Protein 8CPL (pdb70)

Nearest PDB structures (foldseek):
  8cpl-assembly1_C  TM=1.000E+00  e=3.725E-90  Escherichia coli
  8r2p-assembly1_A  TM=9.887E-01  e=1.781E-82  Escherichia coli
  8r2p-assembly1_D  TM=9.740E-01  e=4.624E-82  Escherichia coli
  5h7d-assembly1_A  TM=9.840E-01  e=3.903E-81  Escherichia coli K-12
  6jc7-assembly2_C  TM=8.742E-01  e=2.793E-29  Actinoalloteichus sp. WH1-2216-6

B-factor: mean 22.98, std 14.33, range [5.02, 97.34]

Secondary structure (DSSP, 8-state):
-HHHHHHHHHHHHH-----HHHHHHHHHHHHHHIIIII-HHHHHH-HHHHTSTTT--BEEEE-STTEEEETT--EEEESSGGGTT-TT-TT-HHHHHHHHHHHTT-SS--SSSB-HHHHHHHHHHHHHS-TTEEEEEEESSHHHHHHHHHHHHHHHHTTTT--EEEEETT----SSHHHHHH---HHHHGGG-S--TTEEEE-TT-HHHHHHHHHHHHHHT--EEEEEE-SSBTTTTSBPPPTTHHHHHHHHHHHHT-EEEEE-TTTTTTTTSSSSGGGTTT---SEEEE-GGGGTTTS--EEEEEEHHHHGGGTS-TTSS--SSTT-HHHHHHHHHHHHHHHHTTHHHHHHHHHHHHHHHHHHHHHH-TTTEEEEEEETTEEEEEESSHHHHHHHHHHHHHTTEE---BTTB-SEEEE---TT--HHHHHHHHHHHHHHHHHHHHHHHHH-/-HHHHHHHHHHHHH-----HHHHHHHHHHHHHHIIIII-THHHHH-HHHHTSTTT--BEEEE-STTEEEETT--EEEESSGGGTT-TT-TT-HHHHHHHHHHHTT-SS--SSSB-HHHHHHHHHHHHHS-TTEEEEEEESSHHHHHHHHHHHHHHHHGGGT--EEEEETT----SSHHHHHH---HHHHGGG-S--TTEEEE-TT-HHHHHHHHHHHHHHT--EEEEEE-SSBTTTTSBPPPTTHHHHHHHHHHHHT-EEEEE-TTTTTTTTSSSSGGGTTT---SEEEE-GGGGTTTS--EEEEEEHHHHGGGTS-TTSS--SSTT-HHHHHHHHHHHHHHHHTTHHHHHHHHHHHHHHHHHHHHHH-TTTEEEEEEETTEEEEEESSHHHHHHHHHHHHHTTEE---BTTB-SEEEE---TT--HHHHHHHHHHHHHHHHHHHHHHHHHHHHH-/-HHHHHHHHHHHHH-----HHHHHHHHHHHHHHIIIII-THHHHH-HHHHTSTTT--BEEEE-STTEEEETT--EEEESSGGGTT-TT-TT-HHHHHHHHHHHTT-SS--SSSB-HHHHHHHHHHHHHS-TTEEEEEEESSHHHHHHHHHHHHHHHHGGGT--EEEEETT----SSHHHHHH---HHHHGGG-S--TTEEEE-TT-HHHHHHHHHHHHHHT--EEEEEE-SSBTTTTSBPPPTTHHHHHHHHHHHHTPEEEEE-TTTTTTTTSSSSGGGTTT---SEEEE-GGGGTTTS--EEEEEEHHHHGGGTS-TTSS--SSTT-HHHHHHHHHHHHHHHHTTHHHHHHHHHHHHHHHHHHHHHH-TTTEEEEEEETTEEEEEESSHHHHHHHHHHHHHTTEE---BTTB-SEEEE---TT--HHHHHHHHHHHHHHHHHHHHHHHHHHHHHHHTT-TT--HHHHHHHHHHHHH-GGGHHHHHHHHHHHHHHTS--/-HHHHHHHHHHHHH-----HHHHHHHHHHHHHHIIIII-THHHHH-HHHHTSTTT--BEEEE-STTEEEETT--EEEESSGGGTT-TT-TT-HHHHHHHHHHHTT-SS--SSSB-HHHHHHHHHHHHHS-TTEEEEEEESSHHHHHHHHHHHHHHHHGGGT--EEEEETT----SSHHHHHH---HHHHGGG-S--TTEEEE-TT-HHHHHHHHHHHHHHT--EEEEEE-SSBTTTTSBPPPTTHHHHHHHHHHHHT-EEEEE-TTTTTTTTSSSSGGGGTT---SEEEE-GGGGTTTS--EEEEEEHHHHGGGTS-TTSS--SSTT-HHHHHHHHHHHHHHHHTTHHHHHHHHHHHHHHHHHHHHHH-TTTEEEEEEETTEEEEEESSHHHHHHHHHHHHHTTEE---BTTB-SEEEE---TT--HHHHHHHHHHHHHHHHHHHHHHHHHHHHH-

InterPro domains:
  IPR003132 Protein A, Ig-binding domain [PF02216] (37-88)
  IPR003132 Protein A, Ig-binding domain [PF02216] (97-149)
  IPR003132 Protein A, Ig-binding domain [PF02216] (155-207)
  IPR003132 Protein A, Ig-binding domain [PF02216] (213-265)
  IPR003132 Protein A, Ig-binding domain [PF02216] (271-323)
  IPR005038 Octapeptide repeat [PF03373] (326-333)
  IPR005038 Octapeptide repeat [PF03373] (334-341)
  IPR005038 Octapeptide repeat [PF03373] (342-349)
  IPR005038 Octapeptide repeat [PF03373] (350-357)
  IPR005038 Octapeptide repeat [PF03373] (358-365)
  IPR005038 Octapeptide repeat [PF03373] (366-373)
  IPR005038 Octapeptide repeat [PF03373] (374-381)
  IPR005038 Octapeptide repeat [PF03373] (382-389)
  IPR005038 Octapeptide repeat [PF03373] (390-397)
  IPR005038 Octapeptide repeat [PF03373] (398-405)
  IPR005038 Octapeptide repeat [PF03373] (406-413)
  IPR005877 YSIRK Gram-positive signal peptide [PF04650] (2-26)
  IPR005877 YSIRK Gram-positive signal peptide [TIGR01168] (3-36)
  IPR009063 Immunoglobulin/albumin-binding domain superfamily [SSF46997] (38-92)
  IPR009063 Immunoglobulin/albumin-binding domain superfamily [SSF46997] (99-153)

Structure (mmCIF, N/CA/C/O backbone):
data_8CPL
#
_entry.id   8CPL
#
_cell.length_a   73.453
_cell.length_b   173.903
_cell.length_c   209.108
_cell.angle_alpha   90.00
_cell.angle_beta   90.00
_cell.angle_gamma   90.00
#
_symmetry.space_group_name_H-M   'P 21 21 21'
#
loop_
_entity.id
_entity.type
_entity.pdbx_description
1 polymer 'Putrescine aminotransferase,Immunoglobulin G-binding protein A'
2 non-polymer "PYRIDOXAL-5'-PHOSPHATE"
3 water water
#
loop_
_atom_site.group_PDB
_atom_site.id
_atom_site.type_symbol
_atom_site.label_atom_id
_atom_site.label_alt_id
_atom_site.label_comp_id
_atom_site.label_asym_id
_atom_site.label_entity_id
_atom_site.label_seq_id
_atom_site.pdbx_PDB_ins_code
_atom_site.Cartn_x
_atom_site.Cartn_y
_atom_site.Cartn_z
_atom_site.occupancy
_atom_site.B_iso_or_equiv
_atom_site.auth_seq_id
_atom_site.auth_comp_id
_atom_site.auth_asym_id
_atom_site.auth_atom_id
_atom_site.pdbx_PDB_model_num
ATOM 1 N N . SER A 1 3 ? -65.765 -23.496 17.799 1.00 27.83 9 SER A N 1
ATOM 2 C CA . SER A 1 3 ? -66.159 -22.161 17.352 1.00 27.15 9 SER A CA 1
ATOM 3 C C . SER A 1 3 ? -65.146 -21.096 17.781 1.00 25.73 9 SER A C 1
ATOM 4 O O . SER A 1 3 ? -64.478 -21.256 18.804 1.00 25.29 9 SER A O 1
ATOM 7 N N . ALA A 1 4 ? -65.066 -19.986 17.025 1.00 24.48 10 ALA A N 1
ATOM 8 C CA . ALA A 1 4 ? -64.174 -18.874 17.372 1.00 23.50 10 ALA A CA 1
ATOM 9 C C . ALA A 1 4 ? -64.534 -18.296 18.746 1.00 22.17 10 ALA A C 1
ATOM 10 O O . ALA A 1 4 ? -63.644 -17.932 19.498 1.00 21.63 10 ALA A O 1
ATOM 12 N N . LEU A 1 5 ? -65.818 -18.285 19.106 1.00 21.96 11 LEU A N 1
ATOM 13 C CA . LEU A 1 5 ? -66.248 -17.793 20.417 1.00 22.96 11 LEU A CA 1
ATOM 14 C C . LEU A 1 5 ? -65.689 -18.688 21.533 1.00 22.89 11 LEU A C 1
ATOM 15 O O . LEU A 1 5 ? -65.110 -18.185 22.490 1.00 23.57 11 LEU A O 1
ATOM 20 N N . ALA A 1 6 ? -65.777 -20.013 21.368 1.00 22.22 12 ALA A N 1
ATOM 21 C CA . ALA A 1 6 ? -65.260 -20.948 22.368 1.00 22.30 12 ALA A CA 1
ATOM 22 C C . ALA A 1 6 ? -63.728 -20.878 22.480 1.00 21.77 12 ALA A C 1
ATOM 23 O O . ALA A 1 6 ? -63.176 -20.951 23.585 1.00 21.18 12 ALA A O 1
ATOM 25 N N . CYS A 1 7 ? -63.039 -20.743 21.336 1.00 22.28 13 CYS A N 1
ATOM 26 C CA . CYS A 1 7 ? -61.581 -20.631 21.319 1.00 23.25 13 CYS A CA 1
ATOM 27 C C . CYS A 1 7 ? -61.154 -19.353 22.050 1.00 22.48 13 CYS A C 1
ATOM 28 O O . CYS A 1 7 ? -60.209 -19.392 22.836 1.00 22.66 13 CYS A O 1
ATOM 31 N N . SER A 1 8 ? -61.823 -18.208 21.765 1.00 21.02 14 SER A N 1
ATOM 32 C CA . SER A 1 8 ? -61.436 -16.951 22.407 1.00 20.70 14 SER A CA 1
ATOM 33 C C . SER A 1 8 ? -61.704 -16.974 23.909 1.00 20.55 14 SER A C 1
ATOM 34 O O . SER A 1 8 ? -60.892 -16.463 24.675 1.00 20.36 14 SER A O 1
ATOM 37 N N . ALA A 1 9 ? -62.799 -17.628 24.340 1.00 20.56 15 ALA A N 1
ATOM 38 C CA . ALA A 1 9 ? -63.130 -17.729 25.768 1.00 20.46 15 ALA A CA 1
ATOM 39 C C . ALA A 1 9 ? -62.079 -18.574 26.473 1.00 21.10 15 ALA A C 1
ATOM 40 O O . ALA A 1 9 ? -61.628 -18.196 27.548 1.00 21.93 15 ALA A O 1
ATOM 42 N N . HIS A 1 10 ? -61.641 -19.670 25.854 1.00 21.16 16 HIS A N 1
ATOM 43 C CA . HIS A 1 10 ? -60.617 -20.545 26.428 1.00 22.53 16 HIS A CA 1
ATOM 44 C C . HIS A 1 10 ? -59.301 -19.799 26.596 1.00 22.24 16 HIS A C 1
ATOM 45 O O . HIS A 1 10 ? -58.630 -19.964 27.616 1.00 22.60 16 HIS A O 1
ATOM 52 N N . ALA A 1 11 ? -58.940 -18.953 25.620 1.00 21.13 17 ALA A N 1
ATOM 53 C CA . ALA A 1 11 ? -57.708 -18.164 25.700 1.00 21.07 17 ALA A CA 1
ATOM 54 C C . ALA A 1 11 ? -57.817 -17.071 26.758 1.00 20.33 17 ALA A C 1
ATOM 55 O O . ALA A 1 11 ? -56.861 -16.838 27.481 1.00 20.81 17 ALA A O 1
ATOM 57 N N . LEU A 1 12 ? -58.997 -16.436 26.901 1.00 19.84 18 LEU A N 1
ATOM 58 C CA . LEU A 1 12 ? -59.181 -15.410 27.919 1.00 19.47 18 LEU A CA 1
ATOM 59 C C . LEU A 1 12 ? -59.044 -16.019 29.331 1.00 19.94 18 LEU A C 1
ATOM 60 O O . LEU A 1 12 ? -58.464 -15.384 30.211 1.00 19.28 18 LEU A O 1
ATOM 65 N N A ASN A 1 13 ? -59.522 -17.255 29.524 0.44 20.55 19 ASN A N 1
ATOM 66 N N B ASN A 1 13 ? -59.522 -17.253 29.516 0.56 20.58 19 ASN A N 1
ATOM 67 C CA A ASN A 1 13 ? -59.392 -17.957 30.807 0.44 21.81 19 ASN A CA 1
ATOM 68 C CA B ASN A 1 13 ? -59.398 -17.976 30.783 0.56 21.91 19 ASN A CA 1
ATOM 69 C C A ASN A 1 13 ? -57.908 -18.216 31.110 0.44 22.28 19 ASN A C 1
ATOM 70 C C B ASN A 1 13 ? -57.922 -18.226 31.104 0.56 22.30 19 ASN A C 1
ATOM 71 O O A ASN A 1 13 ? -57.482 -18.075 32.254 0.44 22.47 19 ASN A O 1
ATOM 72 O O B ASN A 1 13 ? -57.512 -18.087 32.252 0.56 22.49 19 ASN A O 1
ATOM 81 N N . LEU A 1 14 ? -57.118 -18.556 30.081 1.00 22.54 20 LEU A N 1
ATOM 82 C CA . LEU A 1 14 ? -55.694 -18.785 30.249 1.00 24.33 20 LEU A CA 1
ATOM 83 C C . LEU A 1 14 ? -54.986 -17.470 30.624 1.00 24.49 20 LEU A C 1
ATOM 84 O O . LEU A 1 14 ? -54.141 -17.452 31.537 1.00 24.80 20 LEU A O 1
ATOM 89 N N . ILE A 1 15 ? -55.375 -16.351 29.978 1.00 23.02 21 ILE A N 1
ATOM 90 C CA . ILE A 1 15 ? -54.785 -15.039 30.283 1.00 21.93 21 ILE A CA 1
ATOM 91 C C . ILE A 1 15 ? -55.049 -14.648 31.743 1.00 23.25 21 ILE A C 1
ATOM 92 O O . ILE A 1 15 ? -54.194 -14.056 32.396 1.00 23.84 21 ILE A O 1
ATOM 97 N N . GLU A 1 16 ? -56.222 -14.994 32.260 1.00 23.71 22 GLU A N 1
ATOM 98 C CA . GLU A 1 16 ? -56.580 -14.719 33.646 1.00 25.59 22 GLU A CA 1
ATOM 99 C C . GLU A 1 16 ? -55.855 -15.610 34.680 1.00 26.97 22 GLU A C 1
ATOM 100 O O . GLU A 1 16 ? -55.640 -15.160 35.803 1.00 28.44 22 GLU A O 1
ATOM 106 N N . LYS A 1 17 ? -55.451 -16.830 34.314 1.00 26.82 23 LYS A N 1
ATOM 107 C CA . LYS A 1 17 ? -54.760 -17.740 35.230 1.00 28.25 23 LYS A CA 1
ATOM 108 C C . LYS A 1 17 ? -53.353 -17.276 35.561 1.00 29.47 23 LYS A C 1
ATOM 109 O O . LYS A 1 17 ? -52.638 -16.841 34.664 1.00 29.29 23 LYS A O 1
ATOM 115 N N A ARG A 1 18 ? -52.942 -17.376 36.837 0.55 29.77 24 ARG A N 1
ATOM 116 N N B ARG A 1 18 ? -52.938 -17.388 36.831 0.45 29.65 24 ARG A N 1
ATOM 117 C CA A ARG A 1 18 ? -51.597 -16.961 37.241 0.55 30.83 24 ARG A CA 1
ATOM 118 C CA B ARG A 1 18 ? -51.587 -16.988 37.224 0.45 30.53 24 ARG A CA 1
ATOM 119 C C A ARG A 1 18 ? -50.659 -18.164 37.470 0.55 31.88 24 ARG A C 1
ATOM 120 C C B ARG A 1 18 ? -50.656 -18.184 37.446 0.45 31.70 24 ARG A C 1
ATOM 121 O O A ARG A 1 18 ? -49.454 -18.045 37.275 0.55 32.27 24 ARG A O 1
ATOM 122 O O B ARG A 1 18 ? -49.453 -18.081 37.223 0.45 32.02 24 ARG A O 1
ATOM 137 N N . THR A 1 19 ? -51.211 -19.317 37.885 1.00 32.09 25 THR A N 1
ATOM 138 C CA . THR A 1 19 ? -50.425 -20.529 38.155 1.00 32.62 25 THR A CA 1
ATOM 139 C C . THR A 1 19 ? -50.992 -21.744 37.386 1.00 31.93 25 THR A C 1
ATOM 140 O O . THR A 1 19 ? -52.183 -21.790 37.085 1.00 31.37 25 THR A O 1
ATOM 144 N N . LEU A 1 20 ? -50.150 -22.753 37.146 1.00 31.55 26 LEU A N 1
ATOM 145 C CA . LEU A 1 20 ? -50.572 -23.972 36.461 1.00 31.70 26 LEU A CA 1
ATOM 146 C C . LEU A 1 20 ? -50.048 -25.181 37.213 1.00 32.45 26 LEU A C 1
ATOM 147 O O . LEU A 1 20 ? -48.835 -25.258 37.443 1.00 32.64 26 LEU A O 1
ATOM 152 N N . ASP A 1 21 ? -50.913 -26.168 37.511 1.00 32.42 27 ASP A N 1
ATOM 153 C CA . ASP A 1 21 ? -50.410 -27.405 38.126 1.00 33.13 27 ASP A CA 1
ATOM 154 C C . ASP A 1 21 ? -49.824 -28.341 37.041 1.00 32.97 27 ASP A C 1
ATOM 155 O O . ASP A 1 21 ? -49.839 -27.985 35.855 1.00 32.76 27 ASP A O 1
ATOM 160 N N . HIS A 1 22 ? -49.280 -29.499 37.423 1.00 32.91 28 HIS A N 1
ATOM 161 C CA . HIS A 1 22 ? -48.669 -30.416 36.466 1.00 33.47 28 HIS A CA 1
ATOM 162 C C . HIS A 1 22 ? -49.610 -30.849 35.332 1.00 33.36 28 HIS A C 1
ATOM 163 O O . HIS A 1 22 ? -49.196 -30.871 34.173 1.00 33.26 28 HIS A O 1
ATOM 170 N N . GLU A 1 23 ? -50.874 -31.156 35.651 1.00 33.00 29 GLU A N 1
ATOM 171 C CA . GLU A 1 23 ? -51.833 -31.575 34.630 1.00 33.12 29 GLU A CA 1
ATOM 172 C C . GLU A 1 23 ? -52.267 -30.415 33.727 1.00 32.13 29 GLU A C 1
ATOM 173 O O . GLU A 1 23 ? -52.484 -30.619 32.533 1.00 32.63 29 GLU A O 1
ATOM 179 N N . GLU A 1 24 ? -52.393 -29.209 34.286 1.00 30.55 30 GLU A N 1
ATOM 180 C CA . GLU A 1 24 ? -52.759 -28.033 33.489 1.00 29.64 30 GLU A CA 1
ATOM 181 C C . GLU A 1 24 ? -51.614 -27.671 32.538 1.00 28.57 30 GLU A C 1
ATOM 182 O O . GLU A 1 24 ? -51.866 -27.309 31.391 1.00 28.60 30 GLU A O 1
ATOM 188 N N . MET A 1 25 ? -50.361 -27.799 33.001 1.00 27.20 31 MET A N 1
ATOM 189 C CA . MET A 1 25 ? -49.189 -27.553 32.178 1.00 27.23 31 MET A CA 1
ATOM 190 C C . MET A 1 25 ? -49.164 -28.548 31.005 1.00 28.02 31 MET A C 1
ATOM 191 O O . MET A 1 25 ? -48.973 -28.137 29.862 1.00 27.92 31 MET A O 1
ATOM 196 N N . LYS A 1 26 ? -49.364 -29.850 31.281 1.00 28.06 32 LYS A N 1
ATOM 197 C CA . LYS A 1 26 ? -49.335 -30.872 30.234 1.00 28.40 32 LYS A CA 1
ATOM 198 C C . LYS A 1 26 ? -50.363 -30.614 29.151 1.00 27.41 32 LYS A C 1
ATOM 199 O O . LYS A 1 26 ? -50.053 -30.747 27.964 1.00 28.05 32 LYS A O 1
ATOM 205 N N . ALA A 1 27 ? -51.577 -30.235 29.555 1.00 25.85 33 ALA A N 1
ATOM 206 C CA . ALA A 1 27 ? -52.651 -29.949 28.610 1.00 24.93 33 ALA A CA 1
ATOM 207 C C . ALA A 1 27 ? -52.347 -28.681 27.783 1.00 24.01 33 ALA A C 1
ATOM 208 O O . ALA A 1 27 ? -52.574 -28.676 26.569 1.00 23.43 33 ALA A O 1
ATOM 210 N N . LEU A 1 28 ? -51.824 -27.625 28.434 1.00 22.96 34 LEU A N 1
ATOM 211 C CA . LEU A 1 28 ? -51.486 -26.377 27.752 1.00 23.04 34 LEU A CA 1
ATOM 212 C C . LEU A 1 28 ? -50.349 -26.572 26.759 1.00 23.56 34 LEU A C 1
ATOM 213 O O . LEU A 1 28 ? -50.502 -26.202 25.594 1.00 23.45 34 LEU A O 1
ATOM 218 N N . ASN A 1 29 ? -49.235 -27.188 27.182 1.00 23.68 35 ASN A N 1
ATOM 219 C CA . ASN A 1 29 ? -48.090 -27.422 26.306 1.00 24.53 35 ASN A CA 1
ATOM 220 C C . ASN A 1 29 ? -48.476 -28.233 25.066 1.00 25.77 35 ASN A C 1
ATOM 221 O O . ASN A 1 29 ? -48.047 -27.908 23.956 1.00 26.10 35 ASN A O 1
ATOM 226 N N . ARG A 1 30 ? -49.328 -29.256 25.251 1.00 25.75 36 ARG A N 1
ATOM 227 C CA . ARG A 1 30 ? -49.755 -30.099 24.135 1.00 26.58 36 ARG A CA 1
ATOM 228 C C . ARG A 1 30 ? -50.609 -29.309 23.125 1.00 25.39 36 ARG A C 1
ATOM 229 O O . ARG A 1 30 ? -50.433 -29.421 21.909 1.00 25.18 36 ARG A O 1
ATOM 237 N N . GLU A 1 31 ? -51.507 -28.491 23.643 1.00 24.32 37 GLU A N 1
ATOM 238 C CA . GLU A 1 31 ? -52.383 -27.636 22.852 1.00 23.89 37 GLU A CA 1
ATOM 239 C C . GLU A 1 31 ? -51.548 -26.593 22.075 1.00 22.49 37 GLU A C 1
ATOM 240 O O . GLU A 1 31 ? -51.774 -26.379 20.880 1.00 22.13 37 GLU A O 1
ATOM 246 N N . VAL A 1 32 ? -50.556 -25.972 22.732 1.00 21.35 38 VAL A N 1
ATOM 247 C CA . VAL A 1 32 ? -49.713 -24.969 22.092 1.00 20.86 38 VAL A CA 1
ATOM 248 C C . VAL A 1 32 ? -48.910 -25.565 20.932 1.00 22.02 38 VAL A C 1
ATOM 249 O O . VAL A 1 32 ? -48.862 -24.983 19.833 1.00 22.04 38 VAL A O 1
ATOM 253 N N . ILE A 1 33 ? -48.309 -26.750 21.150 1.00 22.21 39 ILE A N 1
ATOM 254 C CA . ILE A 1 33 ? -47.530 -27.426 20.113 1.00 22.61 39 ILE A CA 1
ATOM 255 C C . ILE A 1 33 ? -48.438 -27.794 18.924 1.00 22.48 39 ILE A C 1
ATOM 256 O O . ILE A 1 33 ? -48.075 -27.562 17.766 1.00 23.34 39 ILE A O 1
ATOM 261 N N . GLU A 1 34 ? -49.640 -28.289 19.211 1.00 22.14 40 GLU A N 1
ATOM 262 C CA . GLU A 1 34 ? -50.593 -28.633 18.151 1.00 22.30 40 GLU A CA 1
ATOM 263 C C . GLU A 1 34 ? -51.028 -27.409 17.338 1.00 22.14 40 GLU A C 1
ATOM 264 O O . GLU A 1 34 ? -51.057 -27.477 16.104 1.00 22.68 40 GLU A O 1
ATOM 270 N N . TYR A 1 35 ? -51.331 -26.281 18.008 1.00 21.42 41 TYR A N 1
ATOM 271 C CA . TYR A 1 35 ? -51.730 -25.064 17.293 1.00 21.59 41 TYR A CA 1
ATOM 272 C C . TYR A 1 35 ? -50.564 -24.445 16.543 1.00 21.27 41 TYR A C 1
ATOM 273 O O . TYR A 1 35 ? -50.793 -23.845 15.503 1.00 21.27 41 TYR A O 1
ATOM 282 N N . PHE A 1 36 ? -49.310 -24.612 17.026 1.00 20.79 42 PHE A N 1
ATOM 283 C CA . PHE A 1 36 ? -48.155 -24.120 16.259 1.00 20.40 42 PHE A CA 1
ATOM 284 C C . PHE A 1 36 ? -48.047 -24.929 14.960 1.00 21.68 42 PHE A C 1
ATOM 285 O O . PHE A 1 36 ? -47.863 -24.358 13.884 1.00 21.82 42 PHE A O 1
ATOM 293 N N . LYS A 1 37 ? -48.255 -26.251 15.047 1.00 22.02 43 LYS A N 1
ATOM 294 C CA . LYS A 1 37 ? -48.184 -27.132 13.889 1.00 22.86 43 LYS A CA 1
ATOM 295 C C . LYS A 1 37 ? -49.293 -26.835 12.858 1.00 21.98 43 LYS A C 1
ATOM 296 O O . LYS A 1 37 ? -49.025 -26.762 11.662 1.00 22.27 43 LYS A O 1
ATOM 302 N N . GLU A 1 38 ? -50.532 -26.671 13.334 1.00 21.24 44 GLU A N 1
ATOM 303 C CA . GLU A 1 38 ? -51.701 -26.505 12.477 1.00 20.41 44 GLU A CA 1
ATOM 304 C C . GLU A 1 38 ? -52.041 -25.083 12.073 1.00 18.93 44 GLU A C 1
ATOM 305 O O . GLU A 1 38 ? -52.831 -24.920 11.131 1.00 18.71 44 GLU A O 1
ATOM 311 N N . HIS A 1 39 ? -51.514 -24.058 12.776 1.00 17.52 45 HIS A N 1
ATOM 312 C CA . HIS A 1 39 ? -51.960 -22.688 12.481 1.00 18.15 45 HIS A CA 1
ATOM 313 C C . HIS A 1 39 ? -50.881 -21.609 12.493 1.00 17.87 45 HIS A C 1
ATOM 314 O O . HIS A 1 39 ? -51.160 -20.495 12.061 1.00 17.28 45 HIS A O 1
ATOM 321 N N . VAL A 1 40 ? -49.675 -21.920 12.988 1.00 17.46 46 VAL A N 1
ATOM 322 C CA . VAL A 1 40 ? -48.602 -20.943 13.030 1.00 17.89 46 VAL A CA 1
ATOM 323 C C . VAL A 1 40 ? -47.513 -21.298 12.003 1.00 19.33 46 VAL A C 1
ATOM 324 O O . VAL A 1 40 ? -47.415 -20.630 10.980 1.00 19.49 46 VAL A O 1
ATOM 328 N N . ASN A 1 41 ? -46.721 -22.356 12.259 1.00 20.07 47 ASN A N 1
ATOM 329 C CA . ASN A 1 41 ? -45.657 -22.805 11.388 1.00 20.60 47 ASN A CA 1
ATOM 330 C C . ASN A 1 41 ? -45.027 -24.052 12.023 1.00 22.53 47 ASN A C 1
ATOM 331 O O . ASN A 1 41 ? -44.362 -23.958 13.059 1.00 21.70 47 ASN A O 1
ATOM 336 N N . PRO A 1 42 ? -45.204 -25.229 11.395 1.00 23.90 48 PRO A N 1
ATOM 337 C CA . PRO A 1 42 ? -44.583 -26.448 11.949 1.00 24.84 48 PRO A CA 1
ATOM 338 C C . PRO A 1 42 ? -43.049 -26.395 11.969 1.00 26.53 48 PRO A C 1
ATOM 339 O O . PRO A 1 42 ? -42.429 -27.114 12.747 1.00 27.08 48 PRO A O 1
ATOM 343 N N . GLY A 1 43 ? -42.451 -25.507 11.165 1.00 26.83 49 GLY A N 1
ATOM 344 C CA . GLY A 1 43 ? -41.009 -25.301 11.137 1.00 27.64 49 GLY A CA 1
ATOM 345 C C . GLY A 1 43 ? -40.458 -24.850 12.472 1.00 29.18 49 GLY A C 1
ATOM 346 O O . GLY A 1 43 ? -39.331 -25.217 12.813 1.00 30.30 49 GLY A O 1
ATOM 347 N N . PHE A 1 44 ? -41.232 -24.073 13.269 1.00 28.98 50 PHE A N 1
ATOM 348 C CA . PHE A 1 44 ? -40.743 -23.655 14.595 1.00 29.89 50 PHE A CA 1
ATOM 349 C C . PHE A 1 44 ? -40.482 -24.863 15.504 1.00 30.03 50 PHE A C 1
ATOM 350 O O . PHE A 1 44 ? -39.564 -24.841 16.327 1.00 30.73 50 PHE A O 1
ATOM 358 N N . LEU A 1 45 ? -41.292 -25.914 15.362 1.00 29.14 51 LEU A N 1
ATOM 359 C CA . LEU A 1 45 ? -41.144 -27.112 16.172 1.00 28.89 51 LEU A CA 1
ATOM 360 C C . LEU A 1 45 ? -39.888 -27.923 15.806 1.00 30.13 51 LEU A C 1
ATOM 361 O O . LEU A 1 45 ? -39.328 -28.594 16.674 1.00 30.74 51 LEU A O 1
ATOM 366 N N . GLU A 1 46 ? -39.407 -27.810 14.551 1.00 30.10 52 GLU A N 1
ATOM 367 C CA . GLU A 1 46 ? -38.231 -28.526 14.090 1.00 31.09 52 GLU A CA 1
ATOM 368 C C . GLU A 1 46 ? -36.923 -27.832 14.376 1.00 31.86 52 GLU A C 1
ATOM 369 O O . GLU A 1 46 ? -35.904 -28.510 14.521 1.00 32.41 52 GLU A O 1
ATOM 375 N N . TYR A 1 47 ? -36.902 -26.493 14.321 1.00 31.68 53 TYR A N 1
ATOM 376 C CA . TYR A 1 47 ? -35.640 -25.773 14.380 1.00 32.40 53 TYR A CA 1
ATOM 377 C C . TYR A 1 47 ? -35.382 -24.984 15.653 1.00 31.86 53 TYR A C 1
ATOM 378 O O . TYR A 1 47 ? -34.378 -24.271 15.710 1.00 31.98 53 TYR A O 1
ATOM 387 N N . ARG A 1 48 ? -36.277 -25.070 16.642 1.00 31.04 54 ARG A N 1
ATOM 388 C CA . ARG A 1 48 ? -36.105 -24.331 17.891 1.00 31.46 54 ARG A CA 1
ATOM 389 C C . ARG A 1 48 ? -35.621 -25.227 19.015 1.00 30.50 54 ARG A C 1
ATOM 390 O O . ARG A 1 48 ? -36.169 -26.318 19.200 1.00 30.23 54 ARG A O 1
ATOM 398 N N . LYS A 1 49 ? -34.644 -24.741 19.820 1.00 29.55 55 LYS A N 1
ATOM 399 C CA . LYS A 1 49 ? -34.151 -25.497 20.973 1.00 29.54 55 LYS A CA 1
ATOM 400 C C . LYS A 1 49 ? -35.178 -25.568 22.108 1.00 30.28 55 LYS A C 1
ATOM 401 O O . LYS A 1 49 ? -35.102 -26.499 22.910 1.00 30.26 55 LYS A O 1
ATOM 407 N N . SER A 1 50 ? -36.187 -24.653 22.148 1.00 30.31 56 SER A N 1
ATOM 408 C CA . SER A 1 50 ? -37.276 -24.794 23.125 1.00 30.98 56 SER A CA 1
ATOM 409 C C . SER A 1 50 ? -38.051 -26.139 22.884 1.00 32.05 56 SER A C 1
ATOM 410 O O . SER A 1 50 ? -38.738 -26.635 23.787 1.00 32.29 56 SER A O 1
ATOM 413 N N . VAL A 1 51 ? -37.926 -26.732 21.679 1.00 31.91 57 VAL A N 1
ATOM 414 C CA . VAL A 1 51 ? -38.510 -28.024 21.393 1.00 32.47 57 VAL A CA 1
ATOM 415 C C . VAL A 1 51 ? -37.414 -29.108 21.299 1.00 32.92 57 VAL A C 1
ATOM 416 O O . VAL A 1 51 ? -37.518 -30.111 22.000 1.00 33.10 57 VAL A O 1
ATOM 420 N N . THR A 1 52 ? -36.348 -28.907 20.489 1.00 33.16 58 THR A N 1
ATOM 421 C CA . THR A 1 52 ? -35.307 -29.935 20.330 1.00 34.01 58 THR A CA 1
ATOM 422 C C . THR A 1 52 ? -34.550 -30.228 21.638 1.00 35.05 58 THR A C 1
ATOM 423 O O . THR A 1 52 ? -34.115 -31.359 21.843 1.00 35.74 58 THR A O 1
ATOM 427 N N . ALA A 1 53 ? -34.402 -29.230 22.515 1.00 34.89 59 ALA A N 1
ATOM 428 C CA . ALA A 1 53 ? -33.787 -29.418 23.842 1.00 35.37 59 ALA A CA 1
ATOM 429 C C . ALA A 1 53 ? -34.791 -29.066 24.975 1.00 35.68 59 ALA A C 1
ATOM 430 O O . ALA A 1 53 ? -34.382 -28.716 26.076 1.00 35.23 59 ALA A O 1
ATOM 432 N N . GLY A 1 54 ? -36.092 -29.163 24.692 1.00 36.13 60 GLY A N 1
ATOM 433 C CA . GLY A 1 54 ? -37.136 -28.793 25.632 1.00 36.80 60 GLY A CA 1
ATOM 434 C C . GLY A 1 54 ? -37.704 -29.908 26.478 1.00 37.55 60 GLY A C 1
ATOM 435 O O . GLY A 1 54 ? -38.689 -29.695 27.195 1.00 37.55 60 GLY A O 1
ATOM 436 N N . GLY A 1 55 ? -37.090 -31.086 26.414 1.00 37.87 61 GLY A N 1
ATOM 437 C CA . GLY A 1 55 ? -37.532 -32.212 27.228 1.00 38.80 61 GLY A CA 1
ATOM 438 C C . GLY A 1 55 ? -38.845 -32.827 26.790 1.00 39.45 61 GLY A C 1
ATOM 439 O O . GLY A 1 55 ? -39.263 -32.637 25.646 1.00 39.36 61 GLY A O 1
ATOM 440 N N . ASP A 1 56 ? -39.508 -33.559 27.709 1.00 39.66 62 ASP A N 1
ATOM 441 C CA . ASP A 1 56 ? -40.749 -34.289 27.441 1.00 40.30 62 ASP A CA 1
ATOM 442 C C . ASP A 1 56 ? -41.936 -33.433 27.034 1.00 39.95 62 ASP A C 1
ATOM 443 O O . ASP A 1 56 ? -42.803 -33.916 26.305 1.00 40.24 62 ASP A O 1
ATOM 448 N N . TYR A 1 57 ? -42.023 -32.193 27.544 1.00 38.91 63 TYR A N 1
ATOM 449 C CA . TYR A 1 57 ? -43.207 -31.367 27.267 1.00 38.25 63 TYR A CA 1
ATOM 450 C C . TYR A 1 57 ? -42.961 -30.143 26.398 1.00 35.96 63 TYR A C 1
ATOM 451 O O . TYR A 1 57 ? -43.918 -29.449 26.063 1.00 35.93 63 TYR A O 1
ATOM 460 N N . GLY A 1 58 ? -41.701 -29.854 26.089 1.00 33.95 64 GLY A N 1
ATOM 461 C CA . GLY A 1 58 ? -41.342 -28.634 25.383 1.00 32.81 64 GLY A CA 1
ATOM 462 C C . GLY A 1 58 ? -41.270 -27.467 26.359 1.00 30.91 64 GLY A C 1
ATOM 463 O O . GLY A 1 58 ? -41.810 -27.551 27.477 1.00 31.25 64 GLY A O 1
ATOM 464 N N . ALA A 1 59 ? -40.588 -26.364 25.964 1.00 28.02 65 ALA A N 1
ATOM 465 C CA . ALA A 1 59 ? -40.523 -25.191 26.827 1.00 25.97 65 ALA A CA 1
ATOM 466 C C . ALA A 1 59 ? -41.466 -24.116 26.298 1.00 23.78 65 ALA A C 1
ATOM 467 O O . ALA A 1 59 ? -41.243 -23.552 25.216 1.00 23.19 65 ALA A O 1
ATOM 469 N N . VAL A 1 60 ? -42.550 -23.875 27.038 1.00 22.04 66 VAL A N 1
ATOM 470 C CA . VAL A 1 60 ? -43.557 -22.900 26.658 1.00 21.48 66 VAL A CA 1
ATOM 471 C C . VAL A 1 60 ? -43.511 -21.739 27.655 1.00 21.85 66 VAL A C 1
ATOM 472 O O . VAL A 1 60 ? -43.456 -21.954 28.867 1.00 20.13 66 VAL A O 1
ATOM 476 N N . GLU A 1 61 ? -43.523 -20.511 27.139 1.00 22.32 67 GLU A N 1
ATOM 477 C CA . GLU A 1 61 ? -43.499 -19.288 27.932 1.00 23.28 67 GLU A CA 1
ATOM 478 C C . GLU A 1 61 ? -44.654 -19.158 28.882 1.00 23.12 67 GLU A C 1
ATOM 479 O O . GLU A 1 61 ? -45.784 -19.542 28.534 1.00 23.45 67 GLU A O 1
ATOM 485 N N . TRP A 1 62 ? -44.412 -18.501 30.027 1.00 22.13 68 TRP A N 1
ATOM 486 C CA . TRP A 1 62 ? -45.509 -18.254 30.939 1.00 21.83 68 TRP A CA 1
ATOM 487 C C . TRP A 1 62 ? -45.470 -16.852 31.563 1.00 21.55 68 TRP A C 1
ATOM 488 O O . TRP A 1 62 ? -46.426 -16.073 31.420 1.00 21.23 68 TRP A O 1
ATOM 499 N N . GLN A 1 63 ? -44.371 -16.531 32.252 1.00 20.63 69 GLN A N 1
ATOM 500 C CA . GLN A 1 63 ? -44.240 -15.215 32.826 1.00 21.23 69 GLN A CA 1
ATOM 501 C C . GLN A 1 63 ? -42.795 -14.804 33.029 1.00 20.36 69 GLN A C 1
ATOM 502 O O . GLN A 1 63 ? -41.886 -15.632 33.009 1.00 20.14 69 GLN A O 1
ATOM 508 N N . ALA A 1 64 ? -42.588 -13.514 33.224 1.00 19.61 70 ALA A N 1
ATOM 509 C CA . ALA A 1 64 ? -41.280 -12.997 33.583 1.00 20.15 70 ALA A CA 1
ATOM 510 C C . ALA A 1 64 ? -41.042 -13.423 35.063 1.00 20.94 70 ALA A C 1
ATOM 511 O O . ALA A 1 64 ? -41.971 -13.382 35.861 1.00 20.75 70 ALA A O 1
ATOM 513 N N . GLY A 1 65 ? -39.835 -13.845 35.408 1.00 21.24 71 GLY A N 1
ATOM 514 C CA . GLY A 1 65 ? -39.504 -14.200 36.787 1.00 22.47 71 GLY A CA 1
ATOM 515 C C . GLY A 1 65 ? -39.102 -12.917 37.481 1.00 24.88 71 GLY A C 1
ATOM 516 O O . GLY A 1 65 ? -39.941 -12.197 38.008 1.00 28.41 71 GLY A O 1
ATOM 517 N N . SER A 1 66 ? -37.863 -12.544 37.359 1.00 23.81 72 SER A N 1
ATOM 518 C CA . SER A 1 66 ? -37.328 -11.302 37.904 1.00 22.54 72 SER A CA 1
ATOM 519 C C . SER A 1 66 ? -36.910 -10.404 36.714 1.00 20.50 72 SER A C 1
ATOM 520 O O . SER A 1 66 ? -37.199 -10.775 35.569 1.00 21.12 72 SER A O 1
ATOM 523 N N . LEU A 1 67 ? -36.176 -9.267 36.929 1.00 17.96 73 LEU A N 1
ATOM 524 C CA . LEU A 1 67 ? -35.769 -8.410 35.808 1.00 17.42 73 LEU A CA 1
ATOM 525 C C . LEU A 1 67 ? -35.032 -9.191 34.731 1.00 16.81 73 LEU A C 1
ATOM 526 O O . LEU A 1 67 ? -35.180 -8.905 33.545 1.00 18.03 73 LEU A O 1
ATOM 531 N N . ASN A 1 68 ? -34.213 -10.174 35.136 1.00 14.54 74 ASN A N 1
ATOM 532 C CA . ASN A 1 68 ? -33.379 -10.852 34.156 1.00 13.50 74 ASN A CA 1
ATOM 533 C C . ASN A 1 68 ? -33.720 -12.297 33.930 1.00 13.95 74 ASN A C 1
ATOM 534 O O . ASN A 1 68 ? -32.907 -12.997 33.326 1.00 15.29 74 ASN A O 1
ATOM 539 N N . THR A 1 69 ? -34.897 -12.756 34.355 1.00 13.57 75 THR A N 1
ATOM 540 C CA . THR A 1 69 ? -35.246 -14.164 34.182 1.00 15.11 75 THR A CA 1
ATOM 541 C C . THR A 1 69 ? -36.650 -14.386 33.621 1.00 16.23 75 THR A C 1
ATOM 542 O O . THR A 1 69 ? -37.537 -13.553 33.811 1.00 16.66 75 THR A O 1
ATOM 546 N N . LEU A 1 70 ? -36.858 -15.539 32.992 1.00 16.27 76 LEU A N 1
ATOM 547 C CA . LEU A 1 70 ? -38.144 -15.933 32.468 1.00 18.17 76 LEU A CA 1
ATOM 548 C C . LEU A 1 70 ? -38.534 -17.264 33.087 1.00 19.70 76 LEU A C 1
ATOM 549 O O . LEU A 1 70 ? -37.673 -18.123 33.300 1.00 20.40 76 LEU A O 1
ATOM 554 N N . VAL A 1 71 ? -39.825 -17.462 33.338 1.00 19.65 77 VAL A N 1
ATOM 555 C CA . VAL A 1 71 ? -40.311 -18.703 33.927 1.00 21.24 77 VAL A CA 1
ATOM 556 C C . VAL A 1 71 ? -41.258 -19.400 32.952 1.00 22.29 77 VAL A C 1
ATOM 557 O O . VAL A 1 71 ? -42.230 -18.781 32.486 1.00 23.01 77 VAL A O 1
ATOM 561 N N . ASP A 1 72 ? -40.956 -20.663 32.596 1.00 21.09 78 ASP A N 1
ATOM 562 C CA . ASP A 1 72 ? -41.825 -21.379 31.669 1.00 20.34 78 ASP A CA 1
ATOM 563 C C . ASP A 1 72 ? -43.082 -21.989 32.377 1.00 20.00 78 ASP A C 1
ATOM 564 O O . ASP A 1 72 ? -43.247 -21.825 33.594 1.00 20.19 78 ASP A O 1
ATOM 569 N N . THR A 1 73 ? -43.963 -22.688 31.623 1.00 19.92 79 THR A N 1
ATOM 570 C CA . THR A 1 73 ? -45.190 -23.290 32.183 1.00 20.24 79 THR A CA 1
ATOM 571 C C . THR A 1 73 ? -44.923 -24.394 33.219 1.00 20.89 79 THR A C 1
ATOM 572 O O . THR A 1 73 ? -45.835 -24.748 33.959 1.00 21.01 79 THR A O 1
ATOM 576 N N . GLN A 1 74 ? -43.703 -24.935 33.259 1.00 21.52 80 GLN A N 1
ATOM 577 C CA . GLN A 1 74 ? -43.309 -25.965 34.235 1.00 23.10 80 GLN A CA 1
ATOM 578 C C . GLN A 1 74 ? -42.635 -25.366 35.483 1.00 24.78 80 GLN A C 1
ATOM 579 O O . GLN A 1 74 ? -42.199 -26.124 36.348 1.00 26.13 80 GLN A O 1
ATOM 585 N N . GLY A 1 75 ? -42.508 -24.043 35.559 1.00 23.87 81 GLY A N 1
ATOM 586 C CA . GLY A 1 75 ? -41.856 -23.399 36.686 1.00 23.28 81 GLY A CA 1
ATOM 587 C C . GLY A 1 75 ? -40.348 -23.334 36.571 1.00 23.00 81 GLY A C 1
ATOM 588 O O . GLY A 1 75 ? -39.681 -22.988 37.551 1.00 23.48 81 GLY A O 1
ATOM 589 N N . GLN A 1 76 ? -39.778 -23.683 35.397 1.00 22.60 82 GLN A N 1
ATOM 590 C CA . GLN A 1 76 ? -38.321 -23.624 35.202 1.00 22.99 82 GLN A CA 1
ATOM 591 C C . GLN A 1 76 ? -37.917 -22.176 34.930 1.00 21.60 82 GLN A C 1
ATOM 592 O O . GLN A 1 76 ? -38.558 -21.485 34.137 1.00 21.32 82 GLN A O 1
ATOM 598 N N . GLU A 1 77 ? -36.900 -21.700 35.637 1.00 20.83 83 GLU A N 1
ATOM 599 C CA . GLU A 1 77 ? -36.471 -20.312 35.533 1.00 20.23 83 GLU A CA 1
ATOM 600 C C . GLU A 1 77 ? -35.182 -20.187 34.737 1.00 19.53 83 GLU A C 1
ATOM 601 O O . GLU A 1 77 ? -34.166 -20.799 35.091 1.00 19.41 83 GLU A O 1
ATOM 607 N N . PHE A 1 78 ? -35.196 -19.340 33.705 1.00 17.83 84 PHE A N 1
ATOM 608 C CA . PHE A 1 78 ? -34.046 -19.178 32.829 1.00 18.02 84 PHE A CA 1
ATOM 609 C C . PHE A 1 78 ? -33.449 -17.802 32.972 1.00 18.24 84 PHE A C 1
ATOM 610 O O . PHE A 1 78 ? -34.193 -16.813 32.949 1.00 17.98 84 PHE A O 1
ATOM 618 N N . ILE A 1 79 ? -32.105 -17.720 33.036 1.00 17.49 85 ILE A N 1
ATOM 619 C CA . ILE A 1 79 ? -31.442 -16.421 32.987 1.00 16.67 85 ILE A CA 1
ATOM 620 C C . ILE A 1 79 ? -31.487 -16.015 31.513 1.00 17.07 85 ILE A C 1
ATOM 621 O O . ILE A 1 79 ? -31.115 -16.811 30.639 1.00 17.75 85 ILE A O 1
ATOM 626 N N . ASP A 1 80 ? -31.946 -14.798 31.226 1.00 16.50 86 ASP A N 1
ATOM 627 C CA . ASP A 1 80 ? -32.111 -14.386 29.835 1.00 16.45 86 ASP A CA 1
ATOM 628 C C . ASP A 1 80 ? -30.892 -13.698 29.228 1.00 16.76 86 ASP A C 1
ATOM 629 O O . ASP A 1 80 ? -30.701 -12.512 29.448 1.00 18.01 86 ASP A O 1
ATOM 634 N N . CYS A 1 81 ? -30.058 -14.447 28.474 1.00 15.61 87 CYS A N 1
ATOM 635 C CA . CYS A 1 81 ? -28.949 -13.851 27.720 1.00 16.47 87 CYS A CA 1
ATOM 636 C C . CYS A 1 81 ? -29.274 -13.681 26.230 1.00 16.44 87 CYS A C 1
ATOM 637 O O . CYS A 1 81 ? -28.365 -13.461 25.442 1.00 16.93 87 CYS A O 1
ATOM 640 N N . LEU A 1 82 ? -30.521 -13.894 25.826 1.00 17.02 88 LEU A N 1
ATOM 641 C CA . LEU A 1 82 ? -30.937 -13.666 24.451 1.00 18.29 88 LEU A CA 1
ATOM 642 C C . LEU A 1 82 ? -31.484 -12.214 24.353 1.00 19.31 88 LEU A C 1
ATOM 643 O O . LEU A 1 82 ? -31.210 -11.506 23.389 1.00 19.15 88 LEU A O 1
ATOM 648 N N . GLY A 1 83 ? -32.208 -11.779 25.389 1.00 19.43 89 GLY A N 1
ATOM 649 C CA . GLY A 1 83 ? -32.736 -10.438 25.529 1.00 19.46 89 GLY A CA 1
ATOM 650 C C . GLY A 1 83 ? -33.600 -10.003 24.369 1.00 18.89 89 GLY A C 1
ATOM 651 O O . GLY A 1 83 ? -33.623 -8.818 24.038 1.00 18.32 89 GLY A O 1
ATOM 652 N N . GLY A 1 84 ? -34.306 -10.947 23.753 1.00 19.13 90 GLY A N 1
ATOM 653 C CA . GLY A 1 84 ? -35.114 -10.681 22.561 1.00 19.96 90 GLY A CA 1
ATOM 654 C C . GLY A 1 84 ? -34.281 -10.113 21.424 1.00 21.36 90 GLY A C 1
ATOM 655 O O . GLY A 1 84 ? -34.769 -9.308 20.623 1.00 22.74 90 GLY A O 1
ATOM 656 N N . PHE A 1 85 ? -32.993 -10.491 21.366 1.00 20.73 91 PHE A N 1
ATOM 657 C CA . PHE A 1 85 ? -32.031 -9.950 20.399 1.00 21.45 91 PHE A CA 1
ATOM 658 C C . PHE A 1 85 ? -31.891 -8.429 20.562 1.00 20.14 91 PHE A C 1
ATOM 659 O O . PHE A 1 85 ? -31.706 -7.726 19.567 1.00 20.70 91 PHE A O 1
ATOM 667 N N . GLY A 1 86 ? -31.921 -7.932 21.807 1.00 17.44 92 GLY A N 1
ATOM 668 C CA . GLY A 1 86 ? -31.729 -6.501 22.044 1.00 15.77 92 GLY A CA 1
ATOM 669 C C . GLY A 1 86 ? -32.965 -5.689 22.381 1.00 13.97 92 GLY A C 1
ATOM 670 O O . GLY A 1 86 ? -32.913 -4.466 22.373 1.00 14.44 92 GLY A O 1
ATOM 671 N N . ILE A 1 87 ? -34.055 -6.340 22.723 1.00 12.52 93 ILE A N 1
ATOM 672 C CA . ILE A 1 87 ? -35.275 -5.640 23.151 1.00 12.81 93 ILE A CA 1
ATOM 673 C C . ILE A 1 87 ? -35.218 -5.365 24.650 1.00 13.38 93 ILE A C 1
ATOM 674 O O . ILE A 1 87 ? -35.642 -4.296 25.097 1.00 14.32 93 ILE A O 1
ATOM 679 N N . PHE A 1 88 ? -34.793 -6.367 25.451 1.00 12.78 94 PHE A N 1
ATOM 680 C CA . PHE A 1 88 ? -34.953 -6.260 26.904 1.00 12.35 94 PHE A CA 1
ATOM 681 C C . PHE A 1 88 ? -33.810 -5.523 27.621 1.00 12.45 94 PHE A C 1
ATOM 682 O O . PHE A 1 88 ? -33.364 -5.983 28.656 1.00 12.65 94 PHE A O 1
ATOM 690 N N . ASN A 1 89 ? -33.465 -4.323 27.160 1.00 11.56 95 ASN A N 1
ATOM 691 C CA . ASN A 1 89 ? -32.360 -3.571 27.753 1.00 11.21 95 ASN A CA 1
ATOM 692 C C . ASN A 1 89 ? -32.581 -3.244 29.218 1.00 11.53 95 ASN A C 1
ATOM 693 O O . ASN A 1 89 ? -31.619 -3.251 29.980 1.00 10.10 95 ASN A O 1
ATOM 698 N N . VAL A 1 90 ? -33.828 -2.903 29.593 1.00 11.58 96 VAL A N 1
ATOM 699 C CA . VAL A 1 90 ? -34.104 -2.550 30.987 1.00 11.23 96 VAL A CA 1
ATOM 700 C C . VAL A 1 90 ? -34.749 -3.700 31.769 1.00 11.62 96 VAL A C 1
ATOM 701 O O . VAL A 1 90 ? -35.299 -3.472 32.837 1.00 12.23 96 VAL A O 1
ATOM 705 N N . GLY A 1 91 ? -34.593 -4.927 31.283 1.00 12.01 97 GLY A N 1
ATOM 706 C CA . GLY A 1 91 ? -35.117 -6.104 31.935 1.00 12.00 97 GLY A CA 1
ATOM 707 C C . GLY A 1 91 ? -36.547 -6.430 31.570 1.00 12.95 97 GLY A C 1
ATOM 708 O O . GLY A 1 91 ? -37.167 -5.742 30.762 1.00 13.90 97 GLY A O 1
ATOM 709 N N . HIS A 1 92 ? -37.052 -7.518 32.126 1.00 12.77 98 HIS A N 1
ATOM 710 C CA . HIS A 1 92 ? -38.414 -7.999 31.924 1.00 13.17 98 HIS A CA 1
ATOM 711 C C . HIS A 1 92 ? -39.323 -7.357 32.961 1.00 13.18 98 HIS A C 1
ATOM 712 O O . HIS A 1 92 ? -39.001 -7.328 34.162 1.00 13.22 98 HIS A O 1
ATOM 719 N N . ARG A 1 93 ? -40.450 -6.787 32.485 1.00 12.17 99 ARG A N 1
ATOM 720 C CA . ARG A 1 93 ? -41.408 -6.099 33.335 1.00 12.72 99 ARG A CA 1
ATOM 721 C C . ARG A 1 93 ? -40.743 -5.072 34.276 1.00 11.95 99 ARG A C 1
ATOM 722 O O . ARG A 1 93 ? -40.948 -5.102 35.498 1.00 12.24 99 ARG A O 1
ATOM 730 N N . ASN A 1 94 ? -39.918 -4.167 33.702 1.00 11.19 100 ASN A N 1
ATOM 731 C CA . ASN A 1 94 ? -39.269 -3.104 34.477 1.00 12.24 100 ASN A CA 1
ATOM 732 C C . ASN A 1 94 ? -40.373 -2.283 35.153 1.00 12.77 100 ASN A C 1
ATOM 733 O O . ASN A 1 94 ? -41.307 -1.853 34.475 1.00 11.98 100 ASN A O 1
ATOM 738 N N . PRO A 1 95 ? -40.366 -2.193 36.487 1.00 14.05 101 PRO A N 1
ATOM 739 C CA . PRO A 1 95 ? -41.513 -1.557 37.173 1.00 14.33 101 PRO A CA 1
ATOM 740 C C . PRO A 1 95 ? -41.831 -0.145 36.714 1.00 14.39 101 PRO A C 1
ATOM 741 O O . PRO A 1 95 ? -42.997 0.227 36.740 1.00 15.21 101 PRO A O 1
ATOM 745 N N . VAL A 1 96 ? -40.818 0.648 36.329 1.00 13.14 102 VAL A N 1
ATOM 746 C CA . VAL A 1 96 ? -41.074 2.018 35.890 1.00 13.24 102 VAL A CA 1
ATOM 747 C C . VAL A 1 96 ? -41.813 2.019 34.544 1.00 12.98 102 VAL A C 1
ATOM 748 O O . VAL A 1 96 ? -42.754 2.801 34.350 1.00 12.52 102 VAL A O 1
ATOM 752 N N . VAL A 1 97 ? -41.419 1.099 33.642 1.00 11.79 103 VAL A N 1
ATOM 753 C CA . VAL A 1 97 ? -42.034 1.009 32.322 1.00 11.21 103 VAL A CA 1
ATOM 754 C C . VAL A 1 97 ? -43.440 0.445 32.452 1.00 12.63 103 VAL A C 1
ATOM 755 O O . VAL A 1 97 ? -44.392 0.979 31.865 1.00 11.83 103 VAL A O 1
ATOM 759 N N . VAL A 1 98 ? -43.586 -0.643 33.236 1.00 12.37 104 VAL A N 1
ATOM 760 C CA . VAL A 1 98 ? -44.904 -1.242 33.473 1.00 12.45 104 VAL A CA 1
ATOM 761 C C . VAL A 1 98 ? -45.879 -0.213 34.078 1.00 12.88 104 VAL A C 1
ATOM 762 O O . VAL A 1 98 ? -47.006 -0.108 33.610 1.00 13.99 104 VAL A O 1
ATOM 766 N N A SER A 1 99 ? -45.428 0.559 35.081 0.59 12.64 105 SER A N 1
ATOM 767 N N B SER A 1 99 ? -45.432 0.567 35.070 0.41 12.86 105 SER A N 1
ATOM 768 C CA A SER A 1 99 ? -46.276 1.576 35.722 0.59 12.93 105 SER A CA 1
ATOM 769 C CA B SER A 1 99 ? -46.299 1.575 35.691 0.41 13.35 105 SER A CA 1
ATOM 770 C C A SER A 1 99 ? -46.734 2.632 34.709 0.59 12.75 105 SER A C 1
ATOM 771 C C B SER A 1 99 ? -46.738 2.644 34.708 0.41 12.89 105 SER A C 1
ATOM 772 O O A SER A 1 99 ? -47.899 3.009 34.714 0.59 12.87 105 SER A O 1
ATOM 773 O O B SER A 1 99 ? -47.895 3.046 34.731 0.41 12.98 105 SER A O 1
ATOM 778 N N . ALA A 1 100 ? -45.833 3.102 33.848 1.00 12.12 106 ALA A N 1
ATOM 779 C CA . ALA A 1 100 ? -46.175 4.123 32.848 1.00 11.33 106 ALA A CA 1
ATOM 780 C C . ALA A 1 100 ? -47.219 3.588 31.853 1.00 11.57 106 ALA A C 1
ATOM 781 O O . ALA A 1 100 ? -48.191 4.287 31.566 1.00 11.44 106 ALA A O 1
ATOM 783 N N . VAL A 1 101 ? -47.059 2.336 31.397 1.00 11.09 107 VAL A N 1
ATOM 784 C CA . VAL A 1 101 ? -47.999 1.732 30.461 1.00 11.41 107 VAL A CA 1
ATOM 785 C C . VAL A 1 101 ? -49.357 1.523 31.143 1.00 12.36 107 VAL A C 1
ATOM 786 O O . VAL A 1 101 ? -50.394 1.831 30.561 1.00 12.24 107 VAL A O 1
ATOM 790 N N A GLN A 1 102 ? -49.364 1.031 32.397 0.58 12.37 108 GLN A N 1
ATOM 791 N N B GLN A 1 102 ? -49.329 1.063 32.399 0.42 12.23 108 GLN A N 1
ATOM 792 C CA A GLN A 1 102 ? -50.617 0.862 33.147 0.58 12.49 108 GLN A CA 1
ATOM 793 C CA B GLN A 1 102 ? -50.506 0.871 33.235 0.42 12.29 108 GLN A CA 1
ATOM 794 C C A GLN A 1 102 ? -51.322 2.212 33.333 0.58 12.31 108 GLN A C 1
ATOM 795 C C B GLN A 1 102 ? -51.281 2.183 33.382 0.42 12.20 108 GLN A C 1
ATOM 796 O O A GLN A 1 102 ? -52.530 2.305 33.103 0.58 12.90 108 GLN A O 1
ATOM 797 O O B GLN A 1 102 ? -52.497 2.211 33.195 0.42 12.73 108 GLN A O 1
ATOM 808 N N . ASN A 1 103 ? -50.572 3.272 33.701 1.00 11.79 109 ASN A N 1
ATOM 809 C CA . ASN A 1 103 ? -51.178 4.586 33.900 1.00 12.36 109 ASN A CA 1
ATOM 810 C C . ASN A 1 103 ? -51.790 5.116 32.632 1.00 12.54 109 ASN A C 1
ATOM 811 O O . ASN A 1 103 ? -52.909 5.645 32.667 1.00 13.36 109 ASN A O 1
ATOM 816 N N . GLN A 1 104 ? -51.094 4.945 31.481 1.00 11.75 110 GLN A N 1
ATOM 817 C CA . GLN A 1 104 ? -51.640 5.421 30.222 1.00 10.16 110 GLN A CA 1
ATOM 818 C C . GLN A 1 104 ? -52.815 4.598 29.752 1.00 10.05 110 GLN A C 1
ATOM 819 O O . GLN A 1 104 ? -53.775 5.143 29.210 1.00 11.15 110 GLN A O 1
ATOM 825 N N . LEU A 1 105 ? -52.793 3.297 30.003 1.00 10.22 111 LEU A N 1
ATOM 826 C CA . LEU A 1 105 ? -53.925 2.423 29.640 1.00 11.78 111 LEU A CA 1
ATOM 827 C C . LEU A 1 105 ? -55.222 2.860 30.374 1.00 12.39 111 LEU A C 1
ATOM 828 O O . LEU A 1 105 ? -56.324 2.773 29.820 1.00 13.12 111 LEU A O 1
ATOM 833 N N . ALA A 1 106 ? -55.075 3.358 31.601 1.00 12.31 112 ALA A N 1
ATOM 834 C CA . ALA A 1 106 ? -56.226 3.850 32.379 1.00 12.14 112 ALA A CA 1
ATOM 835 C C . ALA A 1 106 ? -56.839 5.132 31.767 1.00 12.30 112 ALA A C 1
ATOM 836 O O . ALA A 1 106 ? -57.997 5.453 32.045 1.00 12.22 112 ALA A O 1
ATOM 838 N N . LYS A 1 107 ? -56.074 5.872 30.930 1.00 10.88 113 LYS A N 1
ATOM 839 C CA . LYS A 1 107 ? -56.544 7.118 30.326 1.00 11.01 113 LYS A CA 1
ATOM 840 C C . LYS A 1 107 ? -56.970 6.965 28.874 1.00 11.48 113 LYS A C 1
ATOM 841 O O . LYS A 1 107 ? -58.138 7.185 28.550 1.00 11.79 113 LYS A O 1
ATOM 847 N N . GLN A 1 108 ? -56.014 6.636 27.974 1.00 10.73 114 GLN A N 1
ATOM 848 C CA . GLN A 1 108 ? -56.288 6.494 26.541 1.00 11.46 114 GLN A CA 1
ATOM 849 C C . GLN A 1 108 ? -55.138 5.732 25.896 1.00 10.86 114 GLN A C 1
ATOM 850 O O . GLN A 1 108 ? -54.050 6.283 25.772 1.00 10.72 114 GLN A O 1
ATOM 856 N N . PRO A 1 109 ? -55.326 4.461 25.531 1.00 11.20 115 PRO A N 1
ATOM 857 C CA . PRO A 1 109 ? -54.201 3.690 24.974 1.00 11.44 115 PRO A CA 1
ATOM 858 C C . PRO A 1 109 ? -53.827 4.045 23.525 1.00 10.80 115 PRO A C 1
ATOM 859 O O . PRO A 1 109 ? -52.643 3.995 23.172 1.00 11.39 115 PRO A O 1
ATOM 863 N N . LEU A 1 110 ? -54.819 4.336 22.678 1.00 10.33 116 LEU A N 1
ATOM 864 C CA . LEU A 1 110 ? -54.597 4.668 21.277 1.00 11.08 116 LEU A CA 1
ATOM 865 C C . LEU A 1 110 ? -55.147 6.066 20.985 1.00 12.76 116 LEU A C 1
ATOM 866 O O . LEU A 1 110 ? -56.152 6.477 21.556 1.00 13.04 116 LEU A O 1
ATOM 871 N N . HIS A 1 111 ? -54.472 6.810 20.115 1.00 12.94 117 HIS A N 1
ATOM 872 C CA . HIS A 1 111 ? -54.853 8.181 19.799 1.00 12.89 117 HIS A CA 1
ATOM 873 C C . HIS A 1 111 ? -56.015 8.233 18.789 1.00 13.97 117 HIS A C 1
ATOM 874 O O . HIS A 1 111 ? -56.309 7.270 18.084 1.00 13.69 117 HIS A O 1
ATOM 881 N N . SER A 1 112 ? -56.663 9.376 18.751 1.00 14.73 118 SER A N 1
ATOM 882 C CA . SER A 1 112 ? -57.853 9.689 17.961 1.00 16.86 118 SER A CA 1
ATOM 883 C C . SER A 1 112 ? -57.593 9.934 16.509 1.00 18.73 118 SER A C 1
ATOM 884 O O . SER A 1 112 ? -58.546 9.907 15.712 1.00 19.52 118 SER A O 1
ATOM 887 N N . GLN A 1 113 ? -56.350 10.297 16.163 1.00 17.85 119 GLN A N 1
ATOM 888 C CA . GLN A 1 113 ? -55.972 10.676 14.816 1.00 19.57 119 GLN A CA 1
ATOM 889 C C . GLN A 1 113 ? -56.534 12.065 14.414 1.00 19.76 119 GLN A C 1
ATOM 890 O O . GLN A 1 113 ? -56.663 12.360 13.227 1.00 20.79 119 GLN A O 1
ATOM 896 N N . GLU A 1 114 ? -56.815 12.925 15.389 1.00 18.49 120 GLU A N 1
ATOM 897 C CA . GLU A 1 114 ? -57.274 14.272 15.107 1.00 18.02 120 GLU A CA 1
ATOM 898 C C . GLU A 1 114 ? -56.758 15.239 16.190 1.00 18.76 120 GLU A C 1
ATOM 899 O O . GLU A 1 114 ? -55.997 16.144 15.879 1.00 19.70 120 GLU A O 1
ATOM 905 N N . LEU A 1 115 ? -57.164 15.041 17.465 1.00 18.14 121 LEU A N 1
ATOM 906 C CA . LEU A 1 115 ? -56.716 15.931 18.529 1.00 17.30 121 LEU A CA 1
ATOM 907 C C . LEU A 1 115 ? -55.211 15.752 18.692 1.00 17.19 121 LEU A C 1
ATOM 908 O O . LEU A 1 115 ? -54.697 14.670 18.391 1.00 17.43 121 LEU A O 1
ATOM 913 N N . LEU A 1 116 ? -54.490 16.811 19.081 1.00 16.78 122 LEU A N 1
ATOM 914 C CA . LEU A 1 116 ? -53.034 16.682 19.257 1.00 16.20 122 LEU A CA 1
ATOM 915 C C . LEU A 1 116 ? -52.763 15.725 20.406 1.00 16.01 122 LEU A C 1
ATOM 916 O O . LEU A 1 116 ? -53.400 15.844 21.446 1.00 15.40 122 LEU A O 1
ATOM 921 N N . ASP A 1 117 ? -51.907 14.724 20.204 1.00 15.24 123 ASP A N 1
ATOM 922 C CA . ASP A 1 117 ? -51.621 13.752 21.250 1.00 14.39 123 ASP A CA 1
ATOM 923 C C . ASP A 1 117 ? -50.326 14.143 22.027 1.00 14.40 123 ASP A C 1
ATOM 924 O O . ASP A 1 117 ? -49.230 14.205 21.461 1.00 13.87 123 ASP A O 1
ATOM 929 N N . PRO A 1 118 ? -50.473 14.458 23.326 1.00 13.30 124 PRO A N 1
ATOM 930 C CA . PRO A 1 118 ? -49.321 14.972 24.101 1.00 13.19 124 PRO A CA 1
ATOM 931 C C . PRO A 1 118 ? -48.088 14.106 24.171 1.00 12.61 124 PRO A C 1
ATOM 932 O O . PRO A 1 118 ? -46.987 14.667 24.151 1.00 14.45 124 PRO A O 1
ATOM 936 N N . LEU A 1 119 ? -48.234 12.777 24.301 1.00 10.32 125 LEU A N 1
ATOM 937 C CA . LEU A 1 119 ? -47.045 11.929 24.466 1.00 10.66 125 LEU A CA 1
ATOM 938 C C . LEU A 1 119 ? -46.202 11.817 23.213 1.00 10.72 125 LEU A C 1
ATOM 939 O O . LEU A 1 119 ? -44.997 11.654 23.329 1.00 12.10 125 LEU A O 1
ATOM 944 N N . ARG A 1 120 ? -46.798 11.977 22.029 1.00 10.52 126 ARG A N 1
ATOM 945 C CA . ARG A 1 120 ? -46.026 11.991 20.781 1.00 9.78 126 ARG A CA 1
ATOM 946 C C . ARG A 1 120 ? -45.085 13.239 20.822 1.00 11.75 126 ARG A C 1
ATOM 947 O O . ARG A 1 120 ? -43.889 13.127 20.563 1.00 11.64 126 ARG A O 1
ATOM 955 N N . ALA A 1 121 ? -45.635 14.394 21.237 1.00 12.10 127 ALA A N 1
ATOM 956 C CA . ALA A 1 121 ? -44.879 15.635 21.351 1.00 13.02 127 ALA A CA 1
ATOM 957 C C . ALA A 1 121 ? -43.798 15.529 22.427 1.00 12.60 127 ALA A C 1
ATOM 958 O O . ALA A 1 121 ? -42.674 15.956 22.173 1.00 12.20 127 ALA A O 1
ATOM 960 N N . MET A 1 122 ? -44.106 14.906 23.599 1.00 11.76 128 MET A N 1
ATOM 961 C CA . MET A 1 122 ? -43.132 14.744 24.690 1.00 11.89 128 MET A CA 1
ATOM 962 C C . MET A 1 122 ? -42.002 13.809 24.295 1.00 11.84 128 MET A C 1
ATOM 963 O O . MET A 1 122 ? -40.836 14.082 24.634 1.00 12.31 128 MET A O 1
ATOM 968 N N . LEU A 1 123 ? -42.341 12.688 23.604 1.00 10.73 129 LEU A N 1
ATOM 969 C CA . LEU A 1 123 ? -41.303 11.740 23.221 1.00 10.60 129 LEU A CA 1
ATOM 970 C C . LEU A 1 123 ? -40.428 12.346 22.118 1.00 10.61 129 LEU A C 1
ATOM 971 O O . LEU A 1 123 ? -39.198 12.198 22.162 1.00 10.31 129 LEU A O 1
ATOM 976 N N . ALA A 1 124 ? -41.034 13.085 21.154 1.00 9.36 130 ALA A N 1
ATOM 977 C CA . ALA A 1 124 ? -40.241 13.721 20.100 1.00 10.22 130 ALA A CA 1
ATOM 978 C C . ALA A 1 124 ? -39.268 14.747 20.732 1.00 11.25 130 ALA A C 1
ATOM 979 O O . ALA A 1 124 ? -38.095 14.782 20.364 1.00 11.75 130 ALA A O 1
ATOM 981 N N . LYS A 1 125 ? -39.739 15.514 21.720 1.00 11.31 131 LYS A N 1
ATOM 982 C CA . LYS A 1 125 ? -38.890 16.483 22.420 1.00 12.47 131 LYS A CA 1
ATOM 983 C C . LYS A 1 125 ? -37.761 15.767 23.176 1.00 11.86 131 LYS A C 1
ATOM 984 O O . LYS A 1 125 ? -36.604 16.162 23.085 1.00 11.96 131 LYS A O 1
ATOM 990 N N . THR A 1 126 ? -38.093 14.702 23.917 1.00 11.41 132 THR A N 1
ATOM 991 C CA . THR A 1 126 ? -37.091 13.943 24.690 1.00 11.82 132 THR A CA 1
ATOM 992 C C . THR A 1 126 ? -36.026 13.325 23.759 1.00 11.91 132 THR A C 1
ATOM 993 O O . THR A 1 126 ? -34.819 13.375 24.061 1.00 11.55 132 THR A O 1
ATOM 997 N N . LEU A 1 127 ? -36.468 12.759 22.627 1.00 11.20 133 LEU A N 1
ATOM 998 C CA . LEU A 1 127 ? -35.540 12.178 21.663 1.00 11.74 133 LEU A CA 1
ATOM 999 C C . LEU A 1 127 ? -34.651 13.240 21.042 1.00 13.14 133 LEU A C 1
ATOM 1000 O O . LEU A 1 127 ? -33.466 12.975 20.845 1.00 14.14 133 LEU A O 1
ATOM 1005 N N . ALA A 1 128 ? -35.178 14.448 20.754 1.00 13.45 134 ALA A N 1
ATOM 1006 C CA . ALA A 1 128 ? -34.327 15.517 20.190 1.00 14.38 134 ALA A CA 1
ATOM 1007 C C . ALA A 1 128 ? -33.241 15.907 21.206 1.00 14.98 134 ALA A C 1
ATOM 1008 O O . ALA A 1 128 ? -32.094 16.091 20.834 1.00 14.96 134 ALA A O 1
ATOM 1010 N N . ALA A 1 129 ? -33.586 15.969 22.494 1.00 13.86 135 ALA A N 1
ATOM 1011 C CA . ALA A 1 129 ? -32.607 16.283 23.548 1.00 14.52 135 ALA A CA 1
ATOM 1012 C C . ALA A 1 129 ? -31.556 15.185 23.734 1.00 15.57 135 ALA A C 1
ATOM 1013 O O . ALA A 1 129 ? -30.406 15.470 24.084 1.00 16.67 135 ALA A O 1
ATOM 1015 N N . LEU A 1 130 ? -31.938 13.927 23.533 1.00 15.37 136 LEU A N 1
ATOM 1016 C CA . LEU A 1 130 ? -31.080 12.761 23.715 1.00 15.87 136 LEU A CA 1
ATOM 1017 C C . LEU A 1 130 ? -30.104 12.516 22.545 1.00 17.13 136 LEU A C 1
ATOM 1018 O O . LEU A 1 130 ? -29.011 11.988 22.739 1.00 17.35 136 LEU A O 1
ATOM 1023 N N . THR A 1 131 ? -30.528 12.839 21.318 1.00 16.69 137 THR A N 1
ATOM 1024 C CA . THR A 1 131 ? -29.731 12.560 20.119 1.00 17.41 137 THR A CA 1
ATOM 1025 C C . THR A 1 131 ? -28.698 13.622 19.819 1.00 19.85 137 THR A C 1
ATOM 1026 O O . THR A 1 131 ? -28.897 14.802 20.146 1.00 19.61 137 THR A O 1
ATOM 1030 N N . PRO A 1 132 ? -27.634 13.228 19.085 1.00 21.93 138 PRO A N 1
ATOM 1031 C CA . PRO A 1 132 ? -26.570 14.190 18.785 1.00 23.84 138 PRO A CA 1
ATOM 1032 C C . PRO A 1 132 ? -26.885 15.236 17.737 1.00 25.09 138 PRO A C 1
ATOM 1033 O O . PRO A 1 132 ? -27.738 15.054 16.859 1.00 24.90 138 PRO A O 1
ATOM 1037 N N . GLY A 1 133 ? -26.168 16.344 17.872 1.00 25.43 139 GLY A N 1
ATOM 1038 C CA . GLY A 1 133 ? -26.178 17.474 16.955 1.00 25.41 139 GLY A CA 1
ATOM 1039 C C . GLY A 1 133 ? -27.505 18.009 16.473 1.00 24.35 139 GLY A C 1
ATOM 1040 O O . GLY A 1 133 ? -28.303 18.524 17.251 1.00 25.18 139 GLY A O 1
ATOM 1041 N N . LYS A 1 134 ? -27.721 17.914 15.160 1.00 21.76 140 LYS A N 1
ATOM 1042 C CA . LYS A 1 134 ? -28.866 18.482 14.486 1.00 20.21 140 LYS A CA 1
ATOM 1043 C C . LYS A 1 134 ? -30.066 17.565 14.328 1.00 17.41 140 LYS A C 1
ATOM 1044 O O . LYS A 1 134 ? -31.019 17.968 13.654 1.00 18.06 140 LYS A O 1
ATOM 1050 N N . LEU A 1 135 ? -30.054 16.358 14.920 1.00 14.95 141 LEU A N 1
ATOM 1051 C CA . LEU A 1 135 ? -31.228 15.460 14.853 1.00 13.43 141 LEU A CA 1
ATOM 1052 C C . LEU A 1 135 ? -32.325 16.112 15.713 1.00 14.05 141 LEU A C 1
ATOM 1053 O O . LEU A 1 135 ? -32.109 16.334 16.915 1.00 15.41 141 LEU A O 1
ATOM 1058 N N . LYS A 1 136 ? -33.475 16.454 15.100 1.00 13.11 142 LYS A N 1
ATOM 1059 C CA . LYS A 1 136 ? -34.482 17.255 15.756 1.00 12.65 142 LYS A CA 1
ATOM 1060 C C . LYS A 1 136 ? -35.934 16.747 15.619 1.00 11.12 142 LYS A C 1
ATOM 1061 O O . LYS A 1 136 ? -36.732 16.991 16.505 1.00 10.91 142 LYS A O 1
ATOM 1067 N N . TYR A 1 137 ? -36.281 16.114 14.483 1.00 11.08 143 TYR A N 1
ATOM 1068 C CA . TYR A 1 137 ? -37.668 15.680 14.226 1.00 10.63 143 TYR A CA 1
ATOM 1069 C C . TYR A 1 137 ? -37.790 14.168 14.245 1.00 11.50 143 TYR A C 1
ATOM 1070 O O . TYR A 1 137 ? -36.907 13.472 13.736 1.00 11.73 143 TYR A O 1
ATOM 1079 N N . SER A 1 138 ? -38.914 13.649 14.795 1.00 11.21 144 SER A N 1
ATOM 1080 C CA . SER A 1 138 ? -39.089 12.221 14.908 1.00 11.40 144 SER A CA 1
ATOM 1081 C C . SER A 1 138 ? -40.376 11.792 14.235 1.00 12.33 144 SER A C 1
ATOM 1082 O O . SER A 1 138 ? -41.401 12.452 14.377 1.00 13.11 144 SER A O 1
ATOM 1085 N N . PHE A 1 139 ? -40.349 10.636 13.599 1.00 10.84 145 PHE A N 1
ATOM 1086 C CA . PHE A 1 139 ? -41.536 10.031 12.993 1.00 10.33 145 PHE A CA 1
ATOM 1087 C C . PHE A 1 139 ? -41.674 8.708 13.773 1.00 10.50 145 PHE A C 1
ATOM 1088 O O . PHE A 1 139 ? -40.707 7.935 13.822 1.00 11.73 145 PHE A O 1
ATOM 1096 N N . PHE A 1 140 ? -42.843 8.437 14.346 1.00 9.69 146 PHE A N 1
ATOM 1097 C CA . PHE A 1 140 ? -43.024 7.218 15.130 1.00 10.43 146 PHE A CA 1
ATOM 1098 C C . PHE A 1 140 ? -43.759 6.122 14.365 1.00 10.84 146 PHE A C 1
ATOM 1099 O O . PHE A 1 140 ? -44.712 6.389 13.638 1.00 12.29 146 PHE A O 1
ATOM 1107 N N . CYS A 1 141 ? -43.307 4.898 14.523 1.00 9.49 147 CYS A N 1
ATOM 1108 C CA . CYS A 1 141 ? -43.899 3.750 13.878 1.00 10.27 147 CYS A CA 1
ATOM 1109 C C . CYS A 1 141 ? -43.914 2.534 14.840 1.00 10.87 147 CYS A C 1
ATOM 1110 O O . CYS A 1 141 ? -43.775 2.733 16.050 1.00 11.88 147 CYS A O 1
ATOM 1113 N N . ASN A 1 142 ? -44.093 1.303 14.356 1.00 10.94 148 ASN A N 1
ATOM 1114 C CA . ASN A 1 142 ? -44.284 0.159 15.245 1.00 11.68 148 ASN A CA 1
ATOM 1115 C C . ASN A 1 142 ? -43.188 -0.837 15.289 1.00 13.45 148 ASN A C 1
ATOM 1116 O O . ASN A 1 142 ? -43.223 -1.696 16.169 1.00 15.79 148 ASN A O 1
ATOM 1121 N N . SER A 1 143 ? -42.194 -0.747 14.392 1.00 11.42 149 SER A N 1
ATOM 1122 C CA . SER A 1 143 ? -41.155 -1.755 14.351 1.00 11.34 149 SER A CA 1
ATOM 1123 C C . SER A 1 143 ? -39.849 -1.210 13.740 1.00 11.60 149 SER A C 1
ATOM 1124 O O . SER A 1 143 ? -39.842 -0.104 13.174 1.00 11.33 149 SER A O 1
ATOM 1127 N N . GLY A 1 144 ? -38.791 -2.028 13.791 1.00 10.40 150 GLY A N 1
ATOM 1128 C CA . GLY A 1 144 ? -37.509 -1.667 13.194 1.00 10.35 150 GLY A CA 1
ATOM 1129 C C . GLY A 1 144 ? -37.607 -1.559 11.684 1.00 10.45 150 GLY A C 1
ATOM 1130 O O . GLY A 1 144 ? -37.103 -0.602 11.080 1.00 10.94 150 GLY A O 1
ATOM 1131 N N . THR A 1 145 ? -38.297 -2.524 11.047 1.00 9.92 151 THR A N 1
ATOM 1132 C CA . THR A 1 145 ? -38.425 -2.506 9.597 1.00 9.69 151 THR A CA 1
ATOM 1133 C C . THR A 1 145 ? -39.222 -1.259 9.151 1.00 9.59 151 THR A C 1
ATOM 1134 O O . THR A 1 145 ? -38.870 -0.649 8.121 1.00 8.82 151 THR A O 1
ATOM 1138 N N . GLU A 1 146 ? -40.256 -0.841 9.952 1.00 9.45 152 GLU A N 1
ATOM 1139 C CA . GLU A 1 146 ? -41.004 0.365 9.596 1.00 9.17 152 GLU A CA 1
ATOM 1140 C C . GLU A 1 146 ? -40.121 1.626 9.756 1.00 8.74 152 GLU A C 1
ATOM 1141 O O . GLU A 1 146 ? -40.266 2.572 8.992 1.00 8.56 152 GLU A O 1
ATOM 1147 N N A SER A 1 147 ? -39.237 1.642 10.751 0.60 7.93 153 SER A N 1
ATOM 1148 N N B SER A 1 147 ? -39.226 1.643 10.759 0.40 7.86 153 SER A N 1
ATOM 1149 C CA A SER A 1 147 ? -38.332 2.775 10.957 0.60 8.10 153 SER A CA 1
ATOM 1150 C CA B SER A 1 147 ? -38.316 2.779 10.970 0.40 7.79 153 SER A CA 1
ATOM 1151 C C A SER A 1 147 ? -37.392 2.912 9.754 0.60 8.51 153 SER A C 1
ATOM 1152 C C B SER A 1 147 ? -37.335 2.912 9.801 0.40 8.27 153 SER A C 1
ATOM 1153 O O A SER A 1 147 ? -37.163 4.032 9.280 0.60 8.45 153 SER A O 1
ATOM 1154 O O B SER A 1 147 ? -37.002 4.034 9.402 0.40 8.30 153 SER A O 1
ATOM 1159 N N . VAL A 1 148 ? -36.909 1.774 9.227 1.00 7.85 154 VAL A N 1
ATOM 1160 C CA . VAL A 1 148 ? -36.019 1.764 8.063 1.00 8.56 154 VAL A CA 1
ATOM 1161 C C . VAL A 1 148 ? -36.803 2.204 6.819 1.00 8.61 154 VAL A C 1
ATOM 1162 O O . VAL A 1 148 ? -36.316 3.012 6.036 1.00 9.11 154 VAL A O 1
ATOM 1166 N N . GLU A 1 149 ? -38.077 1.769 6.690 1.00 7.82 155 GLU A N 1
ATOM 1167 C CA . GLU A 1 149 ? -38.911 2.205 5.548 1.00 8.39 155 GLU A CA 1
ATOM 1168 C C . GLU A 1 149 ? -39.053 3.739 5.579 1.00 8.95 155 GLU A C 1
ATOM 1169 O O . GLU A 1 149 ? -38.887 4.390 4.557 1.00 9.56 155 GLU A O 1
ATOM 1175 N N . ALA A 1 150 ? -39.301 4.304 6.759 1.00 8.64 156 ALA A N 1
ATOM 1176 C CA . ALA A 1 150 ? -39.462 5.753 6.905 1.00 9.62 156 ALA A CA 1
ATOM 1177 C C . ALA A 1 150 ? -38.144 6.484 6.585 1.00 10.08 156 ALA A C 1
ATOM 1178 O O . ALA A 1 150 ? -38.179 7.546 5.966 1.00 10.47 156 ALA A O 1
ATOM 1180 N N . ALA A 1 151 ? -37.001 5.886 6.938 1.00 9.50 157 ALA A N 1
ATOM 1181 C CA . ALA A 1 151 ? -35.696 6.502 6.643 1.00 10.20 157 ALA A CA 1
ATOM 1182 C C . ALA A 1 151 ? -35.450 6.494 5.126 1.00 9.96 157 ALA A C 1
ATOM 1183 O O . ALA A 1 151 ? -35.032 7.522 4.551 1.00 10.15 157 ALA A O 1
ATOM 1185 N N . LEU A 1 152 ? -35.717 5.353 4.461 1.00 8.93 158 LEU A N 1
ATOM 1186 C CA . LEU A 1 152 ? -35.545 5.271 3.007 1.00 9.55 158 LEU A CA 1
ATOM 1187 C C . LEU A 1 152 ? -36.493 6.264 2.304 1.00 9.37 158 LEU A C 1
ATOM 1188 O O . LEU A 1 152 ? -36.098 6.892 1.303 1.00 9.81 158 LEU A O 1
ATOM 1193 N N . LYS A 1 153 ? -37.716 6.430 2.829 1.00 8.63 159 LYS A N 1
ATOM 1194 C CA . LYS A 1 153 ? -38.656 7.369 2.234 1.00 9.03 159 LYS A CA 1
ATOM 1195 C C . LYS A 1 153 ? -38.243 8.819 2.439 1.00 8.85 159 LYS A C 1
ATOM 1196 O O . LYS A 1 153 ? -38.361 9.602 1.514 1.00 9.28 159 LYS A O 1
ATOM 1202 N N . LEU A 1 154 ? -37.694 9.176 3.610 1.00 9.57 160 LEU A N 1
ATOM 1203 C CA . LEU A 1 154 ? -37.212 10.544 3.850 1.00 9.33 160 LEU A CA 1
ATOM 1204 C C . LEU A 1 154 ? -36.076 10.849 2.873 1.00 9.37 160 LEU A C 1
ATOM 1205 O O . LEU A 1 154 ? -36.085 11.907 2.230 1.00 9.18 160 LEU A O 1
ATOM 1210 N N . ALA A 1 155 ? -35.142 9.874 2.699 1.00 9.15 161 ALA A N 1
ATOM 1211 C CA . ALA A 1 155 ? -34.012 10.014 1.788 1.00 9.16 161 ALA A CA 1
ATOM 1212 C C . ALA A 1 155 ? -34.497 10.158 0.330 1.00 9.21 161 ALA A C 1
ATOM 1213 O O . ALA A 1 155 ? -34.009 11.023 -0.394 1.00 8.91 161 ALA A O 1
ATOM 1215 N N . LYS A 1 156 ? -35.484 9.340 -0.090 1.00 8.71 162 LYS A N 1
ATOM 1216 C CA . LYS A 1 156 ? -36.089 9.439 -1.412 1.00 9.53 162 LYS A CA 1
ATOM 1217 C C . LYS A 1 156 ? -36.737 10.814 -1.645 1.00 10.57 162 LYS A C 1
ATOM 1218 O O . LYS A 1 156 ? -36.492 11.400 -2.682 1.00 11.47 162 LYS A O 1
ATOM 1224 N N . ALA A 1 157 ? -37.587 11.292 -0.755 1.00 10.91 163 ALA A N 1
ATOM 1225 C CA . ALA A 1 157 ? -38.288 12.570 -0.946 1.00 11.37 163 ALA A CA 1
ATOM 1226 C C . ALA A 1 157 ? -37.293 13.744 -0.964 1.00 12.02 163 ALA A C 1
ATOM 1227 O O . ALA A 1 157 ? -37.549 14.735 -1.656 1.00 13.32 163 ALA A O 1
ATOM 1229 N N . TYR A 1 158 ? -36.164 13.639 -0.234 1.00 10.87 164 TYR A N 1
ATOM 1230 C CA . TYR A 1 158 ? -35.138 14.691 -0.269 1.00 10.71 164 TYR A CA 1
ATOM 1231 C C . TYR A 1 158 ? -34.292 14.590 -1.557 1.00 11.76 164 TYR A C 1
ATOM 1232 O O . TYR A 1 158 ? -33.936 15.604 -2.173 1.00 13.06 164 TYR A O 1
ATOM 1241 N N . GLN A 1 159 ? -33.948 13.367 -1.955 1.00 10.46 165 GLN A N 1
ATOM 1242 C CA . GLN A 1 159 ? -32.981 13.149 -3.023 1.00 10.39 165 GLN A CA 1
ATOM 1243 C C . GLN A 1 159 ? -33.560 13.013 -4.437 1.00 11.43 165 GLN A C 1
ATOM 1244 O O . GLN A 1 159 ? -32.846 13.298 -5.415 1.00 11.44 165 GLN A O 1
ATOM 1250 N N A SER A 1 160 ? -34.821 12.585 -4.566 0.52 11.25 166 SER A N 1
ATOM 1251 N N B SER A 1 160 ? -34.823 12.601 -4.559 0.48 11.06 166 SER A N 1
ATOM 1252 C CA A SER A 1 160 ? -35.416 12.469 -5.905 0.52 12.08 166 SER A CA 1
ATOM 1253 C CA B SER A 1 160 ? -35.461 12.500 -5.879 0.48 11.69 166 SER A CA 1
ATOM 1254 C C A SER A 1 160 ? -35.481 13.839 -6.639 0.52 13.11 166 SER A C 1
ATOM 1255 C C B SER A 1 160 ? -35.464 13.849 -6.630 0.48 12.92 166 SER A C 1
ATOM 1256 O O A SER A 1 160 ? -35.062 13.872 -7.807 0.52 13.32 166 SER A O 1
ATOM 1257 O O B SER A 1 160 ? -35.054 13.868 -7.801 0.48 13.13 166 SER A O 1
ATOM 1262 N N . PRO A 1 161 ? -35.844 14.987 -6.001 1.00 13.88 167 PRO A N 1
ATOM 1263 C CA . PRO A 1 161 ? -35.790 16.277 -6.742 1.00 15.47 167 PRO A CA 1
ATOM 1264 C C . PRO A 1 161 ? -34.369 16.723 -7.049 1.00 16.88 167 PRO A C 1
ATOM 1265 O O . PRO A 1 161 ? -34.194 17.569 -7.920 1.00 19.01 167 PRO A O 1
ATOM 1269 N N . ARG A 1 162 ? -33.346 16.151 -6.358 1.00 15.48 168 ARG A N 1
ATOM 1270 C CA . ARG A 1 162 ? -31.927 16.402 -6.634 1.00 14.80 168 ARG A CA 1
ATOM 1271 C C . ARG A 1 162 ? -31.331 15.377 -7.654 1.00 14.08 168 ARG A C 1
ATOM 1272 O O . ARG A 1 162 ? -30.123 15.382 -7.910 1.00 14.17 168 ARG A O 1
ATOM 1280 N N . GLY A 1 163 ? -32.186 14.532 -8.247 1.00 13.81 169 GLY A N 1
ATOM 1281 C CA . GLY A 1 163 ? -31.806 13.553 -9.263 1.00 13.97 169 GLY A CA 1
ATOM 1282 C C . GLY A 1 163 ? -31.019 12.349 -8.783 1.00 14.34 169 GLY A C 1
ATOM 1283 O O . GLY A 1 163 ? -30.306 11.718 -9.576 1.00 15.72 169 GLY A O 1
ATOM 1284 N N . LYS A 1 164 ? -31.156 11.979 -7.497 1.00 12.35 170 LYS A N 1
ATOM 1285 C CA . LYS A 1 164 ? -30.377 10.855 -6.955 1.00 11.48 170 LYS A CA 1
ATOM 1286 C C . LYS A 1 164 ? -31.307 9.793 -6.467 1.00 11.67 170 LYS A C 1
ATOM 1287 O O . LYS A 1 164 ? -32.260 10.100 -5.734 1.00 11.11 170 LYS A O 1
ATOM 1293 N N . PHE A 1 165 ? -31.089 8.557 -6.930 1.00 11.29 171 PHE A N 1
ATOM 1294 C CA . PHE A 1 165 ? -32.006 7.470 -6.650 1.00 12.24 171 PHE A CA 1
ATOM 1295 C C . PHE A 1 165 ? -31.381 6.195 -6.122 1.00 13.36 171 PHE A C 1
ATOM 1296 O O . PHE A 1 165 ? -32.109 5.297 -5.666 1.00 14.81 171 PHE A O 1
ATOM 1304 N N . THR A 1 166 ? -30.057 6.073 -6.208 1.00 12.35 172 THR A N 1
ATOM 1305 C CA . THR A 1 166 ? -29.360 4.847 -5.814 1.00 11.85 172 THR A CA 1
ATOM 1306 C C . THR A 1 166 ? -29.126 4.746 -4.306 1.00 10.37 172 THR A C 1
ATOM 1307 O O . THR A 1 166 ? -28.890 5.770 -3.661 1.00 9.51 172 THR A O 1
ATOM 1311 N N . PHE A 1 167 ? -29.156 3.512 -3.754 1.00 9.20 173 PHE A N 1
ATOM 1312 C CA . PHE A 1 167 ? -28.904 3.317 -2.322 1.00 9.58 173 PHE A CA 1
ATOM 1313 C C . PHE A 1 167 ? -27.743 2.354 -2.130 1.00 10.96 173 PHE A C 1
ATOM 1314 O O . PHE A 1 167 ? -27.640 1.355 -2.840 1.00 12.07 173 PHE A O 1
ATOM 1322 N N A ILE A 1 168 ? -26.840 2.675 -1.193 0.52 10.28 174 ILE A N 1
ATOM 1323 N N B ILE A 1 168 ? -26.829 2.680 -1.204 0.48 10.06 174 ILE A N 1
ATOM 1324 C CA A ILE A 1 168 ? -25.724 1.792 -0.896 0.52 10.80 174 ILE A CA 1
ATOM 1325 C CA B ILE A 1 168 ? -25.724 1.783 -0.897 0.48 10.32 174 ILE A CA 1
ATOM 1326 C C A ILE A 1 168 ? -25.903 1.225 0.509 0.52 10.67 174 ILE A C 1
ATOM 1327 C C B ILE A 1 168 ? -25.946 1.218 0.504 0.48 10.38 174 ILE A C 1
ATOM 1328 O O A ILE A 1 168 ? -26.096 1.991 1.453 0.52 11.73 174 ILE A O 1
ATOM 1329 O O B ILE A 1 168 ? -26.188 1.982 1.439 0.48 11.33 174 ILE A O 1
ATOM 1338 N N . ALA A 1 169 ? -25.850 -0.109 0.652 1.00 9.50 175 ALA A N 1
ATOM 1339 C CA . ALA A 1 169 ? -25.924 -0.779 1.936 1.00 10.24 175 ALA A CA 1
ATOM 1340 C C . ALA A 1 169 ? -24.663 -1.713 1.998 1.00 10.72 175 ALA A C 1
ATOM 1341 O O . ALA A 1 169 ? -23.849 -1.691 1.049 1.00 11.53 175 ALA A O 1
ATOM 1343 N N . THR A 1 170 ? -24.428 -2.441 3.100 1.00 10.32 176 THR A N 1
ATOM 1344 C CA . THR A 1 170 ? -23.253 -3.294 3.203 1.00 10.46 176 THR A CA 1
ATOM 1345 C C . THR A 1 170 ? -23.636 -4.773 3.223 1.00 10.71 176 THR A C 1
ATOM 1346 O O . THR A 1 170 ? -24.703 -5.109 3.706 1.00 10.44 176 THR A O 1
ATOM 1350 N N . SER A 1 171 ? -22.759 -5.670 2.742 1.00 11.27 177 SER A N 1
ATOM 1351 C CA . SER A 1 171 ? -23.034 -7.112 2.872 1.00 12.58 177 SER A CA 1
ATOM 1352 C C . SER A 1 171 ? -22.997 -7.488 4.373 1.00 12.62 177 SER A C 1
ATOM 1353 O O . SER A 1 171 ? -22.379 -6.777 5.184 1.00 12.68 177 SER A O 1
ATOM 1356 N N . GLY A 1 172 ? -23.749 -8.509 4.745 1.00 11.99 178 GLY A N 1
ATOM 1357 C CA . GLY A 1 172 ? -23.897 -8.866 6.150 1.00 12.83 178 GLY A CA 1
ATOM 1358 C C . GLY A 1 172 ? -24.941 -8.014 6.878 1.00 13.18 178 GLY A C 1
ATOM 1359 O O . GLY A 1 172 ? -25.355 -8.357 7.990 1.00 13.10 178 GLY A O 1
ATOM 1360 N N . ALA A 1 173 ? -25.395 -6.891 6.262 1.00 12.18 179 ALA A N 1
ATOM 1361 C CA . ALA A 1 173 ? -26.364 -5.994 6.926 1.00 12.36 179 ALA A CA 1
ATOM 1362 C C . ALA A 1 173 ? -27.743 -6.595 7.100 1.00 11.93 179 ALA A C 1
ATOM 1363 O O . ALA A 1 173 ? -28.188 -7.371 6.266 1.00 12.05 179 ALA A O 1
ATOM 1365 N N . PHE A 1 174 ? -28.427 -6.195 8.173 1.00 12.12 180 PHE A N 1
ATOM 1366 C CA . PHE A 1 174 ? -29.807 -6.586 8.383 1.00 11.22 180 PHE A CA 1
ATOM 1367 C C . PHE A 1 174 ? -30.555 -5.328 8.752 1.00 11.37 180 PHE A C 1
ATOM 1368 O O . PHE A 1 174 ? -30.233 -4.693 9.747 1.00 11.77 180 PHE A O 1
ATOM 1376 N N . HIS A 1 175 ? -31.528 -4.940 7.918 1.00 10.30 181 HIS A N 1
ATOM 1377 C CA . HIS A 1 175 ? -32.308 -3.724 8.107 1.00 9.12 181 HIS A CA 1
ATOM 1378 C C . HIS A 1 175 ? -33.818 -3.971 8.190 1.00 9.68 181 HIS A C 1
ATOM 1379 O O . HIS A 1 175 ? -34.576 -3.008 8.252 1.00 10.20 181 HIS A O 1
ATOM 1386 N N . GLY A 1 176 ? -34.251 -5.229 8.181 1.00 9.64 182 GLY A N 1
ATOM 1387 C CA . GLY A 1 176 ? -35.676 -5.543 8.219 1.00 10.30 182 GLY A CA 1
ATOM 1388 C C . GLY A 1 176 ? -36.112 -6.383 7.027 1.00 10.65 182 GLY A C 1
ATOM 1389 O O . GLY A 1 176 ? -35.364 -6.546 6.038 1.00 10.58 182 GLY A O 1
ATOM 1390 N N . LYS A 1 177 ? -37.346 -6.888 7.096 1.00 10.88 183 LYS A N 1
ATOM 1391 C CA . LYS A 1 177 ? -37.870 -7.797 6.083 1.00 11.49 183 LYS A CA 1
ATOM 1392 C C . LYS A 1 177 ? -39.082 -7.294 5.295 1.00 11.41 183 LYS A C 1
ATOM 1393 O O . LYS A 1 177 ? -39.497 -7.987 4.358 1.00 11.89 183 LYS A O 1
ATOM 1399 N N . SER A 1 178 ? -39.602 -6.067 5.580 1.00 10.29 184 SER A N 1
ATOM 1400 C CA . SER A 1 178 ? -40.616 -5.488 4.689 1.00 10.72 184 SER A CA 1
ATOM 1401 C C . SER A 1 178 ? -39.858 -5.168 3.355 1.00 11.68 184 SER A C 1
ATOM 1402 O O . SER A 1 178 ? -38.633 -5.078 3.369 1.00 12.45 184 SER A O 1
ATOM 1405 N N . LEU A 1 179 ? -40.524 -5.154 2.203 1.00 11.42 185 LEU A N 1
ATOM 1406 C CA . LEU A 1 179 ? -39.859 -5.126 0.907 1.00 10.95 185 LEU A CA 1
ATOM 1407 C C . LEU A 1 179 ? -38.927 -3.939 0.624 1.00 10.90 185 LEU A C 1
ATOM 1408 O O . LEU A 1 179 ? -37.942 -4.125 -0.106 1.00 11.47 185 LEU A O 1
ATOM 1413 N N . GLY A 1 180 ? -39.180 -2.768 1.197 1.00 10.77 186 GLY A N 1
ATOM 1414 C CA . GLY A 1 180 ? -38.266 -1.638 1.019 1.00 11.10 186 GLY A CA 1
ATOM 1415 C C . GLY A 1 180 ? -36.988 -1.881 1.819 1.00 11.25 186 GLY A C 1
ATOM 1416 O O . GLY A 1 180 ? -35.879 -1.863 1.272 1.00 11.67 186 GLY A O 1
ATOM 1417 N N . ALA A 1 181 ? -37.141 -2.212 3.120 1.00 10.39 187 ALA A N 1
ATOM 1418 C CA . ALA A 1 181 ? -35.999 -2.518 4.026 1.00 9.54 187 ALA A CA 1
ATOM 1419 C C . ALA A 1 181 ? -35.219 -3.754 3.552 1.00 9.14 187 ALA A C 1
ATOM 1420 O O . ALA A 1 181 ? -33.990 -3.781 3.643 1.00 8.58 187 ALA A O 1
ATOM 1422 N N . LEU A 1 182 ? -35.926 -4.764 3.024 1.00 8.71 188 LEU A N 1
ATOM 1423 C CA . LEU A 1 182 ? -35.326 -5.992 2.494 1.00 8.76 188 LEU A CA 1
ATOM 1424 C C . LEU A 1 182 ? -34.408 -5.702 1.300 1.00 9.87 188 LEU A C 1
ATOM 1425 O O . LEU A 1 182 ? -33.464 -6.467 1.063 1.00 10.06 188 LEU A O 1
ATOM 1430 N N . SER A 1 183 ? -34.652 -4.595 0.563 1.00 9.31 189 SER A N 1
ATOM 1431 C CA . SER A 1 183 ? -33.775 -4.215 -0.541 1.00 8.99 189 SER A CA 1
ATOM 1432 C C . SER A 1 183 ? -32.358 -3.831 -0.029 1.00 9.85 189 SER A C 1
ATOM 1433 O O . SER A 1 183 ? -31.368 -3.994 -0.761 1.00 10.10 189 SER A O 1
ATOM 1436 N N . ALA A 1 184 ? -32.285 -3.293 1.206 1.00 10.81 190 ALA A N 1
ATOM 1437 C CA . ALA A 1 184 ? -31.029 -2.909 1.870 1.00 10.32 190 ALA A CA 1
ATOM 1438 C C . ALA A 1 184 ? -30.466 -4.091 2.654 1.00 10.63 190 ALA A C 1
ATOM 1439 O O . ALA A 1 184 ? -29.254 -4.328 2.645 1.00 10.37 190 ALA A O 1
ATOM 1441 N N . THR A 1 185 ? -31.326 -4.890 3.320 1.00 10.62 191 THR A N 1
ATOM 1442 C CA . THR A 1 185 ? -30.926 -6.137 4.005 1.00 10.64 191 THR A CA 1
ATOM 1443 C C . THR A 1 185 ? -30.108 -6.999 3.016 1.00 11.25 191 THR A C 1
ATOM 1444 O O . THR A 1 185 ? -30.420 -6.980 1.841 1.00 11.49 191 THR A O 1
ATOM 1448 N N . ALA A 1 186 ? -28.999 -7.582 3.441 1.00 11.79 192 ALA A N 1
ATOM 1449 C CA . ALA A 1 186 ? -28.071 -8.213 2.528 1.00 12.64 192 ALA A CA 1
ATOM 1450 C C . ALA A 1 186 ? -28.096 -9.736 2.399 1.00 14.56 192 ALA A C 1
ATOM 1451 O O . ALA A 1 186 ? -27.497 -10.225 1.449 1.00 14.81 192 ALA A O 1
ATOM 1453 N N . LYS A 1 187 ? -28.680 -10.485 3.343 1.00 14.76 193 LYS A N 1
ATOM 1454 C CA . LYS A 1 187 ? -28.605 -11.957 3.281 1.00 15.73 193 LYS A CA 1
ATOM 1455 C C . LYS A 1 187 ? -29.366 -12.567 2.116 1.00 15.29 193 LYS A C 1
ATOM 1456 O O . LYS A 1 187 ? -30.563 -12.359 2.019 1.00 14.31 193 LYS A O 1
ATOM 1462 N N A SER A 1 188 ? -28.676 -13.319 1.237 0.50 15.65 194 SER A N 1
ATOM 1463 N N B SER A 1 188 ? -28.679 -13.320 1.230 0.50 15.79 194 SER A N 1
ATOM 1464 C CA A SER A 1 188 ? -29.287 -13.950 0.057 0.50 16.09 194 SER A CA 1
ATOM 1465 C CA B SER A 1 188 ? -29.313 -13.935 0.050 0.50 16.37 194 SER A CA 1
ATOM 1466 C C A SER A 1 188 ? -30.542 -14.775 0.354 0.50 16.39 194 SER A C 1
ATOM 1467 C C B SER A 1 188 ? -30.553 -14.775 0.351 0.50 16.51 194 SER A C 1
ATOM 1468 O O A SER A 1 188 ? -31.536 -14.658 -0.365 0.50 15.93 194 SER A O 1
ATOM 1469 O O B SER A 1 188 ? -31.550 -14.664 -0.366 0.50 16.04 194 SER A O 1
ATOM 1474 N N . THR A 1 189 ? -30.518 -15.595 1.416 1.00 17.01 195 THR A N 1
ATOM 1475 C CA . THR A 1 189 ? -31.685 -16.426 1.748 1.00 18.12 195 THR A CA 1
ATOM 1476 C C . THR A 1 189 ? -32.917 -15.597 2.123 1.00 17.35 195 THR A C 1
ATOM 1477 O O . THR A 1 189 ? -34.018 -16.034 1.856 1.00 18.07 195 THR A O 1
ATOM 1481 N N . PHE A 1 190 ? -32.740 -14.403 2.691 1.00 16.49 196 PHE A N 1
ATOM 1482 C CA . PHE A 1 190 ? -33.885 -13.551 3.048 1.00 16.27 196 PHE A CA 1
ATOM 1483 C C . PHE A 1 190 ? -34.447 -12.816 1.832 1.00 16.44 196 PHE A C 1
ATOM 1484 O O . PHE A 1 190 ? -35.592 -12.382 1.865 1.00 16.51 196 PHE A O 1
ATOM 1492 N N . ARG A 1 191 ? -33.630 -12.610 0.789 1.00 16.30 197 ARG A N 1
ATOM 1493 C CA . ARG A 1 191 ? -34.014 -11.801 -0.357 1.00 15.81 197 ARG A CA 1
ATOM 1494 C C . ARG A 1 191 ? -34.458 -12.548 -1.608 1.00 16.71 197 ARG A C 1
ATOM 1495 O O . ARG A 1 191 ? -35.398 -12.096 -2.257 1.00 15.35 197 ARG A O 1
ATOM 1503 N N . LYS A 1 192 ? -33.732 -13.616 -2.006 1.00 18.05 198 LYS A N 1
ATOM 1504 C CA . LYS A 1 192 ? -33.965 -14.297 -3.292 1.00 19.51 198 LYS A CA 1
ATOM 1505 C C . LYS A 1 192 ? -35.393 -14.682 -3.612 1.00 19.04 198 LYS A C 1
ATOM 1506 O O . LYS A 1 192 ? -35.814 -14.390 -4.748 1.00 19.17 198 LYS A O 1
ATOM 1512 N N . PRO A 1 193 ? -36.179 -15.326 -2.714 1.00 18.02 199 PRO A N 1
ATOM 1513 C CA . PRO A 1 193 ? -37.560 -15.676 -3.104 1.00 18.21 199 PRO A CA 1
ATOM 1514 C C . PRO A 1 193 ? -38.451 -14.478 -3.407 1.00 17.13 199 PRO A C 1
ATOM 1515 O O . PRO A 1 193 ? -39.522 -14.627 -4.004 1.00 18.28 199 PRO A O 1
ATOM 1519 N N . PHE A 1 194 ? -38.030 -13.278 -2.963 1.00 15.37 200 PHE A N 1
ATOM 1520 C CA . PHE A 1 194 ? -38.870 -12.082 -3.080 1.00 14.08 200 PHE A CA 1
ATOM 1521 C C . PHE A 1 194 ? -38.453 -11.145 -4.222 1.00 13.82 200 PHE A C 1
ATOM 1522 O O . PHE A 1 194 ? -39.084 -10.114 -4.417 1.00 14.22 200 PHE A O 1
ATOM 1530 N N . MET A 1 195 ? -37.412 -11.496 -4.969 1.00 13.37 201 MET A N 1
ATOM 1531 C CA . MET A 1 195 ? -36.945 -10.674 -6.075 1.00 13.67 201 MET A CA 1
ATOM 1532 C C . MET A 1 195 ? -37.949 -10.713 -7.249 1.00 15.31 201 MET A C 1
ATOM 1533 O O . MET A 1 195 ? -38.664 -11.719 -7.425 1.00 17.29 201 MET A O 1
ATOM 1538 N N . PRO A 1 196 ? -38.139 -9.592 -7.974 1.00 14.50 202 PRO A N 1
ATOM 1539 C CA . PRO A 1 196 ? -37.345 -8.349 -7.929 1.00 14.16 202 PRO A CA 1
ATOM 1540 C C . PRO A 1 196 ? -37.705 -7.405 -6.790 1.00 13.87 202 PRO A C 1
ATOM 1541 O O . PRO A 1 196 ? -38.890 -7.174 -6.509 1.00 13.48 202 PRO A O 1
ATOM 1545 N N . LEU A 1 197 ? -36.672 -6.899 -6.104 1.00 12.87 203 LEU A N 1
ATOM 1546 C CA . LEU A 1 197 ? -36.875 -5.958 -5.009 1.00 12.41 203 LEU A CA 1
ATOM 1547 C C . LEU A 1 197 ? -36.791 -4.514 -5.593 1.00 12.87 203 LEU A C 1
ATOM 1548 O O . LEU A 1 197 ? -36.988 -4.367 -6.802 1.00 13.86 203 LEU A O 1
ATOM 1553 N N . LEU A 1 198 ? -36.556 -3.455 -4.774 1.00 12.18 204 LEU A N 1
ATOM 1554 C CA . LEU A 1 198 ? -36.456 -2.099 -5.338 1.00 12.23 204 LEU A CA 1
ATOM 1555 C C . LEU A 1 198 ? -35.213 -2.011 -6.206 1.00 13.19 204 LEU A C 1
ATOM 1556 O O . LEU A 1 198 ? -34.176 -2.592 -5.854 1.00 13.44 204 LEU A O 1
ATOM 1561 N N . PRO A 1 199 ? -35.280 -1.296 -7.335 1.00 12.65 205 PRO A N 1
ATOM 1562 C CA . PRO A 1 199 ? -34.078 -1.148 -8.172 1.00 13.06 205 PRO A CA 1
ATOM 1563 C C . PRO A 1 199 ? -33.055 -0.172 -7.538 1.00 13.03 205 PRO A C 1
ATOM 1564 O O . PRO A 1 199 ? -33.410 0.636 -6.686 1.00 13.07 205 PRO A O 1
ATOM 1568 N N . GLY A 1 200 ? -31.839 -0.195 -8.048 1.00 12.79 206 GLY A N 1
ATOM 1569 C CA . GLY A 1 200 ? -30.800 0.731 -7.639 1.00 13.03 206 GLY A CA 1
ATOM 1570 C C . GLY A 1 200 ? -30.210 0.500 -6.259 1.00 14.12 206 GLY A C 1
ATOM 1571 O O . GLY A 1 200 ? -29.671 1.446 -5.705 1.00 15.33 206 GLY A O 1
ATOM 1572 N N . PHE A 1 201 ? -30.359 -0.711 -5.651 1.00 12.83 207 PHE A N 1
ATOM 1573 C CA . PHE A 1 201 ? -29.725 -1.001 -4.341 1.00 12.52 207 PHE A CA 1
ATOM 1574 C C . PHE A 1 201 ? -28.453 -1.785 -4.626 1.00 14.03 207 PHE A C 1
ATOM 1575 O O . PHE A 1 201 ? -28.473 -2.739 -5.426 1.00 15.08 207 PHE A O 1
ATOM 1583 N N A ARG A 1 202 ? -27.337 -1.368 -4.030 0.60 13.20 208 ARG A N 1
ATOM 1584 N N B ARG A 1 202 ? -27.302 -1.320 -4.076 0.40 12.77 208 ARG A N 1
ATOM 1585 C CA A ARG A 1 202 ? -26.070 -2.049 -4.219 0.60 12.98 208 ARG A CA 1
ATOM 1586 C CA B ARG A 1 202 ? -25.983 -1.921 -4.301 0.40 12.17 208 ARG A CA 1
ATOM 1587 C C A ARG A 1 202 ? -25.466 -2.347 -2.854 0.60 12.50 208 ARG A C 1
ATOM 1588 C C B ARG A 1 202 ? -25.273 -2.173 -2.964 0.40 11.99 208 ARG A C 1
ATOM 1589 O O A ARG A 1 202 ? -25.785 -1.683 -1.863 0.60 12.87 208 ARG A O 1
ATOM 1590 O O B ARG A 1 202 ? -25.334 -1.309 -2.097 0.40 11.91 208 ARG A O 1
ATOM 1605 N N . HIS A 1 203 ? -24.555 -3.307 -2.813 1.00 11.95 209 HIS A N 1
ATOM 1606 C CA . HIS A 1 203 ? -23.859 -3.618 -1.536 1.00 10.72 209 HIS A CA 1
ATOM 1607 C C . HIS A 1 203 ? -22.339 -3.584 -1.659 1.00 12.20 209 HIS A C 1
ATOM 1608 O O . HIS A 1 203 ? -21.779 -3.955 -2.707 1.00 13.64 209 HIS A O 1
ATOM 1615 N N . VAL A 1 204 ? -21.676 -3.101 -0.600 1.00 11.68 210 VAL A N 1
ATOM 1616 C CA . VAL A 1 204 ? -20.220 -3.088 -0.486 1.00 11.95 210 VAL A CA 1
ATOM 1617 C C . VAL A 1 204 ? -19.835 -3.819 0.790 1.00 12.43 210 VAL A C 1
ATOM 1618 O O . VAL A 1 204 ? -20.662 -3.943 1.698 1.00 13.69 210 VAL A O 1
ATOM 1622 N N . PRO A 1 205 ? -18.584 -4.312 0.920 1.00 12.09 211 PRO A N 1
ATOM 1623 C CA . PRO A 1 205 ? -18.195 -4.979 2.183 1.00 11.60 211 PRO A CA 1
ATOM 1624 C C . PRO A 1 205 ? -18.264 -4.011 3.373 1.00 12.44 211 PRO A C 1
ATOM 1625 O O . PRO A 1 205 ? -17.914 -2.822 3.242 1.00 13.06 211 PRO A O 1
ATOM 1629 N N . PHE A 1 206 ? -18.770 -4.501 4.523 1.00 11.82 212 PHE A N 1
ATOM 1630 C CA . PHE A 1 206 ? -18.884 -3.683 5.722 1.00 13.07 212 PHE A CA 1
ATOM 1631 C C . PHE A 1 206 ? -17.497 -3.371 6.281 1.00 14.76 212 PHE A C 1
ATOM 1632 O O . PHE A 1 206 ? -16.648 -4.259 6.314 1.00 15.25 212 PHE A O 1
ATOM 1640 N N . GLY A 1 207 ? -17.270 -2.126 6.709 1.00 14.63 213 GLY A N 1
ATOM 1641 C CA . GLY A 1 207 ? -15.997 -1.777 7.329 1.00 14.93 213 GLY A CA 1
ATOM 1642 C C . GLY A 1 207 ? -14.870 -1.496 6.358 1.00 15.87 213 GLY A C 1
ATOM 1643 O O . GLY A 1 207 ? -13.737 -1.291 6.790 1.00 17.30 213 GLY A O 1
ATOM 1644 N N . ASN A 1 208 ? -15.187 -1.418 5.024 1.00 14.49 214 ASN A N 1
ATOM 1645 C CA . ASN A 1 208 ? -14.194 -1.204 3.944 1.00 12.83 214 ASN A CA 1
ATOM 1646 C C . ASN A 1 208 ? -14.478 0.149 3.278 1.00 12.27 214 ASN A C 1
ATOM 1647 O O . ASN A 1 208 ? -15.335 0.224 2.387 1.00 12.84 214 ASN A O 1
ATOM 1652 N N . ILE A 1 209 ? -13.820 1.223 3.742 1.00 11.70 215 ILE A N 1
ATOM 1653 C CA . ILE A 1 209 ? -14.110 2.568 3.255 1.00 11.93 215 ILE A CA 1
ATOM 1654 C C . ILE A 1 209 ? -13.732 2.762 1.779 1.00 11.74 215 ILE A C 1
ATOM 1655 O O . ILE A 1 209 ? -14.446 3.474 1.047 1.00 9.94 215 ILE A O 1
ATOM 1660 N N . GLU A 1 210 ? -12.635 2.120 1.322 1.00 12.63 216 GLU A N 1
ATOM 1661 C CA . GLU A 1 210 ? -12.243 2.276 -0.085 1.00 12.70 216 GLU A CA 1
ATOM 1662 C C . GLU A 1 210 ? -13.249 1.642 -1.029 1.00 12.69 216 GLU A C 1
ATOM 1663 O O . GLU A 1 210 ? -13.524 2.215 -2.083 1.00 12.84 216 GLU A O 1
ATOM 1669 N N . ALA A 1 211 ? -13.826 0.499 -0.660 1.00 12.41 217 ALA A N 1
ATOM 1670 C CA . ALA A 1 211 ? -14.860 -0.125 -1.487 1.00 12.94 217 ALA A CA 1
ATOM 1671 C C . ALA A 1 211 ? -16.141 0.779 -1.535 1.00 12.09 217 ALA A C 1
ATOM 1672 O O . ALA A 1 211 ? -16.771 0.887 -2.588 1.00 12.55 217 ALA A O 1
ATOM 1674 N N . MET A 1 212 ? -16.460 1.472 -0.422 1.00 11.65 218 MET A N 1
ATOM 1675 C CA . MET A 1 212 ? -17.624 2.369 -0.422 1.00 10.88 218 MET A CA 1
ATOM 1676 C C . MET A 1 212 ? -17.336 3.571 -1.313 1.00 11.03 218 MET A C 1
ATOM 1677 O O . MET A 1 212 ? -18.199 3.982 -2.089 1.00 11.21 218 MET A O 1
ATOM 1682 N N . ARG A 1 213 ? -16.111 4.112 -1.245 1.00 10.04 219 ARG A N 1
ATOM 1683 C CA . ARG A 1 213 ? -15.740 5.240 -2.109 1.00 10.59 219 ARG A CA 1
ATOM 1684 C C . ARG A 1 213 ? -15.810 4.833 -3.581 1.00 11.00 219 ARG A C 1
ATOM 1685 O O . ARG A 1 213 ? -16.328 5.599 -4.408 1.00 11.26 219 ARG A O 1
ATOM 1693 N N . THR A 1 214 ? -15.336 3.613 -3.918 1.00 10.51 220 THR A N 1
ATOM 1694 C CA . THR A 1 214 ? -15.394 3.151 -5.314 1.00 11.67 220 THR A CA 1
ATOM 1695 C C . THR A 1 214 ? -16.850 3.084 -5.781 1.00 11.98 220 THR A C 1
ATOM 1696 O O . THR A 1 214 ? -17.173 3.629 -6.848 1.00 12.39 220 THR A O 1
ATOM 1700 N N . ALA A 1 215 ? -17.735 2.518 -4.946 1.00 11.17 221 ALA A N 1
ATOM 1701 C CA . ALA A 1 215 ? -19.153 2.437 -5.326 1.00 12.30 221 ALA A CA 1
ATOM 1702 C C . ALA A 1 215 ? -19.770 3.815 -5.569 1.00 10.72 221 ALA A C 1
ATOM 1703 O O . ALA A 1 215 ? -20.445 4.010 -6.581 1.00 11.60 221 ALA A O 1
ATOM 1705 N N A LEU A 1 216 ? -19.528 4.768 -4.674 0.55 10.37 222 LEU A N 1
ATOM 1706 N N B LEU A 1 216 ? -19.540 4.770 -4.661 0.45 9.62 222 LEU A N 1
ATOM 1707 C CA A LEU A 1 216 ? -20.074 6.121 -4.825 0.55 11.49 222 LEU A CA 1
ATOM 1708 C CA B LEU A 1 216 ? -20.076 6.125 -4.818 0.45 9.87 222 LEU A CA 1
ATOM 1709 C C A LEU A 1 216 ? -19.515 6.793 -6.075 0.55 11.25 222 LEU A C 1
ATOM 1710 C C B LEU A 1 216 ? -19.518 6.789 -6.075 0.45 10.45 222 LEU A C 1
ATOM 1711 O O A LEU A 1 216 ? -20.263 7.432 -6.819 0.55 11.84 222 LEU A O 1
ATOM 1712 O O B LEU A 1 216 ? -20.265 7.425 -6.820 0.45 10.97 222 LEU A O 1
ATOM 1721 N N . ASN A 1 217 ? -18.212 6.651 -6.310 1.00 10.13 223 ASN A N 1
ATOM 1722 C CA . ASN A 1 217 ? -17.581 7.254 -7.466 1.00 10.56 223 ASN A CA 1
ATOM 1723 C C . ASN A 1 217 ? -18.019 6.638 -8.812 1.00 10.39 223 ASN A C 1
ATOM 1724 O O . ASN A 1 217 ? -18.309 7.375 -9.773 1.00 10.28 223 ASN A O 1
ATOM 1729 N N . GLU A 1 218 ? -18.152 5.302 -8.868 1.00 10.41 224 GLU A N 1
ATOM 1730 C CA . GLU A 1 218 ? -18.586 4.642 -10.097 1.00 10.74 224 GLU A CA 1
ATOM 1731 C C . GLU A 1 218 ? -20.031 5.039 -10.418 1.00 10.93 224 GLU A C 1
ATOM 1732 O O . GLU A 1 218 ? -20.357 5.285 -11.593 1.00 10.89 224 GLU A O 1
ATOM 1738 N N . CYS A 1 219 ? -20.890 5.176 -9.383 1.00 10.69 225 CYS A N 1
ATOM 1739 C CA . CYS A 1 219 ? -22.262 5.634 -9.561 1.00 10.87 225 CYS A CA 1
ATOM 1740 C C . CYS A 1 219 ? -22.270 7.051 -10.102 1.00 11.30 225 CYS A C 1
ATOM 1741 O O . CYS A 1 219 ? -23.068 7.353 -10.969 1.00 11.35 225 CYS A O 1
ATOM 1744 N N . LYS A 1 220 ? -21.403 7.920 -9.581 1.00 11.47 226 LYS A N 1
ATOM 1745 C CA . LYS A 1 220 ? -21.320 9.296 -10.058 1.00 12.36 226 LYS A CA 1
ATOM 1746 C C . LYS A 1 220 ? -20.891 9.343 -11.543 1.00 12.73 226 LYS A C 1
ATOM 1747 O O . LYS A 1 220 ? -21.476 10.091 -12.335 1.00 12.54 226 LYS A O 1
ATOM 1753 N N . LYS A 1 221 ? -19.909 8.525 -11.914 1.00 11.73 227 LYS A N 1
ATOM 1754 C CA . LYS A 1 221 ? -19.414 8.497 -13.302 1.00 11.93 227 LYS A CA 1
ATOM 1755 C C . LYS A 1 221 ? -20.483 8.027 -14.285 1.00 12.98 227 LYS A C 1
ATOM 1756 O O . LYS A 1 221 ? -20.459 8.457 -15.424 1.00 13.94 227 LYS A O 1
ATOM 1762 N N . THR A 1 222 ? -21.369 7.093 -13.874 1.00 12.33 228 THR A N 1
ATOM 1763 C CA . THR A 1 222 ? -22.370 6.549 -14.788 1.00 11.69 228 THR A CA 1
ATOM 1764 C C . THR A 1 222 ? -23.714 7.294 -14.761 1.00 12.10 228 THR A C 1
ATOM 1765 O O . THR A 1 222 ? -24.606 6.957 -15.550 1.00 11.32 228 THR A O 1
ATOM 1769 N N . GLY A 1 223 ? -23.868 8.277 -13.871 1.00 11.73 229 GLY A N 1
ATOM 1770 C CA . GLY A 1 223 ? -25.120 9.032 -13.800 1.00 12.86 229 GLY A CA 1
ATOM 1771 C C . GLY A 1 223 ? -26.166 8.423 -12.869 1.00 13.69 229 GLY A C 1
ATOM 1772 O O . GLY A 1 223 ? -27.327 8.845 -12.883 1.00 14.25 229 GLY A O 1
ATOM 1773 N N . ASP A 1 224 ? -25.761 7.439 -12.055 1.00 12.53 230 ASP A N 1
ATOM 1774 C CA . ASP A 1 224 ? -26.600 6.740 -11.107 1.00 12.92 230 ASP A CA 1
ATOM 1775 C C . ASP A 1 224 ? -26.246 7.192 -9.698 1.00 12.51 230 ASP A C 1
ATOM 1776 O O . ASP A 1 224 ? -26.128 6.364 -8.790 1.00 12.84 230 ASP A O 1
ATOM 1781 N N . ASP A 1 225 ? -26.123 8.517 -9.494 1.00 12.17 231 ASP A N 1
ATOM 1782 C CA . ASP A 1 225 ? -25.709 9.112 -8.219 1.00 11.28 231 ASP A CA 1
ATOM 1783 C C . ASP A 1 225 ? -26.440 8.582 -7.013 1.00 10.86 231 ASP A C 1
ATOM 1784 O O . ASP A 1 225 ? -27.652 8.393 -7.054 1.00 11.18 231 ASP A O 1
ATOM 1789 N N . VAL A 1 226 ? -25.686 8.350 -5.939 1.00 9.98 232 VAL A N 1
ATOM 1790 C CA . VAL A 1 226 ? -26.229 7.757 -4.720 1.00 9.55 232 VAL A CA 1
ATOM 1791 C C . VAL A 1 226 ? -27.012 8.750 -3.876 1.00 10.32 232 VAL A C 1
ATOM 1792 O O . VAL A 1 226 ? -26.514 9.826 -3.514 1.00 11.67 232 VAL A O 1
ATOM 1796 N N . ALA A 1 227 ? -28.241 8.373 -3.555 1.00 9.35 233 ALA A N 1
ATOM 1797 C CA . ALA A 1 227 ? -29.125 9.150 -2.709 1.00 9.91 233 ALA A CA 1
ATOM 1798 C C . ALA A 1 227 ? -28.678 9.002 -1.226 1.00 10.35 233 ALA A C 1
ATOM 1799 O O . ALA A 1 227 ? -28.674 9.988 -0.489 1.00 11.85 233 ALA A O 1
ATOM 1801 N N . ALA A 1 228 ? -28.374 7.760 -0.780 1.00 9.42 234 ALA A N 1
ATOM 1802 C CA . ALA A 1 228 ? -28.031 7.543 0.617 1.00 10.57 234 ALA A CA 1
ATOM 1803 C C . ALA A 1 228 ? -27.272 6.253 0.831 1.00 9.97 234 ALA A C 1
ATOM 1804 O O . ALA A 1 228 ? -27.365 5.323 0.020 1.00 8.39 234 ALA A O 1
ATOM 1806 N N . VAL A 1 229 ? -26.467 6.241 1.913 1.00 10.11 235 VAL A N 1
ATOM 1807 C CA . VAL A 1 229 ? -25.739 5.092 2.424 1.00 10.38 235 VAL A CA 1
ATOM 1808 C C . VAL A 1 229 ? -26.458 4.675 3.701 1.00 9.87 235 VAL A C 1
ATOM 1809 O O . VAL A 1 229 ? -26.680 5.527 4.549 1.00 11.47 235 VAL A O 1
ATOM 1813 N N . ILE A 1 230 ? -26.780 3.389 3.860 1.00 8.37 236 ILE A N 1
ATOM 1814 C CA . ILE A 1 230 ? -27.407 2.901 5.057 1.00 8.76 236 ILE A CA 1
ATOM 1815 C C . ILE A 1 230 ? -26.543 1.818 5.686 1.00 9.72 236 ILE A C 1
ATOM 1816 O O . ILE A 1 230 ? -26.026 0.935 4.975 1.00 10.17 236 ILE A O 1
ATOM 1821 N N . LEU A 1 231 ? -26.340 1.906 7.017 1.00 8.54 237 LEU A N 1
ATOM 1822 C CA . LEU A 1 231 ? -25.514 0.917 7.697 1.00 9.13 237 LEU A CA 1
ATOM 1823 C C . LEU A 1 231 ? -25.802 0.858 9.164 1.00 9.93 237 LEU A C 1
ATOM 1824 O O . LEU A 1 231 ? -26.336 1.803 9.728 1.00 10.27 237 LEU A O 1
ATOM 1829 N N . GLU A 1 232 ? -25.466 -0.269 9.773 1.00 9.80 238 GLU A N 1
ATOM 1830 C CA . GLU A 1 232 ? -25.533 -0.441 11.216 1.00 10.16 238 GLU A CA 1
ATOM 1831 C C . GLU A 1 232 ? -24.138 -0.002 11.741 1.00 10.05 238 GLU A C 1
ATOM 1832 O O . GLU A 1 232 ? -23.128 -0.279 11.077 1.00 11.18 238 GLU A O 1
ATOM 1838 N N . PRO A 1 233 ? -24.039 0.628 12.926 1.00 9.98 239 PRO A N 1
ATOM 1839 C CA . PRO A 1 233 ? -22.693 0.969 13.462 1.00 10.70 239 PRO A CA 1
ATOM 1840 C C . PRO A 1 233 ? -21.867 -0.301 13.758 1.00 11.80 239 PRO A C 1
ATOM 1841 O O . PRO A 1 233 ? -20.648 -0.313 13.643 1.00 12.23 239 PRO A O 1
ATOM 1845 N N . ILE A 1 234 ? -22.548 -1.369 14.189 1.00 11.41 240 ILE A N 1
ATOM 1846 C CA . ILE A 1 234 ? -21.989 -2.704 14.423 1.00 11.61 240 ILE A CA 1
ATOM 1847 C C . ILE A 1 234 ? -23.042 -3.682 13.895 1.00 11.60 240 ILE A C 1
ATOM 1848 O O . ILE A 1 234 ? -24.206 -3.541 14.256 1.00 12.52 240 ILE A O 1
ATOM 1853 N N . GLN A 1 235 ? -22.673 -4.646 13.054 1.00 11.65 241 GLN A N 1
ATOM 1854 C CA . GLN A 1 235 ? -23.674 -5.561 12.483 1.00 12.50 241 GLN A CA 1
ATOM 1855 C C . GLN A 1 235 ? -24.113 -6.601 13.486 1.00 14.61 241 GLN A C 1
ATOM 1856 O O . GLN A 1 235 ? -23.273 -7.291 14.033 1.00 14.50 241 GLN A O 1
ATOM 1862 N N . GLY A 1 236 ? -25.407 -6.687 13.752 1.00 16.36 242 GLY A N 1
ATOM 1863 C CA . GLY A 1 236 ? -25.948 -7.629 14.715 1.00 19.17 242 GLY A CA 1
ATOM 1864 C C . GLY A 1 236 ? -26.185 -8.987 14.098 1.00 22.35 242 GLY A C 1
ATOM 1865 O O . GLY A 1 236 ? -25.452 -9.935 14.359 1.00 22.42 242 GLY A O 1
ATOM 1866 N N . GLU A 1 237 ? -27.198 -9.095 13.233 1.00 24.17 243 GLU A N 1
ATOM 1867 C CA . GLU A 1 237 ? -27.513 -10.347 12.546 1.00 26.10 243 GLU A CA 1
ATOM 1868 C C . GLU A 1 237 ? -26.316 -10.897 11.768 1.00 26.46 243 GLU A C 1
ATOM 1869 O O . GLU A 1 237 ? -26.163 -12.109 11.667 1.00 28.49 243 GLU A O 1
ATOM 1875 N N . GLY A 1 238 ? -25.445 -10.024 11.284 1.00 25.33 244 GLY A N 1
ATOM 1876 C CA . GLY A 1 238 ? -24.222 -10.405 10.588 1.00 25.02 244 GLY A CA 1
ATOM 1877 C C . GLY A 1 238 ? -23.164 -11.071 11.459 1.00 24.76 244 GLY A C 1
ATOM 1878 O O . GLY A 1 238 ? -22.141 -11.514 10.935 1.00 24.76 244 GLY A O 1
ATOM 1879 N N . GLY A 1 239 ? -23.387 -11.114 12.779 1.00 24.10 245 GLY A N 1
ATOM 1880 C CA . GLY A 1 239 ? -22.511 -11.793 13.741 1.00 23.18 245 GLY A CA 1
ATOM 1881 C C . GLY A 1 239 ? -21.692 -10.931 14.686 1.00 21.76 245 GLY A C 1
ATOM 1882 O O . GLY A 1 239 ? -20.635 -11.358 15.134 1.00 21.30 245 GLY A O 1
ATOM 1883 N N . VAL A 1 240 ? -22.170 -9.738 15.045 1.00 20.75 246 VAL A N 1
ATOM 1884 C CA . VAL A 1 240 ? -21.451 -8.800 15.933 1.00 20.06 246 VAL A CA 1
ATOM 1885 C C . VAL A 1 240 ? -20.118 -8.445 15.296 1.00 20.08 246 VAL A C 1
ATOM 1886 O O . VAL A 1 240 ? -19.029 -8.820 15.746 1.00 19.29 246 VAL A O 1
ATOM 1890 N N . ILE A 1 241 ? -20.243 -7.758 14.173 1.00 19.90 247 ILE A N 1
ATOM 1891 C CA . ILE A 1 241 ? -19.109 -7.360 13.373 1.00 19.93 247 ILE A CA 1
ATOM 1892 C C . ILE A 1 241 ? -18.791 -5.907 13.655 1.00 19.44 247 ILE A C 1
ATOM 1893 O O . ILE A 1 241 ? -19.592 -5.016 13.312 1.00 19.12 247 ILE A O 1
ATOM 1898 N N . LEU A 1 242 ? -17.620 -5.664 14.263 1.00 18.27 248 LEU A N 1
ATOM 1899 C CA . LEU A 1 242 ? -17.155 -4.326 14.593 1.00 18.50 248 LEU A CA 1
ATOM 1900 C C . LEU A 1 242 ? -16.357 -3.774 13.433 1.00 18.36 248 LEU A C 1
ATOM 1901 O O . LEU A 1 242 ? -15.448 -4.444 12.933 1.00 19.38 248 LEU A O 1
ATOM 1906 N N . PRO A 1 243 ? -16.604 -2.531 13.033 1.00 16.60 249 PRO A N 1
ATOM 1907 C CA . PRO A 1 243 ? -15.791 -1.949 11.955 1.00 15.76 249 PRO A CA 1
ATOM 1908 C C . PRO A 1 243 ? -14.457 -1.421 12.504 1.00 15.14 249 PRO A C 1
ATOM 1909 O O . PRO A 1 243 ? -14.266 -1.310 13.723 1.00 16.10 249 PRO A O 1
ATOM 1913 N N . PRO A 1 244 ? -13.496 -1.111 11.621 1.00 14.58 250 PRO A N 1
ATOM 1914 C CA . PRO A 1 244 ? -12.220 -0.563 12.102 1.00 14.96 250 PRO A CA 1
ATOM 1915 C C . PRO A 1 244 ? -12.432 0.793 12.781 1.00 16.81 250 PRO A C 1
ATOM 1916 O O . PRO A 1 244 ? -13.381 1.529 12.481 1.00 16.65 250 PRO A O 1
ATOM 1920 N N . PRO A 1 245 ? -11.503 1.186 13.668 1.00 18.10 251 PRO A N 1
ATOM 1921 C CA . PRO A 1 245 ? -11.632 2.498 14.319 1.00 17.60 251 PRO A CA 1
ATOM 1922 C C . PRO A 1 245 ? -11.606 3.625 13.297 1.00 16.92 251 PRO A C 1
ATOM 1923 O O . PRO A 1 245 ? -10.845 3.543 12.350 1.00 16.04 251 PRO A O 1
ATOM 1927 N N . GLY A 1 246 ? -12.495 4.613 13.463 1.00 16.91 252 GLY A N 1
ATOM 1928 C CA . GLY A 1 246 ? -12.624 5.737 12.537 1.00 15.71 252 GLY A CA 1
ATOM 1929 C C . GLY A 1 246 ? -13.548 5.476 11.344 1.00 15.47 252 GLY A C 1
ATOM 1930 O O . GLY A 1 246 ? -13.791 6.391 10.556 1.00 14.65 252 GLY A O 1
ATOM 1931 N N . TYR A 1 247 ? -14.033 4.236 11.178 1.00 14.27 253 TYR A N 1
ATOM 1932 C CA . TYR A 1 247 ? -14.844 3.899 10.003 1.00 14.05 253 TYR A CA 1
ATOM 1933 C C . TYR A 1 247 ? -16.118 4.741 9.912 1.00 14.18 253 TYR A C 1
ATOM 1934 O O . TYR A 1 247 ? -16.393 5.249 8.839 1.00 14.42 253 TYR A O 1
ATOM 1943 N N . LEU A 1 248 ? -16.884 4.897 11.001 1.00 13.17 254 LEU A N 1
ATOM 1944 C CA . LEU A 1 248 ? -18.151 5.646 10.924 1.00 13.60 254 LEU A CA 1
ATOM 1945 C C . LEU A 1 248 ? -17.911 7.114 10.601 1.00 12.71 254 LEU A C 1
ATOM 1946 O O . LEU A 1 248 ? -18.663 7.712 9.833 1.00 12.81 254 LEU A O 1
ATOM 1951 N N . THR A 1 249 ? -16.822 7.686 11.142 1.00 12.13 255 THR A N 1
ATOM 1952 C CA . THR A 1 249 ? -16.434 9.063 10.842 1.00 12.27 255 THR A CA 1
ATOM 1953 C C . THR A 1 249 ? -16.033 9.189 9.347 1.00 12.64 255 THR A C 1
ATOM 1954 O O . THR A 1 249 ? -16.378 10.177 8.683 1.00 13.06 255 THR A O 1
ATOM 1958 N N . ALA A 1 250 ? -15.338 8.166 8.805 1.00 11.50 256 ALA A N 1
ATOM 1959 C CA . ALA A 1 250 ? -14.936 8.149 7.394 1.00 11.78 256 ALA A CA 1
ATOM 1960 C C . ALA A 1 250 ? -16.174 8.027 6.481 1.00 11.08 256 ALA A C 1
ATOM 1961 O O . ALA A 1 250 ? -16.237 8.720 5.471 1.00 11.01 256 ALA A O 1
ATOM 1963 N N . VAL A 1 251 ? -17.188 7.230 6.878 1.00 10.36 257 VAL A N 1
ATOM 1964 C CA . VAL A 1 251 ? -18.434 7.144 6.082 1.00 9.99 257 VAL A CA 1
ATOM 1965 C C . VAL A 1 251 ? -19.134 8.516 6.102 1.00 9.82 257 VAL A C 1
ATOM 1966 O O . VAL A 1 251 ? -19.609 8.987 5.079 1.00 9.99 257 VAL A O 1
ATOM 1970 N N . ARG A 1 252 ? -19.153 9.188 7.250 1.00 10.68 258 ARG A N 1
ATOM 1971 C CA . ARG A 1 252 ? -19.787 10.510 7.369 1.00 11.63 258 ARG A CA 1
ATOM 1972 C C . ARG A 1 252 ? -19.148 11.519 6.388 1.00 11.10 258 ARG A C 1
ATOM 1973 O O . ARG A 1 252 ? -19.849 12.229 5.685 1.00 11.48 258 ARG A O 1
ATOM 1981 N N . LYS A 1 253 ? -17.817 11.566 6.360 1.00 10.94 259 LYS A N 1
ATOM 1982 C CA . LYS A 1 253 ? -17.065 12.441 5.449 1.00 10.76 259 LYS A CA 1
ATOM 1983 C C . LYS A 1 253 ? -17.273 12.086 3.972 1.00 11.67 259 LYS A C 1
ATOM 1984 O O . LYS A 1 253 ? -17.423 12.969 3.121 1.00 11.88 259 LYS A O 1
ATOM 1990 N N . LEU A 1 254 ? -17.365 10.800 3.680 1.00 12.10 260 LEU A N 1
ATOM 1991 C CA . LEU A 1 254 ? -17.609 10.326 2.319 1.00 13.70 260 LEU A CA 1
ATOM 1992 C C . LEU A 1 254 ? -19.020 10.696 1.854 1.00 13.31 260 LEU A C 1
ATOM 1993 O O . LEU A 1 254 ? -19.208 11.132 0.709 1.00 13.18 260 LEU A O 1
ATOM 1998 N N . CYS A 1 255 ? -20.021 10.586 2.745 1.00 12.52 261 CYS A N 1
ATOM 1999 C CA . CYS A 1 255 ? -21.384 11.009 2.403 1.00 12.19 261 CYS A CA 1
ATOM 2000 C C . CYS A 1 255 ? -21.418 12.511 2.139 1.00 12.56 261 CYS A C 1
ATOM 2001 O O . CYS A 1 255 ? -22.016 12.942 1.151 1.00 13.20 261 CYS A O 1
ATOM 2004 N N . ASP A 1 256 ? -20.746 13.305 2.975 1.00 11.55 262 ASP A N 1
ATOM 2005 C CA . ASP A 1 256 ? -20.706 14.758 2.789 1.00 12.70 262 ASP A CA 1
ATOM 2006 C C . ASP A 1 256 ? -20.036 15.113 1.473 1.00 14.48 262 ASP A C 1
ATOM 2007 O O . ASP A 1 256 ? -20.483 16.045 0.808 1.00 16.30 262 ASP A O 1
ATOM 2012 N N . GLU A 1 257 ? -18.954 14.377 1.107 1.00 13.02 263 GLU A N 1
ATOM 2013 C CA . GLU A 1 257 ? -18.217 14.639 -0.118 1.00 12.45 263 GLU A CA 1
ATOM 2014 C C . GLU A 1 257 ? -19.102 14.411 -1.360 1.00 14.10 263 GLU A C 1
ATOM 2015 O O . GLU A 1 257 ? -19.074 15.221 -2.280 1.00 14.42 263 GLU A O 1
ATOM 2021 N N . PHE A 1 258 ? -19.840 13.283 -1.404 1.00 13.92 264 PHE A N 1
ATOM 2022 C CA . PHE A 1 258 ? -20.676 12.964 -2.556 1.00 14.15 264 PHE A CA 1
ATOM 2023 C C . PHE A 1 258 ? -22.086 13.544 -2.496 1.00 15.34 264 PHE A C 1
ATOM 2024 O O . PHE A 1 258 ? -22.823 13.370 -3.461 1.00 16.80 264 PHE A O 1
ATOM 2032 N N . GLY A 1 259 ? -22.465 14.199 -1.392 1.00 14.01 265 GLY A N 1
ATOM 2033 C CA . GLY A 1 259 ? -23.824 14.729 -1.274 1.00 14.06 265 GLY A CA 1
ATOM 2034 C C . GLY A 1 259 ? -24.849 13.618 -1.102 1.00 13.28 265 GLY A C 1
ATOM 2035 O O . GLY A 1 259 ? -25.994 13.756 -1.542 1.00 13.42 265 GLY A O 1
ATOM 2036 N N . ALA A 1 260 ? -24.440 12.491 -0.485 1.00 12.45 266 ALA A N 1
ATOM 2037 C CA . ALA A 1 260 ? -25.364 11.396 -0.149 1.00 12.54 266 ALA A CA 1
ATOM 2038 C C . ALA A 1 260 ? -25.769 11.563 1.345 1.00 11.64 266 ALA A C 1
ATOM 2039 O O . ALA A 1 260 ? -24.983 12.053 2.172 1.00 12.10 266 ALA A O 1
ATOM 2041 N N . LEU A 1 261 ? -26.958 11.123 1.694 1.00 10.03 267 LEU A N 1
ATOM 2042 C CA . LEU A 1 261 ? -27.403 11.131 3.098 1.00 8.99 267 LEU A CA 1
ATOM 2043 C C . LEU A 1 261 ? -26.870 9.892 3.805 1.00 10.11 267 LEU A C 1
ATOM 2044 O O . LEU A 1 261 ? -26.723 8.822 3.185 1.00 11.25 267 LEU A O 1
ATOM 2049 N N . MET A 1 262 ? -26.541 10.027 5.100 1.00 9.72 268 MET A N 1
ATOM 2050 C CA . MET A 1 262 ? -26.068 8.911 5.896 1.00 10.15 268 MET A CA 1
ATOM 2051 C C . MET A 1 262 ? -27.213 8.461 6.828 1.00 10.82 268 MET A C 1
ATOM 2052 O O . MET A 1 262 ? -27.690 9.258 7.654 1.00 11.75 268 MET A O 1
ATOM 2057 N N . ILE A 1 263 ? -27.661 7.208 6.666 1.00 9.15 269 ILE A N 1
ATOM 2058 C CA . ILE A 1 263 ? -28.707 6.628 7.509 1.00 9.36 269 ILE A CA 1
ATOM 2059 C C . ILE A 1 263 ? -28.038 5.630 8.437 1.00 10.31 269 ILE A C 1
ATOM 2060 O O . ILE A 1 263 ? -27.426 4.670 7.939 1.00 10.98 269 ILE A O 1
ATOM 2065 N N . LEU A 1 264 ? -28.114 5.847 9.776 1.00 10.42 270 LEU A N 1
ATOM 2066 C CA . LEU A 1 264 ? -27.540 4.883 10.716 1.00 11.06 270 LEU A CA 1
ATOM 2067 C C . LEU A 1 264 ? -28.707 4.074 11.315 1.00 10.13 270 LEU A C 1
ATOM 2068 O O . LEU A 1 264 ? -29.637 4.628 11.898 1.00 9.63 270 LEU A O 1
ATOM 2073 N N . ASP A 1 265 ? -28.655 2.769 11.126 1.00 9.50 271 ASP A N 1
ATOM 2074 C CA . ASP A 1 265 ? -29.651 1.872 11.658 1.00 9.18 271 ASP A CA 1
ATOM 2075 C C . ASP A 1 265 ? -29.196 1.444 13.061 1.00 9.74 271 ASP A C 1
ATOM 2076 O O . ASP A 1 265 ? -28.326 0.577 13.197 1.00 9.85 271 ASP A O 1
ATOM 2081 N N . GLU A 1 266 ? -29.766 2.067 14.097 1.00 8.54 272 GLU A N 1
ATOM 2082 C CA . GLU A 1 266 ? -29.422 1.705 15.490 1.00 8.64 272 GLU A CA 1
ATOM 2083 C C . GLU A 1 266 ? -30.586 0.954 16.158 1.00 9.73 272 GLU A C 1
ATOM 2084 O O . GLU A 1 266 ? -30.775 1.053 17.370 1.00 9.77 272 GLU A O 1
ATOM 2090 N N . VAL A 1 267 ? -31.364 0.191 15.361 1.00 10.41 273 VAL A N 1
ATOM 2091 C CA . VAL A 1 267 ? -32.461 -0.604 15.915 1.00 11.56 273 VAL A CA 1
ATOM 2092 C C . VAL A 1 267 ? -31.907 -1.612 16.944 1.00 13.18 273 VAL A C 1
ATOM 2093 O O . VAL A 1 267 ? -32.532 -1.805 17.998 1.00 14.73 273 VAL A O 1
ATOM 2097 N N A GLN A 1 268 ? -30.719 -2.197 16.672 0.70 13.00 274 GLN A N 1
ATOM 2098 N N B GLN A 1 268 ? -30.747 -2.211 16.657 0.30 12.57 274 GLN A N 1
ATOM 2099 C CA A GLN A 1 268 ? -30.157 -3.171 17.617 0.70 14.79 274 GLN A CA 1
ATOM 2100 C CA B GLN A 1 268 ? -30.136 -3.197 17.543 0.30 13.09 274 GLN A CA 1
ATOM 2101 C C A GLN A 1 268 ? -29.155 -2.578 18.591 0.70 14.75 274 GLN A C 1
ATOM 2102 C C B GLN A 1 268 ? -29.188 -2.553 18.570 0.30 13.62 274 GLN A C 1
ATOM 2103 O O A GLN A 1 268 ? -29.104 -2.997 19.759 0.70 15.61 274 GLN A O 1
ATOM 2104 O O B GLN A 1 268 ? -29.221 -2.909 19.751 0.30 14.07 274 GLN A O 1
ATOM 2115 N N . THR A 1 269 ? -28.346 -1.624 18.131 1.00 13.36 275 THR A N 1
ATOM 2116 C CA . THR A 1 269 ? -27.331 -1.018 19.021 1.00 13.51 275 THR A CA 1
ATOM 2117 C C . THR A 1 269 ? -27.832 0.089 19.927 1.00 14.47 275 THR A C 1
ATOM 2118 O O . THR A 1 269 ? -27.109 0.487 20.838 1.00 14.96 275 THR A O 1
ATOM 2122 N N . GLY A 1 270 ? -29.013 0.623 19.664 1.00 13.59 276 GLY A N 1
ATOM 2123 C CA . GLY A 1 270 ? -29.502 1.782 20.404 1.00 13.64 276 GLY A CA 1
ATOM 2124 C C . GLY A 1 270 ? -29.978 1.524 21.814 1.00 14.17 276 GLY A C 1
ATOM 2125 O O . GLY A 1 270 ? -30.106 0.378 22.243 1.00 15.13 276 GLY A O 1
ATOM 2126 N N . MET A 1 271 ? -30.239 2.605 22.538 1.00 12.61 277 MET A N 1
ATOM 2127 C CA . MET A 1 271 ? -30.773 2.560 23.897 1.00 11.87 277 MET A CA 1
ATOM 2128 C C . MET A 1 271 ? -29.826 1.918 24.906 1.00 11.73 277 MET A C 1
ATOM 2129 O O . MET A 1 271 ? -30.259 1.138 25.743 1.00 12.11 277 MET A O 1
ATOM 2134 N N . GLY A 1 272 ? -28.537 2.277 24.816 1.00 11.30 278 GLY A N 1
ATOM 2135 C CA . GLY A 1 272 ? -27.513 1.915 25.798 1.00 12.21 278 GLY A CA 1
ATOM 2136 C C . GLY A 1 272 ? -26.744 0.616 25.619 1.00 12.66 278 GLY A C 1
ATOM 2137 O O . GLY A 1 272 ? -25.777 0.376 26.350 1.00 13.10 278 GLY A O 1
ATOM 2138 N N . ARG A 1 273 ? -27.176 -0.252 24.707 1.00 11.99 279 ARG A N 1
ATOM 2139 C CA . ARG A 1 273 ? -26.596 -1.591 24.593 1.00 12.16 279 ARG A CA 1
ATOM 2140 C C . ARG A 1 273 ? -25.051 -1.644 24.413 1.00 13.01 279 ARG A C 1
ATOM 2141 O O . ARG A 1 273 ? -24.427 -2.510 25.018 1.00 15.18 279 ARG A O 1
ATOM 2149 N N . THR A 1 274 ? -24.452 -0.768 23.606 1.00 11.00 280 THR A N 1
ATOM 2150 C CA . THR A 1 274 ? -22.996 -0.837 23.384 1.00 11.47 280 THR A CA 1
ATOM 2151 C C . THR A 1 274 ? -22.170 -0.033 24.381 1.00 12.45 280 THR A C 1
ATOM 2152 O O . THR A 1 274 ? -20.970 0.060 24.197 1.00 13.53 280 THR A O 1
ATOM 2156 N N . GLY A 1 275 ? -22.783 0.501 25.437 1.00 12.56 281 GLY A N 1
ATOM 2157 C CA . GLY A 1 275 ? -22.034 1.256 26.439 1.00 13.70 281 GLY A CA 1
ATOM 2158 C C . GLY A 1 275 ? -22.214 2.760 26.363 1.00 14.57 281 GLY A C 1
ATOM 2159 O O . GLY A 1 275 ? -21.707 3.490 27.212 1.00 15.07 281 GLY A O 1
ATOM 2160 N N . LYS A 1 276 ? -22.929 3.244 25.347 1.00 13.76 282 LYS A N 1
ATOM 2161 C CA . LYS A 1 276 ? -23.340 4.645 25.217 1.00 13.62 282 LYS A CA 1
ATOM 2162 C C . LYS A 1 276 ? -24.831 4.592 24.824 1.00 12.75 282 LYS A C 1
ATOM 2163 O O . LYS A 1 276 ? -25.286 3.553 24.323 1.00 13.53 282 LYS A O 1
ATOM 2169 N N . MET A 1 277 ? -25.582 5.699 24.959 1.00 10.98 283 MET A N 1
ATOM 2170 C CA . MET A 1 277 ? -27.015 5.690 24.581 1.00 11.10 283 MET A CA 1
ATOM 2171 C C . MET A 1 277 ? -27.192 5.226 23.114 1.00 12.06 283 MET A C 1
ATOM 2172 O O . MET A 1 277 ? -27.984 4.327 22.861 1.00 12.71 283 MET A O 1
ATOM 2177 N N . PHE A 1 278 ? -26.348 5.725 22.201 1.00 12.38 284 PHE A N 1
ATOM 2178 C CA . PHE A 1 278 ? -26.335 5.310 20.785 1.00 12.50 284 PHE A CA 1
ATOM 2179 C C . PHE A 1 278 ? -24.896 4.974 20.396 1.00 13.02 284 PHE A C 1
ATOM 2180 O O . PHE A 1 278 ? -23.965 5.659 20.840 1.00 13.13 284 PHE A O 1
ATOM 2188 N N . ALA A 1 279 ? -24.695 3.913 19.618 1.00 12.40 285 ALA A N 1
ATOM 2189 C CA . ALA A 1 279 ? -23.352 3.516 19.188 1.00 13.39 285 ALA A CA 1
ATOM 2190 C C . ALA A 1 279 ? -22.649 4.617 18.375 1.00 13.80 285 ALA A C 1
ATOM 2191 O O . ALA A 1 279 ? -21.427 4.687 18.400 1.00 13.98 285 ALA A O 1
ATOM 2193 N N . CYS A 1 280 ? -23.411 5.512 17.706 1.00 13.52 286 CYS A N 1
ATOM 2194 C CA . CYS A 1 280 ? -22.780 6.636 16.991 1.00 14.17 286 CYS A CA 1
ATOM 2195 C C . CYS A 1 280 ? -22.030 7.604 17.934 1.00 14.67 286 CYS A C 1
ATOM 2196 O O . CYS A 1 280 ? -21.165 8.353 17.486 1.00 15.09 286 CYS A O 1
ATOM 2199 N N . GLU A 1 281 ? -22.325 7.546 19.250 1.00 14.44 287 GLU A N 1
ATOM 2200 C CA . GLU A 1 281 ? -21.668 8.385 20.253 1.00 14.27 287 GLU A CA 1
ATOM 2201 C C . GLU A 1 281 ? -20.237 7.932 20.558 1.00 15.29 287 GLU A C 1
ATOM 2202 O O . GLU A 1 281 ? -19.478 8.739 21.090 1.00 17.05 287 GLU A O 1
ATOM 2208 N N . HIS A 1 282 ? -19.841 6.696 20.215 1.00 14.49 288 HIS A N 1
ATOM 2209 C CA . HIS A 1 282 ? -18.457 6.268 20.462 1.00 15.50 288 HIS A CA 1
ATOM 2210 C C . HIS A 1 282 ? -17.479 7.119 19.634 1.00 17.74 288 HIS A C 1
ATOM 2211 O O . HIS A 1 282 ? -16.428 7.503 20.154 1.00 18.87 288 HIS A O 1
ATOM 2218 N N . GLU A 1 283 ? -17.839 7.434 18.378 1.00 16.69 289 GLU A N 1
ATOM 2219 C CA . GLU A 1 283 ? -17.005 8.296 17.534 1.00 17.23 289 GLU A CA 1
ATOM 2220 C C . GLU A 1 283 ? -17.528 9.711 17.386 1.00 17.44 289 GLU A C 1
ATOM 2221 O O . GLU A 1 283 ? -16.914 10.478 16.651 1.00 18.78 289 GLU A O 1
ATOM 2227 N N A ASN A 1 284 ? -18.650 10.064 18.035 0.49 16.54 290 ASN A N 1
ATOM 2228 N N B ASN A 1 284 ? -18.665 10.042 18.035 0.51 16.73 290 ASN A N 1
ATOM 2229 C CA A ASN A 1 284 ? -19.297 11.365 17.907 0.49 17.56 290 ASN A CA 1
ATOM 2230 C CA B ASN A 1 284 ? -19.353 11.323 17.973 0.51 18.00 290 ASN A CA 1
ATOM 2231 C C A ASN A 1 284 ? -19.640 11.639 16.446 0.49 17.74 290 ASN A C 1
ATOM 2232 C C B ASN A 1 284 ? -19.733 11.670 16.533 0.51 18.03 290 ASN A C 1
ATOM 2233 O O A ASN A 1 284 ? -19.196 12.628 15.863 0.49 18.14 290 ASN A O 1
ATOM 2234 O O B ASN A 1 284 ? -19.476 12.778 16.064 0.51 18.53 290 ASN A O 1
ATOM 2243 N N . VAL A 1 285 ? -20.356 10.701 15.841 1.00 17.35 291 VAL A N 1
ATOM 2244 C CA . VAL A 1 285 ? -20.797 10.849 14.463 1.00 17.06 291 VAL A CA 1
ATOM 2245 C C . VAL A 1 285 ? -22.270 11.219 14.476 1.00 16.56 291 VAL A C 1
ATOM 2246 O O . VAL A 1 285 ? -23.046 10.609 15.212 1.00 16.58 291 VAL A O 1
ATOM 2250 N N . GLN A 1 286 ? -22.654 12.175 13.631 1.00 15.98 292 GLN A N 1
ATOM 2251 C CA . GLN A 1 286 ? -24.049 12.562 13.497 1.00 16.09 292 GLN A CA 1
ATOM 2252 C C . GLN A 1 286 ? -24.569 12.158 12.115 1.00 14.48 292 GLN A C 1
ATOM 2253 O O . GLN A 1 286 ? -24.201 12.777 11.107 1.00 14.20 292 GLN A O 1
ATOM 2259 N N . PRO A 1 287 ? -25.411 11.120 12.047 1.00 13.34 293 PRO A N 1
ATOM 2260 C CA . PRO A 1 287 ? -25.999 10.770 10.742 1.00 12.19 293 PRO A CA 1
ATOM 2261 C C . PRO A 1 287 ? -27.068 11.801 10.356 1.00 10.85 293 PRO A C 1
ATOM 2262 O O . PRO A 1 287 ? -27.496 12.614 11.187 1.00 11.73 293 PRO A O 1
ATOM 2266 N N . ASP A 1 288 ? -27.530 11.773 9.106 1.00 10.40 294 ASP A N 1
ATOM 2267 C CA . ASP A 1 288 ? -28.657 12.633 8.701 1.00 9.76 294 ASP A CA 1
ATOM 2268 C C . ASP A 1 288 ? -29.971 12.014 9.245 1.00 9.88 294 ASP A C 1
ATOM 2269 O O . ASP A 1 288 ? -30.935 12.740 9.507 1.00 10.41 294 ASP A O 1
ATOM 2274 N N . ILE A 1 289 ? -30.040 10.686 9.300 1.00 8.81 295 ILE A N 1
ATOM 2275 C CA . ILE A 1 289 ? -31.244 9.988 9.766 1.00 9.33 295 ILE A CA 1
ATOM 2276 C C . ILE A 1 289 ? -30.785 8.852 10.679 1.00 9.49 295 ILE A C 1
ATOM 2277 O O . ILE A 1 289 ? -29.849 8.120 10.327 1.00 9.96 295 ILE A O 1
ATOM 2282 N N . LEU A 1 290 ? -31.503 8.650 11.794 1.00 9.64 296 LEU A N 1
ATOM 2283 C CA . LEU A 1 290 ? -31.189 7.656 12.809 1.00 10.13 296 LEU A CA 1
ATOM 2284 C C . LEU A 1 290 ? -32.437 6.785 13.022 1.00 11.98 296 LEU A C 1
ATOM 2285 O O . LEU A 1 290 ? -33.525 7.337 13.225 1.00 13.16 296 LEU A O 1
ATOM 2290 N N . CYS A 1 291 ? -32.293 5.441 12.973 1.00 10.56 297 CYS A N 1
ATOM 2291 C CA . CYS A 1 291 ? -33.410 4.513 13.151 1.00 9.85 297 CYS A CA 1
ATOM 2292 C C . CYS A 1 291 ? -33.304 3.832 14.495 1.00 9.81 297 CYS A C 1
ATOM 2293 O O . CYS A 1 291 ? -32.241 3.300 14.830 1.00 9.46 297 CYS A O 1
ATOM 2296 N N . LEU A 1 292 ? -34.409 3.783 15.225 1.00 8.62 298 LEU A N 1
ATOM 2297 C CA . LEU A 1 292 ? -34.454 3.126 16.527 1.00 9.20 298 LEU A CA 1
ATOM 2298 C C . LEU A 1 292 ? -35.701 2.243 16.585 1.00 9.21 298 LEU A C 1
ATOM 2299 O O . LEU A 1 292 ? -36.716 2.522 15.937 1.00 9.94 298 LEU A O 1
ATOM 2304 N N . ALA A 1 293 ? -35.643 1.186 17.389 1.00 9.26 299 ALA A N 1
ATOM 2305 C CA . ALA A 1 293 ? -36.848 0.327 17.609 1.00 10.00 299 ALA A CA 1
ATOM 2306 C C . ALA A 1 293 ? -36.449 -0.637 18.773 1.00 11.18 299 ALA A C 1
ATOM 2307 O O . ALA A 1 293 ? -35.781 -0.139 19.679 1.00 11.98 299 ALA A O 1
ATOM 2309 N N . LYS A 1 294 ? -36.828 -1.942 18.809 1.00 11.28 300 LYS A N 1
ATOM 2310 C CA . LYS A 1 294 ? -36.454 -2.899 19.840 1.00 10.92 300 LYS A CA 1
ATOM 2311 C C . LYS A 1 294 ? -36.522 -2.329 21.256 1.00 11.77 300 LYS A C 1
ATOM 2312 O O . LYS A 1 294 ? -37.622 -2.162 21.755 1.00 11.87 300 LYS A O 1
ATOM 2318 N N . ALA A 1 295 ? -35.383 -1.989 21.889 1.00 10.77 301 ALA A N 1
ATOM 2319 C CA . ALA A 1 295 ? -35.352 -1.544 23.282 1.00 10.90 301 ALA A CA 1
ATOM 2320 C C . ALA A 1 295 ? -36.025 -0.221 23.555 1.00 10.98 301 ALA A C 1
ATOM 2321 O O . ALA A 1 295 ? -36.306 0.084 24.724 1.00 11.49 301 ALA A O 1
ATOM 2323 N N . LEU A 1 296 ? -36.311 0.589 22.497 1.00 10.69 302 LEU A N 1
ATOM 2324 C CA . LEU A 1 296 ? -37.019 1.852 22.706 1.00 11.05 302 LEU A CA 1
ATOM 2325 C C . LEU A 1 296 ? -38.403 1.636 23.384 1.00 11.66 302 LEU A C 1
ATOM 2326 O O . LEU A 1 296 ? -38.863 2.511 24.103 1.00 12.16 302 LEU A O 1
ATOM 2331 N N . GLY A 1 297 ? -39.009 0.453 23.212 1.00 10.96 303 GLY A N 1
ATOM 2332 C CA . GLY A 1 297 ? -40.293 0.152 23.847 1.00 11.26 303 GLY A CA 1
ATOM 2333 C C . GLY A 1 297 ? -40.234 -0.412 25.260 1.00 12.46 303 GLY A C 1
ATOM 2334 O O . GLY A 1 297 ? -41.261 -0.861 25.809 1.00 12.86 303 GLY A O 1
ATOM 2335 N N . GLY A 1 298 ? -39.033 -0.423 25.845 1.00 12.15 304 GLY A N 1
ATOM 2336 C CA . GLY A 1 298 ? -38.810 -0.868 27.222 1.00 12.60 304 GLY A CA 1
ATOM 2337 C C . GLY A 1 298 ? -39.019 -2.334 27.503 1.00 12.47 304 GLY A C 1
ATOM 2338 O O . GLY A 1 298 ? -39.079 -2.722 28.683 1.00 14.18 304 GLY A O 1
ATOM 2339 N N . GLY A 1 299 ? -39.153 -3.147 26.452 1.00 10.99 305 GLY A N 1
ATOM 2340 C CA . GLY A 1 299 ? -39.453 -4.563 26.665 1.00 11.46 305 GLY A CA 1
ATOM 2341 C C . GLY A 1 299 ? -40.921 -4.782 27.015 1.00 12.05 305 GLY A C 1
ATOM 2342 O O . GLY A 1 299 ? -41.319 -5.896 27.382 1.00 13.28 305 GLY A O 1
ATOM 2343 N N . VAL A 1 300 ? -41.781 -3.732 26.820 1.00 9.78 306 VAL A N 1
ATOM 2344 C CA . VAL A 1 300 ? -43.214 -3.814 27.119 1.00 9.07 306 VAL A CA 1
ATOM 2345 C C . VAL A 1 300 ? -44.080 -3.534 25.874 1.00 10.77 306 VAL A C 1
ATOM 2346 O O . VAL A 1 300 ? -45.073 -4.224 25.644 1.00 12.24 306 VAL A O 1
ATOM 2350 N N . MET A 1 301 ? -43.669 -2.557 25.036 1.00 10.49 307 MET A N 1
ATOM 2351 C CA . MET A 1 301 ? -44.459 -2.214 23.842 1.00 10.66 307 MET A CA 1
ATOM 2352 C C . MET A 1 301 ? -43.647 -2.274 22.564 1.00 10.10 307 MET A C 1
ATOM 2353 O O . MET A 1 301 ? -42.459 -1.986 22.574 1.00 8.76 307 MET A O 1
ATOM 2358 N N . PRO A 1 302 ? -44.315 -2.567 21.431 1.00 10.80 308 PRO A N 1
ATOM 2359 C CA . PRO A 1 302 ? -43.634 -2.406 20.131 1.00 10.41 308 PRO A CA 1
ATOM 2360 C C . PRO A 1 302 ? -43.580 -0.896 19.798 1.00 11.05 308 PRO A C 1
ATOM 2361 O O . PRO A 1 302 ? -44.568 -0.166 19.993 1.00 11.42 308 PRO A O 1
ATOM 2365 N N . ILE A 1 303 ? -42.436 -0.413 19.305 1.00 10.43 309 ILE A N 1
ATOM 2366 C CA . ILE A 1 303 ? -42.310 0.962 18.860 1.00 10.61 309 ILE A CA 1
ATOM 2367 C C . ILE A 1 303 ? -41.077 1.049 17.948 1.00 11.49 309 ILE A C 1
ATOM 2368 O O . ILE A 1 303 ? -40.100 0.316 18.122 1.00 13.72 309 ILE A O 1
ATOM 2373 N N . GLY A 1 304 ? -41.126 1.983 17.037 1.00 10.14 310 GLY A N 1
ATOM 2374 C CA . GLY A 1 304 ? -40.026 2.345 16.147 1.00 9.97 310 GLY A CA 1
ATOM 2375 C C . GLY A 1 304 ? -39.974 3.860 16.056 1.00 10.54 310 GLY A C 1
ATOM 2376 O O . GLY A 1 304 ? -40.994 4.527 16.250 1.00 10.82 310 GLY A O 1
ATOM 2377 N N . ALA A 1 305 ? -38.793 4.440 15.775 1.00 10.39 311 ALA A N 1
ATOM 2378 C CA . ALA A 1 305 ? -38.667 5.878 15.615 1.00 10.07 311 ALA A CA 1
ATOM 2379 C C . ALA A 1 305 ? -37.638 6.187 14.548 1.00 10.86 311 ALA A C 1
ATOM 2380 O O . ALA A 1 305 ? -36.607 5.517 14.474 1.00 11.63 311 ALA A O 1
ATOM 2382 N N . THR A 1 306 ? -37.917 7.182 13.712 1.00 9.88 312 THR A N 1
ATOM 2383 C CA . THR A 1 306 ? -36.966 7.599 12.676 1.00 10.93 312 THR A CA 1
ATOM 2384 C C . THR A 1 306 ? -36.743 9.060 12.940 1.00 12.18 312 THR A C 1
ATOM 2385 O O . THR A 1 306 ? -37.682 9.853 12.863 1.00 13.45 312 THR A O 1
ATOM 2389 N N . ILE A 1 307 ? -35.518 9.412 13.286 1.00 10.71 313 ILE A N 1
ATOM 2390 C CA . ILE A 1 307 ? -35.176 10.763 13.704 1.00 11.72 313 ILE A CA 1
ATOM 2391 C C . ILE A 1 307 ? -34.280 11.369 12.648 1.00 11.78 313 ILE A C 1
ATOM 2392 O O . ILE A 1 307 ? -33.361 10.699 12.185 1.00 11.91 313 ILE A O 1
ATOM 2397 N N . ALA A 1 308 ? -34.539 12.611 12.271 1.00 11.26 314 ALA A N 1
ATOM 2398 C CA . ALA A 1 308 ? -33.750 13.240 11.220 1.00 11.28 314 ALA A CA 1
ATOM 2399 C C . ALA A 1 308 ? -33.491 14.716 11.499 1.00 11.91 314 ALA A C 1
ATOM 2400 O O . ALA A 1 308 ? -34.144 15.330 12.356 1.00 11.17 314 ALA A O 1
ATOM 2402 N N . THR A 1 309 ? -32.515 15.316 10.755 1.00 11.69 315 THR A N 1
ATOM 2403 C CA . THR A 1 309 ? -32.275 16.743 10.848 1.00 12.02 315 THR A CA 1
ATOM 2404 C C . THR A 1 309 ? -33.513 17.465 10.290 1.00 12.17 315 THR A C 1
ATOM 2405 O O . THR A 1 309 ? -34.259 16.886 9.505 1.00 12.12 315 THR A O 1
ATOM 2409 N N . GLU A 1 310 ? -33.693 18.740 10.634 1.00 12.62 316 GLU A N 1
ATOM 2410 C CA . GLU A 1 310 ? -34.766 19.545 10.067 1.00 13.28 316 GLU A CA 1
ATOM 2411 C C . GLU A 1 310 ? -34.576 19.684 8.544 1.00 13.81 316 GLU A C 1
ATOM 2412 O O . GLU A 1 310 ? -35.543 19.639 7.803 1.00 14.49 316 GLU A O 1
ATOM 2418 N N . GLU A 1 311 ? -33.321 19.759 8.066 1.00 13.53 317 GLU A N 1
ATOM 2419 C CA . GLU A 1 311 ? -33.033 19.841 6.616 1.00 13.06 317 GLU A CA 1
ATOM 2420 C C . GLU A 1 311 ? -33.667 18.691 5.850 1.00 13.01 317 GLU A C 1
ATOM 2421 O O . GLU A 1 311 ? -34.362 18.923 4.878 1.00 13.93 317 GLU A O 1
ATOM 2427 N N . VAL A 1 312 ? -33.517 17.457 6.345 1.00 12.44 318 VAL A N 1
ATOM 2428 C CA . VAL A 1 312 ? -34.102 16.293 5.682 1.00 12.29 318 VAL A CA 1
ATOM 2429 C C . VAL A 1 312 ? -35.582 16.162 6.005 1.00 12.58 318 VAL A C 1
ATOM 2430 O O . VAL A 1 312 ? -36.397 16.028 5.077 1.00 12.37 318 VAL A O 1
ATOM 2434 N N . PHE A 1 313 ? -35.958 16.220 7.301 1.00 12.29 319 PHE A N 1
ATOM 2435 C CA . PHE A 1 313 ? -37.356 15.998 7.701 1.00 12.72 319 PHE A CA 1
ATOM 2436 C C . PHE A 1 313 ? -38.335 16.965 7.091 1.00 13.82 319 PHE A C 1
ATOM 2437 O O . PHE A 1 313 ? -39.493 16.581 6.848 1.00 13.92 319 PHE A O 1
ATOM 2445 N N . SER A 1 314 ? -37.892 18.206 6.797 1.00 14.42 320 SER A N 1
ATOM 2446 C CA . SER A 1 314 ? -38.770 19.237 6.222 1.00 15.19 320 SER A CA 1
ATOM 2447 C C . SER A 1 314 ? -39.452 18.824 4.920 1.00 15.45 320 SER A C 1
ATOM 2448 O O . SER A 1 314 ? -40.422 19.477 4.520 1.00 15.66 320 SER A O 1
ATOM 2451 N N . VAL A 1 315 ? -38.993 17.728 4.263 1.00 14.85 321 VAL A N 1
ATOM 2452 C CA . VAL A 1 315 ? -39.720 17.209 3.098 1.00 14.64 321 VAL A CA 1
ATOM 2453 C C . VAL A 1 315 ? -41.151 16.784 3.461 1.00 14.61 321 VAL A C 1
ATOM 2454 O O . VAL A 1 315 ? -41.989 16.628 2.563 1.00 15.31 321 VAL A O 1
ATOM 2458 N N . LEU A 1 316 ? -41.439 16.566 4.760 1.00 13.89 322 LEU A N 1
ATOM 2459 C CA . LEU A 1 316 ? -42.779 16.179 5.187 1.00 14.74 322 LEU A CA 1
ATOM 2460 C C . LEU A 1 316 ? -43.632 17.345 5.702 1.00 14.28 322 LEU A C 1
ATOM 2461 O O . LEU A 1 316 ? -44.765 17.108 6.073 1.00 13.93 322 LEU A O 1
ATOM 2466 N N . PHE A 1 317 ? -43.113 18.576 5.740 1.00 14.66 323 PHE A N 1
ATOM 2467 C CA . PHE A 1 317 ? -43.849 19.713 6.308 1.00 16.23 323 PHE A CA 1
ATOM 2468 C C . PHE A 1 317 ? -45.027 20.208 5.471 1.00 18.37 323 PHE A C 1
ATOM 2469 O O . PHE A 1 317 ? -46.070 20.551 6.047 1.00 18.66 323 PHE A O 1
ATOM 2477 N N . ASP A 1 318 ? -44.869 20.279 4.133 1.00 19.32 324 ASP A N 1
ATOM 2478 C CA . ASP A 1 318 ? -45.952 20.797 3.268 1.00 20.60 324 ASP A CA 1
ATOM 2479 C C . ASP A 1 318 ? -47.152 19.887 3.212 1.00 19.78 324 ASP A C 1
ATOM 2480 O O . ASP A 1 318 ? -48.266 20.371 3.089 1.00 19.73 324 ASP A O 1
ATOM 2485 N N . ASN A 1 319 ? -46.937 18.572 3.327 1.00 19.34 325 ASN A N 1
ATOM 2486 C CA . ASN A 1 319 ? -48.019 17.604 3.380 1.00 19.02 325 ASN A CA 1
ATOM 2487 C C . ASN A 1 319 ? -47.662 16.637 4.483 1.00 18.10 325 ASN A C 1
ATOM 2488 O O . ASN A 1 319 ? -46.951 15.659 4.240 1.00 18.10 325 ASN A O 1
ATOM 2493 N N . PRO A 1 320 ? -48.118 16.918 5.722 1.00 16.97 326 PRO A N 1
ATOM 2494 C CA . PRO A 1 320 ? -47.798 16.025 6.844 1.00 16.95 326 PRO A CA 1
ATOM 2495 C C . PRO A 1 320 ? -48.475 14.663 6.769 1.00 17.50 326 PRO A C 1
ATOM 2496 O O . PRO A 1 320 ? -48.238 13.839 7.633 1.00 18.48 326 PRO A O 1
ATOM 2500 N N . PHE A 1 321 ? -49.310 14.424 5.753 1.00 15.95 327 PHE A N 1
ATOM 2501 C CA . PHE A 1 321 ? -49.970 13.136 5.568 1.00 16.36 327 PHE A CA 1
ATOM 2502 C C . PHE A 1 321 ? -49.280 12.298 4.483 1.00 16.17 327 PHE A C 1
ATOM 2503 O O . PHE A 1 321 ? -49.785 11.241 4.138 1.00 17.58 327 PHE A O 1
ATOM 2511 N N . LEU A 1 322 ? -48.155 12.760 3.931 1.00 14.57 328 LEU A N 1
ATOM 2512 C CA . LEU A 1 322 ? -47.439 12.050 2.898 1.00 14.49 328 LEU A CA 1
ATOM 2513 C C . LEU A 1 322 ? -46.933 10.693 3.391 1.00 15.37 328 LEU A C 1
ATOM 2514 O O . LEU A 1 322 ? -47.144 9.679 2.709 1.00 17.36 328 LEU A O 1
ATOM 2519 N N . HIS A 1 323 ? -46.298 10.663 4.583 1.00 12.34 329 HIS A N 1
ATOM 2520 C CA . HIS A 1 323 ? -45.871 9.421 5.190 1.00 11.85 329 HIS A CA 1
ATOM 2521 C C . HIS A 1 323 ? -46.503 9.340 6.563 1.00 12.34 329 HIS A C 1
ATOM 2522 O O . HIS A 1 323 ? -46.318 10.233 7.412 1.00 12.24 329 HIS A O 1
ATOM 2529 N N . THR A 1 324 ? -47.309 8.307 6.760 1.00 12.53 330 THR A N 1
ATOM 2530 C CA . THR A 1 324 ? -48.030 8.123 8.015 1.00 13.99 330 THR A CA 1
ATOM 2531 C C . THR A 1 324 ? -48.105 6.605 8.326 1.00 15.47 330 THR A C 1
ATOM 2532 O O . THR A 1 324 ? -47.790 5.770 7.472 1.00 14.33 330 THR A O 1
ATOM 2536 N N A THR A 1 325 ? -48.599 6.252 9.515 0.58 16.99 331 THR A N 1
ATOM 2537 N N B THR A 1 325 ? -48.557 6.301 9.581 0.42 15.78 331 THR A N 1
ATOM 2538 C CA A THR A 1 325 ? -48.756 4.889 9.980 0.58 18.71 331 THR A CA 1
ATOM 2539 C CA B THR A 1 325 ? -48.846 5.034 10.258 0.42 16.32 331 THR A CA 1
ATOM 2540 C C A THR A 1 325 ? -49.919 4.988 11.002 0.58 18.51 331 THR A C 1
ATOM 2541 C C B THR A 1 325 ? -50.261 5.159 10.887 0.42 15.71 331 THR A C 1
ATOM 2542 O O A THR A 1 325 ? -49.917 5.891 11.841 0.58 19.01 331 THR A O 1
ATOM 2543 O O B THR A 1 325 ? -50.706 6.269 11.236 0.42 14.94 331 THR A O 1
ATOM 2550 N N A THR A 1 326 ? -50.941 4.146 10.868 0.58 17.57 332 THR A N 1
ATOM 2551 N N B THR A 1 326 ? -50.934 4.021 11.098 0.42 15.73 332 THR A N 1
ATOM 2552 C CA A THR A 1 326 ? -52.116 4.223 11.763 0.58 17.26 332 THR A CA 1
ATOM 2553 C CA B THR A 1 326 ? -52.241 4.047 11.767 0.42 15.86 332 THR A CA 1
ATOM 2554 C C A THR A 1 326 ? -51.794 4.285 13.291 0.58 15.97 332 THR A C 1
ATOM 2555 C C B THR A 1 326 ? -52.078 4.060 13.312 0.42 15.21 332 THR A C 1
ATOM 2556 O O A THR A 1 326 ? -52.181 5.244 13.981 0.58 17.00 332 THR A O 1
ATOM 2557 O O B THR A 1 326 ? -52.800 4.780 14.027 0.42 15.82 332 THR A O 1
ATOM 2564 N N . PHE A 1 327 ? -51.144 3.261 13.816 1.00 13.36 333 PHE A N 1
ATOM 2565 C CA . PHE A 1 327 ? -50.859 3.156 15.232 1.00 12.03 333 PHE A CA 1
ATOM 2566 C C . PHE A 1 327 ? -49.593 3.887 15.682 1.00 11.00 333 PHE A C 1
ATOM 2567 O O . PHE A 1 327 ? -49.335 3.912 16.877 1.00 10.49 333 PHE A O 1
ATOM 2575 N N . GLY A 1 328 ? -48.738 4.331 14.755 1.00 11.23 334 GLY A N 1
ATOM 2576 C CA . GLY A 1 328 ? -47.451 4.904 15.137 1.00 11.00 334 GLY A CA 1
ATOM 2577 C C . GLY A 1 328 ? -47.551 6.093 16.059 1.00 11.27 334 GLY A C 1
ATOM 2578 O O . GLY A 1 328 ? -48.391 6.978 15.857 1.00 11.86 334 GLY A O 1
ATOM 2579 N N . GLY A 1 329 ? -46.757 6.052 17.129 1.00 10.64 335 GLY A N 1
ATOM 2580 C CA . GLY A 1 329 ? -46.740 7.133 18.096 1.00 11.06 335 GLY A CA 1
ATOM 2581 C C . GLY A 1 329 ? -47.911 7.082 19.063 1.00 11.14 335 GLY A C 1
ATOM 2582 O O . GLY A 1 329 ? -48.188 8.085 19.741 1.00 12.27 335 GLY A O 1
ATOM 2583 N N . ASN A 1 330 ? -48.577 5.909 19.172 1.00 9.14 336 ASN A N 1
ATOM 2584 C CA . ASN A 1 330 ? -49.720 5.786 20.093 1.00 8.76 336 ASN A CA 1
ATOM 2585 C C . ASN A 1 330 ? -49.302 6.041 21.552 1.00 8.94 336 ASN A C 1
ATOM 2586 O O . ASN A 1 330 ? -48.149 5.808 21.933 1.00 9.11 336 ASN A O 1
ATOM 2591 N N . PRO A 1 331 ? -50.231 6.510 22.393 1.00 8.76 337 PRO A N 1
ATOM 2592 C CA . PRO A 1 331 ? -49.876 6.822 23.795 1.00 8.96 337 PRO A CA 1
ATOM 2593 C C . PRO A 1 331 ? -49.262 5.682 24.592 1.00 9.53 337 PRO A C 1
ATOM 2594 O O . PRO A 1 331 ? -48.337 5.968 25.339 1.00 10.16 337 PRO A O 1
ATOM 2598 N N . LEU A 1 332 ? -49.728 4.410 24.453 1.00 9.78 338 LEU A N 1
ATOM 2599 C CA . LEU A 1 332 ? -49.079 3.324 25.223 1.00 11.25 338 LEU A CA 1
ATOM 2600 C C . LEU A 1 332 ? -47.595 3.179 24.849 1.00 10.41 338 LEU A C 1
ATOM 2601 O O . LEU A 1 332 ? -46.744 3.028 25.730 1.00 10.26 338 LEU A O 1
ATOM 2606 N N . ALA A 1 333 ? -47.302 3.209 23.559 1.00 10.07 339 ALA A N 1
ATOM 2607 C CA . ALA A 1 333 ? -45.924 3.050 23.084 1.00 10.39 339 ALA A CA 1
ATOM 2608 C C . ALA A 1 333 ? -45.077 4.238 23.543 1.00 10.54 339 ALA A C 1
ATOM 2609 O O . ALA A 1 333 ? -43.958 4.028 24.015 1.00 10.33 339 ALA A O 1
ATOM 2611 N N . CYS A 1 334 ? -45.606 5.486 23.418 1.00 9.19 340 CYS A N 1
ATOM 2612 C CA . CYS A 1 334 ? -44.844 6.652 23.873 1.00 10.30 340 CYS A CA 1
ATOM 2613 C C . CYS A 1 334 ? -44.595 6.602 25.362 1.00 10.78 340 CYS A C 1
ATOM 2614 O O . CYS A 1 334 ? -43.517 6.982 25.802 1.00 10.60 340 CYS A O 1
ATOM 2617 N N . ALA A 1 335 ? -45.603 6.168 26.164 1.00 10.47 341 ALA A N 1
ATOM 2618 C CA . ALA A 1 335 ? -45.438 6.077 27.628 1.00 9.63 341 ALA A CA 1
ATOM 2619 C C . ALA A 1 335 ? -44.322 5.074 27.955 1.00 9.52 341 ALA A C 1
ATOM 2620 O O . ALA A 1 335 ? -43.458 5.347 28.780 1.00 10.63 341 ALA A O 1
ATOM 2622 N N . ALA A 1 336 ? -44.303 3.934 27.264 1.00 9.06 342 ALA A N 1
ATOM 2623 C CA . ALA A 1 336 ? -43.240 2.938 27.458 1.00 9.72 342 ALA A CA 1
ATOM 2624 C C . ALA A 1 336 ? -41.845 3.508 27.119 1.00 9.83 342 ALA A C 1
ATOM 2625 O O . ALA A 1 336 ? -40.893 3.323 27.891 1.00 9.83 342 ALA A O 1
ATOM 2627 N N . ALA A 1 337 ? -41.736 4.234 26.001 1.00 8.84 343 ALA A N 1
ATOM 2628 C CA . ALA A 1 337 ? -40.452 4.823 25.585 1.00 8.82 343 ALA A CA 1
ATOM 2629 C C . ALA A 1 337 ? -39.985 5.913 26.520 1.00 11.14 343 ALA A C 1
ATOM 2630 O O . ALA A 1 337 ? -38.794 5.962 26.853 1.00 12.01 343 ALA A O 1
ATOM 2632 N N . LEU A 1 338 ? -40.915 6.775 26.995 1.00 11.40 344 LEU A N 1
ATOM 2633 C CA . LEU A 1 338 ? -40.538 7.835 27.935 1.00 11.77 344 LEU A CA 1
ATOM 2634 C C . LEU A 1 338 ? -40.003 7.231 29.228 1.00 11.53 344 LEU A C 1
ATOM 2635 O O . LEU A 1 338 ? -38.977 7.700 29.747 1.00 12.19 344 LEU A O 1
ATOM 2640 N N . ALA A 1 339 ? -40.648 6.141 29.699 1.00 10.06 345 ALA A N 1
ATOM 2641 C CA . ALA A 1 339 ? -40.229 5.457 30.930 1.00 11.52 345 ALA A CA 1
ATOM 2642 C C . ALA A 1 339 ? -38.865 4.785 30.705 1.00 11.39 345 ALA A C 1
ATOM 2643 O O . ALA A 1 339 ? -38.003 4.838 31.572 1.00 11.03 345 ALA A O 1
ATOM 2645 N N . THR A 1 340 ? -38.657 4.178 29.522 1.00 10.42 346 THR A N 1
ATOM 2646 C CA . THR A 1 340 ? -37.374 3.535 29.218 1.00 10.48 346 THR A CA 1
ATOM 2647 C C . THR A 1 340 ? -36.221 4.551 29.260 1.00 10.61 346 THR A C 1
ATOM 2648 O O . THR A 1 340 ? -35.186 4.277 29.870 1.00 10.05 346 THR A O 1
ATOM 2652 N N . ILE A 1 341 ? -36.404 5.716 28.619 1.00 10.77 347 ILE A N 1
ATOM 2653 C CA . ILE A 1 341 ? -35.355 6.742 28.607 1.00 11.15 347 ILE A CA 1
ATOM 2654 C C . ILE A 1 341 ? -35.082 7.216 30.051 1.00 11.44 347 ILE A C 1
ATOM 2655 O O . ILE A 1 341 ? -33.939 7.294 30.460 1.00 11.07 347 ILE A O 1
ATOM 2660 N N . ASN A 1 342 ? -36.144 7.414 30.840 1.00 10.49 348 ASN A N 1
ATOM 2661 C CA . ASN A 1 342 ? -35.995 7.801 32.228 1.00 10.72 348 ASN A CA 1
ATOM 2662 C C . ASN A 1 342 ? -35.182 6.770 33.026 1.00 11.57 348 ASN A C 1
ATOM 2663 O O . ASN A 1 342 ? -34.252 7.162 33.716 1.00 12.93 348 ASN A O 1
ATOM 2668 N N . VAL A 1 343 ? -35.471 5.453 32.859 1.00 11.56 349 VAL A N 1
ATOM 2669 C CA . VAL A 1 343 ? -34.751 4.373 33.548 1.00 11.76 349 VAL A CA 1
ATOM 2670 C C . VAL A 1 343 ? -33.273 4.326 33.138 1.00 12.09 349 VAL A C 1
ATOM 2671 O O . VAL A 1 343 ? -32.377 4.222 33.995 1.00 11.72 349 VAL A O 1
ATOM 2675 N N . LEU A 1 344 ? -33.004 4.369 31.813 1.00 11.45 350 LEU A N 1
ATOM 2676 C CA . LEU A 1 344 ? -31.630 4.308 31.327 1.00 11.58 350 LEU A CA 1
ATOM 2677 C C . LEU A 1 344 ? -30.792 5.453 31.885 1.00 12.80 350 LEU A C 1
ATOM 2678 O O . LEU A 1 344 ? -29.663 5.223 32.303 1.00 13.78 350 LEU A O 1
ATOM 2683 N N . LEU A 1 345 ? -31.348 6.677 31.909 1.00 12.50 351 LEU A N 1
ATOM 2684 C CA . LEU A 1 345 ? -30.599 7.829 32.398 1.00 13.47 351 LEU A CA 1
ATOM 2685 C C . LEU A 1 345 ? -30.464 7.818 33.922 1.00 14.20 351 LEU A C 1
ATOM 2686 O O . LEU A 1 345 ? -29.351 7.987 34.434 1.00 14.83 351 LEU A O 1
ATOM 2691 N N . GLU A 1 346 ? -31.574 7.562 34.648 1.00 14.34 352 GLU A N 1
ATOM 2692 C CA . GLU A 1 346 ? -31.522 7.562 36.122 1.00 15.62 352 GLU A CA 1
ATOM 2693 C C . GLU A 1 346 ? -30.581 6.514 36.665 1.00 15.93 352 GLU A C 1
ATOM 2694 O O . GLU A 1 346 ? -29.862 6.788 37.632 1.00 15.72 352 GLU A O 1
ATOM 2700 N N . GLN A 1 347 ? -30.594 5.304 36.088 1.00 15.01 353 GLN A N 1
ATOM 2701 C CA . GLN A 1 347 ? -29.729 4.228 36.596 1.00 15.52 353 GLN A CA 1
ATOM 2702 C C . GLN A 1 347 ? -28.374 4.126 35.924 1.00 15.02 353 GLN A C 1
ATOM 2703 O O . GLN A 1 347 ? -27.622 3.217 36.260 1.00 16.29 353 GLN A O 1
ATOM 2709 N N A ASN A 1 348 ? -28.060 5.041 34.963 0.50 13.70 354 ASN A N 1
ATOM 2710 N N B ASN A 1 348 ? -28.051 5.027 34.986 0.50 13.68 354 ASN A N 1
ATOM 2711 C CA A ASN A 1 348 ? -26.880 5.043 34.065 0.50 13.95 354 ASN A CA 1
ATOM 2712 C CA B ASN A 1 348 ? -26.766 4.971 34.284 0.50 13.91 354 ASN A CA 1
ATOM 2713 C C A ASN A 1 348 ? -26.583 3.650 33.540 0.50 13.33 354 ASN A C 1
ATOM 2714 C C B ASN A 1 348 ? -26.551 3.584 33.621 0.50 13.27 354 ASN A C 1
ATOM 2715 O O A ASN A 1 348 ? -25.457 3.159 33.629 0.50 13.47 354 ASN A O 1
ATOM 2716 O O B ASN A 1 348 ? -25.472 3.009 33.752 0.50 13.45 354 ASN A O 1
ATOM 2725 N N . LEU A 1 349 ? -27.612 3.022 32.966 1.00 12.34 355 LEU A N 1
ATOM 2726 C CA . LEU A 1 349 ? -27.475 1.691 32.371 1.00 11.83 355 LEU A CA 1
ATOM 2727 C C . LEU A 1 349 ? -26.480 1.649 31.208 1.00 11.84 355 LEU A C 1
ATOM 2728 O O . LEU A 1 349 ? -25.805 0.627 31.077 1.00 11.48 355 LEU A O 1
ATOM 2733 N N . PRO A 1 350 ? -26.273 2.702 30.383 1.00 13.21 356 PRO A N 1
ATOM 2734 C CA . PRO A 1 350 ? -25.231 2.597 29.336 1.00 13.45 356 PRO A CA 1
ATOM 2735 C C . PRO A 1 350 ? -23.833 2.354 29.981 1.00 14.25 356 PRO A C 1
ATOM 2736 O O . PRO A 1 350 ? -23.085 1.478 29.513 1.00 14.36 356 PRO A O 1
ATOM 2740 N N . ALA A 1 351 ? -23.526 3.024 31.097 1.00 13.75 357 ALA A N 1
ATOM 2741 C CA . ALA A 1 351 ? -22.225 2.808 31.765 1.00 14.55 357 ALA A CA 1
ATOM 2742 C C . ALA A 1 351 ? -22.136 1.380 32.351 1.00 14.64 357 ALA A C 1
ATOM 2743 O O . ALA A 1 351 ? -21.090 0.729 32.266 1.00 15.89 357 ALA A O 1
ATOM 2745 N N . GLN A 1 352 ? -23.246 0.881 32.855 1.00 13.24 358 GLN A N 1
ATOM 2746 C CA . GLN A 1 352 ? -23.330 -0.481 33.349 1.00 14.56 358 GLN A CA 1
ATOM 2747 C C . GLN A 1 352 ? -23.107 -1.482 32.198 1.00 14.18 358 GLN A C 1
ATOM 2748 O O . GLN A 1 352 ? -22.437 -2.483 32.413 1.00 15.59 358 GLN A O 1
ATOM 2754 N N . ALA A 1 353 ? -23.648 -1.212 30.988 1.00 12.76 359 ALA A N 1
ATOM 2755 C CA . ALA A 1 353 ? -23.460 -2.071 29.813 1.00 12.52 359 ALA A CA 1
ATOM 2756 C C . ALA A 1 353 ? -21.971 -2.129 29.440 1.00 12.56 359 ALA A C 1
ATOM 2757 O O . ALA A 1 353 ? -21.477 -3.186 29.046 1.00 12.01 359 ALA A O 1
ATOM 2759 N N . GLU A 1 354 ? -21.277 -0.992 29.511 1.00 12.66 360 GLU A N 1
ATOM 2760 C CA . GLU A 1 354 ? -19.827 -1.000 29.253 1.00 13.97 360 GLU A CA 1
ATOM 2761 C C . GLU A 1 354 ? -19.080 -1.904 30.297 1.00 14.12 360 GLU A C 1
ATOM 2762 O O . GLU A 1 354 ? -18.280 -2.754 29.901 1.00 13.68 360 GLU A O 1
ATOM 2768 N N . GLN A 1 355 ? -19.366 -1.724 31.596 1.00 14.89 361 GLN A N 1
ATOM 2769 C CA . GLN A 1 355 ? -18.688 -2.459 32.664 1.00 15.77 361 GLN A CA 1
ATOM 2770 C C . GLN A 1 355 ? -18.994 -3.956 32.606 1.00 14.93 361 GLN A C 1
ATOM 2771 O O . GLN A 1 355 ? -18.071 -4.774 32.589 1.00 14.88 361 GLN A O 1
ATOM 2777 N N . LYS A 1 356 ? -20.275 -4.322 32.523 1.00 13.75 362 LYS A N 1
ATOM 2778 C CA . LYS A 1 356 ? -20.703 -5.717 32.465 1.00 12.22 362 LYS A CA 1
ATOM 2779 C C . LYS A 1 356 ? -20.272 -6.376 31.160 1.00 13.29 362 LYS A C 1
ATOM 2780 O O . LYS A 1 356 ? -19.835 -7.547 31.174 1.00 14.42 362 LYS A O 1
ATOM 2786 N N . GLY A 1 357 ? -20.329 -5.623 30.048 1.00 12.00 363 GLY A N 1
ATOM 2787 C CA . GLY A 1 357 ? -19.913 -6.142 28.750 1.00 12.11 363 GLY A CA 1
ATOM 2788 C C . GLY A 1 357 ? -18.429 -6.469 28.748 1.00 13.47 363 GLY A C 1
ATOM 2789 O O . GLY A 1 357 ? -18.023 -7.515 28.242 1.00 14.13 363 GLY A O 1
ATOM 2790 N N . ASP A 1 358 ? -17.598 -5.589 29.350 1.00 12.61 364 ASP A N 1
ATOM 2791 C CA . ASP A 1 358 ? -16.163 -5.842 29.424 1.00 13.95 364 ASP A CA 1
ATOM 2792 C C . ASP A 1 358 ? -15.893 -7.109 30.234 1.00 15.12 364 ASP A C 1
ATOM 2793 O O . ASP A 1 358 ? -15.085 -7.934 29.820 1.00 16.30 364 ASP A O 1
ATOM 2798 N N A MET A 1 359 ? -16.598 -7.287 31.359 0.50 14.87 365 MET A N 1
ATOM 2799 N N B MET A 1 359 ? -16.595 -7.277 31.360 0.50 14.76 365 MET A N 1
ATOM 2800 C CA A MET A 1 359 ? -16.439 -8.452 32.217 0.50 15.34 365 MET A CA 1
ATOM 2801 C CA B MET A 1 359 ? -16.425 -8.446 32.200 0.50 15.11 365 MET A CA 1
ATOM 2802 C C A MET A 1 359 ? -16.873 -9.750 31.502 0.50 15.40 365 MET A C 1
ATOM 2803 C C B MET A 1 359 ? -16.833 -9.718 31.444 0.50 15.37 365 MET A C 1
ATOM 2804 O O A MET A 1 359 ? -16.177 -10.758 31.597 0.50 15.66 365 MET A O 1
ATOM 2805 O O B MET A 1 359 ? -16.067 -10.678 31.434 0.50 15.81 365 MET A O 1
ATOM 2814 N N . LEU A 1 360 ? -18.045 -9.740 30.844 1.00 14.52 366 LEU A N 1
ATOM 2815 C CA . LEU A 1 360 ? -18.512 -10.914 30.111 1.00 13.50 366 LEU A CA 1
ATOM 2816 C C . LEU A 1 360 ? -17.591 -11.258 28.939 1.00 14.09 366 LEU A C 1
ATOM 2817 O O . LEU A 1 360 ? -17.242 -12.427 28.774 1.00 14.61 366 LEU A O 1
ATOM 2822 N N . LEU A 1 361 ? -17.184 -10.265 28.136 1.00 13.58 367 LEU A N 1
ATOM 2823 C CA . LEU A 1 361 ? -16.336 -10.531 26.980 1.00 15.84 367 LEU A CA 1
ATOM 2824 C C . LEU A 1 361 ? -14.971 -11.045 27.426 1.00 18.44 367 LEU A C 1
ATOM 2825 O O . LEU A 1 361 ? -14.448 -11.960 26.803 1.00 19.44 367 LEU A O 1
ATOM 2830 N N . ASP A 1 362 ? -14.433 -10.540 28.555 1.00 19.29 368 ASP A N 1
ATOM 2831 C CA . ASP A 1 362 ? -13.150 -11.067 29.083 1.00 21.04 368 ASP A CA 1
ATOM 2832 C C . ASP A 1 362 ? -13.308 -12.556 29.434 1.00 20.43 368 ASP A C 1
ATOM 2833 O O . ASP A 1 362 ? -12.460 -13.365 29.094 1.00 20.52 368 ASP A O 1
ATOM 2838 N N . GLY A 1 363 ? -14.427 -12.901 30.057 1.00 19.44 369 GLY A N 1
ATOM 2839 C CA . GLY A 1 363 ? -14.718 -14.277 30.429 1.00 19.91 369 GLY A CA 1
ATOM 2840 C C . GLY A 1 363 ? -14.855 -15.178 29.217 1.00 20.75 369 GLY A C 1
ATOM 2841 O O . GLY A 1 363 ? -14.303 -16.286 29.204 1.00 21.93 369 GLY A O 1
ATOM 2842 N N . PHE A 1 364 ? -15.594 -14.711 28.174 1.00 19.57 370 PHE A N 1
ATOM 2843 C CA . PHE A 1 364 ? -15.800 -15.511 26.972 1.00 18.83 370 PHE A CA 1
ATOM 2844 C C . PHE A 1 364 ? -14.484 -15.686 26.217 1.00 19.76 370 PHE A C 1
ATOM 2845 O O . PHE A 1 364 ? -14.239 -16.772 25.683 1.00 21.12 370 PHE A O 1
ATOM 2853 N N . ARG A 1 365 ? -13.645 -14.642 26.176 1.00 18.51 371 ARG A N 1
ATOM 2854 C CA . ARG A 1 365 ? -12.347 -14.710 25.504 1.00 20.17 371 ARG A CA 1
ATOM 2855 C C . ARG A 1 365 ? -11.409 -15.688 26.216 1.00 21.38 371 ARG A C 1
ATOM 2856 O O . ARG A 1 365 ? -10.617 -16.358 25.560 1.00 21.83 371 ARG A O 1
ATOM 2864 N N . GLN A 1 366 ? -11.499 -15.779 27.540 1.00 21.42 372 GLN A N 1
ATOM 2865 C CA . GLN A 1 366 ? -10.691 -16.728 28.298 1.00 22.41 372 GLN A CA 1
ATOM 2866 C C . GLN A 1 366 ? -11.158 -18.152 27.963 1.00 22.74 372 GLN A C 1
ATOM 2867 O O . GLN A 1 366 ? -10.324 -19.024 27.719 1.00 23.29 372 GLN A O 1
ATOM 2873 N N . LEU A 1 367 ? -12.487 -18.373 27.863 1.00 21.88 373 LEU A N 1
ATOM 2874 C CA . LEU A 1 367 ? -13.029 -19.678 27.482 1.00 21.98 373 LEU A CA 1
ATOM 2875 C C . LEU A 1 367 ? -12.630 -20.041 26.040 1.00 22.90 373 LEU A C 1
ATOM 2876 O O . LEU A 1 367 ? -12.396 -21.216 25.758 1.00 23.14 373 LEU A O 1
ATOM 2881 N N . ALA A 1 368 ? -12.544 -19.043 25.144 1.00 23.19 374 ALA A N 1
ATOM 2882 C CA . ALA A 1 368 ? -12.129 -19.274 23.752 1.00 24.54 374 ALA A CA 1
ATOM 2883 C C . ALA A 1 368 ? -10.677 -19.798 23.718 1.00 26.09 374 ALA A C 1
ATOM 2884 O O . ALA A 1 368 ? -10.371 -20.698 22.925 1.00 25.93 374 ALA A O 1
ATOM 2886 N N . ARG A 1 369 ? -9.800 -19.229 24.577 1.00 26.15 375 ARG A N 1
ATOM 2887 C CA . ARG A 1 369 ? -8.400 -19.643 24.701 1.00 27.50 375 ARG A CA 1
ATOM 2888 C C . ARG A 1 369 ? -8.295 -21.073 25.210 1.00 28.60 375 ARG A C 1
ATOM 2889 O O . ARG A 1 369 ? -7.415 -21.814 24.781 1.00 30.14 375 ARG A O 1
ATOM 2897 N N . GLU A 1 370 ? -9.167 -21.457 26.129 1.00 27.78 376 GLU A N 1
ATOM 2898 C CA . GLU A 1 370 ? -9.149 -22.790 26.710 1.00 28.72 376 GLU A CA 1
ATOM 2899 C C . GLU A 1 370 ? -9.809 -23.860 25.848 1.00 28.80 376 GLU A C 1
ATOM 2900 O O . GLU A 1 370 ? -9.500 -25.042 25.988 1.00 29.20 376 GLU A O 1
ATOM 2906 N N . TYR A 1 371 ? -10.741 -23.453 24.984 1.00 27.83 377 TYR A N 1
ATOM 2907 C CA . TYR A 1 371 ? -11.460 -24.372 24.120 1.00 27.20 377 TYR A CA 1
ATOM 2908 C C . TYR A 1 371 ? -11.306 -24.010 22.629 1.00 27.16 377 TYR A C 1
ATOM 2909 O O . TYR A 1 371 ? -12.308 -23.797 21.960 1.00 27.22 377 TYR A O 1
ATOM 2918 N N . PRO A 1 372 ? -10.083 -24.003 22.060 1.00 27.12 378 PRO A N 1
ATOM 2919 C CA . PRO A 1 372 ? -9.948 -23.718 20.612 1.00 27.24 378 PRO A CA 1
ATOM 2920 C C . PRO A 1 372 ? -10.468 -24.850 19.708 1.00 28.30 378 PRO A C 1
ATOM 2921 O O . PRO A 1 372 ? -10.676 -24.648 18.511 1.00 28.57 378 PRO A O 1
ATOM 2925 N N . ASP A 1 373 ? -10.697 -26.037 20.281 1.00 28.24 379 ASP A N 1
ATOM 2926 C CA . ASP A 1 373 ? -11.279 -27.188 19.593 1.00 28.23 379 ASP A CA 1
ATOM 2927 C C . ASP A 1 373 ? -12.779 -26.962 19.299 1.00 28.98 379 ASP A C 1
ATOM 2928 O O . ASP A 1 373 ? -13.360 -27.662 18.461 1.00 30.17 379 ASP A O 1
ATOM 2933 N N . LEU A 1 374 ? -13.432 -26.028 20.019 1.00 27.94 380 LEU A N 1
ATOM 2934 C CA . LEU A 1 374 ? -14.850 -25.764 19.847 1.00 26.90 380 LEU A CA 1
ATOM 2935 C C . LEU A 1 374 ? -15.115 -24.300 19.493 1.00 26.30 380 LEU A C 1
ATOM 2936 O O . LEU A 1 374 ? -16.038 -24.006 18.750 1.00 26.19 380 LEU A O 1
ATOM 2941 N N . VAL A 1 375 ? -14.336 -23.387 20.055 1.00 26.06 381 VAL A N 1
ATOM 2942 C CA . VAL A 1 375 ? -14.539 -21.948 19.915 1.00 25.58 381 VAL A CA 1
ATOM 2943 C C . VAL A 1 375 ? -13.530 -21.279 19.027 1.00 25.73 381 VAL A C 1
ATOM 2944 O O . VAL A 1 375 ? -12.326 -21.336 19.275 1.00 26.04 381 VAL A O 1
ATOM 2948 N N . GLN A 1 376 ? -14.030 -20.578 18.018 1.00 24.96 382 GLN A N 1
ATOM 2949 C CA . GLN A 1 376 ? -13.178 -19.837 17.117 1.00 24.98 382 GLN A CA 1
ATOM 2950 C C . GLN A 1 376 ? -12.831 -18.464 17.680 1.00 24.20 382 GLN A C 1
ATOM 2951 O O . GLN A 1 376 ? -11.664 -18.103 17.712 1.00 24.61 382 GLN A O 1
ATOM 2957 N N . GLU A 1 377 ? -13.824 -17.720 18.212 1.00 23.45 383 GLU A N 1
ATOM 2958 C CA . GLU A 1 377 ? -13.561 -16.365 18.704 1.00 22.58 383 GLU A CA 1
ATOM 2959 C C . GLU A 1 377 ? -14.740 -15.804 19.523 1.00 21.74 383 GLU A C 1
ATOM 2960 O O . GLU A 1 377 ? -15.875 -16.168 19.260 1.00 21.70 383 GLU A O 1
ATOM 2966 N N . ALA A 1 378 ? -14.486 -14.866 20.439 1.00 20.34 384 ALA A N 1
ATOM 2967 C CA . ALA A 1 378 ? -15.565 -14.159 21.143 1.00 19.81 384 ALA A CA 1
ATOM 2968 C C . ALA A 1 378 ? -15.391 -12.667 20.815 1.00 19.51 384 ALA A C 1
ATOM 2969 O O . ALA A 1 378 ? -14.273 -12.162 20.773 1.00 20.21 384 ALA A O 1
ATOM 2971 N N . ARG A 1 379 ? -16.479 -11.989 20.487 1.00 18.70 385 ARG A N 1
ATOM 2972 C CA . ARG A 1 379 ? -16.436 -10.583 20.057 1.00 18.02 385 ARG A CA 1
ATOM 2973 C C . ARG A 1 379 ? -17.518 -9.788 20.770 1.00 16.12 385 ARG A C 1
ATOM 2974 O O . ARG A 1 379 ? -18.509 -10.375 21.193 1.00 16.45 385 ARG A O 1
ATOM 2982 N N . GLY A 1 380 ? -17.378 -8.466 20.819 1.00 14.63 386 GLY A N 1
ATOM 2983 C CA . GLY A 1 380 ? -18.435 -7.641 21.376 1.00 14.57 386 GLY A CA 1
ATOM 2984 C C . GLY A 1 380 ? -18.067 -6.215 21.674 1.00 14.16 386 GLY A C 1
ATOM 2985 O O . GLY A 1 380 ? -16.882 -5.850 21.672 1.00 13.58 386 GLY A O 1
ATOM 2986 N N . LYS A 1 381 ? -19.099 -5.402 21.933 1.00 13.21 387 LYS A N 1
ATOM 2987 C CA . LYS A 1 381 ? -18.927 -4.021 22.380 1.00 13.95 387 LYS A CA 1
ATOM 2988 C C . LYS A 1 381 ? -20.062 -3.794 23.374 1.00 12.75 387 LYS A C 1
ATOM 2989 O O . LYS A 1 381 ? -21.221 -4.014 23.013 1.00 12.12 387 LYS A O 1
ATOM 2995 N N . GLY A 1 382 ? -19.745 -3.487 24.633 1.00 11.56 388 GLY A N 1
ATOM 2996 C CA . GLY A 1 382 ? -20.787 -3.395 25.654 1.00 11.18 388 GLY A CA 1
ATOM 2997 C C . GLY A 1 382 ? -21.522 -4.732 25.767 1.00 11.54 388 GLY A C 1
ATOM 2998 O O . GLY A 1 382 ? -20.888 -5.796 25.635 1.00 11.91 388 GLY A O 1
ATOM 2999 N N A MET A 1 383 ? -22.870 -4.685 25.903 0.72 11.06 389 MET A N 1
ATOM 3000 N N B MET A 1 383 ? -22.849 -4.697 25.902 0.28 11.44 389 MET A N 1
ATOM 3001 C CA A MET A 1 383 ? -23.700 -5.875 26.048 0.72 10.99 389 MET A CA 1
ATOM 3002 C CA B MET A 1 383 ? -23.615 -5.927 26.045 0.28 11.80 389 MET A CA 1
ATOM 3003 C C A MET A 1 383 ? -24.197 -6.435 24.695 0.72 11.88 389 MET A C 1
ATOM 3004 C C B MET A 1 383 ? -24.156 -6.463 24.710 0.28 12.25 389 MET A C 1
ATOM 3005 O O A MET A 1 383 ? -25.160 -7.206 24.658 0.72 12.13 389 MET A O 1
ATOM 3006 O O B MET A 1 383 ? -25.124 -7.222 24.689 0.28 12.41 389 MET A O 1
ATOM 3015 N N . LEU A 1 384 ? -23.460 -6.152 23.609 1.00 12.32 390 LEU A N 1
ATOM 3016 C CA . LEU A 1 384 ? -23.791 -6.712 22.307 1.00 12.46 390 LEU A CA 1
ATOM 3017 C C . LEU A 1 384 ? -22.606 -7.624 22.044 1.00 13.30 390 LEU A C 1
ATOM 3018 O O . LEU A 1 384 ? -21.537 -7.123 21.751 1.00 14.06 390 LEU A O 1
ATOM 3023 N N . MET A 1 385 ? -22.750 -8.935 22.251 1.00 13.30 391 MET A N 1
ATOM 3024 C CA . MET A 1 385 ? -21.638 -9.861 22.098 1.00 14.35 391 MET A CA 1
ATOM 3025 C C . MET A 1 385 ? -21.995 -11.083 21.250 1.00 15.18 391 MET A C 1
ATOM 3026 O O . MET A 1 385 ? -23.160 -11.369 21.031 1.00 15.57 391 MET A O 1
ATOM 3031 N N . ALA A 1 386 ? -20.981 -11.839 20.840 1.00 15.74 392 ALA A N 1
ATOM 3032 C CA . ALA A 1 386 ? -21.182 -13.070 20.117 1.00 17.08 392 ALA A CA 1
ATOM 3033 C C . ALA A 1 386 ? -20.018 -14.035 20.382 1.00 17.65 392 ALA A C 1
ATOM 3034 O O . ALA A 1 386 ? -18.889 -13.614 20.616 1.00 17.68 392 ALA A O 1
ATOM 3036 N N . ILE A 1 387 ? -20.316 -15.324 20.365 1.00 17.86 393 ILE A N 1
ATOM 3037 C CA . ILE A 1 387 ? -19.308 -16.348 20.422 1.00 18.83 393 ILE A CA 1
ATOM 3038 C C . ILE A 1 387 ? -19.415 -17.086 19.085 1.00 19.07 393 ILE A C 1
ATOM 3039 O O . ILE A 1 387 ? -20.485 -17.596 18.747 1.00 18.84 393 ILE A O 1
ATOM 3044 N N . GLU A 1 388 ? -18.326 -17.123 18.317 1.00 19.87 394 GLU A N 1
ATOM 3045 C CA . GLU A 1 388 ? -18.302 -17.858 17.054 1.00 21.18 394 GLU A CA 1
ATOM 3046 C C . GLU A 1 388 ? -17.662 -19.239 17.276 1.00 22.59 394 GLU A C 1
ATOM 3047 O O . GLU A 1 388 ? -16.557 -19.335 17.788 1.00 23.30 394 GLU A O 1
ATOM 3053 N N . PHE A 1 389 ? -18.382 -20.301 16.938 1.00 22.85 395 PHE A N 1
ATOM 3054 C CA . PHE A 1 389 ? -17.895 -21.663 17.122 1.00 24.10 395 PHE A CA 1
ATOM 3055 C C . PHE A 1 389 ? -17.219 -22.180 15.850 1.00 25.80 395 PHE A C 1
ATOM 3056 O O . PHE A 1 389 ? -17.344 -21.560 14.785 1.00 25.54 395 PHE A O 1
ATOM 3064 N N . VAL A 1 390 ? -16.484 -23.306 15.964 1.00 26.90 396 VAL A N 1
ATOM 3065 C CA . VAL A 1 390 ? -15.781 -23.908 14.825 1.00 28.16 396 VAL A CA 1
ATOM 3066 C C . VAL A 1 390 ? -16.767 -24.283 13.714 1.00 28.62 396 VAL A C 1
ATOM 3067 O O . VAL A 1 390 ? -16.478 -24.043 12.537 1.00 29.44 396 VAL A O 1
ATOM 3071 N N . ASP A 1 391 ? -17.969 -24.752 14.079 1.00 28.33 397 ASP A N 1
ATOM 3072 C CA . ASP A 1 391 ? -18.988 -25.042 13.070 1.00 29.25 397 ASP A CA 1
ATOM 3073 C C . ASP A 1 391 ? -20.412 -24.888 13.624 1.00 29.61 397 ASP A C 1
ATOM 3074 O O . ASP A 1 391 ? -20.589 -24.702 14.828 1.00 29.52 397 ASP A O 1
ATOM 3079 N N . ASN A 1 392 ? -21.417 -24.951 12.744 1.00 29.57 398 ASN A N 1
ATOM 3080 C CA . ASN A 1 392 ? -22.818 -24.822 13.103 1.00 30.46 398 ASN A CA 1
ATOM 3081 C C . ASN A 1 392 ? -23.256 -25.862 14.121 1.00 31.77 398 ASN A C 1
ATOM 3082 O O . ASN A 1 392 ? -23.970 -25.526 15.074 1.00 32.47 398 ASN A O 1
ATOM 3087 N N . GLU A 1 393 ? -22.846 -27.118 13.927 1.00 31.53 399 GLU A N 1
ATOM 3088 C CA . GLU A 1 393 ? -23.248 -28.199 14.822 1.00 31.88 399 GLU A CA 1
ATOM 3089 C C . GLU A 1 393 ? -22.773 -27.942 16.255 1.00 30.13 399 GLU A C 1
ATOM 3090 O O . GLU A 1 393 ? -23.543 -28.100 17.196 1.00 29.62 399 GLU A O 1
ATOM 3096 N N . ILE A 1 394 ? -21.518 -27.529 16.406 1.00 28.99 400 ILE A N 1
ATOM 3097 C CA . ILE A 1 394 ? -20.936 -27.230 17.706 1.00 27.84 400 ILE A CA 1
ATOM 3098 C C . ILE A 1 394 ? -21.686 -26.063 18.378 1.00 27.49 400 ILE A C 1
ATOM 3099 O O . ILE A 1 394 ? -22.015 -26.155 19.561 1.00 27.98 400 ILE A O 1
ATOM 3104 N N . GLY A 1 395 ? -21.979 -25.006 17.617 1.00 26.07 401 GLY A N 1
ATOM 3105 C CA . GLY A 1 395 ? -22.715 -23.858 18.125 1.00 25.18 401 GLY A CA 1
ATOM 3106 C C . GLY A 1 395 ? -24.103 -24.223 18.618 1.00 24.08 401 GLY A C 1
ATOM 3107 O O . GLY A 1 395 ? -24.535 -23.746 19.669 1.00 22.37 401 GLY A O 1
ATOM 3108 N N . TYR A 1 396 ? -24.814 -25.101 17.881 1.00 24.34 402 TYR A N 1
ATOM 3109 C CA . TYR A 1 396 ? -26.144 -25.528 18.318 1.00 24.71 402 TYR A CA 1
ATOM 3110 C C . TYR A 1 396 ? -26.055 -26.423 19.551 1.00 25.23 402 TYR A C 1
ATOM 3111 O O . TYR A 1 396 ? -26.960 -26.375 20.390 1.00 25.90 402 TYR A O 1
ATOM 3120 N N . ASN A 1 397 ? -24.976 -27.218 19.678 1.00 24.49 403 ASN A N 1
ATOM 3121 C CA . ASN A 1 397 ? -24.759 -28.044 20.863 1.00 24.53 403 ASN A CA 1
ATOM 3122 C C . ASN A 1 397 ? -24.528 -27.142 22.083 1.00 23.85 403 ASN A C 1
ATOM 3123 O O . ASN A 1 397 ? -25.019 -27.441 23.158 1.00 24.23 403 ASN A O 1
ATOM 3128 N N . PHE A 1 398 ? -23.810 -26.031 21.909 1.00 23.31 404 PHE A N 1
ATOM 3129 C CA . PHE A 1 398 ? -23.600 -25.070 22.994 1.00 23.45 404 PHE A CA 1
ATOM 3130 C C . PHE A 1 398 ? -24.925 -24.411 23.375 1.00 23.68 404 PHE A C 1
ATOM 3131 O O . PHE A 1 398 ? -25.268 -24.368 24.560 1.00 23.52 404 PHE A O 1
ATOM 3139 N N . ALA A 1 399 ? -25.700 -23.941 22.384 1.00 23.46 405 ALA A N 1
ATOM 3140 C CA . ALA A 1 399 ? -26.996 -23.305 22.647 1.00 23.96 405 ALA A CA 1
ATOM 3141 C C . ALA A 1 399 ? -27.931 -24.249 23.396 1.00 24.82 405 ALA A C 1
ATOM 3142 O O . ALA A 1 399 ? -28.598 -23.835 24.347 1.00 24.99 405 ALA A O 1
ATOM 3144 N N . SER A 1 400 ? -27.939 -25.540 22.999 1.00 24.65 406 SER A N 1
ATOM 3145 C CA . SER A 1 400 ? -28.785 -26.566 23.608 1.00 24.65 406 SER A CA 1
ATOM 3146 C C . SER A 1 400 ? -28.318 -26.910 25.023 1.00 25.53 406 SER A C 1
ATOM 3147 O O . SER A 1 400 ? -29.146 -27.148 25.908 1.00 26.17 406 SER A O 1
ATOM 3150 N N . GLU A 1 401 ? -27.006 -26.944 25.238 1.00 25.79 407 GLU A N 1
ATOM 3151 C CA . GLU A 1 401 ? -26.446 -27.243 26.564 1.00 26.51 407 GLU A CA 1
ATOM 3152 C C . GLU A 1 401 ? -26.747 -26.099 27.529 1.00 27.04 407 GLU A C 1
ATOM 3153 O O . GLU A 1 401 ? -27.129 -26.354 28.680 1.00 28.20 407 GLU A O 1
ATOM 3159 N N . MET A 1 402 ? -26.570 -24.829 27.082 1.00 24.97 408 MET A N 1
ATOM 3160 C CA . MET A 1 402 ? -26.902 -23.664 27.904 1.00 23.89 408 MET A CA 1
ATOM 3161 C C . MET A 1 402 ? -28.389 -23.693 28.232 1.00 24.16 408 MET A C 1
ATOM 3162 O O . MET A 1 402 ? -28.759 -23.392 29.362 1.00 24.69 408 MET A O 1
ATOM 3167 N N . PHE A 1 403 ? -29.239 -24.107 27.274 1.00 24.20 409 PHE A N 1
ATOM 3168 C CA . PHE A 1 403 ? -30.686 -24.202 27.484 1.00 24.37 409 PHE A CA 1
ATOM 3169 C C . PHE A 1 403 ? -31.006 -25.224 28.543 1.00 25.75 409 PHE A C 1
ATOM 3170 O O . PHE A 1 403 ? -31.792 -24.928 29.443 1.00 25.82 409 PHE A O 1
ATOM 3178 N N . ARG A 1 404 ? -30.341 -26.383 28.522 1.00 26.98 410 ARG A N 1
ATOM 3179 C CA . ARG A 1 404 ? -30.551 -27.401 29.556 1.00 28.53 410 ARG A CA 1
ATOM 3180 C C . ARG A 1 404 ? -30.024 -26.932 30.928 1.00 27.73 410 ARG A C 1
ATOM 3181 O O . ARG A 1 404 ? -30.562 -27.345 31.948 1.00 27.97 410 ARG A O 1
ATOM 3189 N N . GLN A 1 405 ? -29.044 -26.013 30.958 1.00 26.44 411 GLN A N 1
ATOM 3190 C CA . GLN A 1 405 ? -28.609 -25.400 32.219 1.00 26.14 411 GLN A CA 1
ATOM 3191 C C . GLN A 1 405 ? -29.433 -24.131 32.606 1.00 24.08 411 GLN A C 1
ATOM 3192 O O . GLN A 1 405 ? -29.047 -23.423 33.532 1.00 24.72 411 GLN A O 1
ATOM 3198 N N A ARG A 1 406 ? -30.528 -23.853 31.874 0.60 22.92 412 ARG A N 1
ATOM 3199 N N B ARG A 1 406 ? -30.531 -23.858 31.886 0.40 22.62 412 ARG A N 1
ATOM 3200 C CA A ARG A 1 406 ? -31.455 -22.741 32.087 0.60 22.58 412 ARG A CA 1
ATOM 3201 C CA B ARG A 1 406 ? -31.447 -22.741 32.110 0.40 21.87 412 ARG A CA 1
ATOM 3202 C C A ARG A 1 406 ? -30.810 -21.363 31.902 0.60 21.05 412 ARG A C 1
ATOM 3203 C C B ARG A 1 406 ? -30.801 -21.366 31.910 0.40 20.78 412 ARG A C 1
ATOM 3204 O O A ARG A 1 406 ? -31.055 -20.434 32.664 0.60 20.84 412 ARG A O 1
ATOM 3205 O O B ARG A 1 406 ? -31.037 -20.439 32.679 0.40 20.69 412 ARG A O 1
ATOM 3220 N N . VAL A 1 407 ? -29.999 -21.234 30.855 1.00 19.78 413 VAL A N 1
ATOM 3221 C CA . VAL A 1 407 ? -29.412 -19.966 30.482 1.00 18.74 413 VAL A CA 1
ATOM 3222 C C . VAL A 1 407 ? -29.832 -19.860 29.016 1.00 18.13 413 VAL A C 1
ATOM 3223 O O . VAL A 1 407 ? -29.420 -20.685 28.192 1.00 18.17 413 VAL A O 1
ATOM 3227 N N A LEU A 1 408 ? -30.675 -18.883 28.703 0.57 17.52 414 LEU A N 1
ATOM 3228 N N B LEU A 1 408 ? -30.674 -18.876 28.697 0.43 17.66 414 LEU A N 1
ATOM 3229 C CA A LEU A 1 408 ? -31.191 -18.698 27.351 0.57 17.64 414 LEU A CA 1
ATOM 3230 C CA B LEU A 1 408 ? -31.190 -18.666 27.345 0.43 17.87 414 LEU A CA 1
ATOM 3231 C C A LEU A 1 408 ? -30.219 -17.923 26.471 0.57 18.15 414 LEU A C 1
ATOM 3232 C C B LEU A 1 408 ? -30.196 -17.927 26.476 0.43 18.18 414 LEU A C 1
ATOM 3233 O O A LEU A 1 408 ? -29.871 -16.800 26.793 0.57 18.36 414 LEU A O 1
ATOM 3234 O O B LEU A 1 408 ? -29.840 -16.805 26.795 0.43 18.36 414 LEU A O 1
ATOM 3243 N N . VAL A 1 409 ? -29.776 -18.516 25.353 1.00 17.82 415 VAL A N 1
ATOM 3244 C CA . VAL A 1 409 ? -28.890 -17.829 24.404 1.00 18.06 415 VAL A CA 1
ATOM 3245 C C . VAL A 1 409 ? -29.528 -17.954 22.986 1.00 19.93 415 VAL A C 1
ATOM 3246 O O . VAL A 1 409 ? -30.467 -18.714 22.813 1.00 20.23 415 VAL A O 1
ATOM 3250 N N . ALA A 1 410 ? -29.029 -17.201 22.003 1.00 20.91 416 ALA A N 1
ATOM 3251 C CA . ALA A 1 410 ? -29.502 -17.284 20.612 1.00 23.31 416 ALA A CA 1
ATOM 3252 C C . ALA A 1 410 ? -29.081 -18.655 19.966 1.00 25.50 416 ALA A C 1
ATOM 3253 O O . ALA A 1 410 ? -28.382 -19.448 20.597 1.00 25.64 416 ALA A O 1
ATOM 3255 N N . GLY A 1 411 ? -29.511 -18.928 18.729 1.00 26.55 417 GLY A N 1
ATOM 3256 C CA . GLY A 1 411 ? -29.114 -20.131 18.022 1.00 27.45 417 GLY A CA 1
ATOM 3257 C C . GLY A 1 411 ? -30.266 -21.040 17.691 1.00 28.08 417 GLY A C 1
ATOM 3258 O O . GLY A 1 411 ? -30.965 -21.506 18.586 1.00 27.40 417 GLY A O 1
ATOM 3259 N N . THR A 1 412 ? -30.484 -21.280 16.380 1.00 28.81 418 THR A N 1
ATOM 3260 C CA . THR A 1 412 ? -31.485 -22.226 15.879 1.00 29.36 418 THR A CA 1
ATOM 3261 C C . THR A 1 412 ? -30.742 -23.363 15.167 1.00 30.47 418 THR A C 1
ATOM 3262 O O . THR A 1 412 ? -29.544 -23.237 14.895 1.00 30.04 418 THR A O 1
ATOM 3266 N N . LEU A 1 413 ? -31.434 -24.493 14.901 1.00 31.32 419 LEU A N 1
ATOM 3267 C CA . LEU A 1 413 ? -30.823 -25.710 14.365 1.00 32.72 419 LEU A CA 1
ATOM 3268 C C . LEU A 1 413 ? -29.803 -25.484 13.253 1.00 33.13 419 LEU A C 1
ATOM 3269 O O . LEU A 1 413 ? -28.673 -25.979 13.353 1.00 32.80 419 LEU A O 1
ATOM 3274 N N . ASN A 1 414 ? -30.167 -24.675 12.246 1.00 33.67 420 ASN A N 1
ATOM 3275 C CA . ASN A 1 414 ? -29.291 -24.410 11.103 1.00 34.60 420 ASN A CA 1
ATOM 3276 C C . ASN A 1 414 ? -28.679 -23.015 11.080 1.00 34.93 420 ASN A C 1
ATOM 3277 O O . ASN A 1 414 ? -28.108 -22.609 10.061 1.00 34.98 420 ASN A O 1
ATOM 3282 N N . ASN A 1 415 ? -28.751 -22.282 12.213 1.00 34.35 421 ASN A N 1
ATOM 3283 C CA . ASN A 1 415 ? -28.161 -20.952 12.288 1.00 33.71 421 ASN A CA 1
ATOM 3284 C C . ASN A 1 415 ? -27.596 -20.794 13.692 1.00 32.36 421 ASN A C 1
ATOM 3285 O O . ASN A 1 415 ? -28.202 -20.137 14.545 1.00 32.90 421 ASN A O 1
ATOM 3290 N N . ALA A 1 416 ? -26.463 -21.453 13.944 1.00 30.40 422 ALA A N 1
ATOM 3291 C CA . ALA A 1 416 ? -25.867 -21.423 15.273 1.00 29.09 422 ALA A CA 1
ATOM 3292 C C . ALA A 1 416 ? -24.356 -21.421 15.282 1.00 27.95 422 ALA A C 1
ATOM 3293 O O . ALA A 1 416 ? -23.786 -21.608 16.351 1.00 27.73 422 ALA A O 1
ATOM 3295 N N . LYS A 1 417 ? -23.691 -21.160 14.140 1.00 27.10 423 LYS A N 1
ATOM 3296 C CA . LYS A 1 417 ? -22.222 -21.064 14.150 1.00 26.68 423 LYS A CA 1
ATOM 3297 C C . LYS A 1 417 ? -21.801 -19.855 15.016 1.00 25.46 423 LYS A C 1
ATOM 3298 O O . LYS A 1 417 ? -20.842 -19.940 15.752 1.00 25.24 423 LYS A O 1
ATOM 3304 N N . THR A 1 418 ? -22.554 -18.748 14.940 1.00 24.16 424 THR A N 1
ATOM 3305 C CA . THR A 1 418 ? -22.319 -17.590 15.773 1.00 22.69 424 THR A CA 1
ATOM 3306 C C . THR A 1 418 ? -23.511 -17.467 16.730 1.00 21.28 424 THR A C 1
ATOM 3307 O O . THR A 1 418 ? -24.670 -17.400 16.298 1.00 20.25 424 THR A O 1
ATOM 3311 N N . ILE A 1 419 ? -23.235 -17.507 18.031 1.00 20.57 425 ILE A N 1
ATOM 3312 C CA . ILE A 1 419 ? -24.274 -17.401 19.058 1.00 21.17 425 ILE A CA 1
ATOM 3313 C C . ILE A 1 419 ? -24.207 -15.996 19.632 1.00 20.71 425 ILE A C 1
ATOM 3314 O O . ILE A 1 419 ? -23.189 -15.642 20.203 1.00 20.34 425 ILE A O 1
ATOM 3319 N N . ARG A 1 420 ? -25.240 -15.168 19.412 1.00 20.82 426 ARG A N 1
ATOM 3320 C CA . ARG A 1 420 ? -25.266 -13.821 19.978 1.00 21.71 426 ARG A CA 1
ATOM 3321 C C . ARG A 1 420 ? -25.642 -13.907 21.469 1.00 21.76 426 ARG A C 1
ATOM 3322 O O . ARG A 1 420 ? -26.500 -14.712 21.837 1.00 22.82 426 ARG A O 1
ATOM 3330 N N . ILE A 1 421 ? -25.007 -13.080 22.308 1.00 20.09 427 ILE A N 1
ATOM 3331 C CA . ILE A 1 421 ? -25.260 -12.969 23.763 1.00 18.91 427 ILE A CA 1
ATOM 3332 C C . ILE A 1 421 ? -25.647 -11.514 24.006 1.00 16.71 427 ILE A C 1
ATOM 3333 O O . ILE A 1 421 ? -24.798 -10.632 23.885 1.00 15.84 427 ILE A O 1
ATOM 3338 N N . GLU A 1 422 ? -26.932 -11.251 24.311 1.00 15.92 428 GLU A N 1
ATOM 3339 C CA . GLU A 1 422 ? -27.409 -9.889 24.478 1.00 15.05 428 GLU A CA 1
ATOM 3340 C C . GLU A 1 422 ? -28.320 -9.845 25.688 1.00 14.41 428 GLU A C 1
ATOM 3341 O O . GLU A 1 422 ? -29.547 -9.717 25.577 1.00 14.16 428 GLU A O 1
ATOM 3347 N N . PRO A 1 423 ? -27.727 -9.913 26.888 1.00 14.09 429 PRO A N 1
ATOM 3348 C CA . PRO A 1 423 ? -28.568 -9.888 28.089 1.00 12.57 429 PRO A CA 1
ATOM 3349 C C . PRO A 1 423 ? -29.138 -8.495 28.379 1.00 12.27 429 PRO A C 1
ATOM 3350 O O . PRO A 1 423 ? -28.608 -7.479 27.919 1.00 11.81 429 PRO A O 1
ATOM 3354 N N . PRO A 1 424 ? -30.159 -8.410 29.256 1.00 12.16 430 PRO A N 1
ATOM 3355 C CA . PRO A 1 424 ? -30.595 -7.089 29.744 1.00 11.69 430 PRO A CA 1
ATOM 3356 C C . PRO A 1 424 ? -29.423 -6.333 30.364 1.00 11.41 430 PRO A C 1
ATOM 3357 O O . PRO A 1 424 ? -28.497 -6.955 30.906 1.00 12.69 430 PRO A O 1
ATOM 3361 N N . LEU A 1 425 ? -29.404 -5.009 30.226 1.00 10.88 431 LEU A N 1
ATOM 3362 C CA . LEU A 1 425 ? -28.313 -4.207 30.803 1.00 11.22 431 LEU A CA 1
ATOM 3363 C C . LEU A 1 425 ? -28.358 -4.256 32.353 1.00 12.32 431 LEU A C 1
ATOM 3364 O O . LEU A 1 425 ? -27.387 -3.888 32.997 1.00 11.75 431 LEU A O 1
ATOM 3369 N N . THR A 1 426 ? -29.498 -4.689 32.921 1.00 12.16 432 THR A N 1
ATOM 3370 C CA . THR A 1 426 ? -29.755 -4.833 34.340 1.00 11.58 432 THR A CA 1
ATOM 3371 C C . THR A 1 426 ? -29.251 -6.195 34.883 1.00 12.22 432 THR A C 1
ATOM 3372 O O . THR A 1 426 ? -29.461 -6.472 36.067 1.00 11.86 432 THR A O 1
ATOM 3376 N N . LEU A 1 427 ? -28.598 -7.063 34.044 1.00 11.80 433 LEU A N 1
ATOM 3377 C CA . LEU A 1 427 ? -28.070 -8.375 34.492 1.00 11.53 433 LEU A CA 1
ATOM 3378 C C . LEU A 1 427 ? -27.156 -8.131 35.719 1.00 11.44 433 LEU A C 1
ATOM 3379 O O . LEU A 1 427 ? -26.322 -7.238 35.627 1.00 10.91 433 LEU A O 1
ATOM 3384 N N . THR A 1 428 ? -27.391 -8.797 36.872 1.00 11.93 434 THR A N 1
ATOM 3385 C CA . THR A 1 428 ? -26.542 -8.506 38.059 1.00 12.08 434 THR A CA 1
ATOM 3386 C C . THR A 1 428 ? -25.113 -8.975 37.859 1.00 13.72 434 THR A C 1
ATOM 3387 O O . THR A 1 428 ? -24.877 -9.854 37.027 1.00 14.41 434 THR A O 1
ATOM 3391 N N . ILE A 1 429 ? -24.152 -8.472 38.685 1.00 14.42 435 ILE A N 1
ATOM 3392 C CA . ILE A 1 429 ? -22.759 -8.948 38.585 1.00 16.23 435 ILE A CA 1
ATOM 3393 C C . ILE A 1 429 ? -22.703 -10.468 38.904 1.00 14.75 435 ILE A C 1
ATOM 3394 O O . ILE A 1 429 ? -21.971 -11.206 38.253 1.00 13.36 435 ILE A O 1
ATOM 3399 N N . GLU A 1 430 ? -23.546 -10.927 39.871 1.00 14.25 436 GLU A N 1
ATOM 3400 C CA . GLU A 1 430 ? -23.632 -12.343 40.236 1.00 14.37 436 GLU A CA 1
ATOM 3401 C C . GLU A 1 430 ? -24.092 -13.148 39.026 1.00 14.48 436 GLU A C 1
ATOM 3402 O O . GLU A 1 430 ? -23.506 -14.183 38.702 1.00 15.54 436 GLU A O 1
ATOM 3408 N N . GLN A 1 431 ? -25.121 -12.654 38.331 1.00 13.19 437 GLN A N 1
ATOM 3409 C CA . GLN A 1 431 ? -25.624 -13.333 37.141 1.00 13.37 437 GLN A CA 1
ATOM 3410 C C . GLN A 1 431 ? -24.588 -13.364 36.006 1.00 13.86 437 GLN A C 1
ATOM 3411 O O . GLN A 1 431 ? -24.465 -14.383 35.349 1.00 14.81 437 GLN A O 1
ATOM 3417 N N . CYS A 1 432 ? -23.765 -12.317 35.838 1.00 13.37 438 CYS A N 1
ATOM 3418 C CA . CYS A 1 432 ? -22.660 -12.310 34.861 1.00 14.77 438 CYS A CA 1
ATOM 3419 C C . CYS A 1 432 ? -21.702 -13.491 35.184 1.00 16.04 438 CYS A C 1
ATOM 3420 O O . CYS A 1 432 ? -21.321 -14.251 34.302 1.00 16.61 438 CYS A O 1
ATOM 3423 N N . GLU A 1 433 ? -21.355 -13.655 36.479 1.00 15.26 439 GLU A N 1
ATOM 3424 C CA . GLU A 1 433 ? -20.481 -14.743 36.895 1.00 15.23 439 GLU A CA 1
ATOM 3425 C C . GLU A 1 433 ? -21.109 -16.112 36.635 1.00 15.51 439 GLU A C 1
ATOM 3426 O O . GLU A 1 433 ? -20.411 -17.011 36.161 1.00 15.99 439 GLU A O 1
ATOM 3432 N N . LEU A 1 434 ? -22.408 -16.255 36.919 1.00 14.79 440 LEU A N 1
ATOM 3433 C CA . LEU A 1 434 ? -23.139 -17.502 36.680 1.00 14.81 440 LEU A CA 1
ATOM 3434 C C . LEU A 1 434 ? -23.185 -17.838 35.195 1.00 15.95 440 LEU A C 1
ATOM 3435 O O . LEU A 1 434 ? -23.105 -19.012 34.850 1.00 16.73 440 LEU A O 1
ATOM 3440 N N . VAL A 1 435 ? -23.338 -16.829 34.328 1.00 15.18 441 VAL A N 1
ATOM 3441 C CA . VAL A 1 435 ? -23.366 -17.045 32.877 1.00 15.32 441 VAL A CA 1
ATOM 3442 C C . VAL A 1 435 ? -21.998 -17.577 32.399 1.00 16.33 441 VAL A C 1
ATOM 3443 O O . VAL A 1 435 ? -21.948 -18.559 31.649 1.00 16.19 441 VAL A O 1
ATOM 3447 N N . ILE A 1 436 ? -20.896 -16.960 32.875 1.00 16.35 442 ILE A N 1
ATOM 3448 C CA . ILE A 1 436 ? -19.552 -17.444 32.512 1.00 17.93 442 ILE A CA 1
ATOM 3449 C C . ILE A 1 436 ? -19.345 -18.904 32.990 1.00 18.56 442 ILE A C 1
ATOM 3450 O O . ILE A 1 436 ? -18.844 -19.738 32.237 1.00 18.50 442 ILE A O 1
ATOM 3455 N N . LYS A 1 437 ? -19.795 -19.221 34.213 1.00 18.15 443 LYS A N 1
ATOM 3456 C CA . LYS A 1 437 ? -19.656 -20.563 34.756 1.00 18.70 443 LYS A CA 1
ATOM 3457 C C . LYS A 1 437 ? -20.476 -21.550 33.949 1.00 20.17 443 LYS A C 1
ATOM 3458 O O . LYS A 1 437 ? -20.008 -22.667 33.736 1.00 21.29 443 LYS A O 1
ATOM 3464 N N . ALA A 1 438 ? -21.689 -21.159 33.502 1.00 19.54 444 ALA A N 1
ATOM 3465 C CA . ALA A 1 438 ? -22.524 -22.064 32.709 1.00 20.30 444 ALA A CA 1
ATOM 3466 C C . ALA A 1 438 ? -21.886 -22.316 31.342 1.00 20.73 444 ALA A C 1
ATOM 3467 O O . ALA A 1 438 ? -21.919 -23.442 30.861 1.00 21.45 444 ALA A O 1
ATOM 3469 N N . ALA A 1 439 ? -21.275 -21.288 30.739 1.00 20.26 445 ALA A N 1
ATOM 3470 C CA . ALA A 1 439 ? -20.611 -21.416 29.446 1.00 20.68 445 ALA A CA 1
ATOM 3471 C C . ALA A 1 439 ? -19.431 -22.392 29.571 1.00 21.66 445 ALA A C 1
ATOM 3472 O O . ALA A 1 439 ? -19.232 -23.218 28.675 1.00 21.53 445 ALA A O 1
ATOM 3474 N N A ARG A 1 440 ? -18.660 -22.303 30.676 0.56 21.16 446 ARG A N 1
ATOM 3475 N N B ARG A 1 440 ? -18.671 -22.312 30.677 0.44 21.75 446 ARG A N 1
ATOM 3476 C CA A ARG A 1 440 ? -17.530 -23.207 30.908 0.56 21.83 446 ARG A CA 1
ATOM 3477 C CA B ARG A 1 440 ? -17.541 -23.209 30.912 0.44 22.86 446 ARG A CA 1
ATOM 3478 C C A ARG A 1 440 ? -18.030 -24.662 31.020 0.56 22.54 446 ARG A C 1
ATOM 3479 C C B ARG A 1 440 ? -18.025 -24.663 31.052 0.44 23.46 446 ARG A C 1
ATOM 3480 O O A ARG A 1 440 ? -17.483 -25.549 30.374 0.56 22.60 446 ARG A O 1
ATOM 3481 O O B ARG A 1 440 ? -17.445 -25.563 30.454 0.44 23.58 446 ARG A O 1
ATOM 3496 N N A LYS A 1 441 ? -19.090 -24.880 31.798 0.56 22.91 447 LYS A N 1
ATOM 3497 N N B LYS A 1 441 ? -19.117 -24.870 31.793 0.44 23.69 447 LYS A N 1
ATOM 3498 C CA A LYS A 1 441 ? -19.692 -26.198 31.982 0.56 23.70 447 LYS A CA 1
ATOM 3499 C CA B LYS A 1 441 ? -19.725 -26.183 32.005 0.44 24.35 447 LYS A CA 1
ATOM 3500 C C A LYS A 1 441 ? -20.196 -26.761 30.668 0.56 24.79 447 LYS A C 1
ATOM 3501 C C B LYS A 1 441 ? -20.245 -26.763 30.695 0.44 24.96 447 LYS A C 1
ATOM 3502 O O A LYS A 1 441 ? -20.024 -27.955 30.407 0.56 25.43 447 LYS A O 1
ATOM 3503 O O B LYS A 1 441 ? -20.105 -27.966 30.455 0.44 25.46 447 LYS A O 1
ATOM 3514 N N . ALA A 1 442 ? -20.833 -25.906 29.841 1.00 24.40 448 ALA A N 1
ATOM 3515 C CA . ALA A 1 442 ? -21.359 -26.319 28.541 1.00 24.44 448 ALA A CA 1
ATOM 3516 C C . ALA A 1 442 ? -20.195 -26.764 27.645 1.00 24.64 448 ALA A C 1
ATOM 3517 O O . ALA A 1 442 ? -20.258 -27.853 27.089 1.00 25.40 448 ALA A O 1
ATOM 3519 N N . LEU A 1 443 ? -19.109 -25.974 27.576 1.00 24.14 449 LEU A N 1
ATOM 3520 C CA . LEU A 1 443 ? -17.944 -26.305 26.774 1.00 24.55 449 LEU A CA 1
ATOM 3521 C C . LEU A 1 443 ? -17.263 -27.594 27.227 1.00 26.58 449 LEU A C 1
ATOM 3522 O O . LEU A 1 443 ? -16.864 -28.407 26.389 1.00 26.67 449 LEU A O 1
ATOM 3527 N N . ALA A 1 444 ? -17.115 -27.772 28.546 1.00 26.92 450 ALA A N 1
ATOM 3528 C CA . ALA A 1 444 ? -16.499 -28.967 29.111 1.00 27.95 450 ALA A CA 1
ATOM 3529 C C . ALA A 1 444 ? -17.316 -30.211 28.776 1.00 29.32 450 ALA A C 1
ATOM 3530 O O . ALA A 1 444 ? -16.740 -31.217 28.380 1.00 29.73 450 ALA A O 1
ATOM 3532 N N . ALA A 1 445 ? -18.646 -30.118 28.854 1.00 29.90 451 ALA A N 1
ATOM 3533 C CA . ALA A 1 445 ? -19.525 -31.229 28.517 1.00 31.66 451 ALA A CA 1
ATOM 3534 C C . ALA A 1 445 ? -19.449 -31.542 27.021 1.00 33.67 451 ALA A C 1
ATOM 3535 O O . ALA A 1 445 ? -19.463 -32.716 26.649 1.00 35.27 451 ALA A O 1
ATOM 3537 N N . MET A 1 446 ? -19.355 -30.516 26.173 1.00 33.12 452 MET A N 1
ATOM 3538 C CA . MET A 1 446 ? -19.240 -30.709 24.732 1.00 33.19 452 MET A CA 1
ATOM 3539 C C . MET A 1 446 ? -17.925 -31.390 24.361 1.00 34.29 452 MET A C 1
ATOM 3540 O O . MET A 1 446 ? -17.921 -32.210 23.437 1.00 34.51 452 MET A O 1
ATOM 3545 N N . ARG A 1 447 ? -16.818 -31.027 25.040 1.00 34.32 453 ARG A N 1
ATOM 3546 C CA . ARG A 1 447 ? -15.510 -31.615 24.770 1.00 35.79 453 ARG A CA 1
ATOM 3547 C C . ARG A 1 447 ? -15.524 -33.107 25.116 1.00 39.85 453 ARG A C 1
ATOM 3548 O O . ARG A 1 447 ? -14.970 -33.903 24.368 1.00 40.22 453 ARG A O 1
ATOM 3556 N N . VAL A 1 448 ? -16.196 -33.486 26.215 1.00 41.82 454 VAL A N 1
ATOM 3557 C CA . VAL A 1 448 ? -16.325 -34.871 26.636 1.00 44.14 454 VAL A CA 1
ATOM 3558 C C . VAL A 1 448 ? -17.082 -35.677 25.577 1.00 46.72 454 VAL A C 1
ATOM 3559 O O . VAL A 1 448 ? -16.653 -36.778 25.238 1.00 47.17 454 VAL A O 1
ATOM 3563 N N . SER A 1 449 ? -18.165 -35.124 25.026 1.00 48.47 455 SER A N 1
ATOM 3564 C CA . SER A 1 449 ? -18.933 -35.814 23.990 1.00 51.21 455 SER A CA 1
ATOM 3565 C C . SER A 1 449 ? -18.128 -36.017 22.706 1.00 53.88 455 SER A C 1
ATOM 3566 O O . SER A 1 449 ? -18.268 -37.056 22.064 1.00 54.44 455 SER A O 1
ATOM 3569 N N . VAL A 1 450 ? -17.273 -35.049 22.347 1.00 55.20 456 VAL A N 1
ATOM 3570 C CA . VAL A 1 450 ? -16.424 -35.165 21.166 1.00 57.18 456 VAL A CA 1
ATOM 3571 C C . VAL A 1 450 ? -15.309 -36.184 21.429 1.00 59.79 456 VAL A C 1
ATOM 3572 O O . VAL A 1 450 ? -15.067 -37.052 20.592 1.00 60.47 456 VAL A O 1
ATOM 3576 N N . GLU A 1 451 ? -14.684 -36.126 22.616 1.00 61.01 457 GLU A N 1
ATOM 3577 C CA . GLU A 1 451 ? -13.644 -37.074 23.025 1.00 62.93 457 GLU A CA 1
ATOM 3578 C C . GLU A 1 451 ? -14.167 -38.519 23.123 1.00 65.29 457 GLU A C 1
ATOM 3579 O O . GLU A 1 451 ? -13.368 -39.454 23.085 1.00 65.39 457 GLU A O 1
ATOM 3585 N N . GLN A 1 452 ? -15.500 -38.697 23.245 1.00 66.97 458 GLN A N 1
ATOM 3586 C CA . GLN A 1 452 ? -16.157 -40.002 23.283 1.00 69.11 458 GLN A CA 1
ATOM 3587 C C . GLN A 1 452 ? -16.064 -40.631 21.895 1.00 70.99 458 GLN A C 1
ATOM 3588 O O . GLN A 1 452 ? -15.731 -41.810 21.777 1.00 71.49 458 GLN A O 1
ATOM 3594 N N . GLN A 1 453 ? -16.339 -39.839 20.843 1.00 71.99 459 GLN A N 1
ATOM 3595 C CA . GLN A 1 453 ? -16.268 -40.294 19.451 1.00 73.34 459 GLN A CA 1
ATOM 3596 C C . GLN A 1 453 ? -14.819 -40.526 19.036 1.00 74.25 459 GLN A C 1
ATOM 3597 O O . GLN A 1 453 ? -14.522 -41.506 18.355 1.00 74.41 459 GLN A O 1
ATOM 3603 N N . ASN A 1 454 ? -13.910 -39.647 19.482 1.00 74.66 460 ASN A N 1
ATOM 3604 C CA . ASN A 1 454 ? -12.488 -39.765 19.155 1.00 75.62 460 ASN A CA 1
ATOM 3605 C C . ASN A 1 454 ? -11.777 -40.807 20.028 1.00 76.39 460 ASN A C 1
ATOM 3606 O O . ASN A 1 454 ? -12.339 -41.854 20.339 1.00 76.75 460 ASN A O 1
ATOM 3611 N N . SER B 1 3 ? -32.984 18.920 29.383 1.00 26.58 9 SER B N 1
ATOM 3612 C CA . SER B 1 3 ? -32.316 17.618 29.398 1.00 25.67 9 SER B CA 1
ATOM 3613 C C . SER B 1 3 ? -33.318 16.505 29.153 1.00 23.72 9 SER B C 1
ATOM 3614 O O . SER B 1 3 ? -34.481 16.611 29.553 1.00 23.55 9 SER B O 1
ATOM 3617 N N . ALA B 1 4 ? -32.851 15.406 28.544 1.00 21.70 10 ALA B N 1
ATOM 3618 C CA . ALA B 1 4 ? -33.727 14.271 28.275 1.00 20.08 10 ALA B CA 1
ATOM 3619 C C . ALA B 1 4 ? -34.272 13.680 29.567 1.00 17.58 10 ALA B C 1
ATOM 3620 O O . ALA B 1 4 ? -35.433 13.289 29.601 1.00 16.42 10 ALA B O 1
ATOM 3622 N N . LEU B 1 5 ? -33.482 13.704 30.651 1.00 17.01 11 LEU B N 1
ATOM 3623 C CA . LEU B 1 5 ? -33.938 13.187 31.936 1.00 16.88 11 LEU B CA 1
ATOM 3624 C C . LEU B 1 5 ? -35.105 14.021 32.471 1.00 17.28 11 LEU B C 1
ATOM 3625 O O . LEU B 1 5 ? -36.140 13.468 32.865 1.00 17.36 11 LEU B O 1
ATOM 3630 N N . ALA B 1 6 ? -34.975 15.355 32.408 1.00 17.34 12 ALA B N 1
ATOM 3631 C CA . ALA B 1 6 ? -36.014 16.254 32.894 1.00 18.12 12 ALA B CA 1
ATOM 3632 C C . ALA B 1 6 ? -37.291 16.146 32.062 1.00 17.71 12 ALA B C 1
ATOM 3633 O O . ALA B 1 6 ? -38.388 16.172 32.639 1.00 17.68 12 ALA B O 1
ATOM 3635 N N A CYS B 1 7 ? -37.137 16.033 30.727 0.60 16.79 13 CYS B N 1
ATOM 3636 N N B CYS B 1 7 ? -37.180 16.048 30.715 0.40 17.48 13 CYS B N 1
ATOM 3637 C CA A CYS B 1 7 ? -38.244 15.916 29.787 0.60 16.85 13 CYS B CA 1
ATOM 3638 C CA B CYS B 1 7 ? -38.386 15.940 29.886 0.40 18.03 13 CYS B CA 1
ATOM 3639 C C A CYS B 1 7 ? -39.016 14.626 30.054 0.60 16.53 13 CYS B C 1
ATOM 3640 C C B CYS B 1 7 ? -39.076 14.616 30.119 0.40 17.03 13 CYS B C 1
ATOM 3641 O O A CYS B 1 7 ? -40.242 14.648 30.117 0.60 17.15 13 CYS B O 1
ATOM 3642 O O B CYS B 1 7 ? -40.306 14.601 30.220 0.40 17.42 13 CYS B O 1
ATOM 3647 N N . SER B 1 8 ? -38.304 13.508 30.255 1.00 15.74 14 SER B N 1
ATOM 3648 C CA . SER B 1 8 ? -38.959 12.217 30.491 1.00 15.60 14 SER B CA 1
ATOM 3649 C C . SER B 1 8 ? -39.681 12.191 31.847 1.00 15.55 14 SER B C 1
ATOM 3650 O O . SER B 1 8 ? -40.790 11.669 31.921 1.00 15.38 14 SER B O 1
ATOM 3653 N N . ALA B 1 9 ? -39.096 12.835 32.874 1.00 15.10 15 ALA B N 1
ATOM 3654 C CA . ALA B 1 9 ? -39.721 12.896 34.201 1.00 15.84 15 ALA B CA 1
ATOM 3655 C C . ALA B 1 9 ? -41.005 13.722 34.148 1.00 15.79 15 ALA B C 1
ATOM 3656 O O . ALA B 1 9 ? -42.015 13.323 34.710 1.00 16.36 15 ALA B O 1
ATOM 3658 N N . HIS B 1 10 ? -40.983 14.836 33.424 1.00 15.23 16 HIS B N 1
ATOM 3659 C CA . HIS B 1 10 ? -42.142 15.700 33.264 1.00 16.17 16 HIS B CA 1
ATOM 3660 C C . HIS B 1 10 ? -43.271 14.951 32.554 1.00 15.83 16 HIS B C 1
ATOM 3661 O O . HIS B 1 10 ? -44.432 15.078 32.953 1.00 16.04 16 HIS B O 1
ATOM 3668 N N . ALA B 1 11 ? -42.937 14.127 31.545 1.00 14.85 17 ALA B N 1
ATOM 3669 C CA . ALA B 1 11 ? -43.951 13.349 30.832 1.00 15.05 17 ALA B CA 1
ATOM 3670 C C . ALA B 1 11 ? -44.501 12.248 31.709 1.00 15.09 17 ALA B C 1
ATOM 3671 O O . ALA B 1 11 ? -45.695 12.005 31.669 1.00 15.17 17 ALA B O 1
ATOM 3673 N N . LEU B 1 12 ? -43.665 11.602 32.535 1.00 15.38 18 LEU B N 1
ATOM 3674 C CA . LEU B 1 12 ? -44.153 10.546 33.442 1.00 16.17 18 LEU B CA 1
ATOM 3675 C C . LEU B 1 12 ? -45.146 11.121 34.479 1.00 16.85 18 LEU B C 1
ATOM 3676 O O . LEU B 1 12 ? -46.147 10.470 34.817 1.00 17.19 18 LEU B O 1
ATOM 3681 N N A ASN B 1 13 ? -44.903 12.358 34.933 0.51 16.73 19 ASN B N 1
ATOM 3682 N N B ASN B 1 13 ? -44.895 12.354 34.930 0.49 16.44 19 ASN B N 1
ATOM 3683 C CA A ASN B 1 13 ? -45.808 13.035 35.871 0.51 17.25 19 ASN B CA 1
ATOM 3684 C CA B ASN B 1 13 ? -45.786 13.050 35.860 0.49 16.67 19 ASN B CA 1
ATOM 3685 C C A ASN B 1 13 ? -47.163 13.303 35.184 0.51 16.76 19 ASN B C 1
ATOM 3686 C C B ASN B 1 13 ? -47.145 13.309 35.190 0.49 16.36 19 ASN B C 1
ATOM 3687 O O A ASN B 1 13 ? -48.209 13.139 35.802 0.51 16.70 19 ASN B O 1
ATOM 3688 O O B ASN B 1 13 ? -48.188 13.152 35.817 0.49 16.31 19 ASN B O 1
ATOM 3697 N N A LEU B 1 14 ? -47.143 13.688 33.905 0.51 16.20 20 LEU B N 1
ATOM 3698 N N B LEU B 1 14 ? -47.127 13.690 33.914 0.49 15.92 20 LEU B N 1
ATOM 3699 C CA A LEU B 1 14 ? -48.366 13.930 33.134 0.51 15.80 20 LEU B CA 1
ATOM 3700 C CA B LEU B 1 14 ? -48.334 13.943 33.133 0.49 15.65 20 LEU B CA 1
ATOM 3701 C C A LEU B 1 14 ? -49.142 12.639 32.910 0.51 15.44 20 LEU B C 1
ATOM 3702 C C B LEU B 1 14 ? -49.128 12.648 32.927 0.49 15.35 20 LEU B C 1
ATOM 3703 O O A LEU B 1 14 ? -50.371 12.644 32.979 0.51 15.62 20 LEU B O 1
ATOM 3704 O O B LEU B 1 14 ? -50.355 12.660 33.036 0.49 15.47 20 LEU B O 1
ATOM 3713 N N . ILE B 1 15 ? -48.432 11.529 32.659 1.00 14.82 21 ILE B N 1
ATOM 3714 C CA . ILE B 1 15 ? -49.076 10.237 32.463 1.00 15.27 21 ILE B CA 1
ATOM 3715 C C . ILE B 1 15 ? -49.842 9.819 33.734 1.00 17.24 21 ILE B C 1
ATOM 3716 O O . ILE B 1 15 ? -50.949 9.287 33.638 1.00 17.28 21 ILE B O 1
ATOM 3721 N N . GLU B 1 16 ? -49.269 10.102 34.911 1.00 17.95 22 GLU B N 1
ATOM 3722 C CA . GLU B 1 16 ? -49.929 9.762 36.171 1.00 18.82 22 GLU B CA 1
ATOM 3723 C C . GLU B 1 16 ? -51.137 10.649 36.464 1.00 18.72 22 GLU B C 1
ATOM 3724 O O . GLU B 1 16 ? -52.063 10.172 37.118 1.00 20.76 22 GLU B O 1
ATOM 3730 N N . LYS B 1 17 ? -51.116 11.940 36.060 1.00 17.40 23 LYS B N 1
ATOM 3731 C CA . LYS B 1 17 ? -52.194 12.894 36.360 1.00 17.35 23 LYS B CA 1
ATOM 3732 C C . LYS B 1 17 ? -53.472 12.529 35.674 1.00 15.97 23 LYS B C 1
ATOM 3733 O O . LYS B 1 17 ? -53.458 12.147 34.512 1.00 15.60 23 LYS B O 1
ATOM 3739 N N A ARG B 1 18 ? -54.604 12.721 36.351 0.60 15.08 24 ARG B N 1
ATOM 3740 N N B ARG B 1 18 ? -54.594 12.721 36.362 0.40 15.03 24 ARG B N 1
ATOM 3741 C CA A ARG B 1 18 ? -55.911 12.478 35.736 0.60 15.02 24 ARG B CA 1
ATOM 3742 C CA B ARG B 1 18 ? -55.919 12.456 35.809 0.40 14.83 24 ARG B CA 1
ATOM 3743 C C A ARG B 1 18 ? -56.710 13.768 35.539 0.60 14.71 24 ARG B C 1
ATOM 3744 C C B ARG B 1 18 ? -56.765 13.728 35.634 0.40 14.43 24 ARG B C 1
ATOM 3745 O O A ARG B 1 18 ? -57.643 13.772 34.746 0.60 15.74 24 ARG B O 1
ATOM 3746 O O B ARG B 1 18 ? -57.791 13.680 34.965 0.40 15.00 24 ARG B O 1
ATOM 3761 N N . THR B 1 19 ? -56.370 14.847 36.252 1.00 13.71 25 THR B N 1
ATOM 3762 C CA . THR B 1 19 ? -57.097 16.091 36.143 1.00 14.53 25 THR B CA 1
ATOM 3763 C C . THR B 1 19 ? -56.180 17.244 35.776 1.00 15.20 25 THR B C 1
ATOM 3764 O O . THR B 1 19 ? -54.995 17.227 36.117 1.00 15.47 25 THR B O 1
ATOM 3768 N N . LEU B 1 20 ? -56.757 18.289 35.165 1.00 15.10 26 LEU B N 1
ATOM 3769 C CA . LEU B 1 20 ? -56.001 19.493 34.848 1.00 15.30 26 LEU B CA 1
ATOM 3770 C C . LEU B 1 20 ? -56.887 20.677 35.143 1.00 15.27 26 LEU B C 1
ATOM 3771 O O . LEU B 1 20 ? -57.999 20.739 34.620 1.00 15.14 26 LEU B O 1
ATOM 3776 N N . ASP B 1 21 ? -56.409 21.619 35.950 1.00 16.62 27 ASP B N 1
ATOM 3777 C CA . ASP B 1 21 ? -57.157 22.871 36.143 1.00 18.58 27 ASP B CA 1
ATOM 3778 C C . ASP B 1 21 ? -56.869 23.809 34.938 1.00 19.75 27 ASP B C 1
ATOM 3779 O O . ASP B 1 21 ? -56.106 23.442 34.031 1.00 18.61 27 ASP B O 1
ATOM 3784 N N . HIS B 1 22 ? -57.503 24.979 34.897 1.00 20.96 28 HIS B N 1
ATOM 3785 C CA . HIS B 1 22 ? -57.340 25.905 33.775 1.00 21.74 28 HIS B CA 1
ATOM 3786 C C . HIS B 1 22 ? -55.889 26.291 33.492 1.00 21.11 28 HIS B C 1
ATOM 3787 O O . HIS B 1 22 ? -55.490 26.302 32.332 1.00 21.05 28 HIS B O 1
ATOM 3794 N N . GLU B 1 23 ? -55.097 26.585 34.527 1.00 20.76 29 GLU B N 1
ATOM 3795 C CA . GLU B 1 23 ? -53.700 26.956 34.340 1.00 21.02 29 GLU B CA 1
ATOM 3796 C C . GLU B 1 23 ? -52.830 25.773 33.892 1.00 20.25 29 GLU B C 1
ATOM 3797 O O . GLU B 1 23 ? -51.910 25.964 33.099 1.00 19.88 29 GLU B O 1
ATOM 3803 N N . GLU B 1 24 ? -53.105 24.567 34.407 1.00 18.81 30 GLU B N 1
ATOM 3804 C CA . GLU B 1 24 ? -52.359 23.375 34.007 1.00 17.90 30 GLU B CA 1
ATOM 3805 C C . GLU B 1 24 ? -52.659 23.043 32.551 1.00 16.54 30 GLU B C 1
ATOM 3806 O O . GLU B 1 24 ? -51.739 22.670 31.814 1.00 17.07 30 GLU B O 1
ATOM 3812 N N . MET B 1 25 ? -53.926 23.178 32.136 1.00 16.02 31 MET B N 1
ATOM 3813 C CA . MET B 1 25 ? -54.337 22.950 30.750 1.00 15.75 31 MET B CA 1
ATOM 3814 C C . MET B 1 25 ? -53.609 23.936 29.825 1.00 16.62 31 MET B C 1
ATOM 3815 O O . MET B 1 25 ? -53.058 23.512 28.809 1.00 15.25 31 MET B O 1
ATOM 3820 N N . LYS B 1 26 ? -53.610 25.238 30.163 1.00 17.57 32 LYS B N 1
ATOM 3821 C CA . LYS B 1 26 ? -52.956 26.257 29.331 1.00 18.35 32 LYS B CA 1
ATOM 3822 C C . LYS B 1 26 ? -51.486 25.980 29.128 1.00 17.66 32 LYS B C 1
ATOM 3823 O O . LYS B 1 26 ? -50.996 26.096 27.998 1.00 17.24 32 LYS B O 1
ATOM 3829 N N . ALA B 1 27 ? -50.797 25.598 30.192 1.00 17.04 33 ALA B N 1
ATOM 3830 C CA . ALA B 1 27 ? -49.382 25.287 30.106 1.00 17.26 33 ALA B CA 1
ATOM 3831 C C . ALA B 1 27 ? -49.131 24.024 29.267 1.00 16.66 33 ALA B C 1
ATOM 3832 O O . ALA B 1 27 ? -48.190 24.002 28.464 1.00 16.02 33 ALA B O 1
ATOM 3834 N N . LEU B 1 28 ? -49.971 22.980 29.448 1.00 15.17 34 LEU B N 1
ATOM 3835 C CA . LEU B 1 28 ? -49.801 21.726 28.708 1.00 14.56 34 LEU B CA 1
ATOM 3836 C C . LEU B 1 28 ? -50.064 21.929 27.217 1.00 13.51 34 LEU B C 1
ATOM 3837 O O . LEU B 1 28 ? -49.233 21.540 26.394 1.00 12.15 34 LEU B O 1
ATOM 3842 N N . ASN B 1 29 ? -51.199 22.563 26.863 1.00 12.72 35 ASN B N 1
ATOM 3843 C CA . ASN B 1 29 ? -51.557 22.785 25.460 1.00 12.94 35 ASN B CA 1
ATOM 3844 C C . ASN B 1 29 ? -50.478 23.599 24.738 1.00 14.76 35 ASN B C 1
ATOM 3845 O O . ASN B 1 29 ? -50.122 23.268 23.609 1.00 14.26 35 ASN B O 1
ATOM 3850 N N . ARG B 1 30 ? -49.919 24.618 25.416 1.00 15.85 36 ARG B N 1
ATOM 3851 C CA . ARG B 1 30 ? -48.892 25.457 24.809 1.00 17.79 36 ARG B CA 1
ATOM 3852 C C . ARG B 1 30 ? -47.606 24.663 24.557 1.00 16.71 36 ARG B C 1
ATOM 3853 O O . ARG B 1 30 ? -46.998 24.784 23.504 1.00 16.81 36 ARG B O 1
ATOM 3861 N N . GLU B 1 31 ? -47.232 23.826 25.496 1.00 15.89 37 GLU B N 1
ATOM 3862 C CA . GLU B 1 31 ? -46.042 22.981 25.412 1.00 15.96 37 GLU B CA 1
ATOM 3863 C C . GLU B 1 31 ? -46.226 21.947 24.278 1.00 15.22 37 GLU B C 1
ATOM 3864 O O . GLU B 1 31 ? -45.325 21.755 23.460 1.00 14.89 37 GLU B O 1
ATOM 3870 N N . VAL B 1 32 ? -47.412 21.323 24.192 1.00 14.38 38 VAL B N 1
ATOM 3871 C CA . VAL B 1 32 ? -47.684 20.334 23.150 1.00 14.70 38 VAL B CA 1
ATOM 3872 C C . VAL B 1 32 ? -47.606 20.961 21.742 1.00 14.91 38 VAL B C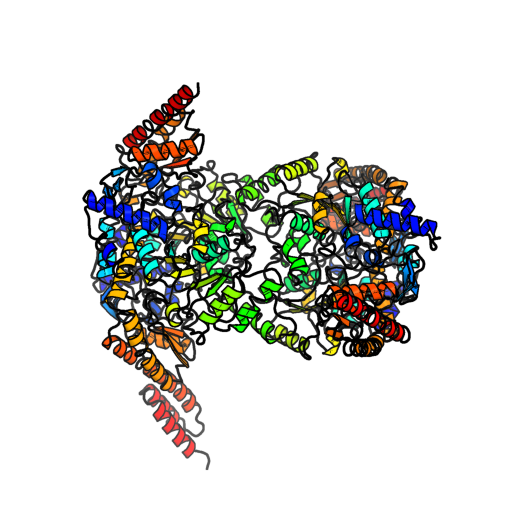 1
ATOM 3873 O O . VAL B 1 32 ? -46.982 20.392 20.831 1.00 14.60 38 VAL B O 1
ATOM 3877 N N . ILE B 1 33 ? -48.204 22.147 21.573 1.00 14.83 39 ILE B N 1
ATOM 3878 C CA . ILE B 1 33 ? -48.191 22.823 20.278 1.00 15.56 39 ILE B CA 1
ATOM 3879 C C . ILE B 1 33 ? -46.751 23.204 19.895 1.00 15.97 39 ILE B C 1
ATOM 3880 O O . ILE B 1 33 ? -46.338 22.999 18.740 1.00 16.82 39 ILE B O 1
ATOM 3885 N N . GLU B 1 34 ? -45.980 23.694 20.868 1.00 15.16 40 GLU B N 1
ATOM 3886 C CA . GLU B 1 34 ? -44.594 24.052 20.618 1.00 15.10 40 GLU B CA 1
ATOM 3887 C C . GLU B 1 34 ? -43.757 22.839 20.207 1.00 14.64 40 GLU B C 1
ATOM 3888 O O . GLU B 1 34 ? -43.001 22.927 19.250 1.00 14.28 40 GLU B O 1
ATOM 3894 N N . TYR B 1 35 ? -43.900 21.701 20.912 1.00 13.84 41 TYR B N 1
ATOM 3895 C CA . TYR B 1 35 ? -43.155 20.489 20.571 1.00 13.26 41 TYR B CA 1
ATOM 3896 C C . TYR B 1 35 ? -43.630 19.889 19.252 1.00 13.40 41 TYR B C 1
ATOM 3897 O O . TYR B 1 35 ? -42.818 19.322 18.549 1.00 13.63 41 TYR B O 1
ATOM 3906 N N . PHE B 1 36 ? -44.924 20.042 18.876 1.00 13.18 42 PHE B N 1
ATOM 3907 C CA . PHE B 1 36 ? -45.368 19.571 17.549 1.00 13.59 42 PHE B CA 1
ATOM 3908 C C . PHE B 1 36 ? -44.652 20.402 16.467 1.00 14.54 42 PHE B C 1
ATOM 3909 O O . PHE B 1 36 ? -44.125 19.844 15.511 1.00 14.59 42 PHE B O 1
ATOM 3917 N N . LYS B 1 37 ? -44.544 21.719 16.681 1.00 14.58 43 LYS B N 1
ATOM 3918 C CA . LYS B 1 37 ? -43.888 22.617 15.730 1.00 15.00 43 LYS B CA 1
ATOM 3919 C C . LYS B 1 37 ? -42.386 22.327 15.599 1.00 14.49 43 LYS B C 1
ATOM 3920 O O . LYS B 1 37 ? -41.867 22.272 14.477 1.00 14.58 43 LYS B O 1
ATOM 3926 N N . GLU B 1 38 ? -41.687 22.155 16.736 1.00 12.41 44 GLU B N 1
ATOM 3927 C CA . GLU B 1 38 ? -40.238 21.993 16.750 1.00 12.37 44 GLU B CA 1
ATOM 3928 C C . GLU B 1 38 ? -39.725 20.553 16.598 1.00 12.16 44 GLU B C 1
ATOM 3929 O O . GLU B 1 38 ? 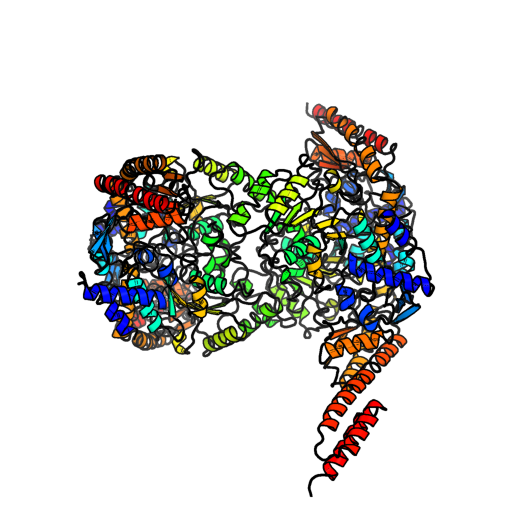-38.542 20.369 16.272 1.00 11.97 44 GLU B O 1
ATOM 3935 N N . HIS B 1 39 ? -40.592 19.518 16.841 1.00 10.68 45 HIS B N 1
ATOM 3936 C CA . HIS B 1 39 ? -40.047 18.152 16.859 1.00 10.22 45 HIS B CA 1
ATOM 3937 C C . HIS B 1 39 ? -40.899 17.079 16.222 1.00 10.19 45 HIS B C 1
ATOM 3938 O O . HIS B 1 39 ? -40.401 15.967 16.046 1.00 10.15 45 HIS B O 1
ATOM 3945 N N . VAL B 1 40 ? -42.162 17.387 15.875 1.00 9.94 46 VAL B N 1
ATOM 3946 C CA . VAL B 1 40 ? -43.038 16.412 15.246 1.00 10.51 46 VAL B CA 1
ATOM 3947 C C . VAL B 1 40 ? -43.265 16.780 13.770 1.00 11.98 46 VAL B C 1
ATOM 3948 O O . VAL B 1 40 ? -42.709 16.117 12.892 1.00 12.98 46 VAL B O 1
ATOM 3952 N N . ASN B 1 41 ? -44.026 17.870 13.498 1.00 12.07 47 ASN B N 1
ATOM 3953 C CA . ASN B 1 41 ? -44.311 18.334 12.158 1.00 12.74 47 ASN B CA 1
ATOM 3954 C C . ASN B 1 41 ? -45.173 19.565 12.270 1.00 14.51 47 ASN B C 1
ATOM 3955 O O . ASN B 1 41 ? -46.334 19.458 12.670 1.00 15.94 47 ASN B O 1
ATOM 3960 N N . PRO B 1 42 ? -44.657 20.751 11.886 1.00 14.90 48 PRO B N 1
ATOM 3961 C CA . PRO B 1 42 ? -45.486 21.967 11.963 1.00 15.29 48 PRO B CA 1
ATOM 3962 C C . PRO B 1 42 ? -46.698 21.922 11.020 1.00 16.92 48 PRO B C 1
ATOM 3963 O O . PRO B 1 42 ? -47.677 22.623 11.265 1.00 18.13 48 PRO B O 1
ATOM 3967 N N . GLY B 1 43 ? -46.661 21.082 9.970 1.00 15.90 49 GLY B N 1
ATOM 3968 C CA . GLY B 1 43 ? -47.811 20.922 9.088 1.00 16.47 49 GLY B CA 1
ATOM 3969 C C . GLY B 1 43 ? -49.056 20.438 9.822 1.00 18.00 49 GLY B C 1
ATOM 3970 O O . GLY B 1 43 ? -50.158 20.838 9.456 1.00 18.77 49 GLY B O 1
ATOM 3971 N N . PHE B 1 44 ? -48.919 19.642 10.922 1.00 17.78 50 PHE B N 1
ATOM 3972 C CA . PHE B 1 44 ? -50.119 19.211 11.675 1.00 17.85 50 PHE B CA 1
ATOM 3973 C C . PHE B 1 44 ? -50.877 20.408 12.246 1.00 18.17 50 PHE B C 1
ATOM 3974 O O . PHE B 1 44 ? -52.101 20.379 12.314 1.00 19.75 50 PHE B O 1
ATOM 3982 N N . LEU B 1 45 ? -50.171 21.465 12.629 1.00 16.85 51 LEU B N 1
ATOM 3983 C CA . LEU B 1 45 ? -50.804 22.664 13.179 1.00 16.76 51 LEU B CA 1
ATOM 3984 C C . LEU B 1 45 ? -51.533 23.467 12.101 1.00 18.59 51 LEU B C 1
ATOM 3985 O O . LEU B 1 45 ? -52.549 24.084 12.392 1.00 20.04 51 LEU B O 1
ATOM 3990 N N . GLU B 1 46 ? -51.078 23.404 10.847 1.00 19.04 52 GLU B N 1
ATOM 3991 C CA . GLU B 1 46 ? -51.711 24.148 9.763 1.00 19.76 52 GLU B CA 1
ATOM 3992 C C . GLU B 1 46 ? -52.921 23.451 9.180 1.00 19.50 52 GLU B C 1
ATOM 3993 O O . GLU B 1 46 ? -53.816 24.139 8.693 1.00 19.58 52 GLU B O 1
ATOM 3999 N N . TYR B 1 47 ? -52.896 22.106 9.102 1.00 18.85 53 TYR B N 1
ATOM 4000 C CA . TYR B 1 47 ? -53.923 21.403 8.347 1.00 20.16 53 TYR B CA 1
ATOM 4001 C C . TYR B 1 47 ? -54.943 20.618 9.165 1.00 20.32 53 TYR B C 1
ATOM 4002 O O . TYR B 1 47 ? -55.830 19.993 8.569 1.00 20.67 53 TYR B O 1
ATOM 4011 N N . ARG B 1 48 ? -54.824 20.635 10.493 1.00 19.96 54 ARG B N 1
ATOM 4012 C CA . ARG B 1 48 ? -55.746 19.896 11.376 1.00 20.81 54 ARG B CA 1
ATOM 4013 C C . ARG B 1 48 ? -56.802 20.787 11.982 1.00 20.25 54 ARG B C 1
ATOM 4014 O O . ARG B 1 48 ? -56.477 21.862 12.489 1.00 19.98 54 ARG B O 1
ATOM 4022 N N . LYS B 1 49 ? -58.062 20.307 12.007 1.00 19.77 55 LYS B N 1
ATOM 4023 C CA . LYS B 1 49 ? -59.156 21.059 12.621 1.00 19.09 55 LYS B CA 1
ATOM 4024 C C . LYS B 1 49 ? -59.044 21.107 14.145 1.00 18.60 55 LYS B C 1
ATOM 4025 O O . LYS B 1 49 ? -59.600 22.028 14.734 1.00 18.27 55 LYS B O 1
ATOM 4031 N N . SER B 1 50 ? -58.280 20.178 14.795 1.00 18.29 56 SER B N 1
ATOM 4032 C CA . SER B 1 50 ? -58.030 20.295 16.245 1.00 18.53 56 SER B CA 1
ATOM 4033 C C . SER B 1 50 ? -57.273 21.633 16.547 1.00 19.60 56 SER B C 1
ATOM 4034 O O . SER B 1 50 ? -57.289 22.117 17.678 1.00 19.63 56 SER B O 1
ATOM 4037 N N . VAL B 1 51 ? -56.606 22.231 15.523 1.00 19.27 57 VAL B N 1
ATOM 4038 C CA . VAL B 1 51 ? -55.984 23.526 15.677 1.00 20.15 57 VAL B CA 1
ATOM 4039 C C . VAL B 1 51 ? -56.789 24.618 14.942 1.00 21.27 57 VAL B C 1
ATOM 4040 O O . VAL B 1 51 ? -57.146 25.607 15.575 1.00 22.03 57 VAL B O 1
ATOM 4044 N N . THR B 1 52 ? -57.124 24.435 13.640 1.00 21.11 58 THR B N 1
ATOM 4045 C CA . THR B 1 52 ? -57.848 25.490 12.897 1.00 22.21 58 THR B CA 1
ATOM 4046 C C . THR B 1 52 ? -59.249 25.785 13.476 1.00 23.49 58 THR B C 1
ATOM 4047 O O . THR B 1 52 ? -59.701 26.933 13.429 1.00 24.59 58 THR B O 1
ATOM 4051 N N . ALA B 1 53 ? -59.913 24.774 14.047 1.00 22.27 59 ALA B N 1
ATOM 4052 C CA . ALA B 1 53 ? -61.209 24.957 14.711 1.00 22.13 59 ALA B CA 1
ATOM 4053 C C . ALA B 1 53 ? -61.131 24.574 16.208 1.00 22.43 59 ALA B C 1
ATOM 4054 O O . ALA B 1 53 ? -62.152 24.243 16.809 1.00 22.53 59 ALA B O 1
ATOM 4056 N N . GLY B 1 54 ? -59.932 24.647 16.794 1.00 22.31 60 GLY B N 1
ATOM 4057 C CA . GLY B 1 54 ? -59.692 24.273 18.174 1.00 22.36 60 GLY B CA 1
ATOM 4058 C C . GLY B 1 54 ? -59.777 25.379 19.193 1.00 22.82 60 GLY B C 1
ATOM 4059 O O . GLY B 1 54 ? -59.437 25.159 20.356 1.00 23.42 60 GLY B O 1
ATOM 4060 N N . GLY B 1 55 ? -60.237 26.556 18.792 1.00 23.22 61 GLY B N 1
ATOM 4061 C CA . GLY B 1 55 ? -60.406 27.669 19.726 1.00 23.66 61 GLY B CA 1
ATOM 4062 C C . GLY B 1 55 ? -59.100 28.292 20.177 1.00 24.52 61 GLY B C 1
ATOM 4063 O O . GLY B 1 55 ? -58.070 28.120 19.517 1.00 24.82 61 GLY B O 1
ATOM 4064 N N . ASP B 1 56 ? -59.132 29.010 21.319 1.00 24.35 62 ASP B N 1
ATOM 4065 C CA . ASP B 1 56 ? -57.962 29.731 21.844 1.00 25.47 62 ASP B CA 1
ATOM 4066 C C . ASP B 1 56 ? -56.781 28.872 22.236 1.00 24.93 62 ASP B C 1
ATOM 4067 O O . ASP B 1 56 ? -55.650 29.345 22.168 1.00 25.47 62 ASP B O 1
ATOM 4072 N N . TYR B 1 57 ? -57.023 27.640 22.687 1.00 24.01 63 TYR B N 1
ATOM 4073 C CA . TYR B 1 57 ? -55.926 26.803 23.191 1.00 23.48 63 TYR B CA 1
ATOM 4074 C C . TYR B 1 57 ? -55.592 25.579 22.353 1.00 21.49 63 TYR B C 1
ATOM 4075 O O . TYR B 1 57 ? -54.636 24.873 22.671 1.00 21.44 63 TYR B O 1
ATOM 4084 N N . GLY B 1 58 ? -56.386 25.304 21.336 1.00 20.75 64 GLY B N 1
ATOM 4085 C CA . GLY B 1 58 ? -56.234 24.080 20.561 1.00 20.36 64 GLY B CA 1
ATOM 4086 C C . GLY B 1 58 ? -56.909 22.914 21.273 1.00 19.35 64 GLY B C 1
ATOM 4087 O O . GLY B 1 58 ? -57.206 23.003 22.479 1.00 19.89 64 GLY B O 1
ATOM 4088 N N . ALA B 1 59 ? -57.175 21.819 20.545 1.00 17.43 65 ALA B N 1
ATOM 4089 C CA . ALA B 1 59 ? -57.792 20.645 21.173 1.00 15.73 65 ALA B CA 1
ATOM 4090 C C . ALA B 1 59 ? -56.744 19.552 21.316 1.00 14.67 65 ALA B C 1
ATOM 4091 O O . ALA B 1 59 ? -56.251 19.002 20.322 1.00 14.94 65 ALA B O 1
ATOM 4093 N N . VAL B 1 60 ? -56.351 19.295 22.567 1.00 13.61 66 VAL B N 1
ATOM 4094 C CA . VAL B 1 60 ? -55.344 18.312 22.882 1.00 13.31 66 VAL B CA 1
ATOM 4095 C C . VAL B 1 60 ? -55.988 17.143 23.620 1.00 14.25 66 VAL B C 1
ATOM 4096 O O . VAL B 1 60 ? -56.770 17.352 24.547 1.00 13.94 66 VAL B O 1
ATOM 4100 N N . GLU B 1 61 ? -55.654 15.919 23.219 1.00 14.82 67 GLU B N 1
ATOM 4101 C CA . GLU B 1 61 ? -56.137 14.684 23.840 1.00 15.58 67 GLU B CA 1
ATOM 4102 C C . GLU B 1 61 ? -55.824 14.565 25.307 1.00 15.03 67 GLU B C 1
ATOM 4103 O O . GLU B 1 61 ? -54.751 14.976 25.734 1.00 15.45 67 GLU B O 1
ATOM 4109 N N . TRP B 1 62 ? -56.715 13.923 26.061 1.00 13.66 68 TRP B N 1
ATOM 4110 C CA . TRP B 1 62 ? -56.463 13.700 27.479 1.00 14.50 68 TRP B CA 1
ATOM 4111 C C . TRP B 1 62 ? -56.849 12.282 27.917 1.00 14.58 68 TRP B C 1
ATOM 4112 O O . TRP B 1 62 ? -55.960 11.487 28.280 1.00 14.46 68 TRP B O 1
ATOM 4123 N N . GLN B 1 63 ? -58.154 11.954 27.869 1.00 14.00 69 GLN B N 1
ATOM 4124 C CA . GLN B 1 63 ? -58.567 10.594 28.215 1.00 14.59 69 GLN B CA 1
ATOM 4125 C C . GLN B 1 63 ? -59.845 10.194 27.478 1.00 13.98 69 GLN B C 1
ATOM 4126 O O . GLN B 1 63 ? -60.512 11.040 26.903 1.00 13.37 69 GLN B O 1
ATOM 4132 N N . ALA B 1 64 ? -60.138 8.898 27.428 1.00 14.53 70 ALA B N 1
ATOM 4133 C CA . ALA B 1 64 ? -61.391 8.393 26.870 1.00 16.09 70 ALA B CA 1
ATOM 4134 C C . ALA B 1 64 ? -62.508 8.809 27.864 1.00 17.66 70 ALA B C 1
ATOM 4135 O O . ALA B 1 64 ? -62.275 8.827 29.077 1.00 18.10 70 ALA B O 1
ATOM 4137 N N . GLY B 1 65 ? -63.673 9.202 27.364 1.00 18.27 71 GLY B N 1
ATOM 4138 C CA . GLY B 1 65 ? -64.799 9.560 28.229 1.00 19.95 71 GLY B CA 1
ATOM 4139 C C . GLY B 1 65 ? -65.555 8.277 28.521 1.00 23.08 71 GLY B C 1
ATOM 4140 O O . GLY B 1 65 ? -65.203 7.538 29.433 1.00 26.17 71 GLY B O 1
ATOM 4141 N N . SER B 1 66 ? -66.554 7.957 27.719 1.00 22.58 72 SER B N 1
ATOM 4142 C CA . SER B 1 66 ? -67.292 6.699 27.821 1.00 21.60 72 SER B CA 1
ATOM 4143 C C . SER B 1 66 ? -66.852 5.798 26.594 1.00 20.04 72 SER B C 1
ATOM 4144 O O . SER B 1 66 ? -65.838 6.136 25.943 1.00 19.00 72 SER B O 1
ATOM 4147 N N . LEU B 1 67 ? -67.545 4.657 26.273 1.00 18.59 73 LEU B N 1
ATOM 4148 C CA . LEU B 1 67 ? -67.130 3.818 25.127 1.00 17.69 73 LEU B CA 1
ATOM 4149 C C . LEU B 1 67 ? -67.003 4.609 23.829 1.00 16.85 73 LEU B C 1
ATOM 4150 O O . LEU B 1 67 ? -66.154 4.292 22.998 1.00 18.33 73 LEU B O 1
ATOM 4155 N N . ASN B 1 68 ? -67.883 5.594 23.614 1.00 14.40 74 ASN B N 1
ATOM 4156 C CA . ASN B 1 68 ? -67.905 6.267 22.319 1.00 13.52 74 ASN B CA 1
ATOM 4157 C C . ASN B 1 68 ? -67.480 7.712 22.352 1.00 13.36 74 ASN B C 1
ATOM 4158 O O . ASN B 1 68 ? -67.763 8.440 21.390 1.00 14.07 74 ASN B O 1
ATOM 4163 N N . THR B 1 69 ? -66.822 8.154 23.439 1.00 12.81 75 THR B N 1
ATOM 4164 C CA . THR B 1 69 ? -66.465 9.564 23.542 1.00 12.63 75 THR B CA 1
ATOM 4165 C C . THR B 1 69 ? -65.025 9.786 23.976 1.00 11.58 75 THR B C 1
ATOM 4166 O O . THR B 1 69 ? -64.415 8.927 24.607 1.00 11.75 75 THR B O 1
ATOM 4170 N N . LEU B 1 70 ? -64.499 10.949 23.669 1.00 11.62 76 LEU B N 1
ATOM 4171 C CA . LEU B 1 70 ? -63.145 11.323 24.070 1.00 12.65 76 LEU B CA 1
ATOM 4172 C C . LEU B 1 70 ? -63.224 12.653 24.799 1.00 14.11 76 LEU B C 1
ATOM 4173 O O . LEU B 1 70 ? -64.042 13.505 24.430 1.00 14.88 76 LEU B O 1
ATOM 4178 N N . VAL B 1 71 ? -62.369 12.847 25.819 1.00 13.44 77 VAL B N 1
ATOM 4179 C CA . VAL B 1 71 ? -62.353 14.085 26.579 1.00 13.40 77 VAL B CA 1
ATOM 4180 C C . VAL B 1 71 ? -61.013 14.793 26.394 1.00 14.09 77 VAL B C 1
ATOM 4181 O O . VAL B 1 71 ? -59.963 14.170 26.591 1.00 14.59 77 VAL B O 1
ATOM 4185 N N . ASP B 1 72 ? -61.035 16.068 25.952 1.00 12.62 78 ASP B N 1
ATOM 4186 C CA . ASP B 1 72 ? -59.785 16.783 25.751 1.00 12.19 78 ASP B CA 1
ATOM 4187 C C . ASP B 1 72 ? -59.237 17.403 27.073 1.00 12.56 78 ASP B C 1
ATOM 4188 O O . ASP B 1 72 ? -59.845 17.240 28.143 1.00 13.70 78 ASP B O 1
ATOM 4193 N N . THR B 1 73 ? -58.088 18.108 27.019 1.00 12.03 79 THR B N 1
ATOM 4194 C CA . THR B 1 73 ? -57.491 18.706 28.220 1.00 11.93 79 THR B CA 1
ATOM 4195 C C . THR B 1 73 ? -58.342 19.815 28.869 1.00 12.82 79 THR B C 1
ATOM 4196 O O . THR B 1 73 ? -58.093 20.184 30.023 1.00 13.56 79 THR B O 1
ATOM 4200 N N . GLN B 1 74 ? -59.319 20.346 28.140 1.00 12.71 80 GLN B N 1
ATOM 4201 C CA . GLN B 1 74 ? -60.235 21.365 28.668 1.00 14.05 80 GLN B CA 1
ATOM 4202 C C . GLN B 1 74 ? -61.537 20.762 29.212 1.00 15.62 80 GLN B C 1
ATOM 4203 O O . GLN B 1 74 ? -62.423 21.521 29.620 1.00 17.98 80 GLN B O 1
ATOM 4209 N N . GLY B 1 75 ? -61.675 19.439 29.189 1.00 14.18 81 GLY B N 1
ATOM 4210 C CA . GLY B 1 75 ? -62.896 18.805 29.667 1.00 14.34 81 GLY B CA 1
ATOM 4211 C C . GLY B 1 75 ? -64.003 18.722 28.637 1.00 15.10 81 GLY B C 1
ATOM 4212 O O . GLY B 1 75 ? -65.114 18.321 28.985 1.00 16.00 81 GLY B O 1
ATOM 4213 N N A GLN B 1 76 ? -63.715 19.076 27.360 0.55 14.88 82 GLN B N 1
ATOM 4214 N N B GLN B 1 76 ? -63.741 19.116 27.369 0.45 14.86 82 GLN B N 1
ATOM 4215 C CA A GLN B 1 76 ? -64.691 19.004 26.272 0.55 15.39 82 GLN B CA 1
ATOM 4216 C CA B GLN B 1 76 ? -64.767 19.024 26.331 0.45 15.31 82 GLN B CA 1
ATOM 4217 C C A GLN B 1 76 ? -64.854 17.547 25.850 0.55 15.19 82 GLN B C 1
ATOM 4218 C C B GLN B 1 76 ? -64.876 17.581 25.844 0.45 15.15 82 GLN B C 1
ATOM 4219 O O A GLN B 1 76 ? -63.862 16.864 25.614 0.55 15.51 82 GLN B O 1
ATOM 4220 O O B GLN B 1 76 ? -63.869 16.934 25.575 0.45 15.45 82 GLN B O 1
ATOM 4231 N N . GLU B 1 77 ? -66.097 17.060 25.789 1.00 14.49 83 GLU B N 1
ATOM 4232 C CA . GLU B 1 77 ? -66.352 15.683 25.414 1.00 13.91 83 GLU B CA 1
ATOM 4233 C C . GLU B 1 77 ? -66.861 15.600 24.000 1.00 14.41 83 GLU B C 1
ATOM 4234 O O . GLU B 1 77 ? -67.874 16.211 23.661 1.00 14.67 83 GLU B O 1
ATOM 4240 N N . PHE B 1 78 ? -66.186 14.784 23.176 1.00 14.09 84 PHE B N 1
ATOM 4241 C CA . PHE B 1 78 ? -66.503 14.611 21.771 1.00 13.62 84 PHE B CA 1
ATOM 4242 C C . PHE B 1 78 ? -67.087 13.244 21.493 1.00 13.56 84 PHE B C 1
ATOM 4243 O O . PHE B 1 78 ? -66.498 12.246 21.908 1.00 13.03 84 PHE B O 1
ATOM 4251 N N . ILE B 1 79 ? -68.190 13.174 20.709 1.00 13.07 85 ILE B N 1
ATOM 4252 C CA . ILE B 1 79 ? -68.683 11.881 20.252 1.00 13.10 85 ILE B CA 1
ATOM 4253 C C . ILE B 1 79 ? -67.739 11.489 19.115 1.00 13.25 85 ILE B C 1
ATOM 4254 O O . ILE B 1 79 ? -67.524 12.287 18.198 1.00 12.88 85 ILE B O 1
ATOM 4259 N N . ASP B 1 80 ? -67.221 10.270 19.155 1.00 13.57 86 ASP B N 1
ATOM 4260 C CA . ASP B 1 80 ? -66.239 9.848 18.171 1.00 14.50 86 ASP B CA 1
ATOM 4261 C C . ASP B 1 80 ? -66.830 9.175 16.930 1.00 16.43 86 ASP B C 1
ATOM 4262 O O . ASP B 1 80 ? -67.128 7.979 16.950 1.00 17.66 86 ASP B O 1
ATOM 4267 N N . CYS B 1 81 ? -66.987 9.950 15.837 1.00 14.79 87 CYS B N 1
ATOM 4268 C CA . CYS B 1 81 ? -67.404 9.386 14.564 1.00 13.51 87 CYS B CA 1
ATOM 4269 C C . CYS B 1 81 ? -66.240 9.205 13.585 1.00 14.32 87 CYS B C 1
ATOM 4270 O O . CYS B 1 81 ? -66.485 8.980 12.395 1.00 14.84 87 CYS B O 1
ATOM 4273 N N . LEU B 1 82 ? -65.011 9.427 14.026 1.00 13.84 88 LEU B N 1
ATOM 4274 C CA . LEU B 1 82 ? -63.841 9.207 13.180 1.00 15.04 88 LEU B CA 1
ATOM 4275 C C . LEU B 1 82 ? -63.362 7.753 13.420 1.00 15.65 88 LEU B C 1
ATOM 4276 O O . LEU B 1 82 ? -62.998 7.074 12.477 1.00 15.71 88 LEU B O 1
ATOM 4281 N N . GLY B 1 83 ? -63.450 7.280 14.670 1.00 16.21 89 GLY B N 1
ATOM 4282 C CA . GLY B 1 83 ? -63.129 5.926 15.092 1.00 16.43 89 GLY B CA 1
ATOM 4283 C C . GLY B 1 83 ? -61.752 5.467 14.680 1.00 16.32 89 GLY B C 1
ATOM 4284 O O . GLY B 1 83 ? -61.569 4.281 14.408 1.00 16.41 89 GLY B O 1
ATOM 4285 N N . GLY B 1 84 ? -60.796 6.396 14.627 1.00 15.72 90 GLY B N 1
ATOM 4286 C CA . GLY B 1 84 ? -59.432 6.103 14.183 1.00 15.92 90 GLY B CA 1
ATOM 4287 C C . GLY B 1 84 ? -59.394 5.529 12.776 1.00 17.07 90 GLY B C 1
ATOM 4288 O O . GLY B 1 84 ? -58.487 4.762 12.436 1.00 18.12 90 GLY B O 1
ATOM 4289 N N . PHE B 1 85 ? -60.385 5.897 11.932 1.00 17.00 91 PHE B N 1
ATOM 4290 C CA . PHE B 1 85 ? -60.514 5.349 10.585 1.00 17.99 91 PHE B CA 1
ATOM 4291 C C . PHE B 1 85 ? -60.719 3.844 10.636 1.00 17.84 91 PHE B C 1
ATOM 4292 O O . PHE B 1 85 ? -60.211 3.126 9.781 1.00 18.82 91 PHE B O 1
ATOM 4300 N N . GLY B 1 86 ? -61.499 3.368 11.611 1.00 16.19 92 GLY B N 1
ATOM 4301 C CA . GLY B 1 86 ? -61.829 1.946 11.664 1.00 15.56 92 GLY B CA 1
ATOM 4302 C C . GLY B 1 86 ? -61.074 1.125 12.670 1.00 14.63 92 GLY B C 1
ATOM 4303 O O . GLY B 1 86 ? -61.068 -0.098 12.568 1.00 15.19 92 GLY B O 1
ATOM 4304 N N . ILE B 1 87 ? -60.438 1.778 13.644 1.00 13.02 93 ILE B N 1
ATOM 4305 C CA . ILE B 1 87 ? -59.710 1.090 14.700 1.00 12.67 93 ILE B CA 1
ATOM 4306 C C . ILE B 1 87 ? -60.681 0.791 15.869 1.00 12.83 93 ILE B C 1
ATOM 4307 O O . ILE B 1 87 ? -60.618 -0.288 16.470 1.00 13.73 93 ILE B O 1
ATOM 4312 N N . PHE B 1 88 ? -61.497 1.794 16.255 1.00 12.15 94 PHE B N 1
ATOM 4313 C CA . PHE B 1 88 ? -62.273 1.696 17.489 1.00 12.24 94 PHE B CA 1
ATOM 4314 C C . PHE B 1 88 ? -63.628 0.970 17.332 1.00 11.54 94 PHE B C 1
ATOM 4315 O O . PHE B 1 88 ? -64.640 1.426 17.876 1.00 11.02 94 PHE B O 1
ATOM 4323 N N . ASN B 1 89 ? -63.618 -0.230 16.750 1.00 11.30 95 ASN B N 1
ATOM 4324 C CA . ASN B 1 89 ? -64.864 -0.982 16.516 1.00 11.15 95 ASN B CA 1
ATOM 4325 C C . ASN B 1 89 ? -65.591 -1.323 17.799 1.00 11.94 95 ASN B C 1
ATOM 4326 O O . ASN B 1 89 ? -66.829 -1.294 17.829 1.00 12.44 95 ASN B O 1
ATOM 4331 N N . VAL B 1 90 ? -64.846 -1.677 18.859 1.00 11.63 96 VAL B N 1
ATOM 4332 C CA . VAL B 1 90 ? -65.479 -2.029 20.126 1.00 12.03 96 VAL B CA 1
ATOM 4333 C C . VAL B 1 90 ? -65.424 -0.868 21.151 1.00 12.47 96 VAL B C 1
ATOM 4334 O O . VAL B 1 90 ? -65.597 -1.096 22.331 1.00 12.52 96 VAL B O 1
ATOM 4338 N N . GLY B 1 91 ? -65.259 0.362 20.675 1.00 11.73 97 GLY B N 1
ATOM 4339 C CA . GLY B 1 91 ? -65.233 1.538 21.527 1.00 11.78 97 GLY B CA 1
ATOM 4340 C C . GLY B 1 91 ? -63.881 1.846 22.145 1.00 12.27 97 GLY B C 1
ATOM 4341 O O . GLY B 1 91 ? -62.882 1.153 21.889 1.00 12.63 97 GLY B O 1
ATOM 4342 N N . HIS B 1 92 ? -63.842 2.931 22.925 1.00 11.70 98 HIS B N 1
ATOM 4343 C CA . HIS B 1 92 ? -62.640 3.394 23.623 1.00 12.01 98 HIS B CA 1
ATOM 4344 C C . HIS B 1 92 ? -62.570 2.736 24.996 1.00 13.17 98 HIS B C 1
ATOM 4345 O O . HIS B 1 92 ? -63.553 2.712 25.741 1.00 12.47 98 HIS B O 1
ATOM 4352 N N . ARG B 1 93 ? -61.409 2.165 25.311 1.00 12.41 99 ARG B N 1
ATOM 4353 C CA . ARG B 1 93 ? -61.159 1.449 26.554 1.00 13.00 99 ARG B CA 1
ATOM 4354 C C . ARG B 1 93 ? -62.239 0.390 26.833 1.00 13.51 99 ARG B C 1
ATOM 4355 O O . ARG B 1 93 ? -62.840 0.384 27.919 1.00 13.55 99 ARG B O 1
ATOM 4363 N N . ASN B 1 94 ? -62.522 -0.492 25.850 1.00 13.14 100 ASN B N 1
ATOM 4364 C CA . ASN B 1 94 ? -63.537 -1.544 26.062 1.00 13.65 100 ASN B CA 1
ATOM 4365 C C . ASN B 1 94 ? -63.099 -2.385 27.267 1.00 13.67 100 ASN B C 1
ATOM 4366 O O . ASN B 1 94 ? -61.956 -2.828 27.303 1.00 14.01 100 ASN B O 1
ATOM 4371 N N . PRO B 1 95 ? -63.937 -2.492 28.290 1.00 13.91 101 PRO B N 1
ATOM 4372 C CA . PRO B 1 95 ? -63.475 -3.147 29.537 1.00 14.77 101 PRO B CA 1
ATOM 4373 C C . PRO B 1 95 ? -62.948 -4.556 29.366 1.00 14.84 101 PRO B C 1
ATOM 4374 O O . PRO B 1 95 ? -62.045 -4.939 30.108 1.00 15.72 101 PRO B O 1
ATOM 4378 N N . VAL B 1 96 ? -63.507 -5.338 28.427 1.00 14.06 102 VAL B N 1
ATOM 4379 C CA . VAL B 1 96 ? -63.033 -6.709 28.221 1.00 14.09 102 VAL B CA 1
ATOM 4380 C C . VAL B 1 96 ? -61.634 -6.725 27.615 1.00 13.85 102 VAL B C 1
ATOM 4381 O O . VAL B 1 96 ? -60.769 -7.522 28.028 1.00 13.35 102 VAL B O 1
ATOM 4385 N N . VAL B 1 97 ? -61.391 -5.804 26.683 1.00 12.66 103 VAL B N 1
ATOM 4386 C CA . VAL B 1 97 ? -60.079 -5.721 26.035 1.00 13.09 103 VAL B CA 1
ATOM 4387 C C . VAL B 1 97 ? -59.053 -5.186 27.015 1.00 13.37 103 VAL B C 1
ATOM 4388 O O . VAL B 1 97 ? -57.953 -5.754 27.142 1.00 13.88 103 VAL B O 1
ATOM 4392 N N . VAL B 1 98 ? -59.407 -4.103 27.726 1.00 12.25 104 VAL B N 1
ATOM 4393 C CA . VAL B 1 98 ? -58.519 -3.524 28.732 1.00 12.96 104 VAL B CA 1
ATOM 4394 C C . VAL B 1 98 ? -58.138 -4.573 29.811 1.00 13.94 104 VAL B C 1
ATOM 4395 O O . VAL B 1 98 ? -56.964 -4.686 30.150 1.00 15.12 104 VAL B O 1
ATOM 4399 N N A SER B 1 99 ? -59.117 -5.345 30.306 0.56 13.98 105 SER B N 1
ATOM 4400 N N B SER B 1 99 ? -59.106 -5.351 30.300 0.44 14.12 105 SER B N 1
ATOM 4401 C CA A SER B 1 99 ? -58.856 -6.383 31.318 0.56 14.37 105 SER B CA 1
ATOM 4402 C CA B SER B 1 99 ? -58.822 -6.378 31.310 0.44 14.68 105 SER B CA 1
ATOM 4403 C C A SER B 1 99 ? -57.882 -7.437 30.795 0.56 14.20 105 SER B C 1
ATOM 4404 C C B SER B 1 99 ? -57.878 -7.449 30.797 0.44 14.36 105 SER B C 1
ATOM 4405 O O A SER B 1 99 ? -56.962 -7.822 31.510 0.56 14.55 105 SER B O 1
ATOM 4406 O O B SER B 1 99 ? -56.976 -7.860 31.522 0.44 14.66 105 SER B O 1
ATOM 4411 N N . ALA B 1 100 ? -58.058 -7.887 29.555 1.00 13.85 106 ALA B N 1
ATOM 4412 C CA . ALA B 1 100 ? -57.176 -8.904 28.972 1.00 13.73 106 ALA B CA 1
ATOM 4413 C C . ALA B 1 100 ? -55.735 -8.386 28.849 1.00 14.02 106 ALA B C 1
ATOM 4414 O O . ALA B 1 100 ? -54.772 -9.085 29.214 1.00 14.78 106 ALA B O 1
ATOM 4416 N N . VAL B 1 101 ? -55.583 -7.134 28.412 1.00 14.01 107 VAL B N 1
ATOM 4417 C CA . VAL B 1 101 ? -54.248 -6.524 28.269 1.00 13.78 107 VAL B CA 1
ATOM 4418 C C . VAL B 1 101 ? -53.608 -6.339 29.647 1.00 13.46 107 VAL B C 1
ATOM 4419 O O . VAL B 1 101 ? -52.430 -6.654 29.822 1.00 13.48 107 VAL B O 1
ATOM 4423 N N A GLN B 1 102 ? -54.379 -5.865 30.642 0.52 12.96 108 GLN B N 1
ATOM 4424 N N B GLN B 1 102 ? -54.406 -5.894 30.621 0.48 13.17 108 GLN B N 1
ATOM 4425 C CA A GLN B 1 102 ? -53.857 -5.704 32.009 0.52 13.78 108 GLN B CA 1
ATOM 4426 C CA B GLN B 1 102 ? -53.996 -5.712 32.011 0.48 14.16 108 GLN B CA 1
ATOM 4427 C C A GLN B 1 102 ? -53.411 -7.060 32.576 0.52 14.12 108 GLN B C 1
ATOM 4428 C C B GLN B 1 102 ? -53.474 -7.032 32.591 0.48 14.37 108 GLN B C 1
ATOM 4429 O O A GLN B 1 102 ? -52.322 -7.158 33.147 0.52 14.61 108 GLN B O 1
ATOM 4430 O O B GLN B 1 102 ? -52.404 -7.066 33.197 0.48 15.00 108 GLN B O 1
ATOM 4441 N N . ASN B 1 103 ? -54.224 -8.116 32.390 1.00 14.17 109 ASN B N 1
ATOM 4442 C CA . ASN B 1 103 ? -53.878 -9.454 32.903 1.00 14.19 109 ASN B CA 1
ATOM 4443 C C . ASN B 1 103 ? -52.595 -9.951 32.288 1.00 13.89 109 ASN B C 1
ATOM 4444 O O . ASN B 1 103 ? -51.713 -10.409 33.020 1.00 13.91 109 ASN B O 1
ATOM 4449 N N . GLN B 1 104 ? -52.434 -9.770 30.966 1.00 12.61 110 GLN B N 1
ATOM 4450 C CA . GLN B 1 104 ? -51.221 -10.212 30.290 1.00 12.12 110 GLN B CA 1
ATOM 4451 C C . GLN B 1 104 ? -49.991 -9.377 30.678 1.00 13.09 110 GLN B C 1
ATOM 4452 O O . GLN B 1 104 ? -48.889 -9.919 30.818 1.00 13.81 110 GLN B O 1
ATOM 4458 N N . LEU B 1 105 ? -50.177 -8.070 30.888 1.00 12.61 111 LEU B N 1
ATOM 4459 C CA . LEU B 1 105 ? -49.081 -7.193 31.297 1.00 13.01 111 LEU B CA 1
ATOM 4460 C C . LEU B 1 105 ? -48.508 -7.642 32.657 1.00 14.74 111 LEU B C 1
ATOM 4461 O O . LEU B 1 105 ? -47.296 -7.537 32.891 1.00 15.42 111 LEU B O 1
ATOM 4466 N N . ALA B 1 106 ? -49.368 -8.153 33.544 1.00 14.62 112 ALA B N 1
ATOM 4467 C CA . ALA B 1 106 ? -48.910 -8.639 34.843 1.00 16.05 112 ALA B CA 1
ATOM 4468 C C . ALA B 1 106 ? -48.048 -9.917 34.737 1.00 17.17 112 ALA B C 1
ATOM 4469 O O . ALA B 1 106 ? -47.311 -10.216 35.689 1.00 17.98 112 ALA B O 1
ATOM 4471 N N . LYS B 1 107 ? -48.124 -10.657 33.611 1.00 16.09 113 LYS B N 1
ATOM 4472 C CA . LYS B 1 107 ? -47.361 -11.888 33.400 1.00 16.25 113 LYS B CA 1
ATOM 4473 C C . LYS B 1 107 ? -46.125 -11.700 32.505 1.00 16.21 113 LYS B C 1
ATOM 4474 O O . LYS B 1 107 ? -44.995 -11.919 32.955 1.00 16.44 113 LYS B O 1
ATOM 4480 N N . GLN B 1 108 ? -46.330 -11.326 31.223 1.00 15.31 114 GLN B N 1
ATOM 4481 C CA . GLN B 1 108 ? -45.241 -11.164 30.270 1.00 15.51 114 GLN B CA 1
ATOM 4482 C C . GLN B 1 108 ? -45.774 -10.391 29.065 1.00 15.91 114 GLN B C 1
ATOM 4483 O O . GLN B 1 108 ? -46.541 -10.952 28.289 1.00 17.42 114 GLN B O 1
ATOM 4489 N N . PRO B 1 109 ? -45.403 -9.116 28.899 1.00 14.44 115 PRO B N 1
ATOM 4490 C CA . PRO B 1 109 ? -45.968 -8.339 27.762 1.00 13.53 115 PRO B CA 1
ATOM 4491 C C . PRO B 1 109 ? -45.368 -8.678 26.393 1.00 12.78 115 PRO B C 1
ATOM 4492 O O . PRO B 1 109 ? -46.085 -8.624 25.374 1.00 12.74 115 PRO B O 1
ATOM 4496 N N . LEU B 1 110 ? -44.062 -8.961 26.343 1.00 12.43 116 LEU B N 1
ATOM 4497 C CA . LEU B 1 110 ? -43.352 -9.276 25.096 1.00 13.31 116 LEU B CA 1
ATOM 4498 C C . LEU B 1 110 ? -42.727 -10.659 25.191 1.00 15.97 116 LEU B C 1
ATOM 4499 O O . LEU B 1 110 ? -42.260 -11.066 26.259 1.00 17.24 116 LEU B O 1
ATOM 4504 N N . HIS B 1 111 ? -42.719 -11.386 24.088 1.00 17.28 117 HIS B N 1
ATOM 4505 C CA . HIS B 1 111 ? -42.202 -12.749 24.054 1.00 19.19 117 HIS B CA 1
ATOM 4506 C C . HIS B 1 111 ? -40.665 -12.780 23.991 1.00 20.93 117 HIS B C 1
ATOM 4507 O O . HIS B 1 111 ? -40.017 -11.797 23.632 1.00 20.90 117 HIS B O 1
ATOM 4514 N N . SER B 1 112 ? -40.105 -13.911 24.363 1.00 22.17 118 SER B N 1
ATOM 4515 C CA . SER B 1 112 ? -38.665 -14.190 24.466 1.00 24.90 118 SER B CA 1
ATOM 4516 C C . SER B 1 112 ? -37.978 -14.395 23.159 1.00 27.14 118 SER B C 1
ATOM 4517 O O . SER B 1 112 ? -36.748 -14.339 23.126 1.00 28.46 118 SER B O 1
ATOM 4520 N N . GLN B 1 113 ? -38.734 -14.752 22.109 1.00 27.69 119 GLN B N 1
ATOM 4521 C CA . GLN B 1 113 ? -38.211 -15.105 20.800 1.00 29.46 119 GLN B CA 1
ATOM 4522 C C . GLN B 1 113 ? -37.489 -16.469 20.815 1.00 29.57 119 GLN B C 1
ATOM 4523 O O . GLN B 1 113 ? -36.589 -16.703 20.009 1.00 31.30 119 GLN B O 1
ATOM 4529 N N . GLU B 1 114 ? -37.888 -17.369 21.712 1.00 28.30 120 GLU B N 1
ATOM 4530 C CA . GLU B 1 114 ? -37.307 -18.704 21.762 1.00 28.31 120 GLU B CA 1
ATOM 4531 C C . GLU B 1 114 ? -38.332 -19.716 22.278 1.00 27.27 120 GLU B C 1
ATOM 4532 O O . GLU B 1 114 ? -38.682 -20.633 21.553 1.00 27.24 120 GLU B O 1
ATOM 4538 N N . LEU B 1 115 ? -38.820 -19.550 23.514 1.00 26.83 121 LEU B N 1
ATOM 4539 C CA . LEU B 1 115 ? -39.808 -20.468 24.066 1.00 26.78 121 LEU B CA 1
ATOM 4540 C C . LEU B 1 115 ? -41.111 -20.265 23.290 1.00 27.15 121 LEU B C 1
ATOM 4541 O O . LEU B 1 115 ? -41.375 -19.146 22.811 1.00 28.51 121 LEU B O 1
ATOM 4546 N N . LEU B 1 116 ? -41.888 -21.337 23.090 1.00 25.36 122 LEU B N 1
ATOM 4547 C CA . LEU B 1 116 ? -43.149 -21.225 22.357 1.00 24.18 122 LEU B CA 1
ATOM 4548 C C . LEU B 1 116 ? -44.102 -20.325 23.129 1.00 23.32 122 LEU B C 1
ATOM 4549 O O . LEU B 1 116 ? -44.220 -20.467 24.343 1.00 23.27 122 LEU B O 1
ATOM 4554 N N . ASP B 1 117 ? -44.693 -19.336 22.458 1.00 22.20 123 ASP B N 1
ATOM 4555 C CA . ASP B 1 117 ? -45.570 -18.384 23.115 1.00 21.42 123 ASP B CA 1
ATOM 4556 C C . ASP B 1 117 ? -47.052 -18.769 22.937 1.00 20.97 123 ASP B C 1
ATOM 4557 O O . ASP B 1 117 ? -47.564 -18.817 21.817 1.00 21.04 123 ASP B O 1
ATOM 4562 N N . PRO B 1 118 ? -47.738 -19.095 24.050 1.00 20.09 124 PRO B N 1
ATOM 4563 C CA . PRO B 1 118 ? -49.115 -19.615 23.941 1.00 19.36 124 PRO B CA 1
ATOM 4564 C C . PRO B 1 118 ? -50.147 -18.752 23.246 1.00 19.25 124 PRO B C 1
ATOM 4565 O O . PRO B 1 118 ? -51.013 -19.320 22.569 1.00 19.32 124 PRO B O 1
ATOM 4569 N N . LEU B 1 119 ? -50.135 -17.413 23.462 1.00 17.79 125 LEU B N 1
ATOM 4570 C CA . LEU B 1 119 ? -51.197 -16.589 22.877 1.00 17.29 125 LEU B CA 1
ATOM 4571 C C . LEU B 1 119 ? -51.089 -16.451 21.374 1.00 16.76 125 LEU B C 1
ATOM 4572 O O . LEU B 1 119 ? -52.114 -16.311 20.720 1.00 17.11 125 LEU B O 1
ATOM 4577 N N . ARG B 1 120 ? -49.888 -16.596 20.803 1.00 16.21 126 ARG B N 1
ATOM 4578 C CA . ARG B 1 120 ? -49.726 -16.590 19.346 1.00 16.27 126 ARG B CA 1
ATOM 4579 C C . ARG B 1 120 ? -50.481 -17.819 18.776 1.00 17.55 126 ARG B C 1
ATOM 4580 O O . ARG B 1 120 ? -51.283 -17.685 17.835 1.00 16.78 126 ARG B O 1
ATOM 4588 N N . ALA B 1 121 ? -50.285 -18.990 19.426 1.00 18.22 127 ALA B N 1
ATOM 4589 C CA . ALA B 1 121 ? -50.931 -20.237 19.044 1.00 18.73 127 ALA B CA 1
ATOM 4590 C C . ALA B 1 121 ? -52.453 -20.162 19.222 1.00 18.03 127 ALA B C 1
ATOM 4591 O O . ALA B 1 121 ? -53.181 -20.607 18.326 1.00 17.63 127 ALA B O 1
ATOM 4593 N N . MET B 1 122 ? -52.938 -19.558 20.348 1.00 18.13 128 MET B N 1
ATOM 4594 C CA . MET B 1 122 ? -54.387 -19.407 20.613 1.00 18.04 128 MET B CA 1
ATOM 4595 C C . MET B 1 122 ? -55.038 -18.455 19.604 1.00 17.60 128 MET B C 1
ATOM 4596 O O . MET B 1 122 ? -56.162 -18.714 19.145 1.00 17.02 128 MET B O 1
ATOM 4601 N N . LEU B 1 123 ? -54.357 -17.331 19.294 1.00 16.60 129 LEU B N 1
ATOM 4602 C CA . LEU B 1 123 ? -54.942 -16.375 18.348 1.00 16.00 129 LEU B CA 1
ATOM 4603 C C . LEU B 1 123 ? -54.959 -16.972 16.944 1.00 16.44 129 LEU B C 1
ATOM 4604 O O . LEU B 1 123 ? -55.949 -16.821 16.235 1.00 16.65 129 LEU B O 1
ATOM 4609 N N . ALA B 1 124 ? -53.896 -17.692 16.550 1.00 16.42 130 ALA B N 1
ATOM 4610 C CA . ALA B 1 124 ? -53.857 -18.319 15.222 1.00 16.01 130 ALA B CA 1
ATOM 4611 C C . ALA B 1 124 ? -54.989 -19.335 15.093 1.00 16.32 130 ALA B C 1
ATOM 4612 O O . ALA B 1 124 ? -55.714 -19.321 14.096 1.00 16.27 130 ALA B O 1
ATOM 4614 N N . LYS B 1 125 ? -55.232 -20.124 16.157 1.00 16.59 131 LYS B N 1
ATOM 4615 C CA . LYS B 1 125 ? -56.331 -21.093 16.171 1.00 17.75 131 LYS B CA 1
ATOM 4616 C C . LYS B 1 125 ? -57.692 -20.379 16.077 1.00 17.69 131 LYS B C 1
ATOM 4617 O O . LYS B 1 125 ? -58.549 -20.785 15.292 1.00 18.66 131 LYS B O 1
ATOM 4623 N N . THR B 1 126 ? -57.895 -19.325 16.879 1.00 16.66 132 THR B N 1
ATOM 4624 C CA . THR B 1 126 ? -59.158 -18.573 16.877 1.00 16.02 132 THR B CA 1
ATOM 4625 C C . THR B 1 126 ? -59.438 -17.921 15.509 1.00 16.44 132 THR B C 1
ATOM 4626 O O . THR B 1 126 ? -60.581 -17.925 15.027 1.00 16.54 132 THR B O 1
ATOM 4630 N N . LEU B 1 127 ? -58.395 -17.345 14.891 1.00 16.40 133 LEU B N 1
ATOM 4631 C CA . LEU B 1 127 ? -58.537 -16.730 13.571 1.00 16.71 133 LEU B CA 1
ATOM 4632 C C . LEU B 1 127 ? -58.843 -17.777 12.504 1.00 16.67 133 LEU B C 1
ATOM 4633 O O . LEU B 1 127 ? -59.658 -17.511 11.630 1.00 16.15 133 LEU B O 1
ATOM 4638 N N . ALA B 1 128 ? -58.261 -18.981 12.600 1.00 17.44 134 ALA B N 1
ATOM 4639 C CA . ALA B 1 128 ? -58.578 -20.048 11.624 1.00 17.81 134 ALA B CA 1
ATOM 4640 C C . ALA B 1 128 ? -60.054 -20.433 11.739 1.00 18.20 134 ALA B C 1
ATOM 4641 O O . ALA B 1 128 ? -60.725 -20.585 10.719 1.00 18.24 134 ALA B O 1
ATOM 4643 N N . ALA B 1 129 ? -60.587 -20.518 12.971 1.00 18.07 135 ALA B N 1
ATOM 4644 C CA . ALA B 1 129 ? -62.010 -20.821 13.186 1.00 18.76 135 ALA B CA 1
ATOM 4645 C C . ALA B 1 129 ? -62.939 -19.705 12.693 1.00 19.91 135 ALA B C 1
ATOM 4646 O O . ALA B 1 129 ? -64.069 -19.971 12.269 1.00 19.91 135 ALA B O 1
ATOM 4648 N N . LEU B 1 130 ? -62.500 -18.446 12.817 1.00 19.42 136 LEU B N 1
ATOM 4649 C CA . LEU B 1 130 ? -63.313 -17.286 12.448 1.00 19.38 136 LEU B CA 1
ATOM 4650 C C . LEU B 1 130 ? -63.366 -17.017 10.927 1.00 19.63 136 LEU B C 1
ATOM 4651 O O . LEU B 1 130 ? -64.350 -16.473 10.425 1.00 18.82 136 LEU B O 1
ATOM 4656 N N . THR B 1 131 ? -62.277 -17.346 10.203 1.00 19.73 137 THR B N 1
ATOM 4657 C CA . THR B 1 131 ? -62.172 -17.034 8.786 1.00 20.86 137 THR B CA 1
ATOM 4658 C C . THR B 1 131 ? -62.806 -18.087 7.898 1.00 23.76 137 THR B C 1
ATOM 4659 O O . THR B 1 131 ? -62.856 -19.273 8.257 1.00 23.55 137 THR B O 1
ATOM 4663 N N . PRO B 1 132 ? -63.207 -17.677 6.682 1.00 25.71 138 PRO B N 1
ATOM 4664 C CA . PRO B 1 132 ? -63.864 -18.628 5.784 1.00 27.48 138 PRO B CA 1
ATOM 4665 C C . PRO B 1 132 ? -62.972 -19.681 5.168 1.00 29.62 138 PRO B C 1
ATOM 4666 O O . PRO B 1 132 ? -61.754 -19.507 5.009 1.00 30.29 138 PRO B O 1
ATOM 4670 N N . GLY B 1 133 ? -63.630 -20.777 4.809 1.00 30.11 139 GLY B N 1
ATOM 4671 C CA . GLY B 1 133 ? -63.065 -21.911 4.095 1.00 29.91 139 GLY B CA 1
ATOM 4672 C C . GLY B 1 133 ? -61.712 -22.443 4.507 1.00 28.47 139 GLY B C 1
ATOM 4673 O O . GLY B 1 133 ? -61.553 -22.989 5.590 1.00 29.32 139 GLY B O 1
ATOM 4674 N N . LYS B 1 134 ? -60.749 -22.339 3.599 1.00 26.42 140 LYS B N 1
ATOM 4675 C CA . LYS B 1 134 ? -59.414 -22.903 3.739 1.00 25.61 140 LYS B CA 1
ATOM 4676 C C . LYS B 1 134 ? -58.359 -21.986 4.355 1.00 23.28 140 LYS B C 1
ATOM 4677 O O . LYS B 1 134 ? -57.192 -22.374 4.390 1.00 23.03 140 LYS B O 1
ATOM 4683 N N . LEU B 1 135 ? -58.738 -20.790 4.829 1.00 21.44 141 LEU B N 1
ATOM 4684 C CA . LEU B 1 135 ? -57.772 -19.901 5.499 1.00 19.97 141 LEU B CA 1
ATOM 4685 C C . LEU B 1 135 ? -57.418 -20.568 6.852 1.00 19.49 141 LEU B C 1
ATOM 4686 O O . LEU B 1 135 ? -58.310 -20.801 7.674 1.00 20.59 141 LEU B O 1
ATOM 4691 N N . LYS B 1 136 ? -56.148 -20.910 7.056 1.00 18.49 142 LYS B N 1
ATOM 4692 C CA . LYS B 1 136 ? -55.740 -21.726 8.196 1.00 17.39 142 LYS B CA 1
ATOM 4693 C C . LYS B 1 136 ? -54.520 -21.234 8.975 1.00 16.46 142 LYS B C 1
ATOM 4694 O O . LYS B 1 136 ? -54.416 -21.519 10.182 1.00 16.33 142 LYS B O 1
ATOM 4700 N N . TYR B 1 137 ? -53.552 -20.580 8.295 1.00 15.60 143 TYR B N 1
ATOM 4701 C CA . TYR B 1 137 ? -52.324 -20.143 8.934 1.00 16.12 143 TYR B CA 1
ATOM 4702 C C . TYR B 1 137 ? -52.245 -18.642 9.057 1.00 16.47 143 TYR B C 1
ATOM 4703 O O . TYR B 1 137 ? -52.626 -17.936 8.131 1.00 16.48 143 TYR B O 1
ATOM 4712 N N . SER B 1 138 ? -51.703 -18.144 10.190 1.00 15.81 144 SER B N 1
ATOM 4713 C CA . SER B 1 138 ? -51.625 -16.709 10.415 1.00 15.23 144 SER B CA 1
ATOM 4714 C C . SER B 1 138 ? -50.199 -16.292 10.671 1.00 15.06 144 SER B C 1
ATOM 4715 O O . SER B 1 138 ? -49.459 -16.987 11.382 1.00 16.06 144 SER B O 1
ATOM 4718 N N . PHE B 1 139 ? -49.834 -15.120 10.170 1.00 13.57 145 PHE B N 1
ATOM 4719 C CA . PHE B 1 139 ? -48.533 -14.516 10.429 1.00 13.13 145 PHE B CA 1
ATOM 4720 C C . PHE B 1 139 ? -48.903 -13.205 11.140 1.00 13.58 145 PHE B C 1
ATOM 4721 O O . PHE B 1 139 ? -49.702 -12.431 10.600 1.00 13.23 145 PHE B O 1
ATOM 4729 N N . PHE B 1 140 ? -48.333 -12.942 12.323 1.00 13.12 146 PHE B N 1
ATOM 4730 C CA . PHE B 1 140 ? -48.673 -11.734 13.068 1.00 13.26 146 PHE B CA 1
ATOM 4731 C C . PHE B 1 140 ? -47.625 -10.641 12.923 1.00 12.96 146 PHE B C 1
ATOM 4732 O O . PHE B 1 140 ? -46.416 -10.894 12.922 1.00 13.93 146 PHE B O 1
ATOM 4740 N N . CYS B 1 141 ? -48.093 -9.419 12.813 1.00 12.04 147 CYS B N 1
ATOM 4741 C CA . CYS B 1 141 ? -47.220 -8.263 12.667 1.00 12.89 147 CYS B CA 1
ATOM 4742 C C . CYS B 1 141 ? -47.817 -7.057 13.437 1.00 12.96 147 CYS B C 1
ATOM 4743 O O . CYS B 1 141 ? -48.652 -7.267 14.315 1.00 13.71 147 CYS B O 1
ATOM 4746 N N . ASN B 1 142 ? -47.392 -5.813 13.148 1.00 11.97 148 ASN B N 1
ATOM 4747 C CA . ASN B 1 142 ? -47.780 -4.679 13.990 1.00 12.14 148 ASN B CA 1
ATOM 4748 C C . ASN B 1 142 ? -48.680 -3.671 13.353 1.00 12.11 148 ASN B C 1
ATOM 4749 O O . ASN B 1 142 ? -49.146 -2.790 14.048 1.00 13.40 148 ASN B O 1
ATOM 4754 N N . SER B 1 143 ? -48.919 -3.762 12.055 1.00 10.75 149 SER B N 1
ATOM 4755 C CA . SER B 1 143 ? -49.690 -2.748 11.357 1.00 10.64 149 SER B CA 1
ATOM 4756 C C . SER B 1 143 ? -50.333 -3.283 10.079 1.00 9.65 149 SER B C 1
ATOM 4757 O O . SER B 1 143 ? -50.009 -4.389 9.624 1.00 9.03 149 SER B O 1
ATOM 4760 N N . GLY B 1 144 ? -51.201 -2.469 9.481 1.00 9.32 150 GLY B N 1
ATOM 4761 C CA . GLY B 1 144 ? -51.846 -2.823 8.216 1.00 9.86 150 GLY B CA 1
ATOM 4762 C C . GLY B 1 144 ? -50.839 -2.918 7.079 1.00 10.44 150 GLY B C 1
ATOM 4763 O O . GLY B 1 144 ? -50.858 -3.874 6.272 1.00 10.27 150 GLY B O 1
ATOM 4764 N N . THR B 1 145 ? -49.898 -1.958 7.033 1.00 10.25 151 THR B N 1
ATOM 4765 C CA . THR B 1 145 ? -48.907 -1.974 5.953 1.00 10.26 151 THR B CA 1
ATOM 4766 C C . THR B 1 145 ? -47.992 -3.221 6.099 1.00 10.66 151 THR B C 1
ATOM 4767 O O . THR B 1 145 ? -47.638 -3.825 5.084 1.00 11.50 151 THR B O 1
ATOM 4771 N N . GLU B 1 146 ? -47.687 -3.647 7.348 1.00 9.63 152 GLU B N 1
ATOM 4772 C CA . GLU B 1 146 ? -46.877 -4.855 7.546 1.00 10.74 152 GLU B CA 1
ATOM 4773 C C . GLU B 1 146 ? -47.657 -6.112 7.105 1.00 11.25 152 GLU B C 1
ATOM 4774 O O . GLU B 1 146 ? -47.056 -7.043 6.545 1.00 12.17 152 GLU B O 1
ATOM 4780 N N A SER B 1 147 ? -48.976 -6.129 7.333 0.60 10.54 153 SER B N 1
ATOM 4781 N N B SER B 1 147 ? -48.987 -6.129 7.333 0.40 10.26 153 SER B N 1
ATOM 4782 C CA A SER B 1 147 ? -49.798 -7.253 6.926 0.60 10.91 153 SER B CA 1
ATOM 4783 C CA B SER B 1 147 ? -49.823 -7.257 6.924 0.40 10.16 153 SER B CA 1
ATOM 4784 C C A SER B 1 147 ? -49.800 -7.376 5.396 0.60 10.03 153 SER B C 1
ATOM 4785 C C B SER B 1 147 ? -49.875 -7.376 5.396 0.40 9.87 153 SER B C 1
ATOM 4786 O O A SER B 1 147 ? -49.676 -8.487 4.872 0.60 10.06 153 SER B O 1
ATOM 4787 O O B SER B 1 147 ? -49.883 -8.489 4.865 0.40 10.25 153 SER B O 1
ATOM 4792 N N . VAL B 1 148 ? -49.874 -6.233 4.696 1.00 9.17 154 VAL B N 1
ATOM 4793 C CA . VAL B 1 148 ? -49.850 -6.208 3.233 1.00 9.85 154 VAL B CA 1
ATOM 4794 C C . VAL B 1 148 ? -48.461 -6.647 2.740 1.00 10.07 154 VAL B C 1
ATOM 4795 O O . VAL B 1 148 ? -48.363 -7.439 1.798 1.00 10.66 154 VAL B O 1
ATOM 4799 N N . GLU B 1 149 ? -47.375 -6.209 3.414 1.00 9.64 155 GLU B N 1
ATOM 4800 C CA . GLU B 1 149 ? -46.016 -6.634 3.019 1.00 10.60 155 GLU B CA 1
ATOM 4801 C C . GLU B 1 149 ? -45.911 -8.181 3.108 1.00 11.02 155 GLU B C 1
ATOM 4802 O O . GLU B 1 149 ? -45.446 -8.824 2.186 1.00 11.91 155 GLU B O 1
ATOM 4808 N N . ALA B 1 150 ? -46.450 -8.765 4.182 1.00 9.94 156 ALA B N 1
ATOM 4809 C CA . ALA B 1 150 ? -46.418 -10.207 4.389 1.00 9.96 156 ALA B CA 1
ATOM 4810 C C . ALA B 1 150 ? -47.259 -10.926 3.318 1.00 10.52 156 ALA B C 1
ATOM 4811 O O . ALA B 1 150 ? -46.849 -11.972 2.828 1.00 11.28 156 ALA B O 1
ATOM 4813 N N . ALA B 1 151 ? -48.371 -10.323 2.896 1.00 9.64 157 ALA B N 1
ATOM 4814 C CA . ALA B 1 151 ? -49.217 -10.917 1.833 1.00 9.94 157 ALA B CA 1
ATOM 4815 C C . ALA B 1 151 ? -48.491 -10.896 0.502 1.00 11.70 157 ALA B C 1
ATOM 4816 O O . ALA B 1 151 ? -48.470 -11.912 -0.213 1.00 12.55 157 ALA B O 1
ATOM 4818 N N . LEU B 1 152 ? -47.848 -9.759 0.158 1.00 11.24 158 LEU B N 1
ATOM 4819 C CA . LEU B 1 152 ? -47.102 -9.666 -1.099 1.00 11.58 158 LEU B CA 1
ATOM 4820 C C . LEU B 1 152 ? -45.931 -10.650 -1.073 1.00 10.89 158 LEU B C 1
ATOM 4821 O O . LEU B 1 152 ? -45.644 -11.269 -2.086 1.00 11.16 158 LEU B O 1
ATOM 4826 N N . LYS B 1 153 ? -45.288 -10.838 0.103 1.00 10.51 159 LYS B N 1
ATOM 4827 C CA . LYS B 1 153 ? -44.170 -11.781 0.205 1.00 11.35 159 LYS B CA 1
ATOM 4828 C C . LYS B 1 153 ? -44.633 -13.231 0.093 1.00 11.79 159 LYS B C 1
ATOM 4829 O O . LYS B 1 153 ? -43.980 -14.000 -0.597 1.00 13.07 159 LYS B O 1
ATOM 4835 N N . LEU B 1 154 ? -45.782 -13.590 0.672 1.00 11.49 160 LEU B N 1
ATOM 4836 C CA . LEU B 1 154 ? -46.322 -14.955 0.535 1.00 12.59 160 LEU B CA 1
ATOM 4837 C C . LEU B 1 154 ? -46.620 -15.234 -0.934 1.00 13.47 160 LEU B C 1
ATOM 4838 O O . LEU B 1 154 ? -46.211 -16.279 -1.459 1.00 13.64 160 LEU B O 1
ATOM 4843 N N . ALA B 1 155 ? -47.257 -14.256 -1.617 1.00 13.01 161 ALA B N 1
ATOM 4844 C CA . ALA B 1 155 ? -47.575 -14.379 -3.039 1.00 13.94 161 ALA B CA 1
ATOM 4845 C C . ALA B 1 155 ? -46.300 -14.507 -3.884 1.00 14.78 161 ALA B C 1
ATOM 4846 O O . ALA B 1 155 ? -46.254 -15.347 -4.770 1.00 15.54 161 ALA B O 1
ATOM 4848 N N . LYS B 1 156 ? -45.257 -13.696 -3.590 1.00 14.61 162 LYS B N 1
ATOM 4849 C CA . LYS B 1 156 ? -43.993 -13.765 -4.307 1.00 14.69 162 LYS B CA 1
ATOM 4850 C C . LYS B 1 156 ? -43.311 -15.138 -4.111 1.00 15.60 162 LYS B C 1
ATOM 4851 O O . LYS B 1 156 ? -42.837 -15.731 -5.082 1.00 15.91 162 LYS B O 1
ATOM 4857 N N . ALA B 1 157 ? -43.252 -15.627 -2.878 1.00 15.07 163 ALA B N 1
ATOM 4858 C CA . ALA B 1 157 ? -42.578 -16.896 -2.589 1.00 15.29 163 ALA B CA 1
ATOM 4859 C C . ALA B 1 157 ? -43.302 -18.080 -3.240 1.00 15.89 163 ALA B C 1
ATOM 4860 O O . ALA B 1 157 ? -42.657 -19.056 -3.607 1.00 17.38 163 ALA B O 1
ATOM 4862 N N . TYR B 1 158 ? -44.616 -17.993 -3.382 1.00 15.01 164 TYR B N 1
ATOM 4863 C CA . TYR B 1 158 ? -45.389 -19.032 -4.042 1.00 15.13 164 TYR B CA 1
ATOM 4864 C C . TYR B 1 158 ? -45.286 -18.917 -5.591 1.00 15.63 164 TYR B C 1
ATOM 4865 O O . TYR B 1 158 ? -45.169 -19.930 -6.287 1.00 15.94 164 TYR B O 1
ATOM 4874 N N . GLN B 1 159 ? -45.367 -17.693 -6.135 1.00 15.41 165 GLN B N 1
ATOM 4875 C CA . GLN B 1 159 ? -45.491 -17.510 -7.578 1.00 15.93 165 GLN B CA 1
ATOM 4876 C C . GLN B 1 159 ? -44.179 -17.371 -8.365 1.00 16.92 165 GLN B C 1
ATOM 4877 O O . GLN B 1 159 ? -44.177 -17.693 -9.558 1.00 16.54 165 GLN B O 1
ATOM 4883 N N A SER B 1 160 ? -43.080 -16.882 -7.735 0.51 16.97 166 SER B N 1
ATOM 4884 N N B SER B 1 160 ? -43.089 -16.907 -7.736 0.49 17.21 166 SER B N 1
ATOM 4885 C CA A SER B 1 160 ? -41.802 -16.778 -8.451 0.51 17.86 166 SER B CA 1
ATOM 4886 C CA B SER B 1 160 ? -41.817 -16.791 -8.449 0.49 18.32 166 SER B CA 1
ATOM 4887 C C A SER B 1 160 ? -41.272 -18.142 -8.955 0.51 18.68 166 SER B C 1
ATOM 4888 C C B SER B 1 160 ? -41.268 -18.144 -8.950 0.49 18.89 166 SER B C 1
ATOM 4889 O O A SER B 1 160 ? -40.883 -18.197 -10.126 0.51 18.94 166 SER B O 1
ATOM 4890 O O B SER B 1 160 ? -40.884 -18.196 -10.124 0.49 19.15 166 SER B O 1
ATOM 4895 N N . PRO B 1 161 ? -41.343 -19.270 -8.197 1.00 19.15 167 PRO B N 1
ATOM 4896 C CA . PRO B 1 161 ? -40.922 -20.567 -8.786 1.00 20.25 167 PRO B CA 1
ATOM 4897 C C . PRO B 1 161 ? -41.850 -21.025 -9.930 1.00 21.01 167 PRO B C 1
ATOM 4898 O O . PRO B 1 161 ? -41.454 -21.874 -10.706 1.00 22.12 167 PRO B O 1
ATOM 4902 N N . ARG B 1 162 ? -43.077 -20.466 -10.024 1.00 19.78 168 ARG B N 1
ATOM 4903 C CA . ARG B 1 162 ? -44.052 -20.699 -11.089 1.00 18.99 168 ARG B CA 1
ATOM 4904 C C . ARG B 1 162 ? -43.930 -19.654 -12.244 1.00 19.13 168 ARG B C 1
ATOM 4905 O O . ARG B 1 162 ? -44.745 -19.635 -13.152 1.00 20.20 168 ARG B O 1
ATOM 4913 N N . GLY B 1 163 ? -42.890 -18.820 -12.212 1.00 19.16 169 GLY B N 1
ATOM 4914 C CA . GLY B 1 163 ? -42.606 -17.817 -13.230 1.00 18.62 169 GLY B CA 1
ATOM 4915 C C . GLY B 1 163 ? -43.549 -16.632 -13.292 1.00 18.24 169 GLY B C 1
ATOM 4916 O O . GLY B 1 163 ? -43.644 -15.984 -14.338 1.00 18.93 169 GLY B O 1
ATOM 4917 N N . LYS B 1 164 ? -44.242 -16.306 -12.179 1.00 16.53 170 LYS B N 1
ATOM 4918 C CA . LYS B 1 164 ? -45.195 -15.186 -12.190 1.00 16.75 170 LYS B CA 1
ATOM 4919 C C . LYS B 1 164 ? -44.729 -14.088 -11.229 1.00 17.32 170 LYS B C 1
ATOM 4920 O O . LYS B 1 164 ? -44.475 -14.370 -10.061 1.00 16.84 170 LYS B O 1
ATOM 4926 N N . PHE B 1 165 ? -44.620 -12.848 -11.724 1.00 17.44 171 PHE B N 1
ATOM 4927 C CA . PHE B 1 165 ? -44.046 -11.764 -10.941 1.00 17.82 171 PHE B CA 1
ATOM 4928 C C . PHE B 1 165 ? -44.841 -10.474 -10.890 1.00 16.93 171 PHE B C 1
ATOM 4929 O O . PHE B 1 165 ? -44.524 -9.603 -10.071 1.00 17.62 171 PHE B O 1
ATOM 4937 N N . THR B 1 166 ? -45.823 -10.330 -11.764 1.00 15.66 172 THR B N 1
ATOM 4938 C CA . THR B 1 166 ? -46.632 -9.124 -11.902 1.00 15.34 172 THR B CA 1
ATOM 4939 C C . THR B 1 166 ? -47.752 -9.068 -10.859 1.00 14.55 172 THR B C 1
ATOM 4940 O O . THR B 1 166 ? -48.354 -10.096 -10.544 1.00 14.02 172 THR B O 1
ATOM 4944 N N . PHE B 1 167 ? -48.064 -7.859 -10.370 1.00 13.49 173 PHE B N 1
ATOM 4945 C CA . PHE B 1 167 ? -49.144 -7.689 -9.377 1.00 12.91 173 PHE B CA 1
ATOM 4946 C C . PHE B 1 167 ? -50.142 -6.683 -9.916 1.00 11.84 173 PHE B C 1
ATOM 4947 O O . PHE B 1 167 ? -49.749 -5.642 -10.470 1.00 11.38 173 PHE B O 1
ATOM 4955 N N A ILE B 1 168 ? -51.440 -6.976 -9.742 0.55 10.92 174 ILE B N 1
ATOM 4956 N N B ILE B 1 168 ? -51.439 -6.980 -9.770 0.45 10.99 174 ILE B N 1
ATOM 4957 C CA A ILE B 1 168 ? -52.509 -6.093 -10.193 0.55 11.06 174 ILE B CA 1
ATOM 4958 C CA B ILE B 1 168 ? -52.472 -6.050 -10.207 0.45 11.07 174 ILE B CA 1
ATOM 4959 C C A ILE B 1 168 ? -53.237 -5.496 -9.008 0.55 11.00 174 ILE B C 1
ATOM 4960 C C B ILE B 1 168 ? -53.159 -5.483 -8.984 0.45 10.91 174 ILE B C 1
ATOM 4961 O O A ILE B 1 168 ? -53.733 -6.235 -8.153 0.55 12.06 174 ILE B O 1
ATOM 4962 O O B ILE B 1 168 ? -53.519 -6.228 -8.068 0.45 11.76 174 ILE B O 1
ATOM 4971 N N . ALA B 1 169 ? -53.334 -4.170 -8.962 1.00 9.92 175 ALA B N 1
ATOM 4972 C CA . ALA B 1 169 ? -54.054 -3.494 -7.892 1.00 10.05 175 ALA B CA 1
ATOM 4973 C C . ALA B 1 169 ? -55.086 -2.562 -8.599 1.00 10.71 175 ALA B C 1
ATOM 4974 O O . ALA B 1 169 ? -55.191 -2.621 -9.815 1.00 11.62 175 ALA B O 1
ATOM 4976 N N . THR B 1 170 ? -55.917 -1.809 -7.856 1.00 10.12 176 THR B N 1
ATOM 4977 C CA . THR B 1 170 ? -56.909 -0.960 -8.505 1.00 11.22 176 THR B CA 1
ATOM 4978 C C . THR B 1 170 ? -56.620 0.497 -8.241 1.00 11.65 176 THR B C 1
ATOM 4979 O O . THR B 1 170 ? -56.105 0.818 -7.165 1.00 11.50 176 THR B O 1
ATOM 4983 N N . SER B 1 171 ? -57.023 1.390 -9.150 1.00 12.04 177 SER B N 1
ATOM 4984 C CA . SER B 1 171 ? -56.872 2.830 -8.864 1.00 13.67 177 SER B CA 1
ATOM 4985 C C . SER B 1 171 ? -57.821 3.207 -7.690 1.00 13.61 177 SER B C 1
ATOM 4986 O O . SER B 1 171 ? -58.810 2.507 -7.445 1.00 13.93 177 SER B O 1
ATOM 4989 N N . GLY B 1 172 ? -57.437 4.207 -6.911 1.00 13.03 178 GLY B N 1
ATOM 4990 C CA . GLY B 1 172 ? -58.140 4.565 -5.686 1.00 13.43 178 GLY B CA 1
ATOM 4991 C C . GLY B 1 172 ? -57.787 3.685 -4.488 1.00 13.14 178 GLY B C 1
ATOM 4992 O O . GLY B 1 172 ? -58.174 3.991 -3.363 1.00 13.81 178 GLY B O 1
ATOM 4993 N N . ALA B 1 173 ? -57.071 2.573 -4.703 1.00 11.88 179 ALA B N 1
ATOM 4994 C CA . ALA B 1 173 ? -56.742 1.639 -3.620 1.00 11.73 179 ALA B CA 1
ATOM 4995 C C . ALA B 1 173 ? -55.763 2.212 -2.611 1.00 11.01 179 ALA B C 1
ATOM 4996 O O . ALA B 1 173 ? -54.875 2.986 -2.985 1.00 10.39 179 ALA B O 1
ATOM 4998 N N . PHE B 1 174 ? -55.886 1.775 -1.361 1.00 10.66 180 PHE B N 1
ATOM 4999 C CA . PHE B 1 174 ? -54.933 2.160 -0.337 1.00 10.26 180 PHE B CA 1
ATOM 5000 C C . PHE B 1 174 ? -54.566 0.899 0.377 1.00 10.59 180 PHE B C 1
ATOM 5001 O O . PHE B 1 174 ? -55.434 0.258 0.985 1.00 11.62 180 PHE B O 1
ATOM 5009 N N . HIS B 1 175 ? -53.285 0.518 0.304 1.00 9.73 181 HIS B N 1
ATOM 5010 C CA . HIS B 1 175 ? -52.804 -0.704 0.950 1.00 9.89 181 HIS B CA 1
ATOM 5011 C C . HIS B 1 175 ? -51.654 -0.481 1.959 1.00 10.30 181 HIS B C 1
ATOM 5012 O O . HIS B 1 175 ? -51.092 -1.461 2.461 1.00 10.16 181 HIS B O 1
ATOM 5019 N N . GLY B 1 176 ? -51.327 0.773 2.253 1.00 9.52 182 GLY B N 1
ATOM 5020 C CA . GLY B 1 176 ? -50.234 1.063 3.164 1.00 9.29 182 GLY B CA 1
ATOM 5021 C C . GLY B 1 176 ? -49.166 1.919 2.522 1.00 9.68 182 GLY B C 1
ATOM 5022 O O . GLY B 1 176 ? -49.160 2.134 1.297 1.00 10.51 182 GLY B O 1
ATOM 5023 N N . LYS B 1 177 ? -48.238 2.416 3.357 1.00 8.75 183 LYS B N 1
ATOM 5024 C CA . LYS B 1 177 ? -47.210 3.344 2.884 1.00 9.70 183 LYS B CA 1
ATOM 5025 C C . LYS B 1 177 ? -45.776 2.851 3.017 1.00 10.72 183 LYS B C 1
ATOM 5026 O O . LYS B 1 177 ? -44.874 3.550 2.565 1.00 10.91 183 LYS B O 1
ATOM 5032 N N . SER B 1 178 ? -45.550 1.608 3.536 1.00 10.58 184 SER B N 1
ATOM 5033 C CA . SER B 1 178 ? -44.194 1.039 3.460 1.00 10.61 184 SER B CA 1
ATOM 5034 C C . SER B 1 178 ? -43.958 0.745 1.950 1.00 10.24 184 SER B C 1
ATOM 5035 O O . SER B 1 178 ? -44.921 0.630 1.183 1.00 9.24 184 SER B O 1
ATOM 5038 N N . LEU B 1 179 ? -42.713 0.742 1.493 1.00 10.16 185 LEU B N 1
ATOM 5039 C CA . LEU B 1 179 ? -42.425 0.744 0.047 1.00 10.53 185 LEU B CA 1
ATOM 5040 C C . LEU B 1 179 ? -42.988 -0.429 -0.779 1.00 11.65 185 LEU B C 1
ATOM 5041 O O . LEU B 1 179 ? -43.298 -0.214 -1.971 1.00 12.29 185 LEU B O 1
ATOM 5046 N N . GLY B 1 180 ? -43.125 -1.622 -0.192 1.00 11.41 186 GLY B N 1
ATOM 5047 C CA . GLY B 1 180 ? -43.748 -2.726 -0.921 1.00 11.32 186 GLY B CA 1
ATOM 5048 C C . GLY B 1 180 ? -45.253 -2.489 -1.069 1.00 11.08 186 GLY B C 1
ATOM 5049 O O . GLY B 1 180 ? -45.780 -2.524 -2.173 1.00 11.80 186 GLY B O 1
ATOM 5050 N N . ALA B 1 181 ? -45.935 -2.172 0.039 1.00 9.61 187 ALA B N 1
ATOM 5051 C CA . ALA B 1 181 ? -47.377 -1.889 0.048 1.00 8.34 187 ALA B CA 1
ATOM 5052 C C . ALA B 1 181 ? -47.702 -0.646 -0.815 1.00 9.35 187 ALA B C 1
ATOM 5053 O O . ALA B 1 181 ? -48.712 -0.647 -1.531 1.00 9.42 187 ALA B O 1
ATOM 5055 N N . LEU B 1 182 ? -46.830 0.383 -0.768 1.00 8.60 188 LEU B N 1
ATOM 5056 C CA . LEU B 1 182 ? -46.962 1.614 -1.550 1.00 8.70 188 LEU B CA 1
ATOM 5057 C C . LEU B 1 182 ? -46.947 1.333 -3.074 1.00 10.35 188 LEU B C 1
ATOM 5058 O O . LEU B 1 182 ? -47.551 2.092 -3.836 1.00 10.28 188 LEU B O 1
ATOM 5063 N N . SER B 1 183 ? -46.307 0.220 -3.509 1.00 9.30 189 SER B N 1
ATOM 5064 C CA . SER B 1 183 ? -46.300 -0.132 -4.924 1.00 9.90 189 SER B CA 1
ATOM 5065 C C . SER B 1 183 ? -47.734 -0.532 -5.393 1.00 9.92 189 SER B C 1
ATOM 5066 O O . SER B 1 183 ? -48.059 -0.348 -6.557 1.00 10.07 189 SER B O 1
ATOM 5069 N N . ALA B 1 184 ? -48.566 -1.071 -4.463 1.00 9.48 190 ALA B N 1
ATOM 5070 C CA . ALA B 1 184 ? -49.960 -1.460 -4.732 1.00 10.08 190 ALA B CA 1
ATOM 5071 C C . ALA B 1 184 ? -50.880 -0.267 -4.470 1.00 11.10 190 ALA B C 1
ATOM 5072 O O . ALA B 1 184 ? -51.840 -0.022 -5.226 1.00 12.59 190 ALA B O 1
ATOM 5074 N N . THR B 1 185 ? -50.611 0.519 -3.398 1.00 10.32 191 THR B N 1
ATOM 5075 C CA . THR B 1 185 ? -51.335 1.765 -3.099 1.00 10.44 191 THR B CA 1
ATOM 5076 C C . THR B 1 185 ? -51.375 2.644 -4.354 1.00 10.79 191 THR B C 1
ATOM 5077 O O . THR B 1 185 ? -50.385 2.658 -5.095 1.00 11.18 191 THR B O 1
ATOM 5081 N N . ALA B 1 186 ? -52.517 3.230 -4.678 1.00 10.23 192 ALA B N 1
ATOM 5082 C CA . ALA B 1 186 ? -52.669 3.880 -5.987 1.00 10.99 192 ALA B CA 1
ATOM 5083 C C . ALA B 1 186 ? -52.603 5.412 -6.047 1.00 11.85 192 ALA B C 1
ATOM 5084 O O . ALA B 1 186 ? -52.505 5.918 -7.159 1.00 13.37 192 ALA B O 1
ATOM 5086 N N . LYS B 1 187 ? -52.736 6.144 -4.932 1.00 11.90 193 LYS B N 1
ATOM 5087 C CA . LYS B 1 187 ? -52.775 7.615 -5.007 1.00 13.15 193 LYS B CA 1
ATOM 5088 C C . LYS B 1 187 ? -51.463 8.245 -5.448 1.00 12.91 193 LYS B C 1
ATOM 5089 O O . LYS B 1 187 ? -50.436 8.052 -4.802 1.00 12.20 193 LYS B O 1
ATOM 5095 N N . SER B 1 188 ? -51.502 8.978 -6.565 1.00 12.86 194 SER B N 1
ATOM 5096 C CA . SER B 1 188 ? -50.306 9.640 -7.105 1.00 13.55 194 SER B CA 1
ATOM 5097 C C . SER B 1 188 ? -49.463 10.424 -6.042 1.00 13.79 194 SER B C 1
ATOM 5098 O O . SER B 1 188 ? -48.237 10.267 -5.992 1.00 14.13 194 SER B O 1
ATOM 5101 N N . THR B 1 189 ? -50.108 11.268 -5.220 1.00 13.53 195 THR B N 1
ATOM 5102 C CA . THR B 1 189 ? -49.373 12.074 -4.237 1.00 13.91 195 THR B CA 1
ATOM 5103 C C . THR B 1 189 ? -48.651 11.241 -3.190 1.00 12.72 195 THR B C 1
ATOM 5104 O O . THR B 1 189 ? -47.605 11.670 -2.717 1.00 14.59 195 THR B O 1
ATOM 5108 N N . PHE B 1 190 ? -49.143 10.045 -2.875 1.00 10.74 196 PHE B N 1
ATOM 5109 C CA . PHE B 1 190 ? -48.466 9.170 -1.909 1.00 11.04 196 PHE B CA 1
ATOM 5110 C C . PHE B 1 190 ? -47.268 8.446 -2.537 1.00 10.90 196 PHE B C 1
ATOM 5111 O O . PHE B 1 190 ? -46.404 7.988 -1.818 1.00 10.57 196 PHE B O 1
ATOM 5119 N N . ARG B 1 191 ? -47.274 8.260 -3.864 1.00 11.00 197 ARG B N 1
ATOM 5120 C CA . ARG B 1 191 ? -46.251 7.470 -4.526 1.00 11.45 197 ARG B CA 1
ATOM 5121 C C . ARG B 1 191 ? -45.123 8.239 -5.219 1.00 12.27 197 ARG B C 1
ATOM 5122 O O . ARG B 1 191 ? -43.984 7.782 -5.173 1.00 12.64 197 ARG B O 1
ATOM 5130 N N . LYS B 1 192 ? -45.444 9.339 -5.935 1.00 12.91 198 LYS B N 1
ATOM 5131 C CA . LYS B 1 192 ? -44.455 10.015 -6.805 1.00 13.45 198 LYS B CA 1
ATOM 5132 C C . LYS B 1 192 ? -43.122 10.368 -6.167 1.00 12.88 198 LYS B C 1
ATOM 5133 O O . LYS B 1 192 ? -42.084 10.073 -6.788 1.00 12.64 198 LYS B O 1
ATOM 5139 N N . PRO B 1 193 ? -43.062 10.969 -4.955 1.00 13.68 199 PRO B N 1
ATOM 5140 C CA . PRO B 1 193 ? -41.725 11.315 -4.408 1.00 14.16 199 PRO B CA 1
ATOM 5141 C C . PRO B 1 193 ? -40.842 10.104 -4.112 1.00 13.39 199 PRO B C 1
ATOM 5142 O O . PRO B 1 193 ? -39.626 10.241 -3.890 1.00 13.24 199 PRO B O 1
ATOM 5146 N N . PHE B 1 194 ? -41.455 8.914 -4.053 1.00 12.00 200 PHE B N 1
ATOM 5147 C CA . PHE B 1 194 ? -40.749 7.706 -3.645 1.00 11.38 200 PHE B CA 1
ATOM 5148 C C . PHE B 1 194 ? -40.384 6.781 -4.790 1.00 11.72 200 PHE B C 1
ATOM 5149 O O . PHE B 1 194 ? -39.780 5.748 -4.554 1.00 12.25 200 PHE B O 1
ATOM 5157 N N . MET B 1 195 ? -40.727 7.151 -6.022 1.00 11.00 201 MET B N 1
ATOM 5158 C CA . MET B 1 195 ? -40.427 6.353 -7.209 1.00 10.72 201 MET B CA 1
ATOM 5159 C C . MET B 1 195 ? -38.902 6.386 -7.479 1.00 12.93 201 MET B C 1
ATOM 5160 O O . MET B 1 195 ? -38.233 7.381 -7.154 1.00 14.90 201 MET B O 1
ATOM 5165 N N . PRO B 1 196 ? -38.308 5.284 -7.960 1.00 13.36 202 PRO B N 1
ATOM 5166 C CA . PRO B 1 196 ? -38.960 4.051 -8.427 1.00 13.19 202 PRO B CA 1
ATOM 5167 C C . PRO B 1 196 ? -39.384 3.100 -7.310 1.00 12.74 202 PRO B C 1
ATOM 5168 O O . PRO B 1 196 ? -38.639 2.856 -6.359 1.00 12.57 202 PRO B O 1
ATOM 5172 N N . LEU B 1 197 ? -40.600 2.573 -7.439 1.00 11.00 203 LEU B N 1
ATOM 5173 C CA . LEU B 1 197 ? -41.137 1.624 -6.479 1.00 10.58 203 LEU B CA 1
ATOM 5174 C C . LEU B 1 197 ? -40.852 0.191 -7.018 1.00 11.47 203 LEU B C 1
ATOM 5175 O O . LEU B 1 197 ? -39.961 0.044 -7.870 1.00 12.33 203 LEU B O 1
ATOM 5180 N N . LEU B 1 198 ? -41.546 -0.863 -6.512 1.00 11.06 204 LEU B N 1
ATOM 5181 C CA . LEU B 1 198 ? -41.281 -2.207 -7.030 1.00 11.92 204 LEU B CA 1
ATOM 5182 C C . LEU B 1 198 ? -41.729 -2.316 -8.475 1.00 12.21 204 LEU B C 1
ATOM 5183 O O . LEU B 1 198 ? -42.757 -1.751 -8.854 1.00 11.98 204 LEU B O 1
ATOM 5188 N N . PRO B 1 199 ? -40.983 -3.054 -9.319 1.00 13.45 205 PRO B N 1
ATOM 5189 C CA . PRO B 1 199 ? -41.421 -3.201 -10.715 1.00 13.81 205 PRO B CA 1
ATOM 5190 C C . PRO B 1 199 ? -42.610 -4.170 -10.839 1.00 13.27 205 PRO B C 1
ATOM 5191 O O . PRO B 1 199 ? -42.843 -4.990 -9.951 1.00 14.06 205 PRO B O 1
ATOM 5195 N N . GLY B 1 200 ? -43.267 -4.138 -11.992 1.00 13.08 206 GLY B N 1
ATOM 5196 C CA . GLY B 1 200 ? -44.325 -5.083 -12.285 1.00 13.68 206 GLY B CA 1
ATOM 5197 C C . GLY B 1 200 ? -45.634 -4.873 -11.569 1.00 14.52 206 GLY B C 1
ATOM 5198 O O . GLY B 1 200 ? -46.406 -5.824 -11.476 1.00 16.15 206 GLY B O 1
ATOM 5199 N N . PHE B 1 201 ? -45.917 -3.657 -11.080 1.00 12.41 207 PHE B N 1
ATOM 5200 C CA . PHE B 1 201 ? -47.209 -3.389 -10.439 1.00 12.08 207 PHE B CA 1
ATOM 5201 C C . PHE B 1 201 ? -48.014 -2.606 -11.428 1.00 12.98 207 PHE B C 1
ATOM 5202 O O . PHE B 1 201 ? -47.496 -1.659 -12.045 1.00 14.34 207 PHE B O 1
ATOM 5210 N N A ARG B 1 202 ? -49.261 -3.047 -11.685 0.50 11.67 208 ARG B N 1
ATOM 5211 N N B ARG B 1 202 ? -49.246 -3.041 -11.665 0.50 11.98 208 ARG B N 1
ATOM 5212 C CA A ARG B 1 202 ? -50.144 -2.405 -12.666 0.50 11.56 208 ARG B CA 1
ATOM 5213 C CA B ARG B 1 202 ? -50.135 -2.361 -12.599 0.50 12.16 208 ARG B CA 1
ATOM 5214 C C A ARG B 1 202 ? -51.534 -2.177 -12.066 0.50 11.60 208 ARG B C 1
ATOM 5215 C C B ARG B 1 202 ? -51.444 -2.024 -11.890 0.50 11.81 208 ARG B C 1
ATOM 5216 O O A ARG B 1 202 ? -52.002 -3.010 -11.295 0.50 11.91 208 ARG B O 1
ATOM 5217 O O B ARG B 1 202 ? -51.751 -2.600 -10.839 0.50 11.94 208 ARG B O 1
ATOM 5232 N N . HIS B 1 203 ? -52.211 -1.081 -12.450 1.00 11.08 209 HIS B N 1
ATOM 5233 C CA . HIS B 1 203 ? -53.503 -0.726 -11.871 1.00 10.31 209 HIS B CA 1
ATOM 5234 C C . HIS B 1 203 ? -54.634 -0.735 -12.910 1.00 11.21 209 HIS B C 1
ATOM 5235 O O . HIS B 1 203 ? -54.431 -0.364 -14.052 1.00 10.48 209 HIS B O 1
ATOM 5242 N N . VAL B 1 204 ? -55.835 -1.166 -12.475 1.00 11.65 210 VAL B N 1
ATOM 5243 C CA . VAL B 1 204 ? -57.058 -1.177 -13.297 1.00 12.03 210 VAL B CA 1
ATOM 5244 C C . VAL B 1 204 ? -58.148 -0.437 -12.511 1.00 11.49 210 VAL B C 1
ATOM 5245 O O . VAL B 1 204 ? -58.072 -0.331 -11.277 1.00 11.08 210 VAL B O 1
ATOM 5249 N N . PRO B 1 205 ? -59.197 0.090 -13.176 1.00 11.59 211 PRO B N 1
ATOM 5250 C CA . PRO B 1 205 ? -60.287 0.747 -12.413 1.00 11.46 211 PRO B CA 1
ATOM 5251 C C . PRO B 1 205 ? -60.960 -0.230 -11.430 1.00 12.18 211 PRO B C 1
ATOM 5252 O O . PRO B 1 205 ? -61.156 -1.405 -11.765 1.00 12.90 211 PRO B O 1
ATOM 5256 N N . PHE B 1 206 ? -61.261 0.241 -10.208 1.00 10.99 212 PHE B N 1
ATOM 5257 C CA . PHE B 1 206 ? -61.897 -0.586 -9.199 1.00 12.20 212 PHE B CA 1
ATOM 5258 C C . PHE B 1 206 ? -63.332 -0.879 -9.615 1.00 14.33 212 PHE B C 1
ATOM 5259 O O . PHE B 1 206 ? -64.022 0.028 -10.066 1.00 14.70 212 PHE B O 1
ATOM 5267 N N . GLY B 1 207 ? -63.783 -2.114 -9.429 1.00 15.00 213 GLY B N 1
ATOM 5268 C CA . GLY B 1 207 ? -65.177 -2.458 -9.714 1.00 15.52 213 GLY B CA 1
ATOM 5269 C C . GLY B 1 207 ? -65.487 -2.740 -11.169 1.00 17.67 213 GLY B C 1
ATOM 5270 O O . GLY B 1 207 ? -66.656 -2.917 -11.531 1.00 18.22 213 GLY B O 1
ATOM 5271 N N . ASN B 1 208 ? -64.439 -2.800 -12.026 1.00 17.07 214 ASN B N 1
ATOM 5272 C CA . ASN B 1 208 ? -64.554 -3.017 -13.478 1.00 15.50 214 ASN B CA 1
ATOM 5273 C C . ASN B 1 208 ? -63.947 -4.370 -13.831 1.00 14.18 214 ASN B C 1
ATOM 5274 O O . ASN B 1 208 ? -62.724 -4.465 -14.003 1.00 13.93 214 ASN B O 1
ATOM 5279 N N . ILE B 1 209 ? -64.780 -5.438 -13.886 1.00 13.38 215 ILE B N 1
ATOM 5280 C CA . ILE B 1 209 ? -64.271 -6.799 -14.120 1.00 13.77 215 ILE B CA 1
ATOM 5281 C C . ILE B 1 209 ? -63.665 -6.983 -15.511 1.00 14.59 215 ILE B C 1
ATOM 5282 O O . ILE B 1 209 ? -62.691 -7.720 -15.656 1.00 15.30 215 ILE B O 1
ATOM 5287 N N . GLU B 1 210 ? -64.219 -6.321 -16.531 1.00 14.22 216 GLU B N 1
ATOM 5288 C CA . GLU B 1 210 ? -63.692 -6.472 -17.878 1.00 14.81 216 GLU B CA 1
ATOM 5289 C C . GLU B 1 210 ? -62.294 -5.870 -17.991 1.00 15.34 216 GLU B C 1
ATOM 5290 O O . GLU B 1 210 ? -61.438 -6.466 -18.649 1.00 16.55 216 GLU B O 1
ATOM 5296 N N . ALA B 1 211 ? -62.040 -4.728 -17.323 1.00 13.87 217 ALA B N 1
ATOM 5297 C CA . ALA B 1 211 ? -60.699 -4.134 -17.352 1.00 13.88 217 ALA B CA 1
ATOM 5298 C C . ALA B 1 211 ? -59.692 -5.059 -16.606 1.00 12.94 217 ALA B C 1
ATOM 5299 O O . ALA B 1 211 ? -58.528 -5.184 -17.036 1.00 13.00 217 ALA B O 1
ATOM 5301 N N . MET B 1 212 ? -60.145 -5.741 -15.529 1.00 12.55 218 MET B N 1
ATOM 5302 C CA . MET B 1 212 ? -59.236 -6.665 -14.829 1.00 12.36 218 MET B CA 1
ATOM 5303 C C . MET B 1 212 ? -58.932 -7.858 -15.714 1.00 12.23 218 MET B C 1
ATOM 5304 O O . MET B 1 212 ? -57.789 -8.294 -15.787 1.00 12.70 218 MET B O 1
ATOM 5309 N N . ARG B 1 213 ? -59.946 -8.386 -16.418 1.00 13.39 219 ARG B N 1
ATOM 5310 C CA . ARG B 1 213 ? -59.737 -9.530 -17.324 1.00 13.59 219 ARG B CA 1
ATOM 5311 C C . ARG B 1 213 ? -58.773 -9.131 -18.439 1.00 14.32 219 ARG B C 1
ATOM 5312 O O . ARG B 1 213 ? -57.871 -9.900 -18.774 1.00 15.25 219 ARG B O 1
ATOM 5320 N N . THR B 1 214 ? -58.924 -7.912 -18.976 1.00 13.47 220 THR B N 1
ATOM 5321 C CA . THR B 1 214 ? -58.024 -7.442 -20.038 1.00 14.53 220 THR B CA 1
ATOM 5322 C C . THR B 1 214 ? -56.594 -7.388 -19.538 1.00 14.91 220 THR B C 1
ATOM 5323 O O . THR B 1 214 ? -55.698 -7.934 -20.192 1.00 15.82 220 THR B O 1
ATOM 5327 N N . ALA B 1 215 ? -56.379 -6.813 -18.348 1.00 13.28 221 ALA B N 1
ATOM 5328 C CA . ALA B 1 215 ? -55.024 -6.726 -17.810 1.00 13.05 221 ALA B CA 1
ATOM 5329 C C . ALA B 1 215 ? -54.391 -8.102 -17.631 1.00 12.56 221 ALA B C 1
ATOM 5330 O O . ALA B 1 215 ? -53.236 -8.312 -18.051 1.00 12.91 221 ALA B O 1
ATOM 5332 N N A LEU B 1 216 ? -55.144 -9.054 -17.069 0.55 11.70 222 LEU B N 1
ATOM 5333 N N B LEU B 1 216 ? -55.147 -9.046 -17.074 0.45 11.53 222 LEU B N 1
ATOM 5334 C CA A LEU B 1 216 ? -54.595 -10.398 -16.847 0.55 12.05 222 LEU B CA 1
ATOM 5335 C CA B LEU B 1 216 ? -54.656 -10.402 -16.840 0.45 11.60 222 LEU B CA 1
ATOM 5336 C C A LEU B 1 216 ? -54.288 -11.081 -18.162 0.55 11.90 222 LEU B C 1
ATOM 5337 C C B LEU B 1 216 ? -54.344 -11.128 -18.139 0.45 11.81 222 LEU B C 1
ATOM 5338 O O A LEU B 1 216 ? -53.260 -11.749 -18.264 0.55 11.72 222 LEU B O 1
ATOM 5339 O O B LEU B 1 216 ? -53.372 -11.875 -18.206 0.45 11.73 222 LEU B O 1
ATOM 5348 N N . ASN B 1 217 ? -55.173 -10.906 -19.160 1.00 12.33 223 ASN B N 1
ATOM 5349 C CA . ASN B 1 217 ? -55.038 -11.542 -20.464 1.00 12.64 223 ASN B CA 1
ATOM 5350 C C . ASN B 1 217 ? -53.853 -10.980 -21.220 1.00 12.89 223 ASN B C 1
ATOM 5351 O O . ASN B 1 217 ? -53.060 -11.763 -21.762 1.00 13.44 223 ASN B O 1
ATOM 5356 N N . GLU B 1 218 ? -53.710 -9.624 -21.239 1.00 11.65 224 GLU B N 1
ATOM 5357 C CA . GLU B 1 218 ? -52.571 -8.955 -21.900 1.00 11.82 224 GLU B CA 1
ATOM 5358 C C . GLU B 1 218 ? -51.274 -9.369 -21.244 1.00 12.26 224 GLU B C 1
ATOM 5359 O O . GLU B 1 218 ? -50.288 -9.623 -21.948 1.00 12.05 224 GLU B O 1
ATOM 5365 N N . CYS B 1 219 ? -51.254 -9.493 -19.902 1.00 12.33 225 CYS B N 1
ATOM 5366 C CA . CYS B 1 219 ? -50.054 -9.953 -19.186 1.00 12.95 225 CYS B CA 1
ATOM 5367 C C . CYS B 1 219 ? -49.688 -11.362 -19.607 1.00 13.26 225 CYS B C 1
ATOM 5368 O O . CYS B 1 219 ? -48.515 -11.644 -19.810 1.00 13.72 225 CYS B O 1
ATOM 5371 N N . LYS B 1 220 ? -50.682 -12.250 -19.744 1.00 12.40 226 LYS B N 1
ATOM 5372 C CA . LYS B 1 220 ? -50.408 -13.618 -20.180 1.00 13.59 226 LYS B CA 1
ATOM 5373 C C . LYS B 1 220 ? -49.824 -13.632 -21.610 1.00 14.12 226 LYS B C 1
ATOM 5374 O O . LYS B 1 220 ? -48.877 -14.382 -21.883 1.00 14.79 226 LYS B O 1
ATOM 5380 N N . LYS B 1 221 ? -50.376 -12.813 -22.504 1.00 13.43 227 LYS B N 1
ATOM 5381 C CA . LYS B 1 221 ? -49.931 -12.777 -23.907 1.00 14.08 227 LYS B CA 1
ATOM 5382 C C . LYS B 1 221 ? -48.476 -12.308 -24.020 1.00 14.64 227 LYS B C 1
ATOM 5383 O O . LYS B 1 221 ? -47.765 -12.753 -24.936 1.00 15.14 227 LYS B O 1
ATOM 5389 N N . THR B 1 222 ? -48.063 -11.351 -23.163 1.00 13.74 228 THR B N 1
ATOM 5390 C CA . THR B 1 222 ? -46.713 -10.779 -23.245 1.00 13.69 228 THR B CA 1
ATOM 5391 C C . THR B 1 222 ? -45.664 -11.501 -22.390 1.00 14.24 228 THR B C 1
ATOM 5392 O O . THR B 1 222 ? -44.479 -11.139 -22.433 1.00 15.12 228 THR B O 1
ATOM 5396 N N . GLY B 1 223 ? -46.075 -12.494 -21.608 1.00 13.46 229 GLY B N 1
ATOM 5397 C CA . GLY B 1 223 ? -45.138 -13.232 -20.769 1.00 14.01 229 GLY B CA 1
ATOM 5398 C C . GLY B 1 223 ? -44.881 -12.611 -19.406 1.00 15.91 229 GLY B C 1
ATOM 5399 O O . GLY B 1 223 ? -43.938 -13.011 -18.709 1.00 17.20 229 GLY B O 1
ATOM 5400 N N . ASP B 1 224 ? -45.723 -11.647 -19.014 1.00 15.62 230 ASP B N 1
ATOM 5401 C CA . ASP B 1 224 ? -45.628 -10.955 -17.727 1.00 15.43 230 ASP B CA 1
ATOM 5402 C C . ASP B 1 224 ? -46.773 -11.444 -16.831 1.00 15.15 230 ASP B C 1
ATOM 5403 O O . ASP B 1 224 ? -47.455 -10.634 -16.203 1.00 15.43 230 ASP B O 1
ATOM 5408 N N . ASP B 1 225 ? -46.982 -12.772 -16.764 1.00 14.58 231 ASP B N 1
ATOM 5409 C CA . ASP B 1 225 ? -48.102 -13.383 -16.033 1.00 14.74 231 ASP B CA 1
ATOM 5410 C C . ASP B 1 225 ? -48.259 -12.874 -14.634 1.00 13.52 231 ASP B C 1
ATOM 5411 O O . ASP B 1 225 ? -47.278 -12.699 -13.909 1.00 13.68 231 ASP B O 1
ATOM 5416 N N . VAL B 1 226 ? -49.512 -12.650 -14.252 1.00 12.56 232 VAL B N 1
ATOM 5417 C CA . VAL B 1 226 ? -49.850 -12.090 -12.953 1.00 12.21 232 VAL B CA 1
ATOM 5418 C C . VAL B 1 226 ? -49.730 -13.103 -11.795 1.00 12.60 232 VAL B C 1
ATOM 5419 O O . VAL B 1 226 ? -50.336 -14.171 -11.823 1.00 13.32 232 VAL B O 1
ATOM 5423 N N . ALA B 1 227 ? -48.920 -12.762 -10.797 1.00 11.67 233 ALA B N 1
ATOM 5424 C CA . ALA B 1 227 ? -48.740 -13.529 -9.573 1.00 11.79 233 ALA B CA 1
ATOM 5425 C C . ALA B 1 227 ? -50.001 -13.366 -8.670 1.00 12.18 233 ALA B C 1
ATOM 5426 O O . ALA B 1 227 ? -50.493 -14.359 -8.118 1.00 12.86 233 ALA B O 1
ATOM 5428 N N . ALA B 1 228 ? -50.502 -12.125 -8.494 1.00 11.03 234 ALA B N 1
ATOM 5429 C CA . ALA B 1 228 ? -51.628 -11.903 -7.595 1.00 11.97 234 ALA B CA 1
ATOM 5430 C C . ALA B 1 228 ? -52.378 -10.628 -7.941 1.00 12.37 234 ALA B C 1
ATOM 5431 O O . ALA B 1 228 ? -51.844 -9.731 -8.622 1.00 11.77 234 ALA B O 1
ATOM 5433 N N . VAL B 1 229 ? -53.651 -10.584 -7.522 1.00 11.34 235 VAL B N 1
ATOM 5434 C CA . VAL B 1 229 ? -54.509 -9.428 -7.619 1.00 11.66 235 VAL B CA 1
ATOM 5435 C C . VAL B 1 229 ? -54.758 -9.029 -6.173 1.00 12.12 235 VAL B C 1
ATOM 5436 O O . VAL B 1 229 ? -55.075 -9.893 -5.342 1.00 13.18 235 VAL B O 1
ATOM 5440 N N . ILE B 1 230 ? -54.587 -7.739 -5.834 1.00 10.84 236 ILE B N 1
ATOM 5441 C CA . ILE B 1 230 ? -54.835 -7.276 -4.476 1.00 10.51 236 ILE B CA 1
ATOM 5442 C C . ILE B 1 230 ? -55.902 -6.190 -4.528 1.00 10.27 236 ILE B C 1
ATOM 5443 O O . ILE B 1 230 ? -55.870 -5.303 -5.404 1.00 9.40 236 ILE B O 1
ATOM 5448 N N . LEU B 1 231 ? -56.872 -6.286 -3.612 1.00 10.36 237 LEU B N 1
ATOM 5449 C CA . LEU B 1 231 ? -57.918 -5.283 -3.575 1.00 11.67 237 LEU B CA 1
ATOM 5450 C C . LEU B 1 231 ? -58.594 -5.224 -2.226 1.00 10.38 237 LEU B C 1
ATOM 5451 O O . LEU B 1 231 ? -58.526 -6.153 -1.448 1.00 10.93 237 LEU B O 1
ATOM 5456 N N . GLU B 1 232 ? -59.213 -4.095 -1.955 1.00 10.04 238 GLU B N 1
ATOM 5457 C CA . GLU B 1 232 ? -60.056 -3.933 -0.773 1.00 9.32 238 GLU B CA 1
ATOM 5458 C C . GLU B 1 232 ? -61.474 -4.357 -1.232 1.00 10.66 238 GLU B C 1
ATOM 5459 O O . GLU B 1 232 ? -61.858 -4.069 -2.370 1.00 10.92 238 GLU B O 1
ATOM 5465 N N . PRO B 1 233 ? -62.300 -4.972 -0.356 1.00 10.97 239 PRO B N 1
ATOM 5466 C CA . PRO B 1 233 ? -63.690 -5.294 -0.770 1.00 12.19 239 PRO B CA 1
ATOM 5467 C C . PRO B 1 233 ? -64.499 -4.010 -1.064 1.00 12.90 239 PRO B C 1
ATOM 5468 O O . PRO B 1 233 ? -65.383 -3.994 -1.933 1.00 13.23 239 PRO B O 1
ATOM 5472 N N . ILE B 1 234 ? -64.226 -2.950 -0.297 1.00 13.12 240 ILE B N 1
ATOM 5473 C CA . ILE B 1 234 ? -64.803 -1.609 -0.421 1.00 13.61 240 ILE B CA 1
ATOM 5474 C C . ILE B 1 234 ? -63.638 -0.644 -0.172 1.00 13.63 240 ILE B C 1
ATOM 5475 O O . ILE B 1 234 ? -62.959 -0.811 0.831 1.00 13.67 240 ILE B O 1
ATOM 5480 N N . GLN B 1 235 ? -63.399 0.337 -1.063 1.00 13.01 241 GLN B N 1
ATOM 5481 C CA . GLN B 1 235 ? -62.247 1.238 -0.878 1.00 13.11 241 GLN B CA 1
ATOM 5482 C C . GLN B 1 235 ? -62.504 2.252 0.197 1.00 14.42 241 GLN B C 1
ATOM 5483 O O . GLN B 1 235 ? -63.493 2.954 0.123 1.00 15.14 241 GLN B O 1
ATOM 5489 N N . GLY B 1 236 ? -61.638 2.316 1.201 1.00 15.53 242 GLY B N 1
ATOM 5490 C CA . GLY B 1 236 ? -61.839 3.225 2.320 1.00 16.27 242 GLY B CA 1
ATOM 5491 C C . GLY B 1 236 ? -61.271 4.582 2.010 1.00 19.32 242 GLY B C 1
ATOM 5492 O O . GLY B 1 236 ? -62.001 5.544 1.763 1.00 18.52 242 GLY B O 1
ATOM 5493 N N . GLU B 1 237 ? -59.932 4.658 1.952 1.00 21.85 243 GLU B N 1
ATOM 5494 C CA . GLU B 1 237 ? -59.220 5.883 1.670 1.00 24.87 243 GLU B CA 1
ATOM 5495 C C . GLU B 1 237 ? -59.667 6.515 0.362 1.00 26.22 243 GLU B C 1
ATOM 5496 O O . GLU B 1 237 ? -59.789 7.732 0.322 1.00 27.98 243 GLU B O 1
ATOM 5502 N N . GLY B 1 238 ? -60.046 5.693 -0.626 1.00 25.97 244 GLY B N 1
ATOM 5503 C CA . GLY B 1 238 ? -60.578 6.110 -1.920 1.00 26.63 244 GLY B CA 1
ATOM 5504 C C . GLY B 1 238 ? -61.957 6.772 -1.888 1.00 27.40 244 GLY B C 1
ATOM 5505 O O . GLY B 1 238 ? -62.419 7.276 -2.910 1.00 27.99 244 GLY B O 1
ATOM 5506 N N . GLY B 1 239 ? -62.609 6.788 -0.722 1.00 26.73 245 GLY B N 1
ATOM 5507 C CA . GLY B 1 239 ? -63.888 7.472 -0.527 1.00 25.98 245 GLY B CA 1
ATOM 5508 C C . GLY B 1 239 ? -65.126 6.623 -0.303 1.00 25.21 245 GLY B C 1
ATOM 5509 O O . GLY B 1 239 ? -66.240 7.071 -0.592 1.00 24.96 245 GLY B O 1
ATOM 5510 N N . VAL B 1 240 ? -64.976 5.409 0.259 1.00 23.62 246 VAL B N 1
ATOM 5511 C CA . VAL B 1 240 ? -66.097 4.477 0.501 1.00 21.95 246 VAL B CA 1
ATOM 5512 C C . VAL B 1 240 ? -66.759 4.145 -0.819 1.00 22.56 246 VAL B C 1
ATOM 5513 O O . VAL B 1 240 ? -67.905 4.517 -1.127 1.00 22.22 246 VAL B O 1
ATOM 5517 N N . ILE B 1 241 ? -65.957 3.488 -1.648 1.00 22.67 247 ILE B N 1
ATOM 5518 C CA . ILE B 1 241 ? -66.367 3.111 -2.979 1.00 22.50 247 ILE B CA 1
ATOM 5519 C C . ILE B 1 241 ? -66.797 1.660 -2.973 1.00 21.91 247 ILE B C 1
ATOM 5520 O O . ILE B 1 241 ? -65.971 0.773 -2.724 1.00 20.90 247 ILE B O 1
ATOM 5525 N N . LEU B 1 242 ? -68.088 1.423 -3.257 1.00 20.97 248 LEU B N 1
ATOM 5526 C CA . LEU B 1 242 ? -68.682 0.093 -3.255 1.00 20.68 248 LEU B CA 1
ATOM 5527 C C . LEU B 1 242 ? -68.632 -0.447 -4.675 1.00 21.50 248 LEU B C 1
ATOM 5528 O O . LEU B 1 242 ? -69.077 0.232 -5.588 1.00 23.01 248 LEU B O 1
ATOM 5533 N N . PRO B 1 243 ? -68.167 -1.680 -4.875 1.00 20.16 249 PRO B N 1
ATOM 5534 C CA . PRO B 1 243 ? -68.154 -2.235 -6.231 1.00 19.74 249 PRO B CA 1
ATOM 5535 C C . PRO B 1 243 ? -69.561 -2.740 -6.600 1.00 19.78 249 PRO B C 1
ATOM 5536 O O . PRO B 1 243 ? -70.429 -2.869 -5.720 1.00 19.40 249 PRO B O 1
ATOM 5540 N N . PRO B 1 244 ? -69.820 -3.064 -7.874 1.00 19.50 250 PRO B N 1
ATOM 5541 C CA . PRO B 1 244 ? -71.134 -3.644 -8.217 1.00 19.72 250 PRO B CA 1
ATOM 5542 C C . PRO B 1 244 ? -71.324 -4.993 -7.525 1.00 20.12 250 PRO B C 1
ATOM 5543 O O . PRO B 1 244 ? -70.362 -5.715 -7.295 1.00 18.71 250 PRO B O 1
ATOM 5547 N N . PRO B 1 245 ? -72.570 -5.384 -7.212 1.00 21.19 251 PRO B N 1
ATOM 5548 C CA . PRO B 1 245 ? -72.783 -6.702 -6.575 1.00 20.87 251 PRO B CA 1
ATOM 5549 C C . PRO B 1 245 ? -72.285 -7.816 -7.475 1.00 19.60 251 PRO B C 1
ATOM 5550 O O . PRO B 1 245 ? -72.436 -7.734 -8.683 1.00 20.56 251 PRO B O 1
ATOM 5554 N N . GLY B 1 246 ? -71.630 -8.803 -6.899 1.00 18.11 252 GLY B N 1
ATOM 5555 C CA . GLY B 1 246 ? -71.038 -9.893 -7.668 1.00 17.09 252 GLY B CA 1
ATOM 5556 C C . GLY B 1 246 ? -69.574 -9.650 -8.057 1.00 15.96 252 GLY B C 1
ATOM 5557 O O . GLY B 1 246 ? -68.900 -10.575 -8.520 1.00 15.08 252 GLY B O 1
ATOM 5558 N N . TYR B 1 247 ? -69.081 -8.412 -7.906 1.00 14.30 253 TYR B N 1
ATOM 5559 C CA . TYR B 1 247 ? -67.711 -8.095 -8.317 1.00 14.41 253 TYR B CA 1
ATOM 5560 C C . TYR B 1 247 ? -66.650 -8.955 -7.639 1.00 14.25 253 TYR B C 1
ATOM 5561 O O . TYR B 1 247 ? -65.795 -9.475 -8.342 1.00 14.00 253 TYR B O 1
ATOM 5570 N N . LEU B 1 248 ? -66.696 -9.124 -6.313 1.00 14.15 254 LEU B N 1
ATOM 5571 C CA . LEU B 1 248 ? -65.672 -9.896 -5.605 1.00 14.82 254 LEU B CA 1
ATOM 5572 C C . LEU B 1 248 ? -65.705 -11.355 -6.024 1.00 13.69 254 LEU B C 1
ATOM 5573 O O . LEU B 1 248 ? -64.672 -11.973 -6.165 1.00 12.84 254 LEU B O 1
ATOM 5578 N N . THR B 1 249 ? -66.909 -11.908 -6.247 1.00 13.63 255 THR B N 1
ATOM 5579 C CA . THR B 1 249 ? -67.068 -13.288 -6.733 1.00 14.38 255 THR B CA 1
ATOM 5580 C C . THR B 1 249 ? -66.456 -13.413 -8.149 1.00 14.62 255 THR B C 1
ATOM 5581 O O . THR B 1 249 ? -65.768 -14.407 -8.453 1.00 14.98 255 THR B O 1
ATOM 5585 N N . ALA B 1 250 ? -66.654 -12.385 -8.994 1.00 14.23 256 ALA B N 1
ATOM 5586 C CA . ALA B 1 250 ? -66.099 -12.386 -10.348 1.00 14.17 256 ALA B CA 1
ATOM 5587 C C . ALA B 1 250 ? -64.557 -12.289 -10.317 1.00 14.23 256 ALA B C 1
ATOM 5588 O O . ALA B 1 250 ? -63.893 -12.981 -11.086 1.00 13.35 256 ALA B O 1
ATOM 5590 N N . VAL B 1 251 ? -63.989 -11.479 -9.400 1.00 13.95 257 VAL B N 1
ATOM 5591 C CA . VAL B 1 251 ? -62.521 -11.390 -9.280 1.00 13.77 257 VAL B CA 1
ATOM 5592 C C . VAL B 1 251 ? -61.972 -12.768 -8.824 1.00 13.91 257 VAL B C 1
ATOM 5593 O O . VAL B 1 251 ? -60.971 -13.249 -9.359 1.00 14.15 257 VAL B O 1
ATOM 5597 N N . ARG B 1 252 ? -62.658 -13.432 -7.886 1.00 14.19 258 ARG B N 1
ATOM 5598 C CA . ARG B 1 252 ? -62.245 -14.748 -7.402 1.00 14.51 258 ARG B CA 1
ATOM 5599 C C . ARG B 1 252 ? -62.176 -15.760 -8.554 1.00 15.95 258 ARG B C 1
ATOM 5600 O O . ARG B 1 252 ? -61.190 -16.475 -8.686 1.00 17.17 258 ARG B O 1
ATOM 5608 N N . LYS B 1 253 ? -63.206 -15.794 -9.401 1.00 16.32 259 LYS B N 1
ATOM 5609 C CA . LYS B 1 253 ? -63.282 -16.688 -10.567 1.00 17.27 259 LYS B CA 1
ATOM 5610 C C . LYS B 1 253 ? -62.191 -16.358 -11.608 1.00 17.46 259 LYS B C 1
ATOM 5611 O O . LYS B 1 253 ? -61.573 -17.260 -12.157 1.00 17.89 259 LYS B O 1
ATOM 5617 N N . LEU B 1 254 ? -61.954 -15.086 -11.874 1.00 17.14 260 LEU B N 1
ATOM 5618 C CA . LEU B 1 254 ? -60.880 -14.653 -12.761 1.00 18.52 260 LEU B CA 1
ATOM 5619 C C . LEU B 1 254 ? -59.493 -15.075 -12.233 1.00 17.48 260 LEU B C 1
ATOM 5620 O O . LEU B 1 254 ? -58.656 -15.580 -13.006 1.00 17.51 260 LEU B O 1
ATOM 5625 N N . CYS B 1 255 ? -59.241 -14.913 -10.923 1.00 16.26 261 CYS B N 1
ATOM 5626 C CA . CYS B 1 255 ? -57.956 -15.333 -10.345 1.00 16.39 261 CYS B CA 1
ATOM 5627 C C . CYS B 1 255 ? -57.785 -16.850 -10.507 1.00 17.01 261 CYS B C 1
ATOM 5628 O O . CYS B 1 255 ? -56.718 -17.313 -10.881 1.00 17.22 261 CYS B O 1
ATOM 5631 N N . ASP B 1 256 ? -58.851 -17.626 -10.247 1.00 17.51 262 ASP B N 1
ATOM 5632 C CA . ASP B 1 256 ? -58.798 -19.084 -10.406 1.00 18.40 262 ASP B CA 1
ATOM 5633 C C . ASP B 1 256 ? -58.496 -19.439 -11.859 1.00 18.29 262 ASP B C 1
ATOM 5634 O O . ASP B 1 256 ? -57.712 -20.336 -12.098 1.00 18.77 262 ASP B O 1
ATOM 5639 N N . GLU B 1 257 ? -59.134 -18.736 -12.806 1.00 18.25 263 GLU B N 1
ATOM 5640 C CA . GLU B 1 257 ? -58.977 -18.972 -14.239 1.00 18.66 263 GLU B CA 1
ATOM 5641 C C . GLU B 1 257 ? -57.535 -18.762 -14.687 1.00 19.88 263 GLU B C 1
ATOM 5642 O O . GLU B 1 257 ? -57.000 -19.608 -15.401 1.00 20.65 263 GLU B O 1
ATOM 5648 N N . PHE B 1 258 ? -56.898 -17.647 -14.256 1.00 19.43 264 PHE B N 1
ATOM 5649 C CA . PHE B 1 258 ? -55.527 -17.334 -14.647 1.00 19.32 264 PHE B CA 1
ATOM 5650 C C . PHE B 1 258 ? -54.442 -17.906 -13.763 1.00 20.21 264 PHE B C 1
ATOM 5651 O O . PHE B 1 258 ? -53.268 -17.708 -14.079 1.00 21.43 264 PHE B O 1
ATOM 5659 N N . GLY B 1 259 ? -54.800 -18.579 -12.669 1.00 19.29 265 GLY B N 1
ATOM 5660 C CA . GLY B 1 259 ? -53.792 -19.097 -11.749 1.00 18.85 265 GLY B CA 1
ATOM 5661 C C . GLY B 1 259 ? -53.103 -17.997 -10.948 1.00 18.35 265 GLY B C 1
ATOM 5662 O O . GLY B 1 259 ? -51.941 -18.144 -10.574 1.00 19.16 265 GLY B O 1
ATOM 5663 N N . ALA B 1 260 ? -53.797 -16.865 -10.714 1.00 16.35 266 ALA B N 1
ATOM 5664 C CA . ALA B 1 260 ? -53.282 -15.770 -9.885 1.00 15.81 266 ALA B CA 1
ATOM 5665 C C . ALA B 1 260 ? -53.854 -15.930 -8.463 1.00 15.51 266 ALA B C 1
ATOM 5666 O O . ALA B 1 260 ? -54.988 -16.389 -8.305 1.00 15.30 266 ALA B O 1
ATOM 5668 N N . LEU B 1 261 ? -53.102 -15.506 -7.435 1.00 14.56 267 LEU B N 1
ATOM 5669 C CA . LEU B 1 261 ? -53.605 -15.522 -6.072 1.00 13.27 267 LEU B CA 1
ATOM 5670 C C . LEU B 1 261 ? -54.482 -14.282 -5.837 1.00 13.59 267 LEU B C 1
ATOM 5671 O O . LEU B 1 261 ? -54.270 -13.213 -6.441 1.00 14.21 267 LEU B O 1
ATOM 5676 N N . MET B 1 262 ? -55.481 -14.421 -4.961 1.00 12.09 268 MET B N 1
ATOM 5677 C CA . MET B 1 262 ? -56.343 -13.328 -4.628 1.00 12.04 268 MET B CA 1
ATOM 5678 C C . MET B 1 262 ? -55.998 -12.866 -3.213 1.00 11.84 268 MET B C 1
ATOM 5679 O O . MET B 1 262 ? -56.142 -13.645 -2.254 1.00 11.30 268 MET B O 1
ATOM 5684 N N . ILE B 1 263 ? -55.588 -11.600 -3.083 1.00 11.21 269 ILE B N 1
ATOM 5685 C CA . ILE B 1 263 ? -55.288 -11.013 -1.793 1.00 11.25 269 ILE B CA 1
ATOM 5686 C C . ILE B 1 263 ? -56.379 -10.026 -1.444 1.00 11.59 269 ILE B C 1
ATOM 5687 O O . ILE B 1 263 ? -56.546 -9.039 -2.179 1.00 12.91 269 ILE B O 1
ATOM 5692 N N . LEU B 1 264 ? -57.107 -10.256 -0.336 1.00 10.95 270 LEU B N 1
ATOM 5693 C CA . LEU B 1 264 ? -58.125 -9.289 0.086 1.00 12.13 270 LEU B CA 1
ATOM 5694 C C . LEU B 1 264 ? -57.580 -8.490 1.264 1.00 11.09 270 LEU B C 1
ATOM 5695 O O . LEU B 1 264 ? -57.238 -9.035 2.319 1.00 11.52 270 LEU B O 1
ATOM 5700 N N . ASP B 1 265 ? -57.549 -7.186 1.085 1.00 11.17 271 ASP B N 1
ATOM 5701 C CA . ASP B 1 265 ? -57.093 -6.276 2.126 1.00 10.82 271 ASP B CA 1
ATOM 5702 C C . ASP B 1 265 ? -58.319 -5.841 2.943 1.00 10.72 271 ASP B C 1
ATOM 5703 O O . ASP B 1 265 ? -59.073 -4.952 2.537 1.00 11.94 271 ASP B O 1
ATOM 5708 N N . GLU B 1 266 ? -58.496 -6.462 4.113 1.00 9.49 272 GLU B N 1
ATOM 5709 C CA . GLU B 1 266 ? -59.600 -6.122 5.007 1.00 9.66 272 GLU B CA 1
ATOM 5710 C C . GLU B 1 266 ? -59.097 -5.391 6.261 1.00 11.08 272 GLU B C 1
ATOM 5711 O O . GLU B 1 266 ? -59.721 -5.475 7.329 1.00 11.41 272 GLU B O 1
ATOM 5717 N N . VAL B 1 267 ? -58.000 -4.624 6.127 1.00 10.89 273 VAL B N 1
ATOM 5718 C CA . VAL B 1 267 ? -57.474 -3.826 7.234 1.00 11.31 273 VAL B CA 1
ATOM 5719 C C . VAL B 1 267 ? -58.554 -2.818 7.714 1.00 11.70 273 VAL B C 1
ATOM 5720 O O . VAL B 1 267 ? -58.726 -2.635 8.917 1.00 11.05 273 VAL B O 1
ATOM 5724 N N A GLN B 1 268 ? -59.303 -2.202 6.778 0.61 11.80 274 GLN B N 1
ATOM 5725 N N B GLN B 1 268 ? -59.286 -2.207 6.778 0.39 11.66 274 GLN B N 1
ATOM 5726 C CA A GLN B 1 268 ? -60.345 -1.235 7.162 0.61 13.47 274 GLN B CA 1
ATOM 5727 C CA B GLN B 1 268 ? -60.326 -1.231 7.106 0.39 12.80 274 GLN B CA 1
ATOM 5728 C C A GLN B 1 268 ? -61.747 -1.842 7.306 0.61 13.82 274 GLN B C 1
ATOM 5729 C C B GLN B 1 268 ? -61.709 -1.883 7.324 0.39 13.50 274 GLN B C 1
ATOM 5730 O O A GLN B 1 268 ? -62.524 -1.380 8.135 0.61 14.50 274 GLN B O 1
ATOM 5731 O O B GLN B 1 268 ? -62.427 -1.508 8.244 0.39 14.08 274 GLN B O 1
ATOM 5742 N N . THR B 1 269 ? -62.099 -2.804 6.445 1.00 13.54 275 THR B N 1
ATOM 5743 C CA . THR B 1 269 ? -63.437 -3.407 6.494 1.00 13.83 275 THR B CA 1
ATOM 5744 C C . THR B 1 269 ? -63.600 -4.521 7.501 1.00 15.07 275 THR B C 1
ATOM 5745 O O . THR B 1 269 ? -64.729 -4.892 7.790 1.00 16.71 275 THR B O 1
ATOM 5749 N N . GLY B 1 270 ? -62.508 -5.090 7.982 1.00 14.46 276 GLY B N 1
ATOM 5750 C CA . GLY B 1 270 ? -62.562 -6.237 8.884 1.00 14.64 276 GLY B CA 1
ATOM 5751 C C . GLY B 1 270 ? -63.102 -5.978 10.279 1.00 15.07 276 GLY B C 1
ATOM 5752 O O . GLY B 1 270 ? -63.267 -4.822 10.714 1.00 16.11 276 GLY B O 1
ATOM 5753 N N . MET B 1 271 ? -63.309 -7.078 11.015 1.00 13.16 277 MET B N 1
ATOM 5754 C CA . MET B 1 271 ? -63.741 -7.052 12.403 1.00 11.94 277 MET B CA 1
ATOM 5755 C C . MET B 1 271 ? -65.107 -6.394 12.607 1.00 12.24 277 MET B C 1
ATOM 5756 O O . MET B 1 271 ? -65.290 -5.614 13.533 1.00 12.39 277 MET B O 1
ATOM 5761 N N . GLY B 1 272 ? -66.074 -6.758 11.758 1.00 12.53 278 GLY B N 1
ATOM 5762 C CA . GLY B 1 272 ? -67.473 -6.361 11.900 1.00 13.22 278 GLY B CA 1
ATOM 5763 C C . GLY B 1 272 ? -67.958 -5.050 11.309 1.00 13.92 278 GLY B C 1
ATOM 5764 O O . GLY B 1 272 ? -69.172 -4.806 11.257 1.00 13.49 278 GLY B O 1
ATOM 5765 N N . ARG B 1 273 ? -67.036 -4.204 10.833 1.00 14.13 279 ARG B N 1
ATOM 5766 C CA . ARG B 1 273 ? -67.390 -2.869 10.392 1.00 13.65 279 ARG B CA 1
ATOM 5767 C C . ARG B 1 273 ? -68.498 -2.799 9.340 1.00 13.39 279 ARG B C 1
ATOM 5768 O O . ARG B 1 273 ? -69.342 -1.907 9.444 1.00 14.50 279 ARG B O 1
ATOM 5776 N N . THR B 1 274 ? -68.512 -3.704 8.349 1.00 12.41 280 THR B N 1
ATOM 5777 C CA . THR B 1 274 ? -69.506 -3.600 7.279 1.00 12.09 280 THR B CA 1
ATOM 5778 C C . THR B 1 274 ? -70.799 -4.377 7.536 1.00 12.58 280 THR B C 1
ATOM 5779 O O . THR B 1 274 ? -71.588 -4.510 6.602 1.00 12.48 280 THR B O 1
ATOM 5783 N N . GLY B 1 275 ? -71.009 -4.880 8.760 1.00 12.72 281 GLY B N 1
ATOM 5784 C CA . GLY B 1 275 ? -72.216 -5.651 9.041 1.00 13.72 281 GLY B CA 1
ATOM 5785 C C . GLY B 1 275 ? -72.020 -7.162 9.045 1.00 15.58 281 GLY B C 1
ATOM 5786 O O . GLY B 1 275 ? -72.942 -7.909 9.358 1.00 17.39 281 GLY B O 1
ATOM 5787 N N . LYS B 1 276 ? -70.819 -7.641 8.713 1.00 14.70 282 LYS B N 1
ATOM 5788 C CA . LYS B 1 276 ? -70.409 -9.049 8.844 1.00 14.53 282 LYS B CA 1
ATOM 5789 C C . LYS B 1 276 ? -68.993 -9.009 9.453 1.00 14.20 282 LYS B C 1
ATOM 5790 O O . LYS B 1 276 ? -68.316 -7.971 9.345 1.00 14.77 282 LYS B O 1
ATOM 5796 N N . MET B 1 277 ? -68.490 -10.129 10.001 1.00 13.53 283 MET B N 1
ATOM 5797 C CA . MET B 1 277 ? -67.130 -10.147 10.573 1.00 13.78 283 MET B CA 1
ATOM 5798 C C . MET B 1 277 ? -66.071 -9.678 9.537 1.00 14.25 283 MET B C 1
ATOM 5799 O O . MET B 1 277 ? -65.261 -8.797 9.841 1.00 13.72 283 MET B O 1
ATOM 5804 N N . PHE B 1 278 ? -66.173 -10.173 8.312 1.00 14.25 284 PHE B N 1
ATOM 5805 C CA . PHE B 1 278 ? -65.298 -9.748 7.206 1.00 14.39 284 PHE B CA 1
ATOM 5806 C C . PHE B 1 278 ? -66.203 -9.382 6.028 1.00 14.61 284 PHE B C 1
ATOM 5807 O O . PHE B 1 278 ? -67.206 -10.067 5.789 1.00 14.35 284 PHE B O 1
ATOM 5815 N N . ALA B 1 279 ? -65.874 -8.311 5.294 1.00 14.30 285 ALA B N 1
ATOM 5816 C CA . ALA B 1 279 ? -66.685 -7.902 4.140 1.00 14.82 285 ALA B CA 1
ATOM 5817 C C . ALA B 1 279 ? -66.733 -8.990 3.056 1.00 15.85 285 ALA B C 1
ATOM 5818 O O . ALA B 1 279 ? -67.714 -9.047 2.303 1.00 15.44 285 ALA B O 1
ATOM 5820 N N . CYS B 1 280 ? -65.722 -9.893 2.993 1.00 15.85 286 CYS B N 1
ATOM 5821 C CA . CYS B 1 280 ? -65.783 -10.991 2.007 1.00 16.78 286 CYS B CA 1
ATOM 5822 C C . CYS B 1 280 ? -66.982 -11.968 2.293 1.00 17.89 286 CYS B C 1
ATOM 5823 O O . CYS B 1 280 ? -67.385 -12.738 1.420 1.00 18.67 286 CYS B O 1
ATOM 5826 N N . GLU B 1 281 ? -67.554 -11.915 3.498 1.00 17.36 287 GLU B N 1
ATOM 5827 C CA . GLU B 1 281 ? -68.686 -12.762 3.853 1.00 17.74 287 GLU B CA 1
ATOM 5828 C C . GLU B 1 281 ? -69.984 -12.304 3.223 1.00 18.13 287 GLU B C 1
ATOM 5829 O O . GLU B 1 281 ? -70.916 -13.102 3.189 1.00 18.81 287 GLU B O 1
ATOM 5835 N N . HIS B 1 282 ? -70.078 -11.055 2.722 1.00 17.72 288 HIS B N 1
ATOM 5836 C CA . HIS B 1 282 ? -71.315 -10.605 2.078 1.00 18.04 288 HIS B CA 1
ATOM 5837 C C . HIS B 1 282 ? -71.594 -11.459 0.810 1.00 19.89 288 HIS B C 1
ATOM 5838 O O . HIS B 1 282 ? -72.742 -11.840 0.583 1.00 21.06 288 HIS B O 1
ATOM 5845 N N . GLU B 1 283 ? -70.562 -11.805 0.032 1.00 18.94 289 GLU B N 1
ATOM 5846 C CA . GLU B 1 283 ? -70.717 -12.672 -1.144 1.00 19.35 289 GLU B CA 1
ATOM 5847 C C . GLU B 1 283 ? -70.175 -14.092 -0.945 1.00 20.06 289 GLU B C 1
ATOM 5848 O O . GLU B 1 283 ? -70.225 -14.881 -1.886 1.00 21.03 289 GLU B O 1
ATOM 5854 N N A ASN B 1 284 ? -69.687 -14.435 0.257 0.50 19.85 290 ASN B N 1
ATOM 5855 N N B ASN B 1 284 ? -69.684 -14.417 0.267 0.50 19.82 290 ASN B N 1
ATOM 5856 C CA A ASN B 1 284 ? -69.091 -15.741 0.546 0.50 20.76 290 ASN B CA 1
ATOM 5857 C CA B ASN B 1 284 ? -69.113 -15.712 0.628 0.50 20.73 290 ASN B CA 1
ATOM 5858 C C A ASN B 1 284 ? -67.903 -15.987 -0.377 0.50 21.12 290 ASN B C 1
ATOM 5859 C C B ASN B 1 284 ? -67.885 -16.019 -0.244 0.50 21.22 290 ASN B C 1
ATOM 5860 O O A ASN B 1 284 ? -67.841 -16.987 -1.101 0.50 21.74 290 ASN B O 1
ATOM 5861 O O B ASN B 1 284 ? -67.742 -17.134 -0.758 0.50 22.00 290 ASN B O 1
ATOM 5870 N N . VAL B 1 285 ? -66.990 -15.025 -0.392 1.00 20.28 291 VAL B N 1
ATOM 5871 C CA . VAL B 1 285 ? -65.773 -15.150 -1.195 1.00 19.62 291 VAL B CA 1
ATOM 5872 C C . VAL B 1 285 ? -64.624 -15.537 -0.287 1.00 19.29 291 VAL B C 1
ATOM 5873 O O . VAL B 1 285 ? -64.495 -14.986 0.818 1.00 19.13 291 VAL B O 1
ATOM 5877 N N . GLN B 1 286 ? -63.815 -16.498 -0.720 1.00 18.71 292 GLN B N 1
ATOM 5878 C CA . GLN B 1 286 ? -62.645 -16.892 0.033 1.00 19.42 292 GLN B CA 1
ATOM 5879 C C . GLN B 1 286 ? -61.410 -16.486 -0.737 1.00 17.91 292 GLN B C 1
ATOM 5880 O O . GLN B 1 286 ? -61.083 -17.102 -1.751 1.00 17.69 292 GLN B O 1
ATOM 5886 N N . PRO B 1 287 ? -60.672 -15.488 -0.233 1.00 16.29 293 PRO B N 1
ATOM 5887 C CA . PRO B 1 287 ? -59.401 -15.142 -0.886 1.00 14.39 293 PRO B CA 1
ATOM 5888 C C . PRO B 1 287 ? -58.318 -16.187 -0.559 1.00 13.81 293 PRO B C 1
ATOM 5889 O O . PRO B 1 287 ? -58.484 -16.984 0.356 1.00 14.46 293 PRO B O 1
ATOM 5893 N N . ASP B 1 288 ? -57.193 -16.168 -1.274 1.00 12.85 294 ASP B N 1
ATOM 5894 C CA . ASP B 1 288 ? -56.051 -17.030 -0.909 1.00 12.10 294 ASP B CA 1
ATOM 5895 C C . ASP B 1 288 ? -55.334 -16.426 0.333 1.00 12.36 294 ASP B C 1
ATOM 5896 O O . ASP B 1 288 ? -54.715 -17.159 1.113 1.00 12.66 294 ASP B O 1
ATOM 5901 N N . ILE B 1 289 ? -55.323 -15.085 0.442 1.00 11.26 295 ILE B N 1
ATOM 5902 C CA . ILE B 1 289 ? -54.638 -14.389 1.535 1.00 11.47 295 ILE B CA 1
ATOM 5903 C C . ILE B 1 289 ? -55.550 -13.259 1.984 1.00 12.33 295 ILE B C 1
ATOM 5904 O O . ILE B 1 289 ? -56.098 -12.530 1.147 1.00 11.71 295 ILE B O 1
ATOM 5909 N N . LEU B 1 290 ? -55.673 -13.088 3.316 1.00 12.39 296 LEU B N 1
ATOM 5910 C CA . LEU B 1 290 ? -56.536 -12.089 3.921 1.00 12.62 296 LEU B CA 1
ATOM 5911 C C . LEU B 1 290 ? -55.689 -11.220 4.862 1.00 13.08 296 LEU B C 1
ATOM 5912 O O . LEU B 1 290 ? -54.955 -11.770 5.686 1.00 13.28 296 LEU B O 1
ATOM 5917 N N . CYS B 1 291 ? -55.779 -9.874 4.733 1.00 12.23 297 CYS B N 1
ATOM 5918 C CA . CYS B 1 291 ? -55.023 -8.956 5.575 1.00 11.82 297 CYS B CA 1
ATOM 5919 C C . CYS B 1 291 ? -55.934 -8.290 6.573 1.00 11.04 297 CYS B C 1
ATOM 5920 O O . CYS B 1 291 ? -56.965 -7.752 6.183 1.00 10.73 297 CYS B O 1
ATOM 5923 N N . LEU B 1 292 ? -55.523 -8.269 7.849 1.00 10.13 298 LEU B N 1
ATOM 5924 C CA . LEU B 1 292 ? -56.274 -7.607 8.910 1.00 10.06 298 LEU B CA 1
ATOM 5925 C C . LEU B 1 292 ? -55.329 -6.732 9.723 1.00 10.15 298 LEU B C 1
ATOM 5926 O O . LEU B 1 292 ? -54.144 -7.023 9.830 1.00 11.26 298 LEU B O 1
ATOM 5931 N N . ALA B 1 293 ? -55.851 -5.681 10.348 1.00 10.04 299 ALA B N 1
ATOM 5932 C CA . ALA B 1 293 ? -55.078 -4.833 11.274 1.00 10.09 299 ALA B CA 1
ATOM 5933 C C . ALA B 1 293 ? -56.130 -3.894 11.950 1.00 10.82 299 ALA B C 1
ATOM 5934 O O . ALA B 1 293 ? -57.221 -4.411 12.225 1.00 11.00 299 ALA B O 1
ATOM 5936 N N . LYS B 1 294 ? -55.860 -2.585 12.251 1.00 11.05 300 LYS B N 1
ATOM 5937 C CA . LYS B 1 294 ? -56.780 -1.628 12.819 1.00 10.47 300 LYS B CA 1
ATOM 5938 C C . LYS B 1 294 ? -57.597 -2.210 13.985 1.00 11.44 300 LYS B C 1
ATOM 5939 O O . LYS B 1 294 ? -57.043 -2.398 15.073 1.00 12.29 300 LYS B O 1
ATOM 5945 N N . ALA B 1 295 ? -58.868 -2.543 13.759 1.00 10.95 301 ALA B N 1
ATOM 5946 C CA . ALA B 1 295 ? -59.749 -3.000 14.822 1.00 10.90 301 ALA B CA 1
ATOM 5947 C C . ALA B 1 295 ? -59.368 -4.340 15.451 1.00 11.16 301 ALA B C 1
ATOM 5948 O O . ALA B 1 295 ? -59.883 -4.653 16.536 1.00 12.09 301 ALA B O 1
ATOM 5950 N N . LEU B 1 296 ? -58.508 -5.141 14.795 1.00 10.69 302 LEU B N 1
ATOM 5951 C CA . LEU B 1 296 ? -58.102 -6.424 15.369 1.00 10.99 302 LEU B CA 1
ATOM 5952 C C . LEU B 1 296 ? -57.429 -6.234 16.768 1.00 12.52 302 LEU B C 1
ATOM 5953 O O . LEU B 1 296 ? -57.492 -7.130 17.597 1.00 13.37 302 LEU B O 1
ATOM 5958 N N . GLY B 1 297 ? -56.845 -5.058 17.028 1.00 11.77 303 GLY B N 1
ATOM 5959 C CA . GLY B 1 297 ? -56.213 -4.759 18.305 1.00 11.00 303 GLY B CA 1
ATOM 5960 C C . GLY B 1 297 ? -57.138 -4.221 19.392 1.00 12.07 303 GLY B C 1
ATOM 5961 O O . GLY B 1 297 ? -56.672 -3.781 20.448 1.00 12.95 303 GLY B O 1
ATOM 5962 N N . GLY B 1 298 ? -58.444 -4.208 19.118 1.00 11.83 304 GLY B N 1
ATOM 5963 C CA . GLY B 1 298 ? -59.461 -3.782 20.074 1.00 11.23 304 GLY B CA 1
ATOM 5964 C C . GLY B 1 298 ? -59.486 -2.317 20.423 1.00 11.77 304 GLY B C 1
ATOM 5965 O O . GLY B 1 298 ? -60.158 -1.940 21.395 1.00 13.23 304 GLY B O 1
ATOM 5966 N N . GLY B 1 299 ? -58.739 -1.488 19.674 1.00 10.76 305 GLY B N 1
ATOM 5967 C CA . GLY B 1 299 ? -58.625 -0.078 20.043 1.00 11.04 305 GLY B CA 1
ATOM 5968 C C . GLY B 1 299 ? -57.690 0.127 21.236 1.00 10.95 305 GLY B C 1
ATOM 5969 O O . GLY B 1 299 ? -57.594 1.235 21.773 1.00 11.57 305 GLY B O 1
ATOM 5970 N N . VAL B 1 300 ? -56.931 -0.916 21.630 1.00 9.92 306 VAL B N 1
ATOM 5971 C CA . VAL B 1 300 ? -55.969 -0.847 22.733 1.00 9.38 306 VAL B CA 1
ATOM 5972 C C . VAL B 1 300 ? -54.530 -1.116 22.254 1.00 9.89 306 VAL B C 1
ATOM 5973 O O . VAL B 1 300 ? -53.605 -0.440 22.708 1.00 11.09 306 VAL B O 1
ATOM 5977 N N . MET B 1 301 ? -54.326 -2.122 21.377 1.00 9.65 307 MET B N 1
ATOM 5978 C CA . MET B 1 301 ? -52.969 -2.428 20.922 1.00 9.99 307 MET B CA 1
ATOM 5979 C C . MET B 1 301 ? -52.815 -2.344 19.395 1.00 10.41 307 MET B C 1
ATOM 5980 O O . MET B 1 301 ? -53.737 -2.678 18.661 1.00 10.17 307 MET B O 1
ATOM 5985 N N . PRO B 1 302 ? -51.599 -2.038 18.917 1.00 10.49 308 PRO B N 1
ATOM 5986 C CA . PRO B 1 302 ? -51.314 -2.172 17.480 1.00 11.06 308 PRO B CA 1
ATOM 5987 C C . PRO B 1 302 ? -51.134 -3.678 17.171 1.00 12.53 308 PRO B C 1
ATOM 5988 O O . PRO B 1 302 ? -50.450 -4.389 17.928 1.00 13.47 308 PRO B O 1
ATOM 5992 N N . ILE B 1 303 ? -51.709 -4.156 16.085 1.00 11.37 309 ILE B N 1
ATOM 5993 C CA . ILE B 1 303 ? -51.542 -5.524 15.622 1.00 12.65 309 ILE B CA 1
ATOM 5994 C C . ILE B 1 303 ? -51.964 -5.585 14.144 1.00 14.45 309 ILE B C 1
ATOM 5995 O O . ILE B 1 303 ? -52.828 -4.828 13.698 1.00 15.90 309 ILE B O 1
ATOM 6000 N N . GLY B 1 304 ? -51.365 -6.510 13.425 1.00 12.87 310 GLY B N 1
ATOM 6001 C CA . GLY B 1 304 ? -51.703 -6.855 12.056 1.00 13.56 310 GLY B CA 1
ATOM 6002 C C . GLY B 1 304 ? -51.654 -8.372 11.926 1.00 13.53 310 GLY B C 1
ATOM 6003 O O . GLY B 1 304 ? -50.941 -9.045 12.683 1.00 12.81 310 GLY B O 1
ATOM 6004 N N . ALA B 1 305 ? -52.397 -8.937 10.978 1.00 12.43 311 ALA B N 1
ATOM 6005 C CA . ALA B 1 305 ? -52.389 -10.384 10.768 1.00 13.16 311 ALA B CA 1
ATOM 6006 C C . ALA B 1 305 ? -52.561 -10.677 9.287 1.00 13.61 311 ALA B C 1
ATOM 6007 O O . ALA B 1 305 ? -53.331 -9.998 8.605 1.00 14.75 311 ALA B O 1
ATOM 6009 N N . THR B 1 306 ? -51.832 -11.656 8.782 1.00 12.14 312 THR B N 1
ATOM 6010 C CA . THR B 1 306 ? -51.948 -12.067 7.383 1.00 12.69 312 THR B CA 1
ATOM 6011 C C . THR B 1 306 ? -52.285 -13.528 7.464 1.00 13.87 312 THR B C 1
ATOM 6012 O O . THR B 1 306 ? -51.486 -14.328 7.970 1.00 13.77 312 THR B O 1
ATOM 6016 N N . ILE B 1 307 ? -53.470 -13.880 6.994 1.00 13.84 313 ILE B N 1
ATOM 6017 C CA . ILE B 1 307 ? -53.985 -15.221 7.079 1.00 14.69 313 ILE B CA 1
ATOM 6018 C C . ILE B 1 307 ? -54.037 -15.810 5.673 1.00 14.85 313 ILE B C 1
ATOM 6019 O O . ILE B 1 307 ? -54.452 -15.123 4.742 1.00 14.33 313 ILE B O 1
ATOM 6024 N N . ALA B 1 308 ? -53.570 -17.045 5.507 1.00 14.32 314 ALA B N 1
ATOM 6025 C CA . ALA B 1 308 ? -53.553 -17.660 4.193 1.00 14.59 314 ALA B CA 1
ATOM 6026 C C . ALA B 1 308 ? -53.935 -19.142 4.246 1.00 15.23 314 ALA B C 1
ATOM 6027 O O . ALA B 1 308 ? -53.927 -19.755 5.319 1.00 15.44 314 ALA B O 1
ATOM 6029 N N . THR B 1 309 ? -54.247 -19.737 3.082 1.00 15.11 315 THR B N 1
ATOM 6030 C CA . THR B 1 309 ? -54.470 -21.167 2.987 1.00 15.93 315 THR B CA 1
ATOM 6031 C C . THR B 1 309 ? -53.152 -21.881 3.279 1.00 16.57 315 THR B C 1
ATOM 6032 O O . THR B 1 309 ? -52.087 -21.293 3.127 1.00 16.22 315 THR B O 1
ATOM 6036 N N . GLU B 1 310 ? -53.213 -23.165 3.650 1.00 17.88 316 GLU B N 1
ATOM 6037 C CA . GLU B 1 310 ? -52.000 -23.954 3.862 1.00 18.14 316 GLU B CA 1
ATOM 6038 C C . GLU B 1 310 ? -51.208 -24.076 2.551 1.00 18.51 316 GLU B C 1
ATOM 6039 O O . GLU B 1 310 ? -49.983 -24.022 2.571 1.00 19.12 316 GLU B O 1
ATOM 6045 N N . GLU B 1 311 ? -51.897 -24.155 1.399 1.00 18.21 317 GLU B N 1
ATOM 6046 C CA . GLU B 1 311 ? -51.240 -24.241 0.080 1.00 18.52 317 GLU B CA 1
ATOM 6047 C C . GLU B 1 311 ? -50.250 -23.080 -0.126 1.00 19.10 317 GLU B C 1
ATOM 6048 O O . GLU B 1 311 ? -49.094 -23.311 -0.467 1.00 18.82 317 GLU B O 1
ATOM 6054 N N . VAL B 1 312 ? -50.694 -21.836 0.161 1.00 18.74 318 VAL B N 1
ATOM 6055 C CA . VAL B 1 312 ? -49.838 -20.683 0.006 1.00 18.26 318 VAL B CA 1
ATOM 6056 C C . VAL B 1 312 ? -48.854 -20.564 1.192 1.00 17.69 318 VAL B C 1
ATOM 6057 O O . VAL B 1 312 ? -47.643 -20.419 0.977 1.00 17.87 318 VAL B O 1
ATOM 6061 N N . PHE B 1 313 ? -49.367 -20.628 2.436 1.00 17.40 319 PHE B N 1
ATOM 6062 C CA . PHE B 1 313 ? -48.519 -20.410 3.619 1.00 17.74 319 PHE B CA 1
ATOM 6063 C C . PHE B 1 313 ? -47.349 -21.376 3.742 1.00 18.68 319 PHE B C 1
ATOM 6064 O O . PHE B 1 313 ? -46.294 -20.993 4.275 1.00 18.34 319 PHE B O 1
ATOM 6072 N N . SER B 1 314 ? -47.506 -22.611 3.223 1.00 19.04 320 SER B N 1
ATOM 6073 C CA . SER B 1 314 ? -46.459 -23.628 3.313 1.00 20.23 320 SER B CA 1
ATOM 6074 C C . SER B 1 314 ? -45.117 -23.202 2.718 1.00 21.00 320 SER B C 1
ATOM 6075 O O . SER B 1 314 ? -44.094 -23.837 3.024 1.00 22.30 320 SER B O 1
ATOM 6078 N N . VAL B 1 315 ? -45.075 -22.103 1.930 1.00 19.69 321 VAL B N 1
ATOM 6079 C CA . VAL B 1 315 ? -43.779 -21.590 1.456 1.00 20.09 321 VAL B CA 1
ATOM 6080 C C . VAL B 1 315 ? -42.872 -21.169 2.646 1.00 21.47 321 VAL B C 1
ATOM 6081 O O . VAL B 1 315 ? -41.658 -21.008 2.467 1.00 22.44 321 VAL B O 1
ATOM 6085 N N . LEU B 1 316 ? -43.452 -20.954 3.843 1.00 21.24 322 LEU B N 1
ATOM 6086 C CA . LEU B 1 316 ? -42.683 -20.566 5.017 1.00 20.57 322 LEU B CA 1
ATOM 6087 C C . LEU B 1 316 ? -42.305 -21.748 5.941 1.00 20.16 322 LEU B C 1
ATOM 6088 O O . LEU B 1 316 ? -41.679 -21.518 6.976 1.00 20.16 322 LEU B O 1
ATOM 6093 N N . PHE B 1 317 ? -42.725 -22.972 5.625 1.00 20.20 323 PHE B N 1
ATOM 6094 C CA . PHE B 1 317 ? -42.503 -24.122 6.511 1.00 21.94 323 PHE B CA 1
ATOM 6095 C C . PHE B 1 317 ? -41.062 -24.628 6.567 1.00 24.56 323 PHE B C 1
ATOM 6096 O O . PHE B 1 317 ? -40.600 -24.990 7.640 1.00 25.61 323 PHE B O 1
ATOM 6104 N N . ASP B 1 318 ? -40.367 -24.689 5.426 1.00 25.71 324 ASP B N 1
ATOM 6105 C CA . ASP B 1 318 ? -38.991 -25.203 5.387 1.00 27.36 324 ASP B CA 1
ATOM 6106 C C . ASP B 1 318 ? -38.013 -24.298 6.097 1.00 27.54 324 ASP B C 1
ATOM 6107 O O . ASP B 1 318 ? -37.043 -24.789 6.661 1.00 27.66 324 ASP B O 1
ATOM 6112 N N . ASN B 1 319 ? -38.255 -22.977 6.070 1.00 27.05 325 ASN B N 1
ATOM 6113 C CA . ASN B 1 319 ? -37.418 -22.019 6.783 1.00 26.97 325 ASN B CA 1
ATOM 6114 C C . ASN B 1 319 ? -38.381 -21.063 7.461 1.00 26.55 325 ASN B C 1
ATOM 6115 O O . ASN B 1 319 ? -38.840 -20.078 6.860 1.00 26.55 325 ASN B O 1
ATOM 6120 N N . PRO B 1 320 ? -38.751 -21.369 8.709 1.00 25.50 326 PRO B N 1
ATOM 6121 C CA . PRO B 1 320 ? -39.689 -20.496 9.425 1.00 24.03 326 PRO B CA 1
ATOM 6122 C C . PRO B 1 320 ? -39.127 -19.122 9.789 1.00 23.34 326 PRO B C 1
ATOM 6123 O O . PRO B 1 320 ? -39.848 -18.310 10.349 1.00 23.24 326 PRO B O 1
ATOM 6127 N N . PHE B 1 321 ? -37.857 -18.858 9.480 1.00 23.09 327 PHE B N 1
ATOM 6128 C CA . PHE B 1 321 ? -37.214 -17.565 9.715 1.00 23.48 327 PHE B CA 1
ATOM 6129 C C . PHE B 1 321 ? -37.132 -16.729 8.435 1.00 23.14 327 PHE B C 1
ATOM 6130 O O . PHE B 1 321 ? -36.537 -15.667 8.464 1.00 24.18 327 PHE B O 1
ATOM 6138 N N . LEU B 1 322 ? -37.705 -17.196 7.319 1.00 21.73 328 LEU B N 1
ATOM 6139 C CA . LEU B 1 322 ? -37.684 -16.485 6.057 1.00 21.06 328 LEU B CA 1
ATOM 6140 C C . LEU B 1 322 ? -38.408 -15.143 6.159 1.00 21.16 328 LEU B C 1
ATOM 6141 O O . LEU B 1 322 ? -37.855 -14.131 5.746 1.00 22.65 328 LEU B O 1
ATOM 6146 N N . HIS B 1 323 ? -39.626 -15.122 6.732 1.00 18.37 329 HIS B N 1
ATOM 6147 C CA . HIS B 1 323 ? -40.318 -13.886 6.982 1.00 16.83 329 HIS B CA 1
ATOM 6148 C C . HIS B 1 323 ? -40.651 -13.829 8.459 1.00 17.92 329 HIS B C 1
ATOM 6149 O O . HIS B 1 323 ? -41.315 -14.706 8.983 1.00 17.87 329 HIS B O 1
ATOM 6156 N N . THR B 1 324 ? -40.138 -12.818 9.140 1.00 18.12 330 THR B N 1
ATOM 6157 C CA . THR B 1 324 ? -40.349 -12.642 10.570 1.00 18.69 330 THR B CA 1
ATOM 6158 C C . THR B 1 324 ? -40.504 -11.138 10.883 1.00 19.04 330 THR B C 1
ATOM 6159 O O . THR B 1 324 ? -40.255 -10.277 10.030 1.00 18.14 330 THR B O 1
ATOM 6163 N N . THR B 1 325 ? -40.840 -10.837 12.149 1.00 20.22 331 THR B N 1
ATOM 6164 C CA . THR B 1 325 ? -40.994 -9.524 12.726 1.00 22.87 331 THR B CA 1
ATOM 6165 C C . THR B 1 325 ? -40.489 -9.669 14.210 1.00 22.63 331 THR B C 1
ATOM 6166 O O . THR B 1 325 ? -40.609 -10.759 14.806 1.00 23.48 331 THR B O 1
ATOM 6170 N N A THR B 1 326 ? -39.900 -8.607 14.773 0.41 21.70 332 THR B N 1
ATOM 6171 N N B THR B 1 326 ? -39.912 -8.607 14.788 0.59 21.41 332 THR B N 1
ATOM 6172 C CA A THR B 1 326 ? -39.407 -8.656 16.152 0.41 21.38 332 THR B CA 1
ATOM 6173 C CA B THR B 1 326 ? -39.398 -8.690 16.158 0.59 20.86 332 THR B CA 1
ATOM 6174 C C A THR B 1 326 ? -40.559 -8.737 17.178 0.41 20.40 332 THR B C 1
ATOM 6175 C C B THR B 1 326 ? -40.526 -8.693 17.236 0.59 20.39 332 THR B C 1
ATOM 6176 O O A THR B 1 326 ? -40.558 -9.605 18.053 0.41 21.33 332 THR B O 1
ATOM 6177 O O B THR B 1 326 ? -40.464 -9.469 18.203 0.59 21.52 332 THR B O 1
ATOM 6184 N N . PHE B 1 327 ? -41.501 -7.805 17.098 1.00 18.10 333 PHE B N 1
ATOM 6185 C CA . PHE B 1 327 ? -42.596 -7.708 18.056 1.00 15.99 333 PHE B CA 1
ATOM 6186 C C . PHE B 1 327 ? -43.864 -8.439 17.633 1.00 15.08 333 PHE B C 1
ATOM 6187 O O . PHE B 1 327 ? -44.804 -8.478 18.412 1.00 14.52 333 PHE B O 1
ATOM 6195 N N . GLY B 1 328 ? -43.969 -8.857 16.372 1.00 14.55 334 GLY B N 1
ATOM 6196 C CA . GLY B 1 328 ? -45.203 -9.440 15.855 1.00 14.79 334 GLY B CA 1
ATOM 6197 C C . GLY B 1 328 ? -45.675 -10.650 16.625 1.00 15.09 334 GLY B C 1
ATOM 6198 O O . GLY B 1 328 ? -44.872 -11.523 16.970 1.00 16.25 334 GLY B O 1
ATOM 6199 N N . GLY B 1 329 ? -46.952 -10.640 16.971 1.00 14.16 335 GLY B N 1
ATOM 6200 C CA . GLY B 1 329 ? -47.574 -11.714 17.725 1.00 14.00 335 GLY B CA 1
ATOM 6201 C C . GLY B 1 329 ? -47.252 -11.678 19.206 1.00 13.97 335 GLY B C 1
ATOM 6202 O O . GLY B 1 329 ? -47.416 -12.692 19.896 1.00 15.74 335 GLY B O 1
ATOM 6203 N N . ASN B 1 330 ? -46.812 -10.514 19.725 1.00 12.27 336 ASN B N 1
ATOM 6204 C CA . ASN B 1 330 ? -46.482 -10.406 21.154 1.00 12.51 336 ASN B CA 1
ATOM 6205 C C . ASN B 1 330 ? -47.707 -10.685 22.039 1.00 12.12 336 ASN B C 1
ATOM 6206 O O . ASN B 1 330 ? -48.846 -10.460 21.638 1.00 11.88 336 ASN B O 1
ATOM 6211 N N . PRO B 1 331 ? -47.484 -11.156 23.273 1.00 12.47 337 PRO B N 1
ATOM 6212 C CA . PRO B 1 331 ? -48.618 -11.479 24.162 1.00 11.59 337 PRO B CA 1
ATOM 6213 C C . PRO B 1 331 ? -49.620 -10.355 24.413 1.00 10.97 337 PRO B C 1
ATOM 6214 O O . PRO B 1 331 ? -50.800 -10.669 24.416 1.00 10.93 337 PRO B O 1
ATOM 6218 N N . LEU B 1 332 ? -49.197 -9.083 24.601 1.00 10.26 338 LEU B N 1
ATOM 6219 C CA . LEU B 1 332 ? -50.189 -8.008 24.789 1.00 10.89 338 LEU B CA 1
ATOM 6220 C C . LEU B 1 332 ? -51.124 -7.860 23.590 1.00 10.89 338 LEU B C 1
ATOM 6221 O O . LEU B 1 332 ? -52.340 -7.718 23.738 1.00 9.67 338 LEU B O 1
ATOM 6226 N N . ALA B 1 333 ? -50.536 -7.872 22.370 1.00 10.57 339 ALA B N 1
ATOM 6227 C CA . ALA B 1 333 ? -51.322 -7.696 21.157 1.00 10.18 339 ALA B CA 1
ATOM 6228 C C . ALA B 1 333 ? -52.266 -8.872 20.988 1.00 10.77 339 ALA B C 1
ATOM 6229 O O . ALA B 1 333 ? -53.425 -8.651 20.665 1.00 11.00 339 ALA B O 1
ATOM 6231 N N . CYS B 1 334 ? -51.774 -10.129 21.200 1.00 10.83 340 CYS B N 1
ATOM 6232 C CA . CYS B 1 334 ? -52.641 -11.304 21.089 1.00 11.43 340 CYS B CA 1
ATOM 6233 C C . CYS B 1 334 ? -53.757 -11.269 22.093 1.00 11.46 340 CYS B C 1
ATOM 6234 O O . CYS B 1 334 ? -54.879 -11.632 21.743 1.00 12.51 340 CYS B O 1
ATOM 6237 N N . ALA B 1 335 ? -53.475 -10.879 23.351 1.00 10.85 341 ALA B N 1
ATOM 6238 C CA . ALA B 1 335 ? -54.502 -10.788 24.395 1.00 10.96 341 ALA B CA 1
ATOM 6239 C C . ALA B 1 335 ? -55.594 -9.779 23.971 1.00 12.49 341 ALA B C 1
ATOM 6240 O O . ALA B 1 335 ? -56.794 -10.066 24.085 1.00 12.93 341 ALA B O 1
ATOM 6242 N N . ALA B 1 336 ? -55.178 -8.624 23.424 1.00 12.35 342 ALA B N 1
ATOM 6243 C CA . ALA B 1 336 ? -56.140 -7.618 22.950 1.00 11.95 342 ALA B CA 1
ATOM 6244 C C . ALA B 1 336 ? -57.025 -8.173 21.816 1.00 12.09 342 ALA B C 1
ATOM 6245 O O . ALA B 1 336 ? -58.255 -7.974 21.856 1.00 11.46 342 ALA B O 1
ATOM 6247 N N . ALA B 1 337 ? -56.411 -8.889 20.827 1.00 11.55 343 ALA B N 1
ATOM 6248 C CA . ALA B 1 337 ? -57.148 -9.452 19.698 1.00 11.28 343 ALA B CA 1
ATOM 6249 C C . ALA B 1 337 ? -58.105 -10.547 20.139 1.00 12.25 343 ALA B C 1
ATOM 6250 O O . ALA B 1 337 ? -59.229 -10.600 19.632 1.00 12.33 343 ALA B O 1
ATOM 6252 N N . LEU B 1 338 ? -57.670 -11.423 21.080 1.00 11.45 344 LEU B N 1
ATOM 6253 C CA . LEU B 1 338 ? -58.536 -12.493 21.566 1.00 12.43 344 LEU B CA 1
ATOM 6254 C C . LEU B 1 338 ? -59.760 -11.912 22.257 1.00 12.45 344 LEU B C 1
ATOM 6255 O O . LEU B 1 338 ? -60.879 -12.382 22.029 1.00 13.41 344 LEU B O 1
ATOM 6260 N N . ALA B 1 339 ? -59.561 -10.848 23.055 1.00 12.03 345 ALA B N 1
ATOM 6261 C CA . ALA B 1 339 ? -60.643 -10.163 23.756 1.00 12.61 345 ALA B CA 1
ATOM 6262 C C . ALA B 1 339 ? -61.568 -9.477 22.749 1.00 12.44 345 ALA B C 1
ATOM 6263 O O . ALA B 1 339 ? -62.786 -9.518 22.904 1.00 12.34 345 ALA B O 1
ATOM 6265 N N . THR B 1 340 ? -61.001 -8.859 21.708 1.00 11.44 346 THR B N 1
ATOM 6266 C CA . THR B 1 340 ? -61.829 -8.194 20.674 1.00 11.40 346 THR B CA 1
ATOM 6267 C C . THR B 1 340 ? -62.741 -9.179 19.955 1.00 11.91 346 THR B C 1
ATOM 6268 O O . THR B 1 340 ? -63.924 -8.895 19.737 1.00 12.79 346 THR B O 1
ATOM 6272 N N . ILE B 1 341 ? -62.211 -10.345 19.573 1.00 12.02 347 ILE B N 1
ATOM 6273 C CA . ILE B 1 341 ? -63.017 -11.356 18.886 1.00 12.37 347 ILE B CA 1
ATOM 6274 C C . ILE B 1 341 ? -64.135 -11.834 19.826 1.00 13.42 347 ILE B C 1
ATOM 6275 O O . ILE B 1 341 ? -65.297 -11.903 19.430 1.00 13.91 347 ILE B O 1
ATOM 6280 N N . ASN B 1 342 ? -63.794 -12.050 21.099 1.00 13.98 348 ASN B N 1
ATOM 6281 C CA . ASN B 1 342 ? -64.789 -12.456 22.095 1.00 14.12 348 ASN B CA 1
ATOM 6282 C C . ASN B 1 342 ? -65.896 -11.412 22.232 1.00 14.43 348 ASN B C 1
ATOM 6283 O O . ASN B 1 342 ? -67.065 -11.786 22.196 1.00 14.89 348 ASN B O 1
ATOM 6288 N N . VAL B 1 343 ? -65.551 -10.099 22.306 1.00 13.42 349 VAL B N 1
ATOM 6289 C CA . VAL B 1 343 ? -66.542 -9.006 22.401 1.00 13.43 349 VAL B CA 1
ATOM 6290 C C . VAL B 1 343 ? -67.450 -8.935 21.172 1.00 14.19 349 VAL B C 1
ATOM 6291 O O . VAL B 1 343 ? -68.681 -8.834 21.292 1.00 14.43 349 VAL B O 1
ATOM 6295 N N . LEU B 1 344 ? -66.847 -8.944 19.961 1.00 13.92 350 LEU B N 1
ATOM 6296 C CA . LEU B 1 344 ? -67.628 -8.866 18.732 1.00 13.00 350 LEU B CA 1
ATOM 6297 C C . LEU B 1 344 ? -68.657 -10.005 18.642 1.00 14.22 350 LEU B C 1
ATOM 6298 O O . LEU B 1 344 ? -69.809 -9.772 18.293 1.00 14.25 350 LEU B O 1
ATOM 6303 N N . LEU B 1 345 ? -68.236 -11.239 18.980 1.00 15.27 351 LEU B N 1
ATOM 6304 C CA . LEU B 1 345 ? -69.131 -12.391 18.899 1.00 16.46 351 LEU B CA 1
ATOM 6305 C C . LEU B 1 345 ? -70.164 -12.408 20.037 1.00 17.75 351 LEU B C 1
ATOM 6306 O O . LEU B 1 345 ? -71.354 -12.586 19.760 1.00 18.71 351 LEU B O 1
ATOM 6311 N N . GLU B 1 346 ? -69.747 -12.159 21.281 1.00 17.24 352 GLU B N 1
ATOM 6312 C CA . GLU B 1 346 ? -70.687 -12.170 22.410 1.00 18.26 352 GLU B CA 1
ATOM 6313 C C . GLU B 1 346 ? -71.770 -11.120 22.271 1.00 18.09 352 GLU B C 1
ATOM 6314 O O . GLU B 1 346 ? -72.931 -11.394 22.589 1.00 19.07 352 GLU B O 1
ATOM 6320 N N . GLN B 1 347 ? -71.404 -9.900 21.852 1.00 15.70 353 GLN B N 1
ATOM 6321 C CA . GLN B 1 347 ? -72.365 -8.813 21.756 1.00 14.75 353 GLN B CA 1
ATOM 6322 C C . GLN B 1 347 ? -73.017 -8.668 20.376 1.00 14.84 353 GLN B C 1
ATOM 6323 O O . GLN B 1 347 ? -73.802 -7.727 20.185 1.00 15.52 353 GLN B O 1
ATOM 6329 N N . ASN B 1 348 ? -72.727 -9.580 19.435 1.00 14.17 354 ASN B N 1
ATOM 6330 C CA . ASN B 1 348 ? -73.260 -9.525 18.047 1.00 16.51 354 ASN B CA 1
ATOM 6331 C C . ASN B 1 348 ? -73.089 -8.124 17.416 1.00 15.51 354 ASN B C 1
ATOM 6332 O O . ASN B 1 348 ? -74.042 -7.572 16.839 1.00 15.08 354 ASN B O 1
ATOM 6337 N N . LEU B 1 349 ? -71.877 -7.532 17.581 1.00 14.73 355 LEU B N 1
ATOM 6338 C CA . LEU B 1 349 ? -71.571 -6.191 17.063 1.00 13.98 355 LEU B CA 1
ATOM 6339 C C . LEU B 1 349 ? -71.609 -6.084 15.539 1.00 13.89 355 LEU B C 1
ATOM 6340 O O . LEU B 1 349 ? -72.085 -5.055 15.071 1.00 14.64 355 LEU B O 1
ATOM 6345 N N . PRO B 1 350 ? -71.285 -7.123 14.734 1.00 13.24 356 PRO B N 1
ATOM 6346 C CA . PRO B 1 350 ? -71.478 -6.993 13.281 1.00 13.91 356 PRO B CA 1
ATOM 6347 C C . PRO B 1 350 ? -72.966 -6.743 12.951 1.00 15.05 356 PRO B C 1
ATOM 6348 O O . PRO B 1 350 ? -73.259 -5.854 12.152 1.00 15.57 356 PRO B O 1
ATOM 6352 N N . ALA B 1 351 ? -73.910 -7.420 13.641 1.00 15.18 357 ALA B N 1
ATOM 6353 C CA . ALA B 1 351 ? -75.353 -7.180 13.356 1.00 15.13 357 ALA B CA 1
ATOM 6354 C C . ALA B 1 351 ? -75.750 -5.741 13.792 1.00 14.46 357 ALA B C 1
ATOM 6355 O O . ALA B 1 351 ? -76.565 -5.087 13.132 1.00 15.31 357 ALA B O 1
ATOM 6357 N N . GLN B 1 352 ? -75.169 -5.257 14.877 1.00 12.48 358 GLN B N 1
ATOM 6358 C CA . GLN B 1 352 ? -75.390 -3.881 15.329 1.00 13.41 358 GLN B CA 1
ATOM 6359 C C . GLN B 1 352 ? -74.852 -2.887 14.284 1.00 14.06 358 GLN B C 1
ATOM 6360 O O . GLN B 1 352 ? -75.461 -1.856 14.036 1.00 15.21 358 GLN B O 1
ATOM 6366 N N . ALA B 1 353 ? -73.694 -3.186 13.682 1.00 13.45 359 ALA B N 1
ATOM 6367 C CA . ALA B 1 353 ? -73.102 -2.315 12.644 1.00 13.07 359 ALA B CA 1
ATOM 6368 C C . ALA B 1 353 ? -74.031 -2.219 11.441 1.00 13.73 359 ALA B C 1
ATOM 6369 O O . ALA B 1 353 ? -74.193 -1.147 10.857 1.00 13.33 359 ALA B O 1
ATOM 6371 N N . GLU B 1 354 ? -74.656 -3.341 11.074 1.00 13.92 360 GLU B N 1
ATOM 6372 C CA . GLU B 1 354 ? -75.636 -3.314 9.983 1.00 13.88 360 GLU B CA 1
ATOM 6373 C C . GLU B 1 354 ? -76.861 -2.422 10.351 1.00 14.26 360 GLU B C 1
ATOM 6374 O O . GLU B 1 354 ? -77.231 -1.538 9.571 1.00 14.42 360 GLU B O 1
ATOM 6380 N N . GLN B 1 355 ? -77.466 -2.637 11.538 1.00 14.70 361 GLN B N 1
ATOM 6381 C CA . GLN B 1 355 ? -78.624 -1.849 11.939 1.00 15.75 361 GLN B CA 1
ATOM 6382 C C . GLN B 1 355 ? -78.295 -0.343 12.087 1.00 15.70 361 GLN B C 1
ATOM 6383 O O . GLN B 1 355 ? -78.988 0.487 11.519 1.00 15.89 361 GLN B O 1
ATOM 6389 N N . LYS B 1 356 ? -77.234 0.002 12.839 1.00 14.16 362 LYS B N 1
ATOM 6390 C CA . LYS B 1 356 ? -76.863 1.397 13.072 1.00 13.28 362 LYS B CA 1
ATOM 6391 C C . LYS B 1 356 ? -76.360 2.057 11.793 1.00 13.93 362 LYS B C 1
ATOM 6392 O O . LYS B 1 356 ? -76.669 3.220 11.543 1.00 14.86 362 LYS B O 1
ATOM 6398 N N . GLY B 1 357 ? -75.612 1.313 10.984 1.00 13.13 363 GLY B N 1
ATOM 6399 C CA . GLY B 1 357 ? -75.132 1.830 9.714 1.00 13.01 363 GLY B CA 1
ATOM 6400 C C . GLY B 1 357 ? -76.275 2.150 8.760 1.00 13.16 363 GLY B C 1
ATOM 6401 O O . GLY B 1 357 ? -76.238 3.182 8.086 1.00 13.03 363 GLY B O 1
ATOM 6402 N N . ASP B 1 358 ? -77.310 1.283 8.711 1.00 12.48 364 ASP B N 1
ATOM 6403 C CA . ASP B 1 358 ? -78.454 1.566 7.829 1.00 13.34 364 ASP B CA 1
ATOM 6404 C C . ASP B 1 358 ? -79.175 2.843 8.315 1.00 13.37 364 ASP B C 1
ATOM 6405 O O . ASP B 1 358 ? -79.565 3.671 7.497 1.00 14.03 364 ASP B O 1
ATOM 6410 N N A MET B 1 359 ? -79.323 2.999 9.638 0.46 13.63 365 MET B N 1
ATOM 6411 N N B MET B 1 359 ? -79.331 2.994 9.633 0.54 13.06 365 MET B N 1
ATOM 6412 C CA A MET B 1 359 ? -79.988 4.151 10.238 0.46 14.44 365 MET B CA 1
ATOM 6413 C CA B MET B 1 359 ? -79.998 4.159 10.189 0.54 13.27 365 MET B CA 1
ATOM 6414 C C A MET B 1 359 ? -79.206 5.448 9.980 0.46 13.85 365 MET B C 1
ATOM 6415 C C B MET B 1 359 ? -79.196 5.426 9.895 0.54 12.98 365 MET B C 1
ATOM 6416 O O A MET B 1 359 ? -79.789 6.436 9.551 0.46 13.68 365 MET B O 1
ATOM 6417 O O B MET B 1 359 ? -79.742 6.366 9.332 0.54 12.11 365 MET B O 1
ATOM 6426 N N . LEU B 1 360 ? -77.896 5.451 10.237 1.00 13.21 366 LEU B N 1
ATOM 6427 C CA . LEU B 1 360 ? -77.069 6.644 9.979 1.00 12.92 366 LEU B CA 1
ATOM 6428 C C . LEU B 1 360 ? -77.027 6.996 8.484 1.00 12.53 366 LEU B C 1
ATOM 6429 O O . LEU B 1 360 ? -77.195 8.167 8.140 1.00 13.17 366 LEU B O 1
ATOM 6434 N N . LEU B 1 361 ? -76.855 5.995 7.601 1.00 11.27 367 LEU B N 1
ATOM 6435 C CA . LEU B 1 361 ? -76.785 6.282 6.164 1.00 11.98 367 LEU B CA 1
ATOM 6436 C C . LEU B 1 361 ? -78.121 6.823 5.666 1.00 12.90 367 LEU B C 1
ATOM 6437 O O . LEU B 1 361 ? -78.129 7.758 4.866 1.00 13.37 367 LEU B O 1
ATOM 6442 N N . ASP B 1 362 ? -79.267 6.324 6.212 1.00 12.64 368 ASP B N 1
ATOM 6443 C CA . ASP B 1 362 ? -80.576 6.870 5.809 1.00 13.95 368 ASP B CA 1
ATOM 6444 C C . ASP B 1 362 ? -80.658 8.358 6.193 1.00 13.25 368 ASP B C 1
ATOM 6445 O O . ASP B 1 362 ? -81.092 9.161 5.373 1.00 13.15 368 ASP B O 1
ATOM 6450 N N . GLY B 1 363 ? -80.174 8.697 7.377 1.00 12.63 369 GLY B N 1
ATOM 6451 C CA . GLY B 1 363 ? -80.167 10.063 7.883 1.00 13.50 369 GLY B CA 1
ATOM 6452 C C . GLY B 1 363 ? -79.286 10.963 7.042 1.00 15.14 369 GLY B C 1
ATOM 6453 O O . GLY B 1 363 ? -79.695 12.078 6.693 1.00 16.09 369 GLY B O 1
ATOM 6454 N N . PHE B 1 364 ? -78.066 10.479 6.681 1.00 14.29 370 PHE B N 1
ATOM 6455 C CA . PHE B 1 364 ? -77.151 11.277 5.856 1.00 14.38 370 PHE B CA 1
ATOM 6456 C C . PHE B 1 364 ? -77.711 11.481 4.445 1.00 14.04 370 PHE B C 1
ATOM 6457 O O . PHE B 1 364 ? -77.590 12.578 3.890 1.00 14.38 370 PHE B O 1
ATOM 6465 N N A ARG B 1 365 ? -78.294 10.427 3.850 0.55 13.26 371 ARG B N 1
ATOM 6466 N N B ARG B 1 365 ? -78.298 10.430 3.853 0.45 13.43 371 ARG B N 1
ATOM 6467 C CA A ARG B 1 365 ? -78.873 10.544 2.510 0.55 13.92 371 ARG B CA 1
ATOM 6468 C CA B ARG B 1 365 ? -78.881 10.543 2.516 0.45 14.08 371 ARG B CA 1
ATOM 6469 C C A ARG B 1 365 ? -80.090 11.493 2.492 0.55 15.10 371 ARG B C 1
ATOM 6470 C C B ARG B 1 365 ? -80.064 11.526 2.511 0.45 14.99 371 ARG B C 1
ATOM 6471 O O A ARG B 1 365 ? -80.304 12.177 1.491 0.55 16.14 371 ARG B O 1
ATOM 6472 O O B ARG B 1 365 ? -80.255 12.233 1.523 0.45 15.77 371 ARG B O 1
ATOM 6487 N N . GLN B 1 366 ? -80.837 11.589 3.613 1.00 14.37 372 GLN B N 1
ATOM 6488 C CA . GLN B 1 366 ? -81.954 12.511 3.692 1.00 15.06 372 GLN B CA 1
ATOM 6489 C C . GLN B 1 366 ? -81.396 13.949 3.771 1.00 16.21 372 GLN B C 1
ATOM 6490 O O . GLN B 1 366 ? -81.891 14.830 3.089 1.00 14.89 372 GLN B O 1
ATOM 6496 N N . LEU B 1 367 ? -80.293 14.168 4.533 1.00 16.41 373 LEU B N 1
ATOM 6497 C CA . LEU B 1 367 ? -79.640 15.481 4.577 1.00 17.40 373 LEU B CA 1
ATOM 6498 C C . LEU B 1 367 ? -79.058 15.861 3.216 1.00 18.41 373 LEU B C 1
ATOM 6499 O O . LEU B 1 367 ? -79.079 17.034 2.839 1.00 20.38 373 LEU B O 1
ATOM 6504 N N . ALA B 1 368 ? -78.556 14.879 2.454 1.00 16.80 374 ALA B N 1
ATOM 6505 C CA . ALA B 1 368 ? -78.000 15.150 1.125 1.00 17.46 374 ALA B CA 1
ATOM 6506 C C . ALA B 1 368 ? -79.130 15.653 0.181 1.00 18.43 374 ALA B C 1
ATOM 6507 O O . ALA B 1 368 ? -78.898 16.556 -0.624 1.00 18.93 374 ALA B O 1
ATOM 6509 N N A ARG B 1 369 ? -80.325 15.059 0.315 0.58 18.19 375 ARG B N 1
ATOM 6510 N N B ARG B 1 369 ? -80.342 15.063 0.277 0.42 18.12 375 ARG B N 1
ATOM 6511 C CA A ARG B 1 369 ? -81.543 15.373 -0.421 0.58 19.40 375 ARG B CA 1
ATOM 6512 C CA B ARG B 1 369 ? -81.451 15.518 -0.570 0.42 18.96 375 ARG B CA 1
ATOM 6513 C C A ARG B 1 369 ? -81.992 16.819 -0.102 0.58 20.62 375 ARG B C 1
ATOM 6514 C C B ARG B 1 369 ? -81.888 16.930 -0.153 0.42 20.22 375 ARG B C 1
ATOM 6515 O O A ARG B 1 369 ? -82.477 17.518 -0.976 0.58 21.83 375 ARG B O 1
ATOM 6516 O O B ARG B 1 369 ? -82.253 17.723 -1.013 0.42 21.14 375 ARG B O 1
ATOM 6531 N N . GLU B 1 370 ? -81.838 17.253 1.149 1.00 20.38 376 GLU B N 1
ATOM 6532 C CA . GLU B 1 370 ? -82.249 18.581 1.619 1.00 20.75 376 GLU B CA 1
ATOM 6533 C C . GLU B 1 370 ? -81.230 19.674 1.345 1.00 21.13 376 GLU B C 1
ATOM 6534 O O . GLU B 1 370 ? -81.593 20.846 1.239 1.00 21.24 376 GLU B O 1
ATOM 6540 N N . TYR B 1 371 ? -79.941 19.301 1.267 1.00 20.39 377 TYR B N 1
ATOM 6541 C CA . TYR B 1 371 ? -78.855 20.248 1.043 1.00 19.96 377 TYR B CA 1
ATOM 6542 C C . TYR B 1 371 ? -78.039 19.924 -0.221 1.00 20.65 377 TYR B C 1
ATOM 6543 O O . TYR B 1 371 ? -76.823 19.754 -0.132 1.00 20.69 377 TYR B O 1
ATOM 6552 N N . PRO B 1 372 ? -78.656 19.897 -1.427 1.00 20.89 378 PRO B N 1
ATOM 6553 C CA . PRO B 1 372 ? -77.872 19.629 -2.648 1.00 20.86 378 PRO B CA 1
ATOM 6554 C C . PRO B 1 372 ? -76.903 20.757 -3.031 1.00 20.50 378 PRO B C 1
ATOM 6555 O O . PRO B 1 372 ? -76.013 20.567 -3.848 1.00 20.78 378 PRO B O 1
ATOM 6559 N N . ASP B 1 373 ? -77.078 21.930 -2.428 1.00 20.35 379 ASP B N 1
ATOM 6560 C CA . ASP B 1 373 ? -76.195 23.084 -2.568 1.00 20.76 379 ASP B CA 1
ATOM 6561 C C . ASP B 1 373 ? -74.845 22.849 -1.863 1.00 21.71 379 ASP B C 1
ATOM 6562 O O . ASP B 1 373 ? -73.875 23.553 -2.156 1.00 22.42 379 ASP B O 1
ATOM 6567 N N . LEU B 1 374 ? -74.794 21.902 -0.903 1.00 21.50 380 LEU B N 1
ATOM 6568 C CA . LEU B 1 374 ? -73.583 21.598 -0.131 1.00 20.87 380 LEU B CA 1
ATOM 6569 C C . LEU B 1 374 ? -73.146 20.142 -0.298 1.00 21.59 380 LEU B C 1
ATOM 6570 O O . LEU B 1 374 ? -71.946 19.847 -0.394 1.00 22.22 380 LEU B O 1
ATOM 6575 N N . VAL B 1 375 ? -74.106 19.216 -0.282 1.00 20.43 381 VAL B N 1
ATOM 6576 C CA . VAL B 1 375 ? -73.808 17.794 -0.360 1.00 19.42 381 VAL B CA 1
ATOM 6577 C C . VAL B 1 375 ? -74.036 17.191 -1.721 1.00 19.44 381 VAL B C 1
ATOM 6578 O O . VAL B 1 375 ? -75.091 17.395 -2.336 1.00 20.26 381 VAL B O 1
ATOM 6582 N N . GLN B 1 376 ? -73.075 16.393 -2.190 1.00 18.30 382 GLN B N 1
ATOM 6583 C CA . GLN B 1 376 ? -73.182 15.694 -3.443 1.00 18.98 382 GLN B CA 1
ATOM 6584 C C . GLN B 1 376 ? -73.824 14.333 -3.237 1.00 20.25 382 GLN B C 1
ATOM 6585 O O . GLN B 1 376 ? -74.747 13.975 -3.981 1.00 21.07 382 GLN B O 1
ATOM 6591 N N . GLU B 1 377 ? -73.379 13.568 -2.215 1.00 19.07 383 GLU B N 1
ATOM 6592 C CA . GLU B 1 377 ? -73.901 12.207 -2.025 1.00 18.00 383 GLU B CA 1
ATOM 6593 C C . GLU B 1 377 ? -73.443 11.610 -0.688 1.00 17.01 383 GLU B C 1
ATOM 6594 O O . GLU B 1 377 ? -72.363 11.941 -0.236 1.00 17.48 383 GLU B O 1
ATOM 6600 N N . ALA B 1 378 ? -74.220 10.695 -0.094 1.00 15.27 384 ALA B N 1
ATOM 6601 C CA . ALA B 1 378 ? -73.781 9.960 1.086 1.00 14.46 384 ALA B CA 1
ATOM 6602 C C . ALA B 1 378 ? -73.772 8.484 0.690 1.00 13.82 384 ALA B C 1
ATOM 6603 O O . ALA B 1 378 ? -74.696 8.011 0.012 1.00 13.29 384 ALA B O 1
ATOM 6605 N N . ARG B 1 379 ? -72.753 7.749 1.107 1.00 12.72 385 ARG B N 1
ATOM 6606 C CA . ARG B 1 379 ? -72.575 6.336 0.710 1.00 13.26 385 ARG B CA 1
ATOM 6607 C C . ARG B 1 379 ? -72.140 5.505 1.915 1.00 13.96 385 ARG B C 1
ATOM 6608 O O . ARG B 1 379 ? -71.571 6.057 2.849 1.00 13.53 385 ARG B O 1
ATOM 6616 N N . GLY B 1 380 ? -72.287 4.180 1.838 1.00 14.01 386 GLY B N 1
ATOM 6617 C CA . GLY B 1 380 ? -71.799 3.323 2.914 1.00 13.85 386 GLY B CA 1
ATOM 6618 C C . GLY B 1 380 ? -72.293 1.899 2.920 1.00 13.45 386 GLY B C 1
ATOM 6619 O O . GLY B 1 380 ? -73.208 1.547 2.175 1.00 13.19 386 GLY B O 1
ATOM 6620 N N . LYS B 1 381 ? -71.674 1.066 3.766 1.00 12.84 387 LYS B N 1
ATOM 6621 C CA . LYS B 1 381 ? -72.101 -0.317 4.002 1.00 13.12 387 LYS B CA 1
ATOM 6622 C C . LYS B 1 381 ? -71.805 -0.556 5.473 1.00 13.38 387 LYS B C 1
ATOM 6623 O O . LYS B 1 381 ? -70.662 -0.335 5.917 1.00 12.72 387 LYS B O 1
ATOM 6629 N N . GLY B 1 382 ? -72.846 -0.811 6.285 1.00 12.24 388 GLY B N 1
ATOM 6630 C CA . GLY B 1 382 ? -72.641 -0.929 7.724 1.00 12.10 388 GLY B CA 1
ATOM 6631 C C . GLY B 1 382 ? -72.122 0.388 8.278 1.00 12.05 388 GLY B C 1
ATOM 6632 O O . GLY B 1 382 ? -72.563 1.460 7.833 1.00 12.55 388 GLY B O 1
ATOM 6633 N N A MET B 1 383 ? -71.108 0.323 9.170 0.76 11.00 389 MET B N 1
ATOM 6634 N N B MET B 1 383 ? -71.122 0.332 9.160 0.24 11.72 389 MET B N 1
ATOM 6635 C CA A MET B 1 383 ? -70.559 1.499 9.806 0.76 10.33 389 MET B CA 1
ATOM 6636 C CA B MET B 1 383 ? -70.596 1.543 9.764 0.24 11.85 389 MET B CA 1
ATOM 6637 C C A MET B 1 383 ? -69.325 2.056 9.069 0.76 10.96 389 MET B C 1
ATOM 6638 C C B MET B 1 383 ? -69.345 2.079 9.056 0.24 11.99 389 MET B C 1
ATOM 6639 O O A MET B 1 383 ? -68.565 2.812 9.670 0.76 10.19 389 MET B O 1
ATOM 6640 O O B MET B 1 383 ? -68.559 2.802 9.664 0.24 11.86 389 MET B O 1
ATOM 6649 N N . LEU B 1 384 ? -69.223 1.809 7.747 1.00 12.03 390 LEU B N 1
ATOM 6650 C CA . LEU B 1 384 ? -68.136 2.353 6.922 1.00 12.54 390 LEU B CA 1
ATOM 6651 C C . LEU B 1 384 ? -68.925 3.259 6.001 1.00 12.44 390 LEU B C 1
ATOM 6652 O O . LEU B 1 384 ? -69.579 2.781 5.088 1.00 12.39 390 LEU B O 1
ATOM 6657 N N . MET B 1 385 ? -68.965 4.545 6.303 1.00 12.61 391 MET B N 1
ATOM 6658 C CA . MET B 1 385 ? -69.751 5.505 5.536 1.00 13.01 391 MET B CA 1
ATOM 6659 C C . MET B 1 385 ? -68.898 6.702 5.081 1.00 14.24 391 MET B C 1
ATOM 6660 O O . MET B 1 385 ? -67.807 6.937 5.608 1.00 13.80 391 MET B O 1
ATOM 6665 N N . ALA B 1 386 ? -69.434 7.498 4.142 1.00 13.32 392 ALA B N 1
ATOM 6666 C CA . ALA B 1 386 ? -68.781 8.731 3.723 1.00 14.01 392 ALA B CA 1
ATOM 6667 C C . ALA B 1 386 ? -69.827 9.716 3.225 1.00 15.10 392 ALA B C 1
ATOM 6668 O O . ALA B 1 386 ? -70.870 9.318 2.685 1.00 15.14 392 ALA B O 1
ATOM 6670 N N . ILE B 1 387 ? -69.563 11.006 3.439 1.00 15.04 393 ILE B N 1
ATOM 6671 C CA . ILE B 1 387 ? -70.379 12.067 2.872 1.00 15.32 393 ILE B CA 1
ATOM 6672 C C . ILE B 1 387 ? -69.478 12.808 1.893 1.00 16.03 393 ILE B C 1
ATOM 6673 O O . ILE B 1 387 ? -68.418 13.300 2.300 1.00 17.05 393 ILE B O 1
ATOM 6678 N N . GLU B 1 388 ? -69.862 12.867 0.610 1.00 14.97 394 GLU B N 1
ATOM 6679 C CA . GLU B 1 388 ? -69.111 13.617 -0.392 1.00 15.15 394 GLU B CA 1
ATOM 6680 C C . GLU B 1 388 ? -69.756 15.003 -0.583 1.00 16.40 394 GLU B C 1
ATOM 6681 O O . GLU B 1 388 ? -70.952 15.101 -0.830 1.00 17.57 394 GLU B O 1
ATOM 6687 N N . PHE B 1 389 ? -68.985 16.067 -0.409 1.00 16.05 395 PHE B N 1
ATOM 6688 C CA . PHE B 1 389 ? -69.489 17.433 -0.538 1.00 16.90 395 PHE B CA 1
ATOM 6689 C C . PHE B 1 389 ? -69.243 17.970 -1.944 1.00 18.74 395 PHE B C 1
ATOM 6690 O O . PHE B 1 389 ? -68.520 17.346 -2.720 1.00 19.04 395 PHE B O 1
ATOM 6698 N N . VAL B 1 390 ? -69.880 19.106 -2.288 1.00 19.50 396 VAL B N 1
ATOM 6699 C CA . VAL B 1 390 ? -69.726 19.730 -3.600 1.00 20.02 396 VAL B CA 1
ATOM 6700 C C . VAL B 1 390 ? -68.260 20.093 -3.861 1.00 20.57 396 VAL B C 1
ATOM 6701 O O . VAL B 1 390 ? -67.752 19.867 -4.967 1.00 21.51 396 VAL B O 1
ATOM 6705 N N . ASP B 1 391 ? -67.540 20.540 -2.817 1.00 19.91 397 ASP B N 1
ATOM 6706 C CA . ASP B 1 391 ? -66.122 20.832 -2.976 1.00 19.96 397 ASP B CA 1
ATOM 6707 C C . ASP B 1 391 ? -65.358 20.661 -1.651 1.00 19.25 397 ASP B C 1
ATOM 6708 O O . ASP B 1 391 ? -65.965 20.467 -0.598 1.00 17.22 397 ASP B O 1
ATOM 6713 N N . ASN B 1 392 ? -64.021 20.742 -1.726 1.00 19.96 398 ASN B N 1
ATOM 6714 C CA . ASN B 1 392 ? -63.153 20.603 -0.563 1.00 20.44 398 ASN B CA 1
ATOM 6715 C C . ASN B 1 392 ? -63.449 21.621 0.512 1.00 21.35 398 ASN B C 1
ATOM 6716 O O . ASN B 1 392 ? -63.492 21.264 1.702 1.00 22.51 398 ASN B O 1
ATOM 6721 N N . GLU B 1 393 ? -63.651 22.887 0.127 1.00 20.76 399 GLU B N 1
ATOM 6722 C CA . GLU B 1 393 ? -63.895 23.951 1.094 1.00 21.21 399 GLU B CA 1
ATOM 6723 C C . GLU B 1 393 ? -65.152 23.688 1.914 1.00 20.32 399 GLU B C 1
ATOM 6724 O O . GLU B 1 393 ? -65.145 23.843 3.132 1.00 20.58 399 GLU B O 1
ATOM 6730 N N . ILE B 1 394 ? -66.223 23.273 1.250 1.00 19.36 400 ILE B N 1
ATOM 6731 C CA . ILE B 1 394 ? -67.489 22.972 1.907 1.00 18.47 400 ILE B CA 1
ATOM 6732 C C . ILE B 1 394 ? -67.319 21.791 2.875 1.00 17.30 400 ILE B C 1
ATOM 6733 O O . ILE B 1 394 ? -67.808 21.859 4.001 1.00 18.12 400 ILE B O 1
ATOM 6738 N N . GLY B 1 395 ? -66.617 20.745 2.442 1.00 15.78 401 GLY B N 1
ATOM 6739 C CA . GLY B 1 395 ? -66.362 19.576 3.279 1.00 15.97 401 GLY B CA 1
ATOM 6740 C C . GLY B 1 395 ? -65.575 19.916 4.537 1.00 16.59 401 GLY B C 1
ATOM 6741 O O . GLY B 1 395 ? -65.906 19.436 5.629 1.00 17.00 401 GLY B O 1
ATOM 6742 N N . TYR B 1 396 ? -64.560 20.797 4.411 1.00 16.22 402 TYR B N 1
ATOM 6743 C CA . TYR B 1 396 ? -63.800 21.215 5.586 1.00 16.46 402 TYR B CA 1
ATOM 6744 C C . TYR B 1 396 ? -64.629 22.098 6.500 1.00 17.18 402 TYR B C 1
ATOM 6745 O O . TYR B 1 396 ? -64.455 22.034 7.725 1.00 18.03 402 TYR B O 1
ATOM 6754 N N . ASN B 1 397 ? -65.544 22.908 5.938 1.00 16.73 403 ASN B N 1
ATOM 6755 C CA . ASN B 1 397 ? -66.448 23.722 6.766 1.00 17.44 403 ASN B CA 1
ATOM 6756 C C . ASN B 1 397 ? -67.384 22.807 7.567 1.00 17.09 403 ASN B C 1
ATOM 6757 O O . ASN B 1 397 ? -67.666 23.089 8.726 1.00 17.52 403 ASN B O 1
ATOM 6762 N N . PHE B 1 398 ? -67.846 21.701 6.962 1.00 16.38 404 PHE B N 1
ATOM 6763 C CA . PHE B 1 398 ? -68.686 20.740 7.672 1.00 16.33 404 PHE B CA 1
ATOM 6764 C C . PHE B 1 398 ? -67.880 20.059 8.781 1.00 16.51 404 PHE B C 1
ATOM 6765 O O . PHE B 1 398 ? -68.346 19.985 9.916 1.00 17.57 404 PHE B O 1
ATOM 6773 N N . ALA B 1 399 ? -66.664 19.595 8.473 1.00 16.41 405 ALA B N 1
ATOM 6774 C CA . ALA B 1 399 ? -65.807 18.933 9.464 1.00 16.18 405 ALA B CA 1
ATOM 6775 C C . ALA B 1 399 ? -65.530 19.850 10.648 1.00 17.18 405 ALA B C 1
ATOM 6776 O O . ALA B 1 399 ? -65.606 19.412 11.797 1.00 17.37 405 ALA B O 1
ATOM 6778 N N . SER B 1 400 ? -65.273 21.142 10.365 1.00 17.41 406 SER B N 1
ATOM 6779 C CA . SER B 1 400 ? -64.980 22.151 11.376 1.00 17.74 406 SER B CA 1
ATOM 6780 C C . SER B 1 400 ? -66.211 22.479 12.212 1.00 18.44 406 SER B C 1
ATOM 6781 O O . SER B 1 400 ? -66.098 22.676 13.421 1.00 18.73 406 SER B O 1
ATOM 6784 N N . GLU B 1 401 ? -67.374 22.552 11.569 1.00 18.24 407 GLU B N 1
ATOM 6785 C CA . GLU B 1 401 ? -68.632 22.824 12.274 1.00 18.83 407 GLU B CA 1
ATOM 6786 C C . GLU B 1 401 ? -68.989 21.670 13.189 1.00 18.00 407 GLU B C 1
ATOM 6787 O O . GLU B 1 401 ? -69.418 21.905 14.308 1.00 18.84 407 GLU B O 1
ATOM 6793 N N . MET B 1 402 ? -68.832 20.419 12.713 1.00 16.24 408 MET B N 1
ATOM 6794 C CA . MET B 1 402 ? -69.093 19.237 13.547 1.00 15.66 408 MET B CA 1
ATOM 6795 C C . MET B 1 402 ? -68.123 19.232 14.742 1.00 15.40 408 MET B C 1
ATOM 6796 O O . MET B 1 402 ? -68.525 18.968 15.869 1.00 15.59 408 MET B O 1
ATOM 6801 N N . PHE B 1 403 ? -66.866 19.643 14.518 1.00 15.34 409 PHE B N 1
ATOM 6802 C CA . PHE B 1 403 ? -65.870 19.719 15.572 1.00 15.60 409 PHE B CA 1
ATOM 6803 C C . PHE B 1 403 ? -66.277 20.730 16.626 1.00 17.19 409 PHE B C 1
ATOM 6804 O O . PHE B 1 403 ? -66.195 20.426 17.819 1.00 18.12 409 PHE B O 1
ATOM 6812 N N . ARG B 1 404 ? -66.802 21.889 16.215 1.00 17.88 410 ARG B N 1
ATOM 6813 C CA . ARG B 1 404 ? -67.272 22.914 17.164 1.00 19.86 410 ARG B CA 1
ATOM 6814 C C . ARG B 1 404 ? -68.504 22.443 17.952 1.00 20.55 410 ARG B C 1
ATOM 6815 O O . ARG B 1 404 ? -68.673 22.826 19.112 1.00 21.48 410 ARG B O 1
ATOM 6823 N N . GLN B 1 405 ? -69.312 21.549 17.357 1.00 19.82 411 GLN B N 1
ATOM 6824 C CA . GLN B 1 405 ? -70.449 20.912 18.039 1.00 19.96 411 GLN B CA 1
ATOM 6825 C C . GLN B 1 405 ? -70.042 19.641 18.852 1.00 18.62 411 GLN B C 1
ATOM 6826 O O . GLN B 1 405 ? -70.924 18.927 19.363 1.00 18.76 411 GLN B O 1
ATOM 6832 N N A ARG B 1 406 ? -68.730 19.346 18.921 0.53 17.52 412 ARG B N 1
ATOM 6833 N N B ARG B 1 406 ? -68.731 19.346 18.923 0.47 17.46 412 ARG B N 1
ATOM 6834 C CA A ARG B 1 406 ? -68.162 18.221 19.653 0.53 17.60 412 ARG B CA 1
ATOM 6835 C CA B ARG B 1 406 ? -68.173 18.221 19.662 0.47 17.40 412 ARG B CA 1
ATOM 6836 C C A ARG B 1 406 ? -68.539 16.856 19.080 0.53 16.65 412 ARG B C 1
ATOM 6837 C C B ARG B 1 406 ? -68.556 16.858 19.085 0.47 16.57 412 ARG B C 1
ATOM 6838 O O A ARG B 1 406 ? -68.800 15.908 19.823 0.53 16.39 412 ARG B O 1
ATOM 6839 O O B ARG B 1 406 ? -68.826 15.911 19.825 0.47 16.34 412 ARG B O 1
ATOM 6854 N N . VAL B 1 407 ? -68.546 16.760 17.754 1.00 15.73 413 VAL B N 1
ATOM 6855 C CA . VAL B 1 407 ? -68.752 15.511 17.057 1.00 15.15 413 VAL B CA 1
ATOM 6856 C C . VAL B 1 407 ? -67.521 15.437 16.175 1.00 15.50 413 VAL B C 1
ATOM 6857 O O . VAL B 1 407 ? -67.308 16.274 15.285 1.00 15.01 413 VAL B O 1
ATOM 6861 N N . LEU B 1 408 ? -66.687 14.457 16.452 1.00 15.42 414 LEU B N 1
ATOM 6862 C CA . LEU B 1 408 ? -65.458 14.266 15.713 1.00 16.63 414 LEU B CA 1
ATOM 6863 C C . LEU B 1 408 ? -65.673 13.491 14.428 1.00 16.55 414 LEU B C 1
ATOM 6864 O O . LEU B 1 408 ? -66.158 12.377 14.476 1.00 16.99 414 LEU B O 1
ATOM 6869 N N . VAL B 1 409 ? -65.336 14.076 13.253 1.00 16.06 415 VAL B N 1
ATOM 6870 C CA . VAL B 1 409 ? -65.402 13.397 11.949 1.00 15.80 415 VAL B CA 1
ATOM 6871 C C . VAL B 1 409 ? -64.026 13.542 11.239 1.00 17.29 415 VAL B C 1
ATOM 6872 O O . VAL B 1 409 ? -63.198 14.317 11.683 1.00 17.32 415 VAL B O 1
ATOM 6876 N N . ALA B 1 410 ? -63.806 12.818 10.144 1.00 17.68 416 ALA B N 1
ATOM 6877 C CA . ALA B 1 410 ? -62.586 12.905 9.337 1.00 18.91 416 ALA B CA 1
ATOM 6878 C C . ALA B 1 410 ? -62.528 14.285 8.586 1.00 19.89 416 ALA B C 1
ATOM 6879 O O . ALA B 1 410 ? -63.479 15.075 8.650 1.00 20.07 416 ALA B O 1
ATOM 6881 N N . GLY B 1 411 ? -61.422 14.561 7.877 1.00 19.70 417 GLY B N 1
ATOM 6882 C CA . GLY B 1 411 ? -61.305 15.770 7.089 1.00 19.49 417 GLY B CA 1
ATOM 6883 C C . GLY B 1 411 ? -60.194 16.673 7.567 1.00 19.19 417 GLY B C 1
ATOM 6884 O O . GLY B 1 411 ? -60.210 17.131 8.708 1.00 18.96 417 GLY B O 1
ATOM 6885 N N . THR B 1 412 ? -59.197 16.908 6.683 1.00 18.75 418 THR B N 1
ATOM 6886 C CA . THR B 1 412 ? -58.109 17.852 6.943 1.00 19.43 418 THR B CA 1
ATOM 6887 C C . THR B 1 412 ? -58.255 19.025 5.924 1.00 20.24 418 THR B C 1
ATOM 6888 O O . THR B 1 412 ? -59.017 18.915 4.957 1.00 19.33 418 THR B O 1
ATOM 6892 N N . LEU B 1 413 ? -57.550 20.138 6.157 1.00 20.82 419 LEU B N 1
ATOM 6893 C CA . LEU B 1 413 ? -57.727 21.380 5.418 1.00 22.21 419 LEU B CA 1
ATOM 6894 C C . LEU B 1 413 ? -57.768 21.207 3.891 1.00 23.03 419 LEU B C 1
ATOM 6895 O O . LEU B 1 413 ? -58.677 21.755 3.260 1.00 22.65 419 LEU B O 1
ATOM 6900 N N . ASN B 1 414 ? -56.876 20.386 3.320 1.00 23.23 420 ASN B N 1
ATOM 6901 C CA . ASN B 1 414 ? -56.859 20.158 1.878 1.00 23.67 420 ASN B CA 1
ATOM 6902 C C . ASN B 1 414 ? -57.317 18.763 1.459 1.00 23.54 420 ASN B C 1
ATOM 6903 O O . ASN B 1 414 ? -57.146 18.396 0.305 1.00 24.81 420 ASN B O 1
ATOM 6908 N N . ASN B 1 415 ? -57.987 18.020 2.352 1.00 22.04 421 ASN B N 1
ATOM 6909 C CA . ASN B 1 415 ? -58.494 16.700 2.024 1.00 21.50 421 ASN B CA 1
ATOM 6910 C C . ASN B 1 415 ? -59.809 16.507 2.777 1.00 21.13 421 ASN B C 1
ATOM 6911 O O . ASN B 1 415 ? -59.860 15.812 3.801 1.00 21.21 421 ASN B O 1
ATOM 6916 N N . ALA B 1 416 ? -60.857 17.184 2.301 1.00 19.66 422 ALA B N 1
ATOM 6917 C CA . ALA B 1 416 ? -62.151 17.126 2.973 1.00 19.05 422 ALA B CA 1
ATOM 6918 C C . ALA B 1 416 ? -63.331 17.153 2.031 1.00 18.33 422 ALA B C 1
ATOM 6919 O O . ALA B 1 416 ? -64.449 17.323 2.504 1.00 19.10 422 ALA B O 1
ATOM 6921 N N . LYS B 1 417 ? -63.134 16.906 0.721 1.00 17.74 423 LYS B N 1
ATOM 6922 C CA . LYS B 1 417 ? -64.283 16.819 -0.191 1.00 18.15 423 LYS B CA 1
ATOM 6923 C C . LYS B 1 417 ? -65.124 15.598 0.205 1.00 18.75 423 LYS B C 1
ATOM 6924 O O . LYS B 1 417 ? -66.349 15.682 0.223 1.00 19.08 423 LYS B O 1
ATOM 6930 N N . THR B 1 418 ? -64.468 14.481 0.575 1.00 18.11 424 THR B N 1
ATOM 6931 C CA . THR B 1 418 ? -65.176 13.302 1.058 1.00 17.99 424 THR B CA 1
ATOM 6932 C C . THR B 1 418 ? -64.804 13.124 2.524 1.00 18.38 424 THR B C 1
ATOM 6933 O O . THR B 1 418 ? -63.605 13.027 2.864 1.00 17.95 424 THR B O 1
ATOM 6937 N N . ILE B 1 419 ? -65.807 13.173 3.393 1.00 18.06 425 ILE B N 1
ATOM 6938 C CA . ILE B 1 419 ? -65.625 13.020 4.841 1.00 18.60 425 ILE B CA 1
ATOM 6939 C C . ILE B 1 419 ? -66.042 11.601 5.240 1.00 19.79 425 ILE B C 1
ATOM 6940 O O . ILE B 1 419 ? -67.212 11.267 5.101 1.00 19.64 425 ILE B O 1
ATOM 6945 N N . ARG B 1 420 ? -65.097 10.759 5.678 1.00 19.74 426 ARG B N 1
ATOM 6946 C CA . ARG B 1 420 ? -65.451 9.423 6.135 1.00 20.02 426 ARG B CA 1
ATOM 6947 C C . ARG B 1 420 ? -66.076 9.507 7.537 1.00 19.73 426 ARG B C 1
ATOM 6948 O O . ARG B 1 420 ? -65.702 10.369 8.343 1.00 20.67 426 ARG B O 1
ATOM 6956 N N . ILE B 1 421 ? -67.057 8.646 7.799 1.00 17.51 427 ILE B N 1
ATOM 6957 C CA . ILE B 1 421 ? -67.778 8.565 9.082 1.00 16.79 427 ILE B CA 1
ATOM 6958 C C . ILE B 1 421 ? -67.644 7.103 9.505 1.00 15.10 427 ILE B C 1
ATOM 6959 O O . ILE B 1 421 ? -68.227 6.233 8.855 1.00 14.12 427 ILE B O 1
ATOM 6964 N N . GLU B 1 422 ? -66.823 6.816 10.535 1.00 13.64 428 GLU B N 1
ATOM 6965 C CA . GLU B 1 422 ? -66.590 5.449 10.978 1.00 13.01 428 GLU B CA 1
ATOM 6966 C C . GLU B 1 422 ? -66.654 5.355 12.492 1.00 13.26 428 GLU B C 1
ATOM 6967 O O . GLU B 1 422 ? -65.616 5.166 13.170 1.00 12.88 428 GLU B O 1
ATOM 6973 N N . PRO B 1 423 ? -67.865 5.458 13.058 1.00 12.03 429 PRO B N 1
ATOM 6974 C CA . PRO B 1 423 ? -67.969 5.422 14.526 1.00 11.46 429 PRO B CA 1
ATOM 6975 C C . PRO B 1 423 ? -67.752 4.021 15.097 1.00 11.13 429 PRO B C 1
ATOM 6976 O O . PRO B 1 423 ? -67.876 3.021 14.391 1.00 10.51 429 PRO B O 1
ATOM 6980 N N . PRO B 1 424 ? -67.478 3.910 16.401 1.00 10.58 430 PRO B N 1
ATOM 6981 C CA . PRO B 1 424 ? -67.438 2.579 17.028 1.00 10.53 430 PRO B CA 1
ATOM 6982 C C . PRO B 1 424 ? -68.749 1.832 16.771 1.00 9.91 430 PRO B C 1
ATOM 6983 O O . PRO B 1 424 ? -69.812 2.458 16.668 1.00 10.00 430 PRO B O 1
ATOM 6987 N N . LEU B 1 425 ? -68.680 0.509 16.615 1.00 9.92 431 LEU B N 1
ATOM 6988 C CA . LEU B 1 425 ? -69.895 -0.294 16.390 1.00 10.19 431 LEU B CA 1
ATOM 6989 C C . LEU B 1 425 ? -70.809 -0.267 17.614 1.00 12.19 431 LEU B C 1
ATOM 6990 O O . LEU B 1 425 ? -71.986 -0.614 17.486 1.00 12.89 431 LEU B O 1
ATOM 6995 N N . THR B 1 426 ? -70.248 0.133 18.806 1.00 11.73 432 THR B N 1
ATOM 6996 C CA . THR B 1 426 ? -70.912 0.272 20.089 1.00 12.45 432 THR B CA 1
ATOM 6997 C C . THR B 1 426 ? -71.623 1.645 20.232 1.00 13.00 432 THR B C 1
ATOM 6998 O O . THR B 1 426 ? -72.159 1.925 21.302 1.00 13.62 432 THR B O 1
ATOM 7002 N N . LEU B 1 427 ? -71.626 2.517 19.189 1.00 11.78 433 LEU B N 1
ATOM 7003 C CA . LEU B 1 427 ? -72.302 3.834 19.245 1.00 11.90 433 LEU B CA 1
ATOM 7004 C C . LEU B 1 427 ? -73.771 3.607 19.620 1.00 12.40 433 LEU B C 1
ATOM 7005 O O . LEU B 1 427 ? -74.371 2.745 19.000 1.00 12.83 433 LEU B O 1
ATOM 7010 N N . THR B 1 428 ? -74.307 4.251 20.676 1.00 12.43 434 THR B N 1
ATOM 7011 C CA . THR B 1 428 ? -75.704 3.959 21.051 1.00 13.13 434 THR B CA 1
ATOM 7012 C C . THR B 1 428 ? -76.687 4.478 20.021 1.00 15.42 434 THR B C 1
ATOM 7013 O O . THR B 1 428 ? -76.349 5.402 19.261 1.00 15.39 434 THR B O 1
ATOM 7017 N N . ILE B 1 429 ? -77.945 3.968 20.035 1.00 16.16 435 ILE B N 1
ATOM 7018 C CA . ILE B 1 429 ? -78.977 4.484 19.129 1.00 18.08 435 ILE B CA 1
ATOM 7019 C C . ILE B 1 429 ? -79.208 5.996 19.422 1.00 17.05 435 ILE B C 1
ATOM 7020 O O . ILE B 1 429 ? -79.382 6.775 18.484 1.00 17.53 435 ILE B O 1
ATOM 7025 N N A GLU B 1 430 ? -79.166 6.406 20.706 0.45 16.38 436 GLU B N 1
ATOM 7026 N N B GLU B 1 430 ? -79.149 6.387 20.694 0.55 16.43 436 GLU B N 1
ATOM 7027 C CA A GLU B 1 430 ? -79.334 7.821 21.057 0.45 16.51 436 GLU B CA 1
ATOM 7028 C CA B GLU B 1 430 ? -79.310 7.760 21.156 0.55 16.68 436 GLU B CA 1
ATOM 7029 C C A GLU B 1 430 ? -78.209 8.641 20.453 0.45 15.67 436 GLU B C 1
ATOM 7030 C C B GLU B 1 430 ? -78.198 8.659 20.607 0.55 16.04 436 GLU B C 1
ATOM 7031 O O A GLU B 1 430 ? -78.469 9.699 19.885 0.45 15.23 436 GLU B O 1
ATOM 7032 O O B GLU B 1 430 ? -78.459 9.809 20.253 0.55 16.03 436 GLU B O 1
ATOM 7043 N N . GLN B 1 431 ? -76.961 8.129 20.528 1.00 14.91 437 GLN B N 1
ATOM 7044 C CA . GLN B 1 431 ? -75.817 8.845 19.955 1.00 14.34 437 GLN B CA 1
ATOM 7045 C C . GLN B 1 431 ? -75.924 8.918 18.412 1.00 14.12 437 GLN B C 1
ATOM 7046 O O . GLN B 1 431 ? -75.585 9.954 17.846 1.00 15.08 437 GLN B O 1
ATOM 7052 N N . CYS B 1 432 ? -76.467 7.886 17.736 1.00 13.62 438 CYS B N 1
ATOM 7053 C CA . CYS B 1 432 ? -76.737 7.924 16.283 1.00 14.58 438 CYS B CA 1
ATOM 7054 C C . CYS B 1 432 ? -77.668 9.117 15.980 1.00 15.36 438 CYS B C 1
ATOM 7055 O O . CYS B 1 432 ? -77.401 9.898 15.065 1.00 16.15 438 CYS B O 1
ATOM 7058 N N . GLU B 1 433 ? -78.730 9.282 16.788 1.00 15.06 439 GLU B N 1
ATOM 7059 C CA . GLU B 1 433 ? -79.674 10.379 16.597 1.00 15.71 439 GLU B CA 1
ATOM 7060 C C . GLU B 1 433 ? -78.986 11.730 16.834 1.00 15.91 439 GLU B C 1
ATOM 7061 O O . GLU B 1 433 ? -79.244 12.668 16.088 1.00 16.95 439 GLU B O 1
ATOM 7067 N N . LEU B 1 434 ? -78.126 11.832 17.857 1.00 15.19 440 LEU B N 1
ATOM 7068 C CA . LEU B 1 434 ? -77.387 13.074 18.136 1.00 15.32 440 LEU B CA 1
ATOM 7069 C C . LEU B 1 434 ? -76.460 13.417 16.986 1.00 16.02 440 LEU B C 1
ATOM 7070 O O . LEU B 1 434 ? -76.298 14.595 16.669 1.00 17.25 440 LEU B O 1
ATOM 7075 N N . VAL B 1 435 ? -75.830 12.411 16.379 1.00 15.18 441 VAL B N 1
ATOM 7076 C CA . VAL B 1 435 ? -74.919 12.652 15.239 1.00 14.90 441 VAL B CA 1
ATOM 7077 C C . VAL B 1 435 ? -75.706 13.230 14.049 1.00 15.04 441 VAL B C 1
ATOM 7078 O O . VAL B 1 435 ? -75.301 14.249 13.462 1.00 15.03 441 VAL B O 1
ATOM 7082 N N . ILE B 1 436 ? -76.869 12.622 13.727 1.00 14.77 442 ILE B N 1
ATOM 7083 C CA . ILE B 1 436 ? -77.693 13.143 12.614 1.00 15.30 442 ILE B CA 1
ATOM 7084 C C . ILE B 1 436 ? -78.153 14.586 12.916 1.00 16.44 442 ILE B C 1
ATOM 7085 O O . ILE B 1 436 ? -78.092 15.429 12.033 1.00 17.04 442 ILE B O 1
ATOM 7090 N N . LYS B 1 437 ? -78.566 14.881 14.184 1.00 17.53 443 LYS B N 1
ATOM 7091 C CA . LYS B 1 437 ? -78.997 16.230 14.568 1.00 18.38 443 LYS B CA 1
ATOM 7092 C C . LYS B 1 437 ? -77.849 17.206 14.445 1.00 19.20 443 LYS B C 1
ATOM 7093 O O . LYS B 1 437 ? -78.056 18.318 13.979 1.00 20.50 443 LYS B O 1
ATOM 7099 N N . ALA B 1 438 ? -76.635 16.804 14.859 1.00 18.17 444 ALA B N 1
ATOM 7100 C CA . ALA B 1 438 ? -75.471 17.682 14.721 1.00 18.15 444 ALA B CA 1
ATOM 7101 C C . ALA B 1 438 ? -75.150 17.934 13.229 1.00 18.07 444 ALA B C 1
ATOM 7102 O O . ALA B 1 438 ? -74.851 19.072 12.860 1.00 19.48 444 ALA B O 1
ATOM 7104 N N . ALA B 1 439 ? -75.237 16.908 12.380 1.00 16.39 445 ALA B N 1
ATOM 7105 C CA . ALA B 1 439 ? -74.995 17.096 10.951 1.00 17.20 445 ALA B CA 1
ATOM 7106 C C . ALA B 1 439 ? -76.015 18.082 10.319 1.00 17.84 445 ALA B C 1
ATOM 7107 O O . ALA B 1 439 ? -75.654 18.894 9.465 1.00 17.40 445 ALA B O 1
ATOM 7109 N N A ARG B 1 440 ? -77.277 17.994 10.741 0.57 17.88 446 ARG B N 1
ATOM 7110 N N B ARG B 1 440 ? -77.280 18.011 10.743 0.43 18.21 446 ARG B N 1
ATOM 7111 C CA A ARG B 1 440 ? -78.331 18.875 10.232 0.57 18.50 446 ARG B CA 1
ATOM 7112 C CA B ARG B 1 440 ? -78.309 18.915 10.218 0.43 19.11 446 ARG B CA 1
ATOM 7113 C C A ARG B 1 440 ? -78.051 20.331 10.667 0.57 20.37 446 ARG B C 1
ATOM 7114 C C B ARG B 1 440 ? -78.008 20.356 10.662 0.43 20.28 446 ARG B C 1
ATOM 7115 O O A ARG B 1 440 ? -78.178 21.255 9.867 0.57 21.20 446 ARG B O 1
ATOM 7116 O O B ARG B 1 440 ? -78.069 21.281 9.855 0.43 20.85 446 ARG B O 1
ATOM 7131 N N A LYS B 1 441 ? -77.621 20.525 11.915 0.57 20.99 447 LYS B N 1
ATOM 7132 N N B LYS B 1 441 ? -77.621 20.533 11.927 0.43 20.55 447 LYS B N 1
ATOM 7133 C CA A LYS B 1 441 ? -77.301 21.854 12.424 0.57 22.35 447 LYS B CA 1
ATOM 7134 C CA B LYS B 1 441 ? -77.288 21.846 12.465 0.43 21.49 447 LYS B CA 1
ATOM 7135 C C A LYS B 1 441 ? -76.132 22.447 11.670 0.57 23.07 447 LYS B C 1
ATOM 7136 C C B LYS B 1 441 ? -76.105 22.453 11.725 0.43 22.60 447 LYS B C 1
ATOM 7137 O O A LYS B 1 441 ? -76.147 23.644 11.372 0.57 23.85 447 LYS B O 1
ATOM 7138 O O B LYS B 1 441 ? -76.106 23.656 11.458 0.43 23.26 447 LYS B O 1
ATOM 7149 N N . ALA B 1 442 ? -75.105 21.619 11.370 1.00 22.46 448 ALA B N 1
ATOM 7150 C CA . ALA B 1 442 ? -73.920 22.059 10.647 1.00 22.58 448 ALA B CA 1
ATOM 7151 C C . ALA B 1 442 ? -74.319 22.484 9.230 1.00 23.13 448 ALA B C 1
ATOM 7152 O O . ALA B 1 442 ? -73.913 23.552 8.793 1.00 23.76 448 ALA B O 1
ATOM 7154 N N . LEU B 1 443 ? -75.130 21.673 8.524 1.00 22.46 449 LEU B N 1
ATOM 7155 C CA . LEU B 1 443 ? -75.549 22.025 7.166 1.00 22.20 449 LEU B CA 1
ATOM 7156 C C . LEU B 1 443 ? -76.376 23.302 7.136 1.00 23.43 449 LEU B C 1
ATOM 7157 O O . LEU B 1 443 ? -76.143 24.140 6.265 1.00 23.97 449 LEU B O 1
ATOM 7162 N N . ALA B 1 444 ? -77.280 23.480 8.116 1.00 24.44 450 ALA B N 1
ATOM 7163 C CA . ALA B 1 444 ? -78.119 24.677 8.201 1.00 25.39 450 ALA B CA 1
ATOM 7164 C C . ALA B 1 444 ? -77.250 25.913 8.439 1.00 26.74 450 ALA B C 1
ATOM 7165 O O . ALA B 1 444 ? -77.462 26.931 7.787 1.00 26.94 450 ALA B O 1
ATOM 7167 N N . ALA B 1 445 ? -76.233 25.800 9.315 1.00 27.14 451 ALA B N 1
ATOM 7168 C CA . ALA B 1 445 ? -75.318 26.911 9.591 1.00 28.09 451 ALA B CA 1
ATOM 7169 C C . ALA B 1 445 ? -74.490 27.242 8.360 1.00 28.88 451 ALA B C 1
ATOM 7170 O O . ALA B 1 445 ? -74.279 28.421 8.064 1.00 30.45 451 ALA B O 1
ATOM 7172 N N . MET B 1 446 ? -74.025 26.209 7.641 1.00 27.63 452 MET B N 1
ATOM 7173 C CA . MET B 1 446 ? -73.241 26.390 6.435 1.00 27.68 452 MET B CA 1
ATOM 7174 C C . MET B 1 446 ? -74.051 27.079 5.335 1.00 29.62 452 MET B C 1
ATOM 7175 O O . MET B 1 446 ? -73.502 27.897 4.604 1.00 30.46 452 MET B O 1
ATOM 7180 N N . ARG B 1 447 ? -75.338 26.741 5.201 1.00 29.94 453 ARG B N 1
ATOM 7181 C CA . ARG B 1 447 ? -76.190 27.354 4.185 1.00 30.91 453 ARG B CA 1
ATOM 7182 C C . ARG B 1 447 ? -76.402 28.845 4.484 1.00 33.16 453 ARG B C 1
ATOM 7183 O O . ARG B 1 447 ? -76.359 29.660 3.574 1.00 33.66 453 ARG B O 1
ATOM 7191 N N . VAL B 1 448 ? -76.603 29.198 5.751 1.00 34.73 454 VAL B N 1
ATOM 7192 C CA . VAL B 1 448 ? -76.787 30.579 6.185 1.00 37.08 454 VAL B CA 1
ATOM 7193 C C . VAL B 1 448 ? -75.556 31.400 5.838 1.00 40.08 454 VAL B C 1
ATOM 7194 O O . VAL B 1 448 ? -75.691 32.471 5.259 1.00 40.75 454 VAL B O 1
ATOM 7198 N N A SER B 1 449 ? -74.354 30.889 6.153 0.52 40.82 455 SER B N 1
ATOM 7199 N N B SER B 1 449 ? -74.363 30.880 6.155 0.48 40.85 455 SER B N 1
ATOM 7200 C CA A SER B 1 449 ? -73.108 31.592 5.846 0.52 41.84 455 SER B CA 1
ATOM 7201 C CA B SER B 1 449 ? -73.094 31.540 5.863 0.48 41.93 455 SER B CA 1
ATOM 7202 C C A SER B 1 449 ? -72.957 31.820 4.348 0.52 43.02 455 SER B C 1
ATOM 7203 C C B SER B 1 449 ? -72.947 31.801 4.363 0.48 43.05 455 SER B C 1
ATOM 7204 O O A SER B 1 449 ? -72.584 32.920 3.945 0.52 43.33 455 SER B O 1
ATOM 7205 O O B SER B 1 449 ? -72.565 32.904 3.978 0.48 43.34 455 SER B O 1
ATOM 7210 N N . VAL B 1 450 ? -73.278 30.807 3.522 1.00 43.43 456 VAL B N 1
ATOM 7211 C CA . VAL B 1 450 ? -73.194 30.956 2.075 1.00 45.29 456 VAL B CA 1
ATOM 7212 C C . VAL B 1 450 ? -74.204 32.015 1.595 1.00 48.19 456 VAL B C 1
ATOM 7213 O O . VAL B 1 450 ? -73.820 32.901 0.835 1.00 48.63 456 VAL B O 1
ATOM 7217 N N . GLU B 1 451 ? -75.437 31.990 2.115 1.00 49.86 457 GLU B N 1
ATOM 7218 C CA . GLU B 1 451 ? -76.473 32.966 1.765 1.00 52.52 457 GLU B CA 1
ATOM 7219 C C . GLU B 1 451 ? -76.064 34.388 2.155 1.00 55.94 457 GLU B C 1
ATOM 7220 O O . GLU B 1 451 ? -76.205 35.307 1.352 1.00 56.19 457 GLU B O 1
ATOM 7226 N N . GLN B 1 452 ? -75.515 34.557 3.365 1.00 58.30 458 GLN B N 1
ATOM 7227 C CA . GLN B 1 452 ? -75.038 35.846 3.861 1.00 61.09 458 GLN B CA 1
ATOM 7228 C C . GLN B 1 452 ? -73.833 36.374 3.075 1.00 63.86 458 GLN B C 1
ATOM 7229 O O . GLN B 1 452 ? -73.558 37.571 3.126 1.00 64.43 458 GLN B O 1
ATOM 7235 N N . GLN B 1 453 ? -73.110 35.498 2.363 1.00 65.50 459 GLN B N 1
ATOM 7236 C CA . GLN B 1 453 ? -71.973 35.887 1.538 1.00 67.53 459 GLN B CA 1
ATOM 7237 C C . GLN B 1 453 ? -72.442 36.266 0.124 1.00 69.07 459 GLN B C 1
ATOM 7238 O O . GLN B 1 453 ? -71.916 37.207 -0.470 1.00 69.31 459 GLN B O 1
ATOM 7244 N N . ASN B 1 454 ? -73.436 35.539 -0.408 1.00 70.03 460 ASN B N 1
ATOM 7245 C CA . ASN B 1 454 ? -73.995 35.808 -1.733 1.00 71.44 460 ASN B CA 1
ATOM 7246 C C . ASN B 1 454 ? -74.797 37.114 -1.757 1.00 72.76 460 ASN B C 1
ATOM 7247 O O . ASN B 1 454 ? -74.837 37.783 -2.787 1.00 73.05 460 ASN B O 1
ATOM 7252 N N . ALA B 1 455 ? -75.415 37.482 -0.623 1.00 73.43 461 ALA B N 1
ATOM 7253 C CA . ALA B 1 455 ? -76.179 38.718 -0.485 1.00 74.72 461 ALA B CA 1
ATOM 7254 C C . ALA B 1 455 ? -75.250 39.932 -0.332 1.00 76.05 461 ALA B C 1
ATOM 7255 O O . ALA B 1 455 ? -75.591 41.022 -0.791 1.00 76.50 461 ALA B O 1
ATOM 7257 N N . PHE B 1 456 ? -74.082 39.749 0.306 1.00 76.47 462 PHE B N 1
ATOM 7258 C CA . PHE B 1 456 ? -73.111 40.827 0.481 1.00 77.48 462 PHE B CA 1
ATOM 7259 C C . PHE B 1 456 ? -72.481 41.207 -0.858 1.00 78.71 462 PHE B C 1
ATOM 7260 O O . PHE B 1 456 ? -72.246 42.388 -1.109 1.00 79.03 462 PHE B O 1
ATOM 7262 N N . TYR B 1 457 ? -72.237 40.221 -1.732 1.00 79.26 463 TYR B N 1
ATOM 7263 C CA . TYR B 1 457 ? -71.653 40.494 -3.042 1.00 80.53 463 TYR B CA 1
ATOM 7264 C C . TYR B 1 457 ? -72.660 41.046 -4.059 1.00 81.85 463 TYR B C 1
ATOM 7265 O O . TYR B 1 457 ? -72.245 41.608 -5.070 1.00 82.31 463 TYR B O 1
ATOM 7267 N N . GLU B 1 458 ? -73.972 40.900 -3.807 1.00 82.42 464 GLU B N 1
ATOM 7268 C CA . GLU B 1 458 ? -74.991 41.419 -4.724 1.00 83.30 464 GLU B CA 1
ATOM 7269 C C . GLU B 1 458 ? -75.395 42.855 -4.375 1.00 83.93 464 GLU B C 1
ATOM 7270 O O . GLU B 1 458 ? -75.475 43.710 -5.258 1.00 84.19 464 GLU B O 1
ATOM 7276 N N . SER C 1 3 ? -7.717 -23.552 -42.695 1.00 26.83 9 SER C N 1
ATOM 7277 C CA . SER C 1 3 ? -7.337 -22.213 -42.246 1.00 26.60 9 SER C CA 1
ATOM 7278 C C . SER C 1 3 ? -8.368 -21.160 -42.658 1.00 25.56 9 SER C C 1
ATOM 7279 O O . SER C 1 3 ? -9.061 -21.334 -43.664 1.00 25.41 9 SER C O 1
ATOM 7282 N N . ALA C 1 4 ? -8.444 -20.046 -41.898 1.00 24.58 10 ALA C N 1
ATOM 7283 C CA . ALA C 1 4 ? -9.356 -18.945 -42.240 1.00 23.57 10 ALA C CA 1
ATOM 7284 C C . ALA C 1 4 ? -9.015 -18.367 -43.616 1.00 21.63 10 ALA C C 1
ATOM 7285 O O . ALA C 1 4 ? -9.920 -18.022 -44.360 1.00 20.59 10 ALA C O 1
ATOM 7287 N N . LEU C 1 5 ? -7.730 -18.346 -43.987 1.00 21.43 11 LEU C N 1
ATOM 7288 C CA . LEU C 1 5 ? -7.305 -17.847 -45.292 1.00 22.61 11 LEU C CA 1
ATOM 7289 C C . LEU C 1 5 ? -7.856 -18.751 -46.416 1.00 22.49 11 LEU C C 1
ATOM 7290 O O . LEU C 1 5 ? -8.436 -18.249 -47.370 1.00 22.86 11 LEU C O 1
ATOM 7295 N N . ALA C 1 6 ? -7.766 -20.072 -46.252 1.00 21.95 12 ALA C N 1
ATOM 7296 C CA . ALA C 1 6 ? -8.288 -21.009 -47.247 1.00 22.75 12 ALA C CA 1
ATOM 7297 C C . ALA C 1 6 ? -9.815 -20.942 -47.358 1.00 22.81 12 ALA C C 1
ATOM 7298 O O . ALA C 1 6 ? -10.359 -21.008 -48.471 1.00 23.26 12 ALA C O 1
ATOM 7300 N N . CYS C 1 7 ? -10.507 -20.804 -46.206 1.00 22.47 13 CYS C N 1
ATOM 7301 C CA . CYS C 1 7 ? -11.966 -20.701 -46.184 1.00 22.96 13 CYS C CA 1
ATOM 7302 C C . CYS C 1 7 ? -12.391 -19.422 -46.927 1.00 21.83 13 CYS C C 1
ATOM 7303 O O . CYS C 1 7 ? -13.316 -19.466 -47.728 1.00 21.63 13 CYS C O 1
ATOM 7306 N N . SER C 1 8 ? -11.730 -18.276 -46.639 1.00 20.58 14 SER C N 1
ATOM 7307 C CA . SER C 1 8 ? -12.110 -17.020 -47.289 1.00 20.00 14 SER C CA 1
ATOM 7308 C C . SER C 1 8 ? -11.845 -17.049 -48.785 1.00 20.56 14 SER C C 1
ATOM 7309 O O . SER C 1 8 ? -12.660 -16.542 -49.544 1.00 20.78 14 SER C O 1
ATOM 7312 N N . ALA C 1 9 ? -10.745 -17.697 -49.219 1.00 20.46 15 ALA C N 1
ATOM 7313 C CA . ALA C 1 9 ? -10.407 -17.794 -50.649 1.00 20.56 15 ALA C CA 1
ATOM 7314 C C . ALA C 1 9 ? -11.454 -18.637 -51.360 1.00 21.00 15 ALA C C 1
ATOM 7315 O O . ALA C 1 9 ? -11.905 -18.256 -52.437 1.00 21.51 15 ALA C O 1
ATOM 7317 N N . HIS C 1 10 ? -11.896 -19.734 -50.743 1.00 21.23 16 HIS C N 1
ATOM 7318 C CA . HIS C 1 10 ? -12.918 -20.614 -51.315 1.00 22.24 16 HIS C CA 1
ATOM 7319 C C . HIS C 1 10 ? -14.238 -19.872 -51.472 1.00 21.84 16 HIS C C 1
ATOM 7320 O O . HIS C 1 10 ? -14.915 -20.027 -52.481 1.00 22.55 16 HIS C O 1
ATOM 7327 N N . ALA C 1 11 ? -14.598 -19.029 -50.494 1.00 21.00 17 ALA C N 1
ATOM 7328 C CA . ALA C 1 11 ? -15.833 -18.237 -50.574 1.00 20.69 17 ALA C CA 1
ATOM 7329 C C . ALA C 1 11 ? -15.720 -17.140 -51.631 1.00 20.13 17 ALA C C 1
ATOM 7330 O O . ALA C 1 11 ? -16.676 -16.900 -52.352 1.00 20.66 17 ALA C O 1
ATOM 7332 N N . LEU C 1 12 ? -14.544 -16.510 -51.772 1.00 19.80 18 LEU C N 1
ATOM 7333 C CA . LEU C 1 12 ? -14.354 -15.479 -52.794 1.00 19.78 18 LEU C CA 1
ATOM 7334 C C . LEU C 1 12 ? -14.489 -16.087 -54.208 1.00 20.32 18 LEU C C 1
ATOM 7335 O O . LEU C 1 12 ? -15.051 -15.449 -55.098 1.00 20.08 18 LEU C O 1
ATOM 7340 N N A ASN C 1 13 ? -14.015 -17.325 -54.397 0.44 20.88 19 ASN C N 1
ATOM 7341 N N B ASN C 1 13 ? -14.015 -17.323 -54.388 0.56 20.79 19 ASN C N 1
ATOM 7342 C CA A ASN C 1 13 ? -14.145 -18.023 -55.684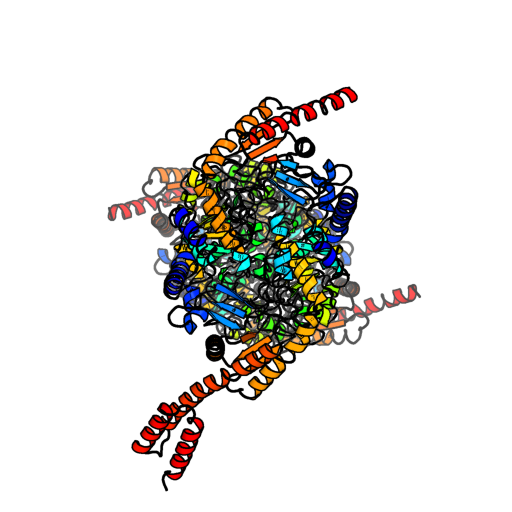 0.44 21.90 19 ASN C CA 1
ATOM 7343 C CA B ASN C 1 13 ? -14.140 -18.042 -55.660 0.56 21.72 19 ASN C CA 1
ATOM 7344 C C A ASN C 1 13 ? -15.625 -18.278 -55.983 0.44 22.09 19 ASN C C 1
ATOM 7345 C C B ASN C 1 13 ? -15.611 -18.287 -55.976 0.56 22.02 19 ASN C C 1
ATOM 7346 O O A ASN C 1 13 ? -16.053 -18.140 -57.128 0.44 22.28 19 ASN C O 1
ATOM 7347 O O B ASN C 1 13 ? -16.026 -18.153 -57.128 0.56 22.25 19 ASN C O 1
ATOM 7356 N N . LEU C 1 14 ? -16.409 -18.632 -54.954 1.00 21.90 20 LEU C N 1
ATOM 7357 C CA . LEU C 1 14 ? -17.836 -18.860 -55.117 1.00 23.50 20 LEU C CA 1
ATOM 7358 C C . LEU C 1 14 ? -18.546 -17.543 -55.492 1.00 23.82 20 LEU C C 1
ATOM 7359 O O . LEU C 1 14 ? -19.389 -17.538 -56.389 1.00 23.96 20 LEU C O 1
ATOM 7364 N N . ILE C 1 15 ? -18.158 -16.413 -54.853 1.00 22.94 21 ILE C N 1
ATOM 7365 C CA . ILE C 1 15 ? -18.749 -15.103 -55.151 1.00 22.53 21 ILE C CA 1
ATOM 7366 C C . ILE C 1 15 ? -18.494 -14.723 -56.619 1.00 24.14 21 ILE C C 1
ATOM 7367 O O . ILE C 1 15 ? -19.354 -14.136 -57.269 1.00 25.29 21 ILE C O 1
ATOM 7372 N N . GLU C 1 16 ? -17.317 -15.079 -57.143 1.00 24.51 22 GLU C N 1
ATOM 7373 C CA . GLU C 1 16 ? -16.962 -14.807 -58.540 1.00 26.33 22 GLU C CA 1
ATOM 7374 C C . GLU C 1 16 ? -17.701 -15.684 -59.585 1.00 27.79 22 GLU C C 1
ATOM 7375 O O . GLU C 1 16 ? -17.828 -15.254 -60.727 1.00 29.02 22 GLU C O 1
ATOM 7381 N N A LYS C 1 17 ? -18.181 -16.880 -59.209 0.54 27.98 23 LYS C N 1
ATOM 7382 N N B LYS C 1 17 ? -18.180 -16.874 -59.209 0.46 28.06 23 LYS C N 1
ATOM 7383 C CA A LYS C 1 17 ? -18.890 -17.771 -60.138 0.54 29.16 23 LYS C CA 1
ATOM 7384 C CA B LYS C 1 17 ? -18.882 -17.758 -60.146 0.46 29.26 23 LYS C CA 1
ATOM 7385 C C A LYS C 1 17 ? -20.319 -17.305 -60.412 0.54 30.66 23 LYS C C 1
ATOM 7386 C C B LYS C 1 17 ? -20.322 -17.321 -60.416 0.46 30.80 23 LYS C C 1
ATOM 7387 O O A LYS C 1 17 ? -20.984 -16.853 -59.491 0.54 30.69 23 LYS C O 1
ATOM 7388 O O B LYS C 1 17 ? -20.998 -16.873 -59.500 0.46 30.84 23 LYS C O 1
ATOM 7399 N N A ARG C 1 18 ? -20.830 -17.491 -61.641 0.54 31.57 24 ARG C N 1
ATOM 7400 N N B ARG C 1 18 ? -20.809 -17.491 -61.656 0.46 31.76 24 ARG C N 1
ATOM 7401 C CA A ARG C 1 18 ? -22.236 -17.180 -61.943 0.54 32.91 24 ARG C CA 1
ATOM 7402 C CA B ARG C 1 18 ? -22.195 -17.162 -62.017 0.46 33.19 24 ARG C CA 1
ATOM 7403 C C A ARG C 1 18 ? -23.041 -18.447 -62.272 0.54 34.39 24 ARG C C 1
ATOM 7404 C C B ARG C 1 18 ? -23.024 -18.406 -62.385 0.46 34.47 24 ARG C C 1
ATOM 7405 O O A ARG C 1 18 ? -24.263 -18.420 -62.202 0.54 34.98 24 ARG C O 1
ATOM 7406 O O B ARG C 1 18 ? -24.243 -18.322 -62.457 0.46 34.99 24 ARG C O 1
ATOM 7421 N N . THR C 1 19 ? -22.372 -19.541 -62.671 1.00 34.82 25 THR C N 1
ATOM 7422 C CA . THR C 1 19 ? -23.065 -20.773 -63.032 1.00 35.81 25 THR C CA 1
ATOM 7423 C C . THR C 1 19 ? -22.545 -21.935 -62.196 1.00 35.12 25 THR C C 1
ATOM 7424 O O . THR C 1 19 ? -21.395 -21.932 -61.751 1.00 34.71 25 THR C O 1
ATOM 7428 N N . LEU C 1 20 ? -23.379 -22.949 -62.027 1.00 34.59 26 LEU C N 1
ATOM 7429 C CA . LEU C 1 20 ? -22.997 -24.138 -61.282 1.00 34.82 26 LEU C CA 1
ATOM 7430 C C . LEU C 1 20 ? -23.513 -25.325 -62.057 1.00 35.57 26 LEU C C 1
ATOM 7431 O O . LEU C 1 20 ? -24.718 -25.383 -62.334 1.00 35.61 26 LEU C O 1
ATOM 7436 N N . ASP C 1 21 ? -22.637 -26.291 -62.373 1.00 35.77 27 ASP C N 1
ATOM 7437 C CA . ASP C 1 21 ? -23.118 -27.529 -62.987 1.00 36.51 27 ASP C CA 1
ATOM 7438 C C . ASP C 1 21 ? -23.695 -28.454 -61.886 1.00 36.27 27 ASP C C 1
ATOM 7439 O O . ASP C 1 21 ? -23.683 -28.080 -60.700 1.00 36.63 27 ASP C O 1
ATOM 7444 N N . HIS C 1 22 ? -24.229 -29.624 -62.255 1.00 35.61 28 HIS C N 1
ATOM 7445 C CA . HIS C 1 22 ? -24.840 -30.520 -61.276 1.00 35.77 28 HIS C CA 1
ATOM 7446 C C . HIS C 1 22 ? -23.901 -30.935 -60.135 1.00 35.52 28 HIS C C 1
ATOM 7447 O O . HIS C 1 22 ? -24.315 -30.941 -58.975 1.00 35.27 28 HIS C O 1
ATOM 7454 N N . GLU C 1 23 ? -22.638 -31.242 -60.448 1.00 35.03 29 GLU C N 1
ATOM 7455 C CA . GLU C 1 23 ? -21.675 -31.642 -59.425 1.00 35.32 29 GLU C CA 1
ATOM 7456 C C . GLU C 1 23 ? -21.247 -30.471 -58.537 1.00 34.35 29 GLU C C 1
ATOM 7457 O O . GLU C 1 23 ? -21.032 -30.666 -57.344 1.00 34.66 29 GLU C O 1
ATOM 7463 N N . GLU C 1 24 ? -21.125 -29.266 -59.104 1.00 32.77 30 GLU C N 1
ATOM 7464 C CA . GLU C 1 24 ? -20.785 -28.080 -58.322 1.00 31.86 30 GLU C CA 1
ATOM 7465 C C . GLU C 1 24 ? -21.943 -27.729 -57.376 1.00 30.71 30 GLU C C 1
ATOM 7466 O O . GLU C 1 24 ? -21.696 -27.361 -56.231 1.00 30.56 30 GLU C O 1
ATOM 7472 N N . MET C 1 25 ? -23.198 -27.879 -57.840 1.00 29.60 31 MET C N 1
ATOM 7473 C CA . MET C 1 25 ? -24.378 -27.629 -57.022 1.00 29.53 31 MET C CA 1
ATOM 7474 C C . MET C 1 25 ? -24.415 -28.616 -55.843 1.00 29.89 31 MET C C 1
ATOM 7475 O O . MET C 1 25 ? -24.695 -28.216 -54.715 1.00 29.50 31 MET C O 1
ATOM 7480 N N . LYS C 1 26 ? -24.175 -29.905 -56.110 1.00 29.92 32 LYS C N 1
ATOM 7481 C CA . LYS C 1 26 ? -24.213 -30.919 -55.057 1.00 30.09 32 LYS C CA 1
ATOM 7482 C C . LYS C 1 26 ? -23.176 -30.662 -53.979 1.00 28.64 32 LYS C C 1
ATOM 7483 O O . LYS C 1 26 ? -23.487 -30.791 -52.795 1.00 29.48 32 LYS C O 1
ATOM 7489 N N . ALA C 1 27 ? -21.971 -30.282 -54.379 1.00 26.91 33 ALA C N 1
ATOM 7490 C CA . ALA C 1 27 ? -20.899 -29.994 -53.436 1.00 26.01 33 ALA C CA 1
ATOM 7491 C C . ALA C 1 27 ? -21.203 -28.720 -52.620 1.00 25.63 33 ALA C C 1
ATOM 7492 O O . ALA C 1 27 ? -20.974 -28.710 -51.405 1.00 24.95 33 ALA C O 1
ATOM 7494 N N . LEU C 1 28 ? -21.727 -27.667 -53.275 1.00 25.10 34 LEU C N 1
ATOM 7495 C CA . LEU C 1 28 ? -22.069 -26.417 -52.604 1.00 25.21 34 LEU C CA 1
ATOM 7496 C C . LEU C 1 28 ? -23.205 -26.609 -51.612 1.00 25.26 34 LEU C C 1
ATOM 7497 O O . LEU C 1 28 ? -23.050 -26.239 -50.449 1.00 25.68 34 LEU C O 1
ATOM 7502 N N . ASN C 1 29 ? -24.321 -27.227 -52.033 1.00 24.79 35 ASN C N 1
ATOM 7503 C CA . ASN C 1 29 ? -25.464 -27.464 -51.155 1.00 24.57 35 ASN C CA 1
ATOM 7504 C C . ASN C 1 29 ? -25.078 -28.268 -49.918 1.00 25.79 35 ASN C C 1
ATOM 7505 O O . ASN C 1 29 ? -25.510 -27.930 -48.812 1.00 25.76 35 ASN C O 1
ATOM 7510 N N . ARG C 1 30 ? -24.226 -29.296 -50.096 1.00 26.18 36 ARG C N 1
ATOM 7511 C CA . ARG C 1 30 ? -23.802 -30.142 -48.981 1.00 27.27 36 ARG C CA 1
ATOM 7512 C C . ARG C 1 30 ? -22.940 -29.349 -47.974 1.00 26.70 36 ARG C C 1
ATOM 7513 O O . ARG C 1 30 ? -23.110 -29.464 -46.756 1.00 26.97 36 ARG C O 1
ATOM 7521 N N . GLU C 1 31 ? -22.047 -28.526 -48.492 1.00 25.64 37 GLU C N 1
ATOM 7522 C CA . GLU C 1 31 ? -21.166 -27.672 -47.710 1.00 25.49 37 GLU C CA 1
ATOM 7523 C C . GLU C 1 31 ? -22.002 -26.631 -46.936 1.00 23.59 37 GLU C C 1
ATOM 7524 O O . GLU C 1 31 ? -21.779 -26.421 -45.743 1.00 23.42 37 GLU C O 1
ATOM 7530 N N . VAL C 1 32 ? -22.988 -26.007 -47.597 1.00 21.94 38 VAL C N 1
ATOM 7531 C CA . VAL C 1 32 ? -23.834 -25.001 -46.966 1.00 21.61 38 VAL C CA 1
ATOM 7532 C C . VAL C 1 32 ? -24.641 -25.603 -45.803 1.00 22.35 38 VAL C C 1
ATOM 7533 O O . VAL C 1 32 ? -24.686 -25.019 -44.708 1.00 23.28 38 VAL C O 1
ATOM 7537 N N . ILE C 1 33 ? -25.235 -26.787 -46.016 1.00 21.47 39 ILE C N 1
ATOM 7538 C CA . ILE C 1 33 ? -26.010 -27.466 -44.980 1.00 21.61 39 ILE C CA 1
ATOM 7539 C C . ILE C 1 33 ? -25.105 -27.833 -43.790 1.00 21.89 39 ILE C C 1
ATOM 7540 O O . ILE C 1 33 ? -25.474 -27.610 -42.631 1.00 22.19 39 ILE C O 1
ATOM 7545 N N . GLU C 1 34 ? -23.907 -28.332 -44.072 1.00 22.12 40 GLU C N 1
ATOM 7546 C CA . GLU C 1 34 ? -22.958 -28.674 -43.013 1.00 22.44 40 GLU C CA 1
ATOM 7547 C C . GLU C 1 34 ? -22.528 -27.445 -42.203 1.00 22.10 40 GLU C C 1
ATOM 7548 O O . GLU C 1 34 ? -22.492 -27.511 -40.974 1.00 22.79 40 GLU C O 1
ATOM 7554 N N . TYR C 1 35 ? -22.228 -26.320 -42.874 1.00 21.27 41 TYR C N 1
ATOM 7555 C CA . TYR C 1 35 ? -21.825 -25.098 -42.164 1.00 21.24 41 TYR C CA 1
ATOM 7556 C C . TYR C 1 35 ? -22.993 -24.477 -41.425 1.00 20.60 41 TYR C C 1
ATOM 7557 O O . TYR C 1 35 ? -22.767 -23.884 -40.384 1.00 21.23 41 TYR C O 1
ATOM 7566 N N . PHE C 1 36 ? -24.250 -24.640 -41.911 1.00 19.60 42 PHE C N 1
ATOM 7567 C CA . PHE C 1 36 ? -25.408 -24.148 -41.146 1.00 19.59 42 PHE C CA 1
ATOM 7568 C C . PHE C 1 36 ? -25.514 -24.953 -39.849 1.00 21.22 42 PHE C C 1
ATOM 7569 O O . PHE C 1 36 ? -25.678 -24.379 -38.777 1.00 21.51 42 PHE C O 1
ATOM 7577 N N . LYS C 1 37 ? -25.320 -26.275 -39.932 1.00 22.11 43 LYS C N 1
ATOM 7578 C CA . LYS C 1 37 ? -25.379 -27.155 -38.773 1.00 23.29 43 LYS C CA 1
ATOM 7579 C C . LYS C 1 37 ? -24.268 -26.858 -37.736 1.00 22.25 43 LYS C C 1
ATOM 7580 O O . LYS C 1 37 ? -24.536 -26.778 -36.539 1.00 21.83 43 LYS C O 1
ATOM 7586 N N . GLU C 1 38 ? -23.029 -26.703 -38.210 1.00 21.98 44 GLU C N 1
ATOM 7587 C CA . GLU C 1 38 ? -21.868 -26.531 -37.351 1.00 21.46 44 GLU C CA 1
ATOM 7588 C C . GLU C 1 38 ? -21.532 -25.102 -36.937 1.00 20.44 44 GLU C C 1
ATOM 7589 O O . GLU C 1 38 ? -20.761 -24.932 -35.968 1.00 19.74 44 GLU C O 1
ATOM 7595 N N . HIS C 1 39 ? -22.046 -24.073 -37.671 1.00 18.78 45 HIS C N 1
ATOM 7596 C CA . HIS C 1 39 ? -21.602 -22.713 -37.364 1.00 18.73 45 HIS C CA 1
ATOM 7597 C C . HIS C 1 39 ? -22.670 -21.631 -37.383 1.00 18.38 45 HIS C C 1
ATOM 7598 O O . HIS C 1 39 ? -22.379 -20.513 -36.958 1.00 18.01 45 HIS C O 1
ATOM 7605 N N . VAL C 1 40 ? -23.882 -21.942 -37.878 1.00 17.63 46 VAL C N 1
ATOM 7606 C CA . VAL C 1 40 ? -24.955 -20.964 -37.933 1.00 17.86 46 VAL C CA 1
ATOM 7607 C C . VAL C 1 40 ? -26.046 -21.306 -36.914 1.00 19.57 46 VAL C C 1
ATOM 7608 O O . VAL C 1 40 ? -26.145 -20.622 -35.902 1.00 20.43 46 VAL C O 1
ATOM 7612 N N . ASN C 1 41 ? -26.837 -22.371 -37.160 1.00 19.72 47 ASN C N 1
ATOM 7613 C CA . ASN C 1 41 ? -27.904 -22.810 -36.296 1.00 20.22 47 ASN C CA 1
ATOM 7614 C C . ASN C 1 41 ? -28.535 -24.050 -36.924 1.00 21.96 47 ASN C C 1
ATOM 7615 O O . ASN C 1 41 ? -29.217 -23.950 -37.954 1.00 21.90 47 ASN C O 1
ATOM 7620 N N . PRO C 1 42 ? -28.355 -25.227 -36.296 1.00 22.93 48 PRO C N 1
ATOM 7621 C CA . PRO C 1 42 ? -28.986 -26.448 -36.838 1.00 23.72 48 PRO C CA 1
ATOM 7622 C C . PRO C 1 42 ? -30.529 -26.387 -36.858 1.00 25.31 48 PRO C C 1
ATOM 7623 O O . PRO C 1 42 ? -31.151 -27.091 -37.656 1.00 25.53 48 PRO C O 1
ATOM 7627 N N . GLY C 1 43 ? -31.120 -25.480 -36.060 1.00 25.54 49 GLY C N 1
ATOM 7628 C CA . GLY C 1 43 ? -32.559 -25.244 -36.019 1.00 26.41 49 GLY C CA 1
ATOM 7629 C C . GLY C 1 43 ? -33.139 -24.779 -37.343 1.00 28.04 49 GLY C C 1
ATOM 7630 O O . GLY C 1 43 ? -34.315 -25.041 -37.621 1.00 28.77 49 GLY C O 1
ATOM 7631 N N . PHE C 1 44 ? -32.344 -24.075 -38.180 1.00 27.77 50 PHE C N 1
ATOM 7632 C CA . PHE C 1 44 ? -32.842 -23.649 -39.497 1.00 28.67 50 PHE C CA 1
ATOM 7633 C C . PHE C 1 44 ? -33.116 -24.861 -40.401 1.00 29.02 50 PHE C C 1
ATOM 7634 O O . PHE C 1 44 ? -34.032 -24.829 -41.231 1.00 29.57 50 PHE C O 1
ATOM 7642 N N . LEU C 1 45 ? -32.303 -25.914 -40.272 1.00 28.17 51 LEU C N 1
ATOM 7643 C CA . LEU C 1 45 ? -32.472 -27.123 -41.067 1.00 28.12 51 LEU C CA 1
ATOM 7644 C C . LEU C 1 45 ? -33.747 -27.893 -40.682 1.00 28.99 51 LEU C C 1
ATOM 7645 O O . LEU C 1 45 ? -34.360 -28.514 -41.539 1.00 29.57 51 LEU C O 1
ATOM 7650 N N . GLU C 1 46 ? -34.181 -27.806 -39.414 1.00 29.10 52 GLU C N 1
ATOM 7651 C CA . GLU C 1 46 ? -35.370 -28.512 -38.957 1.00 29.91 52 GLU C CA 1
ATOM 7652 C C . GLU C 1 46 ? -36.673 -27.814 -39.253 1.00 30.53 52 GLU C C 1
ATOM 7653 O O . GLU C 1 46 ? -37.687 -28.489 -39.421 1.00 31.07 52 GLU C O 1
ATOM 7659 N N . TYR C 1 47 ? -36.700 -26.475 -39.196 1.00 30.63 53 TYR C N 1
ATOM 7660 C CA . TYR C 1 47 ? -37.969 -25.757 -39.253 1.00 31.71 53 TYR C CA 1
ATOM 7661 C C . TYR C 1 47 ? -38.251 -24.990 -40.533 1.00 31.06 53 TYR C C 1
ATOM 7662 O O . TYR C 1 47 ? -39.309 -24.352 -40.620 1.00 31.13 53 TYR C O 1
ATOM 7671 N N . ARG C 1 48 ? -37.328 -25.033 -41.508 1.00 30.39 54 ARG C N 1
ATOM 7672 C CA . ARG C 1 48 ? -37.500 -24.306 -42.768 1.00 30.77 54 ARG C CA 1
ATOM 7673 C C . ARG C 1 48 ? -37.993 -25.203 -43.894 1.00 29.46 54 ARG C C 1
ATOM 7674 O O . ARG C 1 48 ? -37.451 -26.293 -44.077 1.00 28.91 54 ARG C O 1
ATOM 7682 N N . LYS C 1 49 ? -38.964 -24.713 -44.703 1.00 28.65 55 LYS C N 1
ATOM 7683 C CA . LYS C 1 49 ? -39.466 -25.477 -45.855 1.00 28.43 55 LYS C CA 1
ATOM 7684 C C . LYS C 1 49 ? -38.437 -25.553 -46.985 1.00 29.07 55 LYS C C 1
ATOM 7685 O O . LYS C 1 49 ? -38.512 -26.493 -47.783 1.00 29.20 55 LYS C O 1
ATOM 7691 N N . SER C 1 50 ? -37.426 -24.641 -47.027 1.00 29.04 56 SER C N 1
ATOM 7692 C CA . SER C 1 50 ? -36.331 -24.793 -47.999 1.00 30.22 56 SER C CA 1
ATOM 7693 C C . SER C 1 50 ? -35.564 -26.138 -47.752 1.00 31.82 56 SER C C 1
ATOM 7694 O O . SER C 1 50 ? -34.886 -26.643 -48.650 1.00 32.33 56 SER C O 1
ATOM 7697 N N . VAL C 1 51 ? -35.689 -26.721 -46.542 1.00 32.25 57 VAL C N 1
ATOM 7698 C CA . VAL C 1 51 ? -35.105 -28.015 -46.246 1.00 32.91 57 VAL C CA 1
ATOM 7699 C C . VAL C 1 51 ? -36.203 -29.098 -46.146 1.00 33.13 57 VAL C C 1
ATOM 7700 O O . VAL C 1 51 ? -36.095 -30.104 -46.843 1.00 33.65 57 VAL C O 1
ATOM 7704 N N . THR C 1 52 ? -37.278 -28.887 -45.349 1.00 32.78 58 THR C N 1
ATOM 7705 C CA . THR C 1 52 ? -38.318 -29.913 -45.189 1.00 33.33 58 THR C CA 1
ATOM 7706 C C . THR C 1 52 ? -39.074 -30.216 -46.497 1.00 34.10 58 THR C C 1
ATOM 7707 O O . THR C 1 52 ? -39.514 -31.346 -46.702 1.00 34.50 58 THR C O 1
ATOM 7711 N N . ALA C 1 53 ? -39.218 -29.220 -47.376 1.00 33.80 59 ALA C N 1
ATOM 7712 C CA . ALA C 1 53 ? -39.836 -29.417 -48.700 1.00 33.86 59 ALA C CA 1
ATOM 7713 C C . ALA C 1 53 ? -38.821 -29.074 -49.831 1.00 33.97 59 ALA C C 1
ATOM 7714 O O . ALA C 1 53 ? -39.228 -28.734 -50.935 1.00 33.54 59 ALA C O 1
ATOM 7716 N N . GLY C 1 54 ? -37.517 -29.169 -49.541 1.00 34.08 60 GLY C N 1
ATOM 7717 C CA . GLY C 1 54 ? -36.459 -28.815 -50.472 1.00 34.64 60 GLY C CA 1
ATOM 7718 C C . GLY C 1 54 ? -35.889 -29.942 -51.304 1.00 35.37 60 GLY C C 1
ATOM 7719 O O . GLY C 1 54 ? -34.900 -29.739 -52.013 1.00 35.49 60 GLY C O 1
ATOM 7720 N N . GLY C 1 55 ? -36.508 -31.113 -51.243 1.00 35.76 61 GLY C N 1
ATOM 7721 C CA . GLY C 1 55 ? -36.055 -32.249 -52.041 1.00 37.03 61 GLY C CA 1
ATOM 7722 C C . GLY C 1 55 ? -34.748 -32.867 -51.580 1.00 38.00 61 GLY C C 1
ATOM 7723 O O . GLY C 1 55 ? -34.343 -32.679 -50.432 1.00 37.61 61 GLY C O 1
ATOM 7724 N N . ASP C 1 56 ? -34.071 -33.596 -52.491 1.00 38.78 62 ASP C N 1
ATOM 7725 C CA . ASP C 1 56 ? -32.829 -34.324 -52.222 1.00 39.50 62 ASP C CA 1
ATOM 7726 C C . ASP C 1 56 ? -31.651 -33.466 -51.826 1.00 38.86 62 ASP C C 1
ATOM 7727 O O . ASP C 1 56 ? -30.783 -33.950 -51.096 1.00 39.19 62 ASP C O 1
ATOM 7732 N N . TYR C 1 57 ? -31.565 -32.228 -52.345 1.00 37.49 63 TYR C N 1
ATOM 7733 C CA . TYR C 1 57 ? -30.383 -31.402 -52.070 1.00 36.94 63 TYR C CA 1
ATOM 7734 C C . TYR C 1 57 ? -30.625 -30.176 -51.202 1.00 34.07 63 TYR C C 1
ATOM 7735 O O . TYR C 1 57 ? -29.663 -29.480 -50.875 1.00 33.85 63 TYR C O 1
ATOM 7744 N N . GLY C 1 58 ? -31.885 -29.887 -50.890 1.00 31.78 64 GLY C N 1
ATOM 7745 C CA . GLY C 1 58 ? -32.245 -28.658 -50.198 1.00 30.54 64 GLY C CA 1
ATOM 7746 C C . GLY C 1 58 ? -32.310 -27.499 -51.184 1.00 28.75 64 GLY C C 1
ATOM 7747 O O . GLY C 1 58 ? -31.781 -27.598 -52.304 1.00 28.71 64 GLY C O 1
ATOM 7748 N N . ALA C 1 59 ? -32.988 -26.393 -50.801 1.00 26.41 65 ALA C N 1
ATOM 7749 C CA . ALA C 1 59 ? -33.052 -25.227 -51.678 1.00 24.87 65 ALA C CA 1
ATOM 7750 C C . ALA C 1 59 ? -32.113 -24.147 -51.157 1.00 23.31 65 ALA C C 1
ATOM 7751 O O . ALA C 1 59 ? -32.343 -23.573 -50.083 1.00 22.64 65 ALA C O 1
ATOM 7753 N N . VAL C 1 60 ? -31.019 -23.919 -51.889 1.00 21.92 66 VAL C N 1
ATOM 7754 C CA . VAL C 1 60 ? -30.009 -22.943 -51.517 1.00 21.36 66 VAL C CA 1
ATOM 7755 C C . VAL C 1 60 ? -30.044 -21.788 -52.516 1.00 21.21 66 VAL C C 1
ATOM 7756 O O . VAL C 1 60 ? -30.094 -22.017 -53.727 1.00 19.39 66 VAL C O 1
ATOM 7760 N N . GLU C 1 61 ? -30.020 -20.553 -52.006 1.00 21.57 67 GLU C N 1
ATOM 7761 C CA . GLU C 1 61 ? -30.010 -19.330 -52.801 1.00 23.21 67 GLU C CA 1
ATOM 7762 C C . GLU C 1 61 ? -28.853 -19.214 -53.758 1.00 23.52 67 GLU C C 1
ATOM 7763 O O . GLU C 1 61 ? -27.737 -19.603 -53.413 1.00 23.57 67 GLU C O 1
ATOM 7769 N N . TRP C 1 62 ? -29.080 -18.571 -54.912 1.00 23.29 68 TRP C N 1
ATOM 7770 C CA . TRP C 1 62 ? -27.999 -18.332 -55.848 1.00 23.71 68 TRP C CA 1
ATOM 7771 C C . TRP C 1 62 ? -28.038 -16.917 -56.444 1.00 23.62 68 TRP C C 1
ATOM 7772 O O . TRP C 1 62 ? -27.102 -16.136 -56.236 1.00 23.46 68 TRP C O 1
ATOM 7783 N N . GLN C 1 63 ? -29.098 -16.585 -57.203 1.00 23.03 69 GLN C N 1
ATOM 7784 C CA . GLN C 1 63 ? -29.206 -15.242 -57.757 1.00 23.06 69 GLN C CA 1
ATOM 7785 C C . GLN C 1 63 ? -30.656 -14.840 -57.983 1.00 21.83 69 GLN C C 1
ATOM 7786 O O . GLN C 1 63 ? -31.559 -15.679 -57.924 1.00 21.68 69 GLN C O 1
ATOM 7792 N N . ALA C 1 64 ? -30.895 -13.548 -58.158 1.00 20.35 70 ALA C N 1
ATOM 7793 C CA . ALA C 1 64 ? -32.221 -13.050 -58.504 1.00 20.53 70 ALA C CA 1
ATOM 7794 C C . ALA C 1 64 ? -32.461 -13.477 -59.979 1.00 21.16 70 ALA C C 1
ATOM 7795 O O . ALA C 1 64 ? -31.528 -13.448 -60.781 1.00 20.59 70 ALA C O 1
ATOM 7797 N N . GLY C 1 65 ? -33.673 -13.887 -60.314 1.00 22.02 71 GLY C N 1
ATOM 7798 C CA . GLY C 1 65 ? -34.009 -14.244 -61.687 1.00 24.04 71 GLY C CA 1
ATOM 7799 C C . GLY C 1 65 ? -34.405 -12.966 -62.402 1.00 26.13 71 GLY C C 1
ATOM 7800 O O . GLY C 1 65 ? -33.579 -12.288 -62.997 1.00 29.38 71 GLY C O 1
ATOM 7801 N N . SER C 1 66 ? -35.624 -12.561 -62.234 1.00 24.67 72 SER C N 1
ATOM 7802 C CA . SER C 1 66 ? -36.175 -11.336 -62.797 1.00 23.37 72 SER C CA 1
ATOM 7803 C C . SER C 1 66 ? -36.591 -10.432 -61.601 1.00 21.90 72 SER C C 1
ATOM 7804 O O . SER C 1 66 ? -36.283 -10.785 -60.450 1.00 22.54 72 SER C O 1
ATOM 7807 N N . LEU C 1 67 ? -37.327 -9.301 -61.820 1.00 19.07 73 LEU C N 1
ATOM 7808 C CA . LEU C 1 67 ? -37.729 -8.444 -60.693 1.00 18.02 73 LEU C CA 1
ATOM 7809 C C . LEU C 1 67 ? -38.472 -9.225 -59.612 1.00 16.43 73 LEU C C 1
ATOM 7810 O O . LEU C 1 67 ? -38.334 -8.928 -58.431 1.00 17.31 73 LEU C O 1
ATOM 7815 N N . ASN C 1 68 ? -39.297 -10.201 -60.014 1.00 14.42 74 ASN C N 1
ATOM 7816 C CA . ASN C 1 68 ? -40.140 -10.871 -59.033 1.00 13.15 74 ASN C CA 1
ATOM 7817 C C . ASN C 1 68 ? -39.794 -12.310 -58.788 1.00 13.88 74 ASN C C 1
ATOM 7818 O O . ASN C 1 68 ? -40.605 -13.007 -58.172 1.00 14.58 74 ASN C O 1
ATOM 7823 N N . THR C 1 69 ? -38.621 -12.778 -59.241 1.00 13.65 75 THR C N 1
ATOM 7824 C CA . THR C 1 69 ? -38.280 -14.189 -59.057 1.00 14.86 75 THR C CA 1
ATOM 7825 C C . THR C 1 69 ? -36.872 -14.400 -58.508 1.00 15.28 75 THR C C 1
ATOM 7826 O O . THR C 1 69 ? -35.984 -13.566 -58.713 1.00 15.39 75 THR C O 1
ATOM 7830 N N . LEU C 1 70 ? -36.665 -15.555 -57.870 1.00 16.08 76 LEU C N 1
ATOM 7831 C CA . LEU C 1 70 ? -35.376 -15.957 -57.351 1.00 18.34 76 LEU C CA 1
ATOM 7832 C C . LEU C 1 70 ? -34.982 -17.287 -57.975 1.00 19.46 76 LEU C C 1
ATOM 7833 O O . LEU C 1 70 ? -35.839 -18.145 -58.174 1.00 19.42 76 LEU C O 1
ATOM 7838 N N . VAL C 1 71 ? -33.683 -17.486 -58.219 1.00 19.95 77 VAL C N 1
ATOM 7839 C CA . VAL C 1 71 ? -33.193 -18.734 -58.799 1.00 21.05 77 VAL C CA 1
ATOM 7840 C C . VAL C 1 71 ? -32.250 -19.434 -57.820 1.00 21.81 77 VAL C C 1
ATOM 7841 O O . VAL C 1 71 ? -31.282 -18.816 -57.348 1.00 22.15 77 VAL C O 1
ATOM 7845 N N . ASP C 1 72 ? -32.555 -20.694 -57.466 1.00 20.84 78 ASP C N 1
ATOM 7846 C CA . ASP C 1 72 ? -31.698 -21.414 -56.534 1.00 20.94 78 ASP C CA 1
ATOM 7847 C C . ASP C 1 72 ? -30.445 -22.033 -57.239 1.00 20.71 78 ASP C C 1
ATOM 7848 O O . ASP C 1 72 ? -30.274 -21.868 -58.448 1.00 20.91 78 ASP C O 1
ATOM 7853 N N . THR C 1 73 ? -29.565 -22.740 -56.482 1.00 20.54 79 THR C N 1
ATOM 7854 C CA . THR C 1 73 ? -28.345 -23.353 -57.041 1.00 20.72 79 THR C CA 1
ATOM 7855 C C . THR C 1 73 ? -28.618 -24.453 -58.076 1.00 21.13 79 THR C C 1
ATOM 7856 O O . THR C 1 73 ? -27.712 -24.818 -58.818 1.00 21.49 79 THR C O 1
ATOM 7860 N N . GLN C 1 74 ? -29.834 -25.004 -58.093 1.00 21.78 80 GLN C N 1
ATOM 7861 C CA . GLN C 1 74 ? -30.238 -26.035 -59.065 1.00 23.13 80 GLN C CA 1
ATOM 7862 C C . GLN C 1 74 ? -30.892 -25.427 -60.327 1.00 24.67 80 GLN C C 1
ATOM 7863 O O . GLN C 1 74 ? -31.335 -26.183 -61.193 1.00 25.71 80 GLN C O 1
ATOM 7869 N N . GLY C 1 75 ? -31.012 -24.096 -60.403 1.00 24.14 81 GLY C N 1
ATOM 7870 C CA . GLY C 1 75 ? -31.659 -23.446 -61.532 1.00 24.23 81 GLY C CA 1
ATOM 7871 C C . GLY C 1 75 ? -33.172 -23.375 -61.420 1.00 24.26 81 GLY C C 1
ATOM 7872 O O . GLY C 1 75 ? -33.839 -23.026 -62.398 1.00 24.84 81 GLY C O 1
ATOM 7873 N N . GLN C 1 76 ? -33.748 -23.719 -60.246 1.00 23.59 82 GLN C N 1
ATOM 7874 C CA . GLN C 1 76 ? -35.199 -23.651 -60.057 1.00 23.80 82 GLN C CA 1
ATOM 7875 C C . GLN C 1 76 ? -35.600 -22.199 -59.788 1.00 22.82 82 GLN C C 1
ATOM 7876 O O . GLN C 1 76 ? -34.974 -21.513 -58.974 1.00 22.51 82 GLN C O 1
ATOM 7882 N N . GLU C 1 77 ? -36.604 -21.717 -60.507 1.00 21.77 83 GLU C N 1
ATOM 7883 C CA . GLU C 1 77 ? -37.045 -20.333 -60.396 1.00 21.13 83 GLU C CA 1
ATOM 7884 C C . GLU C 1 77 ? -38.347 -20.204 -59.607 1.00 20.14 83 GLU C C 1
ATOM 7885 O O . GLU C 1 77 ? -39.359 -20.815 -59.948 1.00 19.81 83 GLU C O 1
ATOM 7891 N N . PHE C 1 78 ? -38.331 -19.378 -58.570 1.00 18.82 84 PHE C N 1
ATOM 7892 C CA . PHE C 1 78 ? -39.460 -19.199 -57.678 1.00 18.97 84 PHE C CA 1
ATOM 7893 C C . PHE C 1 78 ? -40.072 -17.823 -57.818 1.00 18.31 84 PHE C C 1
ATOM 7894 O O . PHE C 1 78 ? -39.344 -16.831 -57.798 1.00 18.08 84 PHE C O 1
ATOM 7902 N N . ILE C 1 79 ? -41.413 -17.744 -57.870 1.00 17.61 85 ILE C N 1
ATOM 7903 C CA . ILE C 1 79 ? -42.080 -16.451 -57.836 1.00 16.90 85 ILE C CA 1
ATOM 7904 C C . ILE C 1 79 ? -42.034 -16.039 -56.371 1.00 16.73 85 ILE C C 1
ATOM 7905 O O . ILE C 1 79 ? -42.434 -16.823 -55.490 1.00 16.33 85 ILE C O 1
ATOM 7910 N N . ASP C 1 80 ? -41.570 -14.820 -56.099 1.00 16.24 86 ASP C N 1
ATOM 7911 C CA . ASP C 1 80 ? -41.415 -14.399 -54.710 1.00 16.46 86 ASP C CA 1
ATOM 7912 C C . ASP C 1 80 ? -42.640 -13.698 -54.116 1.00 17.21 86 ASP C C 1
ATOM 7913 O O . ASP C 1 80 ? -42.840 -12.513 -54.346 1.00 18.48 86 ASP C O 1
ATOM 7918 N N . CYS C 1 81 ? -43.449 -14.430 -53.355 1.00 16.18 87 CYS C N 1
ATOM 7919 C CA . CYS C 1 81 ? -44.563 -13.829 -52.626 1.00 16.70 87 CYS C CA 1
ATOM 7920 C C . CYS C 1 81 ? -44.252 -13.639 -51.130 1.00 17.54 87 CYS C C 1
ATOM 7921 O O . CYS C 1 81 ? -45.160 -13.365 -50.344 1.00 17.97 87 CYS C O 1
ATOM 7924 N N . LEU C 1 82 ? -43.004 -13.891 -50.715 1.00 17.29 88 LEU C N 1
ATOM 7925 C CA . LEU C 1 82 ? -42.590 -13.661 -49.345 1.00 18.12 88 LEU C CA 1
ATOM 7926 C C . LEU C 1 82 ? -42.032 -12.224 -49.238 1.00 18.76 88 LEU C C 1
ATOM 7927 O O . LEU C 1 82 ? -42.323 -11.524 -48.277 1.00 18.11 88 LEU C O 1
ATOM 7932 N N . GLY C 1 83 ? -41.310 -11.783 -50.278 1.00 19.28 89 GLY C N 1
ATOM 7933 C CA . GLY C 1 83 ? -40.761 -10.448 -50.431 1.00 19.29 89 GLY C CA 1
ATOM 7934 C C . GLY C 1 83 ? -39.913 -10.005 -49.265 1.00 18.94 89 GLY C C 1
ATOM 7935 O O . GLY C 1 83 ? -39.901 -8.819 -48.936 1.00 18.63 89 GLY C O 1
ATOM 7936 N N . GLY C 1 84 ? -39.206 -10.952 -48.646 1.00 19.08 90 GLY C N 1
ATOM 7937 C CA . GLY C 1 84 ? -38.409 -10.697 -47.446 1.00 19.73 90 GLY C CA 1
ATOM 7938 C C . GLY C 1 84 ? -39.238 -10.099 -46.318 1.00 21.15 90 GLY C C 1
ATOM 7939 O O . GLY C 1 84 ? -38.726 -9.312 -45.514 1.00 22.39 90 GLY C O 1
ATOM 7940 N N . PHE C 1 85 ? -40.545 -10.419 -46.266 1.00 20.73 91 PHE C N 1
ATOM 7941 C CA . PHE C 1 85 ? -41.473 -9.845 -45.284 1.00 21.09 91 PHE C CA 1
ATOM 7942 C C . PHE C 1 85 ? -41.589 -8.334 -45.452 1.00 20.30 91 PHE C C 1
ATOM 7943 O O . PHE C 1 85 ? -41.705 -7.614 -44.455 1.00 20.53 91 PHE C O 1
ATOM 7951 N N . GLY C 1 86 ? -41.597 -7.856 -46.706 1.00 18.17 92 GLY C N 1
ATOM 7952 C CA . GLY C 1 86 ? -41.793 -6.433 -46.951 1.00 17.17 92 GLY C CA 1
ATOM 7953 C C . GLY C 1 86 ? -40.552 -5.639 -47.270 1.00 16.32 92 GLY C C 1
ATOM 7954 O O . GLY C 1 86 ? -40.582 -4.414 -47.208 1.00 17.51 92 GLY C O 1
ATOM 7955 N N . ILE C 1 87 ? -39.466 -6.313 -47.617 1.00 14.53 93 ILE C N 1
ATOM 7956 C CA . ILE C 1 87 ? -38.237 -5.635 -48.025 1.00 14.49 93 ILE C CA 1
ATOM 7957 C C . ILE C 1 87 ? -38.275 -5.366 -49.531 1.00 14.24 93 ILE C C 1
ATOM 7958 O O . ILE C 1 87 ? -37.833 -4.299 -49.972 1.00 14.93 93 ILE C O 1
ATOM 7963 N N . PHE C 1 88 ? -38.692 -6.363 -50.332 1.00 13.67 94 PHE C N 1
ATOM 7964 C CA . PHE C 1 88 ? -38.534 -6.255 -51.793 1.00 13.81 94 PHE C CA 1
ATOM 7965 C C . PHE C 1 88 ? -39.682 -5.528 -52.514 1.00 13.51 94 PHE C C 1
ATOM 7966 O O . PHE C 1 88 ? -40.154 -5.999 -53.546 1.00 13.92 94 PHE C O 1
ATOM 7974 N N . ASN C 1 89 ? -40.023 -4.326 -52.057 1.00 12.48 95 ASN C N 1
ATOM 7975 C CA . ASN C 1 89 ? -41.131 -3.572 -52.663 1.00 11.85 95 ASN C CA 1
ATOM 7976 C C . ASN C 1 89 ? -40.906 -3.243 -54.123 1.00 12.29 95 ASN C C 1
ATOM 7977 O O . ASN C 1 89 ? -41.866 -3.257 -54.901 1.00 10.95 95 ASN C O 1
ATOM 7982 N N . VAL C 1 90 ? -39.659 -2.909 -54.489 1.00 12.06 96 VAL C N 1
ATOM 7983 C CA . VAL C 1 90 ? -39.375 -2.558 -55.881 1.00 11.52 96 VAL C CA 1
ATOM 7984 C C . VAL C 1 90 ? -38.742 -3.718 -56.664 1.00 11.31 96 VAL C C 1
ATOM 7985 O O . VAL C 1 90 ? -38.163 -3.495 -57.708 1.00 10.90 96 VAL C O 1
ATOM 7989 N N . GLY C 1 91 ? -38.905 -4.948 -56.171 1.00 11.79 97 GLY C N 1
ATOM 7990 C CA . GLY C 1 91 ? -38.386 -6.136 -56.814 1.00 12.12 97 GLY C CA 1
ATOM 7991 C C . GLY C 1 91 ? -36.954 -6.460 -56.447 1.00 13.26 97 GLY C C 1
ATOM 7992 O O . GLY C 1 91 ? -36.334 -5.771 -55.639 1.00 13.84 97 GLY C O 1
ATOM 7993 N N . HIS C 1 92 ? -36.451 -7.553 -57.000 1.00 13.53 98 HIS C N 1
ATOM 7994 C CA . HIS C 1 92 ? -35.097 -8.033 -56.803 1.00 13.42 98 HIS C CA 1
ATOM 7995 C C . HIS C 1 92 ? -34.185 -7.403 -57.844 1.00 13.43 98 HIS C C 1
ATOM 7996 O O . HIS C 1 92 ? -34.497 -7.388 -59.047 1.00 12.94 98 HIS C O 1
ATOM 8003 N N . ARG C 1 93 ? -33.060 -6.839 -57.371 1.00 12.93 99 ARG C N 1
ATOM 8004 C CA . ARG C 1 93 ? -32.083 -6.148 -58.214 1.00 13.75 99 ARG C CA 1
ATOM 8005 C C . ARG C 1 93 ? -32.735 -5.116 -59.133 1.00 13.75 99 ARG C C 1
ATOM 8006 O O . ARG C 1 93 ? -32.529 -5.135 -60.357 1.00 14.38 99 ARG C O 1
ATOM 8014 N N . ASN C 1 94 ? -33.558 -4.207 -58.552 1.00 12.88 100 ASN C N 1
ATOM 8015 C CA . ASN C 1 94 ? -34.198 -3.149 -59.355 1.00 13.03 100 ASN C CA 1
ATOM 8016 C C . ASN C 1 94 ? -33.099 -2.333 -60.043 1.00 13.08 100 ASN C C 1
ATOM 8017 O O . ASN C 1 94 ? -32.157 -1.896 -59.366 1.00 11.89 100 ASN C O 1
ATOM 8022 N N . PRO C 1 95 ? -33.107 -2.250 -61.381 1.00 13.36 101 PRO C N 1
ATOM 8023 C CA . PRO C 1 95 ? -31.965 -1.613 -62.069 1.00 13.83 101 PRO C CA 1
ATOM 8024 C C . PRO C 1 95 ? -31.631 -0.207 -61.610 1.00 14.48 101 PRO C C 1
ATOM 8025 O O . PRO C 1 95 ? -30.455 0.139 -61.608 1.00 14.75 101 PRO C O 1
ATOM 8029 N N . VAL C 1 96 ? -32.645 0.596 -61.230 1.00 13.84 102 VAL C N 1
ATOM 8030 C CA . VAL C 1 96 ? -32.377 1.962 -60.790 1.00 14.22 102 VAL C CA 1
ATOM 8031 C C . VAL C 1 96 ? -31.632 1.957 -59.437 1.00 13.31 102 VAL C C 1
ATOM 8032 O O . VAL C 1 96 ? -30.695 2.734 -59.232 1.00 12.65 102 VAL C O 1
ATOM 8036 N N . VAL C 1 97 ? -32.044 1.058 -58.531 1.00 11.96 103 VAL C N 1
ATOM 8037 C CA . VAL C 1 97 ? -31.421 0.972 -57.207 1.00 10.49 103 VAL C CA 1
ATOM 8038 C C . VAL C 1 97 ? -30.013 0.392 -57.337 1.00 12.20 103 VAL C C 1
ATOM 8039 O O . VAL C 1 97 ? -29.055 0.912 -56.739 1.00 11.99 103 VAL C O 1
ATOM 8043 N N . VAL C 1 98 ? -29.873 -0.695 -58.115 1.00 12.00 104 VAL C N 1
ATOM 8044 C CA . VAL C 1 98 ? -28.558 -1.302 -58.343 1.00 12.32 104 VAL C CA 1
ATOM 8045 C C . VAL C 1 98 ? -27.573 -0.285 -58.961 1.00 12.49 104 VAL C C 1
ATOM 8046 O O . VAL C 1 98 ? -26.444 -0.167 -58.502 1.00 12.97 104 VAL C O 1
ATOM 8050 N N . SER C 1 99 ? -28.024 0.462 -59.941 1.00 12.84 105 SER C N 1
ATOM 8051 C CA . SER C 1 99 ? -27.186 1.481 -60.591 1.00 14.86 105 SER C CA 1
ATOM 8052 C C . SER C 1 99 ? -26.720 2.569 -59.590 1.00 14.29 105 SER C C 1
ATOM 8053 O O . SER C 1 99 ? -25.552 2.965 -59.597 1.00 14.94 105 SER C O 1
ATOM 8056 N N . ALA C 1 100 ? -27.622 3.041 -58.729 1.00 12.24 106 ALA C N 1
ATOM 8057 C CA . ALA C 1 100 ? -27.274 4.072 -57.749 1.00 11.61 106 ALA C CA 1
ATOM 8058 C C . ALA C 1 100 ? -26.231 3.545 -56.757 1.00 11.70 106 ALA C C 1
ATOM 8059 O O . ALA C 1 100 ? -25.249 4.238 -56.466 1.00 12.05 106 ALA C O 1
ATOM 8061 N N . VAL C 1 101 ? -26.396 2.297 -56.297 1.00 11.39 107 VAL C N 1
ATOM 8062 C CA . VAL C 1 101 ? -25.453 1.690 -55.361 1.00 11.90 107 VAL C CA 1
ATOM 8063 C C . VAL C 1 101 ? -24.097 1.489 -56.045 1.00 12.27 107 VAL C C 1
ATOM 8064 O O . VAL C 1 101 ? -23.055 1.801 -55.462 1.00 11.60 107 VAL C O 1
ATOM 8068 N N A GLN C 1 102 ? -24.090 0.993 -57.290 0.61 12.50 108 GLN C N 1
ATOM 8069 N N B GLN C 1 102 ? -24.124 1.022 -57.292 0.39 12.01 108 GLN C N 1
ATOM 8070 C CA A GLN C 1 102 ? -22.835 0.811 -58.041 0.61 12.53 108 GLN C CA 1
ATOM 8071 C CA B GLN C 1 102 ? -22.946 0.819 -58.127 0.39 11.81 108 GLN C CA 1
ATOM 8072 C C A GLN C 1 102 ? -22.126 2.159 -58.238 0.61 11.99 108 GLN C C 1
ATOM 8073 C C B GLN C 1 102 ? -22.168 2.130 -58.286 0.39 11.69 108 GLN C C 1
ATOM 8074 O O A GLN C 1 102 ? -20.913 2.249 -58.033 0.61 12.56 108 GLN C O 1
ATOM 8075 O O B GLN C 1 102 ? -20.949 2.157 -58.117 0.39 12.17 108 GLN C O 1
ATOM 8086 N N . ASN C 1 103 ? -22.877 3.219 -58.591 1.00 11.33 109 ASN C N 1
ATOM 8087 C CA . ASN C 1 103 ? -22.274 4.528 -58.809 1.00 11.84 109 ASN C CA 1
ATOM 8088 C C . ASN C 1 103 ? -21.672 5.068 -57.546 1.00 12.03 109 ASN C C 1
ATOM 8089 O O . ASN C 1 103 ? -20.555 5.605 -57.587 1.00 12.95 109 ASN C O 1
ATOM 8094 N N . GLN C 1 104 ? -22.363 4.903 -56.407 1.00 11.37 110 GLN C N 1
ATOM 8095 C CA . GLN C 1 104 ? -21.826 5.385 -55.151 1.00 10.64 110 GLN C CA 1
ATOM 8096 C C . GLN C 1 104 ? -20.640 4.561 -54.677 1.00 11.24 110 GLN C C 1
ATOM 8097 O O . GLN C 1 104 ? -19.686 5.109 -54.127 1.00 11.98 110 GLN C O 1
ATOM 8103 N N . LEU C 1 105 ? -20.653 3.252 -54.928 1.00 11.51 111 LEU C N 1
ATOM 8104 C CA . LEU C 1 105 ? -19.527 2.382 -54.558 1.00 12.15 111 LEU C CA 1
ATOM 8105 C C . LEU C 1 105 ? -18.247 2.817 -55.265 1.00 13.07 111 LEU C C 1
ATOM 8106 O O . LEU C 1 105 ? -17.149 2.729 -54.688 1.00 13.46 111 LEU C O 1
ATOM 8111 N N . ALA C 1 106 ? -18.376 3.306 -56.514 1.00 12.56 112 ALA C N 1
ATOM 8112 C CA . ALA C 1 106 ? -17.226 3.813 -57.266 1.00 12.77 112 ALA C CA 1
ATOM 8113 C C . ALA C 1 106 ? -16.658 5.117 -56.649 1.00 13.28 112 ALA C C 1
ATOM 8114 O O . ALA C 1 106 ? -15.510 5.459 -56.915 1.00 13.98 112 ALA C O 1
ATOM 8116 N N . LYS C 1 107 ? -17.444 5.846 -55.835 1.00 12.14 113 LYS C N 1
ATOM 8117 C CA . LYS C 1 107 ? -16.984 7.097 -55.229 1.00 12.94 113 LYS C CA 1
ATOM 8118 C C . LYS C 1 107 ? -16.543 6.944 -53.777 1.00 12.76 113 LYS C C 1
ATOM 8119 O O . LYS C 1 107 ? -15.391 7.203 -53.467 1.00 13.76 113 LYS C O 1
ATOM 8125 N N . GLN C 1 108 ? -17.472 6.582 -52.869 1.00 12.22 114 GLN C N 1
ATOM 8126 C CA . GLN C 1 108 ? -17.167 6.428 -51.448 1.00 12.76 114 GLN C CA 1
ATOM 8127 C C . GLN C 1 108 ? -18.332 5.671 -50.797 1.00 12.57 114 GLN C C 1
ATOM 8128 O O . GLN C 1 108 ? -19.416 6.217 -50.678 1.00 12.70 114 GLN C O 1
ATOM 8134 N N . PRO C 1 109 ? -18.154 4.401 -50.442 1.00 13.10 115 PRO C N 1
ATOM 8135 C CA . PRO C 1 109 ? -19.275 3.634 -49.877 1.00 13.44 115 PRO C CA 1
ATOM 8136 C C . PRO C 1 109 ? -19.631 3.988 -48.418 1.00 12.81 115 PRO C C 1
ATOM 8137 O O . PRO C 1 109 ? -20.817 3.950 -48.048 1.00 12.98 115 PRO C O 1
ATOM 8141 N N . LEU C 1 110 ? -18.626 4.276 -47.574 1.00 11.58 116 LEU C N 1
ATOM 8142 C CA . LEU C 1 110 ? -18.854 4.613 -46.174 1.00 11.56 116 LEU C CA 1
ATOM 8143 C C . LEU C 1 110 ? -18.307 6.012 -45.887 1.00 12.65 116 LEU C C 1
ATOM 8144 O O . LEU C 1 110 ? -17.302 6.425 -46.454 1.00 12.48 116 LEU C O 1
ATOM 8149 N N . HIS C 1 111 ? -18.977 6.753 -45.013 1.00 13.14 117 HIS C N 1
ATOM 8150 C CA . HIS C 1 111 ? -18.601 8.128 -44.703 1.00 13.51 117 HIS C CA 1
ATOM 8151 C C . HIS C 1 111 ? -17.441 8.194 -43.709 1.00 15.22 117 HIS C C 1
ATOM 8152 O O . HIS C 1 111 ? -17.145 7.235 -42.998 1.00 15.98 117 HIS C O 1
ATOM 8159 N N . SER C 1 112 ? -16.799 9.341 -43.669 1.00 16.17 118 SER C N 1
ATOM 8160 C CA . SER C 1 112 ? -15.605 9.647 -42.877 1.00 18.43 118 SER C CA 1
ATOM 8161 C C . SER C 1 112 ? -15.866 9.879 -41.413 1.00 20.19 118 SER C C 1
ATOM 8162 O O . SER C 1 112 ? -14.918 9.849 -40.619 1.00 20.35 118 SER C O 1
ATOM 8165 N N . GLN C 1 113 ? -17.109 10.248 -41.070 1.00 20.24 119 GLN C N 1
ATOM 8166 C CA . GLN C 1 113 ? -17.489 10.627 -39.722 1.00 22.06 119 GLN C CA 1
ATOM 8167 C C . GLN C 1 113 ? -16.919 12.009 -39.324 1.00 22.63 119 GLN C C 1
ATOM 8168 O O . GLN C 1 113 ? -16.784 12.301 -38.139 1.00 23.71 119 GLN C O 1
ATOM 8174 N N . GLU C 1 114 ? -16.636 12.874 -40.303 1.00 21.51 120 GLU C N 1
ATOM 8175 C CA . GLU C 1 114 ? -16.179 14.227 -40.015 1.00 20.96 120 GLU C CA 1
ATOM 8176 C C . GLU C 1 114 ? -16.699 15.200 -41.081 1.00 20.82 120 GLU C C 1
ATOM 8177 O O . GLU C 1 114 ? -17.448 16.113 -40.754 1.00 21.56 120 GLU C O 1
ATOM 8183 N N . LEU C 1 115 ? -16.314 15.003 -42.362 1.00 19.72 121 LEU C N 1
ATOM 8184 C CA . LEU C 1 115 ? -16.756 15.900 -43.414 1.00 19.04 121 LEU C CA 1
ATOM 8185 C C . LEU C 1 115 ? -18.255 15.705 -43.588 1.00 18.91 121 LEU C C 1
ATOM 8186 O O . LEU C 1 115 ? -18.775 14.610 -43.288 1.00 19.41 121 LEU C O 1
ATOM 8191 N N . LEU C 1 116 ? -18.974 16.772 -43.968 1.00 17.47 122 LEU C N 1
ATOM 8192 C CA . LEU C 1 116 ? -20.423 16.657 -44.155 1.00 16.26 122 LEU C CA 1
ATOM 8193 C C . LEU C 1 116 ? -20.698 15.702 -45.304 1.00 16.03 122 LEU C C 1
ATOM 8194 O O . LEU C 1 116 ? -20.034 15.798 -46.332 1.00 16.19 122 LEU C O 1
ATOM 8199 N N . ASP C 1 117 ? -21.598 14.723 -45.118 1.00 14.79 123 ASP C N 1
ATOM 8200 C CA . ASP C 1 117 ? -21.847 13.739 -46.168 1.00 13.91 123 ASP C CA 1
ATOM 8201 C C . ASP C 1 117 ? -23.117 14.111 -46.958 1.00 14.90 123 ASP C C 1
ATOM 8202 O O . ASP C 1 117 ? -24.208 14.164 -46.400 1.00 15.74 123 ASP C O 1
ATOM 8207 N N . PRO C 1 118 ? -22.959 14.447 -48.248 1.00 14.09 124 PRO C N 1
ATOM 8208 C CA . PRO C 1 118 ? -24.107 14.952 -49.034 1.00 14.30 124 PRO C CA 1
ATOM 8209 C C . PRO C 1 118 ? -25.349 14.083 -49.106 1.00 13.86 124 PRO C C 1
ATOM 8210 O O . PRO C 1 118 ? -26.446 14.646 -49.097 1.00 15.17 124 PRO C O 1
ATOM 8214 N N . LEU C 1 119 ? -25.210 12.755 -49.244 1.00 12.11 125 LEU C N 1
ATOM 8215 C CA . LEU C 1 119 ? -26.399 11.909 -49.417 1.00 11.91 125 LEU C CA 1
ATOM 8216 C C . LEU C 1 119 ? -27.238 11.796 -48.154 1.00 11.61 125 LEU C C 1
ATOM 8217 O O . LEU C 1 119 ? -28.446 11.634 -48.263 1.00 12.25 125 LEU C O 1
ATOM 8222 N N . ARG C 1 120 ? -26.633 11.939 -46.971 1.00 11.03 126 ARG C N 1
ATOM 8223 C CA . ARG C 1 120 ? -27.408 11.951 -45.723 1.00 10.84 126 ARG C CA 1
ATOM 8224 C C . ARG C 1 120 ? -28.338 13.207 -45.741 1.00 11.78 126 ARG C C 1
ATOM 8225 O O . ARG C 1 120 ? -29.540 13.103 -45.469 1.00 11.15 126 ARG C O 1
ATOM 8233 N N . ALA C 1 121 ? -27.785 14.360 -46.145 1.00 11.86 127 ALA C N 1
ATOM 8234 C CA . ALA C 1 121 ? -28.539 15.604 -46.264 1.00 13.39 127 ALA C CA 1
ATOM 8235 C C . ALA C 1 121 ? -29.621 15.510 -47.336 1.00 13.48 127 ALA C C 1
ATOM 8236 O O . ALA C 1 121 ? -30.757 15.934 -47.075 1.00 13.81 127 ALA C O 1
ATOM 8238 N N . MET C 1 122 ? -29.315 14.889 -48.512 1.00 12.33 128 MET C N 1
ATOM 8239 C CA . MET C 1 122 ? -30.308 14.734 -49.595 1.00 12.41 128 MET C CA 1
ATOM 8240 C C . MET C 1 122 ? -31.424 13.797 -49.194 1.00 11.86 128 MET C C 1
ATOM 8241 O O . MET C 1 122 ? -32.596 14.065 -49.523 1.00 12.76 128 MET C O 1
ATOM 8246 N N . LEU C 1 123 ? -31.085 12.676 -48.515 1.00 10.38 129 LEU C N 1
ATOM 8247 C CA . LEU C 1 123 ? -32.119 11.719 -48.114 1.00 10.31 129 LEU C CA 1
ATOM 8248 C C . LEU C 1 123 ? -32.996 12.325 -47.026 1.00 10.55 129 LEU C C 1
ATOM 8249 O O . LEU C 1 123 ? -34.227 12.186 -47.082 1.00 9.93 129 LEU C O 1
ATOM 8254 N N . ALA C 1 124 ? -32.392 13.066 -46.068 1.00 10.87 130 ALA C N 1
ATOM 8255 C CA . ALA C 1 124 ? -33.188 13.695 -45.005 1.00 11.56 130 ALA C CA 1
ATOM 8256 C C . ALA C 1 124 ? -34.167 14.720 -45.642 1.00 12.11 130 ALA C C 1
ATOM 8257 O O . ALA C 1 124 ? -35.348 14.741 -45.295 1.00 11.67 130 ALA C O 1
ATOM 8259 N N . LYS C 1 125 ? -33.688 15.493 -46.613 1.00 11.85 131 LYS C N 1
ATOM 8260 C CA . LYS C 1 125 ? -34.543 16.467 -47.309 1.00 13.07 131 LYS C CA 1
ATOM 8261 C C . LYS C 1 125 ? -35.660 15.749 -48.077 1.00 13.07 131 LYS C C 1
ATOM 8262 O O . LYS C 1 125 ? -36.815 16.151 -48.004 1.00 13.34 131 LYS C O 1
ATOM 8268 N N . THR C 1 126 ? -35.330 14.673 -48.794 1.00 12.70 132 THR C N 1
ATOM 8269 C CA . THR C 1 126 ? -36.331 13.936 -49.587 1.00 13.27 132 THR C CA 1
ATOM 8270 C C . THR C 1 126 ? -37.395 13.315 -48.672 1.00 12.02 132 THR C C 1
ATOM 8271 O O . THR C 1 126 ? -38.601 13.369 -48.979 1.00 11.45 132 THR C O 1
ATOM 8275 N N . LEU C 1 127 ? -36.964 12.748 -47.540 1.00 11.55 133 LEU C N 1
ATOM 8276 C CA . LEU C 1 127 ? -37.903 12.162 -46.579 1.00 11.90 133 LEU C CA 1
ATOM 8277 C C . LEU C 1 127 ? -38.789 13.237 -45.960 1.00 13.00 133 LEU C C 1
ATOM 8278 O O . LEU C 1 127 ? -39.974 12.986 -45.777 1.00 13.27 133 LEU C O 1
ATOM 8283 N N . ALA C 1 128 ? -38.252 14.445 -45.660 1.00 13.30 134 ALA C N 1
ATOM 8284 C CA . ALA C 1 128 ? -39.105 15.522 -45.116 1.00 14.46 134 ALA C CA 1
ATOM 8285 C C . ALA C 1 128 ? -40.189 15.901 -46.140 1.00 15.37 134 ALA C C 1
ATOM 8286 O O . ALA C 1 128 ? -41.342 16.073 -45.770 1.00 15.34 134 ALA C O 1
ATOM 8288 N N . ALA C 1 129 ? -39.840 15.978 -47.425 1.00 14.93 135 ALA C N 1
ATOM 8289 C CA . ALA C 1 129 ? -40.810 16.283 -48.491 1.00 15.36 135 ALA C CA 1
ATOM 8290 C C . ALA C 1 129 ? -41.855 15.177 -48.685 1.00 16.95 135 ALA C C 1
ATOM 8291 O O . ALA C 1 129 ? -43.008 15.454 -49.036 1.00 18.47 135 ALA C O 1
ATOM 8293 N N . LEU C 1 130 ? -41.471 13.925 -48.476 1.00 16.56 136 LEU C N 1
ATOM 8294 C CA . LEU C 1 130 ? -42.339 12.769 -48.668 1.00 17.18 136 LEU C CA 1
ATOM 8295 C C . LEU C 1 130 ? -43.324 12.521 -47.491 1.00 18.50 136 LEU C C 1
ATOM 8296 O O . LEU C 1 130 ? -44.412 11.981 -47.683 1.00 19.27 136 LEU C O 1
ATOM 8301 N N . THR C 1 131 ? -42.916 12.858 -46.267 1.00 17.88 137 THR C N 1
ATOM 8302 C CA . THR C 1 131 ? -43.716 12.576 -45.069 1.00 18.53 137 THR C CA 1
ATOM 8303 C C . THR C 1 131 ? -44.743 13.648 -44.767 1.00 21.87 137 THR C C 1
ATOM 8304 O O . THR C 1 131 ? -44.540 14.830 -45.093 1.00 21.69 137 THR C O 1
ATOM 8308 N N . PRO C 1 132 ? -45.811 13.257 -44.035 1.00 24.46 138 PRO C N 1
ATOM 8309 C CA . PRO C 1 132 ? -46.869 14.220 -43.734 1.00 26.23 138 PRO C CA 1
ATOM 8310 C C . PRO C 1 132 ? -46.545 15.271 -42.692 1.00 26.90 138 PRO C C 1
ATOM 8311 O O . PRO C 1 132 ? -45.680 15.097 -41.815 1.00 26.43 138 PRO C O 1
ATOM 8315 N N . GLY C 1 133 ? -47.274 16.375 -42.822 1.00 26.87 139 GLY C N 1
ATOM 8316 C CA . GLY C 1 133 ? -47.258 17.506 -41.900 1.00 26.87 139 GLY C CA 1
ATOM 8317 C C . GLY C 1 133 ? -45.932 18.039 -41.404 1.00 25.50 139 GLY C C 1
ATOM 8318 O O . GLY C 1 133 ? -45.127 18.567 -42.172 1.00 25.91 139 GLY C O 1
ATOM 8319 N N . LYS C 1 134 ? -45.724 17.933 -40.094 1.00 23.35 140 LYS C N 1
ATOM 8320 C CA . LYS C 1 134 ? -44.577 18.493 -39.408 1.00 22.02 140 LYS C CA 1
ATOM 8321 C C . LYS C 1 134 ? -43.381 17.574 -39.247 1.00 18.70 140 LYS C C 1
ATOM 8322 O O . LYS C 1 134 ? -42.433 17.976 -38.573 1.00 19.17 140 LYS C O 1
ATOM 8328 N N . LEU C 1 135 ? -43.394 16.370 -39.838 1.00 16.49 141 LEU C N 1
ATOM 8329 C CA . LEU C 1 135 ? -42.227 15.466 -39.773 1.00 14.94 141 LEU C CA 1
ATOM 8330 C C . LEU C 1 135 ? -41.119 16.112 -40.629 1.00 14.66 141 LEU C C 1
ATOM 8331 O O . LEU C 1 135 ? -41.317 16.326 -41.831 1.00 15.60 141 LEU C O 1
ATOM 8336 N N . LYS C 1 136 ? -39.971 16.457 -40.006 1.00 13.35 142 LYS C N 1
ATOM 8337 C CA . LYS C 1 136 ? -38.962 17.257 -40.677 1.00 12.45 142 LYS C CA 1
ATOM 8338 C C . LYS C 1 136 ? -37.512 16.751 -40.526 1.00 11.17 142 LYS C C 1
ATOM 8339 O O . LYS C 1 136 ? -36.695 17.010 -41.405 1.00 11.53 142 LYS C O 1
ATOM 8345 N N . TYR C 1 137 ? -37.173 16.117 -39.388 1.00 11.21 143 TYR C N 1
ATOM 8346 C CA . TYR C 1 137 ? -35.785 15.682 -39.136 1.00 10.50 143 TYR C CA 1
ATOM 8347 C C . TYR C 1 137 ? -35.669 14.170 -39.168 1.00 11.05 143 TYR C C 1
ATOM 8348 O O . TYR C 1 137 ? -36.554 13.480 -38.663 1.00 11.79 143 TYR C O 1
ATOM 8357 N N . SER C 1 138 ? -34.539 13.644 -39.696 1.00 10.37 144 SER C N 1
ATOM 8358 C CA . SER C 1 138 ? -34.366 12.212 -39.811 1.00 10.56 144 SER C CA 1
ATOM 8359 C C . SER C 1 138 ? -33.082 11.776 -39.137 1.00 11.55 144 SER C C 1
ATOM 8360 O O . SER C 1 138 ? -32.054 12.441 -39.250 1.00 12.48 144 SER C O 1
ATOM 8363 N N . PHE C 1 139 ? -33.119 10.628 -38.500 1.00 10.36 145 PHE C N 1
ATOM 8364 C CA . PHE C 1 139 ? -31.931 10.018 -37.908 1.00 10.38 145 PHE C CA 1
ATOM 8365 C C . PHE C 1 139 ? -31.783 8.693 -38.680 1.00 9.71 145 PHE C C 1
ATOM 8366 O O . PHE C 1 139 ? -32.749 7.923 -38.739 1.00 10.24 145 PHE C O 1
ATOM 8374 N N . PHE C 1 140 ? -30.610 8.422 -39.248 1.00 9.21 146 PHE C N 1
ATOM 8375 C CA . PHE C 1 140 ? -30.424 7.202 -40.035 1.00 10.10 146 PHE C CA 1
ATOM 8376 C C . PHE C 1 140 ? -29.698 6.110 -39.272 1.00 10.81 146 PHE C C 1
ATOM 8377 O O . PHE C 1 140 ? -28.732 6.372 -38.538 1.00 11.56 146 PHE C O 1
ATOM 8385 N N . CYS C 1 141 ? -30.159 4.885 -39.443 1.00 10.06 147 CYS C N 1
ATOM 8386 C CA . CYS C 1 141 ? -29.556 3.738 -38.788 1.00 10.87 147 CYS C CA 1
ATOM 8387 C C . CYS C 1 141 ? -29.554 2.519 -39.751 1.00 11.56 147 CYS C C 1
ATOM 8388 O O . CYS C 1 141 ? -29.689 2.720 -40.951 1.00 12.45 147 CYS C O 1
ATOM 8391 N N . ASN C 1 142 ? -29.351 1.278 -39.276 1.00 11.66 148 ASN C N 1
ATOM 8392 C CA . ASN C 1 142 ? -29.176 0.133 -40.184 1.00 11.96 148 ASN C CA 1
ATOM 8393 C C . ASN C 1 142 ? -30.281 -0.860 -40.204 1.00 14.40 148 ASN C C 1
ATOM 8394 O O . ASN C 1 142 ? -30.193 -1.783 -41.002 1.00 17.55 148 ASN C O 1
ATOM 8399 N N . SER C 1 143 ? -31.296 -0.749 -39.316 1.00 12.29 149 SER C N 1
ATOM 8400 C CA . SER C 1 143 ? -32.334 -1.765 -39.247 1.00 12.18 149 SER C CA 1
ATOM 8401 C C . SER C 1 143 ? -33.640 -1.224 -38.630 1.00 11.99 149 SER C C 1
ATOM 8402 O O . SER C 1 143 ? -33.655 -0.114 -38.086 1.00 11.15 149 SER C O 1
ATOM 8405 N N . GLY C 1 144 ? -34.702 -2.026 -38.697 1.00 11.17 150 GLY C N 1
ATOM 8406 C CA . GLY C 1 144 ? -35.988 -1.660 -38.101 1.00 11.32 150 GLY C CA 1
ATOM 8407 C C . GLY C 1 144 ? -35.890 -1.560 -36.589 1.00 11.52 150 GLY C C 1
ATOM 8408 O O . GLY C 1 144 ? -36.389 -0.598 -35.979 1.00 11.78 150 GLY C O 1
ATOM 8409 N N . THR C 1 145 ? -35.180 -2.522 -35.956 1.00 10.57 151 THR C N 1
ATOM 8410 C CA . THR C 1 145 ? -35.046 -2.502 -34.498 1.00 9.84 151 THR C CA 1
ATOM 8411 C C . THR C 1 145 ? -34.250 -1.260 -34.067 1.00 9.27 151 THR C C 1
ATOM 8412 O O . THR C 1 145 ? -34.594 -0.648 -33.043 1.00 8.32 151 THR C O 1
ATOM 8416 N N . GLU C 1 146 ? -33.222 -0.838 -34.878 1.00 10.00 152 GLU C N 1
ATOM 8417 C CA . GLU C 1 146 ? -32.464 0.372 -34.529 1.00 9.66 152 GLU C CA 1
ATOM 8418 C C . GLU C 1 146 ? -33.345 1.625 -34.683 1.00 9.55 152 GLU C C 1
ATOM 8419 O O . GLU C 1 146 ? -33.205 2.560 -33.910 1.00 10.61 152 GLU C O 1
ATOM 8425 N N A SER C 1 147 ? -34.234 1.645 -35.668 0.56 8.93 153 SER C N 1
ATOM 8426 N N B SER C 1 147 ? -34.244 1.645 -35.676 0.44 8.84 153 SER C N 1
ATOM 8427 C CA A SER C 1 147 ? -35.134 2.778 -35.872 0.56 9.31 153 SER C CA 1
ATOM 8428 C CA B SER C 1 147 ? -35.150 2.783 -35.884 0.44 9.01 153 SER C CA 1
ATOM 8429 C C A SER C 1 147 ? -36.078 2.912 -34.667 0.56 9.09 153 SER C C 1
ATOM 8430 C C B SER C 1 147 ? -36.136 2.913 -34.715 0.44 9.08 153 SER C C 1
ATOM 8431 O O A SER C 1 147 ? -36.302 4.026 -34.180 0.56 8.54 153 SER C O 1
ATOM 8432 O O B SER C 1 147 ? -36.462 4.031 -34.307 0.44 8.93 153 SER C O 1
ATOM 8437 N N . VAL C 1 148 ? -36.566 1.777 -34.153 1.00 8.61 154 VAL C N 1
ATOM 8438 C CA . VAL C 1 148 ? -37.465 1.770 -32.984 1.00 8.49 154 VAL C CA 1
ATOM 8439 C C . VAL C 1 148 ? -36.667 2.199 -31.733 1.00 8.76 154 VAL C C 1
ATOM 8440 O O . VAL C 1 148 ? -37.152 3.005 -30.947 1.00 9.20 154 VAL C O 1
ATOM 8444 N N . GLU C 1 149 ? -35.398 1.761 -31.606 1.00 9.01 155 GLU C N 1
ATOM 8445 C CA . GLU C 1 149 ? -34.561 2.190 -30.457 1.00 9.38 155 GLU C CA 1
ATOM 8446 C C . GLU C 1 149 ? -34.408 3.725 -30.483 1.00 9.91 155 GLU C C 1
ATOM 8447 O O . GLU C 1 149 ? -34.575 4.376 -29.463 1.00 11.34 155 GLU C O 1
ATOM 8453 N N . ALA C 1 150 ? -34.156 4.295 -31.666 1.00 9.70 156 ALA C N 1
ATOM 8454 C CA . ALA C 1 150 ? -34.000 5.743 -31.804 1.00 10.14 156 ALA C CA 1
ATOM 8455 C C . ALA C 1 150 ? -35.310 6.470 -31.486 1.00 10.19 156 ALA C C 1
ATOM 8456 O O . ALA C 1 150 ? -35.274 7.533 -30.864 1.00 10.80 156 ALA C O 1
ATOM 8458 N N . ALA C 1 151 ? -36.464 5.868 -31.839 1.00 9.42 157 ALA C N 1
ATOM 8459 C CA . ALA C 1 151 ? -37.769 6.488 -31.546 1.00 10.09 157 ALA C CA 1
ATOM 8460 C C . ALA C 1 151 ? -38.011 6.491 -30.044 1.00 10.54 157 ALA C C 1
ATOM 8461 O O . ALA C 1 151 ? -38.427 7.518 -29.489 1.00 11.21 157 ALA C O 1
ATOM 8463 N N . LEU C 1 152 ? -37.732 5.358 -29.367 1.00 10.12 158 LEU C N 1
ATOM 8464 C CA . LEU C 1 152 ? -37.902 5.277 -27.912 1.00 10.75 158 LEU C CA 1
ATOM 8465 C C . LEU C 1 152 ? -36.973 6.273 -27.225 1.00 10.06 158 LEU C C 1
ATOM 8466 O O . LEU C 1 152 ? -37.380 6.894 -26.226 1.00 10.68 158 LEU C O 1
ATOM 8471 N N . LYS C 1 153 ? -35.736 6.444 -27.752 1.00 9.04 159 LYS C N 1
ATOM 8472 C CA . LYS C 1 153 ? -34.794 7.379 -27.162 1.00 9.20 159 LYS C CA 1
ATOM 8473 C C . LYS C 1 153 ? -35.202 8.820 -27.369 1.00 9.31 159 LYS C C 1
ATOM 8474 O O . LYS C 1 153 ? -35.113 9.594 -26.427 1.00 9.00 159 LYS C O 1
ATOM 8480 N N . LEU C 1 154 ? -35.740 9.180 -28.544 1.00 10.20 160 LEU C N 1
ATOM 8481 C CA . LEU C 1 154 ? -36.243 10.546 -28.785 1.00 9.90 160 LEU C CA 1
ATOM 8482 C C . LEU C 1 154 ? -37.384 10.849 -27.802 1.00 9.66 160 LEU C C 1
ATOM 8483 O O . LEU C 1 154 ? -37.379 11.902 -27.159 1.00 9.86 160 LEU C O 1
ATOM 8488 N N . ALA C 1 155 ? -38.306 9.883 -27.632 1.00 9.10 161 ALA C N 1
ATOM 8489 C CA . ALA C 1 155 ? -39.438 10.031 -26.709 1.00 9.64 161 ALA C CA 1
ATOM 8490 C C . ALA C 1 155 ? -38.953 10.168 -25.246 1.00 10.14 161 ALA C C 1
ATOM 8491 O O . ALA C 1 155 ? -39.429 11.041 -24.519 1.00 10.27 161 ALA C O 1
ATOM 8493 N N . LYS C 1 156 ? -37.992 9.345 -24.829 1.00 9.64 162 LYS C N 1
ATOM 8494 C CA . LYS C 1 156 ? -37.371 9.440 -23.508 1.00 10.09 162 LYS C CA 1
ATOM 8495 C C . LYS C 1 156 ? -36.709 10.810 -23.282 1.00 10.83 162 LYS C C 1
ATOM 8496 O O . LYS C 1 156 ? -36.917 11.399 -22.228 1.00 12.18 162 LYS C O 1
ATOM 8502 N N . ALA C 1 157 ? -35.882 11.288 -24.206 1.00 10.79 163 ALA C N 1
ATOM 8503 C CA . ALA C 1 157 ? -35.165 12.560 -24.010 1.00 11.28 163 ALA C CA 1
ATOM 8504 C C . ALA C 1 157 ? -36.140 13.722 -23.948 1.00 12.13 163 ALA C C 1
ATOM 8505 O O . ALA C 1 157 ? -35.913 14.650 -23.169 1.00 14.05 163 ALA C O 1
ATOM 8507 N N . TYR C 1 158 ? -37.271 13.653 -24.689 1.00 11.19 164 TYR C N 1
ATOM 8508 C CA . TYR C 1 158 ? -38.283 14.707 -24.638 1.00 10.70 164 TYR C CA 1
ATOM 8509 C C . TYR C 1 158 ? -39.144 14.613 -23.354 1.00 11.03 164 TYR C C 1
ATOM 8510 O O . TYR C 1 158 ? -39.485 15.632 -22.746 1.00 12.06 164 TYR C O 1
ATOM 8519 N N . GLN C 1 159 ? -39.540 13.398 -22.968 1.00 10.10 165 GLN C N 1
ATOM 8520 C CA . GLN C 1 159 ? -40.497 13.210 -21.874 1.00 9.76 165 GLN C CA 1
ATOM 8521 C C . GLN C 1 159 ? -39.895 13.067 -20.456 1.00 11.74 165 GLN C C 1
ATOM 8522 O O . GLN C 1 159 ? -40.595 13.367 -19.480 1.00 11.33 165 GLN C O 1
ATOM 8528 N N A SER C 1 160 ? -38.626 12.623 -20.332 0.69 11.90 166 SER C N 1
ATOM 8529 N N B SER C 1 160 ? -38.629 12.676 -20.336 0.31 12.05 166 SER C N 1
ATOM 8530 C CA A SER C 1 160 ? -38.025 12.546 -18.989 0.69 12.67 166 SER C CA 1
ATOM 8531 C CA B SER C 1 160 ? -38.016 12.580 -19.009 0.31 12.91 166 SER C CA 1
ATOM 8532 C C A SER C 1 160 ? -37.981 13.922 -18.287 0.69 13.60 166 SER C C 1
ATOM 8533 C C B SER C 1 160 ? -37.960 13.925 -18.285 0.31 13.71 166 SER C C 1
ATOM 8534 O O A SER C 1 160 ? -38.400 13.966 -17.127 0.69 14.09 166 SER C O 1
ATOM 8535 O O B SER C 1 160 ? -38.380 13.962 -17.126 0.31 13.98 166 SER C O 1
ATOM 8540 N N . PRO C 1 161 ? -37.591 15.056 -18.929 1.00 14.12 167 PRO C N 1
ATOM 8541 C CA . PRO C 1 161 ? -37.641 16.351 -18.201 1.00 15.73 167 PRO C CA 1
ATOM 8542 C C . PRO C 1 161 ? -39.062 16.791 -17.876 1.00 16.97 167 PRO C C 1
ATOM 8543 O O . PRO C 1 161 ? -39.237 17.640 -17.016 1.00 19.58 167 PRO C O 1
ATOM 8547 N N . ARG C 1 162 ? -40.075 16.225 -18.548 1.00 15.40 168 ARG C N 1
ATOM 8548 C CA . ARG C 1 162 ? -41.496 16.471 -18.266 1.00 14.85 168 ARG C CA 1
ATOM 8549 C C . ARG C 1 162 ? -42.086 15.442 -17.255 1.00 14.96 168 ARG C C 1
ATOM 8550 O O . ARG C 1 162 ? -43.294 15.445 -17.005 1.00 15.43 168 ARG C O 1
ATOM 8558 N N . GLY C 1 163 ? -41.236 14.587 -16.678 1.00 14.29 169 GLY C N 1
ATOM 8559 C CA . GLY C 1 163 ? -41.623 13.595 -15.676 1.00 14.51 169 GLY C CA 1
ATOM 8560 C C . GLY C 1 163 ? -42.416 12.392 -16.153 1.00 14.89 169 GLY C C 1
ATOM 8561 O O . GLY C 1 163 ? -43.140 11.774 -15.354 1.00 15.29 169 GLY C O 1
ATOM 8562 N N . LYS C 1 164 ? -42.286 12.015 -17.438 1.00 13.14 170 LYS C N 1
ATOM 8563 C CA . LYS C 1 164 ? -43.053 10.881 -17.973 1.00 12.23 170 LYS C CA 1
ATOM 8564 C C . LYS C 1 164 ? -42.117 9.807 -18.464 1.00 12.94 170 LYS C C 1
ATOM 8565 O O . LYS C 1 164 ? -41.212 10.063 -19.279 1.00 12.89 170 LYS C O 1
ATOM 8571 N N . PHE C 1 165 ? -42.347 8.580 -17.994 1.00 12.32 171 PHE C N 1
ATOM 8572 C CA . PHE C 1 165 ? -41.438 7.472 -18.240 1.00 12.51 171 PHE C CA 1
ATOM 8573 C C . PHE C 1 165 ? -42.084 6.208 -18.779 1.00 13.25 171 PHE C C 1
ATOM 8574 O O . PHE C 1 165 ? -41.373 5.304 -19.226 1.00 14.98 171 PHE C O 1
ATOM 8582 N N . THR C 1 166 ? -43.405 6.092 -18.685 1.00 12.26 172 THR C N 1
ATOM 8583 C CA . THR C 1 166 ? -44.103 4.877 -19.077 1.00 11.50 172 THR C CA 1
ATOM 8584 C C . THR C 1 166 ? -44.343 4.785 -20.600 1.00 10.68 172 THR C C 1
ATOM 8585 O O . THR C 1 166 ? -44.531 5.810 -21.279 1.00 10.35 172 THR C O 1
ATOM 8589 N N . PHE C 1 167 ? -44.331 3.556 -21.144 1.00 9.69 173 PHE C N 1
ATOM 8590 C CA . PHE C 1 167 ? -44.588 3.370 -22.584 1.00 9.91 173 PHE C CA 1
ATOM 8591 C C . PHE C 1 167 ? -45.721 2.390 -22.772 1.00 10.42 173 PHE C C 1
ATOM 8592 O O . PHE C 1 167 ? -45.795 1.388 -22.062 1.00 11.93 173 PHE C O 1
ATOM 8600 N N A ILE C 1 168 ? -46.619 2.678 -23.726 0.46 9.89 174 ILE C N 1
ATOM 8601 N N B ILE C 1 168 ? -46.636 2.684 -23.705 0.54 9.67 174 ILE C N 1
ATOM 8602 C CA A ILE C 1 168 ? -47.750 1.803 -24.019 0.46 10.01 174 ILE C CA 1
ATOM 8603 C CA B ILE C 1 168 ? -47.730 1.763 -23.991 0.54 9.61 174 ILE C CA 1
ATOM 8604 C C A ILE C 1 168 ? -47.596 1.198 -25.404 0.46 10.05 174 ILE C C 1
ATOM 8605 C C B ILE C 1 168 ? -47.520 1.185 -25.376 0.54 9.82 174 ILE C C 1
ATOM 8606 O O A ILE C 1 168 ? -47.468 1.941 -26.382 0.46 10.71 174 ILE C O 1
ATOM 8607 O O B ILE C 1 168 ? -47.244 1.930 -26.319 0.54 10.48 174 ILE C O 1
ATOM 8616 N N . ALA C 1 169 ? -47.622 -0.138 -25.507 1.00 9.23 175 ALA C N 1
ATOM 8617 C CA . ALA C 1 169 ? -47.566 -0.785 -26.809 1.00 9.58 175 ALA C CA 1
ATOM 8618 C C . ALA C 1 169 ? -48.827 -1.713 -26.895 1.00 9.59 175 ALA C C 1
ATOM 8619 O O . ALA C 1 169 ? -49.656 -1.681 -25.972 1.00 9.15 175 ALA C O 1
ATOM 8621 N N . THR C 1 170 ? -49.062 -2.411 -28.016 1.00 9.24 176 THR C N 1
ATOM 8622 C CA . THR C 1 170 ? -50.240 -3.260 -28.136 1.00 9.50 176 THR C CA 1
ATOM 8623 C C . THR C 1 170 ? -49.870 -4.736 -28.152 1.00 10.48 176 THR C C 1
ATOM 8624 O O . THR C 1 170 ? -48.806 -5.077 -28.647 1.00 10.58 176 THR C O 1
ATOM 8628 N N . SER C 1 171 ? -50.748 -5.632 -27.664 1.00 10.93 177 SER C N 1
ATOM 8629 C CA . SER C 1 171 ? -50.461 -7.073 -27.780 1.00 12.67 177 SER C CA 1
ATOM 8630 C C . SER C 1 171 ? -50.502 -7.451 -29.284 1.00 13.12 177 SER C C 1
ATOM 8631 O O . SER C 1 171 ? -51.132 -6.741 -30.085 1.00 12.92 177 SER C O 1
ATOM 8634 N N . GLY C 1 172 ? -49.741 -8.467 -29.660 1.00 12.42 178 GLY C N 1
ATOM 8635 C CA . GLY C 1 172 ? -49.588 -8.835 -31.051 1.00 12.53 178 GLY C CA 1
ATOM 8636 C C . GLY C 1 172 ? -48.536 -7.997 -31.778 1.00 12.70 178 GLY C C 1
ATOM 8637 O O . GLY C 1 172 ? -48.135 -8.336 -32.894 1.00 12.98 178 GLY C O 1
ATOM 8638 N N . ALA C 1 173 ? -48.081 -6.869 -31.172 1.00 11.48 179 ALA C N 1
ATOM 8639 C CA . ALA C 1 173 ? -47.129 -5.961 -31.830 1.00 11.18 179 ALA C CA 1
ATOM 8640 C C . ALA C 1 173 ? -45.756 -6.546 -32.010 1.00 11.29 179 ALA C C 1
ATOM 8641 O O . ALA C 1 173 ? -45.301 -7.317 -31.180 1.00 10.91 179 ALA C O 1
ATOM 8643 N N . PHE C 1 174 ? -45.089 -6.153 -33.099 1.00 11.56 180 PHE C N 1
ATOM 8644 C CA . PHE C 1 174 ? -43.697 -6.545 -33.294 1.00 11.53 180 PHE C CA 1
ATOM 8645 C C . PHE C 1 174 ? -42.942 -5.284 -33.650 1.00 11.50 180 PHE C C 1
ATOM 8646 O O . PHE C 1 174 ? -43.266 -4.637 -34.646 1.00 10.87 180 PHE C O 1
ATOM 8654 N N . HIS C 1 175 ? -41.969 -4.908 -32.813 1.00 10.42 181 HIS C N 1
ATOM 8655 C CA . HIS C 1 175 ? -41.195 -3.692 -33.031 1.00 9.69 181 HIS C CA 1
ATOM 8656 C C . HIS C 1 175 ? -39.676 -3.946 -33.118 1.00 10.06 181 HIS C C 1
ATOM 8657 O O . HIS C 1 175 ? -38.916 -2.989 -33.230 1.00 10.79 181 HIS C O 1
ATOM 8664 N N . GLY C 1 176 ? -39.243 -5.200 -33.074 1.00 9.83 182 GLY C N 1
ATOM 8665 C CA . GLY C 1 176 ? -37.820 -5.524 -33.123 1.00 10.99 182 GLY C CA 1
ATOM 8666 C C . GLY C 1 176 ? -37.383 -6.360 -31.931 1.00 11.46 182 GLY C C 1
ATOM 8667 O O . GLY C 1 176 ? -38.124 -6.525 -30.942 1.00 11.21 182 GLY C O 1
ATOM 8668 N N . LYS C 1 177 ? -36.151 -6.883 -32.016 1.00 12.05 183 LYS C N 1
ATOM 8669 C CA . LYS C 1 177 ? -35.629 -7.791 -31.001 1.00 11.96 183 LYS C CA 1
ATOM 8670 C C . LYS C 1 177 ? -34.416 -7.289 -30.213 1.00 12.03 183 LYS C C 1
ATOM 8671 O O . LYS C 1 177 ? -34.010 -7.973 -29.280 1.00 12.15 183 LYS C O 1
ATOM 8677 N N . SER C 1 178 ? -33.891 -6.074 -30.499 1.00 10.95 184 SER C N 1
ATOM 8678 C CA . SER C 1 178 ? -32.878 -5.489 -29.607 1.00 11.06 184 SER C CA 1
ATOM 8679 C C . SER C 1 178 ? -33.642 -5.162 -28.276 1.00 12.62 184 SER C C 1
ATOM 8680 O O . SER C 1 178 ? -34.867 -5.053 -28.289 1.00 13.77 184 SER C O 1
ATOM 8683 N N . LEU C 1 179 ? -32.968 -5.139 -27.133 1.00 11.78 185 LEU C N 1
ATOM 8684 C CA . LEU C 1 179 ? -33.638 -5.117 -25.834 1.00 11.36 185 LEU C CA 1
ATOM 8685 C C . LEU C 1 179 ? -34.577 -3.928 -25.552 1.00 11.34 185 LEU C C 1
ATOM 8686 O O . LEU C 1 179 ? -35.546 -4.125 -24.805 1.00 12.12 185 LEU C O 1
ATOM 8691 N N . GLY C 1 180 ? -34.326 -2.748 -26.123 1.00 9.49 186 GLY C N 1
ATOM 8692 C CA . GLY C 1 180 ? -35.244 -1.632 -25.934 1.00 9.52 186 GLY C CA 1
ATOM 8693 C C . GLY C 1 180 ? -36.510 -1.876 -26.740 1.00 10.03 186 GLY C C 1
ATOM 8694 O O . GLY C 1 180 ? -37.639 -1.858 -26.206 1.00 9.55 186 GLY C O 1
ATOM 8695 N N . ALA C 1 181 ? -36.327 -2.218 -28.027 1.00 9.09 187 ALA C N 1
ATOM 8696 C CA . ALA C 1 181 ? -37.470 -2.513 -28.911 1.00 9.76 187 ALA C CA 1
ATOM 8697 C C . ALA C 1 181 ? -38.262 -3.731 -28.419 1.00 10.43 187 ALA C C 1
ATOM 8698 O O . ALA C 1 181 ? -39.489 -3.738 -28.500 1.00 10.57 187 ALA C O 1
ATOM 8700 N N . LEU C 1 182 ? -37.566 -4.753 -27.911 1.00 10.09 188 LEU C N 1
ATOM 8701 C CA . LEU C 1 182 ? -38.167 -5.985 -27.396 1.00 10.19 188 LEU C CA 1
ATOM 8702 C C . LEU C 1 182 ? -39.092 -5.688 -26.196 1.00 10.42 188 LEU C C 1
ATOM 8703 O O . LEU C 1 182 ? -40.038 -6.450 -25.958 1.00 10.44 188 LEU C O 1
ATOM 8708 N N . SER C 1 183 ? -38.837 -4.580 -25.447 1.00 9.70 189 SER C N 1
ATOM 8709 C CA . SER C 1 183 ? -39.732 -4.215 -24.351 1.00 10.23 189 SER C CA 1
ATOM 8710 C C . SER C 1 183 ? -41.134 -3.802 -24.907 1.00 11.09 189 SER C C 1
ATOM 8711 O O . SER C 1 183 ? -42.153 -4.025 -24.246 1.00 11.50 189 SER C O 1
ATOM 8714 N N . ALA C 1 184 ? -41.184 -3.263 -26.138 1.00 10.75 190 ALA C N 1
ATOM 8715 C CA . ALA C 1 184 ? -42.444 -2.879 -26.785 1.00 10.57 190 ALA C CA 1
ATOM 8716 C C . ALA C 1 184 ? -43.020 -4.062 -27.555 1.00 11.56 190 ALA C C 1
ATOM 8717 O O . ALA C 1 184 ? -44.238 -4.283 -27.556 1.00 11.68 190 ALA C O 1
ATOM 8719 N N . THR C 1 185 ? -42.161 -4.860 -28.230 1.00 11.64 191 THR C N 1
ATOM 8720 C CA . THR C 1 185 ? -42.572 -6.106 -28.912 1.00 11.03 191 THR C CA 1
ATOM 8721 C C . THR C 1 185 ? -43.393 -6.968 -27.921 1.00 12.46 191 THR C C 1
ATOM 8722 O O . THR C 1 185 ? -43.064 -6.966 -26.746 1.00 12.57 191 THR C O 1
ATOM 8726 N N . ALA C 1 186 ? -44.508 -7.546 -28.346 1.00 13.24 192 ALA C N 1
ATOM 8727 C CA . ALA C 1 186 ? -45.435 -8.173 -27.420 1.00 14.23 192 ALA C CA 1
ATOM 8728 C C . ALA C 1 186 ? -45.429 -9.697 -27.295 1.00 15.63 192 ALA C C 1
ATOM 8729 O O . ALA C 1 186 ? -46.030 -10.177 -26.349 1.00 15.91 192 ALA C O 1
ATOM 8731 N N . LYS C 1 187 ? -44.842 -10.452 -28.235 1.00 15.91 193 LYS C N 1
ATOM 8732 C CA . LYS C 1 187 ? -44.911 -11.921 -28.167 1.00 16.63 193 LYS C CA 1
ATOM 8733 C C . LYS C 1 187 ? -44.146 -12.530 -26.989 1.00 16.09 193 LYS C C 1
ATOM 8734 O O . LYS C 1 187 ? -42.944 -12.330 -26.887 1.00 15.71 193 LYS C O 1
ATOM 8740 N N A SER C 1 188 ? -44.837 -13.287 -26.123 0.50 15.87 194 SER C N 1
ATOM 8741 N N B SER C 1 188 ? -44.834 -13.289 -26.115 0.50 15.80 194 SER C N 1
ATOM 8742 C CA A SER C 1 188 ? -44.227 -13.917 -24.941 0.50 16.34 194 SER C CA 1
ATOM 8743 C CA B SER C 1 188 ? -44.201 -13.904 -24.934 0.50 16.19 194 SER C CA 1
ATOM 8744 C C A SER C 1 188 ? -42.970 -14.745 -25.240 0.50 16.79 194 SER C C 1
ATOM 8745 C C B SER C 1 188 ? -42.959 -14.744 -25.236 0.50 16.71 194 SER C C 1
ATOM 8746 O O A SER C 1 188 ? -41.979 -14.630 -24.518 0.50 16.53 194 SER C O 1
ATOM 8747 O O B SER C 1 188 ? -41.964 -14.637 -24.517 0.50 16.44 194 SER C O 1
ATOM 8752 N N . THR C 1 189 ? -42.993 -15.561 -26.310 1.00 17.14 195 THR C N 1
ATOM 8753 C CA . THR C 1 189 ? -41.830 -16.399 -26.639 1.00 18.28 195 THR C CA 1
ATOM 8754 C C . THR C 1 189 ? -40.597 -15.582 -27.009 1.00 16.99 195 THR C C 1
ATOM 8755 O O . THR C 1 189 ? -39.501 -16.021 -26.715 1.00 17.23 195 THR C O 1
ATOM 8759 N N . PHE C 1 190 ? -40.769 -14.386 -27.581 1.00 15.79 196 PHE C N 1
ATOM 8760 C CA . PHE C 1 190 ? -39.624 -13.542 -27.934 1.00 15.86 196 PHE C CA 1
ATOM 8761 C C . PHE C 1 190 ? -39.056 -12.816 -26.714 1.00 15.42 196 PHE C C 1
ATOM 8762 O O . PHE C 1 190 ? -37.914 -12.397 -26.748 1.00 14.91 196 PHE C O 1
ATOM 8770 N N . ARG C 1 191 ? -39.873 -12.592 -25.672 1.00 15.83 197 ARG C N 1
ATOM 8771 C CA . ARG C 1 191 ? -39.493 -11.788 -24.523 1.00 15.99 197 ARG C CA 1
ATOM 8772 C C . ARG C 1 191 ? -39.052 -12.531 -23.270 1.00 17.23 197 ARG C C 1
ATOM 8773 O O . ARG C 1 191 ? -38.111 -12.080 -22.629 1.00 16.04 197 ARG C O 1
ATOM 8781 N N . LYS C 1 192 ? -39.781 -13.602 -22.863 1.00 18.51 198 LYS C N 1
ATOM 8782 C CA . LYS C 1 192 ? -39.552 -14.290 -21.588 1.00 20.04 198 LYS C CA 1
ATOM 8783 C C . LYS C 1 192 ? -38.123 -14.673 -21.264 1.00 20.12 198 LYS C C 1
ATOM 8784 O O . LYS C 1 192 ? -37.702 -14.387 -20.122 1.00 20.63 198 LYS C O 1
ATOM 8790 N N . PRO C 1 193 ? -37.335 -15.313 -22.163 1.00 19.51 199 PRO C N 1
ATOM 8791 C CA . PRO C 1 193 ? -35.959 -15.665 -21.772 1.00 19.35 199 PRO C CA 1
ATOM 8792 C C . PRO C 1 193 ? -35.066 -14.465 -21.457 1.00 18.08 199 PRO C C 1
ATOM 8793 O O . PRO C 1 193 ? -34.011 -14.615 -20.852 1.00 19.16 199 PRO C O 1
ATOM 8797 N N . PHE C 1 194 ? -35.474 -13.272 -21.907 1.00 16.61 200 PHE C N 1
ATOM 8798 C CA . PHE C 1 194 ? -34.645 -12.070 -21.798 1.00 15.50 200 PHE C CA 1
ATOM 8799 C C . PHE C 1 194 ? -35.062 -11.127 -20.666 1.00 15.36 200 PHE C C 1
ATOM 8800 O O . PHE C 1 194 ? -34.425 -10.103 -20.469 1.00 15.72 200 PHE C O 1
ATOM 8808 N N . MET C 1 195 ? -36.108 -11.478 -19.923 1.00 14.49 201 MET C N 1
ATOM 8809 C CA . MET C 1 195 ? -36.570 -10.665 -18.806 1.00 15.03 201 MET C CA 1
ATOM 8810 C C . MET C 1 195 ? -35.564 -10.706 -17.626 1.00 15.62 201 MET C C 1
ATOM 8811 O O . MET C 1 195 ? -34.857 -11.709 -17.444 1.00 16.18 201 MET C O 1
ATOM 8816 N N . PRO C 1 196 ? -35.394 -9.592 -16.892 1.00 15.30 202 PRO C N 1
ATOM 8817 C CA . PRO C 1 196 ? -36.179 -8.340 -16.959 1.00 14.97 202 PRO C CA 1
ATOM 8818 C C . PRO C 1 196 ? -35.798 -7.400 -18.109 1.00 14.03 202 PRO C C 1
ATOM 8819 O O . PRO C 1 196 ? -34.613 -7.179 -18.388 1.00 13.87 202 PRO C O 1
ATOM 8823 N N . LEU C 1 197 ? -36.817 -6.883 -18.796 1.00 12.86 203 LEU C N 1
ATOM 8824 C CA . LEU C 1 197 ? -36.618 -5.939 -19.891 1.00 11.80 203 LEU C CA 1
ATOM 8825 C C . LEU C 1 197 ? -36.709 -4.504 -19.295 1.00 12.01 203 LEU C C 1
ATOM 8826 O O . LEU C 1 197 ? -36.525 -4.355 -18.077 1.00 12.54 203 LEU C O 1
ATOM 8831 N N . LEU C 1 198 ? -36.913 -3.447 -20.114 1.00 11.62 204 LEU C N 1
ATOM 8832 C CA . LEU C 1 198 ? -37.026 -2.092 -19.552 1.00 11.78 204 LEU C CA 1
ATOM 8833 C C . LEU C 1 198 ? -38.261 -1.996 -18.665 1.00 12.90 204 LEU C C 1
ATOM 8834 O O . LEU C 1 198 ? -39.301 -2.564 -18.998 1.00 13.15 204 LEU C O 1
ATOM 8839 N N . PRO C 1 199 ? -38.183 -1.274 -17.539 1.00 13.08 205 PRO C N 1
ATOM 8840 C CA . PRO C 1 199 ? -39.393 -1.095 -16.712 1.00 13.63 205 PRO C CA 1
ATOM 8841 C C . PRO C 1 199 ? -40.416 -0.136 -17.359 1.00 13.89 205 PRO C C 1
ATOM 8842 O O . PRO C 1 199 ? -40.072 0.657 -18.239 1.00 13.73 205 PRO C O 1
ATOM 8846 N N . GLY C 1 200 ? -41.637 -0.168 -16.847 1.00 13.17 206 GLY C N 1
ATOM 8847 C CA . GLY C 1 200 ? -42.678 0.746 -17.274 1.00 12.96 206 GLY C CA 1
ATOM 8848 C C . GLY C 1 200 ? -43.234 0.542 -18.670 1.00 13.89 206 GLY C C 1
ATOM 8849 O O . GLY C 1 200 ? -43.720 1.511 -19.241 1.00 15.79 206 GLY C O 1
ATOM 8850 N N . PHE C 1 201 ? -43.115 -0.668 -19.261 1.00 11.71 207 PHE C N 1
ATOM 8851 C CA . PHE C 1 201 ? -43.766 -0.929 -20.550 1.00 11.96 207 PHE C CA 1
ATOM 8852 C C . PHE C 1 201 ? -45.031 -1.707 -20.238 1.00 13.31 207 PHE C C 1
ATOM 8853 O O . PHE C 1 201 ? -45.025 -2.602 -19.381 1.00 14.36 207 PHE C O 1
ATOM 8861 N N A ARG C 1 202 ? -46.140 -1.341 -20.867 0.60 13.12 208 ARG C N 1
ATOM 8862 N N B ARG C 1 202 ? -46.166 -1.274 -20.823 0.40 12.42 208 ARG C N 1
ATOM 8863 C CA A ARG C 1 202 ? -47.392 -2.061 -20.691 0.60 13.21 208 ARG C CA 1
ATOM 8864 C CA B ARG C 1 202 ? -47.492 -1.856 -20.595 0.40 11.90 208 ARG C CA 1
ATOM 8865 C C A ARG C 1 202 ? -48.001 -2.303 -22.045 0.60 12.57 208 ARG C C 1
ATOM 8866 C C B ARG C 1 202 ? -48.197 -2.104 -21.939 0.40 11.84 208 ARG C C 1
ATOM 8867 O O A ARG C 1 202 ? -47.658 -1.634 -23.017 0.60 12.97 208 ARG C O 1
ATOM 8868 O O B ARG C 1 202 ? -48.086 -1.260 -22.813 0.40 11.89 208 ARG C O 1
ATOM 8883 N N . HIS C 1 203 ? -48.944 -3.214 -22.094 1.00 11.75 209 HIS C N 1
ATOM 8884 C CA . HIS C 1 203 ? -49.623 -3.521 -23.360 1.00 11.29 209 HIS C CA 1
ATOM 8885 C C . HIS C 1 203 ? -51.151 -3.501 -23.245 1.00 12.32 209 HIS C C 1
ATOM 8886 O O . HIS C 1 203 ? -51.734 -3.932 -22.232 1.00 13.06 209 HIS C O 1
ATOM 8893 N N . VAL C 1 204 ? -51.804 -3.022 -24.304 1.00 11.43 210 VAL C N 1
ATOM 8894 C CA . VAL C 1 204 ? -53.270 -3.038 -24.413 1.00 11.46 210 VAL C CA 1
ATOM 8895 C C . VAL C 1 204 ? -53.647 -3.758 -25.700 1.00 12.23 210 VAL C C 1
ATOM 8896 O O . VAL C 1 204 ? -52.833 -3.866 -26.606 1.00 12.93 210 VAL C O 1
ATOM 8900 N N . PRO C 1 205 ? -54.898 -4.261 -25.830 1.00 12.45 211 PRO C N 1
ATOM 8901 C CA . PRO C 1 205 ? -55.288 -4.933 -27.088 1.00 12.48 211 PRO C CA 1
ATOM 8902 C C . PRO C 1 205 ? -55.213 -3.970 -28.281 1.00 12.41 211 PRO C C 1
ATOM 8903 O O . PRO C 1 205 ? -55.545 -2.785 -28.147 1.00 12.56 211 PRO C O 1
ATOM 8907 N N . PHE C 1 206 ? -54.729 -4.472 -29.448 1.00 12.43 212 PHE C N 1
ATOM 8908 C CA . PHE C 1 206 ? -54.604 -3.642 -30.630 1.00 13.57 212 PHE C CA 1
ATOM 8909 C C . PHE C 1 206 ? -55.986 -3.333 -31.198 1.00 15.02 212 PHE C C 1
ATOM 8910 O O . PHE C 1 206 ? -56.833 -4.211 -31.214 1.00 15.44 212 PHE C O 1
ATOM 8918 N N . GLY C 1 207 ? -56.210 -2.098 -31.632 1.00 15.03 213 GLY C N 1
ATOM 8919 C CA . GLY C 1 207 ? -57.480 -1.742 -32.248 1.00 15.38 213 GLY C CA 1
ATOM 8920 C C . GLY C 1 207 ? -58.609 -1.458 -31.283 1.00 16.47 213 GLY C C 1
ATOM 8921 O O . GLY C 1 207 ? -59.744 -1.255 -31.716 1.00 17.43 213 GLY C O 1
ATOM 8922 N N . ASN C 1 208 ? -58.301 -1.385 -29.961 1.00 15.56 214 ASN C N 1
ATOM 8923 C CA . ASN C 1 208 ? -59.292 -1.158 -28.877 1.00 14.17 214 ASN C CA 1
ATOM 8924 C C . ASN C 1 208 ? -59.000 0.195 -28.215 1.00 14.90 214 ASN C C 1
ATOM 8925 O O . ASN C 1 208 ? -58.148 0.272 -27.319 1.00 15.64 214 ASN C O 1
ATOM 8930 N N . ILE C 1 209 ? -59.651 1.273 -28.680 1.00 14.58 215 ILE C N 1
ATOM 8931 C CA . ILE C 1 209 ? -59.347 2.614 -28.186 1.00 14.80 215 ILE C CA 1
ATOM 8932 C C . ILE C 1 209 ? -59.733 2.811 -26.703 1.00 14.43 215 ILE C C 1
ATOM 8933 O O . ILE C 1 209 ? -59.026 3.534 -25.969 1.00 12.95 215 ILE C O 1
ATOM 8938 N N . GLU C 1 210 ? -60.837 2.175 -26.252 1.00 14.75 216 GLU C N 1
ATOM 8939 C CA . GLU C 1 210 ? -61.239 2.336 -24.852 1.00 14.91 216 GLU C CA 1
ATOM 8940 C C . GLU C 1 210 ? -60.230 1.699 -23.895 1.00 14.35 216 GLU C C 1
ATOM 8941 O O . GLU C 1 210 ? -59.960 2.274 -22.850 1.00 14.61 216 GLU C O 1
ATOM 8947 N N . ALA C 1 211 ? -59.647 0.552 -24.259 1.00 13.69 217 ALA C N 1
ATOM 8948 C CA . ALA C 1 211 ? -58.624 -0.074 -23.427 1.00 14.20 217 ALA C CA 1
ATOM 8949 C C . ALA C 1 211 ? -57.344 0.820 -23.384 1.00 13.33 217 ALA C C 1
ATOM 8950 O O . ALA C 1 211 ? -56.701 0.915 -22.328 1.00 12.78 217 ALA C O 1
ATOM 8952 N N . MET C 1 212 ? -57.027 1.521 -24.492 1.00 12.59 218 MET C N 1
ATOM 8953 C CA . MET C 1 212 ? -55.863 2.413 -24.495 1.00 11.69 218 MET C CA 1
ATOM 8954 C C . MET C 1 212 ? -56.144 3.600 -23.596 1.00 11.06 218 MET C C 1
ATOM 8955 O O . MET C 1 212 ? -55.276 4.009 -22.816 1.00 9.71 218 MET C O 1
ATOM 8960 N N . ARG C 1 213 ? -57.366 4.154 -23.671 1.00 10.52 219 ARG C N 1
ATOM 8961 C CA . ARG C 1 213 ? -57.731 5.287 -22.797 1.00 11.62 219 ARG C CA 1
ATOM 8962 C C . ARG C 1 213 ? -57.656 4.880 -21.336 1.00 12.20 219 ARG C C 1
ATOM 8963 O O . ARG C 1 213 ? -57.137 5.639 -20.515 1.00 13.66 219 ARG C O 1
ATOM 8971 N N . THR C 1 214 ? -58.117 3.661 -21.004 1.00 10.95 220 THR C N 1
ATOM 8972 C CA . THR C 1 214 ? -58.067 3.189 -19.611 1.00 11.15 220 THR C CA 1
ATOM 8973 C C . THR C 1 214 ? -56.624 3.096 -19.139 1.00 11.87 220 THR C C 1
ATOM 8974 O O . THR C 1 214 ? -56.301 3.617 -18.066 1.00 12.81 220 THR C O 1
ATOM 8978 N N . ALA C 1 215 ? -55.742 2.523 -19.974 1.00 11.77 221 ALA C N 1
ATOM 8979 C CA . ALA C 1 215 ? -54.320 2.434 -19.592 1.00 12.40 221 ALA C CA 1
ATOM 8980 C C . ALA C 1 215 ? -53.702 3.814 -19.355 1.00 11.81 221 ALA C C 1
ATOM 8981 O O . ALA C 1 215 ? -53.023 4.014 -18.334 1.00 13.78 221 ALA C O 1
ATOM 8983 N N A LEU C 1 216 ? -53.965 4.768 -20.249 0.55 10.76 222 LEU C N 1
ATOM 8984 N N B LEU C 1 216 ? -53.961 4.768 -20.261 0.45 10.14 222 LEU C N 1
ATOM 8985 C CA A LEU C 1 216 ? -53.423 6.119 -20.097 0.55 11.64 222 LEU C CA 1
ATOM 8986 C CA B LEU C 1 216 ? -53.441 6.130 -20.126 0.45 10.19 222 LEU C CA 1
ATOM 8987 C C A LEU C 1 216 ? -53.975 6.784 -18.832 0.55 11.66 222 LEU C C 1
ATOM 8988 C C B LEU C 1 216 ? -53.982 6.796 -18.853 0.45 10.91 222 LEU C C 1
ATOM 8989 O O A LEU C 1 216 ? -53.216 7.414 -18.086 0.55 12.41 222 LEU C O 1
ATOM 8990 O O B LEU C 1 216 ? -53.222 7.438 -18.121 0.45 11.56 222 LEU C O 1
ATOM 8999 N N . ASN C 1 217 ? -55.288 6.653 -18.594 1.00 10.37 223 ASN C N 1
ATOM 9000 C CA . ASN C 1 217 ? -55.901 7.262 -17.422 1.00 9.97 223 ASN C CA 1
ATOM 9001 C C . ASN C 1 217 ? -55.453 6.640 -16.093 1.00 10.55 223 ASN C C 1
ATOM 9002 O O . ASN C 1 217 ? -55.195 7.357 -15.116 1.00 11.66 223 ASN C O 1
ATOM 9007 N N . GLU C 1 218 ? -55.328 5.310 -16.041 1.00 10.92 224 GLU C N 1
ATOM 9008 C CA . GLU C 1 218 ? -54.883 4.641 -14.810 1.00 11.79 224 GLU C CA 1
ATOM 9009 C C . GLU C 1 218 ? -53.443 5.050 -14.488 1.00 11.23 224 GLU C C 1
ATOM 9010 O O . GLU C 1 218 ? -53.114 5.280 -13.314 1.00 11.53 224 GLU C O 1
ATOM 9016 N N . CYS C 1 219 ? -52.584 5.193 -15.524 1.00 10.41 225 CYS C N 1
ATOM 9017 C CA . CYS C 1 219 ? -51.210 5.659 -15.352 1.00 10.53 225 CYS C CA 1
ATOM 9018 C C . CYS C 1 219 ? -51.191 7.056 -14.809 1.00 10.85 225 CYS C C 1
ATOM 9019 O O . CYS C 1 219 ? -50.390 7.360 -13.940 1.00 11.39 225 CYS C O 1
ATOM 9022 N N . LYS C 1 220 ? -52.025 7.927 -15.358 1.00 10.69 226 LYS C N 1
ATOM 9023 C CA . LYS C 1 220 ? -52.114 9.303 -14.872 1.00 11.67 226 LYS C CA 1
ATOM 9024 C C . LYS C 1 220 ? -52.530 9.331 -13.363 1.00 12.31 226 LYS C C 1
ATOM 9025 O O . LYS C 1 220 ? -51.910 10.029 -12.555 1.00 12.45 226 LYS C O 1
ATOM 9031 N N . LYS C 1 221 ? -53.554 8.544 -13.006 1.00 11.29 227 LYS C N 1
ATOM 9032 C CA . LYS C 1 221 ? -54.048 8.528 -11.629 1.00 11.75 227 LYS C CA 1
ATOM 9033 C C . LYS C 1 221 ? -52.980 8.065 -10.630 1.00 12.73 227 LYS C C 1
ATOM 9034 O O . LYS C 1 221 ? -52.990 8.533 -9.503 1.00 13.83 227 LYS C O 1
ATOM 9040 N N . THR C 1 222 ? -52.115 7.112 -11.020 1.00 12.33 228 THR C N 1
ATOM 9041 C CA . THR C 1 222 ? -51.114 6.565 -10.115 1.00 12.15 228 THR C CA 1
ATOM 9042 C C . THR C 1 222 ? -49.761 7.302 -10.133 1.00 12.81 228 THR C C 1
ATOM 9043 O O . THR C 1 222 ? -48.867 6.946 -9.352 1.00 12.20 228 THR C O 1
ATOM 9047 N N . GLY C 1 223 ? -49.611 8.303 -11.002 1.00 13.21 229 GLY C N 1
ATOM 9048 C CA . GLY C 1 223 ? -48.350 9.048 -11.066 1.00 14.04 229 GLY C CA 1
ATOM 9049 C C . GLY C 1 223 ? -47.308 8.442 -11.996 1.00 14.07 229 GLY C C 1
ATOM 9050 O O . GLY C 1 223 ? -46.139 8.860 -11.978 1.00 14.23 229 GLY C O 1
ATOM 9051 N N . ASP C 1 224 ? -47.716 7.459 -12.820 1.00 12.98 230 ASP C N 1
ATOM 9052 C CA . ASP C 1 224 ? -46.864 6.769 -13.773 1.00 12.61 230 ASP C CA 1
ATOM 9053 C C . ASP C 1 224 ? -47.214 7.225 -15.180 1.00 11.62 230 ASP C C 1
ATOM 9054 O O . ASP C 1 224 ? -47.345 6.388 -16.093 1.00 11.20 230 ASP C O 1
ATOM 9059 N N . ASP C 1 225 ? -47.340 8.565 -15.375 1.00 11.28 231 ASP C N 1
ATOM 9060 C CA . ASP C 1 225 ? -47.769 9.152 -16.659 1.00 11.77 231 ASP C CA 1
ATOM 9061 C C . ASP C 1 225 ? -47.038 8.636 -17.875 1.00 11.50 231 ASP C C 1
ATOM 9062 O O . ASP C 1 225 ? -45.816 8.490 -17.839 1.00 11.97 231 ASP C O 1
ATOM 9067 N N . VAL C 1 226 ? -47.796 8.370 -18.960 1.00 10.91 232 VAL C N 1
ATOM 9068 C CA . VAL C 1 226 ? -47.250 7.804 -20.187 1.00 10.46 232 VAL C CA 1
ATOM 9069 C C . VAL C 1 226 ? -46.473 8.798 -21.040 1.00 10.59 232 VAL C C 1
ATOM 9070 O O . VAL C 1 226 ? -46.977 9.869 -21.440 1.00 11.09 232 VAL C O 1
ATOM 9074 N N . ALA C 1 227 ? -45.254 8.398 -21.375 1.00 9.65 233 ALA C N 1
ATOM 9075 C CA . ALA C 1 227 ? -44.366 9.176 -22.239 1.00 9.78 233 ALA C CA 1
ATOM 9076 C C . ALA C 1 227 ? -44.803 9.033 -23.722 1.00 9.80 233 ALA C C 1
ATOM 9077 O O . ALA C 1 227 ? -44.819 10.030 -24.470 1.00 10.54 233 ALA C O 1
ATOM 9079 N N . ALA C 1 228 ? -45.086 7.790 -24.165 1.00 8.76 234 ALA C N 1
ATOM 9080 C CA . ALA C 1 228 ? -45.427 7.566 -25.566 1.00 9.97 234 ALA C CA 1
ATOM 9081 C C . ALA C 1 228 ? -46.229 6.307 -25.760 1.00 10.02 234 ALA C C 1
ATOM 9082 O O . ALA C 1 228 ? -46.216 5.405 -24.920 1.00 10.53 234 ALA C O 1
ATOM 9084 N N . VAL C 1 229 ? -47.004 6.279 -26.869 1.00 9.75 235 VAL C N 1
ATOM 9085 C CA . VAL C 1 229 ? -47.749 5.116 -27.309 1.00 9.89 235 VAL C CA 1
ATOM 9086 C C . VAL C 1 229 ? -47.059 4.704 -28.603 1.00 9.57 235 VAL C C 1
ATOM 9087 O O . VAL C 1 229 ? -46.804 5.571 -29.455 1.00 9.79 235 VAL C O 1
ATOM 9091 N N . ILE C 1 230 ? -46.711 3.421 -28.746 1.00 8.83 236 ILE C N 1
ATOM 9092 C CA . ILE C 1 230 ? -46.076 2.959 -29.978 1.00 8.80 236 ILE C CA 1
ATOM 9093 C C . ILE C 1 230 ? -46.932 1.875 -30.594 1.00 9.36 236 ILE C C 1
ATOM 9094 O O . ILE C 1 230 ? -47.447 1.010 -29.878 1.00 9.65 236 ILE C O 1
ATOM 9099 N N . LEU C 1 231 ? -47.135 1.944 -31.911 1.00 9.80 237 LEU C N 1
ATOM 9100 C CA . LEU C 1 231 ? -47.968 0.958 -32.594 1.00 10.03 237 LEU C CA 1
ATOM 9101 C C . LEU C 1 231 ? -47.672 0.901 -34.071 1.00 10.08 237 LEU C C 1
ATOM 9102 O O . LEU C 1 231 ? -47.149 1.861 -34.650 1.00 10.40 237 LEU C O 1
ATOM 9107 N N . GLU C 1 232 ? -47.998 -0.223 -34.667 1.00 10.02 238 GLU C N 1
ATOM 9108 C CA . GLU C 1 232 ? -47.949 -0.396 -36.114 1.00 10.68 238 GLU C CA 1
ATOM 9109 C C . GLU C 1 232 ? -49.347 0.055 -36.650 1.00 12.29 238 GLU C C 1
ATOM 9110 O O . GLU C 1 232 ? -50.356 -0.214 -35.993 1.00 13.40 238 GLU C O 1
ATOM 9116 N N . PRO C 1 233 ? -49.439 0.682 -37.833 1.00 12.18 239 PRO C N 1
ATOM 9117 C CA . PRO C 1 233 ? -50.782 1.020 -38.378 1.00 12.48 239 PRO C CA 1
ATOM 9118 C C . PRO C 1 233 ? -51.600 -0.265 -38.665 1.00 12.64 239 PRO C C 1
ATOM 9119 O O . PRO C 1 233 ? -52.816 -0.282 -38.534 1.00 13.19 239 PRO C O 1
ATOM 9123 N N . ILE C 1 234 ? -50.921 -1.326 -39.093 1.00 11.83 240 ILE C N 1
ATOM 9124 C CA . ILE C 1 234 ? -51.472 -2.659 -39.326 1.00 12.21 240 ILE C CA 1
ATOM 9125 C C . ILE C 1 234 ? -50.428 -3.642 -38.797 1.00 12.22 240 ILE C C 1
ATOM 9126 O O . ILE C 1 234 ? -49.255 -3.507 -39.148 1.00 13.20 240 ILE C O 1
ATOM 9131 N N . GLN C 1 235 ? -50.807 -4.594 -37.943 1.00 11.78 241 GLN C N 1
ATOM 9132 C CA . GLN C 1 235 ? -49.806 -5.515 -37.376 1.00 12.66 241 GLN C CA 1
ATOM 9133 C C . GLN C 1 235 ? -49.367 -6.549 -38.398 1.00 14.75 241 GLN C C 1
ATOM 9134 O O . GLN C 1 235 ? -50.215 -7.233 -38.936 1.00 14.68 241 GLN C O 1
ATOM 9140 N N . GLY C 1 236 ? -48.065 -6.629 -38.682 1.00 15.97 242 GLY C N 1
ATOM 9141 C CA . GLY C 1 236 ? -47.540 -7.569 -39.658 1.00 17.68 242 GLY C CA 1
ATOM 9142 C C . GLY C 1 236 ? -47.305 -8.929 -39.050 1.00 19.96 242 GLY C C 1
ATOM 9143 O O . GLY C 1 236 ? -48.042 -9.870 -39.324 1.00 19.02 242 GLY C O 1
ATOM 9144 N N . GLU C 1 237 ? -46.290 -9.047 -38.183 1.00 22.14 243 GLU C N 1
ATOM 9145 C CA . GLU C 1 237 ? -45.974 -10.296 -37.490 1.00 24.97 243 GLU C CA 1
ATOM 9146 C C . GLU C 1 237 ? -47.174 -10.848 -36.722 1.00 26.09 243 GLU C C 1
ATOM 9147 O O . GLU C 1 237 ? -47.324 -12.060 -36.618 1.00 27.84 243 GLU C O 1
ATOM 9153 N N . GLY C 1 238 ? -48.041 -9.974 -36.228 1.00 25.78 244 GLY C N 1
ATOM 9154 C CA . GLY C 1 238 ? -49.260 -10.361 -35.528 1.00 25.50 244 GLY C CA 1
ATOM 9155 C C . GLY C 1 238 ? -50.315 -11.024 -36.409 1.00 25.28 244 GLY C C 1
ATOM 9156 O O . GLY C 1 238 ? -51.331 -11.479 -35.897 1.00 25.57 244 GLY C O 1
ATOM 9157 N N . GLY C 1 239 ? -50.089 -11.070 -37.727 1.00 24.86 245 GLY C N 1
ATOM 9158 C CA . GLY C 1 239 ? -50.977 -11.743 -38.681 1.00 23.43 245 GLY C CA 1
ATOM 9159 C C . GLY C 1 239 ? -51.785 -10.877 -39.626 1.00 21.97 245 GLY C C 1
ATOM 9160 O O . GLY C 1 239 ? -52.864 -11.279 -40.064 1.00 22.21 245 GLY C O 1
ATOM 9161 N N . VAL C 1 240 ? -51.296 -9.680 -39.957 1.00 20.11 246 VAL C N 1
ATOM 9162 C CA . VAL C 1 240 ? -52.005 -8.741 -40.843 1.00 19.27 246 VAL C CA 1
ATOM 9163 C C . VAL C 1 240 ? -53.341 -8.392 -40.221 1.00 19.63 246 VAL C C 1
ATOM 9164 O O . VAL C 1 240 ? -54.417 -8.828 -40.651 1.00 19.51 246 VAL C O 1
ATOM 9168 N N . ILE C 1 241 ? -53.228 -7.693 -39.094 1.00 19.88 247 ILE C N 1
ATOM 9169 C CA . ILE C 1 241 ? -54.374 -7.295 -38.294 1.00 19.49 247 ILE C CA 1
ATOM 9170 C C . ILE C 1 241 ? -54.683 -5.837 -38.569 1.00 18.99 247 ILE C C 1
ATOM 9171 O O . ILE C 1 241 ? -53.877 -4.955 -38.240 1.00 19.15 247 ILE C O 1
ATOM 9176 N N . LEU C 1 242 ? -55.841 -5.582 -39.190 1.00 18.10 248 LEU C N 1
ATOM 9177 C CA . LEU C 1 242 ? -56.297 -4.250 -39.534 1.00 17.72 248 LEU C CA 1
ATOM 9178 C C . LEU C 1 242 ? -57.102 -3.700 -38.362 1.00 18.63 248 LEU C C 1
ATOM 9179 O O . LEU C 1 242 ? -58.014 -4.364 -37.879 1.00 20.10 248 LEU C O 1
ATOM 9184 N N . PRO C 1 243 ? -56.847 -2.465 -37.944 1.00 17.52 249 PRO C N 1
ATOM 9185 C CA . PRO C 1 243 ? -57.663 -1.884 -36.875 1.00 17.11 249 PRO C CA 1
ATOM 9186 C C . PRO C 1 243 ? -58.995 -1.361 -37.445 1.00 16.23 249 PRO C C 1
ATOM 9187 O O . PRO C 1 243 ? -59.175 -1.238 -38.659 1.00 15.54 249 PRO C O 1
ATOM 9191 N N . PRO C 1 244 ? -59.963 -1.073 -36.565 1.00 16.16 250 PRO C N 1
ATOM 9192 C CA . PRO C 1 244 ? -61.237 -0.519 -37.044 1.00 16.41 250 PRO C CA 1
ATOM 9193 C C . PRO C 1 244 ? -61.021 0.842 -37.718 1.00 18.05 250 PRO C C 1
ATOM 9194 O O . PRO C 1 244 ? -60.070 1.573 -37.420 1.00 17.69 250 PRO C O 1
ATOM 9198 N N . PRO C 1 245 ? -61.941 1.232 -38.623 1.00 19.12 251 PRO C N 1
ATOM 9199 C CA . PRO C 1 245 ? -61.828 2.549 -39.255 1.00 18.63 251 PRO C CA 1
ATOM 9200 C C . PRO C 1 245 ? -61.854 3.663 -38.220 1.00 17.23 251 PRO C C 1
ATOM 9201 O O . PRO C 1 245 ? -62.642 3.584 -37.291 1.00 17.06 251 PRO C O 1
ATOM 9205 N N . GLY C 1 246 ? -60.964 4.642 -38.373 1.00 16.59 252 GLY C N 1
ATOM 9206 C CA . GLY C 1 246 ? -60.834 5.771 -37.462 1.00 15.44 252 GLY C CA 1
ATOM 9207 C C . GLY C 1 246 ? -59.905 5.514 -36.277 1.00 14.66 252 GLY C C 1
ATOM 9208 O O . GLY C 1 246 ? -59.652 6.437 -35.498 1.00 14.75 252 GLY C O 1
ATOM 9209 N N . TYR C 1 247 ? -59.423 4.272 -36.111 1.00 12.94 253 TYR C N 1
ATOM 9210 C CA . TYR C 1 247 ? -58.612 3.942 -34.928 1.00 13.63 253 TYR C CA 1
ATOM 9211 C C . TYR C 1 247 ? -57.346 4.780 -34.828 1.00 14.14 253 TYR C C 1
ATOM 9212 O O . TYR C 1 247 ? -57.072 5.281 -33.745 1.00 14.90 253 TYR C O 1
ATOM 9221 N N . LEU C 1 248 ? -56.583 4.941 -35.912 1.00 13.47 254 LEU C N 1
ATOM 9222 C CA . LEU C 1 248 ? -55.308 5.680 -35.836 1.00 13.62 254 LEU C CA 1
ATOM 9223 C C . LEU C 1 248 ? -55.542 7.150 -35.515 1.00 13.14 254 LEU C C 1
ATOM 9224 O O . LEU C 1 248 ? -54.785 7.753 -34.750 1.00 14.04 254 LEU C O 1
ATOM 9229 N N . THR C 1 249 ? -56.630 7.721 -36.066 1.00 12.46 255 THR C N 1
ATOM 9230 C CA . THR C 1 249 ? -57.008 9.098 -35.758 1.00 12.61 255 THR C CA 1
ATOM 9231 C C . THR C 1 249 ? -57.410 9.214 -34.261 1.00 12.54 255 THR C C 1
ATOM 9232 O O . THR C 1 249 ? -57.091 10.207 -33.588 1.00 12.64 255 THR C O 1
ATOM 9236 N N . ALA C 1 250 ? -58.099 8.201 -33.733 1.00 12.44 256 ALA C N 1
ATOM 9237 C CA . ALA C 1 250 ? -58.516 8.188 -32.325 1.00 11.43 256 ALA C CA 1
ATOM 9238 C C . ALA C 1 250 ? -57.288 8.068 -31.399 1.00 11.10 256 ALA C C 1
ATOM 9239 O O . ALA C 1 250 ? -57.233 8.746 -30.377 1.00 11.57 256 ALA C O 1
ATOM 9241 N N . VAL C 1 251 ? -56.285 7.267 -31.775 1.00 10.67 257 VAL C N 1
ATOM 9242 C CA . VAL C 1 251 ? -55.041 7.174 -30.991 1.00 10.90 257 VAL C CA 1
ATOM 9243 C C . VAL C 1 251 ? -54.334 8.551 -31.008 1.00 10.87 257 VAL C C 1
ATOM 9244 O O . VAL C 1 251 ? -53.868 9.016 -29.972 1.00 11.02 257 VAL C O 1
ATOM 9248 N N . ARG C 1 252 ? -54.312 9.226 -32.159 1.00 11.31 258 ARG C N 1
ATOM 9249 C CA . ARG C 1 252 ? -53.671 10.540 -32.277 1.00 12.41 258 ARG C CA 1
ATOM 9250 C C . ARG C 1 252 ? -54.304 11.547 -31.295 1.00 13.62 258 ARG C C 1
ATOM 9251 O O . ARG C 1 252 ? -53.601 12.245 -30.578 1.00 13.19 258 ARG C O 1
ATOM 9259 N N . LYS C 1 253 ? -55.643 11.598 -31.266 1.00 13.28 259 LYS C N 1
ATOM 9260 C CA . LYS C 1 253 ? -56.387 12.475 -30.361 1.00 12.65 259 LYS C CA 1
ATOM 9261 C C . LYS C 1 253 ? -56.173 12.120 -28.885 1.00 12.97 259 LYS C C 1
ATOM 9262 O O . LYS C 1 253 ? -56.018 13.006 -28.035 1.00 12.42 259 LYS C O 1
ATOM 9268 N N . LEU C 1 254 ? -56.109 10.831 -28.590 1.00 12.70 260 LEU C N 1
ATOM 9269 C CA . LEU C 1 254 ? -55.861 10.365 -27.231 1.00 14.28 260 LEU C CA 1
ATOM 9270 C C . LEU C 1 254 ? -54.451 10.748 -26.756 1.00 14.32 260 LEU C C 1
ATOM 9271 O O . LEU C 1 254 ? -54.279 11.226 -25.622 1.00 14.87 260 LEU C O 1
ATOM 9276 N N . CYS C 1 255 ? -53.440 10.623 -27.637 1.00 13.10 261 CYS C N 1
ATOM 9277 C CA . CYS C 1 255 ? -52.075 11.036 -27.292 1.00 12.62 261 CYS C CA 1
ATOM 9278 C C . CYS C 1 255 ? -52.031 12.543 -27.033 1.00 13.20 261 CYS C C 1
ATOM 9279 O O . CYS C 1 255 ? -51.427 12.970 -26.042 1.00 14.67 261 CYS C O 1
ATOM 9282 N N . ASP C 1 256 ? -52.705 13.340 -27.871 1.00 11.84 262 ASP C N 1
ATOM 9283 C CA . ASP C 1 256 ? -52.741 14.785 -27.697 1.00 13.60 262 ASP C CA 1
ATOM 9284 C C . ASP C 1 256 ? -53.404 15.149 -26.374 1.00 15.02 262 ASP C C 1
ATOM 9285 O O . ASP C 1 256 ? -52.946 16.063 -25.701 1.00 16.56 262 ASP C O 1
ATOM 9290 N N . GLU C 1 257 ? -54.502 14.442 -26.023 1.00 13.81 263 GLU C N 1
ATOM 9291 C CA . GLU C 1 257 ? -55.241 14.720 -24.811 1.00 13.20 263 GLU C CA 1
ATOM 9292 C C . GLU C 1 257 ? -54.363 14.483 -23.558 1.00 14.73 263 GLU C C 1
ATOM 9293 O O . GLU C 1 257 ? -54.365 15.289 -22.618 1.00 15.30 263 GLU C O 1
ATOM 9299 N N . PHE C 1 258 ? -53.624 13.369 -23.545 1.00 14.41 264 PHE C N 1
ATOM 9300 C CA . PHE C 1 258 ? -52.800 13.025 -22.393 1.00 14.82 264 PHE C CA 1
ATOM 9301 C C . PHE C 1 258 ? -51.383 13.612 -22.408 1.00 15.85 264 PHE C C 1
ATOM 9302 O O . PHE C 1 258 ? -50.671 13.462 -21.413 1.00 16.76 264 PHE C O 1
ATOM 9310 N N . GLY C 1 259 ? -50.978 14.238 -23.507 1.00 14.69 265 GLY C N 1
ATOM 9311 C CA . GLY C 1 259 ? -49.619 14.757 -23.614 1.00 15.57 265 GLY C CA 1
ATOM 9312 C C . GLY C 1 259 ? -48.594 13.641 -23.782 1.00 14.39 265 GLY C C 1
ATOM 9313 O O . GLY C 1 259 ? -47.466 13.752 -23.302 1.00 13.57 265 GLY C O 1
ATOM 9314 N N . ALA C 1 260 ? -48.993 12.547 -24.457 1.00 13.40 266 ALA C N 1
ATOM 9315 C CA . ALA C 1 260 ? -48.093 11.441 -24.784 1.00 12.97 266 ALA C CA 1
ATOM 9316 C C . ALA C 1 260 ? -47.679 11.599 -26.251 1.00 12.50 266 ALA C C 1
ATOM 9317 O O . ALA C 1 260 ? -48.458 12.084 -27.081 1.00 12.09 266 ALA C O 1
ATOM 9319 N N . LEU C 1 261 ? -46.465 11.162 -26.590 1.00 11.70 267 LEU C N 1
ATOM 9320 C CA . LEU C 1 261 ? -46.034 11.163 -28.003 1.00 10.40 267 LEU C CA 1
ATOM 9321 C C . LEU C 1 261 ? -46.567 9.935 -28.703 1.00 10.59 267 LEU C C 1
ATOM 9322 O O . LEU C 1 261 ? -46.740 8.879 -28.084 1.00 12.07 267 LEU C O 1
ATOM 9327 N N . MET C 1 262 ? -46.896 10.070 -29.980 1.00 9.34 268 MET C N 1
ATOM 9328 C CA . MET C 1 262 ? -47.366 8.974 -30.789 1.00 9.95 268 MET C CA 1
ATOM 9329 C C . MET C 1 262 ? -46.225 8.519 -31.716 1.00 10.92 268 MET C C 1
ATOM 9330 O O . MET C 1 262 ? -45.776 9.305 -32.552 1.00 11.50 268 MET C O 1
ATOM 9335 N N . ILE C 1 263 ? -45.806 7.253 -31.584 1.00 9.36 269 ILE C N 1
ATOM 9336 C CA . ILE C 1 263 ? -44.765 6.663 -32.417 1.00 8.60 269 ILE C CA 1
ATOM 9337 C C . ILE C 1 263 ? -45.435 5.667 -33.320 1.00 9.47 269 ILE C C 1
ATOM 9338 O O . ILE C 1 263 ? -46.064 4.716 -32.823 1.00 9.11 269 ILE C O 1
ATOM 9343 N N . LEU C 1 264 ? -45.325 5.864 -34.637 1.00 9.79 270 LEU C N 1
ATOM 9344 C CA . LEU C 1 264 ? -45.910 4.930 -35.588 1.00 11.10 270 LEU C CA 1
ATOM 9345 C C . LEU C 1 264 ? -44.774 4.136 -36.212 1.00 10.76 270 LEU C C 1
ATOM 9346 O O . LEU C 1 264 ? -43.878 4.704 -36.839 1.00 9.94 270 LEU C O 1
ATOM 9351 N N . ASP C 1 265 ? -44.822 2.821 -36.027 1.00 10.97 271 ASP C N 1
ATOM 9352 C CA . ASP C 1 265 ? -43.833 1.919 -36.561 1.00 10.92 271 ASP C CA 1
ATOM 9353 C C . ASP C 1 265 ? -44.288 1.477 -37.964 1.00 10.94 271 ASP C C 1
ATOM 9354 O O . ASP C 1 265 ? -45.164 0.604 -38.100 1.00 11.37 271 ASP C O 1
ATOM 9359 N N . GLU C 1 266 ? -43.725 2.099 -38.995 1.00 9.42 272 GLU C N 1
ATOM 9360 C CA . GLU C 1 266 ? -44.041 1.736 -40.385 1.00 9.82 272 GLU C CA 1
ATOM 9361 C C . GLU C 1 266 ? -42.871 0.981 -41.050 1.00 10.59 272 GLU C C 1
ATOM 9362 O O . GLU C 1 266 ? -42.692 1.046 -42.265 1.00 10.72 272 GLU C O 1
ATOM 9368 N N . VAL C 1 267 ? -42.099 0.227 -40.250 1.00 10.83 273 VAL C N 1
ATOM 9369 C CA . VAL C 1 267 ? -41.003 -0.588 -40.800 1.00 11.84 273 VAL C CA 1
ATOM 9370 C C . VAL C 1 267 ? -41.567 -1.600 -41.829 1.00 13.07 273 VAL C C 1
ATOM 9371 O O . VAL C 1 267 ? -40.958 -1.808 -42.883 1.00 13.94 273 VAL C O 1
ATOM 9375 N N A GLN C 1 268 ? -42.746 -2.188 -41.544 0.59 12.40 274 GLN C N 1
ATOM 9376 N N B GLN C 1 268 ? -42.732 -2.175 -41.535 0.41 12.63 274 GLN C N 1
ATOM 9377 C CA A GLN C 1 268 ? -43.332 -3.166 -42.475 0.59 13.93 274 GLN C CA 1
ATOM 9378 C CA B GLN C 1 268 ? -43.341 -3.146 -42.435 0.41 13.89 274 GLN C CA 1
ATOM 9379 C C A GLN C 1 268 ? -44.329 -2.557 -43.484 0.59 13.94 274 GLN C C 1
ATOM 9380 C C B GLN C 1 268 ? -44.266 -2.484 -43.484 0.41 13.91 274 GLN C C 1
ATOM 9381 O O A GLN C 1 268 ? -44.377 -2.980 -44.649 0.59 14.17 274 GLN C O 1
ATOM 9382 O O B GLN C 1 268 ? -44.188 -2.792 -44.678 0.41 14.16 274 GLN C O 1
ATOM 9393 N N . THR C 1 269 ? -45.131 -1.590 -43.041 1.00 13.45 275 THR C N 1
ATOM 9394 C CA . THR C 1 269 ? -46.127 -0.969 -43.918 1.00 13.99 275 THR C CA 1
ATOM 9395 C C . THR C 1 269 ? -45.628 0.144 -44.818 1.00 15.32 275 THR C C 1
ATOM 9396 O O . THR C 1 269 ? -46.346 0.545 -45.722 1.00 16.57 275 THR C O 1
ATOM 9400 N N . GLY C 1 270 ? -44.448 0.672 -44.554 1.00 14.59 276 GLY C N 1
ATOM 9401 C CA . GLY C 1 270 ? -43.942 1.820 -45.297 1.00 14.01 276 GLY C CA 1
ATOM 9402 C C . GLY C 1 270 ? -43.477 1.548 -46.714 1.00 14.59 276 GLY C C 1
ATOM 9403 O O . GLY C 1 270 ? -43.340 0.399 -47.151 1.00 16.42 276 GLY C O 1
ATOM 9404 N N . MET C 1 271 ? -43.215 2.627 -47.442 1.00 12.48 277 MET C N 1
ATOM 9405 C CA . MET C 1 271 ? -42.681 2.571 -48.785 1.00 11.70 277 MET C CA 1
ATOM 9406 C C . MET C 1 271 ? -43.633 1.921 -49.797 1.00 11.42 277 MET C C 1
ATOM 9407 O O . MET C 1 271 ? -43.201 1.145 -50.640 1.00 11.74 277 MET C O 1
ATOM 9412 N N . GLY C 1 272 ? -44.911 2.295 -49.723 1.00 11.04 278 GLY C N 1
ATOM 9413 C CA . GLY C 1 272 ? -45.922 1.926 -50.716 1.00 11.45 278 GLY C CA 1
ATOM 9414 C C . GLY C 1 272 ? -46.691 0.627 -50.535 1.00 12.10 278 GLY C C 1
ATOM 9415 O O . GLY C 1 272 ? -47.653 0.386 -51.269 1.00 12.57 278 GLY C O 1
ATOM 9416 N N . ARG C 1 273 ? -46.260 -0.238 -49.605 1.00 11.74 279 ARG C N 1
ATOM 9417 C CA . ARG C 1 273 ? -46.841 -1.576 -49.478 1.00 12.31 279 ARG C CA 1
ATOM 9418 C C . ARG C 1 273 ? -48.397 -1.636 -49.322 1.00 12.70 279 ARG C C 1
ATOM 9419 O O . ARG C 1 273 ? -49.005 -2.514 -49.919 1.00 12.86 279 ARG C O 1
ATOM 9427 N N . THR C 1 274 ? -49.017 -0.735 -48.540 1.00 11.70 280 THR C N 1
ATOM 9428 C CA . THR C 1 274 ? -50.465 -0.819 -48.314 1.00 11.98 280 THR C CA 1
ATOM 9429 C C . THR C 1 274 ? -51.296 -0.040 -49.351 1.00 13.52 280 THR C C 1
ATOM 9430 O O . THR C 1 274 ? -52.514 0.021 -49.199 1.00 14.88 280 THR C O 1
ATOM 9434 N N . GLY C 1 275 ? -50.662 0.535 -50.380 1.00 13.10 281 GLY C N 1
ATOM 9435 C CA . GLY C 1 275 ? -51.412 1.285 -51.387 1.00 13.61 281 GLY C CA 1
ATOM 9436 C C . GLY C 1 275 ? -51.212 2.785 -51.310 1.00 14.01 281 GLY C C 1
ATOM 9437 O O . GLY C 1 275 ? -51.720 3.517 -52.146 1.00 14.18 281 GLY C O 1
ATOM 9438 N N . LYS C 1 276 ? -50.510 3.264 -50.275 1.00 12.77 282 LYS C N 1
ATOM 9439 C CA . LYS C 1 276 ? -50.089 4.663 -50.144 1.00 13.32 282 LYS C CA 1
ATOM 9440 C C . LYS C 1 276 ? -48.607 4.609 -49.757 1.00 12.64 282 LYS C C 1
ATOM 9441 O O . LYS C 1 276 ? -48.156 3.566 -49.252 1.00 13.27 282 LYS C O 1
ATOM 9447 N N . MET C 1 277 ? -47.852 5.716 -49.900 1.00 11.33 283 MET C N 1
ATOM 9448 C CA . MET C 1 277 ? -46.418 5.698 -49.497 1.00 11.68 283 MET C CA 1
ATOM 9449 C C . MET C 1 277 ? -46.253 5.251 -48.026 1.00 12.81 283 MET C C 1
ATOM 9450 O O . MET C 1 277 ? -45.442 4.375 -47.751 1.00 13.75 283 MET C O 1
ATOM 9455 N N . PHE C 1 278 ? -47.107 5.750 -47.123 1.00 12.33 284 PHE C N 1
ATOM 9456 C CA . PHE C 1 278 ? -47.111 5.342 -45.702 1.00 12.97 284 PHE C CA 1
ATOM 9457 C C . PHE C 1 278 ? -48.542 5.009 -45.321 1.00 13.64 284 PHE C C 1
ATOM 9458 O O . PHE C 1 278 ? -49.466 5.695 -45.773 1.00 14.12 284 PHE C O 1
ATOM 9466 N N . ALA C 1 279 ? -48.748 3.961 -44.516 1.00 13.09 285 ALA C N 1
ATOM 9467 C CA . ALA C 1 279 ? -50.097 3.569 -44.097 1.00 13.74 285 ALA C CA 1
ATOM 9468 C C . ALA C 1 279 ? -50.796 4.665 -43.291 1.00 13.93 285 ALA C C 1
ATOM 9469 O O . ALA C 1 279 ? -52.029 4.741 -43.321 1.00 13.64 285 ALA C O 1
ATOM 9471 N N . CYS C 1 280 ? -50.028 5.566 -42.630 1.00 13.17 286 CYS C N 1
ATOM 9472 C CA . CYS C 1 280 ? -50.663 6.688 -41.915 1.00 14.08 286 CYS C CA 1
ATOM 9473 C C . CYS C 1 280 ? -51.416 7.651 -42.865 1.00 14.91 286 CYS C C 1
ATOM 9474 O O . CYS C 1 280 ? -52.284 8.399 -42.417 1.00 15.17 286 CYS C O 1
ATOM 9477 N N . GLU C 1 281 ? -51.122 7.586 -44.181 1.00 14.67 287 GLU C N 1
ATOM 9478 C CA . GLU C 1 281 ? -51.785 8.430 -45.186 1.00 13.88 287 GLU C CA 1
ATOM 9479 C C . GLU C 1 281 ? -53.223 7.981 -45.500 1.00 14.19 287 GLU C C 1
ATOM 9480 O O . GLU C 1 281 ? -53.998 8.796 -46.006 1.00 15.69 287 GLU C O 1
ATOM 9486 N N . HIS C 1 282 ? -53.610 6.744 -45.160 1.00 13.15 288 HIS C N 1
ATOM 9487 C CA . HIS C 1 282 ? -54.997 6.311 -45.382 1.00 14.32 288 HIS C CA 1
ATOM 9488 C C . HIS C 1 282 ? -55.972 7.154 -44.554 1.00 17.06 288 HIS C C 1
ATOM 9489 O O . HIS C 1 282 ? -57.031 7.526 -45.069 1.00 18.00 288 HIS C O 1
ATOM 9496 N N . GLU C 1 283 ? -55.610 7.480 -43.302 1.00 16.65 289 GLU C N 1
ATOM 9497 C CA . GLU C 1 283 ? -56.450 8.348 -42.458 1.00 18.00 289 GLU C CA 1
ATOM 9498 C C . GLU C 1 283 ? -55.914 9.762 -42.302 1.00 19.13 289 GLU C C 1
ATOM 9499 O O . GLU C 1 283 ? -56.527 10.540 -41.567 1.00 20.35 289 GLU C O 1
ATOM 9505 N N A ASN C 1 284 ? -54.785 10.103 -42.955 0.54 18.59 290 ASN C N 1
ATOM 9506 N N B ASN C 1 284 ? -54.771 10.083 -42.955 0.46 18.85 290 ASN C N 1
ATOM 9507 C CA A ASN C 1 284 ? -54.132 11.401 -42.833 0.54 19.44 290 ASN C CA 1
ATOM 9508 C CA B ASN C 1 284 ? -54.077 11.361 -42.899 0.46 19.84 290 ASN C CA 1
ATOM 9509 C C A ASN C 1 284 ? -53.789 11.682 -41.367 0.54 19.71 290 ASN C C 1
ATOM 9510 C C B ASN C 1 284 ? -53.693 11.712 -41.456 0.46 19.85 290 ASN C C 1
ATOM 9511 O O A ASN C 1 284 ? -54.212 12.682 -40.788 0.54 20.27 290 ASN C O 1
ATOM 9512 O O B ASN C 1 284 ? -53.926 12.827 -40.993 0.46 20.29 290 ASN C O 1
ATOM 9521 N N . VAL C 1 285 ? -53.090 10.737 -40.754 1.00 18.91 291 VAL C N 1
ATOM 9522 C CA . VAL C 1 285 ? -52.651 10.889 -39.369 1.00 18.16 291 VAL C CA 1
ATOM 9523 C C . VAL C 1 285 ? -51.178 11.243 -39.384 1.00 17.74 291 VAL C C 1
ATOM 9524 O O . VAL C 1 285 ? -50.410 10.607 -40.108 1.00 17.37 291 VAL C O 1
ATOM 9528 N N . GLN C 1 286 ? -50.785 12.216 -38.556 1.00 17.16 292 GLN C N 1
ATOM 9529 C CA . GLN C 1 286 ? -49.389 12.583 -38.425 1.00 16.72 292 GLN C CA 1
ATOM 9530 C C . GLN C 1 286 ? -48.886 12.186 -37.019 1.00 15.25 292 GLN C C 1
ATOM 9531 O O . GLN C 1 286 ? -49.245 12.815 -36.008 1.00 14.79 292 GLN C O 1
ATOM 9537 N N . PRO C 1 287 ? -48.043 11.146 -36.950 1.00 13.63 293 PRO C N 1
ATOM 9538 C CA . PRO C 1 287 ? -47.455 10.799 -35.647 1.00 11.79 293 PRO C CA 1
ATOM 9539 C C . PRO C 1 287 ? -46.386 11.835 -35.261 1.00 10.56 293 PRO C C 1
ATOM 9540 O O . PRO C 1 287 ? -45.947 12.647 -36.098 1.00 10.70 293 PRO C O 1
ATOM 9544 N N . ASP C 1 288 ? -45.919 11.797 -34.010 1.00 10.02 294 ASP C N 1
ATOM 9545 C CA . ASP C 1 288 ? -44.790 12.646 -33.602 1.00 9.43 294 ASP C CA 1
ATOM 9546 C C . ASP C 1 288 ? -43.482 12.041 -34.143 1.00 10.15 294 ASP C C 1
ATOM 9547 O O . ASP C 1 288 ? -42.541 12.775 -34.448 1.00 11.59 294 ASP C O 1
ATOM 9552 N N . ILE C 1 289 ? -43.397 10.709 -34.178 1.00 8.94 295 ILE C N 1
ATOM 9553 C CA . ILE C 1 289 ? -42.202 10.016 -34.662 1.00 8.91 295 ILE C CA 1
ATOM 9554 C C . ILE C 1 289 ? -42.677 8.873 -35.577 1.00 9.54 295 ILE C C 1
ATOM 9555 O O . ILE C 1 289 ? -43.616 8.142 -35.224 1.00 9.56 295 ILE C O 1
ATOM 9560 N N . LEU C 1 290 ? -41.952 8.656 -36.686 1.00 9.31 296 LEU C N 1
ATOM 9561 C CA . LEU C 1 290 ? -42.271 7.661 -37.693 1.00 10.02 296 LEU C CA 1
ATOM 9562 C C . LEU C 1 290 ? -41.025 6.798 -37.918 1.00 11.54 296 LEU C C 1
ATOM 9563 O O . LEU C 1 290 ? -39.937 7.347 -38.110 1.00 12.87 296 LEU C O 1
ATOM 9568 N N . CYS C 1 291 ? -41.168 5.461 -37.874 1.00 10.56 297 CYS C N 1
ATOM 9569 C CA . CYS C 1 291 ? -40.049 4.530 -38.050 1.00 10.03 297 CYS C CA 1
ATOM 9570 C C . CYS C 1 291 ? -40.160 3.844 -39.397 1.00 10.93 297 CYS C C 1
ATOM 9571 O O . CYS C 1 291 ? -41.226 3.312 -39.724 1.00 9.89 297 CYS C O 1
ATOM 9574 N N . LEU C 1 292 ? -39.058 3.800 -40.145 1.00 10.95 298 LEU C N 1
ATOM 9575 C CA . LEU C 1 292 ? -38.998 3.132 -41.434 1.00 10.04 298 LEU C CA 1
ATOM 9576 C C . LEU C 1 292 ? -37.758 2.246 -41.486 1.00 10.81 298 LEU C C 1
ATOM 9577 O O . LEU C 1 292 ? -36.740 2.527 -40.822 1.00 11.82 298 LEU C O 1
ATOM 9582 N N . ALA C 1 293 ? -37.807 1.188 -42.285 1.00 9.81 299 ALA C N 1
ATOM 9583 C CA . ALA C 1 293 ? -36.610 0.340 -42.516 1.00 9.39 299 ALA C CA 1
ATOM 9584 C C . ALA C 1 293 ? -37.020 -0.620 -43.692 1.00 11.13 299 ALA C C 1
ATOM 9585 O O . ALA C 1 293 ? -37.693 -0.120 -44.595 1.00 11.27 299 ALA C O 1
ATOM 9587 N N . LYS C 1 294 ? -36.629 -1.929 -43.734 1.00 11.36 300 LYS C N 1
ATOM 9588 C CA . LYS C 1 294 ? -37.046 -2.886 -44.722 1.00 10.54 300 LYS C CA 1
ATOM 9589 C C . LYS C 1 294 ? -36.973 -2.340 -46.150 1.00 11.24 300 LYS C C 1
ATOM 9590 O O . LYS C 1 294 ? -35.864 -2.191 -46.666 1.00 11.77 300 LYS C O 1
ATOM 9596 N N . ALA C 1 295 ? -38.116 -1.982 -46.781 1.00 10.30 301 ALA C N 1
ATOM 9597 C CA . ALA C 1 295 ? -38.120 -1.537 -48.170 1.00 10.36 301 ALA C CA 1
ATOM 9598 C C . ALA C 1 295 ? -37.434 -0.224 -48.447 1.00 10.27 301 ALA C C 1
ATOM 9599 O O . ALA C 1 295 ? -37.156 0.078 -49.618 1.00 10.62 301 ALA C O 1
ATOM 9601 N N . LEU C 1 296 ? -37.141 0.581 -47.411 1.00 9.27 302 LEU C N 1
ATOM 9602 C CA . LEU C 1 296 ? -36.437 1.854 -47.623 1.00 9.44 302 LEU C CA 1
ATOM 9603 C C . LEU C 1 296 ? -35.053 1.634 -48.300 1.00 10.56 302 LEU C C 1
ATOM 9604 O O . LEU C 1 296 ? -34.590 2.511 -49.028 1.00 10.28 302 LEU C O 1
ATOM 9609 N N . GLY C 1 297 ? -34.453 0.447 -48.128 1.00 10.47 303 GLY C N 1
ATOM 9610 C CA . GLY C 1 297 ? -33.168 0.139 -48.746 1.00 11.33 303 GLY C CA 1
ATOM 9611 C C . GLY C 1 297 ? -33.230 -0.439 -50.149 1.00 12.70 303 GLY C C 1
ATOM 9612 O O . GLY C 1 297 ? -32.213 -0.899 -50.678 1.00 13.94 303 GLY C O 1
ATOM 9613 N N . GLY C 1 298 ? -34.430 -0.439 -50.743 1.00 12.13 304 GLY C N 1
ATOM 9614 C CA . GLY C 1 298 ? -34.645 -0.895 -52.108 1.00 12.41 304 GLY C CA 1
ATOM 9615 C C . GLY C 1 298 ? -34.455 -2.365 -52.373 1.00 12.88 304 GLY C C 1
ATOM 9616 O O . GLY C 1 298 ? -34.424 -2.763 -53.541 1.00 14.16 304 GLY C O 1
ATOM 9617 N N . GLY C 1 299 ? -34.324 -3.172 -51.325 1.00 12.24 305 GLY C N 1
ATOM 9618 C CA . GLY C 1 299 ? -34.025 -4.592 -51.533 1.00 13.05 305 GLY C CA 1
ATOM 9619 C C . GLY C 1 299 ? -32.566 -4.814 -51.911 1.00 13.16 305 GLY C C 1
ATOM 9620 O O . GLY C 1 299 ? -32.180 -5.928 -52.302 1.00 13.84 305 GLY C O 1
ATOM 9621 N N . VAL C 1 300 ? -31.697 -3.767 -51.718 1.00 11.07 306 VAL C N 1
ATOM 9622 C CA . VAL C 1 300 ? -30.265 -3.857 -52.016 1.00 9.61 306 VAL C CA 1
ATOM 9623 C C . VAL C 1 300 ? -29.403 -3.569 -50.772 1.00 10.97 306 VAL C C 1
ATOM 9624 O O . VAL C 1 300 ? -28.425 -4.277 -50.524 1.00 12.52 306 VAL C O 1
ATOM 9628 N N . MET C 1 301 ? -29.796 -2.568 -49.948 1.00 10.00 307 MET C N 1
ATOM 9629 C CA . MET C 1 301 ? -29.005 -2.226 -48.762 1.00 10.31 307 MET C CA 1
ATOM 9630 C C . MET C 1 301 ? -29.814 -2.287 -47.474 1.00 10.54 307 MET C C 1
ATOM 9631 O O . MET C 1 301 ? -31.004 -1.986 -47.485 1.00 10.38 307 MET C O 1
ATOM 9636 N N . PRO C 1 302 ? -29.149 -2.590 -46.345 1.00 10.62 308 PRO C N 1
ATOM 9637 C CA . PRO C 1 302 ? -29.832 -2.433 -45.049 1.00 10.78 308 PRO C CA 1
ATOM 9638 C C . PRO C 1 302 ? -29.878 -0.922 -44.709 1.00 11.17 308 PRO C C 1
ATOM 9639 O O . PRO C 1 302 ? -28.881 -0.210 -44.869 1.00 10.38 308 PRO C O 1
ATOM 9643 N N . ILE C 1 303 ? -31.016 -0.433 -44.216 1.00 10.52 309 ILE C N 1
ATOM 9644 C CA . ILE C 1 303 ? -31.132 0.939 -43.765 1.00 10.93 309 ILE C CA 1
ATOM 9645 C C . ILE C 1 303 ? -32.387 1.028 -42.860 1.00 11.32 309 ILE C C 1
ATOM 9646 O O . ILE C 1 303 ? -33.352 0.278 -43.031 1.00 13.68 309 ILE C O 1
ATOM 9651 N N . GLY C 1 304 ? -32.344 1.958 -41.936 1.00 9.60 310 GLY C N 1
ATOM 9652 C CA . GLY C 1 304 ? -33.447 2.334 -41.069 1.00 9.86 310 GLY C CA 1
ATOM 9653 C C . GLY C 1 304 ? -33.489 3.854 -40.972 1.00 10.54 310 GLY C C 1
ATOM 9654 O O . GLY C 1 304 ? -32.466 4.518 -41.145 1.00 9.90 310 GLY C O 1
ATOM 9655 N N . ALA C 1 305 ? -34.664 4.435 -40.675 1.00 10.10 311 ALA C N 1
ATOM 9656 C CA . ALA C 1 305 ? -34.780 5.880 -40.520 1.00 9.45 311 ALA C CA 1
ATOM 9657 C C . ALA C 1 305 ? -35.817 6.190 -39.447 1.00 9.91 311 ALA C C 1
ATOM 9658 O O . ALA C 1 305 ? -36.853 5.528 -39.386 1.00 10.73 311 ALA C O 1
ATOM 9660 N N . THR C 1 306 ? -35.540 7.186 -38.603 1.00 9.13 312 THR C N 1
ATOM 9661 C CA . THR C 1 306 ? -36.496 7.600 -37.574 1.00 10.07 312 THR C CA 1
ATOM 9662 C C . THR C 1 306 ? -36.721 9.059 -37.845 1.00 11.75 312 THR C C 1
ATOM 9663 O O . THR C 1 306 ? -35.782 9.853 -37.760 1.00 13.37 312 THR C O 1
ATOM 9667 N N . ILE C 1 307 ? -37.940 9.412 -38.217 1.00 11.28 313 ILE C N 1
ATOM 9668 C CA . ILE C 1 307 ? -38.283 10.768 -38.617 1.00 11.67 313 ILE C CA 1
ATOM 9669 C C . ILE C 1 307 ? -39.174 11.373 -37.560 1.00 12.39 313 ILE C C 1
ATOM 9670 O O . ILE C 1 307 ? -40.090 10.704 -37.093 1.00 14.09 313 ILE C O 1
ATOM 9675 N N . ALA C 1 308 ? -38.921 12.617 -37.186 1.00 11.68 314 ALA C N 1
ATOM 9676 C CA . ALA C 1 308 ? -39.713 13.249 -36.131 1.00 11.88 314 ALA C CA 1
ATOM 9677 C C . ALA C 1 308 ? -39.968 14.735 -36.414 1.00 12.62 314 ALA C C 1
ATOM 9678 O O . ALA C 1 308 ? -39.308 15.342 -37.266 1.00 12.36 314 ALA C O 1
ATOM 9680 N N . THR C 1 309 ? -40.938 15.336 -35.693 1.00 12.51 315 THR C N 1
ATOM 9681 C CA . THR C 1 309 ? -41.166 16.768 -35.775 1.00 12.66 315 THR C CA 1
ATOM 9682 C C . THR C 1 309 ? -39.928 17.489 -35.214 1.00 12.67 315 THR C C 1
ATOM 9683 O O . THR C 1 309 ? -39.173 16.903 -34.426 1.00 12.53 315 THR C O 1
ATOM 9687 N N . GLU C 1 310 ? -39.753 18.764 -35.557 1.00 12.63 316 GLU C N 1
ATOM 9688 C CA . GLU C 1 310 ? -38.659 19.548 -34.993 1.00 13.09 316 GLU C CA 1
ATOM 9689 C C . GLU C 1 310 ? -38.837 19.689 -33.458 1.00 14.51 316 GLU C C 1
ATOM 9690 O O . GLU C 1 310 ? -37.865 19.618 -32.724 1.00 14.59 316 GLU C O 1
ATOM 9696 N N . GLU C 1 311 ? -40.097 19.789 -32.976 1.00 14.20 317 GLU C N 1
ATOM 9697 C CA . GLU C 1 311 ? -40.380 19.868 -31.524 1.00 14.69 317 GLU C CA 1
ATOM 9698 C C . GLU C 1 311 ? -39.749 18.707 -30.760 1.00 14.33 317 GLU C C 1
ATOM 9699 O O . GLU C 1 311 ? -39.044 18.931 -29.786 1.00 14.86 317 GLU C O 1
ATOM 9705 N N . VAL C 1 312 ? -39.921 17.473 -31.257 1.00 13.37 318 VAL C N 1
ATOM 9706 C CA . VAL C 1 312 ? -39.335 16.311 -30.602 1.00 13.15 318 VAL C CA 1
ATOM 9707 C C . VAL C 1 312 ? -37.845 16.181 -30.909 1.00 12.33 318 VAL C C 1
ATOM 9708 O O . VAL C 1 312 ? -37.036 16.041 -29.983 1.00 11.23 318 VAL C O 1
ATOM 9712 N N . PHE C 1 313 ? -37.467 16.226 -32.209 1.00 12.24 319 PHE C N 1
ATOM 9713 C CA . PHE C 1 313 ? -36.074 15.998 -32.599 1.00 12.83 319 PHE C CA 1
ATOM 9714 C C . PHE C 1 313 ? -35.090 16.966 -31.988 1.00 13.87 319 PHE C C 1
ATOM 9715 O O . PHE C 1 313 ? -33.917 16.594 -31.760 1.00 14.17 319 PHE C O 1
ATOM 9723 N N . SER C 1 314 ? -35.527 18.213 -31.709 1.00 14.58 320 SER C N 1
ATOM 9724 C CA . SER C 1 314 ? -34.647 19.242 -31.127 1.00 16.09 320 SER C CA 1
ATOM 9725 C C . SER C 1 314 ? -33.971 18.830 -29.819 1.00 15.94 320 SER C C 1
ATOM 9726 O O . SER C 1 314 ? -32.996 19.472 -29.423 1.00 15.62 320 SER C O 1
ATOM 9729 N N . VAL C 1 315 ? -34.431 17.743 -29.156 1.00 16.01 321 VAL C N 1
ATOM 9730 C CA . VAL C 1 315 ? -33.708 17.230 -27.977 1.00 16.37 321 VAL C CA 1
ATOM 9731 C C . VAL C 1 315 ? -32.261 16.804 -28.348 1.00 17.16 321 VAL C C 1
ATOM 9732 O O . VAL C 1 315 ? -31.418 16.648 -27.453 1.00 17.29 321 VAL C O 1
ATOM 9736 N N . LEU C 1 316 ? -31.979 16.576 -29.644 1.00 16.32 322 LEU C N 1
ATOM 9737 C CA . LEU C 1 316 ? -30.647 16.185 -30.104 1.00 16.44 322 LEU C CA 1
ATOM 9738 C C . LEU C 1 316 ? -29.802 17.351 -30.628 1.00 15.55 322 LEU C C 1
ATOM 9739 O O . LEU C 1 316 ? -28.673 17.114 -31.038 1.00 15.45 322 LEU C O 1
ATOM 9744 N N . PHE C 1 317 ? -30.319 18.586 -30.637 1.00 15.17 323 PHE C N 1
ATOM 9745 C CA . PHE C 1 317 ? -29.586 19.720 -31.223 1.00 16.38 323 PHE C CA 1
ATOM 9746 C C . PHE C 1 317 ? -28.404 20.217 -30.406 1.00 18.91 323 PHE C C 1
ATOM 9747 O O . PHE C 1 317 ? -27.369 20.550 -31.001 1.00 19.00 323 PHE C O 1
ATOM 9755 N N . ASP C 1 318 ? -28.552 20.298 -29.067 1.00 20.14 324 ASP C N 1
ATOM 9756 C CA . ASP C 1 318 ? -27.473 20.806 -28.203 1.00 21.46 324 ASP C CA 1
ATOM 9757 C C . ASP C 1 318 ? -26.278 19.891 -28.156 1.00 21.27 324 ASP C C 1
ATOM 9758 O O . ASP C 1 318 ? -25.158 20.371 -28.028 1.00 21.76 324 ASP C O 1
ATOM 9763 N N . ASN C 1 319 ? -26.500 18.575 -28.274 1.00 20.68 325 ASN C N 1
ATOM 9764 C CA . ASN C 1 319 ? -25.410 17.607 -28.319 1.00 20.30 325 ASN C CA 1
ATOM 9765 C C . ASN C 1 319 ? -25.771 16.638 -29.414 1.00 19.51 325 ASN C C 1
ATOM 9766 O O . ASN C 1 319 ? -26.484 15.662 -29.171 1.00 19.47 325 ASN C O 1
ATOM 9771 N N . PRO C 1 320 ? -25.315 16.926 -30.655 1.00 18.42 326 PRO C N 1
ATOM 9772 C CA . PRO C 1 320 ? -25.632 16.033 -31.776 1.00 17.88 326 PRO C CA 1
ATOM 9773 C C . PRO C 1 320 ? -24.964 14.670 -31.705 1.00 17.65 326 PRO C C 1
ATOM 9774 O O . PRO C 1 320 ? -25.204 13.847 -32.571 1.00 17.70 326 PRO C O 1
ATOM 9778 N N . PHE C 1 321 ? -24.126 14.427 -30.689 1.00 16.80 327 PHE C N 1
ATOM 9779 C CA . PHE C 1 321 ? -23.474 13.134 -30.513 1.00 17.65 327 PHE C CA 1
ATOM 9780 C C . PHE C 1 321 ? -24.158 12.300 -29.415 1.00 17.51 327 PHE C C 1
ATOM 9781 O O . PHE C 1 321 ? -23.642 11.248 -29.054 1.00 18.51 327 PHE C O 1
ATOM 9789 N N . LEU C 1 322 ? -25.291 12.759 -28.871 1.00 16.13 328 LEU C N 1
ATOM 9790 C CA . LEU C 1 322 ? -26.012 12.054 -27.829 1.00 15.87 328 LEU C CA 1
ATOM 9791 C C . LEU C 1 322 ? -26.521 10.703 -28.316 1.00 17.07 328 LEU C C 1
ATOM 9792 O O . LEU C 1 322 ? -26.316 9.689 -27.638 1.00 19.55 328 LEU C O 1
ATOM 9797 N N . HIS C 1 323 ? -27.148 10.667 -29.495 1.00 14.29 329 HIS C N 1
ATOM 9798 C CA . HIS C 1 323 ? -27.569 9.421 -30.096 1.00 13.44 329 HIS C CA 1
ATOM 9799 C C . HIS C 1 323 ? -26.939 9.353 -31.470 1.00 14.96 329 HIS C C 1
ATOM 9800 O O . HIS C 1 323 ? -27.130 10.248 -32.318 1.00 15.05 329 HIS C O 1
ATOM 9807 N N . THR C 1 324 ? -26.133 8.315 -31.679 1.00 15.38 330 THR C N 1
ATOM 9808 C CA . THR C 1 324 ? -25.432 8.134 -32.948 1.00 15.45 330 THR C CA 1
ATOM 9809 C C . THR C 1 324 ? -25.364 6.629 -33.263 1.00 16.31 330 THR C C 1
ATOM 9810 O O . THR C 1 324 ? -25.688 5.793 -32.440 1.00 15.54 330 THR C O 1
ATOM 9814 N N . THR C 1 325 ? -24.830 6.301 -34.452 1.00 18.05 331 THR C N 1
ATOM 9815 C CA . THR C 1 325 ? -24.631 4.983 -34.979 1.00 20.52 331 THR C CA 1
ATOM 9816 C C . THR C 1 325 ? -23.323 5.120 -35.852 1.00 19.79 331 THR C C 1
ATOM 9817 O O . THR C 1 325 ? -23.057 6.206 -36.419 1.00 20.94 331 THR C O 1
ATOM 9821 N N A THR C 1 326 ? -22.500 4.072 -35.908 0.48 18.99 332 THR C N 1
ATOM 9822 N N B THR C 1 326 ? -22.497 4.067 -35.899 0.52 18.92 332 THR C N 1
ATOM 9823 C CA A THR C 1 326 ? -21.267 4.127 -36.718 0.48 18.90 332 THR C CA 1
ATOM 9824 C CA B THR C 1 326 ? -21.270 4.149 -36.707 0.52 18.80 332 THR C CA 1
ATOM 9825 C C A THR C 1 326 ? -21.520 4.171 -38.240 0.48 18.16 332 THR C C 1
ATOM 9826 C C B THR C 1 326 ? -21.556 4.200 -38.233 0.52 18.18 332 THR C C 1
ATOM 9827 O O A THR C 1 326 ? -20.961 5.018 -38.957 0.48 19.41 332 THR C O 1
ATOM 9828 O O B THR C 1 326 ? -21.084 5.107 -38.941 0.52 19.52 332 THR C O 1
ATOM 9835 N N . PHE C 1 327 ? -22.313 3.235 -38.733 1.00 15.52 333 PHE C N 1
ATOM 9836 C CA . PHE C 1 327 ? -22.603 3.128 -40.150 1.00 12.32 333 PHE C CA 1
ATOM 9837 C C . PHE C 1 327 ? -23.870 3.860 -40.604 1.00 11.92 333 PHE C C 1
ATOM 9838 O O . PHE C 1 327 ? -24.148 3.881 -41.785 1.00 10.91 333 PHE C O 1
ATOM 9846 N N . GLY C 1 328 ? -24.720 4.295 -39.677 1.00 11.38 334 GLY C N 1
ATOM 9847 C CA . GLY C 1 328 ? -26.006 4.887 -40.038 1.00 10.85 334 GLY C CA 1
ATOM 9848 C C . GLY C 1 328 ? -25.903 6.072 -40.968 1.00 11.16 334 GLY C C 1
ATOM 9849 O O . GLY C 1 328 ? -25.073 6.957 -40.754 1.00 11.51 334 GLY C O 1
ATOM 9850 N N . GLY C 1 329 ? -26.690 6.030 -42.045 1.00 11.01 335 GLY C N 1
ATOM 9851 C CA . GLY C 1 329 ? -26.717 7.098 -43.022 1.00 10.92 335 GLY C CA 1
ATOM 9852 C C . GLY C 1 329 ? -25.540 7.055 -43.985 1.00 11.13 335 GLY C C 1
ATOM 9853 O O . GLY C 1 329 ? -25.262 8.061 -44.645 1.00 11.76 335 GLY C O 1
ATOM 9854 N N . ASN C 1 330 ? -24.873 5.881 -44.107 1.00 9.53 336 ASN C N 1
ATOM 9855 C CA . ASN C 1 330 ? -23.729 5.756 -45.023 1.00 9.76 336 ASN C CA 1
ATOM 9856 C C . ASN C 1 330 ? -24.147 6.016 -46.478 1.00 10.71 336 ASN C C 1
ATOM 9857 O O . ASN C 1 330 ? -25.291 5.783 -46.858 1.00 11.47 336 ASN C O 1
ATOM 9862 N N . PRO C 1 331 ? -23.221 6.492 -47.318 1.00 10.70 337 PRO C N 1
ATOM 9863 C CA . PRO C 1 331 ? -23.569 6.800 -48.717 1.00 10.60 337 PRO C CA 1
ATOM 9864 C C . PRO C 1 331 ? -24.179 5.644 -49.515 1.00 10.63 337 PRO C C 1
ATOM 9865 O O . PRO C 1 331 ? -25.100 5.921 -50.268 1.00 11.56 337 PRO C O 1
ATOM 9869 N N . LEU C 1 332 ? -23.718 4.368 -49.361 1.00 10.19 338 LEU C N 1
ATOM 9870 C CA . LEU C 1 332 ? -24.368 3.279 -50.130 1.00 11.26 338 LEU C CA 1
ATOM 9871 C C . LEU C 1 332 ? -25.856 3.140 -49.764 1.00 10.45 338 LEU C C 1
ATOM 9872 O O . LEU C 1 332 ? -26.711 2.998 -50.647 1.00 10.69 338 LEU C O 1
ATOM 9877 N N . ALA C 1 333 ? -26.158 3.171 -48.467 1.00 9.77 339 ALA C N 1
ATOM 9878 C CA . ALA C 1 333 ? -27.524 3.024 -48.002 1.00 10.31 339 ALA C CA 1
ATOM 9879 C C . ALA C 1 333 ? -28.369 4.206 -48.458 1.00 10.49 339 ALA C C 1
ATOM 9880 O O . ALA C 1 333 ? -29.497 4.000 -48.912 1.00 10.34 339 ALA C O 1
ATOM 9882 N N . CYS C 1 334 ? -27.839 5.449 -48.342 1.00 9.43 340 CYS C N 1
ATOM 9883 C CA . CYS C 1 334 ? -28.595 6.624 -48.798 1.00 9.81 340 CYS C CA 1
ATOM 9884 C C . CYS C 1 334 ? -28.843 6.573 -50.279 1.00 10.45 340 CYS C C 1
ATOM 9885 O O . CYS C 1 334 ? -29.922 6.960 -50.708 1.00 11.30 340 CYS C O 1
ATOM 9888 N N . ALA C 1 335 ? -27.838 6.137 -51.085 1.00 10.04 341 ALA C N 1
ATOM 9889 C CA . ALA C 1 335 ? -28.006 6.043 -52.549 1.00 9.63 341 ALA C CA 1
ATOM 9890 C C . ALA C 1 335 ? -29.126 5.039 -52.868 1.00 10.17 341 ALA C C 1
ATOM 9891 O O . ALA C 1 335 ? -29.991 5.308 -53.704 1.00 11.49 341 ALA C O 1
ATOM 9893 N N . ALA C 1 336 ? -29.148 3.904 -52.166 1.00 9.93 342 ALA C N 1
ATOM 9894 C CA . ALA C 1 336 ? -30.205 2.899 -52.375 1.00 11.59 342 ALA C CA 1
ATOM 9895 C C . ALA C 1 336 ? -31.605 3.475 -52.016 1.00 10.77 342 ALA C C 1
ATOM 9896 O O . ALA C 1 336 ? -32.556 3.309 -52.787 1.00 10.90 342 ALA C O 1
ATOM 9898 N N . ALA C 1 337 ? -31.700 4.202 -50.902 1.00 10.00 343 ALA C N 1
ATOM 9899 C CA . ALA C 1 337 ? -32.983 4.800 -50.476 1.00 10.12 343 ALA C CA 1
ATOM 9900 C C . ALA C 1 337 ? -33.455 5.900 -51.423 1.00 10.86 343 ALA C C 1
ATOM 9901 O O . ALA C 1 337 ? -34.642 5.943 -51.766 1.00 11.72 343 ALA C O 1
ATOM 9903 N N . LEU C 1 338 ? -32.531 6.758 -51.891 1.00 10.47 344 LEU C N 1
ATOM 9904 C CA . LEU C 1 338 ? -32.896 7.817 -52.828 1.00 11.31 344 LEU C CA 1
ATOM 9905 C C . LEU C 1 338 ? -33.418 7.212 -54.144 1.00 12.05 344 LEU C C 1
ATOM 9906 O O . LEU C 1 338 ? -34.426 7.686 -54.679 1.00 11.67 344 LEU C O 1
ATOM 9911 N N . ALA C 1 339 ? -32.771 6.123 -54.610 1.00 11.58 345 ALA C N 1
ATOM 9912 C CA . ALA C 1 339 ? -33.200 5.429 -55.825 1.00 11.99 345 ALA C CA 1
ATOM 9913 C C . ALA C 1 339 ? -34.570 4.774 -55.602 1.00 11.58 345 ALA C C 1
ATOM 9914 O O . ALA C 1 339 ? -35.434 4.824 -56.476 1.00 11.56 345 ALA C O 1
ATOM 9916 N N . THR C 1 340 ? -34.789 4.175 -54.417 1.00 10.28 346 THR C N 1
ATOM 9917 C CA . THR C 1 340 ? -36.069 3.539 -54.119 1.00 10.76 346 THR C CA 1
ATOM 9918 C C . THR C 1 340 ? -37.214 4.548 -54.164 1.00 10.99 346 THR C C 1
ATOM 9919 O O . THR C 1 340 ? -38.260 4.279 -54.778 1.00 10.69 346 THR C O 1
ATOM 9923 N N . ILE C 1 341 ? -37.022 5.722 -53.531 1.00 10.76 347 ILE C N 1
ATOM 9924 C CA . ILE C 1 341 ? -38.073 6.746 -53.523 1.00 11.03 347 ILE C CA 1
ATOM 9925 C C . ILE C 1 341 ? -38.335 7.213 -54.971 1.00 12.40 347 ILE C C 1
ATOM 9926 O O . ILE C 1 341 ? -39.474 7.308 -55.384 1.00 13.24 347 ILE C O 1
ATOM 9931 N N . ASN C 1 342 ? -37.275 7.401 -55.754 1.00 11.99 348 ASN C N 1
ATOM 9932 C CA . ASN C 1 342 ? -37.417 7.799 -57.159 1.00 10.80 348 ASN C CA 1
ATOM 9933 C C . ASN C 1 342 ? -38.230 6.763 -57.959 1.00 11.63 348 ASN C C 1
ATOM 9934 O O . ASN C 1 342 ? -39.168 7.146 -58.648 1.00 12.78 348 ASN C O 1
ATOM 9939 N N . VAL C 1 343 ? -37.942 5.449 -57.792 1.00 11.88 349 VAL C N 1
ATOM 9940 C CA . VAL C 1 343 ? -38.677 4.362 -58.463 1.00 11.99 349 VAL C CA 1
ATOM 9941 C C . VAL C 1 343 ? -40.155 4.321 -58.048 1.00 12.42 349 VAL C C 1
ATOM 9942 O O . VAL C 1 343 ? -41.048 4.222 -58.897 1.00 12.33 349 VAL C O 1
ATOM 9946 N N . LEU C 1 344 ? -40.422 4.372 -56.723 1.00 11.75 350 LEU C N 1
ATOM 9947 C CA . LEU C 1 344 ? -41.801 4.315 -56.236 1.00 12.07 350 LEU C CA 1
ATOM 9948 C C . LEU C 1 344 ? -42.636 5.461 -56.802 1.00 13.17 350 LEU C C 1
ATOM 9949 O O . LEU C 1 344 ? -43.771 5.239 -57.222 1.00 14.20 350 LEU C O 1
ATOM 9954 N N . LEU C 1 345 ? -42.064 6.685 -56.841 1.00 12.95 351 LEU C N 1
ATOM 9955 C CA . LEU C 1 345 ? -42.809 7.836 -57.336 1.00 13.44 351 LEU C CA 1
ATOM 9956 C C . LEU C 1 345 ? -42.941 7.828 -58.861 1.00 14.21 351 LEU C C 1
ATOM 9957 O O . LEU C 1 345 ? -44.046 8.018 -59.387 1.00 14.05 351 LEU C O 1
ATOM 9962 N N . GLU C 1 346 ? -41.841 7.558 -59.580 1.00 14.86 352 GLU C N 1
ATOM 9963 C CA . GLU C 1 346 ? -41.882 7.554 -61.057 1.00 16.00 352 GLU C CA 1
ATOM 9964 C C . GLU C 1 346 ? -42.823 6.495 -61.603 1.00 16.25 352 GLU C C 1
ATOM 9965 O O . GLU C 1 346 ? -43.524 6.750 -62.578 1.00 16.70 352 GLU C O 1
ATOM 9971 N N . GLN C 1 347 ? -42.820 5.291 -61.012 1.00 15.03 353 GLN C N 1
ATOM 9972 C CA . GLN C 1 347 ? -43.686 4.213 -61.513 1.00 15.29 353 GLN C CA 1
ATOM 9973 C C . GLN C 1 347 ? -45.041 4.123 -60.850 1.00 15.51 353 GLN C C 1
ATOM 9974 O O . GLN C 1 347 ? -45.803 3.208 -61.176 1.00 17.14 353 GLN C O 1
ATOM 9980 N N A ASN C 1 348 ? -45.356 5.050 -59.905 0.57 14.75 354 ASN C N 1
ATOM 9981 N N B ASN C 1 348 ? -45.367 5.035 -59.927 0.43 14.50 354 ASN C N 1
ATOM 9982 C CA A ASN C 1 348 ? -46.540 5.058 -59.009 0.57 15.01 354 ASN C CA 1
ATOM 9983 C CA B ASN C 1 348 ? -46.654 4.989 -59.224 0.43 14.40 354 ASN C CA 1
ATOM 9984 C C A ASN C 1 348 ? -46.850 3.664 -58.490 0.57 14.40 354 ASN C C 1
ATOM 9985 C C B ASN C 1 348 ? -46.883 3.600 -58.569 0.43 14.04 354 ASN C C 1
ATOM 9986 O O A ASN C 1 348 ? -47.976 3.178 -58.589 0.57 14.78 354 ASN C O 1
ATOM 9987 O O B ASN C 1 348 ? -47.964 3.031 -58.707 0.43 14.31 354 ASN C O 1
ATOM 9996 N N . LEU C 1 349 ? -45.832 3.026 -57.936 1.00 13.51 355 LEU C N 1
ATOM 9997 C CA . LEU C 1 349 ? -45.961 1.696 -57.338 1.00 13.49 355 LEU C CA 1
ATOM 9998 C C . LEU C 1 349 ? -46.946 1.659 -56.153 1.00 12.93 355 LEU C C 1
ATOM 9999 O O . LEU C 1 349 ? -47.628 0.642 -56.022 1.00 13.11 355 LEU C O 1
ATOM 10004 N N . PRO C 1 350 ? -47.167 2.717 -55.337 1.00 13.26 356 PRO C N 1
ATOM 10005 C CA . PRO C 1 350 ? -48.211 2.616 -54.292 1.00 13.24 356 PRO C CA 1
ATOM 10006 C C . PRO C 1 350 ? -49.610 2.396 -54.933 1.00 13.67 356 PRO C C 1
ATOM 10007 O O . PRO C 1 350 ? -50.359 1.531 -54.471 1.00 13.66 356 PRO C O 1
ATOM 10011 N N . ALA C 1 351 ? -49.904 3.051 -56.069 1.00 12.76 357 ALA C N 1
ATOM 10012 C CA . ALA C 1 351 ? -51.213 2.850 -56.737 1.00 13.78 357 ALA C CA 1
ATOM 10013 C C . ALA C 1 351 ? -51.310 1.408 -57.331 1.00 13.43 357 ALA C C 1
ATOM 10014 O O . ALA C 1 351 ? -52.351 0.764 -57.248 1.00 14.03 357 ALA C O 1
ATOM 10016 N N . GLN C 1 352 ? -50.215 0.890 -57.822 1.00 13.03 358 GLN C N 1
ATOM 10017 C CA . GLN C 1 352 ? -50.135 -0.487 -58.319 1.00 14.20 358 GLN C CA 1
ATOM 10018 C C . GLN C 1 352 ? -50.347 -1.464 -57.147 1.00 14.64 358 GLN C C 1
ATOM 10019 O O . GLN C 1 352 ? -51.010 -2.493 -57.308 1.00 15.72 358 GLN C O 1
ATOM 10025 N N . ALA C 1 353 ? -49.803 -1.140 -55.957 1.00 13.39 359 ALA C N 1
ATOM 10026 C CA . ALA C 1 353 ? -49.969 -1.994 -54.786 1.00 12.89 359 ALA C CA 1
ATOM 10027 C C . ALA C 1 353 ? -51.459 -2.068 -54.404 1.00 12.55 359 ALA C C 1
ATOM 10028 O O . ALA C 1 353 ? -51.939 -3.136 -54.063 1.00 12.92 359 ALA C O 1
ATOM 10030 N N . GLU C 1 354 ? -52.174 -0.956 -54.495 1.00 11.90 360 GLU C N 1
ATOM 10031 C CA . GLU C 1 354 ? -53.616 -0.956 -54.234 1.00 13.63 360 GLU C CA 1
ATOM 10032 C C . GLU C 1 354 ? -54.373 -1.843 -55.271 1.00 14.14 360 GLU C C 1
ATOM 10033 O O . GLU C 1 354 ? -55.180 -2.681 -54.876 1.00 14.58 360 GLU C O 1
ATOM 10039 N N . GLN C 1 355 ? -54.103 -1.653 -56.577 1.00 14.79 361 GLN C N 1
ATOM 10040 C CA . GLN C 1 355 ? -54.777 -2.401 -57.637 1.00 15.61 361 GLN C CA 1
ATOM 10041 C C . GLN C 1 355 ? -54.471 -3.904 -57.561 1.00 14.66 361 GLN C C 1
ATOM 10042 O O . GLN C 1 355 ? -55.402 -4.713 -57.555 1.00 14.26 361 GLN C O 1
ATOM 10048 N N . LYS C 1 356 ? -53.183 -4.282 -57.460 1.00 13.60 362 LYS C N 1
ATOM 10049 C CA . LYS C 1 356 ? -52.762 -5.682 -57.399 1.00 12.39 362 LYS C CA 1
ATOM 10050 C C . LYS C 1 356 ? -53.180 -6.323 -56.085 1.00 12.43 362 LYS C C 1
ATOM 10051 O O . LYS C 1 356 ? -53.593 -7.492 -56.085 1.00 12.67 362 LYS C O 1
ATOM 10057 N N . GLY C 1 357 ? -53.113 -5.569 -54.984 1.00 11.82 363 GLY C N 1
ATOM 10058 C CA . GLY C 1 357 ? -53.542 -6.093 -53.694 1.00 12.66 363 GLY C CA 1
ATOM 10059 C C . GLY C 1 357 ? -55.035 -6.385 -53.681 1.00 14.27 363 GLY C C 1
ATOM 10060 O O . GLY C 1 357 ? -55.469 -7.433 -53.178 1.00 14.46 363 GLY C O 1
ATOM 10061 N N . ASP C 1 358 ? -55.852 -5.483 -54.274 1.00 14.75 364 ASP C N 1
ATOM 10062 C CA . ASP C 1 358 ? -57.298 -5.730 -54.349 1.00 15.55 364 ASP C CA 1
ATOM 10063 C C . ASP C 1 358 ? -57.580 -6.997 -55.172 1.00 15.69 364 ASP C C 1
ATOM 10064 O O . ASP C 1 358 ? -58.401 -7.810 -54.763 1.00 16.41 364 ASP C O 1
ATOM 10069 N N A MET C 1 359 ? -56.866 -7.181 -56.288 0.56 15.64 365 MET C N 1
ATOM 10070 N N B MET C 1 359 ? -56.875 -7.175 -56.289 0.44 15.39 365 MET C N 1
ATOM 10071 C CA A MET C 1 359 ? -57.021 -8.345 -57.150 0.56 16.38 365 MET C CA 1
ATOM 10072 C CA B MET C 1 359 ? -57.057 -8.352 -57.120 0.44 15.81 365 MET C CA 1
ATOM 10073 C C A MET C 1 359 ? -56.613 -9.642 -56.427 0.56 16.17 365 MET C C 1
ATOM 10074 C C B MET C 1 359 ? -56.658 -9.619 -56.358 0.44 15.90 365 MET C C 1
ATOM 10075 O O A MET C 1 359 ? -57.346 -10.624 -56.480 0.56 16.76 365 MET C O 1
ATOM 10076 O O B MET C 1 359 ? -57.452 -10.548 -56.279 0.44 16.58 365 MET C O 1
ATOM 10085 N N . LEU C 1 360 ? -55.443 -9.653 -55.775 1.00 14.94 366 LEU C N 1
ATOM 10086 C CA . LEU C 1 360 ? -54.989 -10.831 -55.043 1.00 14.61 366 LEU C CA 1
ATOM 10087 C C . LEU C 1 360 ? -55.918 -11.167 -53.878 1.00 15.82 366 LEU C C 1
ATOM 10088 O O . LEU C 1 360 ? -56.289 -12.328 -53.717 1.00 16.21 366 LEU C O 1
ATOM 10093 N N . LEU C 1 361 ? -56.310 -10.161 -53.085 1.00 15.77 367 LEU C N 1
ATOM 10094 C CA . LEU C 1 361 ? -57.166 -10.410 -51.926 1.00 16.90 367 LEU C CA 1
ATOM 10095 C C . LEU C 1 361 ? -58.535 -10.909 -52.367 1.00 18.47 367 LEU C C 1
ATOM 10096 O O . LEU C 1 361 ? -59.068 -11.821 -51.736 1.00 18.49 367 LEU C O 1
ATOM 10101 N N . ASP C 1 362 ? -59.069 -10.402 -53.501 1.00 18.97 368 ASP C N 1
ATOM 10102 C CA . ASP C 1 362 ? -60.353 -10.916 -54.024 1.00 20.36 368 ASP C CA 1
ATOM 10103 C C . ASP C 1 362 ? -60.213 -12.419 -54.363 1.00 20.33 368 ASP C C 1
ATOM 10104 O O . ASP C 1 362 ? -61.075 -13.214 -54.030 1.00 20.57 368 ASP C O 1
ATOM 10109 N N . GLY C 1 363 ? -59.096 -12.788 -54.975 1.00 19.80 369 GLY C N 1
ATOM 10110 C CA . GLY C 1 363 ? -58.823 -14.170 -55.337 1.00 20.18 369 GLY C CA 1
ATOM 10111 C C . GLY C 1 363 ? -58.695 -15.056 -54.115 1.00 20.72 369 GLY C C 1
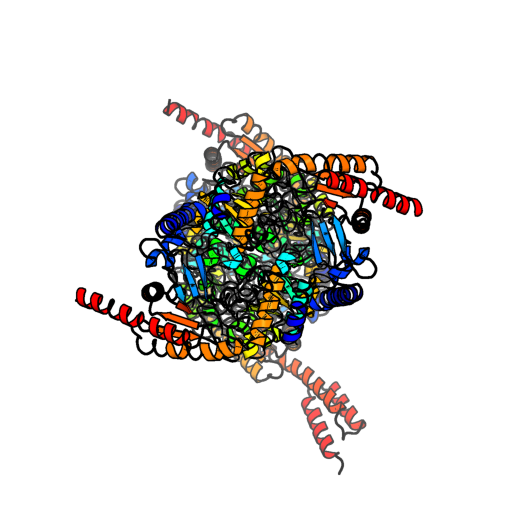ATOM 10112 O O . GLY C 1 363 ? -59.261 -16.155 -54.083 1.00 21.27 369 GLY C O 1
ATOM 10113 N N . PHE C 1 364 ? -57.959 -14.584 -53.082 1.00 20.02 370 PHE C N 1
ATOM 10114 C CA . PHE C 1 364 ? -57.770 -15.367 -51.857 1.00 20.04 370 PHE C CA 1
ATOM 10115 C C . PHE C 1 364 ? -59.094 -15.524 -51.099 1.00 21.08 370 PHE C C 1
ATOM 10116 O O . PHE C 1 364 ? -59.362 -16.592 -50.563 1.00 22.04 370 PHE C O 1
ATOM 10124 N N . ARG C 1 365 ? -59.907 -14.484 -51.067 1.00 20.70 371 ARG C N 1
ATOM 10125 C CA . ARG C 1 365 ? -61.210 -14.512 -50.408 1.00 21.99 371 ARG C CA 1
ATOM 10126 C C . ARG C 1 365 ? -62.159 -15.483 -51.104 1.00 22.87 371 ARG C C 1
ATOM 10127 O O . ARG C 1 365 ? -62.970 -16.126 -50.439 1.00 23.02 371 ARG C O 1
ATOM 10135 N N . GLN C 1 366 ? -62.071 -15.585 -52.434 1.00 22.68 372 GLN C N 1
ATOM 10136 C CA . GLN C 1 366 ? -62.891 -16.528 -53.182 1.00 23.29 372 GLN C CA 1
ATOM 10137 C C . GLN C 1 366 ? -62.440 -17.951 -52.844 1.00 23.19 372 GLN C C 1
ATOM 10138 O O . GLN C 1 366 ? -63.280 -18.805 -52.591 1.00 23.31 372 GLN C O 1
ATOM 10144 N N . LEU C 1 367 ? -61.120 -18.191 -52.747 1.00 22.72 373 LEU C N 1
ATOM 10145 C CA . LEU C 1 367 ? -60.596 -19.506 -52.358 1.00 23.14 373 LEU C CA 1
ATOM 10146 C C . LEU C 1 367 ? -60.998 -19.852 -50.911 1.00 23.94 373 LEU C C 1
ATOM 10147 O O . LEU C 1 367 ? -61.263 -21.020 -50.624 1.00 24.35 373 LEU C O 1
ATOM 10152 N N . ALA C 1 368 ? -61.061 -18.848 -50.012 1.00 23.64 374 ALA C N 1
ATOM 10153 C CA . ALA C 1 368 ? -61.475 -19.066 -48.621 1.00 24.22 374 ALA C CA 1
ATOM 10154 C C . ALA C 1 368 ? -62.945 -19.553 -48.580 1.00 25.56 374 ALA C C 1
ATOM 10155 O O . ALA C 1 368 ? -63.279 -20.436 -47.781 1.00 25.11 374 ALA C O 1
ATOM 10157 N N . ARG C 1 369 ? -63.804 -18.981 -49.445 1.00 26.20 375 ARG C N 1
ATOM 10158 C CA . ARG C 1 369 ? -65.214 -19.371 -49.559 1.00 27.57 375 ARG C CA 1
ATOM 10159 C C . ARG C 1 369 ? -65.338 -20.801 -50.054 1.00 28.40 375 ARG C C 1
ATOM 10160 O O . ARG C 1 369 ? -66.238 -21.522 -49.622 1.00 29.44 375 ARG C O 1
ATOM 10168 N N . GLU C 1 370 ? -64.484 -21.195 -50.992 1.00 28.01 376 GLU C N 1
ATOM 10169 C CA . GLU C 1 370 ? -64.533 -22.522 -51.573 1.00 28.97 376 GLU C CA 1
ATOM 10170 C C . GLU C 1 370 ? -63.911 -23.592 -50.697 1.00 29.11 376 GLU C C 1
ATOM 10171 O O . GLU C 1 370 ? -64.270 -24.758 -50.827 1.00 30.04 376 GLU C O 1
ATOM 10177 N N . TYR C 1 371 ? -62.972 -23.220 -49.825 1.00 27.90 377 TYR C N 1
ATOM 10178 C CA . TYR C 1 371 ? -62.274 -24.167 -48.967 1.00 27.23 377 TYR C CA 1
ATOM 10179 C C . TYR C 1 371 ? -62.400 -23.812 -47.472 1.00 27.03 377 TYR C C 1
ATOM 10180 O O . TYR C 1 371 ? -61.381 -23.663 -46.806 1.00 26.80 377 TYR C O 1
ATOM 10189 N N . PRO C 1 372 ? -63.620 -23.738 -46.900 1.00 27.43 378 PRO C N 1
ATOM 10190 C CA . PRO C 1 372 ? -63.737 -23.446 -45.453 1.00 27.86 378 PRO C CA 1
ATOM 10191 C C . PRO C 1 372 ? -63.234 -24.579 -44.547 1.00 29.35 378 PRO C C 1
ATOM 10192 O O . PRO C 1 372 ? -63.003 -24.373 -43.355 1.00 30.43 378 PRO C O 1
ATOM 10196 N N . ASP C 1 373 ? -63.046 -25.778 -45.115 1.00 29.19 379 ASP C N 1
ATOM 10197 C CA . ASP C 1 373 ? -62.464 -26.940 -44.446 1.00 29.25 379 ASP C CA 1
ATOM 10198 C C . ASP C 1 373 ? -60.965 -26.736 -44.161 1.00 29.45 379 ASP C C 1
ATOM 10199 O O . ASP C 1 373 ? -60.405 -27.428 -43.306 1.00 30.67 379 ASP C O 1
ATOM 10204 N N . LEU C 1 374 ? -60.301 -25.816 -44.891 1.00 27.74 380 LEU C N 1
ATOM 10205 C CA . LEU C 1 374 ? -58.871 -25.569 -44.741 1.00 26.40 380 LEU C CA 1
ATOM 10206 C C . LEU C 1 374 ? -58.570 -24.124 -44.372 1.00 25.46 380 LEU C C 1
ATOM 10207 O O . LEU C 1 374 ? -57.639 -23.853 -43.628 1.00 24.82 380 LEU C O 1
ATOM 10212 N N . VAL C 1 375 ? -59.352 -23.198 -44.907 1.00 25.56 381 VAL C N 1
ATOM 10213 C CA . VAL C 1 375 ? -59.122 -21.772 -44.756 1.00 25.14 381 VAL C CA 1
ATOM 10214 C C . VAL C 1 375 ? -60.126 -21.087 -43.865 1.00 25.29 381 VAL C C 1
ATOM 10215 O O . VAL C 1 375 ? -61.337 -21.167 -44.070 1.00 25.35 381 VAL C O 1
ATOM 10219 N N . GLN C 1 376 ? -59.600 -20.367 -42.885 1.00 25.18 382 GLN C N 1
ATOM 10220 C CA . GLN C 1 376 ? -60.439 -19.618 -41.978 1.00 25.59 382 GLN C CA 1
ATOM 10221 C C . GLN C 1 376 ? -60.775 -18.245 -42.564 1.00 24.81 382 GLN C C 1
ATOM 10222 O O . GLN C 1 376 ? -61.942 -17.869 -42.602 1.00 25.53 382 GLN C O 1
ATOM 10228 N N . GLU C 1 377 ? -59.770 -17.516 -43.090 1.00 23.87 383 GLU C N 1
ATOM 10229 C CA . GLU C 1 377 ? -60.014 -16.163 -43.585 1.00 22.58 383 GLU C CA 1
ATOM 10230 C C . GLU C 1 377 ? -58.828 -15.631 -44.402 1.00 21.50 383 GLU C C 1
ATOM 10231 O O . GLU C 1 377 ? -57.694 -16.009 -44.136 1.00 21.52 383 GLU C O 1
ATOM 10237 N N . ALA C 1 378 ? -59.074 -14.695 -45.331 1.00 19.63 384 ALA C N 1
ATOM 10238 C CA . ALA C 1 378 ? -57.988 -14.017 -46.039 1.00 19.10 384 ALA C CA 1
ATOM 10239 C C . ALA C 1 378 ? -58.141 -12.531 -45.730 1.00 19.23 384 ALA C C 1
ATOM 10240 O O . ALA C 1 378 ? -59.258 -12.007 -45.719 1.00 19.97 384 ALA C O 1
ATOM 10242 N N . ARG C 1 379 ? -57.040 -11.867 -45.391 1.00 18.44 385 ARG C N 1
ATOM 10243 C CA . ARG C 1 379 ? -57.070 -10.453 -44.979 1.00 17.73 385 ARG C CA 1
ATOM 10244 C C . ARG C 1 379 ? -55.992 -9.676 -45.706 1.00 15.98 385 ARG C C 1
ATOM 10245 O O . ARG C 1 379 ? -55.004 -10.275 -46.130 1.00 16.50 385 ARG C O 1
ATOM 10253 N N . GLY C 1 380 ? -56.127 -8.354 -45.765 1.00 14.19 386 GLY C N 1
ATOM 10254 C CA . GLY C 1 380 ? -55.068 -7.543 -46.348 1.00 13.93 386 GLY C CA 1
ATOM 10255 C C . GLY C 1 380 ? -55.423 -6.118 -46.632 1.00 13.63 386 GLY C C 1
ATOM 10256 O O . GLY C 1 380 ? -56.600 -5.741 -46.564 1.00 12.50 386 GLY C O 1
ATOM 10257 N N . LYS C 1 381 ? -54.384 -5.313 -46.897 1.00 13.38 387 LYS C N 1
ATOM 10258 C CA . LYS C 1 381 ? -54.520 -3.927 -47.323 1.00 13.63 387 LYS C CA 1
ATOM 10259 C C . LYS C 1 381 ? -53.375 -3.722 -48.292 1.00 12.56 387 LYS C C 1
ATOM 10260 O O . LYS C 1 381 ? -52.222 -3.950 -47.922 1.00 11.60 387 LYS C O 1
ATOM 10266 N N . GLY C 1 382 ? -53.686 -3.435 -49.560 1.00 11.20 388 GLY C N 1
ATOM 10267 C CA . GLY C 1 382 ? -52.643 -3.331 -50.579 1.00 10.86 388 GLY C CA 1
ATOM 10268 C C . GLY C 1 382 ? -51.932 -4.675 -50.711 1.00 11.18 388 GLY C C 1
ATOM 10269 O O . GLY C 1 382 ? -52.579 -5.735 -50.627 1.00 11.92 388 GLY C O 1
ATOM 10270 N N A MET C 1 383 ? -50.599 -4.638 -50.839 0.78 10.59 389 MET C N 1
ATOM 10271 N N B MET C 1 383 ? -50.609 -4.654 -50.849 0.22 11.12 389 MET C N 1
ATOM 10272 C CA A MET C 1 383 ? -49.775 -5.825 -50.985 0.78 10.48 389 MET C CA 1
ATOM 10273 C CA B MET C 1 383 ? -49.847 -5.888 -50.991 0.22 11.54 389 MET C CA 1
ATOM 10274 C C A MET C 1 383 ? -49.301 -6.381 -49.616 0.78 11.67 389 MET C C 1
ATOM 10275 C C B MET C 1 383 ? -49.361 -6.450 -49.638 0.22 11.96 389 MET C C 1
ATOM 10276 O O A MET C 1 383 ? -48.352 -7.157 -49.568 0.78 12.27 389 MET C O 1
ATOM 10277 O O B MET C 1 383 ? -48.432 -7.254 -49.604 0.22 12.17 389 MET C O 1
ATOM 10286 N N . LEU C 1 384 ? -50.041 -6.091 -48.538 1.00 11.86 390 LEU C N 1
ATOM 10287 C CA . LEU C 1 384 ? -49.723 -6.647 -47.226 1.00 12.53 390 LEU C CA 1
ATOM 10288 C C . LEU C 1 384 ? -50.909 -7.558 -46.969 1.00 13.29 390 LEU C C 1
ATOM 10289 O O . LEU C 1 384 ? -51.981 -7.062 -46.652 1.00 13.16 390 LEU C O 1
ATOM 10294 N N . MET C 1 385 ? -50.753 -8.875 -47.176 1.00 13.53 391 MET C N 1
ATOM 10295 C CA . MET C 1 385 ? -51.873 -9.795 -47.018 1.00 14.93 391 MET C CA 1
ATOM 10296 C C . MET C 1 385 ? -51.523 -11.017 -46.170 1.00 15.97 391 MET C C 1
ATOM 10297 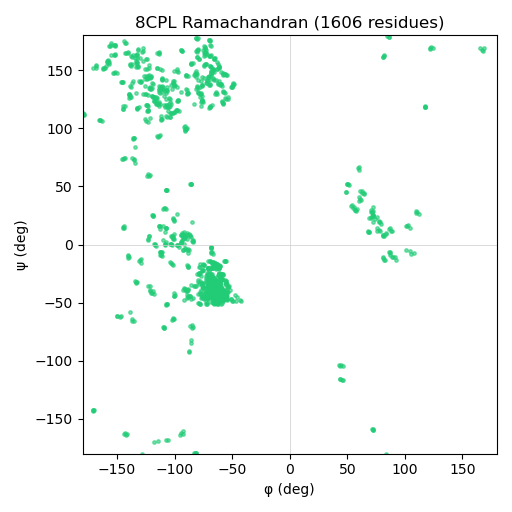O O . MET C 1 385 ? -50.351 -11.302 -45.920 1.00 16.45 391 MET C O 1
ATOM 10302 N N . ALA C 1 386 ? -52.552 -11.774 -45.780 1.00 15.67 392 ALA C N 1
ATOM 10303 C CA . ALA C 1 386 ? -52.362 -13.002 -45.048 1.00 17.04 392 ALA C CA 1
ATOM 10304 C C . ALA C 1 386 ? -53.525 -13.949 -45.290 1.00 17.72 392 ALA C C 1
ATOM 10305 O O . ALA C 1 386 ? -54.658 -13.519 -45.503 1.00 18.27 392 ALA C O 1
ATOM 10307 N N . ILE C 1 387 ? -53.234 -15.243 -45.275 1.00 17.41 393 ILE C N 1
ATOM 10308 C CA . ILE C 1 387 ? -54.261 -16.252 -45.329 1.00 18.32 393 ILE C CA 1
ATOM 10309 C C . ILE C 1 387 ? -54.160 -16.991 -43.998 1.00 18.64 393 ILE C C 1
ATOM 10310 O O . ILE C 1 387 ? -53.091 -17.520 -43.671 1.00 18.17 393 ILE C O 1
ATOM 10315 N N . GLU C 1 388 ? -55.254 -16.999 -43.215 1.00 19.50 394 GLU C N 1
ATOM 10316 C CA . GLU C 1 388 ? -55.288 -17.729 -41.951 1.00 20.31 394 GLU C CA 1
ATOM 10317 C C . GLU C 1 388 ? -55.942 -19.091 -42.173 1.00 21.16 394 GLU C C 1
ATOM 10318 O O . GLU C 1 388 ? -57.047 -19.167 -42.676 1.00 21.09 394 GLU C O 1
ATOM 10324 N N . PHE C 1 389 ? -55.240 -20.163 -41.837 1.00 22.12 395 PHE C N 1
ATOM 10325 C CA . PHE C 1 389 ? -55.746 -21.522 -42.014 1.00 23.98 395 PHE C CA 1
ATOM 10326 C C . PHE C 1 389 ? -56.426 -22.025 -40.736 1.00 26.13 395 PHE C C 1
ATOM 10327 O O . PHE C 1 389 ? -56.289 -21.407 -39.671 1.00 26.85 395 PHE C O 1
ATOM 10335 N N . VAL C 1 390 ? -57.171 -23.133 -40.843 1.00 26.99 396 VAL C N 1
ATOM 10336 C CA . VAL C 1 390 ? -57.874 -23.729 -39.698 1.00 28.22 396 VAL C CA 1
ATOM 10337 C C . VAL C 1 390 ? -56.888 -24.119 -38.594 1.00 28.73 396 VAL C C 1
ATOM 10338 O O . VAL C 1 390 ? -57.161 -23.863 -37.419 1.00 28.91 396 VAL C O 1
ATOM 10342 N N . ASP C 1 391 ? -55.692 -24.613 -38.968 1.00 28.97 397 ASP C N 1
ATOM 10343 C CA . ASP C 1 391 ? -54.669 -24.912 -37.966 1.00 29.78 397 ASP C CA 1
ATOM 10344 C C . ASP C 1 391 ? -53.247 -24.780 -38.530 1.00 29.57 397 ASP C C 1
ATOM 10345 O O . ASP C 1 391 ? -53.077 -24.601 -39.740 1.00 29.40 397 ASP C O 1
ATOM 10350 N N . ASN C 1 392 ? -52.231 -24.865 -37.649 1.00 29.14 398 ASN C N 1
ATOM 10351 C CA . ASN C 1 392 ? -50.826 -24.758 -38.010 1.00 29.68 398 ASN C CA 1
ATOM 10352 C C . ASN C 1 392 ? -50.412 -25.802 -39.029 1.00 30.90 398 ASN C C 1
ATOM 10353 O O . ASN C 1 392 ? -49.695 -25.475 -39.983 1.00 31.31 398 ASN C O 1
ATOM 10358 N N . GLU C 1 393 ? -50.843 -27.053 -38.838 1.00 30.98 399 GLU C N 1
ATOM 10359 C CA . GLU C 1 393 ? -50.466 -28.136 -39.743 1.00 31.84 399 GLU C CA 1
ATOM 10360 C C . GLU C 1 393 ? -50.940 -27.864 -41.174 1.00 30.18 399 GLU C C 1
ATOM 10361 O O . GLU C 1 393 ? -50.175 -28.038 -42.119 1.00 30.19 399 GLU C O 1
ATOM 10367 N N . ILE C 1 394 ? -52.192 -27.439 -41.323 1.00 28.64 400 ILE C N 1
ATOM 10368 C CA . ILE C 1 394 ? -52.772 -27.128 -42.622 1.00 27.42 400 ILE C CA 1
ATOM 10369 C C . ILE C 1 394 ? -51.999 -25.971 -43.290 1.00 26.13 400 ILE C C 1
ATOM 10370 O O . ILE C 1 394 ? -51.678 -26.063 -44.472 1.00 25.87 400 ILE C O 1
ATOM 10375 N N . GLY C 1 395 ? -51.683 -24.924 -42.521 1.00 25.05 401 GLY C N 1
ATOM 10376 C CA . GLY C 1 395 ? -50.932 -23.782 -43.025 1.00 24.66 401 GLY C CA 1
ATOM 10377 C C . GLY C 1 395 ? -49.549 -24.161 -43.515 1.00 24.47 401 GLY C C 1
ATOM 10378 O O . GLY C 1 395 ? -49.113 -23.694 -44.571 1.00 22.80 401 GLY C O 1
ATOM 10379 N N . TYR C 1 396 ? -48.851 -25.055 -42.780 1.00 25.22 402 TYR C N 1
ATOM 10380 C CA . TYR C 1 396 ? -47.523 -25.499 -43.219 1.00 25.91 402 TYR C CA 1
ATOM 10381 C C . TYR C 1 396 ? -47.618 -26.388 -44.449 1.00 26.16 402 TYR C C 1
ATOM 10382 O O . TYR C 1 396 ? -46.713 -26.346 -45.288 1.00 26.46 402 TYR C O 1
ATOM 10391 N N . ASN C 1 397 ? -48.708 -27.170 -44.579 1.00 25.92 403 ASN C N 1
ATOM 10392 C CA . ASN C 1 397 ? -48.926 -27.993 -45.766 1.00 26.35 403 ASN C CA 1
ATOM 10393 C C . ASN C 1 397 ? -49.133 -27.085 -46.985 1.00 25.48 403 ASN C C 1
ATOM 10394 O O . ASN C 1 397 ? -48.641 -27.389 -48.062 1.00 25.73 403 ASN C O 1
ATOM 10399 N N . PHE C 1 398 ? -49.848 -25.966 -46.811 1.00 24.61 404 PHE C N 1
ATOM 10400 C CA . PHE C 1 398 ? -50.051 -25.009 -47.890 1.00 24.13 404 PHE C CA 1
ATOM 10401 C C . PHE C 1 398 ? -48.726 -24.365 -48.268 1.00 24.13 404 PHE C C 1
ATOM 10402 O O . PHE C 1 398 ? -48.395 -24.324 -49.452 1.00 24.20 404 PHE C O 1
ATOM 10410 N N . ALA C 1 399 ? -47.946 -23.894 -47.274 1.00 23.50 405 ALA C N 1
ATOM 10411 C CA . ALA C 1 399 ? -46.650 -23.268 -47.531 1.00 23.80 405 ALA C CA 1
ATOM 10412 C C . ALA C 1 399 ? -45.711 -24.222 -48.282 1.00 24.71 405 ALA C C 1
ATOM 10413 O O . ALA C 1 399 ? -45.030 -23.809 -49.222 1.00 24.62 405 ALA C O 1
ATOM 10415 N N . SER C 1 400 ? -45.713 -25.514 -47.887 1.00 24.66 406 SER C N 1
ATOM 10416 C CA . SER C 1 400 ? -44.872 -26.541 -48.496 1.00 25.14 406 SER C CA 1
ATOM 10417 C C . SER C 1 400 ? -45.337 -26.876 -49.909 1.00 25.87 406 SER C C 1
ATOM 10418 O O . SER C 1 400 ? -44.506 -27.106 -50.791 1.00 26.70 406 SER C O 1
ATOM 10421 N N . GLU C 1 401 ? -46.646 -26.911 -50.128 1.00 26.11 407 GLU C N 1
ATOM 10422 C CA . GLU C 1 401 ? -47.207 -27.191 -51.459 1.00 26.94 407 GLU C CA 1
ATOM 10423 C C . GLU C 1 401 ? -46.894 -26.041 -52.422 1.00 26.91 407 GLU C C 1
ATOM 10424 O O . GLU C 1 401 ? -46.517 -26.298 -53.566 1.00 28.15 407 GLU C O 1
ATOM 10430 N N . MET C 1 402 ? -47.064 -24.766 -51.985 1.00 25.01 408 MET C N 1
ATOM 10431 C CA . MET C 1 402 ? -46.710 -23.604 -52.805 1.00 23.54 408 MET C CA 1
ATOM 10432 C C . MET C 1 402 ? -45.218 -23.653 -53.110 1.00 24.09 408 MET C C 1
ATOM 10433 O O . MET C 1 402 ? -44.833 -23.355 -54.232 1.00 24.07 408 MET C O 1
ATOM 10438 N N . PHE C 1 403 ? -44.378 -24.065 -52.139 1.00 24.62 409 PHE C N 1
ATOM 10439 C CA . PHE C 1 403 ? -42.926 -24.182 -52.347 1.00 25.53 409 PHE C CA 1
ATOM 10440 C C . PHE C 1 403 ? -42.618 -25.198 -53.421 1.00 26.90 409 PHE C C 1
ATOM 10441 O O . PHE C 1 403 ? -41.821 -24.902 -54.318 1.00 27.24 409 PHE C O 1
ATOM 10449 N N . ARG C 1 404 ? -43.323 -26.339 -53.413 1.00 27.62 410 ARG C N 1
ATOM 10450 C CA . ARG C 1 404 ? -43.140 -27.366 -54.436 1.00 29.03 410 ARG C CA 1
ATOM 10451 C C . ARG C 1 404 ? -43.613 -26.895 -55.821 1.00 28.27 410 ARG C C 1
ATOM 10452 O O . ARG C 1 404 ? -43.049 -27.319 -56.830 1.00 28.87 410 ARG C O 1
ATOM 10460 N N . GLN C 1 405 ? -44.569 -25.959 -55.866 1.00 26.91 411 GLN C N 1
ATOM 10461 C CA . GLN C 1 405 ? -45.012 -25.299 -57.099 1.00 26.24 411 GLN C CA 1
ATOM 10462 C C . GLN C 1 405 ? -44.160 -24.045 -57.471 1.00 24.32 411 GLN C C 1
ATOM 10463 O O . GLN C 1 405 ? -44.539 -23.310 -58.373 1.00 24.82 411 GLN C O 1
ATOM 10469 N N A ARG C 1 406 ? -43.051 -23.809 -56.754 0.60 23.41 412 ARG C N 1
ATOM 10470 N N B ARG C 1 406 ? -43.047 -23.813 -56.768 0.40 23.06 412 ARG C N 1
ATOM 10471 C CA A ARG C 1 406 ? -42.120 -22.705 -56.972 0.60 23.29 412 ARG C CA 1
ATOM 10472 C CA B ARG C 1 406 ? -42.129 -22.707 -57.014 0.40 22.49 412 ARG C CA 1
ATOM 10473 C C A ARG C 1 406 ? -42.771 -21.320 -56.780 0.60 22.04 412 ARG C C 1
ATOM 10474 C C B ARG C 1 406 ? -42.776 -21.322 -56.792 0.40 21.73 412 ARG C C 1
ATOM 10475 O O A ARG C 1 406 ? -42.536 -20.383 -57.537 0.60 21.64 412 ARG C O 1
ATOM 10476 O O B ARG C 1 406 ? -42.545 -20.385 -57.549 0.40 21.51 412 ARG C O 1
ATOM 10491 N N . VAL C 1 407 ? -43.573 -21.207 -55.724 1.00 21.05 413 VAL C N 1
ATOM 10492 C CA . VAL C 1 407 ? -44.182 -19.960 -55.319 1.00 20.19 413 VAL C CA 1
ATOM 10493 C C . VAL C 1 407 ? -43.759 -19.839 -53.859 1.00 19.17 413 VAL C C 1
ATOM 10494 O O . VAL C 1 407 ? -44.210 -20.613 -53.014 1.00 19.43 413 VAL C O 1
ATOM 10498 N N A LEU C 1 408 ? -42.871 -18.903 -53.572 0.50 18.49 414 LEU C N 1
ATOM 10499 N N B LEU C 1 408 ? -42.879 -18.894 -53.566 0.50 18.94 414 LEU C N 1
ATOM 10500 C CA A LEU C 1 408 ? -42.365 -18.702 -52.222 0.50 18.82 414 LEU C CA 1
ATOM 10501 C CA B LEU C 1 408 ? -42.370 -18.672 -52.218 0.50 19.71 414 LEU C CA 1
ATOM 10502 C C A LEU C 1 408 ? -43.349 -17.917 -51.358 0.50 19.60 414 LEU C C 1
ATOM 10503 C C B LEU C 1 408 ? -43.371 -17.920 -51.362 0.50 20.00 414 LEU C C 1
ATOM 10504 O O A LEU C 1 408 ? -43.681 -16.792 -51.689 0.50 19.68 414 LEU C O 1
ATOM 10505 O O B LEU C 1 408 ? -43.713 -16.795 -51.689 0.50 20.03 414 LEU C O 1
ATOM 10514 N N . VAL C 1 409 ? -43.814 -18.504 -50.249 1.00 20.00 415 VAL C N 1
ATOM 10515 C CA . VAL C 1 409 ? -44.702 -17.811 -49.301 1.00 20.38 415 VAL C CA 1
ATOM 10516 C C . VAL C 1 409 ? -44.072 -17.934 -47.886 1.00 21.90 415 VAL C C 1
ATOM 10517 O O . VAL C 1 409 ? -43.146 -18.706 -47.707 1.00 22.18 415 VAL C O 1
ATOM 10521 N N . ALA C 1 410 ? -44.574 -17.186 -46.900 1.00 22.54 416 ALA C N 1
ATOM 10522 C CA . ALA C 1 410 ? -44.095 -17.266 -45.515 1.00 24.59 416 ALA C CA 1
ATOM 10523 C C . ALA C 1 410 ? -44.530 -18.622 -44.861 1.00 27.24 416 ALA C C 1
ATOM 10524 O O . ALA C 1 410 ? -45.239 -19.412 -45.490 1.00 27.63 416 ALA C O 1
ATOM 10526 N N . GLY C 1 411 ? -44.093 -18.891 -43.622 1.00 28.23 417 GLY C N 1
ATOM 10527 C CA . GLY C 1 411 ? -44.503 -20.085 -42.909 1.00 29.43 417 GLY C CA 1
ATOM 10528 C C . GLY C 1 411 ? -43.359 -21.011 -42.582 1.00 30.24 417 GLY C C 1
ATOM 10529 O O . GLY C 1 411 ? -42.673 -21.497 -43.483 1.00 30.00 417 GLY C O 1
ATOM 10530 N N . THR C 1 412 ? -43.134 -21.239 -41.278 1.00 30.47 418 THR C N 1
ATOM 10531 C CA . THR C 1 412 ? -42.137 -22.194 -40.784 1.00 31.29 418 THR C CA 1
ATOM 10532 C C . THR C 1 412 ? -42.887 -23.336 -40.078 1.00 32.12 418 THR C C 1
ATOM 10533 O O . THR C 1 412 ? -44.083 -23.204 -39.794 1.00 31.75 418 THR C O 1
ATOM 10537 N N . LEU C 1 413 ? -42.202 -24.462 -39.820 1.00 32.93 419 LEU C N 1
ATOM 10538 C CA . LEU C 1 413 ? -42.822 -25.673 -39.280 1.00 34.53 419 LEU C CA 1
ATOM 10539 C C . LEU C 1 413 ? -43.825 -25.440 -38.144 1.00 35.09 419 LEU C C 1
ATOM 10540 O O . LEU C 1 413 ? -44.950 -25.943 -38.223 1.00 34.96 419 LEU C O 1
ATOM 10545 N N . ASN C 1 414 ? -43.448 -24.633 -37.143 1.00 35.16 420 ASN C N 1
ATOM 10546 C CA . ASN C 1 414 ? -44.329 -24.371 -36.005 1.00 36.11 420 ASN C CA 1
ATOM 10547 C C . ASN C 1 414 ? -44.938 -22.967 -35.980 1.00 36.00 420 ASN C C 1
ATOM 10548 O O . ASN C 1 414 ? -45.510 -22.566 -34.969 1.00 35.75 420 ASN C O 1
ATOM 10553 N N . ASN C 1 415 ? -44.868 -22.234 -37.106 1.00 35.50 421 ASN C N 1
ATOM 10554 C CA . ASN C 1 415 ? -45.456 -20.907 -37.189 1.00 35.04 421 ASN C CA 1
ATOM 10555 C C . ASN C 1 415 ? -46.027 -20.742 -38.589 1.00 33.82 421 ASN C C 1
ATOM 10556 O O . ASN C 1 415 ? -45.424 -20.074 -39.441 1.00 34.16 421 ASN C O 1
ATOM 10561 N N . ALA C 1 416 ? -47.157 -21.407 -38.843 1.00 32.08 422 ALA C N 1
ATOM 10562 C CA . ALA C 1 416 ? -47.757 -21.379 -40.173 1.00 30.60 422 ALA C CA 1
ATOM 10563 C C . ALA C 1 416 ? -49.265 -21.372 -40.183 1.00 28.64 422 ALA C C 1
ATOM 10564 O O . ALA C 1 416 ? -49.838 -21.557 -41.255 1.00 28.33 422 ALA C O 1
ATOM 10566 N N . LYS C 1 417 ? -49.927 -21.097 -39.046 1.00 27.24 423 LYS C N 1
ATOM 10567 C CA . LYS C 1 417 ? -51.395 -20.990 -39.058 1.00 26.86 423 LYS C CA 1
ATOM 10568 C C . LYS C 1 417 ? -51.801 -19.774 -39.928 1.00 25.36 423 LYS C C 1
ATOM 10569 O O . LYS C 1 417 ? -52.778 -19.837 -40.651 1.00 24.65 423 LYS C O 1
ATOM 10575 N N . THR C 1 418 ? -51.031 -18.682 -39.856 1.00 24.60 424 THR C N 1
ATOM 10576 C CA . THR C 1 418 ? -51.266 -17.514 -40.687 1.00 24.09 424 THR C CA 1
ATOM 10577 C C . THR C 1 418 ? -50.074 -17.396 -41.628 1.00 23.00 424 THR C C 1
ATOM 10578 O O . THR C 1 418 ? -48.924 -17.329 -41.180 1.00 22.46 424 THR C O 1
ATOM 10582 N N . ILE C 1 419 ? -50.346 -17.403 -42.940 1.00 22.13 425 ILE C N 1
ATOM 10583 C CA . ILE C 1 419 ? -49.313 -17.311 -43.980 1.00 21.80 425 ILE C CA 1
ATOM 10584 C C . ILE C 1 419 ? -49.354 -15.930 -44.571 1.00 21.05 425 ILE C C 1
ATOM 10585 O O . ILE C 1 419 ? -50.374 -15.554 -45.131 1.00 20.22 425 ILE C O 1
ATOM 10590 N N . ARG C 1 420 ? -48.291 -15.142 -44.382 1.00 21.18 426 ARG C N 1
ATOM 10591 C CA . ARG C 1 420 ? -48.245 -13.799 -44.949 1.00 22.18 426 ARG C CA 1
ATOM 10592 C C . ARG C 1 420 ? -47.866 -13.868 -46.433 1.00 22.23 426 ARG C C 1
ATOM 10593 O O . ARG C 1 420 ? -46.994 -14.659 -46.814 1.00 22.98 426 ARG C O 1
ATOM 10601 N N . ILE C 1 421 ? -48.495 -13.017 -47.250 1.00 20.97 427 ILE C N 1
ATOM 10602 C CA . ILE C 1 421 ? -48.276 -12.909 -48.712 1.00 19.66 427 ILE C CA 1
ATOM 10603 C C . ILE C 1 421 ? -47.886 -11.446 -48.946 1.00 17.62 427 ILE C C 1
ATOM 10604 O O . ILE C 1 421 ? -48.732 -10.569 -48.795 1.00 17.90 427 ILE C O 1
ATOM 10609 N N . GLU C 1 422 ? -46.601 -11.173 -49.203 1.00 15.70 428 GLU C N 1
ATOM 10610 C CA . GLU C 1 422 ? -46.085 -9.819 -49.361 1.00 14.77 428 GLU C CA 1
ATOM 10611 C C . GLU C 1 422 ? -45.187 -9.783 -50.578 1.00 14.42 428 GLU C C 1
ATOM 10612 O O . GLU C 1 422 ? -43.955 -9.662 -50.478 1.00 14.46 428 GLU C O 1
ATOM 10618 N N . PRO C 1 423 ? -45.783 -9.896 -51.771 1.00 14.11 429 PRO C N 1
ATOM 10619 C CA . PRO C 1 423 ? -44.949 -9.881 -52.981 1.00 13.29 429 PRO C CA 1
ATOM 10620 C C . PRO C 1 423 ? -44.379 -8.491 -53.284 1.00 13.23 429 PRO C C 1
ATOM 10621 O O . PRO C 1 423 ? -44.893 -7.472 -52.809 1.00 12.66 429 PRO C O 1
ATOM 10625 N N . PRO C 1 424 ? -43.350 -8.412 -54.158 1.00 13.19 430 PRO C N 1
ATOM 10626 C CA . PRO C 1 424 ? -42.901 -7.099 -54.644 1.00 11.95 430 PRO C CA 1
ATOM 10627 C C . PRO C 1 424 ? -44.069 -6.345 -55.277 1.00 11.29 430 PRO C C 1
ATOM 10628 O O . PRO C 1 424 ? -44.995 -6.966 -55.841 1.00 11.70 430 PRO C O 1
ATOM 10632 N N . LEU C 1 425 ? -44.074 -5.018 -55.146 1.00 10.96 431 LEU C N 1
ATOM 10633 C CA . LEU C 1 425 ? -45.168 -4.218 -55.724 1.00 10.88 431 LEU C CA 1
ATOM 10634 C C . LEU C 1 425 ? -45.117 -4.261 -57.263 1.00 11.63 431 LEU C C 1
ATOM 10635 O O . LEU C 1 425 ? -46.098 -3.894 -57.907 1.00 12.72 431 LEU C O 1
ATOM 10640 N N . THR C 1 426 ? -43.974 -4.695 -57.832 1.00 11.70 432 THR C N 1
ATOM 10641 C CA . THR C 1 426 ? -43.710 -4.846 -59.258 1.00 11.43 432 THR C CA 1
ATOM 10642 C C . THR C 1 426 ? -44.230 -6.204 -59.801 1.00 11.89 432 THR C C 1
ATOM 10643 O O . THR C 1 426 ? -44.011 -6.494 -60.980 1.00 12.11 432 THR C O 1
ATOM 10647 N N . LEU C 1 427 ? -44.885 -7.072 -58.957 1.00 11.52 433 LEU C N 1
ATOM 10648 C CA . LEU C 1 427 ? -45.430 -8.372 -59.412 1.00 11.58 433 LEU C CA 1
ATOM 10649 C C . LEU C 1 427 ? -46.346 -8.135 -60.632 1.00 11.01 433 LEU C C 1
ATOM 10650 O O . LEU C 1 427 ? -47.155 -7.222 -60.569 1.00 10.40 433 LEU C O 1
ATOM 10655 N N . THR C 1 428 ? -46.136 -8.827 -61.771 1.00 12.11 434 THR C N 1
ATOM 10656 C CA . THR C 1 428 ? -46.972 -8.530 -62.962 1.00 12.56 434 THR C CA 1
ATOM 10657 C C . THR C 1 428 ? -48.399 -9.004 -62.767 1.00 14.17 434 THR C C 1
ATOM 10658 O O . THR C 1 428 ? -48.639 -9.886 -61.935 1.00 15.24 434 THR C O 1
ATOM 10662 N N . ILE C 1 429 ? -49.353 -8.499 -63.579 1.00 14.34 435 ILE C N 1
ATOM 10663 C CA . ILE C 1 429 ? -50.743 -8.985 -63.501 1.00 15.93 435 ILE C CA 1
ATOM 10664 C C . ILE C 1 429 ? -50.803 -10.509 -63.818 1.00 14.86 435 ILE C C 1
ATOM 10665 O O . ILE C 1 429 ? -51.540 -11.250 -63.173 1.00 13.55 435 ILE C O 1
ATOM 10670 N N . GLU C 1 430 ? -49.955 -10.975 -64.776 1.00 14.49 436 GLU C N 1
ATOM 10671 C CA . GLU C 1 430 ? -49.889 -12.395 -65.126 1.00 14.27 436 GLU C CA 1
ATOM 10672 C C . GLU C 1 430 ? -49.424 -13.197 -63.904 1.00 13.94 436 GLU C C 1
ATOM 10673 O O . GLU C 1 430 ? -50.016 -14.229 -63.563 1.00 14.45 436 GLU C O 1
ATOM 10679 N N . GLN C 1 431 ? -48.395 -12.694 -63.212 1.00 12.61 437 GLN C N 1
ATOM 10680 C CA . GLN C 1 431 ? -47.893 -13.368 -62.024 1.00 12.62 437 GLN C CA 1
ATOM 10681 C C . GLN C 1 431 ? -48.926 -13.392 -60.894 1.00 13.04 437 GLN C C 1
ATOM 10682 O O . GLN C 1 431 ? -49.050 -14.420 -60.229 1.00 14.06 437 GLN C O 1
ATOM 10688 N N . CYS C 1 432 ? -49.748 -12.332 -60.733 1.00 11.82 438 CYS C N 1
ATOM 10689 C CA . CYS C 1 432 ? -50.849 -12.322 -59.759 1.00 13.13 438 CYS C CA 1
ATOM 10690 C C . CYS C 1 432 ? -51.805 -13.495 -60.055 1.00 13.96 438 CYS C C 1
ATOM 10691 O O . CYS C 1 432 ? -52.169 -14.252 -59.158 1.00 14.26 438 CYS C O 1
ATOM 10694 N N . GLU C 1 433 ? -52.171 -13.672 -61.348 1.00 13.43 439 GLU C N 1
ATOM 10695 C CA . GLU C 1 433 ? -53.047 -14.760 -61.753 1.00 13.37 439 GLU C CA 1
ATOM 10696 C C . GLU C 1 433 ? -52.427 -16.126 -61.469 1.00 14.33 439 GLU C C 1
ATOM 10697 O O . GLU C 1 433 ? -53.131 -17.019 -60.965 1.00 14.63 439 GLU C O 1
ATOM 10703 N N . LEU C 1 434 ? -51.131 -16.277 -61.762 1.00 14.71 440 LEU C N 1
ATOM 10704 C CA . LEU C 1 434 ? -50.396 -17.527 -61.530 1.00 15.25 440 LEU C CA 1
ATOM 10705 C C . LEU C 1 434 ? -50.347 -17.859 -60.039 1.00 15.58 440 LEU C C 1
ATOM 10706 O O . LEU C 1 434 ? -50.445 -19.026 -59.690 1.00 16.03 440 LEU C O 1
ATOM 10711 N N . VAL C 1 435 ? -50.212 -16.847 -59.179 1.00 15.16 441 VAL C N 1
ATOM 10712 C CA . VAL C 1 435 ? -50.171 -17.043 -57.723 1.00 15.22 441 VAL C CA 1
ATOM 10713 C C . VAL C 1 435 ? -51.534 -17.560 -57.239 1.00 15.27 441 VAL C C 1
ATOM 10714 O O . VAL C 1 435 ? -51.597 -18.534 -56.489 1.00 15.46 441 VAL C O 1
ATOM 10718 N N . ILE C 1 436 ? -52.616 -16.955 -57.723 1.00 15.25 442 ILE C N 1
ATOM 10719 C CA . ILE C 1 436 ? -53.963 -17.435 -57.382 1.00 16.07 442 ILE C CA 1
ATOM 10720 C C . ILE C 1 436 ? -54.203 -18.883 -57.847 1.00 16.89 442 ILE C C 1
ATOM 10721 O O . ILE C 1 436 ? -54.764 -19.681 -57.103 1.00 17.09 442 ILE C O 1
ATOM 10726 N N . LYS C 1 437 ? -53.726 -19.232 -59.043 1.00 16.98 443 LYS C N 1
ATOM 10727 C CA . LYS C 1 437 ? -53.882 -20.573 -59.614 1.00 17.78 443 LYS C CA 1
ATOM 10728 C C . LYS C 1 437 ? -53.097 -21.585 -58.802 1.00 19.85 443 LYS C C 1
ATOM 10729 O O . LYS C 1 437 ? -53.622 -22.674 -58.529 1.00 20.80 443 LYS C O 1
ATOM 10735 N N . ALA C 1 438 ? -51.870 -21.215 -58.362 1.00 19.59 444 ALA C N 1
ATOM 10736 C CA . ALA C 1 438 ? -51.050 -22.093 -57.536 1.00 19.66 444 ALA C CA 1
ATOM 10737 C C . ALA C 1 438 ? -51.718 -22.292 -56.173 1.00 19.52 444 ALA C C 1
ATOM 10738 O O . ALA C 1 438 ? -51.742 -23.415 -55.679 1.00 19.91 444 ALA C O 1
ATOM 10740 N N . ALA C 1 439 ? -52.322 -21.236 -55.602 1.00 18.57 445 ALA C N 1
ATOM 10741 C CA . ALA C 1 439 ? -53.011 -21.346 -54.312 1.00 19.50 445 ALA C CA 1
ATOM 10742 C C . ALA C 1 439 ? -54.189 -22.306 -54.439 1.00 20.68 445 ALA C C 1
ATOM 10743 O O . ALA C 1 439 ? -54.403 -23.126 -53.541 1.00 21.37 445 ALA C O 1
ATOM 10745 N N A ARG C 1 440 ? -54.957 -22.203 -55.543 0.57 20.43 446 ARG C N 1
ATOM 10746 N N B ARG C 1 440 ? -54.940 -22.211 -55.552 0.43 20.90 446 ARG C N 1
ATOM 10747 C CA A ARG C 1 440 ? -56.086 -23.099 -55.764 0.57 20.99 446 ARG C CA 1
ATOM 10748 C CA B ARG C 1 440 ? -56.079 -23.077 -55.836 0.43 21.84 446 ARG C CA 1
ATOM 10749 C C A ARG C 1 440 ? -55.606 -24.561 -55.880 0.57 21.80 446 ARG C C 1
ATOM 10750 C C B ARG C 1 440 ? -55.631 -24.548 -55.966 0.43 22.50 446 ARG C C 1
ATOM 10751 O O A ARG C 1 440 ? -56.166 -25.437 -55.231 0.57 21.82 446 ARG C O 1
ATOM 10752 O O B ARG C 1 440 ? -56.277 -25.433 -55.417 0.43 22.61 446 ARG C O 1
ATOM 10767 N N A LYS C 1 441 ? -54.541 -24.804 -56.642 0.57 22.13 447 LYS C N 1
ATOM 10768 N N B LYS C 1 441 ? -54.504 -24.792 -56.637 0.43 22.68 447 LYS C N 1
ATOM 10769 C CA A LYS C 1 441 ? -53.973 -26.140 -56.806 0.57 23.21 447 LYS C CA 1
ATOM 10770 C CA B LYS C 1 441 ? -53.936 -26.126 -56.828 0.43 23.52 447 LYS C CA 1
ATOM 10771 C C A LYS C 1 441 ? -53.510 -26.720 -55.475 0.57 24.50 447 LYS C C 1
ATOM 10772 C C B LYS C 1 441 ? -53.461 -26.724 -55.502 0.43 24.51 447 LYS C C 1
ATOM 10773 O O A LYS C 1 441 ? -53.726 -27.907 -55.215 0.57 25.10 447 LYS C O 1
ATOM 10774 O O B LYS C 1 441 ? -53.643 -27.921 -55.262 0.43 24.99 447 LYS C O 1
ATOM 10785 N N . ALA C 1 442 ? -52.871 -25.886 -54.636 1.00 24.26 448 ALA C N 1
ATOM 10786 C CA . ALA C 1 442 ? -52.402 -26.319 -53.321 1.00 24.33 448 ALA C CA 1
ATOM 10787 C C . ALA C 1 442 ? -53.592 -26.724 -52.444 1.00 24.76 448 ALA C C 1
ATOM 10788 O O . ALA C 1 442 ? -53.535 -27.769 -51.813 1.00 25.57 448 ALA C O 1
ATOM 10790 N N . LEU C 1 443 ? -54.671 -25.923 -52.427 1.00 24.38 449 LEU C N 1
ATOM 10791 C CA . LEU C 1 443 ? -55.865 -26.188 -51.630 1.00 24.69 449 LEU C CA 1
ATOM 10792 C C . LEU C 1 443 ? -56.590 -27.443 -52.105 1.00 26.60 449 LEU C C 1
ATOM 10793 O O . LEU C 1 443 ? -57.078 -28.228 -51.287 1.00 26.81 449 LEU C O 1
ATOM 10798 N N . ALA C 1 444 ? -56.646 -27.641 -53.427 1.00 27.27 450 ALA C N 1
ATOM 10799 C CA . ALA C 1 444 ? -57.288 -28.819 -54.002 1.00 28.23 450 ALA C CA 1
ATOM 10800 C C . ALA C 1 444 ? -56.518 -30.083 -53.631 1.00 29.34 450 ALA C C 1
ATOM 10801 O O . ALA C 1 444 ? -57.144 -31.058 -53.233 1.00 30.41 450 ALA C O 1
ATOM 10803 N N . ALA C 1 445 ? -55.182 -30.046 -53.695 1.00 29.06 451 ALA C N 1
ATOM 10804 C CA . ALA C 1 445 ? -54.336 -31.182 -53.329 1.00 30.43 451 ALA C CA 1
ATOM 10805 C C . ALA C 1 445 ? -54.491 -31.510 -51.820 1.00 32.09 451 ALA C C 1
ATOM 10806 O O . ALA C 1 445 ? -54.571 -32.688 -51.435 1.00 33.13 451 ALA C O 1
ATOM 10808 N N . MET C 1 446 ? -54.562 -30.466 -50.980 1.00 31.55 452 MET C N 1
ATOM 10809 C CA . MET C 1 446 ? -54.709 -30.639 -49.542 1.00 31.55 452 MET C CA 1
ATOM 10810 C C . MET C 1 446 ? -56.063 -31.242 -49.192 1.00 32.94 452 MET C C 1
ATOM 10811 O O . MET C 1 446 ? -56.142 -32.036 -48.251 1.00 33.54 452 MET C O 1
ATOM 10816 N N . ARG C 1 447 ? -57.123 -30.864 -49.919 1.00 33.14 453 ARG C N 1
ATOM 10817 C CA . ARG C 1 447 ? -58.456 -31.388 -49.662 1.00 34.29 453 ARG C CA 1
ATOM 10818 C C . ARG C 1 447 ? -58.522 -32.870 -50.000 1.00 37.64 453 ARG C C 1
ATOM 10819 O O . ARG C 1 447 ? -59.145 -33.630 -49.266 1.00 38.15 453 ARG C O 1
ATOM 10827 N N . VAL C 1 448 ? -57.874 -33.288 -51.092 1.00 39.22 454 VAL C N 1
ATOM 10828 C CA . VAL C 1 448 ? -57.824 -34.682 -51.514 1.00 41.12 454 VAL C CA 1
ATOM 10829 C C . VAL C 1 448 ? -57.215 -35.545 -50.406 1.00 42.97 454 VAL C C 1
ATOM 10830 O O . VAL C 1 448 ? -57.791 -36.576 -50.055 1.00 43.52 454 VAL C O 1
ATOM 10834 N N . SER C 1 449 ? -56.116 -35.078 -49.801 1.00 43.75 455 SER C N 1
ATOM 10835 C CA . SER C 1 449 ? -55.478 -35.821 -48.719 1.00 45.52 455 SER C CA 1
ATOM 10836 C C . SER C 1 449 ? -56.387 -35.966 -47.488 1.00 46.61 455 SER C C 1
ATOM 10837 O O . SER C 1 449 ? -56.477 -37.049 -46.918 1.00 46.73 455 SER C O 1
ATOM 10840 N N . VAL C 1 450 ? -57.108 -34.902 -47.129 1.00 47.12 456 VAL C N 1
ATOM 10841 C CA . VAL C 1 450 ? -58.034 -34.915 -45.995 1.00 47.99 456 VAL C CA 1
ATOM 10842 C C . VAL C 1 450 ? -59.263 -35.807 -46.256 1.00 49.03 456 VAL C C 1
ATOM 10843 O O . VAL C 1 450 ? -59.593 -36.643 -45.421 1.00 49.01 456 VAL C O 1
ATOM 10847 N N . GLU C 1 451 ? -59.916 -35.639 -47.409 1.00 49.74 457 GLU C N 1
ATOM 10848 C CA . GLU C 1 451 ? -61.086 -36.419 -47.792 1.00 51.40 457 GLU C CA 1
ATOM 10849 C C . GLU C 1 451 ? -60.782 -37.909 -47.837 1.00 53.62 457 GLU C C 1
ATOM 10850 O O . GLU C 1 451 ? -61.643 -38.715 -47.491 1.00 53.51 457 GLU C O 1
ATOM 10856 N N . GLN C 1 452 ? -59.580 -38.275 -48.293 1.00 55.15 458 GLN C N 1
ATOM 10857 C CA . GLN C 1 452 ? -59.186 -39.674 -48.358 1.00 57.22 458 GLN C CA 1
ATOM 10858 C C . GLN C 1 452 ? -59.060 -40.242 -46.944 1.00 58.84 458 GLN C C 1
ATOM 10859 O O . GLN C 1 452 ? -59.549 -41.337 -46.672 1.00 59.19 458 GLN C O 1
ATOM 10865 N N . GLN C 1 453 ? -58.455 -39.473 -46.041 1.00 59.61 459 GLN C N 1
ATOM 10866 C CA . GLN C 1 453 ? -58.263 -39.876 -44.654 1.00 61.10 459 GLN C CA 1
ATOM 10867 C C . GLN C 1 453 ? -59.584 -40.072 -43.921 1.00 61.82 459 GLN C C 1
ATOM 10868 O O . GLN C 1 453 ? -59.729 -41.038 -43.177 1.00 62.06 459 GLN C O 1
ATOM 10874 N N . ASN C 1 454 ? -60.550 -39.182 -44.152 1.00 62.06 460 ASN C N 1
ATOM 10875 C CA . ASN C 1 454 ? -61.873 -39.289 -43.550 1.00 63.14 460 ASN C CA 1
ATOM 10876 C C . ASN C 1 454 ? -62.663 -40.469 -44.152 1.00 63.70 460 ASN C C 1
ATOM 10877 O O . ASN C 1 454 ? -63.436 -41.116 -43.445 1.00 63.56 460 ASN C O 1
ATOM 10882 N N . ALA C 1 455 ? -62.455 -40.762 -45.448 1.00 64.13 461 ALA C N 1
ATOM 10883 C CA . ALA C 1 455 ? -63.134 -41.878 -46.104 1.00 65.08 461 ALA C CA 1
ATOM 10884 C C . ALA C 1 455 ? -62.599 -43.219 -45.597 1.00 66.02 461 ALA C C 1
ATOM 10885 O O . ALA C 1 455 ? -63.373 -44.169 -45.485 1.00 65.95 461 ALA C O 1
ATOM 10887 N N . PHE C 1 456 ? -61.289 -43.295 -45.280 1.00 66.56 462 PHE C N 1
ATOM 10888 C CA . PHE C 1 456 ? -60.673 -44.518 -44.764 1.00 67.59 462 PHE C CA 1
ATOM 10889 C C . PHE C 1 456 ? -61.203 -44.838 -43.364 1.00 67.97 462 PHE C C 1
ATOM 10890 O O . PHE C 1 456 ? -61.433 -46.004 -43.045 1.00 68.06 462 PHE C O 1
ATOM 10898 N N . TYR C 1 457 ? -61.404 -43.809 -42.531 1.00 68.02 463 TYR C N 1
ATOM 10899 C CA . TYR C 1 457 ? -61.903 -44.019 -41.173 1.00 68.54 463 TYR C CA 1
ATOM 10900 C C . TYR C 1 457 ? -63.414 -44.267 -41.109 1.00 69.04 463 TYR C C 1
ATOM 10901 O O . TYR C 1 457 ? -63.894 -44.809 -40.115 1.00 69.44 463 TYR C O 1
ATOM 10903 N N . GLU C 1 458 ? -64.165 -43.891 -42.153 1.00 68.84 464 GLU C N 1
ATOM 10904 C CA . GLU C 1 458 ? -65.611 -44.100 -42.171 1.00 69.17 464 GLU C CA 1
ATOM 10905 C C . GLU C 1 458 ? -65.976 -45.465 -42.753 1.00 69.41 464 GLU C C 1
ATOM 10906 O O . GLU C 1 458 ? -66.832 -46.156 -42.200 1.00 69.27 464 GLU C O 1
ATOM 10912 N N . ILE C 1 459 ? -65.312 -45.859 -43.856 1.00 69.51 465 ILE C N 1
ATOM 10913 C CA . ILE C 1 459 ? -65.548 -47.145 -44.517 1.00 70.23 465 ILE C CA 1
ATOM 10914 C C . ILE C 1 459 ? -65.136 -48.321 -43.599 1.00 71.00 465 ILE C C 1
ATOM 10915 O O . ILE C 1 459 ? -65.810 -49.353 -43.591 1.00 70.90 465 ILE C O 1
ATOM 10920 N N . LEU C 1 460 ? -64.106 -48.121 -42.749 1.00 71.55 466 LEU C N 1
ATOM 10921 C CA . LEU C 1 460 ? -63.672 -49.116 -41.762 1.00 72.53 466 LEU C CA 1
ATOM 10922 C C . LEU C 1 460 ? -64.721 -49.307 -40.635 1.00 73.21 466 LEU C C 1
ATOM 10923 O O . LEU C 1 460 ? -64.766 -50.367 -40.009 1.00 73.48 466 LEU C O 1
ATOM 10928 N N . HIS C 1 461 ? -65.548 -48.274 -40.373 1.00 73.17 467 HIS C N 1
ATOM 10929 C CA . HIS C 1 461 ? -66.548 -48.278 -39.311 1.00 73.61 467 HIS C CA 1
ATOM 10930 C C . HIS C 1 461 ? -68.007 -48.381 -39.778 1.00 73.71 467 HIS C C 1
ATOM 10931 O O . HIS C 1 461 ? -68.903 -48.175 -38.960 1.00 73.97 467 HIS C O 1
ATOM 10938 N N . LEU C 1 462 ? -68.260 -48.683 -41.065 1.00 73.42 468 LEU C N 1
ATOM 10939 C CA . LEU C 1 462 ? -69.638 -48.840 -41.544 1.00 73.69 468 LEU C CA 1
ATOM 10940 C C . LEU C 1 462 ? -70.145 -50.212 -41.084 1.00 74.21 468 LEU C C 1
ATOM 10941 O O . LEU C 1 462 ? -69.525 -51.229 -41.388 1.00 74.53 468 LEU C O 1
ATOM 10946 N N . PRO C 1 463 ? -71.219 -50.256 -40.278 1.00 74.07 469 PRO C N 1
ATOM 10947 C CA . PRO C 1 463 ? -71.631 -51.540 -39.677 1.00 74.08 469 PRO C CA 1
ATOM 10948 C C . PRO C 1 463 ? -72.258 -52.600 -40.590 1.00 74.21 469 PRO C C 1
ATOM 10949 O O . PRO C 1 463 ? -71.931 -53.778 -40.445 1.00 74.40 469 PRO C O 1
ATOM 10953 N N . ASN C 1 464 ? -73.156 -52.212 -41.503 1.00 73.90 470 ASN C N 1
ATOM 10954 C CA . ASN C 1 464 ? -73.890 -53.152 -42.355 1.00 74.01 470 ASN C CA 1
ATOM 10955 C C . ASN C 1 464 ? -73.180 -53.592 -43.642 1.00 74.24 470 ASN C C 1
ATOM 10956 O O . ASN C 1 464 ? -73.845 -54.094 -44.550 1.00 74.52 470 ASN C O 1
ATOM 10961 N N . LEU C 1 465 ? -71.852 -53.433 -43.726 1.00 73.87 471 LEU C N 1
ATOM 10962 C CA . LEU C 1 465 ? -71.110 -53.858 -44.914 1.00 73.93 471 LEU C CA 1
ATOM 10963 C C . LEU C 1 465 ? -70.283 -55.109 -44.618 1.00 73.64 471 LEU C C 1
ATOM 10964 O O . LEU C 1 465 ? -69.726 -55.225 -43.526 1.00 73.71 471 LEU C O 1
ATOM 10969 N N . ASN C 1 466 ? -70.195 -56.044 -45.584 1.00 73.09 472 ASN C N 1
ATOM 10970 C CA . ASN C 1 466 ? -69.367 -57.239 -45.389 1.00 73.00 472 ASN C CA 1
ATOM 10971 C C . ASN C 1 466 ? -67.885 -56.914 -45.649 1.00 72.69 472 ASN C C 1
ATOM 10972 O O . ASN C 1 466 ? -67.575 -55.837 -46.172 1.00 72.74 472 ASN C O 1
ATOM 10977 N N . GLU C 1 467 ? -66.968 -57.819 -45.262 1.00 72.07 473 GLU C N 1
ATOM 10978 C CA . GLU C 1 467 ? -65.538 -57.572 -45.424 1.00 71.88 473 GLU C CA 1
ATOM 10979 C C . GLU C 1 467 ? -65.084 -57.528 -46.874 1.00 71.16 473 GLU C C 1
ATOM 10980 O O . GLU C 1 467 ? -64.129 -56.825 -47.183 1.00 70.98 473 GLU C O 1
ATOM 10986 N N . GLU C 1 468 ? -65.774 -58.246 -47.766 1.00 70.58 474 GLU C N 1
ATOM 10987 C CA . GLU C 1 468 ? -65.436 -58.232 -49.187 1.00 70.42 474 GLU C CA 1
ATOM 10988 C C . GLU C 1 468 ? -65.709 -56.834 -49.755 1.00 69.28 474 GLU C C 1
ATOM 10989 O O . GLU C 1 468 ? -64.880 -56.295 -50.491 1.00 69.33 474 GLU C O 1
ATOM 10995 N N . GLN C 1 469 ? -66.850 -56.233 -49.371 1.00 67.99 475 GLN C N 1
ATOM 10996 C CA . GLN C 1 469 ? -67.241 -54.894 -49.804 1.00 67.37 475 GLN C CA 1
ATOM 10997 C C . GLN C 1 469 ? -66.343 -53.837 -49.170 1.00 66.34 475 GLN C C 1
ATOM 10998 O O . GLN C 1 469 ? -65.869 -52.946 -49.870 1.00 66.45 475 GLN C O 1
ATOM 11004 N N . ARG C 1 470 ? -66.086 -53.958 -47.858 1.00 65.02 476 ARG C N 1
ATOM 11005 C CA . ARG C 1 470 ? -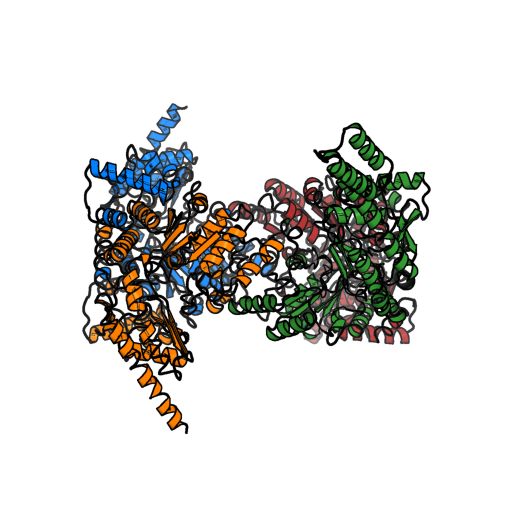65.251 -53.031 -47.100 1.00 64.25 476 ARG C CA 1
ATOM 11006 C C . ARG C 1 470 ? -63.841 -52.944 -47.685 1.00 63.46 476 ARG C C 1
ATOM 11007 O O . ARG C 1 470 ? -63.335 -51.843 -47.893 1.00 63.36 476 ARG C O 1
ATOM 11015 N N . ASN C 1 471 ? -63.224 -54.103 -47.983 1.00 62.67 477 ASN C N 1
ATOM 11016 C CA . ASN C 1 471 ? -61.876 -54.157 -48.541 1.00 62.35 477 ASN C CA 1
ATOM 11017 C C . ASN C 1 471 ? -61.820 -53.617 -49.968 1.00 61.79 477 ASN C C 1
ATOM 11018 O O . ASN C 1 471 ? -60.831 -52.993 -50.333 1.00 61.71 477 ASN C O 1
ATOM 11023 N N . ALA C 1 472 ? -62.889 -53.815 -50.758 1.00 61.20 478 ALA C N 1
ATOM 11024 C CA . ALA C 1 472 ? -62.950 -53.309 -52.130 1.00 60.99 478 ALA C CA 1
ATOM 11025 C C . ALA C 1 472 ? -63.078 -51.783 -52.165 1.00 60.85 478 ALA C C 1
ATOM 11026 O O . ALA C 1 472 ? -62.570 -51.153 -53.092 1.00 60.90 478 ALA C O 1
ATOM 11028 N N . PHE C 1 473 ? -63.754 -51.186 -51.165 1.00 60.48 479 PHE C N 1
ATOM 11029 C CA . PHE C 1 473 ? -63.890 -49.730 -51.094 1.00 60.74 479 PHE C CA 1
ATOM 11030 C C . PHE C 1 473 ? -62.565 -49.114 -50.658 1.00 60.66 479 PHE C C 1
ATOM 11031 O O . PHE C 1 473 ? -62.144 -48.111 -51.222 1.00 60.37 479 PHE C O 1
ATOM 11039 N N . ILE C 1 474 ? -61.899 -49.735 -49.673 1.00 60.79 480 ILE C N 1
ATOM 11040 C CA . ILE C 1 474 ? -60.597 -49.297 -49.175 1.00 61.40 480 ILE C CA 1
ATOM 11041 C C . ILE C 1 474 ? -59.535 -49.423 -50.280 1.00 62.04 480 ILE C C 1
ATOM 11042 O O . ILE C 1 474 ? -58.692 -48.532 -50.433 1.00 62.04 480 ILE C O 1
ATOM 11047 N N . GLN C 1 475 ? -59.630 -50.488 -51.096 1.00 62.29 481 GLN C N 1
ATOM 11048 C CA . GLN C 1 475 ? -58.727 -50.708 -52.218 1.00 63.11 481 GLN C CA 1
ATOM 11049 C C . GLN C 1 475 ? -58.946 -49.637 -53.295 1.00 63.76 481 GLN C C 1
ATOM 11050 O O . GLN C 1 475 ? -57.977 -49.136 -53.857 1.00 63.76 481 GLN C O 1
ATOM 11056 N N . SER C 1 476 ? -60.206 -49.243 -53.538 1.00 64.13 482 SER C N 1
ATOM 11057 C CA . SER C 1 476 ? -60.526 -48.195 -54.507 1.00 65.29 482 SER C CA 1
ATOM 11058 C C . SER C 1 476 ? -60.070 -46.797 -54.028 1.00 66.55 482 SER C C 1
ATOM 11059 O O . SER C 1 476 ? -59.776 -45.934 -54.853 1.00 66.64 482 SER C O 1
ATOM 11062 N N . LEU C 1 477 ? -60.009 -46.578 -52.703 1.00 67.30 483 LEU C N 1
ATOM 11063 C CA . LEU C 1 477 ? -59.540 -45.313 -52.132 1.00 68.54 483 LEU C CA 1
ATOM 11064 C C . LEU C 1 477 ? -58.024 -45.177 -52.321 1.00 69.72 483 LEU C C 1
ATOM 11065 O O . LEU C 1 477 ? -57.530 -44.070 -52.547 1.00 69.94 483 LEU C O 1
ATOM 11070 N N . LYS C 1 478 ? -57.285 -46.297 -52.189 1.00 70.27 484 LYS C N 1
ATOM 11071 C CA . LYS C 1 478 ? -55.838 -46.313 -52.372 1.00 71.36 484 LYS C CA 1
ATOM 11072 C C . LYS C 1 478 ? -55.522 -46.107 -53.857 1.00 72.35 484 LYS C C 1
ATOM 11073 O O . LYS C 1 478 ? -54.650 -45.305 -54.200 1.00 72.52 484 LYS C O 1
ATOM 11079 N N . ASP C 1 479 ? -56.253 -46.826 -54.734 1.00 72.77 485 ASP C N 1
ATOM 11080 C CA . ASP C 1 479 ? -56.075 -46.773 -56.182 1.00 73.69 485 ASP C CA 1
ATOM 11081 C C . ASP C 1 479 ? -56.431 -45.410 -56.768 1.00 74.22 485 ASP C C 1
ATOM 11082 O O . ASP C 1 479 ? -55.709 -44.913 -57.633 1.00 74.64 485 ASP C O 1
ATOM 11087 N N . ASP C 1 480 ? -57.530 -44.799 -56.305 1.00 74.02 486 ASP C N 1
ATOM 11088 C CA . ASP C 1 480 ? -57.943 -43.496 -56.819 1.00 74.39 486 ASP C CA 1
ATOM 11089 C C . ASP C 1 480 ? -58.331 -42.542 -55.694 1.00 74.11 486 ASP C C 1
ATOM 11090 O O . ASP C 1 480 ? -59.517 -42.380 -55.407 1.00 74.05 486 ASP C O 1
ATOM 11095 N N . PRO C 1 481 ? -57.343 -41.858 -55.082 1.00 73.77 487 PRO C N 1
ATOM 11096 C CA . PRO C 1 481 ? -57.655 -40.922 -53.982 1.00 73.53 487 PRO C CA 1
ATOM 11097 C C . PRO C 1 481 ? -58.569 -39.748 -54.354 1.00 73.33 487 PRO C C 1
ATOM 11098 O O . PRO C 1 481 ? -59.190 -39.153 -53.473 1.00 73.39 487 PRO C O 1
ATOM 11102 N N . SER C 1 482 ? -58.681 -39.435 -55.651 1.00 72.84 488 SER C N 1
ATOM 11103 C CA . SER C 1 482 ? -59.563 -38.368 -56.130 1.00 72.79 488 SER C CA 1
ATOM 11104 C C . SER C 1 482 ? -61.055 -38.752 -56.029 1.00 72.49 488 SER C C 1
ATOM 11105 O O . SER C 1 482 ? -61.912 -37.872 -55.957 1.00 72.42 488 SER C O 1
ATOM 11108 N N . GLN C 1 483 ? -61.360 -40.060 -56.025 1.00 72.20 489 GLN C N 1
ATOM 11109 C CA . GLN C 1 483 ? -62.728 -40.572 -55.937 1.00 72.43 489 GLN C CA 1
ATOM 11110 C C . GLN C 1 483 ? -63.222 -40.794 -54.496 1.00 72.23 489 GLN C C 1
ATOM 11111 O O . GLN C 1 483 ? -64.298 -41.351 -54.319 1.00 71.86 489 GLN C O 1
ATOM 11117 N N . SER C 1 484 ? -62.450 -40.355 -53.479 1.00 72.36 490 SER C N 1
ATOM 11118 C CA . SER C 1 484 ? -62.762 -40.530 -52.058 1.00 72.92 490 SER C CA 1
ATOM 11119 C C . SER C 1 484 ? -64.147 -40.043 -51.626 1.00 73.57 490 SER C C 1
ATOM 11120 O O . SER C 1 484 ? -64.767 -40.680 -50.776 1.00 73.73 490 SER C O 1
ATOM 11123 N N . ALA C 1 485 ? -64.643 -38.948 -52.211 1.00 73.79 491 ALA C N 1
ATOM 11124 C CA . ALA C 1 485 ? -65.970 -38.439 -51.878 1.00 74.39 491 ALA C CA 1
ATOM 11125 C C . ALA C 1 485 ? -67.065 -39.306 -52.511 1.00 74.65 491 ALA C C 1
ATOM 11126 O O . ALA C 1 485 ? -68.100 -39.533 -51.889 1.00 74.80 491 ALA C O 1
ATOM 11128 N N . ASN C 1 486 ? -66.830 -39.803 -53.736 1.00 74.66 492 ASN C N 1
ATOM 11129 C CA . ASN C 1 486 ? -67.788 -40.648 -54.457 1.00 75.17 492 ASN C CA 1
ATOM 11130 C C . ASN C 1 486 ? -67.881 -42.057 -53.864 1.00 75.14 492 ASN C C 1
ATOM 11131 O O . ASN C 1 486 ? -68.979 -42.608 -53.745 1.00 75.19 492 ASN C O 1
ATOM 11136 N N . LEU C 1 487 ? -66.726 -42.644 -53.515 1.00 74.80 493 LEU C N 1
ATOM 11137 C CA . LEU C 1 487 ? -66.644 -43.988 -52.946 1.00 74.97 493 LEU C CA 1
ATOM 11138 C C . LEU C 1 487 ? -67.298 -44.056 -51.563 1.00 75.12 493 LEU C C 1
ATOM 11139 O O . LEU C 1 487 ? -67.910 -45.070 -51.230 1.00 75.12 493 LEU C O 1
ATOM 11144 N N . LEU C 1 488 ? -67.201 -42.967 -50.780 1.00 75.01 494 LEU C N 1
ATOM 11145 C CA . LEU C 1 488 ? -67.818 -42.890 -49.460 1.00 75.43 494 LEU C CA 1
ATOM 11146 C C . LEU C 1 488 ? -69.338 -42.813 -49.585 1.00 75.75 494 LEU C C 1
ATOM 11147 O O . LEU C 1 488 ? -70.044 -43.451 -48.806 1.00 75.93 494 LEU C O 1
ATOM 11152 N N . ALA C 1 489 ? -69.839 -42.075 -50.588 1.00 75.73 495 ALA C N 1
ATOM 11153 C CA . ALA C 1 489 ? -71.272 -41.949 -50.847 1.00 76.20 495 ALA C CA 1
ATOM 11154 C C . ALA C 1 489 ? -71.864 -43.281 -51.322 1.00 76.39 495 ALA C C 1
ATOM 11155 O O . ALA C 1 489 ? -72.992 -43.609 -50.964 1.00 76.68 495 ALA C O 1
ATOM 11157 N N . GLU C 1 490 ? -71.098 -44.053 -52.110 1.00 76.07 496 GLU C N 1
ATOM 11158 C CA . GLU C 1 490 ? -71.517 -45.366 -52.602 1.00 76.20 496 GLU C CA 1
ATOM 11159 C C . GLU C 1 490 ? -71.549 -46.378 -51.449 1.00 75.67 496 GLU C C 1
ATOM 11160 O O . GLU C 1 490 ? -72.476 -47.185 -51.363 1.00 75.57 496 GLU C O 1
ATOM 11166 N N . ALA C 1 491 ? -70.546 -46.319 -50.556 1.00 75.20 497 ALA C N 1
ATOM 11167 C CA . ALA C 1 491 ? -70.465 -47.198 -49.390 1.00 75.35 497 ALA C CA 1
ATOM 11168 C C . ALA C 1 491 ? -71.560 -46.891 -48.377 1.00 75.36 497 ALA C C 1
ATOM 11169 O O . ALA C 1 491 ? -72.054 -47.809 -47.727 1.00 75.42 497 ALA C O 1
ATOM 11171 N N . LYS C 1 492 ? -71.936 -45.605 -48.243 1.00 75.15 498 LYS C N 1
ATOM 11172 C CA . LYS C 1 492 ? -72.993 -45.162 -47.331 1.00 75.27 498 LYS C CA 1
ATOM 11173 C C . LYS C 1 492 ? -74.363 -45.642 -47.804 1.00 75.27 498 LYS C C 1
ATOM 11174 O O . LYS C 1 492 ? -75.163 -46.081 -46.984 1.00 75.23 498 LYS C O 1
ATOM 11180 N N . LYS C 1 493 ? -74.627 -45.568 -49.118 1.00 75.23 499 LYS C N 1
ATOM 11181 C CA . LYS C 1 493 ? -75.894 -46.001 -49.712 1.00 75.81 499 LYS C CA 1
ATOM 11182 C C . LYS C 1 493 ? -76.088 -47.517 -49.558 1.00 76.05 499 LYS C C 1
ATOM 11183 O O . LYS C 1 493 ? -77.171 -47.967 -49.184 1.00 76.05 499 LYS C O 1
ATOM 11189 N N . LEU C 1 494 ? -75.021 -48.292 -49.820 1.00 76.10 500 LEU C N 1
ATOM 11190 C CA . LEU C 1 494 ? -75.000 -49.754 -49.709 1.00 76.57 500 LEU C CA 1
ATOM 11191 C C . LEU C 1 494 ? -75.152 -50.207 -48.246 1.00 76.80 500 LEU C C 1
ATOM 11192 O O . LEU C 1 494 ? -75.788 -51.223 -47.976 1.00 76.80 500 LEU C O 1
ATOM 11197 N N . ASN C 1 495 ? -74.582 -49.440 -47.311 1.00 76.78 501 ASN C N 1
ATOM 11198 C CA . ASN C 1 495 ? -74.667 -49.706 -45.880 1.00 77.33 501 ASN C CA 1
ATOM 11199 C C . ASN C 1 495 ? -76.116 -49.557 -45.412 1.00 77.76 501 ASN C C 1
ATOM 11200 O O . ASN C 1 495 ? -76.604 -50.399 -44.666 1.00 77.95 501 ASN C O 1
ATOM 11205 N N . ASP C 1 496 ? -76.811 -48.504 -45.869 1.00 77.81 502 ASP C N 1
ATOM 11206 C CA . ASP C 1 496 ? -78.209 -48.277 -45.502 1.00 78.36 502 ASP C CA 1
ATOM 11207 C C . ASP C 1 496 ? -79.130 -49.325 -46.137 1.00 78.65 502 ASP C C 1
ATOM 11208 O O . ASP C 1 496 ? -80.109 -49.734 -45.517 1.00 78.83 502 ASP C O 1
ATOM 11213 N N . ALA C 1 497 ? -78.814 -49.761 -47.366 1.00 78.56 503 ALA C N 1
ATOM 11214 C CA . ALA C 1 497 ? -79.598 -50.770 -48.078 1.00 79.07 503 ALA C CA 1
ATOM 11215 C C . ALA C 1 497 ? -79.454 -52.166 -47.458 1.00 79.37 503 ALA C C 1
ATOM 11216 O O . ALA C 1 497 ? -80.376 -52.974 -47.560 1.00 79.49 503 ALA C O 1
ATOM 11218 N N . GLN C 1 498 ? -78.303 -52.451 -46.822 1.00 79.20 504 GLN C N 1
ATOM 11219 C CA . GLN C 1 498 ? -78.054 -53.746 -46.191 1.00 79.39 504 GLN C CA 1
ATOM 11220 C C . GLN C 1 498 ? -78.319 -53.742 -44.676 1.00 79.33 504 GLN C C 1
ATOM 11221 O O . GLN C 1 498 ? -77.731 -54.540 -43.946 1.00 79.32 504 GLN C O 1
ATOM 11227 N N . ALA C 1 499 ? -79.204 -52.851 -44.207 1.00 79.12 505 ALA C N 1
ATOM 11228 C CA . ALA C 1 499 ? -79.574 -52.773 -42.792 1.00 79.37 505 ALA C CA 1
ATOM 11229 C C . ALA C 1 499 ? -80.510 -53.942 -42.421 1.00 79.32 505 ALA C C 1
ATOM 11230 O O . ALA C 1 499 ? -81.198 -54.477 -43.296 1.00 79.31 505 ALA C O 1
ATOM 11232 N N . PRO C 1 500 ? -80.536 -54.374 -41.141 1.00 79.03 506 PRO C N 1
ATOM 11233 C CA . PRO C 1 500 ? -81.419 -55.496 -40.771 1.00 78.90 506 PRO C CA 1
ATOM 11234 C C . PRO C 1 500 ? -82.892 -55.215 -41.057 1.00 78.77 506 PRO C C 1
ATOM 11235 O O . PRO C 1 500 ? -83.442 -54.215 -40.594 1.00 78.67 506 PRO C O 1
ATOM 11239 N N . LYS C 1 501 ? -83.513 -56.088 -41.859 1.00 78.64 507 LYS C N 1
ATOM 11240 C CA . LYS C 1 501 ? -84.914 -55.974 -42.259 1.00 79.14 507 LYS C CA 1
ATOM 11241 C C . LYS C 1 501 ? -85.852 -56.356 -41.096 1.00 79.12 507 LYS C C 1
ATOM 11242 O O . LYS C 1 501 ? -86.987 -55.831 -41.035 1.00 79.02 507 LYS C O 1
ATOM 11249 N N A SER D 1 3 ? -40.557 18.903 -54.759 0.59 19.96 9 SER D N 1
ATOM 11250 N N B SER D 1 3 ? -40.391 19.059 -53.536 0.41 18.58 9 SER D N 1
ATOM 11251 C CA A SER D 1 3 ? -41.185 17.596 -54.568 0.59 19.76 9 SER D CA 1
ATOM 11252 C CA B SER D 1 3 ? -41.018 17.814 -53.993 0.41 19.45 9 SER D CA 1
ATOM 11253 C C A SER D 1 3 ? -40.150 16.533 -54.205 0.59 19.39 9 SER D C 1
ATOM 11254 C C B SER D 1 3 ? -40.050 16.648 -53.836 0.41 19.35 9 SER D C 1
ATOM 11255 O O A SER D 1 3 ? -38.995 16.642 -54.609 0.59 18.99 9 SER D O 1
ATOM 11256 O O B SER D 1 3 ? -38.838 16.823 -54.001 0.41 19.22 9 SER D O 1
ATOM 11261 N N . ALA D 1 4 ? -40.579 15.457 -53.510 1.00 19.03 10 ALA D N 1
ATOM 11262 C CA . ALA D 1 4 ? -39.702 14.319 -53.223 1.00 19.20 10 ALA D CA 1
ATOM 11263 C C . ALA D 1 4 ? -39.147 13.709 -54.504 1.00 17.87 10 ALA D C 1
ATOM 11264 O O . ALA D 1 4 ? -37.990 13.309 -54.522 1.00 16.80 10 ALA D O 1
ATOM 11266 N N . LEU D 1 5 ? -39.938 13.711 -55.589 1.00 17.59 11 LEU D N 1
ATOM 11267 C CA . LEU D 1 5 ? -39.473 13.177 -56.866 1.00 18.32 11 LEU D CA 1
ATOM 11268 C C . LEU D 1 5 ? -38.303 14.018 -57.408 1.00 18.95 11 LEU D C 1
ATOM 11269 O O . LEU D 1 5 ? -37.267 13.465 -57.786 1.00 19.21 11 LEU D O 1
ATOM 11274 N N . ALA D 1 6 ? -38.437 15.346 -57.377 1.00 18.77 12 ALA D N 1
ATOM 11275 C CA . ALA D 1 6 ? -37.387 16.242 -57.858 1.00 20.05 12 ALA D CA 1
ATOM 11276 C C . ALA D 1 6 ? -36.111 16.139 -57.003 1.00 19.47 12 ALA D C 1
ATOM 11277 O O . ALA D 1 6 ? -35.006 16.167 -57.565 1.00 20.00 12 ALA D O 1
ATOM 11279 N N A CYS D 1 7 ? -36.274 16.025 -55.669 0.60 18.29 13 CYS D N 1
ATOM 11280 N N B CYS D 1 7 ? -36.235 16.041 -55.654 0.40 18.91 13 CYS D N 1
ATOM 11281 C CA A CYS D 1 7 ? -35.166 15.909 -54.723 0.60 17.86 13 CYS D CA 1
ATOM 11282 C CA B CYS D 1 7 ? -35.029 15.932 -54.823 0.40 19.00 13 CYS D CA 1
ATOM 11283 C C A CYS D 1 7 ? -34.399 14.613 -54.984 0.60 17.57 13 CYS D C 1
ATOM 11284 C C B CYS D 1 7 ? -34.341 14.603 -55.049 0.40 18.10 13 CYS D C 1
ATOM 11285 O O A CYS D 1 7 ? -33.173 14.627 -55.034 0.60 17.64 13 CYS D O 1
ATOM 11286 O O B CYS D 1 7 ? -33.109 14.581 -55.134 0.40 18.13 13 CYS D O 1
ATOM 11291 N N . SER D 1 8 ? -35.118 13.502 -55.201 1.00 17.18 14 SER D N 1
ATOM 11292 C CA . SER D 1 8 ? -34.469 12.210 -55.439 1.00 16.40 14 SER D CA 1
ATOM 11293 C C . SER D 1 8 ? -33.745 12.186 -56.780 1.00 15.53 14 SER D C 1
ATOM 11294 O O . SER D 1 8 ? -32.650 11.654 -56.855 1.00 16.19 14 SER D O 1
ATOM 11297 N N . ALA D 1 9 ? -34.320 12.827 -57.804 1.00 14.61 15 ALA D N 1
ATOM 11298 C CA . ALA D 1 9 ? -33.683 12.883 -59.123 1.00 15.10 15 ALA D CA 1
ATOM 11299 C C . ALA D 1 9 ? -32.404 13.700 -59.056 1.00 15.02 15 ALA D C 1
ATOM 11300 O O . ALA D 1 9 ? -31.393 13.294 -59.608 1.00 15.86 15 ALA D O 1
ATOM 11302 N N . HIS D 1 10 ? -32.424 14.820 -58.330 1.00 14.92 16 HIS D N 1
ATOM 11303 C CA . HIS D 1 10 ? -31.257 15.676 -58.157 1.00 16.69 16 HIS D CA 1
ATOM 11304 C C . HIS D 1 10 ? -30.138 14.918 -57.456 1.00 16.69 16 HIS D C 1
ATOM 11305 O O . HIS D 1 10 ? -28.977 15.044 -57.853 1.00 17.31 16 HIS D O 1
ATOM 11312 N N . ALA D 1 11 ? -30.470 14.099 -56.441 1.00 15.49 17 ALA D N 1
ATOM 11313 C CA . ALA D 1 11 ? -29.465 13.321 -55.726 1.00 15.42 17 ALA D CA 1
ATOM 11314 C C . ALA D 1 11 ? -28.917 12.214 -56.604 1.00 15.58 17 ALA D C 1
ATOM 11315 O O . ALA D 1 11 ? -27.721 11.969 -56.570 1.00 16.13 17 ALA D O 1
ATOM 11317 N N . LEU D 1 12 ? -29.757 11.572 -57.429 1.00 15.88 18 LEU D N 1
ATOM 11318 C CA . LEU D 1 12 ? -29.273 10.512 -58.333 1.00 15.66 18 LEU D CA 1
ATOM 11319 C C . LEU D 1 12 ? -28.277 11.086 -59.366 1.00 15.90 18 LEU D C 1
ATOM 11320 O O . LEU D 1 12 ? -27.274 10.433 -59.691 1.00 16.99 18 LEU D O 1
ATOM 11325 N N A ASN D 1 13 ? -28.517 12.321 -59.829 0.50 15.59 19 ASN D N 1
ATOM 11326 N N B ASN D 1 13 ? -28.525 12.317 -59.826 0.50 15.12 19 ASN D N 1
ATOM 11327 C CA A ASN D 1 13 ? -27.608 12.997 -60.771 0.50 16.41 19 ASN D CA 1
ATOM 11328 C CA B ASN D 1 13 ? -27.630 13.012 -60.760 0.50 15.49 19 ASN D CA 1
ATOM 11329 C C A ASN D 1 13 ? -26.256 13.266 -60.083 0.50 15.72 19 ASN D C 1
ATOM 11330 C C B ASN D 1 13 ? -26.274 13.273 -60.089 0.50 15.13 19 ASN D C 1
ATOM 11331 O O A ASN D 1 13 ? -25.211 13.104 -60.695 0.50 15.20 19 ASN D O 1
ATOM 11332 O O B ASN D 1 13 ? -25.232 13.118 -60.709 0.50 14.63 19 ASN D O 1
ATOM 11341 N N A LEU D 1 14 ? -26.277 13.651 -58.802 0.50 15.82 20 LEU D N 1
ATOM 11342 N N B LEU D 1 14 ? -26.292 13.651 -58.809 0.50 15.47 20 LEU D N 1
ATOM 11343 C CA A LEU D 1 14 ? -25.055 13.888 -58.031 0.50 15.70 20 LEU D CA 1
ATOM 11344 C CA B LEU D 1 14 ? -25.087 13.901 -58.031 0.50 15.58 20 LEU D CA 1
ATOM 11345 C C A LEU D 1 14 ? -24.286 12.600 -57.814 0.50 16.04 20 LEU D C 1
ATOM 11346 C C B LEU D 1 14 ? -24.300 12.611 -57.830 0.50 15.97 20 LEU D C 1
ATOM 11347 O O A LEU D 1 14 ? -23.055 12.611 -57.860 0.50 16.64 20 LEU D O 1
ATOM 11348 O O B LEU D 1 14 ? -23.072 12.627 -57.922 0.50 16.58 20 LEU D O 1
ATOM 11357 N N . ILE D 1 15 ? -24.998 11.486 -57.586 1.00 15.52 21 ILE D N 1
ATOM 11358 C CA . ILE D 1 15 ? -24.347 10.188 -57.392 1.00 15.88 21 ILE D CA 1
ATOM 11359 C C . ILE D 1 15 ? -23.584 9.776 -58.655 1.00 16.55 21 ILE D C 1
ATOM 11360 O O . ILE D 1 15 ? -22.484 9.251 -58.568 1.00 16.75 21 ILE D O 1
ATOM 11365 N N . GLU D 1 16 ? -24.149 10.069 -59.824 1.00 17.72 22 GLU D N 1
ATOM 11366 C CA . GLU D 1 16 ? -23.524 9.750 -61.094 1.00 18.94 22 GLU D CA 1
ATOM 11367 C C . GLU D 1 16 ? -22.312 10.653 -61.403 1.00 18.43 22 GLU D C 1
ATOM 11368 O O . GLU D 1 16 ? -21.375 10.186 -62.033 1.00 19.31 22 GLU D O 1
ATOM 11374 N N . LYS D 1 17 ? -22.317 11.921 -60.965 1.00 17.44 23 LYS D N 1
ATOM 11375 C CA . LYS D 1 17 ? -21.227 12.867 -61.251 1.00 17.36 23 LYS D CA 1
ATOM 11376 C C . LYS D 1 17 ? -19.950 12.512 -60.552 1.00 15.90 23 LYS D C 1
ATOM 11377 O O . LYS D 1 17 ? -19.963 12.132 -59.390 1.00 16.00 23 LYS D O 1
ATOM 11383 N N A ARG D 1 18 ? -18.818 12.693 -61.234 0.60 15.15 24 ARG D N 1
ATOM 11384 N N B ARG D 1 18 ? -18.830 12.694 -61.243 0.40 14.99 24 ARG D N 1
ATOM 11385 C CA A ARG D 1 18 ? -17.507 12.454 -60.615 0.60 14.39 24 ARG D CA 1
ATOM 11386 C CA B ARG D 1 18 ? -17.503 12.431 -60.687 0.40 14.24 24 ARG D CA 1
ATOM 11387 C C A ARG D 1 18 ? -16.718 13.742 -60.422 0.60 13.83 24 ARG D C 1
ATOM 11388 C C B ARG D 1 18 ? -16.666 13.703 -60.515 0.40 13.69 24 ARG D C 1
ATOM 11389 O O A ARG D 1 18 ? -15.773 13.753 -59.641 0.60 14.52 24 ARG D O 1
ATOM 11390 O O B ARG D 1 18 ? -15.636 13.663 -59.847 0.40 14.05 24 ARG D O 1
ATOM 11405 N N . THR D 1 19 ? -17.069 14.818 -61.147 1.00 13.03 25 THR D N 1
ATOM 11406 C CA . THR D 1 19 ? -16.345 16.064 -61.044 1.00 14.05 25 THR D CA 1
ATOM 11407 C C . THR D 1 19 ? -17.262 17.204 -60.681 1.00 15.45 25 THR D C 1
ATOM 11408 O O . THR D 1 19 ? -18.457 17.177 -61.009 1.00 15.33 25 THR D O 1
ATOM 11412 N N . LEU D 1 20 ? -16.687 18.246 -60.063 1.00 15.54 26 LEU D N 1
ATOM 11413 C CA . LEU D 1 20 ? -17.461 19.436 -59.741 1.00 15.74 26 LEU D CA 1
ATOM 11414 C C . LEU D 1 20 ? -16.563 20.621 -60.046 1.00 16.22 26 LEU D C 1
ATOM 11415 O O . LEU D 1 20 ? -15.454 20.679 -59.525 1.00 15.73 26 LEU D O 1
ATOM 11420 N N . ASP D 1 21 ? -17.039 21.567 -60.855 1.00 16.90 27 ASP D N 1
ATOM 11421 C CA . ASP D 1 21 ? -16.276 22.804 -61.050 1.00 18.59 27 ASP D CA 1
ATOM 11422 C C . ASP D 1 21 ? -16.556 23.747 -59.853 1.00 19.96 27 ASP D C 1
ATOM 11423 O O . ASP D 1 21 ? -17.319 23.391 -58.947 1.00 19.46 27 ASP D O 1
ATOM 11428 N N . HIS D 1 22 ? -15.912 24.911 -59.814 1.00 20.93 28 HIS D N 1
ATOM 11429 C CA . HIS D 1 22 ? -16.073 25.840 -58.696 1.00 21.61 28 HIS D CA 1
ATOM 11430 C C . HIS D 1 22 ? -17.527 26.231 -58.407 1.00 20.84 28 HIS D C 1
ATOM 11431 O O . HIS D 1 22 ? -17.930 26.237 -57.242 1.00 20.26 28 HIS D O 1
ATOM 11438 N N . GLU D 1 23 ? -18.323 26.519 -59.443 1.00 20.85 29 GLU D N 1
ATOM 11439 C CA . GLU D 1 23 ? -19.723 26.894 -59.253 1.00 21.11 29 GLU D CA 1
ATOM 11440 C C . GLU D 1 23 ? -20.598 25.713 -58.813 1.00 20.36 29 GLU D C 1
ATOM 11441 O O . GLU D 1 23 ? -21.518 25.901 -58.017 1.00 20.80 29 GLU D O 1
ATOM 11447 N N . GLU D 1 24 ? -20.319 24.510 -59.316 1.00 18.15 30 GLU D N 1
ATOM 11448 C CA . GLU D 1 24 ? -21.064 23.325 -58.919 1.00 17.05 30 GLU D CA 1
ATOM 11449 C C . GLU D 1 24 ? -20.773 22.992 -57.451 1.00 15.87 30 GLU D C 1
ATOM 11450 O O . GLU D 1 24 ? -21.691 22.612 -56.722 1.00 16.02 30 GLU D O 1
ATOM 11456 N N . MET D 1 25 ? -19.510 23.123 -57.036 1.00 14.80 31 MET D N 1
ATOM 11457 C CA . MET D 1 25 ? -19.101 22.894 -55.654 1.00 15.05 31 MET D CA 1
ATOM 11458 C C . MET D 1 25 ? -19.818 23.893 -54.735 1.00 16.97 31 MET D C 1
ATOM 11459 O O . MET D 1 25 ? -20.369 23.481 -53.719 1.00 16.70 31 MET D O 1
ATOM 11464 N N . LYS D 1 26 ? -19.820 25.197 -55.084 1.00 17.60 32 LYS D N 1
ATOM 11465 C CA . LYS D 1 26 ? -20.468 26.216 -54.251 1.00 18.37 32 LYS D CA 1
ATOM 11466 C C . LYS D 1 26 ? -21.938 25.942 -54.039 1.00 17.24 32 LYS D C 1
ATOM 11467 O O . LYS D 1 26 ? -22.424 26.071 -52.907 1.00 16.66 32 LYS D O 1
ATOM 11473 N N . ALA D 1 27 ? -22.639 25.565 -55.111 1.00 16.32 33 ALA D N 1
ATOM 11474 C CA . ALA D 1 27 ? -24.056 25.256 -55.024 1.00 16.43 33 ALA D CA 1
ATOM 11475 C C . ALA D 1 27 ? -24.300 23.994 -54.177 1.00 16.27 33 ALA D C 1
ATOM 11476 O O . ALA D 1 27 ? -25.242 23.975 -53.370 1.00 15.32 33 ALA D O 1
ATOM 11478 N N . LEU D 1 28 ? -23.456 22.944 -54.357 1.00 15.30 34 LEU D N 1
ATOM 11479 C CA . LEU D 1 28 ? -23.623 21.695 -53.610 1.00 14.76 34 LEU D CA 1
ATOM 11480 C C . LEU D 1 28 ? -23.364 21.904 -52.121 1.00 14.34 34 LEU D C 1
ATOM 11481 O O . LEU D 1 28 ? -24.201 21.520 -51.308 1.00 13.87 34 LEU D O 1
ATOM 11486 N N . ASN D 1 29 ? -22.230 22.529 -51.762 1.00 13.62 35 ASN D N 1
ATOM 11487 C CA . ASN D 1 29 ? -21.871 22.761 -50.367 1.00 14.19 35 ASN D CA 1
ATOM 11488 C C . ASN D 1 29 ? -22.945 23.580 -49.647 1.00 15.51 35 ASN D C 1
ATOM 11489 O O . ASN D 1 29 ? -23.291 23.257 -48.521 1.00 15.19 35 ASN D O 1
ATOM 11494 N N . ARG D 1 30 ? -23.509 24.597 -50.329 1.00 16.22 36 ARG D N 1
ATOM 11495 C CA . ARG D 1 30 ? -24.531 25.439 -49.724 1.00 18.31 36 ARG D CA 1
ATOM 11496 C C . ARG D 1 30 ? -25.819 24.649 -49.462 1.00 17.82 36 ARG D C 1
ATOM 11497 O O . ARG D 1 30 ? -26.432 24.771 -48.400 1.00 18.33 36 ARG D O 1
ATOM 11505 N N . GLU D 1 31 ? -26.187 23.807 -50.394 1.00 16.83 37 GLU D N 1
ATOM 11506 C CA . GLU D 1 31 ? -27.381 22.978 -50.314 1.00 17.17 37 GLU D CA 1
ATOM 11507 C C . GLU D 1 31 ? -27.204 21.951 -49.174 1.00 16.45 37 GLU D C 1
ATOM 11508 O O . GLU D 1 31 ? -28.106 21.766 -48.366 1.00 16.47 37 GLU D O 1
ATOM 11514 N N . VAL D 1 32 ? -26.021 21.319 -49.090 1.00 15.71 38 VAL D N 1
ATOM 11515 C CA . VAL D 1 32 ? -25.755 20.332 -48.045 1.00 15.96 38 VAL D CA 1
ATOM 11516 C C . VAL D 1 32 ? -25.827 20.963 -46.643 1.00 15.43 38 VAL D C 1
ATOM 11517 O O . VAL D 1 32 ? -26.461 20.402 -45.731 1.00 15.54 38 VAL D O 1
ATOM 11521 N N . ILE D 1 33 ? -25.226 22.145 -46.477 1.00 14.72 39 ILE D N 1
ATOM 11522 C CA . ILE D 1 33 ? -25.245 22.832 -45.179 1.00 15.27 39 ILE D CA 1
ATOM 11523 C C . ILE D 1 33 ? -26.681 23.212 -44.797 1.00 15.26 39 ILE D C 1
ATOM 11524 O O . ILE D 1 33 ? -27.097 22.999 -43.641 1.00 15.84 39 ILE D O 1
ATOM 11529 N N . GLU D 1 34 ? -27.450 23.703 -45.759 1.00 14.71 40 GLU D N 1
ATOM 11530 C CA . GLU D 1 34 ? -28.844 24.058 -45.512 1.00 15.19 40 GLU D CA 1
ATOM 11531 C C . GLU D 1 34 ? -29.687 22.843 -45.108 1.00 14.98 40 GLU D C 1
ATOM 11532 O O . GLU D 1 34 ? -30.451 22.927 -44.147 1.00 14.07 40 GLU D O 1
ATOM 11538 N N . TYR D 1 35 ? -29.537 21.708 -45.816 1.00 14.71 41 TYR D N 1
ATOM 11539 C CA . TYR D 1 35 ? -30.286 20.503 -45.473 1.00 15.33 41 TYR D CA 1
ATOM 11540 C C . TYR D 1 35 ? -29.813 19.907 -44.151 1.00 15.40 41 TYR D C 1
ATOM 11541 O O . TYR D 1 35 ? -30.629 19.329 -43.447 1.00 15.32 41 TYR D O 1
ATOM 11550 N N . PHE D 1 36 ? -28.518 20.057 -43.782 1.00 14.78 42 PHE D N 1
ATOM 11551 C CA . PHE D 1 36 ? -28.075 19.586 -42.453 1.00 14.86 42 PHE D CA 1
ATOM 11552 C C . PHE D 1 36 ? -28.786 20.420 -41.370 1.00 14.89 42 PHE D C 1
ATOM 11553 O O . PHE D 1 36 ? -29.291 19.863 -40.407 1.00 15.18 42 PHE D O 1
ATOM 11561 N N . LYS D 1 37 ? -28.895 21.727 -41.580 1.00 14.49 43 LYS D N 1
ATOM 11562 C CA . LYS D 1 37 ? -29.555 22.630 -40.637 1.00 14.92 43 LYS D CA 1
ATOM 11563 C C . LYS D 1 37 ? -31.056 22.341 -40.500 1.00 14.79 43 LYS D C 1
ATOM 11564 O O . LYS D 1 37 ? -31.566 22.295 -39.381 1.00 15.08 43 LYS D O 1
ATOM 11570 N N . GLU D 1 38 ? -31.760 22.158 -41.629 1.00 13.41 44 GLU D N 1
ATOM 11571 C CA . GLU D 1 38 ? -33.203 22.002 -41.648 1.00 13.27 44 GLU D CA 1
ATOM 11572 C C . GLU D 1 38 ? -33.714 20.561 -41.490 1.00 13.43 44 GLU D C 1
ATOM 11573 O O . GLU D 1 38 ? -34.902 20.386 -41.174 1.00 13.56 44 GLU D O 1
ATOM 11579 N N . HIS D 1 39 ? -32.853 19.518 -41.741 1.00 11.79 45 HIS D N 1
ATOM 11580 C CA . HIS D 1 39 ? -33.386 18.158 -41.767 1.00 11.26 45 HIS D CA 1
ATOM 11581 C C . HIS D 1 39 ? -32.518 17.085 -41.139 1.00 11.57 45 HIS D C 1
ATOM 11582 O O . HIS D 1 39 ? -32.991 15.950 -40.991 1.00 12.06 45 HIS D O 1
ATOM 11589 N N . VAL D 1 40 ? -31.260 17.410 -40.775 1.00 10.98 46 VAL D N 1
ATOM 11590 C CA . VAL D 1 40 ? -30.391 16.430 -40.145 1.00 11.26 46 VAL D CA 1
ATOM 11591 C C . VAL D 1 40 ? -30.166 16.799 -38.664 1.00 12.83 46 VAL D C 1
ATOM 11592 O O . VAL D 1 40 ? -30.716 16.136 -37.781 1.00 13.82 46 VAL D O 1
ATOM 11596 N N . ASN D 1 41 ? -29.408 17.877 -38.393 1.00 12.47 47 ASN D N 1
ATOM 11597 C CA . ASN D 1 41 ? -29.135 18.342 -37.057 1.00 13.74 47 ASN D CA 1
ATOM 11598 C C . ASN D 1 41 ? -28.274 19.580 -37.170 1.00 15.28 47 ASN D C 1
ATOM 11599 O O . ASN D 1 41 ? -27.119 19.481 -37.567 1.00 17.36 47 ASN D O 1
ATOM 11604 N N . PRO D 1 42 ? -28.800 20.758 -36.803 1.00 15.69 48 PRO D N 1
ATOM 11605 C CA . PRO D 1 42 ? -27.977 21.980 -36.871 1.00 16.33 48 PRO D CA 1
ATOM 11606 C C . PRO D 1 42 ? -26.766 21.936 -35.926 1.00 17.45 48 PRO D C 1
ATOM 11607 O O . PRO D 1 42 ? -25.793 22.641 -36.161 1.00 18.13 48 PRO D O 1
ATOM 11611 N N . GLY D 1 43 ? -26.802 21.075 -34.893 1.00 17.69 49 GLY D N 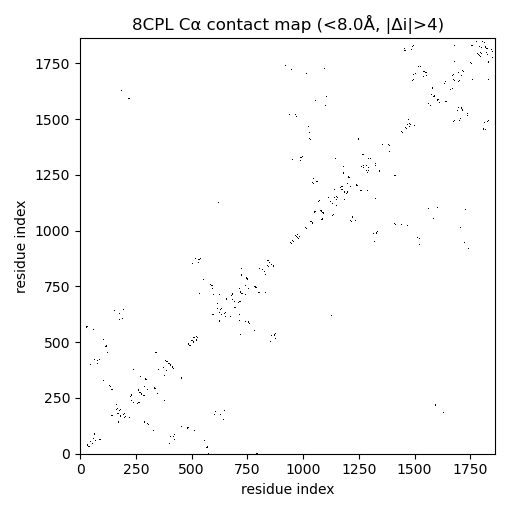1
ATOM 11612 C CA . GLY D 1 43 ? -25.657 20.909 -34.002 1.00 18.07 49 GLY D CA 1
ATOM 11613 C C . GLY D 1 43 ? -24.400 20.441 -34.720 1.00 19.18 49 GLY D C 1
ATOM 11614 O O . GLY D 1 43 ? -23.300 20.843 -34.339 1.00 19.75 49 GLY D O 1
ATOM 11615 N N . PHE D 1 44 ? -24.528 19.652 -35.813 1.00 18.97 50 PHE D N 1
ATOM 11616 C CA . PHE D 1 44 ? -23.336 19.226 -36.567 1.00 19.43 50 PHE D CA 1
ATOM 11617 C C . PHE D 1 44 ? -22.573 20.414 -37.149 1.00 19.57 50 PHE D C 1
ATOM 11618 O O . PHE D 1 44 ? -21.349 20.362 -37.235 1.00 21.35 50 PHE D O 1
ATOM 11626 N N . LEU D 1 45 ? -23.266 21.481 -37.530 1.00 17.89 51 LEU D N 1
ATOM 11627 C CA . LEU D 1 45 ? -22.604 22.667 -38.088 1.00 17.42 51 LEU D CA 1
ATOM 11628 C C . LEU D 1 45 ? -21.858 23.443 -37.014 1.00 18.68 51 LEU D C 1
ATOM 11629 O O . LEU D 1 45 ? -20.817 24.012 -37.296 1.00 19.76 51 LEU D O 1
ATOM 11634 N N . GLU D 1 46 ? -22.338 23.414 -35.772 1.00 18.91 52 GLU D N 1
ATOM 11635 C CA . GLU D 1 46 ? -21.702 24.157 -34.689 1.00 19.74 52 GLU D CA 1
ATOM 11636 C C . GLU D 1 46 ? -20.508 23.451 -34.101 1.00 19.69 52 GLU D C 1
ATOM 11637 O O . GLU D 1 46 ? -19.616 24.131 -33.604 1.00 20.57 52 GLU D O 1
ATOM 11643 N N . TYR D 1 47 ? -20.544 22.109 -34.020 1.00 19.09 53 TYR D N 1
ATOM 11644 C CA . TYR D 1 47 ? -19.514 21.405 -33.271 1.00 20.85 53 TYR D CA 1
ATOM 11645 C C . TYR D 1 47 ? -18.500 20.624 -34.100 1.00 20.97 53 TYR D C 1
ATOM 11646 O O . TYR D 1 47 ? -17.615 19.996 -33.515 1.00 21.44 53 TYR D O 1
ATOM 11655 N N . ARG D 1 48 ? -18.629 20.641 -35.434 1.00 20.65 54 ARG D N 1
ATOM 11656 C CA . ARG D 1 48 ? -17.704 19.902 -36.307 1.00 21.35 54 ARG D CA 1
ATOM 11657 C C . ARG D 1 48 ? -16.645 20.789 -36.913 1.00 20.65 54 ARG D C 1
ATOM 11658 O O . ARG D 1 48 ? -16.965 21.874 -37.402 1.00 20.36 54 ARG D O 1
ATOM 11666 N N . LYS D 1 49 ? -15.375 20.301 -36.936 1.00 19.87 55 LYS D N 1
ATOM 11667 C CA . LYS D 1 49 ? -14.278 21.051 -37.550 1.00 19.17 55 LYS D CA 1
ATOM 11668 C C . LYS D 1 49 ? -14.391 21.092 -39.079 1.00 18.72 55 LYS D C 1
ATOM 11669 O O . LYS D 1 49 ? -13.835 22.011 -39.674 1.00 18.44 55 LYS D O 1
ATOM 11675 N N . SER D 1 50 ? -15.162 20.165 -39.718 1.00 18.52 56 SER D N 1
ATOM 11676 C CA . SER D 1 50 ? -15.414 20.281 -41.167 1.00 19.78 56 SER D CA 1
ATOM 11677 C C . SER D 1 50 ? -16.174 21.618 -41.470 1.00 21.02 56 SER D C 1
ATOM 11678 O O . SER D 1 50 ? -16.141 22.103 -42.596 1.00 21.79 56 SER D O 1
ATOM 11681 N N . VAL D 1 51 ? -16.835 22.228 -40.450 1.00 20.48 57 VAL D N 1
ATOM 11682 C CA . VAL D 1 51 ? -17.458 23.520 -40.606 1.00 21.43 57 VAL D CA 1
ATOM 11683 C C . VAL D 1 51 ? -16.648 24.612 -39.880 1.00 22.83 57 VAL D C 1
ATOM 11684 O O . VAL D 1 51 ? -16.310 25.606 -40.507 1.00 23.80 57 VAL D O 1
ATOM 11688 N N . THR D 1 52 ? -16.295 24.429 -38.582 1.00 22.91 58 THR D N 1
ATOM 11689 C CA . THR D 1 52 ? -15.575 25.484 -37.838 1.00 23.63 58 THR D CA 1
ATOM 11690 C C . THR D 1 52 ? -14.179 25.768 -38.419 1.00 24.47 58 THR D C 1
ATOM 11691 O O . THR D 1 52 ? -13.726 26.913 -38.377 1.00 25.93 58 THR D O 1
ATOM 11695 N N . ALA D 1 53 ? -13.527 24.764 -38.992 1.00 23.16 59 ALA D N 1
ATOM 11696 C CA . ALA D 1 53 ? -12.228 24.937 -39.663 1.00 23.11 59 ALA D CA 1
ATOM 11697 C C . ALA D 1 53 ? -12.313 24.548 -41.155 1.00 23.43 59 ALA D C 1
ATOM 11698 O O . ALA D 1 53 ? -11.311 24.190 -41.761 1.00 23.65 59 ALA D O 1
ATOM 11700 N N . GLY D 1 54 ? -13.509 24.635 -41.736 1.00 23.67 60 GLY D N 1
ATOM 11701 C CA . GLY D 1 54 ? -13.759 24.248 -43.113 1.00 23.90 60 GLY D CA 1
ATOM 11702 C C . GLY D 1 54 ? -13.659 25.346 -44.141 1.00 24.81 60 GLY D C 1
ATOM 11703 O O . GLY D 1 54 ? -13.996 25.125 -45.303 1.00 24.84 60 GLY D O 1
ATOM 11704 N N . GLY D 1 55 ? -13.190 26.522 -43.744 1.00 25.57 61 GLY D N 1
ATOM 11705 C CA . GLY D 1 55 ? -13.023 27.636 -44.673 1.00 26.05 61 GLY D CA 1
ATOM 11706 C C . GLY D 1 55 ? -14.326 28.267 -45.118 1.00 27.12 61 GLY D C 1
ATOM 11707 O O . GLY D 1 55 ? -15.359 28.104 -44.455 1.00 27.54 61 GLY D O 1
ATOM 11708 N N . ASP D 1 56 ? -14.290 28.979 -46.267 1.00 27.03 62 ASP D N 1
ATOM 11709 C CA . ASP D 1 56 ? -15.447 29.704 -46.809 1.00 27.78 62 ASP D CA 1
ATOM 11710 C C . ASP D 1 56 ? -16.631 28.849 -47.210 1.00 27.10 62 ASP D C 1
ATOM 11711 O O . ASP D 1 56 ? -17.759 29.335 -47.166 1.00 27.71 62 ASP D O 1
ATOM 11716 N N . TYR D 1 57 ? -16.394 27.604 -47.650 1.00 25.71 63 TYR D N 1
ATOM 11717 C CA . TYR D 1 57 ? -17.489 26.772 -48.150 1.00 24.69 63 TYR D CA 1
ATOM 11718 C C . TYR D 1 57 ? -17.841 25.565 -47.300 1.00 22.83 63 TYR D C 1
ATOM 11719 O O . TYR D 1 57 ? -18.804 24.869 -47.616 1.00 22.22 63 TYR D O 1
ATOM 11728 N N . GLY D 1 58 ? -17.055 25.286 -46.275 1.00 21.40 64 GLY D N 1
ATOM 11729 C CA . GLY D 1 58 ? -17.223 24.063 -45.499 1.00 20.98 64 GLY D CA 1
ATOM 11730 C C . GLY D 1 58 ? -16.544 22.888 -46.191 1.00 19.46 64 GLY D C 1
ATOM 11731 O O . GLY D 1 58 ? -16.225 22.973 -47.387 1.00 19.71 64 GLY D O 1
ATOM 11732 N N . ALA D 1 59 ? -16.299 21.782 -45.454 1.00 17.79 65 ALA D N 1
ATOM 11733 C CA . ALA D 1 59 ? -15.670 20.604 -46.081 1.00 16.71 65 ALA D CA 1
ATOM 11734 C C . ALA D 1 59 ? -16.703 19.515 -46.232 1.00 15.62 65 ALA D C 1
ATOM 11735 O O . ALA D 1 59 ? -17.197 18.966 -45.239 1.00 16.47 65 ALA D O 1
ATOM 11737 N N . VAL D 1 60 ? -17.077 19.243 -47.484 1.00 14.66 66 VAL D N 1
ATOM 11738 C CA . VAL D 1 60 ? -18.112 18.271 -47.806 1.00 13.38 66 VAL D CA 1
ATOM 11739 C C . VAL D 1 60 ? -17.482 17.100 -48.539 1.00 14.14 66 VAL D C 1
ATOM 11740 O O . VAL D 1 60 ? -16.678 17.296 -49.456 1.00 12.81 66 VAL D O 1
ATOM 11744 N N . GLU D 1 61 ? -17.833 15.880 -48.144 1.00 15.21 67 GLU D N 1
ATOM 11745 C CA . GLU D 1 61 ? -17.337 14.632 -48.760 1.00 16.39 67 GLU D CA 1
ATOM 11746 C C . GLU D 1 61 ? -17.629 14.510 -50.224 1.00 16.35 67 GLU D C 1
ATOM 11747 O O . GLU D 1 61 ? -18.699 14.918 -50.665 1.00 16.55 67 GLU D O 1
ATOM 11753 N N . TRP D 1 62 ? -16.717 13.887 -50.983 1.00 15.57 68 TRP D N 1
ATOM 11754 C CA . TRP D 1 62 ? -16.981 13.657 -52.404 1.00 15.66 68 TRP D CA 1
ATOM 11755 C C . TRP D 1 62 ? -16.605 12.221 -52.817 1.00 15.59 68 TRP D C 1
ATOM 11756 O O . TRP D 1 62 ? -17.500 11.416 -53.121 1.00 15.58 68 TRP D O 1
ATOM 11767 N N . GLN D 1 63 ? -15.303 11.884 -52.769 1.00 14.28 69 GLN D N 1
ATOM 11768 C CA . GLN D 1 63 ? -14.892 10.529 -53.121 1.00 14.70 69 GLN D CA 1
ATOM 11769 C C . GLN D 1 63 ? -13.610 10.130 -52.393 1.00 14.49 69 GLN D C 1
ATOM 11770 O O . GLN D 1 63 ? -12.937 10.980 -51.815 1.00 14.18 69 GLN D O 1
ATOM 11776 N N . ALA D 1 64 ? -13.314 8.831 -52.366 1.00 15.24 70 ALA D N 1
ATOM 11777 C CA . ALA D 1 64 ? -12.070 8.322 -51.781 1.00 16.85 70 ALA D CA 1
ATOM 11778 C C . ALA D 1 64 ? -10.953 8.739 -52.771 1.00 18.33 70 ALA D C 1
ATOM 11779 O O . ALA D 1 64 ? -11.178 8.725 -53.985 1.00 18.62 70 ALA D O 1
ATOM 11781 N N . GLY D 1 65 ? -9.791 9.135 -52.277 1.00 18.58 71 GLY D N 1
ATOM 11782 C CA . GLY D 1 65 ? -8.673 9.495 -53.147 1.00 19.99 71 GLY D CA 1
ATOM 11783 C C . GLY D 1 65 ? -7.907 8.219 -53.440 1.00 23.28 71 GLY D C 1
ATOM 11784 O O . GLY D 1 65 ? -8.252 7.474 -54.360 1.00 25.84 71 GLY D O 1
ATOM 11785 N N . SER D 1 66 ? -6.889 7.925 -52.648 1.00 23.16 72 SER D N 1
ATOM 11786 C CA . SER D 1 66 ? -6.148 6.673 -52.763 1.00 22.80 72 SER D CA 1
ATOM 11787 C C . SER D 1 66 ? -6.581 5.782 -51.571 1.00 22.02 72 SER D C 1
ATOM 11788 O O . SER D 1 66 ? -7.586 6.107 -50.902 1.00 21.94 72 SER D O 1
ATOM 11791 N N . LEU D 1 67 ? -5.883 4.656 -51.292 1.00 20.44 73 LEU D N 1
ATOM 11792 C CA . LEU D 1 67 ? -6.276 3.793 -50.166 1.00 19.37 73 LEU D CA 1
ATOM 11793 C C . LEU D 1 67 ? -6.444 4.538 -48.836 1.00 18.07 73 LEU D C 1
ATOM 11794 O O . LEU D 1 67 ? -7.323 4.200 -48.059 1.00 18.44 73 LEU D O 1
ATOM 11799 N N . ASN D 1 68 ? -5.573 5.508 -48.543 1.00 15.56 74 ASN D N 1
ATOM 11800 C CA . ASN D 1 68 ? -5.568 6.161 -47.238 1.00 14.90 74 ASN D CA 1
ATOM 11801 C C . ASN D 1 68 ? -5.983 7.618 -47.250 1.00 14.03 74 ASN D C 1
ATOM 11802 O O . ASN D 1 68 ? -5.700 8.333 -46.285 1.00 14.40 74 ASN D O 1
ATOM 11807 N N . THR D 1 69 ? -6.621 8.078 -48.336 1.00 12.77 75 THR D N 1
ATOM 11808 C CA . THR D 1 69 ? -6.983 9.488 -48.432 1.00 12.51 75 THR D CA 1
ATOM 11809 C C . THR D 1 69 ? -8.421 9.704 -48.881 1.00 12.43 75 THR D C 1
ATOM 11810 O O . THR D 1 69 ? -9.008 8.861 -49.560 1.00 12.58 75 THR D O 1
ATOM 11814 N N . LEU D 1 70 ? -8.961 10.860 -48.549 1.00 13.08 76 LEU D N 1
ATOM 11815 C CA . LEU D 1 70 ? -10.313 11.249 -48.946 1.00 14.16 76 LEU D CA 1
ATOM 11816 C C . LEU D 1 70 ? -10.221 12.580 -49.683 1.00 14.93 76 LEU D C 1
ATOM 11817 O O . LEU D 1 70 ? -9.397 13.429 -49.312 1.00 14.67 76 LEU D O 1
ATOM 11822 N N . VAL D 1 71 ? -11.074 12.775 -50.697 1.00 14.75 77 VAL D N 1
ATOM 11823 C CA . VAL D 1 71 ? -11.094 14.011 -51.459 1.00 14.48 77 VAL D CA 1
ATOM 11824 C C . VAL D 1 71 ? -12.433 14.711 -51.285 1.00 15.32 77 VAL D C 1
ATOM 11825 O O . VAL D 1 71 ? -13.482 14.096 -51.517 1.00 16.39 77 VAL D O 1
ATOM 11829 N N . ASP D 1 72 ? -12.417 15.982 -50.839 1.00 14.32 78 ASP D N 1
ATOM 11830 C CA . ASP D 1 72 ? -13.667 16.707 -50.646 1.00 13.69 78 ASP D CA 1
ATOM 11831 C C . ASP D 1 72 ? -14.202 17.325 -51.979 1.00 13.55 78 ASP D C 1
ATOM 11832 O O . ASP D 1 72 ? -13.590 17.142 -53.050 1.00 14.17 78 ASP D O 1
ATOM 11837 N N . THR D 1 73 ? -15.353 18.038 -51.928 1.00 12.87 79 THR D N 1
ATOM 11838 C CA . THR D 1 73 ? -15.956 18.634 -53.123 1.00 12.27 79 THR D CA 1
ATOM 11839 C C . THR D 1 73 ? -15.107 19.734 -53.782 1.00 13.04 79 THR D C 1
ATOM 11840 O O . THR D 1 73 ? -15.360 20.086 -54.943 1.00 12.60 79 THR D O 1
ATOM 11844 N N . GLN D 1 74 ? -14.127 20.267 -53.054 1.00 13.83 80 GLN D N 1
ATOM 11845 C CA . GLN D 1 74 ? -13.205 21.282 -53.580 1.00 14.89 80 GLN D CA 1
ATOM 11846 C C . GLN D 1 74 ? -11.910 20.670 -54.133 1.00 16.70 80 GLN D C 1
ATOM 11847 O O . GLN D 1 74 ? -11.029 21.419 -54.555 1.00 18.20 80 GLN D O 1
ATOM 11853 N N . GLY D 1 75 ? -11.780 19.346 -54.120 1.00 16.22 81 GLY D N 1
ATOM 11854 C CA . GLY D 1 75 ? -10.568 18.697 -54.590 1.00 17.02 81 GLY D CA 1
ATOM 11855 C C . GLY D 1 75 ? -9.454 18.623 -53.562 1.00 17.06 81 GLY D C 1
ATOM 11856 O O . GLY D 1 75 ? -8.336 18.231 -53.912 1.00 18.10 81 GLY D O 1
ATOM 11857 N N A GLN D 1 76 ? -9.735 18.986 -52.293 0.54 16.49 82 GLN D N 1
ATOM 11858 N N B GLN D 1 76 ? -9.710 19.025 -52.301 0.46 16.44 82 GLN D N 1
ATOM 11859 C CA A GLN D 1 76 ? -8.754 18.927 -51.205 0.54 16.74 82 GLN D CA 1
ATOM 11860 C CA B GLN D 1 76 ? -8.678 18.946 -51.264 0.46 16.60 82 GLN D CA 1
ATOM 11861 C C A GLN D 1 76 ? -8.585 17.474 -50.771 0.54 16.29 82 GLN D C 1
ATOM 11862 C C B GLN D 1 76 ? -8.564 17.507 -50.765 0.46 16.22 82 GLN D C 1
ATOM 11863 O O A GLN D 1 76 ? -9.574 16.793 -50.509 0.54 16.50 82 GLN D O 1
ATOM 11864 O O B GLN D 1 76 ? -9.569 16.863 -50.475 0.46 16.40 82 GLN D O 1
ATOM 11875 N N . GLU D 1 77 ? -7.338 16.990 -50.712 1.00 15.73 83 GLU D N 1
ATOM 11876 C CA . GLU D 1 77 ? -7.078 15.614 -50.335 1.00 15.48 83 GLU D CA 1
ATOM 11877 C C . GLU D 1 77 ? -6.569 15.518 -48.916 1.00 16.35 83 GLU D C 1
ATOM 11878 O O . GLU D 1 77 ? -5.575 16.150 -48.568 1.00 17.24 83 GLU D O 1
ATOM 11884 N N . PHE D 1 78 ? -7.240 14.691 -48.094 1.00 15.21 84 PHE D N 1
ATOM 11885 C CA . PHE D 1 78 ? -6.922 14.527 -46.701 1.00 15.67 84 PHE D CA 1
ATOM 11886 C C . PHE D 1 78 ? -6.327 13.161 -46.408 1.00 15.87 84 PHE D C 1
ATOM 11887 O O . PHE D 1 78 ? -6.920 12.158 -46.812 1.00 16.25 84 PHE D O 1
ATOM 11895 N N . ILE D 1 79 ? -5.236 13.099 -45.593 1.00 14.48 85 ILE D N 1
ATOM 11896 C CA . ILE D 1 79 ? -4.762 11.792 -45.150 1.00 14.35 85 ILE D CA 1
ATOM 11897 C C . ILE D 1 79 ? -5.710 11.403 -44.017 1.00 14.06 85 ILE D C 1
ATOM 11898 O O . ILE D 1 79 ? -5.955 12.215 -43.106 1.00 13.79 85 ILE D O 1
ATOM 11903 N N . ASP D 1 80 ? -6.247 10.190 -44.068 1.00 13.91 86 ASP D N 1
ATOM 11904 C CA . ASP D 1 80 ? -7.225 9.784 -43.073 1.00 14.50 86 ASP D CA 1
ATOM 11905 C C . ASP D 1 80 ? -6.632 9.118 -41.830 1.00 15.62 86 ASP D C 1
ATOM 11906 O O . ASP D 1 80 ? -6.339 7.934 -41.847 1.00 16.47 86 ASP D O 1
ATOM 11911 N N . CYS D 1 81 ? -6.480 9.881 -40.740 1.00 14.72 87 CYS D N 1
ATOM 11912 C CA . CYS D 1 81 ? -6.051 9.314 -39.458 1.00 14.95 87 CYS D CA 1
ATOM 11913 C C . CYS D 1 81 ? -7.210 9.146 -38.477 1.00 15.14 87 CYS D C 1
ATOM 11914 O O . CYS D 1 81 ? -6.972 8.906 -37.298 1.00 16.23 87 CYS D O 1
ATOM 11917 N N . LEU D 1 82 ? -8.439 9.375 -38.918 1.00 14.70 88 LEU D N 1
ATOM 11918 C CA . LEU D 1 82 ? -9.618 9.161 -38.084 1.00 15.71 88 LEU D CA 1
ATOM 11919 C C . LEU D 1 82 ? -10.098 7.700 -38.318 1.00 16.36 88 LEU D C 1
ATOM 11920 O O . LEU D 1 82 ? -10.465 7.016 -37.367 1.00 16.91 88 LEU D O 1
ATOM 11925 N N . GLY D 1 83 ? -10.015 7.230 -39.569 1.00 16.58 89 GLY D N 1
ATOM 11926 C CA . GLY D 1 83 ? -10.334 5.873 -39.984 1.00 17.20 89 GLY D CA 1
ATOM 11927 C C . GLY D 1 83 ? -11.718 5.428 -39.586 1.00 17.46 89 GLY D C 1
ATOM 11928 O O . GLY D 1 83 ? -11.930 4.241 -39.338 1.00 17.84 89 GLY D O 1
ATOM 11929 N N . GLY D 1 84 ? -12.660 6.376 -39.534 1.00 17.29 90 GLY D N 1
ATOM 11930 C CA . GLY D 1 84 ? -14.030 6.120 -39.091 1.00 17.19 90 GLY D CA 1
ATOM 11931 C C . GLY D 1 84 ? -14.073 5.522 -37.690 1.00 17.97 90 GLY D C 1
ATOM 11932 O O . GLY D 1 84 ? -14.970 4.726 -37.380 1.00 18.78 90 GLY D O 1
ATOM 11933 N N . PHE D 1 85 ? -13.072 5.852 -36.836 1.00 17.41 91 PHE D N 1
ATOM 11934 C CA . PHE D 1 85 ? -12.920 5.279 -35.493 1.00 18.42 91 PHE D CA 1
ATOM 11935 C C . PHE D 1 85 ? -12.738 3.769 -35.551 1.00 17.90 91 PHE D C 1
ATOM 11936 O O . PHE D 1 85 ? -13.254 3.037 -34.702 1.00 18.99 91 PHE D O 1
ATOM 11944 N N . GLY D 1 86 ? -11.959 3.307 -36.522 1.00 15.93 92 GLY D N 1
ATOM 11945 C CA . GLY D 1 86 ? -11.626 1.890 -36.589 1.00 15.11 92 GLY D CA 1
ATOM 11946 C C . GLY D 1 86 ? -12.404 1.085 -37.587 1.00 14.67 92 GLY D C 1
ATOM 11947 O O . GLY D 1 86 ? -12.427 -0.141 -37.479 1.00 15.81 92 GLY D O 1
ATOM 11948 N N . ILE D 1 87 ? -13.074 1.747 -38.535 1.00 13.32 93 ILE D N 1
ATOM 11949 C CA . ILE D 1 87 ? -13.777 1.038 -39.593 1.00 12.88 93 ILE D CA 1
ATOM 11950 C C . ILE D 1 87 ? -12.794 0.747 -40.760 1.00 13.69 93 ILE D C 1
ATOM 11951 O O . ILE D 1 87 ? -12.848 -0.338 -41.357 1.00 14.41 93 ILE D O 1
ATOM 11956 N N . PHE D 1 88 ? -11.986 1.750 -41.146 1.00 13.16 94 PHE D N 1
ATOM 11957 C CA . PHE D 1 88 ? -11.208 1.636 -42.384 1.00 12.47 94 PHE D CA 1
ATOM 11958 C C . PHE D 1 88 ? -9.859 0.914 -42.229 1.00 11.99 94 PHE D C 1
ATOM 11959 O O . PHE D 1 88 ? -8.860 1.372 -42.786 1.00 12.41 94 PHE D O 1
ATOM 11967 N N . ASN D 1 89 ? -9.864 -0.288 -41.646 1.00 11.74 95 ASN D N 1
ATOM 11968 C CA . ASN D 1 89 ? -8.627 -1.042 -41.406 1.00 10.86 95 ASN D CA 1
ATOM 11969 C C . ASN D 1 89 ? -7.894 -1.387 -42.684 1.00 11.53 95 ASN D C 1
ATOM 11970 O O . ASN D 1 89 ? -6.657 -1.368 -42.711 1.00 11.71 95 ASN D O 1
ATOM 11975 N N . VAL D 1 90 ? -8.641 -1.742 -43.728 1.00 11.34 96 VAL D N 1
ATOM 11976 C CA . VAL D 1 90 ? -8.006 -2.104 -45.007 1.00 11.33 96 VAL D CA 1
ATOM 11977 C C . VAL D 1 90 ? -8.065 -0.954 -46.032 1.00 11.79 96 VAL D C 1
ATOM 11978 O O . VAL D 1 90 ? -7.914 -1.200 -47.213 1.00 11.84 96 VAL D O 1
ATOM 11982 N N . GLY D 1 91 ? -8.213 0.285 -45.564 1.00 10.60 97 GLY D N 1
ATOM 11983 C CA . GLY D 1 91 ? -8.245 1.463 -46.412 1.00 10.57 97 GLY D CA 1
ATOM 11984 C C . GLY D 1 91 ? -9.597 1.773 -47.030 1.00 12.65 97 GLY D C 1
ATOM 11985 O O . GLY D 1 91 ? -10.588 1.081 -46.760 1.00 13.23 97 GLY D O 1
ATOM 11986 N N . HIS D 1 92 ? -9.642 2.856 -47.816 1.00 12.56 98 HIS D N 1
ATOM 11987 C CA . HIS D 1 92 ? -10.827 3.325 -48.523 1.00 12.58 98 HIS D CA 1
ATOM 11988 C C . HIS D 1 92 ? -10.891 2.664 -49.899 1.00 12.83 98 HIS D C 1
ATOM 11989 O O . HIS D 1 92 ? -9.902 2.619 -50.635 1.00 13.68 98 HIS D O 1
ATOM 11996 N N . ARG D 1 93 ? -12.042 2.089 -50.206 1.00 11.08 99 ARG D N 1
ATOM 11997 C CA . ARG D 1 93 ? -12.298 1.371 -51.444 1.00 11.65 99 ARG D CA 1
ATOM 11998 C C . ARG D 1 93 ? -11.233 0.319 -51.738 1.00 12.97 99 ARG D C 1
ATOM 11999 O O . ARG D 1 93 ? -10.646 0.311 -52.847 1.00 13.85 99 ARG D O 1
ATOM 12007 N N . ASN D 1 94 ? -10.943 -0.563 -50.752 1.00 12.87 100 ASN D N 1
ATOM 12008 C CA . ASN D 1 94 ? -9.940 -1.625 -50.956 1.00 13.74 100 ASN D CA 1
ATOM 12009 C C . ASN D 1 94 ? -10.387 -2.468 -52.163 1.00 13.65 100 ASN D C 1
ATOM 12010 O O . ASN D 1 94 ? -11.532 -2.910 -52.194 1.00 13.53 100 ASN D O 1
ATOM 12015 N N . PRO D 1 95 ? -9.556 -2.568 -53.199 1.00 13.42 101 PRO D N 1
ATOM 12016 C CA . PRO D 1 95 ? -10.024 -3.232 -54.443 1.00 13.78 101 PRO D CA 1
ATOM 12017 C C . PRO D 1 95 ? -10.548 -4.641 -54.261 1.00 13.24 101 PRO D C 1
ATOM 12018 O O . PRO D 1 95 ? -11.456 -5.017 -54.988 1.00 13.89 101 PRO D O 1
ATOM 12022 N N . VAL D 1 96 ? -9.981 -5.424 -53.330 1.00 12.60 102 VAL D N 1
ATOM 12023 C CA . VAL D 1 96 ? -10.460 -6.790 -53.112 1.00 13.43 102 VAL D CA 1
ATOM 12024 C C . VAL D 1 96 ? -11.866 -6.800 -52.494 1.00 13.23 102 VAL D C 1
ATOM 12025 O O . VAL D 1 96 ? -12.743 -7.598 -52.884 1.00 13.42 102 VAL D O 1
ATOM 12029 N N . VAL D 1 97 ? -12.102 -5.874 -51.566 1.00 12.10 103 VAL D N 1
ATOM 12030 C CA . VAL D 1 97 ? -13.407 -5.783 -50.908 1.00 11.33 103 VAL D CA 1
ATOM 12031 C C . VAL D 1 97 ? -14.443 -5.255 -51.885 1.00 11.85 103 VAL D C 1
ATOM 12032 O O . VAL D 1 97 ? -15.538 -5.833 -52.011 1.00 12.48 103 VAL D O 1
ATOM 12036 N N . VAL D 1 98 ? -14.082 -4.179 -52.611 1.00 11.35 104 VAL D N 1
ATOM 12037 C CA . VAL D 1 98 ? -14.966 -3.601 -53.621 1.00 11.71 104 VAL D CA 1
ATOM 12038 C C . VAL D 1 98 ? -15.358 -4.652 -54.693 1.00 12.69 104 VAL D C 1
ATOM 12039 O O . VAL D 1 98 ? -16.530 -4.760 -55.036 1.00 13.27 104 VAL D O 1
ATOM 12043 N N A SER D 1 99 ? -14.383 -5.430 -55.183 0.52 13.36 105 SER D N 1
ATOM 12044 N N B SER D 1 99 ? -14.394 -5.436 -55.176 0.48 13.36 105 SER D N 1
ATOM 12045 C CA A SER D 1 99 ? -14.642 -6.474 -56.188 0.52 13.79 105 SER D CA 1
ATOM 12046 C CA B SER D 1 99 ? -14.676 -6.470 -56.180 0.48 13.87 105 SER D CA 1
ATOM 12047 C C A SER D 1 99 ? -15.618 -7.525 -55.672 0.52 14.09 105 SER D C 1
ATOM 12048 C C B SER D 1 99 ? -15.622 -7.538 -55.673 0.48 14.11 105 SER D C 1
ATOM 12049 O O A SER D 1 99 ? -16.537 -7.913 -56.393 0.52 14.46 105 SER D O 1
ATOM 12050 O O B SER D 1 99 ? -16.524 -7.951 -56.402 0.48 14.45 105 SER D O 1
ATOM 12055 N N . ALA D 1 100 ? -15.451 -7.970 -54.422 1.00 13.84 106 ALA D N 1
ATOM 12056 C CA . ALA D 1 100 ? -16.334 -8.979 -53.842 1.00 13.84 106 ALA D CA 1
ATOM 12057 C C . ALA D 1 100 ? -17.771 -8.463 -53.738 1.00 13.87 106 ALA D C 1
ATOM 12058 O O . ALA D 1 100 ? -18.735 -9.173 -54.105 1.00 13.94 106 ALA D O 1
ATOM 12060 N N . VAL D 1 101 ? -17.925 -7.200 -53.302 1.00 14.10 107 VAL D N 1
ATOM 12061 C CA . VAL D 1 101 ? -19.258 -6.588 -53.162 1.00 13.68 107 VAL D CA 1
ATOM 12062 C C . VAL D 1 101 ? -19.888 -6.406 -54.543 1.00 14.34 107 VAL D C 1
ATOM 12063 O O . VAL D 1 101 ? -21.062 -6.716 -54.725 1.00 14.90 107 VAL D O 1
ATOM 12067 N N A GLN D 1 102 ? -19.114 -5.938 -55.536 0.57 14.23 108 GLN D N 1
ATOM 12068 N N B GLN D 1 102 ? -19.088 -5.969 -55.516 0.43 14.65 108 GLN D N 1
ATOM 12069 C CA A GLN D 1 102 ? -19.632 -5.786 -56.910 0.57 15.12 108 GLN D CA 1
ATOM 12070 C CA B GLN D 1 102 ? -19.492 -5.795 -56.910 0.43 15.84 108 GLN D CA 1
ATOM 12071 C C A GLN D 1 102 ? -20.078 -7.149 -57.467 0.57 15.91 108 GLN D C 1
ATOM 12072 C C B GLN D 1 102 ? -20.013 -7.119 -57.483 0.43 16.24 108 GLN D C 1
ATOM 12073 O O A GLN D 1 102 ? -21.168 -7.250 -58.042 0.57 17.03 108 GLN D O 1
ATOM 12074 O O B GLN D 1 102 ? -21.082 -7.158 -58.096 0.43 17.35 108 GLN D O 1
ATOM 12085 N N . ASN D 1 103 ? -19.266 -8.203 -57.272 1.00 15.46 109 ASN D N 1
ATOM 12086 C CA . ASN D 1 103 ? -19.632 -9.532 -57.779 1.00 15.48 109 ASN D CA 1
ATOM 12087 C C . ASN D 1 103 ? -20.913 -10.045 -57.154 1.00 15.15 109 ASN D C 1
ATOM 12088 O O . ASN D 1 103 ? -21.784 -10.560 -57.871 1.00 16.81 109 ASN D O 1
ATOM 12093 N N . GLN D 1 104 ? -21.076 -9.838 -55.836 1.00 12.95 110 GLN D N 1
ATOM 12094 C CA . GLN D 1 104 ? -22.285 -10.291 -55.166 1.00 12.48 110 GLN D CA 1
ATOM 12095 C C . GLN D 1 104 ? -23.505 -9.446 -55.569 1.00 12.76 110 GLN D C 1
ATOM 12096 O O . GLN D 1 104 ? -24.618 -9.971 -55.701 1.00 13.43 110 GLN D O 1
ATOM 12102 N N . LEU D 1 105 ? -23.305 -8.140 -55.788 1.00 12.44 111 LEU D N 1
ATOM 12103 C CA . LEU D 1 105 ? -24.403 -7.256 -56.198 1.00 12.65 111 LEU D CA 1
ATOM 12104 C C . LEU D 1 105 ? -24.984 -7.711 -57.547 1.00 13.61 111 LEU D C 1
ATOM 12105 O O . LEU D 1 105 ? -26.196 -7.592 -57.772 1.00 14.29 111 LEU D O 1
ATOM 12110 N N . ALA D 1 106 ? -24.126 -8.239 -58.441 1.00 13.49 112 ALA D N 1
ATOM 12111 C CA . ALA D 1 106 ? -24.574 -8.744 -59.743 1.00 14.22 112 ALA D CA 1
ATOM 12112 C C . ALA D 1 106 ? -25.446 -10.010 -59.609 1.00 15.82 112 ALA D C 1
ATOM 12113 O O . ALA D 1 106 ? -26.200 -10.339 -60.549 1.00 16.79 112 ALA D O 1
ATOM 12115 N N . LYS D 1 107 ? -25.371 -10.728 -58.466 1.00 15.27 113 LYS D N 1
ATOM 12116 C CA . LYS D 1 107 ? -26.139 -11.949 -58.264 1.00 15.99 113 LYS D CA 1
ATOM 12117 C C . LYS D 1 107 ? -27.380 -11.739 -57.384 1.00 16.32 113 LYS D C 1
ATOM 12118 O O . LYS D 1 107 ? -28.503 -11.959 -57.845 1.00 16.42 113 LYS D O 1
ATOM 12124 N N . GLN D 1 108 ? -27.181 -11.363 -56.100 1.00 15.81 114 GLN D N 1
ATOM 12125 C CA . GLN D 1 108 ? -28.267 -11.182 -55.150 1.00 15.75 114 GLN D CA 1
ATOM 12126 C C . GLN D 1 108 ? -27.719 -10.414 -53.950 1.00 16.20 114 GLN D C 1
ATOM 12127 O O . GLN D 1 108 ? -26.944 -10.974 -53.174 1.00 16.04 114 GLN D O 1
ATOM 12133 N N . PRO D 1 109 ? -28.082 -9.134 -53.792 1.00 15.26 115 PRO D N 1
ATOM 12134 C CA . PRO D 1 109 ? -27.527 -8.362 -52.665 1.00 15.23 115 PRO D CA 1
ATOM 12135 C C . PRO D 1 109 ? -28.142 -8.707 -51.297 1.00 15.22 115 PRO D C 1
ATOM 12136 O O . PRO D 1 109 ? -27.452 -8.654 -50.277 1.00 15.32 115 PRO D O 1
ATOM 12140 N N . LEU D 1 110 ? -29.461 -8.997 -51.260 1.00 14.57 116 LEU D N 1
ATOM 12141 C CA . LEU D 1 110 ? -30.155 -9.304 -50.004 1.00 14.44 116 LEU D CA 1
ATOM 12142 C C . LEU D 1 110 ? -30.784 -10.682 -50.094 1.00 16.22 116 LEU D C 1
ATOM 12143 O O . LEU D 1 110 ? -31.276 -11.073 -51.160 1.00 16.84 116 LEU D O 1
ATOM 12148 N N . HIS D 1 111 ? -30.789 -11.417 -48.994 1.00 17.52 117 HIS D N 1
ATOM 12149 C CA . HIS D 1 111 ? -31.316 -12.766 -48.955 1.00 20.08 117 HIS D CA 1
ATOM 12150 C C . HIS D 1 111 ? -32.863 -12.774 -48.881 1.00 22.02 117 HIS D C 1
ATOM 12151 O O . HIS D 1 111 ? -33.498 -11.796 -48.485 1.00 21.89 117 HIS D O 1
ATOM 12158 N N . SER D 1 112 ? -33.434 -13.906 -49.254 1.00 23.36 118 SER D N 1
ATOM 12159 C CA . SER D 1 112 ? -34.861 -14.193 -49.361 1.00 25.59 118 SER D CA 1
ATOM 12160 C C . SER D 1 112 ? -35.561 -14.395 -48.059 1.00 26.78 118 SER D C 1
ATOM 12161 O O . SER D 1 112 ? -36.791 -14.332 -48.041 1.00 27.67 118 SER D O 1
ATOM 12164 N N . GLN D 1 113 ? -34.818 -14.742 -46.997 1.00 27.08 119 GLN D N 1
ATOM 12165 C CA . GLN D 1 113 ? -35.361 -15.093 -45.692 1.00 29.02 119 GLN D CA 1
ATOM 12166 C C . GLN D 1 113 ? -36.087 -16.458 -45.709 1.00 29.19 119 GLN D C 1
ATOM 12167 O O . GLN D 1 113 ? -36.995 -16.689 -44.903 1.00 30.38 119 GLN D O 1
ATOM 12173 N N . GLU D 1 114 ? -35.679 -17.362 -46.602 1.00 27.72 120 GLU D N 1
ATOM 12174 C CA . GLU D 1 114 ? -36.256 -18.697 -46.641 1.00 28.04 120 GLU D CA 1
ATOM 12175 C C . GLU D 1 114 ? -35.231 -19.714 -47.147 1.00 27.67 120 GLU D C 1
ATOM 12176 O O . GLU D 1 114 ? -34.882 -20.633 -46.417 1.00 27.78 120 GLU D O 1
ATOM 12182 N N . LEU D 1 115 ? -34.739 -19.552 -48.380 1.00 27.37 121 LEU D N 1
ATOM 12183 C CA . LEU D 1 115 ? -33.751 -20.474 -48.927 1.00 27.48 121 LEU D CA 1
ATOM 12184 C C . LEU D 1 115 ? -32.445 -20.275 -48.146 1.00 27.68 121 LEU D C 1
ATOM 12185 O O . LEU D 1 115 ? -32.185 -19.166 -47.657 1.00 29.43 121 LEU D O 1
ATOM 12190 N N . LEU D 1 116 ? -31.670 -21.339 -47.949 1.00 25.56 122 LEU D N 1
ATOM 12191 C CA . LEU D 1 116 ? -30.409 -21.242 -47.222 1.00 24.55 122 LEU D CA 1
ATOM 12192 C C . LEU D 1 116 ? -29.455 -20.341 -47.985 1.00 23.32 122 LEU D C 1
ATOM 12193 O O . LEU D 1 116 ? -29.330 -20.484 -49.199 1.00 23.44 122 LEU D O 1
ATOM 12198 N N . ASP D 1 117 ? -28.865 -19.359 -47.310 1.00 21.84 123 ASP D N 1
ATOM 12199 C CA . ASP D 1 117 ? -27.979 -18.407 -47.972 1.00 21.75 123 ASP D CA 1
ATOM 12200 C C . ASP D 1 117 ? -26.488 -18.795 -47.794 1.00 21.61 123 ASP D C 1
ATOM 12201 O O . ASP D 1 117 ? -25.969 -18.843 -46.674 1.00 22.22 123 ASP D O 1
ATOM 12206 N N . PRO D 1 118 ? -25.809 -19.120 -48.908 1.00 20.68 124 PRO D N 1
ATOM 12207 C CA . PRO D 1 118 ? -24.426 -19.632 -48.809 1.00 19.41 124 PRO D CA 1
ATOM 12208 C C . PRO D 1 118 ? -23.387 -18.774 -48.112 1.00 19.09 124 PRO D C 1
ATOM 12209 O O . PRO D 1 118 ? -22.531 -19.343 -47.415 1.00 19.13 124 PRO D O 1
ATOM 12213 N N . LEU D 1 119 ? -23.387 -17.437 -48.331 1.00 17.23 125 LEU D N 1
ATOM 12214 C CA . LEU D 1 119 ? -22.331 -16.613 -47.743 1.00 16.39 125 LEU D CA 1
ATOM 12215 C C . LEU D 1 119 ? -22.443 -16.476 -46.238 1.00 16.71 125 LEU D C 1
ATOM 12216 O O . LEU D 1 119 ? -21.422 -16.319 -45.584 1.00 18.06 125 LEU D O 1
ATOM 12221 N N . ARG D 1 120 ? -23.653 -16.621 -45.671 1.00 16.10 126 ARG D N 1
ATOM 12222 C CA . ARG D 1 120 ? -23.815 -16.622 -44.207 1.00 16.36 126 ARG D CA 1
ATOM 12223 C C . ARG D 1 120 ? -23.052 -17.848 -43.644 1.00 17.94 126 ARG D C 1
ATOM 12224 O O . ARG D 1 120 ? -22.263 -17.721 -42.691 1.00 17.47 126 ARG D O 1
ATOM 12232 N N . ALA D 1 121 ? -23.238 -19.013 -44.298 1.00 18.23 127 ALA D N 1
ATOM 12233 C CA . ALA D 1 121 ? -22.596 -20.269 -43.916 1.00 18.69 127 ALA D CA 1
ATOM 12234 C C . ALA D 1 121 ? -21.077 -20.185 -44.098 1.00 17.85 127 ALA D C 1
ATOM 12235 O O . ALA D 1 121 ? -20.344 -20.630 -43.212 1.00 16.89 127 ALA D O 1
ATOM 12237 N N . MET D 1 122 ? -20.595 -19.581 -45.224 1.00 17.95 128 MET D N 1
ATOM 12238 C CA . MET D 1 122 ? -19.137 -19.439 -45.485 1.00 18.33 128 MET D CA 1
ATOM 12239 C C . MET D 1 122 ? -18.486 -18.489 -44.482 1.00 17.96 128 MET D C 1
ATOM 12240 O O . MET D 1 122 ? -17.371 -18.758 -44.005 1.00 17.75 128 MET D O 1
ATOM 12245 N N . LEU D 1 123 ? -19.170 -17.358 -44.167 1.00 17.03 129 LEU D N 1
ATOM 12246 C CA . LEU D 1 123 ? -18.579 -16.409 -43.220 1.00 16.74 129 LEU D CA 1
ATOM 12247 C C . LEU D 1 123 ? -18.567 -17.007 -41.817 1.00 16.35 129 LEU D C 1
ATOM 12248 O O . LEU D 1 123 ? -17.581 -16.867 -41.106 1.00 15.80 129 LEU D O 1
ATOM 12253 N N . ALA D 1 124 ? -19.640 -17.720 -41.422 1.00 16.52 130 ALA D N 1
ATOM 12254 C CA . ALA D 1 124 ? -19.678 -18.352 -40.097 1.00 15.96 130 ALA D CA 1
ATOM 12255 C C . ALA D 1 124 ? -18.546 -19.379 -39.973 1.00 15.89 130 ALA D C 1
ATOM 12256 O O . ALA D 1 124 ? -17.827 -19.377 -38.977 1.00 15.64 130 ALA D O 1
ATOM 12258 N N . LYS D 1 125 ? -18.305 -20.163 -41.041 1.00 16.32 131 LYS D N 1
ATOM 12259 C CA . LYS D 1 125 ? -17.217 -21.136 -41.045 1.00 17.35 131 LYS D CA 1
ATOM 12260 C C . LYS D 1 125 ? -15.853 -20.429 -40.941 1.00 17.18 131 LYS D C 1
ATOM 12261 O O . LYS D 1 125 ? -15.011 -20.843 -40.158 1.00 18.04 131 LYS D O 1
ATOM 12267 N N . THR D 1 126 ? -15.639 -19.370 -41.738 1.00 16.99 132 THR D N 1
ATOM 12268 C CA . THR D 1 126 ? -14.368 -18.638 -41.737 1.00 16.53 132 THR D CA 1
ATOM 12269 C C . THR D 1 126 ? -14.094 -17.986 -40.366 1.00 16.52 132 THR D C 1
ATOM 12270 O O . THR D 1 126 ? -12.952 -17.986 -39.886 1.00 16.74 132 THR D O 1
ATOM 12274 N N . LEU D 1 127 ? -15.134 -17.402 -39.755 1.00 15.25 133 LEU D N 1
ATOM 12275 C CA . LEU D 1 127 ? -14.984 -16.777 -38.444 1.00 15.19 133 LEU D CA 1
ATOM 12276 C C . LEU D 1 127 ? -14.684 -17.821 -37.383 1.00 15.50 133 LEU D C 1
ATOM 12277 O O . LEU D 1 127 ? -13.858 -17.558 -36.518 1.00 15.33 133 LEU D O 1
ATOM 12282 N N . ALA D 1 128 ? -15.287 -19.028 -37.469 1.00 16.39 134 ALA D N 1
ATOM 12283 C CA . ALA D 1 128 ? -14.968 -20.095 -36.495 1.00 17.26 134 ALA D CA 1
ATOM 12284 C C . ALA D 1 128 ? -13.486 -20.483 -36.605 1.00 17.95 134 ALA D C 1
ATOM 12285 O O . ALA D 1 128 ? -12.819 -20.631 -35.583 1.00 17.64 134 ALA D O 1
ATOM 12287 N N . ALA D 1 129 ? -12.953 -20.580 -37.827 1.00 18.23 135 ALA D N 1
ATOM 12288 C CA . ALA D 1 129 ? -11.535 -20.892 -38.042 1.00 18.34 135 ALA D CA 1
ATOM 12289 C C . ALA D 1 129 ? -10.592 -19.771 -37.568 1.00 19.72 135 ALA D C 1
ATOM 12290 O O . ALA D 1 129 ? -9.467 -20.036 -37.146 1.00 19.66 135 ALA D O 1
ATOM 12292 N N . LEU D 1 130 ? -11.025 -18.508 -37.681 1.00 19.56 136 LEU D N 1
ATOM 12293 C CA . LEU D 1 130 ? -10.210 -17.351 -37.319 1.00 19.01 136 LEU D CA 1
ATOM 12294 C C . LEU D 1 130 ? -10.166 -17.065 -35.794 1.00 19.24 136 LEU D C 1
ATOM 12295 O O . LEU D 1 130 ? -9.189 -16.507 -35.283 1.00 17.91 136 LEU D O 1
ATOM 12300 N N . THR D 1 131 ? -11.253 -17.394 -35.082 1.00 19.71 137 THR D N 1
ATOM 12301 C CA . THR D 1 131 ? -11.361 -17.083 -33.664 1.00 20.45 137 THR D CA 1
ATOM 12302 C C . THR D 1 131 ? -10.727 -18.136 -32.777 1.00 23.25 137 THR D C 1
ATOM 12303 O O . THR D 1 131 ? -10.687 -19.318 -33.132 1.00 22.98 137 THR D O 1
ATOM 12307 N N . PRO D 1 132 ? -10.327 -17.730 -31.561 1.00 25.06 138 PRO D N 1
ATOM 12308 C CA . PRO D 1 132 ? -9.681 -18.686 -30.663 1.00 26.81 138 PRO D CA 1
ATOM 12309 C C . PRO D 1 132 ? -10.574 -19.735 -30.050 1.00 28.60 138 PRO D C 1
ATOM 12310 O O . PRO D 1 132 ? -11.793 -19.553 -29.886 1.00 29.66 138 PRO D O 1
ATOM 12314 N N . GLY D 1 133 ? -9.922 -20.837 -29.697 1.00 28.78 139 GLY D N 1
ATOM 12315 C CA . GLY D 1 133 ? -10.489 -21.966 -28.979 1.00 28.58 139 GLY D CA 1
ATOM 12316 C C . GLY D 1 133 ? -11.847 -22.491 -29.375 1.00 27.50 139 GLY D C 1
ATOM 12317 O O . GLY D 1 133 ? -12.022 -23.036 -30.459 1.00 28.55 139 GLY D O 1
ATOM 12318 N N . LYS D 1 134 ? -12.805 -22.374 -28.456 1.00 25.76 140 LYS D N 1
ATOM 12319 C CA . LYS D 1 134 ? -14.138 -22.935 -28.588 1.00 24.86 140 LYS D CA 1
ATOM 12320 C C . LYS D 1 134 ? -15.196 -22.026 -29.215 1.00 22.15 140 LYS D C 1
ATOM 12321 O O . LYS D 1 134 ? -16.367 -22.424 -29.250 1.00 22.00 140 LYS D O 1
ATOM 12327 N N . LEU D 1 135 ? -14.816 -20.836 -29.699 1.00 19.89 141 LEU D N 1
ATOM 12328 C CA . LEU D 1 135 ? -15.774 -19.949 -30.369 1.00 18.47 141 LEU D CA 1
ATOM 12329 C C . LEU D 1 135 ? -16.129 -20.614 -31.720 1.00 18.29 141 LEU D C 1
ATOM 12330 O O . LEU D 1 135 ? -15.241 -20.828 -32.548 1.00 19.70 141 LEU D O 1
ATOM 12335 N N . LYS D 1 136 ? -17.393 -20.966 -31.916 1.00 17.23 142 LYS D N 1
ATOM 12336 C CA . LYS D 1 136 ? -17.802 -21.775 -33.060 1.00 16.97 142 LYS D CA 1
ATOM 12337 C C . LYS D 1 136 ? -19.035 -21.268 -33.850 1.00 16.51 142 LYS D C 1
ATOM 12338 O O . LYS D 1 136 ? -19.148 -21.547 -35.057 1.00 16.33 142 LYS D O 1
ATOM 12344 N N . TYR D 1 137 ? -19.994 -20.610 -33.168 1.00 15.50 143 TYR D N 1
ATOM 12345 C CA . TYR D 1 137 ? -21.220 -20.174 -33.813 1.00 16.48 143 TYR D CA 1
ATOM 12346 C C . TYR D 1 137 ? -21.287 -18.671 -33.936 1.00 16.18 143 TYR D C 1
ATOM 12347 O O . TYR D 1 137 ? -20.891 -17.971 -33.010 1.00 16.26 143 TYR D O 1
ATOM 12356 N N . SER D 1 138 ? -21.823 -18.168 -35.062 1.00 15.44 144 SER D N 1
ATOM 12357 C CA . SER D 1 138 ? -21.895 -16.740 -35.303 1.00 15.00 144 SER D CA 1
ATOM 12358 C C . SER D 1 138 ? -23.315 -16.318 -35.571 1.00 15.41 144 SER D C 1
ATOM 12359 O O . SER D 1 138 ? -24.056 -17.017 -36.270 1.00 15.43 144 SER D O 1
ATOM 12362 N N . PHE D 1 139 ? -23.680 -15.135 -35.062 1.00 14.47 145 PHE D N 1
ATOM 12363 C CA . PHE D 1 139 ? -24.979 -14.525 -35.334 1.00 14.14 145 PHE D CA 1
ATOM 12364 C C . PHE D 1 139 ? -24.603 -13.224 -36.038 1.00 13.82 145 PHE D C 1
ATOM 12365 O O . PHE D 1 139 ? -23.803 -12.452 -35.498 1.00 13.88 145 PHE D O 1
ATOM 12373 N N . PHE D 1 140 ? -25.166 -12.965 -37.220 1.00 13.33 146 PHE D N 1
ATOM 12374 C CA . PHE D 1 140 ? -24.831 -11.762 -37.972 1.00 13.38 146 PHE D CA 1
ATOM 12375 C C . PHE D 1 140 ? -25.869 -10.669 -37.832 1.00 12.99 146 PHE D C 1
ATOM 12376 O O . PHE D 1 140 ? -27.078 -10.916 -37.858 1.00 13.60 146 PHE D O 1
ATOM 12384 N N . CYS D 1 141 ? -25.397 -9.441 -37.725 1.00 12.21 147 CYS D N 1
ATOM 12385 C CA . CYS D 1 141 ? -26.278 -8.285 -37.576 1.00 13.22 147 CYS D CA 1
ATOM 12386 C C . CYS D 1 141 ? -25.674 -7.091 -38.331 1.00 13.19 147 CYS D C 1
ATOM 12387 O O . CYS D 1 141 ? -24.832 -7.303 -39.208 1.00 13.81 147 CYS D O 1
ATOM 12390 N N . ASN D 1 142 ? -26.107 -5.851 -38.057 1.00 12.86 148 ASN D N 1
ATOM 12391 C CA . ASN D 1 142 ? -25.713 -4.720 -38.891 1.00 12.87 148 ASN D CA 1
ATOM 12392 C C . ASN D 1 142 ? -24.811 -3.708 -38.255 1.00 13.10 148 ASN D C 1
ATOM 12393 O O . ASN D 1 142 ? -24.334 -2.832 -38.961 1.00 14.56 148 ASN D O 1
ATOM 12398 N N . SER D 1 143 ? -24.584 -3.789 -36.957 1.00 11.42 149 SER D N 1
ATOM 12399 C CA . SER D 1 143 ? -23.811 -2.773 -36.267 1.00 11.56 149 SER D CA 1
ATOM 12400 C C . SER D 1 143 ? -23.166 -3.311 -34.990 1.00 11.01 149 SER D C 1
ATOM 12401 O O . SER D 1 143 ? -23.490 -4.426 -34.542 1.00 10.22 149 SER D O 1
ATOM 12404 N N . GLY D 1 144 ? -22.298 -2.495 -34.396 1.00 11.17 150 GLY D N 1
ATOM 12405 C CA . GLY D 1 144 ? -21.643 -2.852 -33.139 1.00 11.30 150 GLY D CA 1
ATOM 12406 C C . GLY D 1 144 ? -22.636 -2.932 -31.987 1.00 11.09 150 GLY D C 1
ATOM 12407 O O . GLY D 1 144 ? -22.607 -3.882 -31.180 1.00 12.01 150 GLY D O 1
ATOM 12408 N N . THR D 1 145 ? -23.570 -1.982 -31.938 1.00 10.54 151 THR D N 1
ATOM 12409 C CA . THR D 1 145 ? -24.575 -1.990 -30.856 1.00 10.14 151 THR D CA 1
ATOM 12410 C C . THR D 1 145 ? -25.489 -3.226 -30.993 1.00 10.18 151 THR D C 1
ATOM 12411 O O . THR D 1 145 ? -25.844 -3.823 -29.961 1.00 11.25 151 THR D O 1
ATOM 12415 N N . GLU D 1 146 ? -25.804 -3.660 -32.247 1.00 8.47 152 GLU D N 1
ATOM 12416 C CA . GLU D 1 146 ? -26.610 -4.866 -32.439 1.00 9.29 152 GLU D CA 1
ATOM 12417 C C . GLU D 1 146 ? -25.831 -6.120 -32.002 1.00 10.96 152 GLU D C 1
ATOM 12418 O O . GLU D 1 146 ? -26.428 -7.054 -31.451 1.00 12.38 152 GLU D O 1
ATOM 12424 N N A SER D 1 147 ? -24.512 -6.139 -32.235 0.59 10.81 153 SER D N 1
ATOM 12425 N N B SER D 1 147 ? -24.501 -6.140 -32.234 0.41 10.82 153 SER D N 1
ATOM 12426 C CA A SER D 1 147 ? -23.691 -7.266 -31.825 0.59 11.12 153 SER D CA 1
ATOM 12427 C CA B SER D 1 147 ? -23.669 -7.271 -31.824 0.41 11.16 153 SER D CA 1
ATOM 12428 C C A SER D 1 147 ? -23.692 -7.387 -30.296 0.59 10.57 153 SER D C 1
ATOM 12429 C C B SER D 1 147 ? -23.618 -7.386 -30.296 0.41 10.64 153 SER D C 1
ATOM 12430 O O A SER D 1 147 ? -23.822 -8.496 -29.775 0.59 10.68 153 SER D O 1
ATOM 12431 O O B SER D 1 147 ? -23.613 -8.498 -29.767 0.41 10.86 153 SER D O 1
ATOM 12436 N N . VAL D 1 148 ? -23.609 -6.242 -29.592 1.00 9.66 154 VAL D N 1
ATOM 12437 C CA . VAL D 1 148 ? -23.637 -6.215 -28.127 1.00 9.77 154 VAL D CA 1
ATOM 12438 C C . VAL D 1 148 ? -25.034 -6.635 -27.629 1.00 10.05 154 VAL D C 1
ATOM 12439 O O . VAL D 1 148 ? -25.140 -7.418 -26.692 1.00 11.48 154 VAL D O 1
ATOM 12443 N N . GLU D 1 149 ? -26.113 -6.206 -28.303 1.00 9.25 155 GLU D N 1
ATOM 12444 C CA . GLU D 1 149 ? -27.480 -6.629 -27.916 1.00 9.83 155 GLU D CA 1
ATOM 12445 C C . GLU D 1 149 ? -27.584 -8.174 -28.008 1.00 10.11 155 GLU D C 1
ATOM 12446 O O . GLU D 1 149 ? -28.059 -8.817 -27.083 1.00 11.28 155 GLU D O 1
ATOM 12452 N N . ALA D 1 150 ? -27.058 -8.761 -29.085 1.00 9.13 156 ALA D N 1
ATOM 12453 C CA . ALA D 1 150 ? -27.086 -10.212 -29.290 1.00 9.12 156 ALA D CA 1
ATOM 12454 C C . ALA D 1 150 ? -26.235 -10.923 -28.213 1.00 10.19 156 ALA D C 1
ATOM 12455 O O . ALA D 1 150 ? -26.642 -11.962 -27.712 1.00 11.76 156 ALA D O 1
ATOM 12457 N N . ALA D 1 151 ? -25.128 -10.313 -27.792 1.00 9.14 157 ALA D N 1
ATOM 12458 C CA . ALA D 1 151 ? -24.278 -10.909 -26.730 1.00 9.96 157 ALA D CA 1
ATOM 12459 C C . ALA D 1 151 ? -25.001 -10.891 -25.408 1.00 11.40 157 ALA D C 1
ATOM 12460 O O . ALA D 1 151 ? -25.018 -11.916 -24.708 1.00 12.65 157 ALA D O 1
ATOM 12462 N N . LEU D 1 152 ? -25.659 -9.748 -25.071 1.00 11.10 158 LEU D N 1
ATOM 12463 C CA . LEU D 1 152 ? -26.408 -9.659 -23.812 1.00 11.86 158 LEU D CA 1
ATOM 12464 C C . LEU D 1 152 ? -27.573 -10.644 -23.827 1.00 10.29 158 LEU D C 1
ATOM 12465 O O . LEU D 1 152 ? -27.871 -11.256 -22.809 1.00 9.65 158 LEU D O 1
ATOM 12470 N N . LYS D 1 153 ? -28.221 -10.826 -25.007 1.00 10.10 159 LYS D N 1
ATOM 12471 C CA . LYS D 1 153 ? -29.342 -11.764 -25.102 1.00 10.48 159 LYS D CA 1
ATOM 12472 C C . LYS D 1 153 ? -28.883 -13.215 -24.986 1.00 12.79 159 LYS D C 1
ATOM 12473 O O . LYS D 1 153 ? -29.535 -13.985 -24.310 1.00 14.54 159 LYS D O 1
ATOM 12479 N N . LEU D 1 154 ? -27.736 -13.581 -25.580 1.00 13.33 160 LEU D N 1
ATOM 12480 C CA . LEU D 1 154 ? -27.199 -14.948 -25.435 1.00 14.20 160 LEU D CA 1
ATOM 12481 C C . LEU D 1 154 ? -26.899 -15.224 -23.962 1.00 14.17 160 LEU D C 1
ATOM 12482 O O . LEU D 1 154 ? -27.297 -16.264 -23.433 1.00 14.03 160 LEU D O 1
ATOM 12487 N N . ALA D 1 155 ? -26.255 -14.250 -23.277 1.00 13.86 161 ALA D N 1
ATOM 12488 C CA . ALA D 1 155 ? -25.935 -14.378 -21.860 1.00 14.09 161 ALA D CA 1
ATOM 12489 C C . ALA D 1 155 ? -27.213 -14.502 -21.006 1.00 14.21 161 ALA D C 1
ATOM 12490 O O . ALA D 1 155 ? -27.273 -15.353 -20.129 1.00 14.47 161 ALA D O 1
ATOM 12492 N N . LYS D 1 156 ? -28.240 -13.683 -21.288 1.00 14.22 162 LYS D N 1
ATOM 12493 C CA . LYS D 1 156 ? -29.516 -13.755 -20.585 1.00 13.80 162 LYS D CA 1
ATOM 12494 C C . LYS D 1 156 ? -30.198 -15.119 -20.781 1.00 15.15 162 LYS D C 1
ATOM 12495 O O . LYS D 1 156 ? -30.671 -15.703 -19.799 1.00 16.24 162 LYS D O 1
ATOM 12501 N N . ALA D 1 157 ? -30.296 -15.602 -22.022 1.00 14.90 163 ALA D N 1
ATOM 12502 C CA . ALA D 1 157 ? -30.970 -16.869 -22.293 1.00 15.21 163 ALA D CA 1
ATOM 12503 C C . ALA D 1 157 ? -30.249 -18.057 -21.643 1.00 16.39 163 ALA D C 1
ATOM 12504 O O . ALA D 1 157 ? -30.896 -19.026 -21.257 1.00 16.95 163 ALA D O 1
ATOM 12506 N N . TYR D 1 158 ? -28.921 -17.975 -21.520 1.00 16.30 164 TYR D N 1
ATOM 12507 C CA . TYR D 1 158 ? -28.151 -19.018 -20.865 1.00 17.00 164 TYR D CA 1
ATOM 12508 C C . TYR D 1 158 ? -28.255 -18.906 -19.321 1.00 16.97 164 TYR D C 1
ATOM 12509 O O . TYR D 1 158 ? -28.377 -19.917 -18.634 1.00 17.36 164 TYR D O 1
ATOM 12518 N N . GLN D 1 159 ? -28.170 -17.688 -18.772 1.00 16.48 165 GLN D N 1
ATOM 12519 C CA . GLN D 1 159 ? -28.052 -17.510 -17.328 1.00 16.84 165 GLN D CA 1
ATOM 12520 C C . GLN D 1 159 ? -29.369 -17.370 -16.545 1.00 17.72 165 GLN D C 1
ATOM 12521 O O . GLN D 1 159 ? -29.390 -17.701 -15.353 1.00 17.52 165 GLN D O 1
ATOM 12527 N N A SER D 1 160 ? -30.451 -16.875 -17.184 0.51 17.78 166 SER D N 1
ATOM 12528 N N B SER D 1 160 ? -30.439 -16.895 -17.178 0.49 18.06 166 SER D N 1
ATOM 12529 C CA A SER D 1 160 ? -31.737 -16.767 -16.485 0.51 18.22 166 SER D CA 1
ATOM 12530 C CA B SER D 1 160 ? -31.716 -16.769 -16.479 0.49 18.77 166 SER D CA 1
ATOM 12531 C C A SER D 1 160 ? -32.246 -18.116 -15.966 0.51 18.86 166 SER D C 1
ATOM 12532 C C B SER D 1 160 ? -32.251 -18.115 -15.971 0.49 19.12 166 SER D C 1
ATOM 12533 O O A SER D 1 160 ? -32.606 -18.163 -14.787 0.51 18.89 166 SER D O 1
ATOM 12534 O O B SER D 1 160 ? -32.605 -18.163 -14.790 0.49 19.15 166 SER D O 1
ATOM 12539 N N . PRO D 1 161 ? -32.185 -19.241 -16.724 1.00 19.47 167 PRO D N 1
ATOM 12540 C CA . PRO D 1 161 ? -32.613 -20.532 -16.138 1.00 20.79 167 PRO D CA 1
ATOM 12541 C C . PRO D 1 161 ? -31.696 -21.017 -15.001 1.00 21.32 167 PRO D C 1
ATOM 12542 O O . PRO D 1 161 ? -32.102 -21.867 -1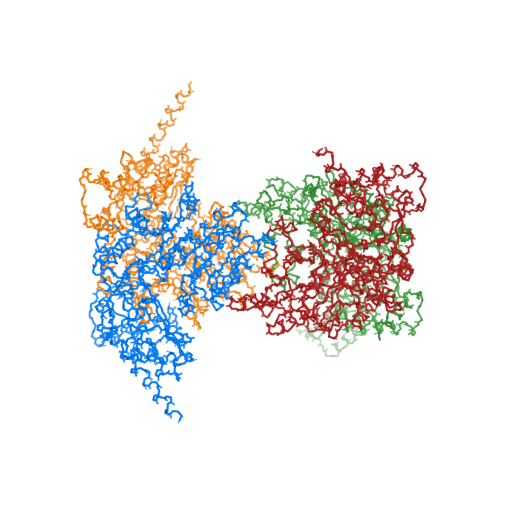4.222 1.00 22.19 167 PRO D O 1
ATOM 12546 N N . ARG D 1 162 ? -30.469 -20.467 -14.905 1.00 19.95 168 ARG D N 1
ATOM 12547 C CA . ARG D 1 162 ? -29.512 -20.720 -13.841 1.00 18.76 168 ARG D CA 1
ATOM 12548 C C . ARG D 1 162 ? -29.618 -19.676 -12.681 1.00 19.03 168 ARG D C 1
ATOM 12549 O O . ARG D 1 162 ? -28.784 -19.663 -11.783 1.00 18.99 168 ARG D O 1
ATOM 12557 N N . GLY D 1 163 ? -30.666 -18.845 -12.698 1.00 19.04 169 GLY D N 1
ATOM 12558 C CA . GLY D 1 163 ? -30.930 -17.838 -11.675 1.00 18.79 169 GLY D CA 1
ATOM 12559 C C . GLY D 1 163 ? -29.968 -16.665 -11.602 1.00 18.17 169 GLY D C 1
ATOM 12560 O O . GLY D 1 163 ? -29.882 -16.033 -10.554 1.00 18.38 169 GLY D O 1
ATOM 12561 N N . LYS D 1 164 ? -29.240 -16.339 -12.693 1.00 16.52 170 LYS D N 1
ATOM 12562 C CA . LYS D 1 164 ? -28.291 -15.204 -12.671 1.00 16.44 170 LYS D CA 1
ATOM 12563 C C . LYS D 1 164 ? -28.758 -14.117 -13.649 1.00 17.10 170 LYS D C 1
ATOM 12564 O O . LYS D 1 164 ? -28.980 -14.396 -14.819 1.00 16.75 170 LYS D O 1
ATOM 12570 N N . PHE D 1 165 ? -28.896 -12.886 -13.165 1.00 17.15 171 PHE D N 1
ATOM 12571 C CA . PHE D 1 165 ? -29.454 -11.806 -13.973 1.00 16.76 171 PHE D CA 1
ATOM 12572 C C . PHE D 1 165 ? -28.646 -10.518 -14.018 1.00 15.64 171 PHE D C 1
ATOM 12573 O O . PHE D 1 165 ? -28.946 -9.641 -14.834 1.00 16.96 171 PHE D O 1
ATOM 12581 N N . THR D 1 166 ? -27.662 -10.385 -13.153 1.00 14.06 172 THR D N 1
ATOM 12582 C CA . THR D 1 166 ? -26.854 -9.184 -13.033 1.00 14.33 172 THR D CA 1
ATOM 12583 C C . THR D 1 166 ? -25.756 -9.102 -14.102 1.00 13.82 172 THR D C 1
ATOM 12584 O O . THR D 1 166 ? -25.149 -10.117 -14.438 1.00 15.09 172 THR D O 1
ATOM 12588 N N . PHE D 1 167 ? -25.428 -7.884 -14.548 1.00 11.88 173 PHE D N 1
ATOM 12589 C CA . PHE D 1 167 ? -24.346 -7.702 -15.521 1.00 11.57 173 PHE D CA 1
ATOM 12590 C C . PHE D 1 167 ? -23.362 -6.704 -14.966 1.00 12.18 173 PHE D C 1
ATOM 12591 O O . PHE D 1 167 ? -23.757 -5.679 -14.389 1.00 12.29 173 PHE D O 1
ATOM 12599 N N . ILE D 1 168 ? -22.064 -7.009 -15.108 1.00 11.48 174 ILE D N 1
ATOM 12600 C CA . ILE D 1 168 ? -21.034 -6.089 -14.660 1.00 12.03 174 ILE D CA 1
ATOM 12601 C C . ILE D 1 168 ? -20.332 -5.527 -15.879 1.00 11.70 174 ILE D C 1
ATOM 12602 O O . ILE D 1 168 ? -19.874 -6.299 -16.732 1.00 12.56 174 ILE D O 1
ATOM 12607 N N . ALA D 1 169 ? -20.170 -4.200 -15.937 1.00 10.62 175 ALA D N 1
ATOM 12608 C CA . ALA D 1 169 ? -19.420 -3.528 -17.001 1.00 11.18 175 ALA D CA 1
ATOM 12609 C C . ALA D 1 169 ? -18.376 -2.600 -16.303 1.00 11.74 175 ALA D C 1
ATOM 12610 O O . ALA D 1 169 ? -18.275 -2.651 -15.082 1.00 12.94 175 ALA D O 1
ATOM 12612 N N . THR D 1 170 ? -17.544 -1.854 -17.046 1.00 10.76 176 THR D N 1
ATOM 12613 C CA . THR D 1 170 ? -16.544 -1.001 -16.399 1.00 10.95 176 THR D CA 1
ATOM 12614 C C . THR D 1 170 ? -16.829 0.462 -16.671 1.00 11.13 176 THR D C 1
ATOM 12615 O O . THR D 1 170 ? -17.382 0.784 -17.718 1.00 10.91 176 THR D O 1
ATOM 12619 N N . SER D 1 171 ? -16.432 1.362 -15.760 1.00 11.68 177 SER D N 1
ATOM 12620 C CA . SER D 1 171 ? -16.595 2.803 -16.035 1.00 13.08 177 SER D CA 1
ATOM 12621 C C . SER D 1 171 ? -15.656 3.183 -17.199 1.00 13.07 177 SER D C 1
ATOM 12622 O O . SER D 1 171 ? -14.646 2.492 -17.437 1.00 13.03 177 SER D O 1
ATOM 12625 N N . GLY D 1 172 ? -16.057 4.179 -17.982 1.00 12.52 178 GLY D N 1
ATOM 12626 C CA . GLY D 1 172 ? -15.344 4.535 -19.202 1.00 12.61 178 GLY D CA 1
ATOM 12627 C C . GLY D 1 172 ? -15.691 3.652 -20.402 1.00 12.23 178 GLY D C 1
ATOM 12628 O O . GLY D 1 172 ? -15.325 3.971 -21.534 1.00 12.31 178 GLY D O 1
ATOM 12629 N N . ALA D 1 173 ? -16.397 2.536 -20.183 1.00 11.27 179 ALA D N 1
ATOM 12630 C CA . ALA D 1 173 ? -16.734 1.606 -21.271 1.00 11.66 179 ALA D CA 1
ATOM 12631 C C . ALA D 1 173 ? -17.710 2.180 -22.280 1.00 11.25 179 ALA D C 1
ATOM 12632 O O . ALA D 1 173 ? -18.591 2.956 -21.909 1.00 10.42 179 ALA D O 1
ATOM 12634 N N . PHE D 1 174 ? -17.584 1.751 -23.528 1.00 11.16 180 PHE D N 1
ATOM 12635 C CA . PHE D 1 174 ? -18.539 2.141 -24.557 1.00 11.04 180 PHE D CA 1
ATOM 12636 C C . PHE D 1 174 ? -18.907 0.872 -25.286 1.00 10.83 180 PHE D C 1
ATOM 12637 O O . PHE D 1 174 ? -18.034 0.221 -25.889 1.00 11.08 180 PHE D O 1
ATOM 12645 N N . HIS D 1 175 ? -20.182 0.493 -25.210 1.00 9.28 181 HIS D N 1
ATOM 12646 C CA . HIS D 1 175 ? -20.660 -0.726 -25.852 1.00 8.76 181 HIS D CA 1
ATOM 12647 C C . HIS D 1 175 ? -21.804 -0.501 -26.871 1.00 9.54 181 HIS D C 1
ATOM 12648 O O . HIS D 1 175 ? -22.335 -1.484 -27.398 1.00 9.09 181 HIS D O 1
ATOM 12655 N N . GLY D 1 176 ? -22.129 0.759 -27.174 1.00 8.95 182 GLY D N 1
ATOM 12656 C CA . GLY D 1 176 ? -23.232 1.038 -28.083 1.00 9.01 182 GLY D CA 1
ATOM 12657 C C . GLY D 1 176 ? -24.298 1.897 -27.418 1.00 10.01 182 GLY D C 1
ATOM 12658 O O . GLY D 1 176 ? -24.301 2.099 -26.185 1.00 10.57 182 GLY D O 1
ATOM 12659 N N . LYS D 1 177 ? -25.228 2.413 -28.243 1.00 9.78 183 LYS D N 1
ATOM 12660 C CA . LYS D 1 177 ? -26.259 3.336 -27.777 1.00 9.52 183 LYS D CA 1
ATOM 12661 C C . LYS D 1 177 ? -27.692 2.840 -27.911 1.00 10.98 183 LYS D C 1
ATOM 12662 O O . LYS D 1 177 ? -28.604 3.542 -27.437 1.00 11.96 183 LYS D O 1
ATOM 12668 N N . SER D 1 178 ? -27.917 1.606 -28.428 1.00 10.36 184 SER D N 1
ATOM 12669 C CA . SER D 1 178 ? -29.277 1.040 -28.355 1.00 11.61 184 SER D CA 1
ATOM 12670 C C . SER D 1 178 ? -29.519 0.739 -26.844 1.00 11.73 184 SER D C 1
ATOM 12671 O O . SER D 1 178 ? -28.550 0.610 -26.086 1.00 10.45 184 SER D O 1
ATOM 12674 N N . LEU D 1 179 ? -30.769 0.724 -26.371 1.00 11.78 185 LEU D N 1
ATOM 12675 C CA . LEU D 1 179 ? -31.049 0.722 -24.936 1.00 11.52 185 LEU D CA 1
ATOM 12676 C C . LEU D 1 179 ? -30.482 -0.454 -24.115 1.00 12.49 185 LEU D C 1
ATOM 12677 O O . LEU D 1 179 ? -30.196 -0.254 -22.921 1.00 13.19 185 LEU D O 1
ATOM 12682 N N . GLY D 1 180 ? -30.332 -1.640 -24.709 1.00 11.90 186 GLY D N 1
ATOM 12683 C CA . GLY D 1 180 ? -29.704 -2.746 -23.991 1.00 11.52 186 GLY D CA 1
ATOM 12684 C C . GLY D 1 180 ? -28.200 -2.499 -23.847 1.00 10.79 186 GLY D C 1
ATOM 12685 O O . GLY D 1 180 ? -27.663 -2.524 -22.739 1.00 10.97 186 GLY D O 1
ATOM 12686 N N . ALA D 1 181 ? -27.520 -2.186 -24.958 1.00 9.82 187 ALA D N 1
ATOM 12687 C CA . ALA D 1 181 ? -26.084 -1.896 -24.968 1.00 8.64 187 ALA D CA 1
ATOM 12688 C C . ALA D 1 181 ? -25.763 -0.655 -24.097 1.00 9.45 187 ALA D C 1
ATOM 12689 O O . ALA D 1 181 ? -24.746 -0.653 -23.386 1.00 9.03 187 ALA D O 1
ATOM 12691 N N . LEU D 1 182 ? -26.644 0.374 -24.137 1.00 7.83 188 LEU D N 1
ATOM 12692 C CA . LEU D 1 182 ? -26.507 1.599 -23.356 1.00 7.95 188 LEU D CA 1
ATOM 12693 C C . LEU D 1 182 ? -26.523 1.320 -21.841 1.00 8.55 188 LEU D C 1
ATOM 12694 O O . LEU D 1 182 ? -25.918 2.078 -21.080 1.00 8.40 188 LEU D O 1
ATOM 12699 N N . SER D 1 183 ? -27.178 0.224 -21.402 1.00 7.93 189 SER D N 1
ATOM 12700 C CA . SER D 1 183 ? -27.187 -0.105 -19.959 1.00 9.17 189 SER D CA 1
ATOM 12701 C C . SER D 1 183 ? -25.759 -0.544 -19.497 1.00 10.13 189 SER D C 1
ATOM 12702 O O . SER D 1 183 ? -25.429 -0.383 -18.335 1.00 10.40 189 SER D O 1
ATOM 12705 N N . ALA D 1 184 ? -24.924 -1.068 -20.429 1.00 10.25 190 ALA D N 1
ATOM 12706 C CA . ALA D 1 184 ? -23.512 -1.466 -20.174 1.00 9.81 190 ALA D CA 1
ATOM 12707 C C . ALA D 1 184 ? -22.587 -0.286 -20.439 1.00 10.19 190 ALA D C 1
ATOM 12708 O O . ALA D 1 184 ? -21.614 -0.046 -19.704 1.00 10.30 190 ALA D O 1
ATOM 12710 N N . THR D 1 185 ? -22.853 0.496 -21.502 1.00 9.73 191 THR D N 1
ATOM 12711 C CA . THR D 1 185 ? -22.126 1.745 -21.801 1.00 9.56 191 THR D CA 1
ATOM 12712 C C . THR D 1 185 ? -22.094 2.622 -20.537 1.00 10.47 191 THR D C 1
ATOM 12713 O O . THR D 1 185 ? -23.094 2.656 -19.816 1.00 11.06 191 THR D O 1
ATOM 12717 N N . ALA D 1 186 ? -20.956 3.218 -20.211 1.00 10.39 192 ALA D N 1
ATOM 12718 C CA . ALA D 1 186 ? -20.801 3.859 -18.902 1.00 11.13 192 ALA D CA 1
ATOM 12719 C C . ALA D 1 186 ? -20.860 5.381 -18.839 1.00 12.49 192 ALA D C 1
ATOM 12720 O O . ALA D 1 186 ? -20.964 5.887 -17.726 1.00 13.84 192 ALA D O 1
ATOM 12722 N N . LYS D 1 187 ? -20.753 6.115 -19.965 1.00 11.90 193 LYS D N 1
ATOM 12723 C CA . LYS D 1 187 ? -20.711 7.594 -19.872 1.00 12.80 193 LYS D CA 1
ATOM 12724 C C . LYS D 1 187 ? -22.034 8.217 -19.432 1.00 11.55 193 LYS D C 1
ATOM 12725 O O . LYS D 1 187 ? -23.035 8.012 -20.094 1.00 11.40 193 LYS D O 1
ATOM 12731 N N A SER D 1 188 ? -22.043 8.961 -18.310 0.50 11.42 194 SER D N 1
ATOM 12732 N N B SER D 1 188 ? -22.050 8.963 -18.306 0.50 11.10 194 SER D N 1
ATOM 12733 C CA A SER D 1 188 ? -23.260 9.599 -17.778 0.50 11.55 194 SER D CA 1
ATOM 12734 C CA B SER D 1 188 ? -23.285 9.585 -17.788 0.50 10.90 194 SER D CA 1
ATOM 12735 C C A SER D 1 188 ? -24.051 10.419 -18.814 0.50 12.37 194 SER D C 1
ATOM 12736 C C B SER D 1 188 ? -24.062 10.418 -18.818 0.50 12.05 194 SER D C 1
ATOM 12737 O O A SER D 1 188 ? -25.281 10.311 -18.864 0.50 12.36 194 SER D O 1
ATOM 12738 O O B SER D 1 188 ? -25.292 10.318 -18.871 0.50 12.00 194 SER D O 1
ATOM 12743 N N . THR D 1 189 ? -23.365 11.227 -19.642 1.00 12.83 195 THR D N 1
ATOM 12744 C CA . THR D 1 189 ? -24.082 12.050 -20.638 1.00 13.74 195 THR D CA 1
ATOM 12745 C C . THR D 1 189 ? -24.806 11.219 -21.691 1.00 13.51 195 THR D C 1
ATOM 12746 O O . THR D 1 189 ? -25.850 11.651 -22.149 1.00 15.68 195 THR D O 1
ATOM 12750 N N . PHE D 1 190 ? -24.315 10.017 -22.013 1.00 11.40 196 PHE D N 1
ATOM 12751 C CA . PHE D 1 190 ? -24.997 9.151 -22.980 1.00 11.60 196 PHE D CA 1
ATOM 12752 C C . PHE D 1 190 ? -26.198 8.434 -22.367 1.00 11.82 196 PHE D C 1
ATOM 12753 O O . PHE D 1 190 ? -27.061 7.984 -23.101 1.00 11.86 196 PHE D O 1
ATOM 12761 N N . ARG D 1 191 ? -26.206 8.239 -21.047 1.00 11.55 197 ARG D N 1
ATOM 12762 C CA . ARG D 1 191 ? -27.229 7.457 -20.378 1.00 11.33 197 ARG D CA 1
ATOM 12763 C C . ARG D 1 191 ? -28.349 8.229 -19.694 1.00 12.28 197 ARG D C 1
ATOM 12764 O O . ARG D 1 191 ? -29.491 7.780 -19.759 1.00 12.82 197 ARG D O 1
ATOM 12772 N N . LYS D 1 192 ? -28.025 9.318 -18.954 1.00 13.16 198 LYS D N 1
ATOM 12773 C CA . LYS D 1 192 ? -29.010 9.994 -18.079 1.00 13.91 198 LYS D CA 1
ATOM 12774 C C . LYS D 1 192 ? -30.340 10.365 -18.711 1.00 14.16 198 LYS D C 1
ATOM 12775 O O . LYS D 1 192 ? -31.384 10.070 -18.087 1.00 14.39 198 LYS D O 1
ATOM 12781 N N . PRO D 1 193 ? -30.396 10.988 -19.914 1.00 13.79 199 PRO D N 1
ATOM 12782 C CA . PRO D 1 193 ? -31.733 11.331 -20.466 1.00 14.21 199 PRO D CA 1
ATOM 12783 C C . PRO D 1 193 ? -32.621 10.120 -20.771 1.00 12.69 199 PRO D C 1
ATOM 12784 O O . PRO D 1 193 ? -33.825 10.262 -20.986 1.00 13.19 199 PRO D O 1
ATOM 12788 N N . PHE D 1 194 ? -32.019 8.929 -20.842 1.00 10.85 200 PHE D N 1
ATOM 12789 C CA . PHE D 1 194 ? -32.725 7.722 -21.254 1.00 10.15 200 PHE D CA 1
ATOM 12790 C C . PHE D 1 194 ? -33.081 6.782 -20.117 1.00 11.72 200 PHE D C 1
ATOM 12791 O O . PHE D 1 194 ? -33.690 5.740 -20.364 1.00 13.24 200 PHE D O 1
ATOM 12799 N N . MET D 1 195 ? -32.733 7.147 -18.887 1.00 10.37 201 MET D N 1
ATOM 12800 C CA . MET D 1 195 ? -33.033 6.340 -17.705 1.00 10.11 201 MET D CA 1
ATOM 12801 C C . MET D 1 195 ? -34.542 6.384 -17.416 1.00 11.59 201 MET D C 1
ATOM 12802 O O . MET D 1 195 ? -35.192 7.394 -17.705 1.00 12.55 201 MET D O 1
ATOM 12807 N N . PRO D 1 196 ? -35.144 5.282 -16.935 1.00 12.59 202 PRO D N 1
ATOM 12808 C CA . PRO D 1 196 ? -34.497 4.042 -16.481 1.00 12.87 202 PRO D CA 1
ATOM 12809 C C . PRO D 1 196 ? -34.091 3.086 -17.610 1.00 12.59 202 PRO D C 1
ATOM 12810 O O . PRO D 1 196 ? -34.838 2.839 -18.565 1.00 12.73 202 PRO D O 1
ATOM 12814 N N . LEU D 1 197 ? -32.881 2.553 -17.482 1.00 11.06 203 LEU D N 1
ATOM 12815 C CA . LEU D 1 197 ? -32.335 1.608 -18.444 1.00 11.00 203 LEU D CA 1
ATOM 12816 C C . LEU D 1 197 ? -32.618 0.167 -17.905 1.00 12.86 203 LEU D C 1
ATOM 12817 O O . LEU D 1 197 ? -33.513 0.026 -17.061 1.00 13.06 203 LEU D O 1
ATOM 12822 N N . LEU D 1 198 ? -31.941 -0.896 -18.421 1.00 12.26 204 LEU D N 1
ATOM 12823 C CA . LEU D 1 198 ? -32.203 -2.238 -17.888 1.00 12.55 204 LEU D CA 1
ATOM 12824 C C . LEU D 1 198 ? -31.749 -2.333 -16.433 1.00 13.11 204 LEU D C 1
ATOM 12825 O O . LEU D 1 198 ? -30.718 -1.774 -16.062 1.00 12.30 204 LEU D O 1
ATOM 12830 N N . PRO D 1 199 ? -32.510 -3.048 -15.581 1.00 13.55 205 PRO D N 1
ATOM 12831 C CA . PRO D 1 199 ? -32.072 -3.189 -14.183 1.00 13.95 205 PRO D CA 1
ATOM 12832 C C . PRO D 1 199 ? -30.897 -4.174 -14.078 1.00 14.04 205 PRO D C 1
ATOM 12833 O O . PRO D 1 199 ? -30.712 -5.029 -14.960 1.00 14.52 205 PRO D O 1
ATOM 12837 N N . GLY D 1 200 ? -30.200 -4.103 -12.955 1.00 13.75 206 GLY D N 1
ATOM 12838 C CA . GLY D 1 200 ? -29.163 -5.058 -12.646 1.00 14.80 206 GLY D CA 1
ATOM 12839 C C . GLY D 1 200 ? -27.861 -4.898 -13.374 1.00 15.61 206 GLY D C 1
ATOM 12840 O O . GLY D 1 200 ? -27.119 -5.876 -13.470 1.00 18.01 206 GLY D O 1
ATOM 12841 N N . PHE D 1 201 ? -27.556 -3.686 -13.863 1.00 13.13 207 PHE D N 1
ATOM 12842 C CA . PHE D 1 201 ? -26.274 -3.404 -14.500 1.00 12.35 207 PHE D CA 1
ATOM 12843 C C . PHE D 1 201 ? -25.473 -2.611 -13.503 1.00 13.73 207 PHE D C 1
ATOM 12844 O O . PHE D 1 201 ? -26.003 -1.679 -12.877 1.00 15.75 207 PHE D O 1
ATOM 12852 N N A ARG D 1 202 ? -24.231 -3.051 -13.224 0.50 12.13 208 ARG D N 1
ATOM 12853 N N B ARG D 1 202 ? -24.219 -3.003 -13.301 0.50 12.73 208 ARG D N 1
ATOM 12854 C CA A ARG D 1 202 ? -23.351 -2.398 -12.241 0.50 11.48 208 ARG D CA 1
ATOM 12855 C CA B ARG D 1 202 ? -23.334 -2.310 -12.372 0.50 12.74 208 ARG D CA 1
ATOM 12856 C C A ARG D 1 202 ? -21.968 -2.173 -12.861 0.50 11.67 208 ARG D C 1
ATOM 12857 C C B ARG D 1 202 ? -22.010 -2.049 -13.021 0.50 12.29 208 ARG D C 1
ATOM 12858 O O A ARG D 1 202 ? -21.521 -2.995 -13.664 0.50 11.20 208 ARG D O 1
ATOM 12859 O O B ARG D 1 202 ? -21.637 -2.726 -13.988 0.50 11.84 208 ARG D O 1
ATOM 12874 N N . HIS D 1 203 ? -21.269 -1.084 -12.474 1.00 12.02 209 HIS D N 1
ATOM 12875 C CA . HIS D 1 203 ? -19.967 -0.745 -13.049 1.00 11.21 209 HIS D CA 1
ATOM 12876 C C . HIS D 1 203 ? -18.860 -0.754 -12.000 1.00 11.49 209 HIS D C 1
ATOM 12877 O O . HIS D 1 203 ? -19.084 -0.431 -10.840 1.00 11.35 209 HIS D O 1
ATOM 12884 N N . VAL D 1 204 ? -17.668 -1.168 -12.429 1.00 11.29 210 VAL D N 1
ATOM 12885 C CA . VAL D 1 204 ? -16.469 -1.172 -11.578 1.00 11.45 210 VAL D CA 1
ATOM 12886 C C . VAL D 1 204 ? -15.359 -0.478 -12.381 1.00 12.02 210 VAL D C 1
ATOM 12887 O O . VAL D 1 204 ? -15.438 -0.381 -13.606 1.00 12.74 210 VAL D O 1
ATOM 12891 N N . PRO D 1 205 ? -14.295 0.012 -11.725 1.00 12.83 211 PRO D N 1
ATOM 12892 C CA . PRO D 1 205 ? -13.205 0.670 -12.480 1.00 13.16 211 PRO D CA 1
ATOM 12893 C C . PRO D 1 205 ? -12.521 -0.291 -13.467 1.00 13.57 211 PRO D C 1
ATOM 12894 O O . PRO D 1 205 ? -12.337 -1.467 -13.151 1.00 14.38 211 PRO D O 1
ATOM 12898 N N . PHE D 1 206 ? -12.217 0.184 -14.679 1.00 12.91 212 PHE D N 1
ATOM 12899 C CA . PHE D 1 206 ? -11.573 -0.638 -15.701 1.00 13.58 212 PHE D CA 1
ATOM 12900 C C . PHE D 1 206 ? -10.142 -0.924 -15.297 1.00 14.91 212 PHE D C 1
ATOM 12901 O O . PHE D 1 206 ? -9.464 -0.019 -14.831 1.00 14.58 212 PHE D O 1
ATOM 12909 N N . GLY D 1 207 ? -9.691 -2.157 -15.483 1.00 15.67 213 GLY D N 1
ATOM 12910 C CA . GLY D 1 207 ? -8.301 -2.498 -15.183 1.00 15.99 213 GLY D CA 1
ATOM 12911 C C . GLY D 1 207 ? -7.989 -2.777 -13.728 1.00 17.64 213 GLY D C 1
ATOM 12912 O O . GLY D 1 207 ? -6.821 -2.968 -13.373 1.00 18.03 213 GLY D O 1
ATOM 12913 N N . ASN D 1 208 ? -9.036 -2.830 -12.863 1.00 17.17 214 ASN D N 1
ATOM 12914 C CA . ASN D 1 208 ? -8.922 -3.057 -11.415 1.00 15.93 214 ASN D CA 1
ATOM 12915 C C . ASN D 1 208 ? -9.526 -4.413 -11.063 1.00 15.15 214 ASN D C 1
ATOM 12916 O O . ASN D 1 208 ? -10.749 -4.504 -10.876 1.00 15.11 214 ASN D O 1
ATOM 12921 N N . ILE D 1 209 ? -8.691 -5.482 -11.005 1.00 13.94 215 ILE D N 1
ATOM 12922 C CA . ILE D 1 209 ? -9.205 -6.836 -10.774 1.00 14.01 215 ILE D CA 1
ATOM 12923 C C . ILE D 1 209 ? -9.814 -7.020 -9.379 1.00 14.38 215 ILE D C 1
ATOM 12924 O O . ILE D 1 209 ? -10.801 -7.752 -9.241 1.00 15.02 215 ILE D O 1
ATOM 12929 N N . GLU D 1 210 ? -9.247 -6.366 -8.354 1.00 14.04 216 GLU D N 1
ATOM 12930 C CA . GLU D 1 210 ? -9.796 -6.518 -7.004 1.00 14.46 216 GLU D CA 1
ATOM 12931 C C . GLU D 1 210 ? -11.194 -5.907 -6.894 1.00 14.80 216 GLU D C 1
ATOM 12932 O O . GLU D 1 210 ? -12.057 -6.494 -6.238 1.00 15.88 216 GLU D O 1
ATOM 12938 N N . ALA D 1 211 ? -11.439 -4.764 -7.552 1.00 13.81 217 ALA D N 1
ATOM 12939 C CA . ALA D 1 211 ? -12.790 -4.168 -7.534 1.00 14.02 217 ALA D CA 1
ATOM 12940 C C . ALA D 1 211 ? -13.787 -5.099 -8.281 1.00 13.61 217 ALA D C 1
ATOM 12941 O O . ALA D 1 211 ? -14.966 -5.208 -7.866 1.00 13.14 217 ALA D O 1
ATOM 12943 N N . MET D 1 212 ? -13.326 -5.791 -9.355 1.00 12.83 218 MET D N 1
ATOM 12944 C CA . MET D 1 212 ? -14.231 -6.714 -10.060 1.00 12.50 218 MET D CA 1
ATOM 12945 C C . MET D 1 212 ? -14.549 -7.899 -9.177 1.00 12.58 218 MET D C 1
ATOM 12946 O O . MET D 1 212 ? -15.706 -8.321 -9.096 1.00 12.06 218 MET D O 1
ATOM 12951 N N . ARG D 1 213 ? -13.532 -8.426 -8.459 1.00 13.18 219 ARG D N 1
ATOM 12952 C CA . ARG D 1 213 ? -13.753 -9.566 -7.557 1.00 13.44 219 ARG D CA 1
ATOM 12953 C C . ARG D 1 213 ? -14.728 -9.168 -6.452 1.00 14.18 219 ARG D C 1
ATOM 12954 O O . ARG D 1 213 ? -15.644 -9.935 -6.130 1.00 14.81 219 ARG D O 1
ATOM 12962 N N . THR D 1 214 ? -14.572 -7.949 -5.911 1.00 13.04 220 THR D N 1
ATOM 12963 C CA . THR D 1 214 ? -15.478 -7.483 -4.855 1.00 13.99 220 THR D CA 1
ATOM 12964 C C . THR D 1 214 ? -16.908 -7.416 -5.365 1.00 14.16 220 THR D C 1
ATOM 12965 O O . THR D 1 214 ? -17.804 -7.966 -4.720 1.00 14.71 220 THR D O 1
ATOM 12969 N N . ALA D 1 215 ? -17.113 -6.850 -6.571 1.00 12.51 221 ALA D N 1
ATOM 12970 C CA . ALA D 1 215 ? -18.455 -6.779 -7.124 1.00 13.50 221 ALA D CA 1
ATOM 12971 C C . ALA D 1 215 ? -19.080 -8.155 -7.311 1.00 13.81 221 ALA D C 1
ATOM 12972 O O . ALA D 1 215 ? -20.233 -8.354 -6.919 1.00 14.16 221 ALA D O 1
ATOM 12974 N N A LEU D 1 216 ? -18.331 -9.115 -7.860 0.55 13.38 222 LEU D N 1
ATOM 12975 N N B LEU D 1 216 ? -18.322 -9.108 -7.861 0.45 13.06 222 LEU D N 1
ATOM 12976 C CA A LEU D 1 216 ? -18.881 -10.458 -8.101 0.55 13.61 222 LEU D CA 1
ATOM 12977 C CA B LEU D 1 216 ? -18.829 -10.461 -8.091 0.45 12.97 222 LEU D CA 1
ATOM 12978 C C A LEU D 1 216 ? -19.172 -11.173 -6.783 0.55 13.72 222 LEU D C 1
ATOM 12979 C C B LEU D 1 216 ? -19.171 -11.149 -6.780 0.45 13.39 222 LEU D C 1
ATOM 12980 O O A LEU D 1 216 ? -20.168 -11.891 -6.681 0.55 13.98 222 LEU D O 1
ATOM 12981 O O B LEU D 1 216 ? -20.198 -11.821 -6.681 0.45 13.59 222 LEU D O 1
ATOM 12990 N N . ASN D 1 217 ? -18.316 -10.961 -5.772 1.00 13.25 223 ASN D N 1
ATOM 12991 C CA . ASN D 1 217 ? -18.468 -11.583 -4.467 1.00 13.37 223 ASN D CA 1
ATOM 12992 C C . ASN D 1 217 ? -19.652 -11.015 -3.723 1.00 13.60 223 ASN D C 1
ATOM 12993 O O . ASN D 1 217 ? -20.426 -11.789 -3.159 1.00 14.10 223 ASN D O 1
ATOM 12998 N N . GLU D 1 218 ? -19.801 -9.672 -3.714 1.00 13.06 224 GLU D N 1
ATOM 12999 C CA . GLU D 1 218 ? -20.926 -9.001 -3.030 1.00 12.55 224 GLU D CA 1
ATOM 13000 C C . GLU D 1 218 ? -22.239 -9.410 -3.660 1.00 12.88 224 GLU D C 1
ATOM 13001 O O . GLU D 1 218 ? -23.218 -9.657 -2.942 1.00 12.74 224 GLU D O 1
ATOM 13007 N N . CYS D 1 219 ? -22.275 -9.541 -5.005 1.00 12.34 225 CYS D N 1
ATOM 13008 C CA . CYS D 1 219 ? -23.482 -9.978 -5.717 1.00 13.57 225 CYS D CA 1
ATOM 13009 C C . CYS D 1 219 ? -23.840 -11.399 -5.293 1.00 14.16 225 CYS D C 1
ATOM 13010 O O . CYS D 1 219 ? -25.003 -11.691 -5.088 1.00 14.99 225 CYS D O 1
ATOM 13013 N N . LYS D 1 220 ? -22.843 -12.277 -5.155 1.00 13.30 226 LYS D N 1
ATOM 13014 C CA . LYS D 1 220 ? -23.094 -13.645 -4.730 1.00 14.44 226 LYS D CA 1
ATOM 13015 C C . LYS D 1 220 ? -23.671 -13.666 -3.292 1.00 14.75 226 LYS D C 1
ATOM 13016 O O . LYS D 1 220 ? -24.611 -14.409 -3.017 1.00 15.02 226 LYS D O 1
ATOM 13022 N N . LYS D 1 221 ? -23.111 -12.848 -2.392 1.00 14.43 227 LYS D N 1
ATOM 13023 C CA . LYS D 1 221 ? -23.558 -12.808 -0.990 1.00 14.37 227 LYS D CA 1
ATOM 13024 C C . LYS D 1 221 ? -25.019 -12.325 -0.875 1.00 14.34 227 LYS D C 1
ATOM 13025 O O . LYS D 1 221 ? -25.712 -12.713 0.064 1.00 15.57 227 LYS D O 1
ATOM 13031 N N . THR D 1 222 ? -25.442 -11.389 -1.742 1.00 13.06 228 THR D N 1
ATOM 13032 C CA . THR D 1 222 ? -26.797 -10.825 -1.648 1.00 13.17 228 THR D CA 1
ATOM 13033 C C . THR D 1 222 ? -27.851 -11.547 -2.500 1.00 13.43 228 THR D C 1
ATOM 13034 O O . THR D 1 222 ? -29.047 -11.191 -2.457 1.00 14.21 228 THR D O 1
ATOM 13038 N N . GLY D 1 223 ? -27.432 -12.522 -3.301 1.00 12.95 229 GLY D N 1
ATOM 13039 C CA . GLY D 1 223 ? -28.367 -13.263 -4.139 1.00 13.91 229 GLY D CA 1
ATOM 13040 C C . GLY D 1 223 ? -28.642 -12.634 -5.498 1.00 15.54 229 GLY D C 1
ATOM 13041 O O . GLY D 1 223 ? -29.582 -13.029 -6.197 1.00 17.57 229 GLY D O 1
ATOM 13042 N N . ASP D 1 224 ? -27.811 -11.674 -5.893 1.00 14.63 230 ASP D N 1
ATOM 13043 C CA . ASP D 1 224 ? -27.905 -10.987 -7.163 1.00 14.22 230 ASP D CA 1
ATOM 13044 C C . ASP D 1 224 ? -26.757 -11.478 -8.070 1.00 13.58 230 ASP D C 1
ATOM 13045 O O . ASP D 1 224 ? -26.082 -10.660 -8.698 1.00 13.03 230 ASP D O 1
ATOM 13050 N N . ASP D 1 225 ? -26.551 -12.813 -8.137 1.00 12.76 231 ASP D N 1
ATOM 13051 C CA . ASP D 1 225 ? -25.421 -13.416 -8.865 1.00 12.87 231 ASP D CA 1
ATOM 13052 C C . ASP D 1 225 ? -25.255 -12.903 -10.261 1.00 12.69 231 ASP D C 1
ATOM 13053 O O . ASP D 1 225 ? -26.242 -12.734 -10.994 1.00 12.68 231 ASP D O 1
ATOM 13058 N N . VAL D 1 226 ? -23.997 -12.677 -10.636 1.00 11.73 232 VAL D N 1
ATOM 13059 C CA . VAL D 1 226 ? -23.657 -12.114 -11.934 1.00 11.71 232 VAL D CA 1
ATOM 13060 C C . VAL D 1 226 ? -23.770 -13.130 -13.085 1.00 12.38 232 VAL D C 1
ATOM 13061 O O . VAL D 1 226 ? -23.175 -14.196 -13.031 1.00 13.01 232 VAL D O 1
ATOM 13065 N N . ALA D 1 227 ? -24.560 -12.791 -14.102 1.00 11.57 233 ALA D N 1
ATOM 13066 C CA . ALA D 1 227 ? -24.739 -13.572 -15.326 1.00 11.75 233 ALA D CA 1
ATOM 13067 C C . ALA D 1 227 ? -23.489 -13.401 -16.238 1.00 12.66 233 ALA D C 1
ATOM 13068 O O . ALA D 1 227 ? -23.006 -14.385 -16.818 1.00 13.00 233 ALA D O 1
ATOM 13070 N N . ALA D 1 228 ? -22.991 -12.146 -16.397 1.00 11.36 234 ALA D N 1
ATOM 13071 C CA . ALA D 1 228 ? -21.874 -11.917 -17.305 1.00 11.38 234 ALA D CA 1
ATOM 13072 C C . ALA D 1 228 ? -21.131 -10.652 -16.961 1.00 11.57 234 ALA D C 1
ATOM 13073 O O . ALA D 1 228 ? -21.663 -9.755 -16.286 1.00 11.07 234 ALA D O 1
ATOM 13075 N N . VAL D 1 229 ? -19.855 -10.606 -17.379 1.00 11.21 235 VAL D N 1
ATOM 13076 C CA . VAL D 1 229 ? -19.007 -9.444 -17.276 1.00 11.32 235 VAL D CA 1
ATOM 13077 C C . VAL D 1 229 ? -18.773 -9.041 -18.734 1.00 11.43 235 VAL D C 1
ATOM 13078 O O . VAL D 1 229 ? -18.455 -9.904 -19.560 1.00 11.14 235 VAL D O 1
ATOM 13082 N N . ILE D 1 230 ? -18.914 -7.750 -19.063 1.00 10.45 236 ILE D N 1
ATOM 13083 C CA . ILE D 1 230 ? -18.665 -7.291 -20.420 1.00 10.22 236 ILE D CA 1
ATOM 13084 C C . ILE D 1 230 ? -17.591 -6.220 -20.378 1.00 10.21 236 ILE D C 1
ATOM 13085 O O . ILE D 1 230 ? -17.614 -5.326 -19.508 1.00 10.23 236 ILE D O 1
ATOM 13090 N N . LEU D 1 231 ? -16.623 -6.322 -21.290 1.00 10.95 237 LEU D N 1
ATOM 13091 C CA . LEU D 1 231 ? -15.571 -5.316 -21.333 1.00 11.88 237 LEU D CA 1
ATOM 13092 C C . LEU D 1 231 ? -14.895 -5.259 -22.670 1.00 11.32 237 LEU D C 1
ATOM 13093 O O . LEU D 1 231 ? -14.959 -6.209 -23.444 1.00 11.81 237 LEU D O 1
ATOM 13098 N N . GLU D 1 232 ? -14.268 -4.124 -22.942 1.00 10.45 238 GLU D N 1
ATOM 13099 C CA . GLU D 1 232 ? -13.437 -3.953 -24.123 1.00 10.24 238 GLU D CA 1
ATOM 13100 C C . GLU D 1 232 ? -12.009 -4.386 -23.666 1.00 12.23 238 GLU D C 1
ATOM 13101 O O . GLU D 1 232 ? -11.625 -4.122 -22.514 1.00 13.25 238 GLU D O 1
ATOM 13107 N N . PRO D 1 233 ? -11.187 -5.006 -24.543 1.00 12.42 239 PRO D N 1
ATOM 13108 C CA . PRO D 1 233 ? -9.803 -5.341 -24.127 1.00 12.84 239 PRO D CA 1
ATOM 13109 C C . PRO D 1 233 ? -8.984 -4.068 -23.843 1.00 13.34 239 PRO D C 1
ATOM 13110 O O . PRO D 1 233 ? -8.098 -4.066 -22.971 1.00 13.70 239 PRO D O 1
ATOM 13114 N N . ILE D 1 234 ? -9.257 -2.996 -24.606 1.00 13.32 240 ILE D N 1
ATOM 13115 C CA . ILE D 1 234 ? -8.683 -1.662 -24.480 1.00 13.68 240 ILE D CA 1
ATOM 13116 C C . ILE D 1 234 ? -9.840 -0.701 -24.723 1.00 13.98 240 ILE D C 1
ATOM 13117 O O . ILE D 1 234 ? -10.537 -0.870 -25.715 1.00 15.06 240 ILE D O 1
ATOM 13122 N N . GLN D 1 235 ? -10.066 0.286 -23.846 1.00 13.13 241 GLN D N 1
ATOM 13123 C CA . GLN D 1 235 ? -11.219 1.189 -24.022 1.00 13.64 241 GLN D CA 1
ATOM 13124 C C . GLN D 1 235 ? -10.955 2.211 -25.091 1.00 14.88 241 GLN D C 1
ATOM 13125 O O . GLN D 1 235 ? -9.955 2.902 -25.011 1.00 15.33 241 GLN D O 1
ATOM 13131 N N . GLY D 1 236 ? -11.804 2.268 -26.116 1.00 16.30 242 GLY D N 1
ATOM 13132 C CA . GLY D 1 236 ? -11.602 3.210 -27.212 1.00 16.96 242 GLY D CA 1
ATOM 13133 C C . GLY D 1 236 ? -12.187 4.567 -26.889 1.00 19.88 242 GLY D C 1
ATOM 13134 O O . GLY D 1 236 ? -11.463 5.524 -26.640 1.00 19.41 242 GLY D O 1
ATOM 13135 N N . GLU D 1 237 ? -13.527 4.664 -26.837 1.00 22.28 243 GLU D N 1
ATOM 13136 C CA . GLU D 1 237 ? -14.204 5.911 -26.498 1.00 25.05 243 GLU D CA 1
ATOM 13137 C C . GLU D 1 237 ? -13.749 6.482 -25.160 1.00 25.96 243 GLU D C 1
ATOM 13138 O O . GLU D 1 237 ? -13.666 7.698 -25.024 1.00 27.47 243 GLU D O 1
ATOM 13144 N N . GLY D 1 238 ? -13.382 5.621 -24.216 1.00 25.27 244 GLY D N 1
ATOM 13145 C CA . GLY D 1 238 ? -12.849 6.031 -22.922 1.00 26.00 244 GLY D CA 1
ATOM 13146 C C . GLY D 1 238 ? -11.485 6.716 -22.976 1.00 27.12 244 GLY D C 1
ATOM 13147 O O . GLY D 1 238 ? -11.036 7.264 -21.974 1.00 28.23 244 GLY D O 1
ATOM 13148 N N . GLY D 1 239 ? -10.836 6.732 -24.142 1.00 26.16 245 GLY D N 1
ATOM 13149 C CA . GLY D 1 239 ? -9.565 7.437 -24.324 1.00 25.36 245 GLY D CA 1
ATOM 13150 C C . GLY D 1 239 ? -8.331 6.595 -24.575 1.00 24.86 245 GLY D C 1
ATOM 13151 O O . GLY D 1 239 ? -7.223 7.040 -24.276 1.00 25.07 245 GLY D O 1
ATOM 13152 N N . VAL D 1 240 ? -8.482 5.378 -25.145 1.00 23.03 246 VAL D N 1
ATOM 13153 C CA . VAL D 1 240 ? -7.357 4.447 -25.394 1.00 20.72 246 VAL D CA 1
ATOM 13154 C C . VAL D 1 240 ? -6.717 4.121 -24.079 1.00 20.94 246 VAL D C 1
ATOM 13155 O O . VAL D 1 240 ? -5.559 4.477 -23.768 1.00 19.95 246 VAL D O 1
ATOM 13159 N N A ILE D 1 241 ? -7.520 3.472 -23.254 0.49 21.03 247 ILE D N 1
ATOM 13160 N N B ILE D 1 241 ? -7.518 3.471 -23.250 0.51 20.90 247 ILE D N 1
ATOM 13161 C CA A ILE D 1 241 ? -7.094 3.097 -21.924 0.49 21.18 247 ILE D CA 1
ATOM 13162 C CA B ILE D 1 241 ? -7.076 3.081 -21.930 0.51 20.90 247 ILE D CA 1
ATOM 13163 C C A ILE D 1 241 ? -6.670 1.636 -21.918 0.49 20.98 247 ILE D C 1
ATOM 13164 C C B ILE D 1 241 ? -6.663 1.629 -21.929 0.51 20.85 247 ILE D C 1
ATOM 13165 O O A ILE D 1 241 ? -7.503 0.760 -22.143 0.49 20.69 247 ILE D O 1
ATOM 13166 O O B ILE D 1 241 ? -7.494 0.752 -22.155 0.51 20.54 247 ILE D O 1
ATOM 13175 N N . LEU D 1 242 ? -5.379 1.378 -21.662 1.00 20.45 248 LEU D N 1
ATOM 13176 C CA . LEU D 1 242 ? -4.817 0.036 -21.644 1.00 21.25 248 LEU D CA 1
ATOM 13177 C C . LEU D 1 242 ? -4.888 -0.500 -20.222 1.00 22.24 248 LEU D C 1
ATOM 13178 O O . LEU D 1 242 ? -4.439 0.171 -19.303 1.00 23.60 248 LEU D O 1
ATOM 13183 N N . PRO D 1 243 ? -5.338 -1.738 -20.030 1.00 20.87 249 PRO D N 1
ATOM 13184 C CA . PRO D 1 243 ? -5.342 -2.303 -18.675 1.00 20.52 249 PRO D CA 1
ATOM 13185 C C . PRO D 1 243 ? -3.938 -2.807 -18.308 1.00 20.52 249 PRO D C 1
ATOM 13186 O O . PRO D 1 243 ? -3.055 -2.929 -19.191 1.00 20.68 249 PRO D O 1
ATOM 13190 N N . PRO D 1 244 ? -3.677 -3.117 -17.030 1.00 19.39 250 PRO D N 1
ATOM 13191 C CA . PRO D 1 244 ? -2.368 -3.695 -16.691 1.00 19.37 250 PRO D CA 1
ATOM 13192 C C . PRO D 1 244 ? -2.175 -5.052 -17.375 1.00 20.21 250 PRO D C 1
ATOM 13193 O O . PRO D 1 244 ? -3.139 -5.775 -17.625 1.00 19.44 250 PRO D O 1
ATOM 13197 N N . PRO D 1 245 ? -0.922 -5.444 -17.681 1.00 21.06 251 PRO D N 1
ATOM 13198 C CA . PRO D 1 245 ? -0.699 -6.760 -18.297 1.00 20.68 251 PRO D CA 1
ATOM 13199 C C . PRO D 1 245 ? -1.215 -7.867 -17.395 1.00 19.92 251 PRO D C 1
ATOM 13200 O O . PRO D 1 245 ? -1.060 -7.797 -16.181 1.00 20.81 251 PRO D O 1
ATOM 13204 N N . GLY D 1 246 ? -1.872 -8.850 -17.983 1.00 18.55 252 GLY D N 1
ATOM 13205 C CA . GLY D 1 246 ? -2.466 -9.951 -17.228 1.00 18.23 252 GLY D CA 1
ATOM 13206 C C . GLY D 1 246 ? -3.923 -9.703 -16.822 1.00 17.34 252 GLY D C 1
ATOM 13207 O O . GLY D 1 246 ? -4.594 -10.617 -16.343 1.00 17.40 252 GLY D O 1
ATOM 13208 N N . TYR D 1 247 ? -4.420 -8.468 -16.984 1.00 15.52 253 TYR D N 1
ATOM 13209 C CA . TYR D 1 247 ? -5.792 -8.145 -16.579 1.00 15.14 253 TYR D CA 1
ATOM 13210 C C . TYR D 1 247 ? -6.850 -9.010 -17.261 1.00 14.75 253 TYR D C 1
ATOM 13211 O O . TYR D 1 247 ? -7.702 -9.538 -16.563 1.00 14.32 253 TYR D O 1
ATOM 13220 N N . LEU D 1 248 ? -6.804 -9.173 -18.596 1.00 14.62 254 LEU D N 1
ATOM 13221 C CA . LEU D 1 248 ? -7.825 -9.962 -19.298 1.00 15.19 254 LEU D CA 1
ATOM 13222 C C . LEU D 1 248 ? -7.791 -11.418 -18.879 1.00 14.80 254 LEU D C 1
ATOM 13223 O O . LEU D 1 248 ? -8.826 -12.045 -18.733 1.00 14.82 254 LEU D O 1
ATOM 13228 N N . THR D 1 249 ? -6.584 -11.960 -18.643 1.00 14.48 255 THR D N 1
ATOM 13229 C CA . THR D 1 249 ? -6.436 -13.335 -18.157 1.00 15.18 255 THR D CA 1
ATOM 13230 C C . THR D 1 249 ? -7.054 -13.463 -16.741 1.00 14.99 255 THR D C 1
ATOM 13231 O O . THR D 1 249 ? -7.736 -14.453 -16.440 1.00 15.33 255 THR D O 1
ATOM 13235 N N . ALA D 1 250 ? -6.849 -12.440 -15.894 1.00 14.24 256 ALA D N 1
ATOM 13236 C CA . ALA D 1 250 ? -7.410 -12.431 -14.531 1.00 14.42 256 ALA D CA 1
ATOM 13237 C C . ALA D 1 250 ? -8.950 -12.333 -14.568 1.00 15.22 256 ALA D C 1
ATOM 13238 O O . ALA D 1 250 ? -9.603 -13.032 -13.815 1.00 16.52 256 ALA D O 1
ATOM 13240 N N . VAL D 1 251 ? -9.516 -11.523 -15.477 1.00 14.24 257 VAL D N 1
ATOM 13241 C CA . VAL D 1 251 ? -10.980 -11.443 -15.626 1.00 13.99 257 VAL D CA 1
ATOM 13242 C C . VAL D 1 251 ? -11.531 -12.815 -16.083 1.00 13.85 257 VAL D C 1
ATOM 13243 O O . VAL D 1 251 ? -12.527 -13.294 -15.549 1.00 14.74 257 VAL D O 1
ATOM 13247 N N . ARG D 1 252 ? -10.845 -13.482 -17.010 1.00 13.38 258 ARG D N 1
ATOM 13248 C CA . ARG D 1 252 ? -11.259 -14.801 -17.493 1.00 13.97 258 ARG D CA 1
ATOM 13249 C C . ARG D 1 252 ? -11.343 -15.809 -16.341 1.00 14.98 258 ARG D C 1
ATOM 13250 O O . ARG D 1 252 ? -12.337 -16.520 -16.215 1.00 14.88 258 ARG D O 1
ATOM 13258 N N . LYS D 1 253 ? -10.308 -15.850 -15.494 1.00 14.82 259 LYS D N 1
ATOM 13259 C CA . LYS D 1 253 ? -10.243 -16.743 -14.332 1.00 16.39 259 LYS D CA 1
ATOM 13260 C C . LYS D 1 253 ? -11.340 -16.415 -13.310 1.00 16.28 259 LYS D C 1
ATOM 13261 O O . LYS D 1 253 ? -11.959 -17.313 -12.759 1.00 16.53 259 LYS D O 1
ATOM 13267 N N . LEU D 1 254 ? -11.574 -15.140 -13.053 1.00 16.67 260 LEU D N 1
ATOM 13268 C CA . LEU D 1 254 ? -12.634 -14.688 -12.159 1.00 18.39 260 LEU D CA 1
ATOM 13269 C C . LEU D 1 254 ? -14.007 -15.129 -12.679 1.00 17.96 260 LEU D C 1
ATOM 13270 O O . LEU D 1 254 ? -14.825 -15.642 -11.903 1.00 18.28 260 LEU D O 1
ATOM 13275 N N . CYS D 1 255 ? -14.271 -14.958 -13.994 1.00 17.02 261 CYS D N 1
ATOM 13276 C CA . CYS D 1 255 ? -15.559 -15.385 -14.560 1.00 16.72 261 CYS D CA 1
ATOM 13277 C C . CYS D 1 255 ? -15.740 -16.897 -14.400 1.00 16.93 261 CYS D C 1
ATOM 13278 O O . CYS D 1 255 ? -16.812 -17.353 -14.010 1.00 16.17 261 CYS D O 1
ATOM 13281 N N . ASP D 1 256 ? -14.683 -17.677 -14.673 1.00 17.36 262 ASP D N 1
ATOM 13282 C CA . ASP D 1 256 ? -14.738 -19.134 -14.504 1.00 18.47 262 ASP D CA 1
ATOM 13283 C C . ASP D 1 256 ? -15.033 -19.494 -13.049 1.00 18.99 262 ASP D C 1
ATOM 13284 O O . ASP D 1 256 ? -15.812 -20.404 -12.807 1.00 19.51 262 ASP D O 1
ATOM 13289 N N . GLU D 1 257 ? -14.386 -18.796 -12.098 1.00 18.70 263 GLU D N 1
ATOM 13290 C CA . GLU D 1 257 ? -14.546 -19.042 -10.669 1.00 19.10 263 GLU D CA 1
ATOM 13291 C C . GLU D 1 257 ? -15.997 -18.826 -10.216 1.00 20.06 263 GLU D C 1
ATOM 13292 O O . GLU D 1 257 ? -16.540 -19.662 -9.496 1.00 20.47 263 GLU D O 1
ATOM 13298 N N . PHE D 1 258 ? -16.627 -17.712 -10.641 1.00 19.88 264 PHE D N 1
ATOM 13299 C CA . PHE D 1 258 ? -17.994 -17.389 -10.240 1.00 19.81 264 PHE D CA 1
ATOM 13300 C C . PHE D 1 258 ? -19.087 -17.951 -11.128 1.00 20.41 264 PHE D C 1
ATOM 13301 O O . PHE D 1 258 ? -20.260 -17.756 -10.804 1.00 21.25 264 PHE D O 1
ATOM 13309 N N . GLY D 1 259 ? -18.733 -18.605 -12.232 1.00 19.05 265 GLY D N 1
ATOM 13310 C CA . GLY D 1 259 ? -19.749 -19.106 -13.149 1.00 19.02 265 GLY D CA 1
ATOM 13311 C C . GLY D 1 259 ? -20.424 -17.996 -13.940 1.00 18.68 265 GLY D C 1
ATOM 13312 O O . GLY D 1 259 ? -21.594 -18.122 -14.323 1.00 19.29 265 GLY D O 1
ATOM 13313 N N . ALA D 1 260 ? -19.703 -16.882 -14.186 1.00 16.68 266 ALA D N 1
ATOM 13314 C CA . ALA D 1 260 ? -20.226 -15.790 -15.014 1.00 16.16 266 ALA D CA 1
ATOM 13315 C C . ALA D 1 260 ? -19.663 -15.942 -16.442 1.00 15.85 266 ALA D C 1
ATOM 13316 O O . ALA D 1 260 ? -18.539 -16.425 -16.609 1.00 15.88 266 ALA D O 1
ATOM 13318 N N . LEU D 1 261 ? -20.418 -15.511 -17.464 1.00 14.39 267 LEU D N 1
ATOM 13319 C CA . LEU D 1 261 ? -19.914 -15.536 -18.835 1.00 13.19 267 LEU D CA 1
ATOM 13320 C C . LEU D 1 261 ? -19.043 -14.302 -19.073 1.00 13.57 267 LEU D C 1
ATOM 13321 O O . LEU D 1 261 ? -19.271 -13.236 -18.493 1.00 14.86 267 LEU D O 1
ATOM 13326 N N . MET D 1 262 ? -18.025 -14.452 -19.907 1.00 12.82 268 MET D N 1
ATOM 13327 C CA . MET D 1 262 ? -17.163 -13.349 -20.254 1.00 12.75 268 MET D CA 1
ATOM 13328 C C . MET D 1 262 ? -17.497 -12.901 -21.673 1.00 12.68 268 MET D C 1
ATOM 13329 O O . MET D 1 262 ? -17.331 -13.681 -22.633 1.00 11.74 268 MET D O 1
ATOM 13334 N N . ILE D 1 263 ? -17.940 -11.630 -21.809 1.00 12.34 269 ILE D N 1
ATOM 13335 C CA . ILE D 1 263 ? -18.242 -11.047 -23.108 1.00 11.73 269 ILE D CA 1
ATOM 13336 C C . ILE D 1 263 ? -17.143 -10.061 -23.445 1.00 12.79 269 ILE D C 1
ATOM 13337 O O . ILE D 1 263 ? -16.978 -9.079 -22.711 1.00 13.71 269 ILE D O 1
ATOM 13342 N N . LEU D 1 264 ? -16.411 -10.285 -24.550 1.00 12.22 270 LEU D N 1
ATOM 13343 C CA . LEU D 1 264 ? -15.382 -9.329 -24.954 1.00 13.49 270 LEU D CA 1
ATOM 13344 C C . LEU D 1 264 ? -15.886 -8.536 -26.136 1.00 12.98 270 LEU D C 1
ATOM 13345 O O . LEU D 1 264 ? -16.241 -9.090 -27.197 1.00 13.28 270 LEU D O 1
ATOM 13350 N N . ASP D 1 265 ? -15.935 -7.229 -25.954 1.00 12.55 271 ASP D N 1
ATOM 13351 C CA . ASP D 1 265 ? -16.386 -6.336 -27.004 1.00 12.05 271 ASP D CA 1
ATOM 13352 C C . ASP D 1 265 ? -15.169 -5.904 -27.820 1.00 11.82 271 ASP D C 1
ATOM 13353 O O . ASP D 1 265 ? -14.409 -5.038 -27.378 1.00 11.94 271 ASP D O 1
ATOM 13358 N N . GLU D 1 266 ? -14.990 -6.507 -29.003 1.00 10.06 272 GLU D N 1
ATOM 13359 C CA . GLU D 1 266 ? -13.886 -6.165 -29.896 1.00 10.24 272 GLU D CA 1
ATOM 13360 C C . GLU D 1 266 ? -14.388 -5.437 -31.154 1.00 11.68 272 GLU D C 1
ATOM 13361 O O . GLU D 1 266 ? -13.774 -5.530 -32.224 1.00 11.96 272 GLU D O 1
ATOM 13367 N N . VAL D 1 267 ? -15.481 -4.678 -31.026 1.00 11.27 273 VAL D N 1
ATOM 13368 C CA . VAL D 1 267 ? -16.001 -3.870 -32.126 1.00 11.69 273 VAL D CA 1
ATOM 13369 C C . VAL D 1 267 ? -14.930 -2.868 -32.611 1.00 12.58 273 VAL D C 1
ATOM 13370 O O . VAL D 1 267 ? -14.775 -2.684 -33.822 1.00 12.74 273 VAL D O 1
ATOM 13374 N N A GLN D 1 268 ? -14.161 -2.270 -31.686 0.51 12.15 274 GLN D N 1
ATOM 13375 N N B GLN D 1 268 ? -14.187 -2.257 -31.676 0.49 12.19 274 GLN D N 1
ATOM 13376 C CA A GLN D 1 268 ? -13.131 -1.307 -32.081 0.51 13.54 274 GLN D CA 1
ATOM 13377 C CA B GLN D 1 268 ? -13.154 -1.264 -31.983 0.49 13.57 274 GLN D CA 1
ATOM 13378 C C A GLN D 1 268 ? -11.733 -1.897 -32.201 0.51 14.59 274 GLN D C 1
ATOM 13379 C C B GLN D 1 268 ? -11.753 -1.884 -32.170 0.49 14.59 274 GLN D C 1
ATOM 13380 O O A GLN D 1 268 ? -10.954 -1.446 -33.044 0.51 15.63 274 GLN D O 1
ATOM 13381 O O B GLN D 1 268 ? -11.003 -1.450 -33.045 0.49 15.60 274 GLN D O 1
ATOM 13392 N N . THR D 1 269 ? -11.388 -2.848 -31.330 1.00 14.55 275 THR D N 1
ATOM 13393 C CA . THR D 1 269 ? -10.051 -3.445 -31.376 1.00 15.52 275 THR D CA 1
ATOM 13394 C C . THR D 1 269 ? -9.888 -4.572 -32.396 1.00 15.86 275 THR D C 1
ATOM 13395 O O . THR D 1 269 ? -8.756 -4.931 -32.701 1.00 17.92 275 THR D O 1
ATOM 13399 N N . GLY D 1 270 ? -10.978 -5.152 -32.862 1.00 14.61 276 GLY D N 1
ATOM 13400 C CA . GLY D 1 270 ? -10.929 -6.292 -33.769 1.00 14.89 276 GLY D CA 1
ATOM 13401 C C . GLY D 1 270 ? -10.406 -6.032 -35.174 1.00 14.96 276 GLY D C 1
ATOM 13402 O O . GLY D 1 270 ? -10.250 -4.875 -35.617 1.00 15.88 276 GLY D O 1
ATOM 13403 N N . MET D 1 271 ? -10.192 -7.131 -35.904 1.00 13.09 277 MET D N 1
ATOM 13404 C CA . MET D 1 271 ? -9.763 -7.101 -37.298 1.00 12.24 277 MET D CA 1
ATOM 13405 C C . MET D 1 271 ? -8.392 -6.452 -37.508 1.00 12.26 277 MET D C 1
ATOM 13406 O O . MET D 1 271 ? -8.220 -5.668 -38.444 1.00 11.93 277 MET D O 1
ATOM 13411 N N . GLY D 1 272 ? -7.432 -6.811 -36.648 1.00 12.11 278 GLY D N 1
ATOM 13412 C CA . GLY D 1 272 ? -6.027 -6.426 -36.777 1.00 12.88 278 GLY D CA 1
ATOM 13413 C C . GLY D 1 272 ? -5.540 -5.116 -36.191 1.00 14.18 278 GLY D C 1
ATOM 13414 O O . GLY D 1 272 ? -4.320 -4.866 -36.182 1.00 14.04 278 GLY D O 1
ATOM 13415 N N . ARG D 1 273 ? -6.464 -4.260 -35.688 1.00 14.29 279 ARG D N 1
ATOM 13416 C CA . ARG D 1 273 ? -6.084 -2.911 -35.254 1.00 14.29 279 ARG D CA 1
ATOM 13417 C C . ARG D 1 273 ? -4.952 -2.841 -34.237 1.00 13.71 279 ARG D C 1
ATOM 13418 O O . ARG D 1 273 ? -4.110 -1.956 -34.356 1.00 14.09 279 ARG D O 1
ATOM 13426 N N . THR D 1 274 ? -4.956 -3.709 -33.193 1.00 12.98 280 THR D N 1
ATOM 13427 C CA . THR D 1 274 ? -3.947 -3.604 -32.143 1.00 12.58 280 THR D CA 1
ATOM 13428 C C . THR D 1 274 ? -2.672 -4.406 -32.400 1.00 13.67 280 THR D C 1
ATOM 13429 O O . THR D 1 274 ? -1.849 -4.494 -31.493 1.00 14.52 280 THR D O 1
ATOM 13433 N N . GLY D 1 275 ? -2.497 -4.944 -33.608 1.00 13.49 281 GLY D N 1
ATOM 13434 C CA . GLY D 1 275 ? -1.293 -5.710 -33.913 1.00 14.61 281 GLY D CA 1
ATOM 13435 C C . GLY D 1 275 ? -1.504 -7.217 -33.969 1.00 16.50 281 GLY D C 1
ATOM 13436 O O . GLY D 1 275 ? -0.593 -7.962 -34.332 1.00 18.12 281 GLY D O 1
ATOM 13437 N N . LYS D 1 276 ? -2.685 -7.697 -33.586 1.00 15.33 282 LYS D N 1
ATOM 13438 C CA . LYS D 1 276 ? -3.104 -9.103 -33.716 1.00 15.63 282 LYS D CA 1
ATOM 13439 C C . LYS D 1 276 ? -4.512 -9.064 -34.324 1.00 15.27 282 LYS D C 1
ATOM 13440 O O . LYS D 1 276 ? -5.182 -8.017 -34.239 1.00 15.96 282 LYS D O 1
ATOM 13446 N N . MET D 1 277 ? -5.021 -10.192 -34.867 1.00 14.11 283 MET D N 1
ATOM 13447 C CA . MET D 1 277 ? -6.371 -10.206 -35.451 1.00 13.82 283 MET D CA 1
ATOM 13448 C C . MET D 1 277 ? -7.431 -9.727 -34.420 1.00 13.57 283 MET D C 1
ATOM 13449 O O . MET D 1 277 ? -8.229 -8.845 -34.725 1.00 12.59 283 MET D O 1
ATOM 13454 N N . PHE D 1 278 ? -7.338 -10.226 -33.193 1.00 13.56 284 PHE D N 1
ATOM 13455 C CA . PHE D 1 278 ? -8.207 -9.798 -32.090 1.00 13.93 284 PHE D CA 1
ATOM 13456 C C . PHE D 1 278 ? -7.289 -9.438 -30.905 1.00 13.84 284 PHE D C 1
ATOM 13457 O O . PHE D 1 278 ? -6.291 -10.125 -30.667 1.00 13.23 284 PHE D O 1
ATOM 13465 N N . ALA D 1 279 ? -7.610 -8.363 -30.172 1.00 13.41 285 ALA D N 1
ATOM 13466 C CA . ALA D 1 279 ? -6.805 -7.953 -29.019 1.00 14.32 285 ALA D CA 1
ATOM 13467 C C . ALA D 1 279 ? -6.761 -9.033 -27.932 1.00 15.66 285 ALA D C 1
ATOM 13468 O O . ALA D 1 279 ? -5.780 -9.090 -27.179 1.00 15.90 285 ALA D O 1
ATOM 13470 N N . CYS D 1 280 ? -7.780 -9.926 -27.857 1.00 15.46 286 CYS D N 1
ATOM 13471 C CA . CYS D 1 280 ? -7.720 -11.029 -26.878 1.00 16.31 286 CYS D CA 1
ATOM 13472 C C . CYS D 1 280 ? -6.521 -11.998 -27.155 1.00 16.95 286 CYS D C 1
ATOM 13473 O O . CYS D 1 280 ? -6.119 -12.763 -26.273 1.00 17.42 286 CYS D O 1
ATOM 13476 N N . GLU D 1 281 ? -5.954 -11.954 -28.353 1.00 15.90 287 GLU D N 1
ATOM 13477 C CA . GLU D 1 281 ? -4.823 -12.808 -28.730 1.00 16.86 287 GLU D CA 1
ATOM 13478 C C . GLU D 1 281 ? -3.508 -12.362 -28.112 1.00 18.14 287 GLU D C 1
ATOM 13479 O O . GLU D 1 281 ? -2.590 -13.178 -28.068 1.00 18.92 287 GLU D O 1
ATOM 13485 N N . HIS D 1 282 ? -3.402 -11.105 -27.614 1.00 18.01 288 HIS D N 1
ATOM 13486 C CA . HIS D 1 282 ? -2.161 -10.666 -26.977 1.00 18.81 288 HIS D CA 1
ATOM 13487 C C . HIS D 1 282 ? -1.891 -11.505 -25.701 1.00 20.24 288 HIS D C 1
ATOM 13488 O O . HIS D 1 282 ? -0.737 -11.833 -25.409 1.00 20.72 288 HIS D O 1
ATOM 13495 N N . GLU D 1 283 ? -2.941 -11.855 -24.955 1.00 19.07 289 GLU D N 1
ATOM 13496 C CA . GLU D 1 283 ? -2.789 -12.700 -23.760 1.00 20.20 289 GLU D CA 1
ATOM 13497 C C . GLU D 1 283 ? -3.303 -14.118 -23.951 1.00 20.98 289 GLU D C 1
ATOM 13498 O O . GLU D 1 283 ? -3.291 -14.869 -22.979 1.00 22.09 289 GLU D O 1
ATOM 13504 N N . ASN D 1 284 ? -3.789 -14.478 -25.145 1.00 20.75 290 ASN D N 1
ATOM 13505 C CA . ASN D 1 284 ? -4.346 -15.798 -25.428 1.00 23.01 290 ASN D CA 1
ATOM 13506 C C . ASN D 1 284 ? -5.598 -16.067 -24.561 1.00 23.37 290 ASN D C 1
ATOM 13507 O O . ASN D 1 284 ? -5.765 -17.157 -23.996 1.00 24.55 290 ASN D O 1
ATOM 13512 N N . VAL D 1 285 ? -6.500 -15.071 -24.491 1.00 21.30 291 VAL D N 1
ATOM 13513 C CA . VAL D 1 285 ? -7.732 -15.214 -23.705 1.00 19.78 291 VAL D CA 1
ATOM 13514 C C . VAL D 1 285 ? -8.884 -15.599 -24.614 1.00 18.92 291 VAL D C 1
ATOM 13515 O O . VAL D 1 285 ? -9.024 -15.023 -25.697 1.00 18.49 291 VAL D O 1
ATOM 13519 N N . GLN D 1 286 ? -9.696 -16.571 -24.195 1.00 18.70 292 GLN D N 1
ATOM 13520 C CA . GLN D 1 286 ? -10.871 -16.965 -24.955 1.00 19.43 292 GLN D CA 1
ATOM 13521 C C . GLN D 1 286 ? -12.125 -16.554 -24.181 1.00 18.08 292 GLN D C 1
ATOM 13522 O O . GLN D 1 286 ? -12.450 -17.158 -23.152 1.00 18.20 292 GLN D O 1
ATOM 13528 N N . PRO D 1 287 ? -12.843 -15.525 -24.658 1.00 16.75 293 PRO D N 1
ATOM 13529 C CA . PRO D 1 287 ? -14.109 -15.170 -23.998 1.00 15.31 293 PRO D CA 1
ATOM 13530 C C . PRO D 1 287 ? -15.196 -16.217 -24.324 1.00 14.17 293 PRO D C 1
ATOM 13531 O O . PRO D 1 287 ? -15.028 -17.025 -25.243 1.00 14.77 293 PRO D O 1
ATOM 13535 N N . ASP D 1 288 ? -16.321 -16.187 -23.614 1.00 12.22 294 ASP D N 1
ATOM 13536 C CA . ASP D 1 288 ? -17.461 -17.050 -23.982 1.00 12.13 294 ASP D CA 1
ATOM 13537 C C . ASP D 1 288 ? -18.176 -16.457 -25.220 1.00 12.41 294 ASP D C 1
ATOM 13538 O O . ASP D 1 288 ? -18.791 -17.195 -25.989 1.00 13.00 294 ASP D O 1
ATOM 13543 N N . ILE D 1 289 ? -18.195 -15.118 -25.338 1.00 11.59 295 ILE D N 1
ATOM 13544 C CA . ILE D 1 289 ? -18.875 -14.415 -26.430 1.00 11.60 295 ILE D CA 1
ATOM 13545 C C . ILE D 1 289 ? -17.964 -13.287 -26.877 1.00 11.88 295 ILE D C 1
ATOM 13546 O O . ILE D 1 289 ? -17.408 -12.554 -26.036 1.00 10.28 295 ILE D O 1
ATOM 13551 N N . LEU D 1 290 ? -17.828 -13.135 -28.212 1.00 11.53 296 LEU D N 1
ATOM 13552 C CA . LEU D 1 290 ? -16.961 -12.145 -28.829 1.00 13.34 296 LEU D CA 1
ATOM 13553 C C . LEU D 1 290 ? -17.785 -11.271 -29.760 1.00 13.42 296 LEU D C 1
ATOM 13554 O O . LEU D 1 290 ? -18.528 -11.817 -30.577 1.00 13.50 296 LEU D O 1
ATOM 13559 N N . CYS D 1 291 ? -17.695 -9.914 -29.617 1.00 12.68 297 CYS D N 1
ATOM 13560 C CA . CYS D 1 291 ? -18.463 -8.998 -30.470 1.00 11.91 297 CYS D CA 1
ATOM 13561 C C . CYS D 1 291 ? -17.551 -8.337 -31.463 1.00 11.84 297 CYS D C 1
ATOM 13562 O O . CYS D 1 291 ? -16.527 -7.793 -31.072 1.00 11.97 297 CYS D O 1
ATOM 13565 N N . LEU D 1 292 ? -17.962 -8.304 -32.736 1.00 10.68 298 LEU D N 1
ATOM 13566 C CA . LEU D 1 292 ? -17.210 -7.651 -33.796 1.00 11.20 298 LEU D CA 1
ATOM 13567 C C . LEU D 1 292 ? -18.154 -6.777 -34.613 1.00 11.72 298 LEU D C 1
ATOM 13568 O O . LEU D 1 292 ? -19.347 -7.064 -34.710 1.00 13.27 298 LEU D O 1
ATOM 13573 N N . ALA D 1 293 ? -17.626 -5.726 -35.234 1.00 10.70 299 ALA D N 1
ATOM 13574 C CA . ALA D 1 293 ? -18.412 -4.874 -36.150 1.00 10.92 299 ALA D CA 1
ATOM 13575 C C . ALA D 1 293 ? -17.369 -3.927 -36.831 1.00 11.13 299 ALA D C 1
ATOM 13576 O O . ALA D 1 293 ? -16.274 -4.445 -37.117 1.00 11.39 299 ALA D O 1
ATOM 13578 N N . LYS D 1 294 ? -17.642 -2.614 -37.116 1.00 10.46 300 LYS D N 1
ATOM 13579 C CA . LYS D 1 294 ? -16.715 -1.671 -37.689 1.00 10.75 300 LYS D CA 1
ATOM 13580 C C . LYS D 1 294 ? -15.894 -2.259 -38.861 1.00 11.08 300 LYS D C 1
ATOM 13581 O O . LYS D 1 294 ? -16.443 -2.443 -39.950 1.00 11.49 300 LYS D O 1
ATOM 13587 N N . ALA D 1 295 ? -14.622 -2.574 -38.642 1.00 10.80 301 ALA D N 1
ATOM 13588 C CA . ALA D 1 295 ? -13.750 -3.042 -39.697 1.00 10.74 301 ALA D CA 1
ATOM 13589 C C . ALA D 1 295 ? -14.136 -4.372 -40.329 1.00 11.28 301 ALA D C 1
ATOM 13590 O O . ALA D 1 295 ? -13.614 -4.688 -41.407 1.00 12.83 301 ALA D O 1
ATOM 13592 N N . LEU D 1 296 ? -14.997 -5.181 -39.666 1.00 9.91 302 LEU D N 1
ATOM 13593 C CA . LEU D 1 296 ? -15.398 -6.462 -40.255 1.00 10.42 302 LEU D CA 1
ATOM 13594 C C . LEU D 1 296 ? -16.062 -6.270 -41.652 1.00 11.28 302 LEU D C 1
ATOM 13595 O O . LEU D 1 296 ? -15.993 -7.173 -42.478 1.00 11.08 302 LEU D O 1
ATOM 13600 N N . GLY D 1 297 ? -16.645 -5.094 -41.915 1.00 10.86 303 GLY D N 1
ATOM 13601 C CA . GLY D 1 297 ? -17.281 -4.802 -43.196 1.00 10.44 303 GLY D CA 1
ATOM 13602 C C . GLY D 1 297 ? -16.353 -4.259 -44.283 1.00 11.55 303 GLY D C 1
ATOM 13603 O O . GLY D 1 297 ? -16.812 -3.830 -45.347 1.00 12.39 303 GLY D O 1
ATOM 13604 N N . GLY D 1 298 ? -15.055 -4.244 -44.004 1.00 11.31 304 GLY D N 1
ATOM 13605 C CA . GLY D 1 298 ? -14.035 -3.822 -44.947 1.00 10.62 304 GLY D CA 1
ATOM 13606 C C . GLY D 1 298 ? -14.007 -2.361 -45.314 1.00 11.15 304 GLY D C 1
ATOM 13607 O O . GLY D 1 298 ? -13.319 -1.997 -46.278 1.00 12.01 304 GLY D O 1
ATOM 13608 N N . GLY D 1 299 ? -14.758 -1.527 -44.598 1.00 10.14 305 GLY D N 1
ATOM 13609 C CA . GLY D 1 299 ? -14.846 -0.117 -44.976 1.00 11.00 305 GLY D CA 1
ATOM 13610 C C . GLY D 1 299 ? -15.791 0.090 -46.157 1.00 12.00 305 GLY D C 1
ATOM 13611 O O . GLY D 1 299 ? -15.854 1.190 -46.718 1.00 12.68 305 GLY D O 1
ATOM 13612 N N . VAL D 1 300 ? -16.579 -0.959 -46.529 1.00 10.63 306 VAL D N 1
ATOM 13613 C CA . VAL D 1 300 ? -17.528 -0.899 -47.633 1.00 10.68 306 VAL D CA 1
ATOM 13614 C C . VAL D 1 300 ? -18.968 -1.161 -47.155 1.00 11.55 306 VAL D C 1
ATOM 13615 O O . VAL D 1 300 ? -19.884 -0.469 -47.580 1.00 12.57 306 VAL D O 1
ATOM 13619 N N . MET D 1 301 ? -19.170 -2.149 -46.257 1.00 11.54 307 MET D N 1
ATOM 13620 C CA . MET D 1 301 ? -20.526 -2.455 -45.794 1.00 10.60 307 MET D CA 1
ATOM 13621 C C . MET D 1 301 ? -20.682 -2.343 -44.275 1.00 10.80 307 MET D C 1
ATOM 13622 O O . MET D 1 301 ? -19.760 -2.668 -43.526 1.00 11.03 307 MET D O 1
ATOM 13627 N N . PRO D 1 302 ? -21.915 -2.084 -43.816 1.00 10.63 308 PRO D N 1
ATOM 13628 C CA . PRO D 1 302 ? -22.196 -2.205 -42.382 1.00 11.64 308 PRO D CA 1
ATOM 13629 C C . PRO D 1 302 ? -22.363 -3.711 -42.063 1.00 12.52 308 PRO D C 1
ATOM 13630 O O . PRO D 1 302 ? -23.059 -4.430 -42.810 1.00 13.48 308 PRO D O 1
ATOM 13634 N N . ILE D 1 303 ? -21.766 -4.186 -40.984 1.00 10.69 309 ILE D N 1
ATOM 13635 C CA . ILE D 1 303 ? -21.942 -5.549 -40.516 1.00 11.22 309 ILE D CA 1
ATOM 13636 C C . ILE D 1 303 ? -21.528 -5.622 -39.036 1.00 12.65 309 ILE D C 1
ATOM 13637 O O . ILE D 1 303 ? -20.669 -4.873 -38.580 1.00 14.69 309 ILE D O 1
ATOM 13642 N N . GLY D 1 304 ? -22.129 -6.550 -38.329 1.00 11.18 310 GLY D N 1
ATOM 13643 C CA . GLY D 1 304 ? -21.788 -6.892 -36.958 1.00 12.17 310 GLY D CA 1
ATOM 13644 C C . GLY D 1 304 ? -21.828 -8.410 -36.831 1.00 12.67 310 GLY D C 1
ATOM 13645 O O . GLY D 1 304 ? -22.545 -9.087 -37.590 1.00 11.65 310 GLY D O 1
ATOM 13646 N N . ALA D 1 305 ? -21.089 -8.968 -35.871 1.00 12.16 311 ALA D N 1
ATOM 13647 C CA . ALA D 1 305 ? -21.102 -10.420 -35.658 1.00 13.52 311 ALA D CA 1
ATOM 13648 C C . ALA D 1 305 ? -20.928 -10.715 -34.173 1.00 14.15 311 ALA D C 1
ATOM 13649 O O . ALA D 1 305 ? -20.160 -10.036 -33.489 1.00 14.48 311 ALA D O 1
ATOM 13651 N N . THR D 1 306 ? -21.663 -11.693 -33.666 1.00 13.17 312 THR D N 1
ATOM 13652 C CA . THR D 1 306 ? -21.559 -12.098 -32.269 1.00 13.72 312 THR D CA 1
ATOM 13653 C C . THR D 1 306 ? -21.239 -13.554 -32.340 1.00 14.42 312 THR D C 1
ATOM 13654 O O . THR D 1 306 ? -22.052 -14.344 -32.842 1.00 14.61 312 THR D O 1
ATOM 13658 N N . ILE D 1 307 ? -20.051 -13.916 -31.876 1.00 13.83 313 ILE D N 1
ATOM 13659 C CA . ILE D 1 307 ? -19.540 -15.259 -31.955 1.00 14.43 313 ILE D CA 1
ATOM 13660 C C . ILE D 1 307 ? -19.484 -15.850 -30.551 1.00 14.41 313 ILE D C 1
ATOM 13661 O O . ILE D 1 307 ? -19.037 -15.178 -29.628 1.00 13.78 313 ILE D O 1
ATOM 13666 N N . ALA D 1 308 ? -19.954 -17.078 -30.383 1.00 14.07 314 ALA D N 1
ATOM 13667 C CA . ALA D 1 308 ? -19.974 -17.698 -29.068 1.00 15.12 314 ALA D CA 1
ATOM 13668 C C . ALA D 1 308 ? -19.609 -19.184 -29.118 1.00 15.85 314 ALA D C 1
ATOM 13669 O O . ALA D 1 308 ? -19.632 -19.802 -30.185 1.00 16.34 314 ALA D O 1
ATOM 13671 N N . THR D 1 309 ? -19.299 -19.777 -27.953 1.00 15.53 315 THR D N 1
ATOM 13672 C CA . THR D 1 309 ? -19.080 -21.205 -27.845 1.00 15.77 315 THR D CA 1
ATOM 13673 C C . THR D 1 309 ? -20.409 -21.915 -28.153 1.00 16.38 315 THR D C 1
ATOM 13674 O O . THR D 1 309 ? -21.482 -21.323 -27.986 1.00 15.85 315 THR D O 1
ATOM 13678 N N . GLU D 1 310 ? -20.351 -23.197 -28.524 1.00 16.97 316 GLU D N 1
ATOM 13679 C CA . GLU D 1 310 ? -21.559 -23.984 -28.732 1.00 17.89 316 GLU D CA 1
ATOM 13680 C C . GLU D 1 310 ? -22.363 -24.093 -27.430 1.00 18.31 316 GLU D C 1
ATOM 13681 O O . GLU D 1 310 ? -23.586 -24.020 -27.462 1.00 18.47 316 GLU D O 1
ATOM 13687 N N . GLU D 1 311 ? -21.676 -24.188 -26.275 1.00 18.18 317 GLU D N 1
ATOM 13688 C CA . GLU D 1 311 ? -22.339 -24.269 -24.962 1.00 18.39 317 GLU D CA 1
ATOM 13689 C C . GLU D 1 311 ? -23.313 -23.096 -24.754 1.00 18.78 317 GLU D C 1
ATOM 13690 O O . GLU D 1 311 ? -24.467 -23.317 -24.412 1.00 19.43 317 GLU D O 1
ATOM 13696 N N . VAL D 1 312 ? -22.867 -21.859 -25.047 1.00 17.98 318 VAL D N 1
ATOM 13697 C CA . VAL D 1 312 ? -23.712 -20.687 -24.904 1.00 17.99 318 VAL D CA 1
ATOM 13698 C C . VAL D 1 312 ? -24.695 -20.558 -26.083 1.00 17.77 318 VAL D C 1
ATOM 13699 O O . VAL D 1 312 ? -25.899 -20.420 -25.870 1.00 17.11 318 VAL D O 1
ATOM 13703 N N . PHE D 1 313 ? -24.188 -20.631 -27.329 1.00 17.82 319 PHE D N 1
ATOM 13704 C CA . PHE D 1 313 ? -25.026 -20.415 -28.514 1.00 18.11 319 PHE D CA 1
ATOM 13705 C C . PHE D 1 313 ? -26.203 -21.374 -28.637 1.00 18.98 319 PHE D C 1
ATOM 13706 O O . PHE D 1 313 ? -27.250 -20.983 -29.161 1.00 18.73 319 PHE D O 1
ATOM 13714 N N . SER D 1 314 ? -26.056 -22.610 -28.117 1.00 19.87 320 SER D N 1
ATOM 13715 C CA . SER D 1 314 ? -27.103 -23.623 -28.206 1.00 21.16 320 SER D CA 1
ATOM 13716 C C . SER D 1 314 ? -28.444 -23.185 -27.608 1.00 21.53 320 SER D C 1
ATOM 13717 O O . SER D 1 314 ? -29.461 -23.824 -27.894 1.00 22.45 320 SER D O 1
ATOM 13720 N N . VAL D 1 315 ? -28.481 -22.079 -26.819 1.00 20.67 321 VAL D N 1
ATOM 13721 C CA . VAL D 1 315 ? -29.775 -21.558 -26.347 1.00 20.88 321 VAL D CA 1
ATOM 13722 C C . VAL D 1 315 ? -30.676 -21.134 -27.538 1.00 21.39 321 VAL D C 1
ATOM 13723 O O . VAL D 1 315 ? -31.885 -20.964 -27.358 1.00 21.98 321 VAL D O 1
ATOM 13727 N N . LEU D 1 316 ? -30.101 -20.941 -28.733 1.00 20.99 322 LEU D N 1
ATOM 13728 C CA . LEU D 1 316 ? -30.859 -20.553 -29.918 1.00 20.94 322 LEU D CA 1
ATOM 13729 C C . LEU D 1 316 ? -31.227 -21.736 -30.846 1.00 21.04 322 LEU D C 1
ATOM 13730 O O . LEU D 1 316 ? -31.858 -21.513 -31.879 1.00 20.32 322 LEU D O 1
ATOM 13735 N N . PHE D 1 317 ? -30.828 -22.965 -30.509 1.00 21.12 323 PHE D N 1
ATOM 13736 C CA . PHE D 1 317 ? -31.064 -24.114 -31.388 1.00 22.13 323 PHE D CA 1
ATOM 13737 C C . PHE D 1 317 ? -32.513 -24.606 -31.428 1.00 24.87 323 PHE D C 1
ATOM 13738 O O . PHE D 1 317 ? -32.982 -24.967 -32.497 1.00 25.77 323 PHE D O 1
ATOM 13746 N N . ASP D 1 318 ? -33.200 -24.656 -30.286 1.00 25.91 324 ASP D N 1
ATOM 13747 C CA . ASP D 1 318 ? -34.577 -25.158 -30.239 1.00 27.83 324 ASP D CA 1
ATOM 13748 C C . ASP D 1 318 ? -35.558 -24.246 -30.938 1.00 27.56 324 ASP D C 1
ATOM 13749 O O . ASP D 1 318 ? -36.537 -24.724 -31.500 1.00 27.67 324 ASP D O 1
ATOM 13754 N N . ASN D 1 319 ? -35.305 -22.932 -30.911 1.00 26.95 325 ASN D N 1
ATOM 13755 C CA . ASN D 1 319 ? -36.139 -21.972 -31.624 1.00 26.69 325 ASN D CA 1
ATOM 13756 C C . ASN D 1 319 ? -35.173 -21.031 -32.307 1.00 26.57 325 ASN D C 1
ATOM 13757 O O . ASN D 1 319 ? -34.713 -20.049 -31.705 1.00 26.62 325 ASN D O 1
ATOM 13762 N N . PRO D 1 320 ? -34.811 -21.344 -33.564 1.00 25.83 326 PRO D N 1
ATOM 13763 C CA . PRO D 1 320 ? -33.875 -20.478 -34.295 1.00 24.80 326 PRO D CA 1
ATOM 13764 C C . PRO D 1 320 ? -34.437 -19.105 -34.658 1.00 24.57 326 PRO D C 1
ATOM 13765 O O . PRO D 1 320 ? -33.723 -18.297 -35.234 1.00 24.85 326 PRO D O 1
ATOM 13769 N N . PHE D 1 321 ? -35.707 -18.840 -34.339 1.00 23.97 327 PHE D N 1
ATOM 13770 C CA . PHE D 1 321 ? -36.330 -17.540 -34.588 1.00 24.43 327 PHE D CA 1
ATOM 13771 C C . PHE D 1 321 ? -36.401 -16.699 -33.311 1.00 23.96 327 PHE D C 1
ATOM 13772 O O . PHE D 1 321 ? -36.988 -15.632 -33.346 1.00 25.16 327 PHE D O 1
ATOM 13780 N N . LEU D 1 322 ? -35.808 -17.157 -32.196 1.00 22.27 328 LEU D N 1
ATOM 13781 C CA . LEU D 1 322 ? -35.836 -16.440 -30.943 1.00 21.81 328 LEU D CA 1
ATOM 13782 C C . LEU D 1 322 ? -35.124 -15.098 -31.052 1.00 21.75 328 LEU D C 1
ATOM 13783 O O . LEU D 1 322 ? -35.685 -14.078 -30.646 1.00 23.15 328 LEU D O 1
ATOM 13788 N N . HIS D 1 323 ? -33.914 -15.082 -31.635 1.00 19.52 329 HIS D N 1
ATOM 13789 C CA . HIS D 1 323 ? -33.215 -13.850 -31.887 1.00 17.43 329 HIS D CA 1
ATOM 13790 C C . HIS D 1 323 ? -32.880 -13.811 -33.362 1.00 17.88 329 HIS D C 1
ATOM 13791 O O . HIS D 1 323 ? -32.217 -14.702 -33.880 1.00 17.93 329 HIS D O 1
ATOM 13798 N N . THR D 1 324 ? -33.381 -12.800 -34.048 1.00 17.85 330 THR D N 1
ATOM 13799 C CA . THR D 1 324 ? -33.169 -12.639 -35.476 1.00 18.71 330 THR D CA 1
ATOM 13800 C C . THR D 1 324 ? -33.004 -11.138 -35.796 1.00 19.09 330 THR D C 1
ATOM 13801 O O . THR D 1 324 ? -33.257 -10.279 -34.952 1.00 17.96 330 THR D O 1
ATOM 13805 N N . THR D 1 325 ? -32.673 -10.841 -37.056 1.00 20.50 331 THR D N 1
ATOM 13806 C CA . THR D 1 325 ? -32.511 -9.532 -37.637 1.00 23.11 331 THR D CA 1
ATOM 13807 C C . THR D 1 325 ? -32.999 -9.690 -39.120 1.00 22.55 331 THR D C 1
ATOM 13808 O O . THR D 1 325 ? -32.866 -10.780 -39.717 1.00 24.11 331 THR D O 1
ATOM 13812 N N A THR D 1 326 ? -33.597 -8.644 -39.698 0.38 21.29 332 THR D N 1
ATOM 13813 N N B THR D 1 326 ? -33.595 -8.642 -39.678 0.62 21.07 332 THR D N 1
ATOM 13814 C CA A THR D 1 326 ? -34.083 -8.714 -41.084 0.38 20.60 332 THR D CA 1
ATOM 13815 C CA B THR D 1 326 ? -34.089 -8.695 -41.049 0.62 20.23 332 THR D CA 1
ATOM 13816 C C A THR D 1 326 ? -32.951 -8.737 -42.126 0.38 19.99 332 THR D C 1
ATOM 13817 C C B THR D 1 326 ? -32.949 -8.741 -42.105 0.62 20.27 332 THR D C 1
ATOM 13818 O O A THR D 1 326 ? -32.989 -9.537 -43.068 0.38 20.93 332 THR D O 1
ATOM 13819 O O B THR D 1 326 ? -32.982 -9.571 -43.029 0.62 21.77 332 THR D O 1
ATOM 13826 N N . PHE D 1 327 ? -31.997 -7.822 -42.004 1.00 17.91 333 PHE D N 1
ATOM 13827 C CA . PHE D 1 327 ? -30.898 -7.719 -42.962 1.00 15.67 333 PHE D CA 1
ATOM 13828 C C . PHE D 1 327 ? -29.628 -8.458 -42.540 1.00 14.71 333 PHE D C 1
ATOM 13829 O O . PHE D 1 327 ? -28.682 -8.485 -43.309 1.00 13.82 333 PHE D O 1
ATOM 13837 N N . GLY D 1 328 ? -29.527 -8.870 -41.276 1.00 14.32 334 GLY D N 1
ATOM 13838 C CA . GLY D 1 328 ? -28.290 -9.452 -40.757 1.00 14.75 334 GLY D CA 1
ATOM 13839 C C . GLY D 1 328 ? -27.825 -10.667 -41.521 1.00 15.44 334 GLY D C 1
ATOM 13840 O O . GLY D 1 328 ? -28.625 -11.549 -41.834 1.00 16.41 334 GLY D O 1
ATOM 13841 N N . GLY D 1 329 ? -26.550 -10.668 -41.869 1.00 15.43 335 GLY D N 1
ATOM 13842 C CA . GLY D 1 329 ? -25.929 -11.748 -42.619 1.00 15.29 335 GLY D CA 1
ATOM 13843 C C . GLY D 1 329 ? -26.263 -11.715 -44.098 1.00 15.19 335 GLY D C 1
ATOM 13844 O O . GLY D 1 329 ? -26.084 -12.729 -44.793 1.00 16.10 335 GLY D O 1
ATOM 13845 N N . ASN D 1 330 ? -26.697 -10.546 -44.620 1.00 13.60 336 ASN D N 1
ATOM 13846 C CA . ASN D 1 330 ? -27.025 -10.441 -46.050 1.00 12.55 336 ASN D CA 1
ATOM 13847 C C . ASN D 1 330 ? -25.805 -10.720 -46.932 1.00 11.90 336 ASN D C 1
ATOM 13848 O O . ASN D 1 330 ? -24.667 -10.508 -46.526 1.00 11.72 336 ASN D O 1
ATOM 13853 N N . PRO D 1 331 ? -26.030 -11.197 -48.168 1.00 12.12 337 PRO D N 1
ATOM 13854 C CA . PRO D 1 331 ? -24.897 -11.521 -49.054 1.00 11.11 337 PRO D CA 1
ATOM 13855 C C . PRO D 1 331 ? -23.889 -10.395 -49.314 1.00 10.21 337 PRO D C 1
ATOM 13856 O O . PRO D 1 331 ? -22.705 -10.701 -49.331 1.00 11.08 337 PRO D O 1
ATOM 13860 N N . LEU D 1 332 ? -24.312 -9.130 -49.508 1.00 9.41 338 LEU D N 1
ATOM 13861 C CA . LEU D 1 332 ? -23.319 -8.051 -49.702 1.00 10.73 338 LEU D CA 1
ATOM 13862 C C . LEU D 1 332 ? -22.384 -7.899 -48.491 1.00 10.59 338 LEU D C 1
ATOM 13863 O O . LEU D 1 332 ? -21.155 -7.775 -48.639 1.00 9.40 338 LEU D O 1
ATOM 13868 N N . ALA D 1 333 ? -22.974 -7.907 -47.287 1.00 10.59 339 ALA D N 1
ATOM 13869 C CA . ALA D 1 333 ? -22.181 -7.732 -46.073 1.00 10.57 339 ALA D CA 1
ATOM 13870 C C . ALA D 1 333 ? -21.241 -8.913 -45.893 1.00 11.58 339 ALA D C 1
ATOM 13871 O O . ALA D 1 333 ? -20.090 -8.705 -45.526 1.00 12.07 339 ALA D O 1
ATOM 13873 N N . CYS D 1 334 ? -21.727 -10.158 -46.128 1.00 11.41 340 CYS D N 1
ATOM 13874 C CA . CYS D 1 334 ? -20.862 -11.332 -45.986 1.00 11.72 340 CYS D CA 1
ATOM 13875 C C . CYS D 1 334 ? -19.744 -11.306 -46.981 1.00 12.67 340 CYS D C 1
ATOM 13876 O O . CYS D 1 334 ? -18.622 -11.678 -46.632 1.00 13.94 340 CYS D O 1
ATOM 13879 N N . ALA D 1 335 ? -20.023 -10.914 -48.231 1.00 10.96 341 ALA D N 1
ATOM 13880 C CA . ALA D 1 335 ? -18.999 -10.837 -49.283 1.00 11.62 341 ALA D CA 1
ATOM 13881 C C . ALA D 1 335 ? -17.898 -9.822 -48.850 1.00 12.98 341 ALA D C 1
ATOM 13882 O O . ALA D 1 335 ? -16.709 -10.117 -48.940 1.00 13.33 341 ALA D O 1
ATOM 13884 N N . ALA D 1 336 ? -18.308 -8.661 -48.318 1.00 13.15 342 ALA D N 1
ATOM 13885 C CA . ALA D 1 336 ? -17.350 -7.657 -47.849 1.00 13.07 342 ALA D CA 1
ATOM 13886 C C . ALA D 1 336 ? -16.471 -8.217 -46.691 1.00 13.04 342 ALA D C 1
ATOM 13887 O O . ALA D 1 336 ? -15.242 -8.031 -46.707 1.00 12.42 342 ALA D O 1
ATOM 13889 N N . ALA D 1 337 ? -17.090 -8.927 -45.731 1.00 11.62 343 ALA D N 1
ATOM 13890 C CA . ALA D 1 337 ? -16.358 -9.486 -44.583 1.00 11.67 343 ALA D CA 1
ATOM 13891 C C . ALA D 1 337 ? -15.401 -10.595 -45.019 1.00 12.95 343 ALA D C 1
ATOM 13892 O O . ALA D 1 337 ? -14.265 -10.646 -44.534 1.00 12.57 343 ALA D O 1
ATOM 13894 N N . LEU D 1 338 ? -15.839 -11.476 -45.952 1.00 12.92 344 LEU D N 1
ATOM 13895 C CA . LEU D 1 338 ? -14.970 -12.546 -46.429 1.00 13.19 344 LEU D CA 1
ATOM 13896 C C . LEU D 1 338 ? -13.747 -11.961 -47.130 1.00 13.27 344 LEU D C 1
ATOM 13897 O O . LEU D 1 338 ? -12.629 -12.433 -46.916 1.00 14.05 344 LEU D O 1
ATOM 13902 N N . ALA D 1 339 ? -13.946 -10.887 -47.916 1.00 13.08 345 ALA D N 1
ATOM 13903 C CA . ALA D 1 339 ? -12.851 -10.215 -48.620 1.00 12.98 345 ALA D CA 1
ATOM 13904 C C . ALA D 1 339 ? -11.931 -9.537 -47.618 1.00 12.29 345 ALA D C 1
ATOM 13905 O O . ALA D 1 339 ? -10.709 -9.586 -47.776 1.00 12.79 345 ALA D O 1
ATOM 13907 N N . THR D 1 340 ? -12.492 -8.908 -46.576 1.00 11.18 346 THR D N 1
ATOM 13908 C CA . THR D 1 340 ? -11.665 -8.247 -45.551 1.00 10.65 346 THR D CA 1
ATOM 13909 C C . THR D 1 340 ? -10.755 -9.238 -44.833 1.00 10.14 346 THR D C 1
ATOM 13910 O O . THR D 1 340 ? -9.584 -8.958 -44.618 1.00 9.93 346 THR D O 1
ATOM 13914 N N . ILE D 1 341 ? -11.294 -10.410 -44.448 1.00 11.03 347 ILE D N 1
ATOM 13915 C CA . ILE D 1 341 ? -10.493 -11.419 -43.766 1.00 11.61 347 ILE D CA 1
ATOM 13916 C C . ILE D 1 341 ? -9.375 -11.903 -44.700 1.00 13.27 347 ILE D C 1
ATOM 13917 O O . ILE D 1 341 ? -8.218 -11.972 -44.296 1.00 14.37 347 ILE D O 1
ATOM 13922 N N . ASN D 1 342 ? -9.708 -12.106 -45.971 1.00 14.09 348 ASN D N 1
ATOM 13923 C CA . ASN D 1 342 ? -8.721 -12.516 -46.974 1.00 14.10 348 ASN D CA 1
ATOM 13924 C C . ASN D 1 342 ? -7.607 -11.477 -47.109 1.00 14.56 348 ASN D C 1
ATOM 13925 O O . ASN D 1 342 ? -6.438 -11.852 -47.070 1.00 14.96 348 ASN D O 1
ATOM 13930 N N . VAL D 1 343 ? -7.947 -10.166 -47.214 1.00 13.37 349 VAL D N 1
ATOM 13931 C CA . VAL D 1 343 ? -6.952 -9.081 -47.311 1.00 12.43 349 VAL D CA 1
ATOM 13932 C C . VAL D 1 343 ? -6.048 -9.009 -46.070 1.00 13.50 349 VAL D C 1
ATOM 13933 O O . VAL D 1 343 ? -4.822 -8.908 -46.192 1.00 14.40 349 VAL D O 1
ATOM 13937 N N . LEU D 1 344 ? -6.651 -9.010 -44.861 1.00 13.03 350 LEU D N 1
ATOM 13938 C CA . LEU D 1 344 ? -5.870 -8.929 -43.637 1.00 12.32 350 LEU D CA 1
ATOM 13939 C C . LEU D 1 344 ? -4.846 -10.069 -43.540 1.00 13.60 350 LEU D C 1
ATOM 13940 O O . LEU D 1 344 ? -3.696 -9.843 -43.163 1.00 13.15 350 LEU D O 1
ATOM 13945 N N . LEU D 1 345 ? -5.268 -11.299 -43.884 1.00 14.64 351 LEU D N 1
ATOM 13946 C CA . LEU D 1 345 ? -4.378 -12.458 -43.784 1.00 15.68 351 LEU D CA 1
ATOM 13947 C C . LEU D 1 345 ? -3.348 -12.483 -44.927 1.00 17.05 351 LEU D C 1
ATOM 13948 O O . LEU D 1 345 ? -2.163 -12.667 -44.652 1.00 18.52 351 LEU D O 1
ATOM 13953 N N . GLU D 1 346 ? -3.763 -12.232 -46.171 1.00 16.52 352 GLU D N 1
ATOM 13954 C CA . GLU D 1 346 ? -2.818 -12.253 -47.300 1.00 17.83 352 GLU D CA 1
ATOM 13955 C C . GLU D 1 346 ? -1.744 -11.197 -47.175 1.00 18.18 352 GLU D C 1
ATOM 13956 O O . GLU D 1 346 ? -0.587 -11.452 -47.521 1.00 18.69 352 GLU D O 1
ATOM 13962 N N . GLN D 1 347 ? -2.112 -9.986 -46.740 1.00 17.21 353 GLN D N 1
ATOM 13963 C CA . GLN D 1 347 ? -1.146 -8.891 -46.654 1.00 17.29 353 GLN D CA 1
ATOM 13964 C C . GLN D 1 347 ? -0.491 -8.746 -45.285 1.00 16.49 353 GLN D C 1
ATOM 13965 O O . GLN D 1 347 ? 0.275 -7.805 -45.105 1.00 16.80 353 GLN D O 1
ATOM 13971 N N . ASN D 1 348 ? -0.783 -9.649 -44.332 1.00 16.37 354 ASN D N 1
ATOM 13972 C CA . ASN D 1 348 ? -0.252 -9.600 -42.952 1.00 17.51 354 ASN D CA 1
ATOM 13973 C C . ASN D 1 348 ? -0.416 -8.208 -42.315 1.00 15.99 354 ASN D C 1
ATOM 13974 O O . ASN D 1 348 ? 0.523 -7.671 -41.706 1.00 15.98 354 ASN D O 1
ATOM 13979 N N . LEU D 1 349 ? -1.611 -7.614 -42.483 1.00 13.98 355 LEU D N 1
ATOM 13980 C CA . LEU D 1 349 ? -1.908 -6.278 -41.965 1.00 12.85 355 LEU D CA 1
ATOM 13981 C C . LEU D 1 349 ? -1.887 -6.187 -40.420 1.00 12.67 355 LEU D C 1
ATOM 13982 O O . LEU D 1 349 ? -1.415 -5.169 -39.937 1.00 12.16 355 LEU D O 1
ATOM 13987 N N . PRO D 1 350 ? -2.221 -7.225 -39.624 1.00 13.33 356 PRO D N 1
ATOM 13988 C CA . PRO D 1 350 ? -2.036 -7.100 -38.161 1.00 14.51 356 PRO D CA 1
ATOM 13989 C C . PRO D 1 350 ? -0.544 -6.843 -37.810 1.00 15.17 356 PRO D C 1
ATOM 13990 O O . PRO D 1 350 ? -0.253 -5.944 -37.022 1.00 15.41 356 PRO D O 1
ATOM 13994 N N . ALA D 1 351 ? 0.407 -7.518 -38.494 1.00 14.60 357 ALA D N 1
ATOM 13995 C CA . ALA D 1 351 ? 1.840 -7.271 -38.230 1.00 14.69 357 ALA D CA 1
ATOM 13996 C C . ALA D 1 351 ? 2.245 -5.834 -38.679 1.00 14.08 357 ALA D C 1
ATOM 13997 O O . ALA D 1 351 ? 3.060 -5.180 -38.019 1.00 15.28 357 ALA D O 1
ATOM 13999 N N . GLN D 1 352 ? 1.661 -5.351 -39.764 1.00 12.75 358 GLN D N 1
ATOM 14000 C CA . GLN D 1 352 ? 1.883 -3.980 -40.231 1.00 13.16 358 GLN D CA 1
ATOM 14001 C C . GLN D 1 352 ? 1.343 -2.983 -39.179 1.00 14.01 358 GLN D C 1
ATOM 14002 O O . GLN D 1 352 ? 1.969 -1.960 -38.925 1.00 15.00 358 GLN D O 1
ATOM 14008 N N . ALA D 1 353 ? 0.195 -3.288 -38.565 1.00 13.29 359 ALA D N 1
ATOM 14009 C CA . ALA D 1 353 ? -0.400 -2.417 -37.521 1.00 13.51 359 ALA D CA 1
ATOM 14010 C C . ALA D 1 353 ? 0.543 -2.315 -36.332 1.00 14.66 359 ALA D C 1
ATOM 14011 O O . ALA D 1 353 ? 0.708 -1.232 -35.750 1.00 15.66 359 ALA D O 1
ATOM 14013 N N . GLU D 1 354 ? 1.166 -3.447 -35.955 1.00 14.25 360 GLU D N 1
ATOM 14014 C CA . GLU D 1 354 ? 2.154 -3.410 -34.863 1.00 14.47 360 GLU D CA 1
ATOM 14015 C C . GLU D 1 354 ? 3.371 -2.503 -35.239 1.00 14.65 360 GLU D C 1
ATOM 14016 O O . GLU D 1 354 ? 3.751 -1.620 -34.457 1.00 15.06 360 GLU D O 1
ATOM 14022 N N . GLN D 1 355 ? 3.975 -2.719 -36.427 1.00 15.00 361 GLN D N 1
ATOM 14023 C CA . GLN D 1 355 ? 5.122 -1.932 -36.842 1.00 15.70 361 GLN D CA 1
ATOM 14024 C C . GLN D 1 355 ? 4.798 -0.436 -36.982 1.00 14.83 361 GLN D C 1
ATOM 14025 O O . GLN D 1 355 ? 5.507 0.396 -36.426 1.00 14.76 361 GLN D O 1
ATOM 14031 N N . LYS D 1 356 ? 3.721 -0.095 -37.726 1.00 13.80 362 LYS D N 1
ATOM 14032 C CA . LYS D 1 356 ? 3.367 1.305 -37.978 1.00 12.20 362 LYS D CA 1
ATOM 14033 C C . LYS D 1 356 ? 2.872 1.977 -36.700 1.00 11.87 362 LYS D C 1
ATOM 14034 O O . LYS D 1 356 ? 3.209 3.133 -36.455 1.00 12.47 362 LYS D O 1
ATOM 14040 N N . GLY D 1 357 ? 2.103 1.251 -35.889 1.00 11.17 363 GLY D N 1
ATOM 14041 C CA . GLY D 1 357 ? 1.615 1.793 -34.624 1.00 12.53 363 GLY D CA 1
ATOM 14042 C C . GLY D 1 357 ? 2.771 2.096 -33.668 1.00 13.23 363 GLY D C 1
ATOM 14043 O O . GLY D 1 357 ? 2.757 3.130 -33.000 1.00 13.46 363 GLY D O 1
ATOM 14044 N N . ASP D 1 358 ? 3.803 1.212 -33.602 1.00 12.88 364 ASP D N 1
ATOM 14045 C CA . ASP D 1 358 ? 4.958 1.492 -32.739 1.00 13.33 364 ASP D CA 1
ATOM 14046 C C . ASP D 1 358 ? 5.682 2.760 -33.218 1.00 13.96 364 ASP D C 1
ATOM 14047 O O . ASP D 1 358 ? 6.092 3.584 -32.398 1.00 15.29 364 ASP D O 1
ATOM 14052 N N A MET D 1 359 ? 5.840 2.911 -34.546 0.52 14.28 365 MET D N 1
ATOM 14053 N N B MET D 1 359 ? 5.847 2.905 -34.541 0.48 13.76 365 MET D N 1
ATOM 14054 C CA A MET D 1 359 ? 6.511 4.062 -35.141 0.52 14.96 365 MET D CA 1
ATOM 14055 C CA B MET D 1 359 ? 6.520 4.070 -35.092 0.48 13.93 365 MET D CA 1
ATOM 14056 C C A MET D 1 359 ? 5.742 5.364 -34.880 0.52 14.59 365 MET D C 1
ATOM 14057 C C B MET D 1 359 ? 5.732 5.342 -34.794 0.48 14.14 365 MET D C 1
ATOM 14058 O O A MET D 1 359 ? 6.334 6.355 -34.469 0.52 14.46 365 MET D O 1
ATOM 14059 O O B MET D 1 359 ? 6.295 6.284 -34.247 0.48 14.05 365 MET D O 1
ATOM 14068 N N . LEU D 1 360 ? 4.431 5.367 -35.123 1.00 14.27 366 LEU D N 1
ATOM 14069 C CA . LEU D 1 360 ? 3.607 6.561 -34.868 1.00 14.15 366 LEU D CA 1
ATOM 14070 C C . LEU D 1 360 ? 3.567 6.920 -33.384 1.00 12.82 366 LEU D C 1
ATOM 14071 O O . LEU D 1 360 ? 3.733 8.089 -33.046 1.00 12.55 366 LEU D O 1
ATOM 14076 N N . LEU D 1 361 ? 3.393 5.927 -32.497 1.00 12.46 367 LEU D N 1
ATOM 14077 C CA . LEU D 1 361 ? 3.350 6.209 -31.050 1.00 13.24 367 LEU D CA 1
ATOM 14078 C C . LEU D 1 361 ? 4.681 6.748 -30.557 1.00 14.02 367 LEU D C 1
ATOM 14079 O O . LEU D 1 361 ? 4.696 7.692 -29.775 1.00 14.87 367 LEU D O 1
ATOM 14084 N N . ASP D 1 362 ? 5.809 6.256 -31.107 1.00 14.26 368 ASP D N 1
ATOM 14085 C CA . ASP D 1 362 ? 7.124 6.804 -30.721 1.00 15.18 368 ASP D CA 1
ATOM 14086 C C . ASP D 1 362 ? 7.201 8.298 -31.109 1.00 14.18 368 ASP D C 1
ATOM 14087 O O . ASP D 1 362 ? 7.626 9.112 -30.292 1.00 14.78 368 ASP D O 1
ATOM 14092 N N . GLY D 1 363 ? 6.725 8.629 -32.297 1.00 13.64 369 GLY D N 1
ATOM 14093 C CA . GLY D 1 363 ? 6.713 9.996 -32.795 1.00 13.93 369 GLY D CA 1
ATOM 14094 C C . GLY D 1 363 ? 5.828 10.897 -31.962 1.00 15.37 369 GLY D C 1
ATOM 14095 O O . GLY D 1 363 ? 6.240 12.006 -31.591 1.00 16.09 369 GLY D O 1
ATOM 14096 N N . PHE D 1 364 ? 4.604 10.418 -31.615 1.00 14.10 370 PHE D N 1
ATOM 14097 C CA . PHE D 1 364 ? 3.688 11.218 -30.779 1.00 13.67 370 PHE D CA 1
ATOM 14098 C C . PHE D 1 364 ? 4.245 11.421 -29.371 1.00 13.52 370 PHE D C 1
ATOM 14099 O O . PHE D 1 364 ? 4.118 12.522 -28.813 1.00 13.92 370 PHE D O 1
ATOM 14107 N N A ARG D 1 365 ? 4.848 10.377 -28.786 0.45 13.41 371 ARG D N 1
ATOM 14108 N N B ARG D 1 365 ? 4.853 10.376 -28.789 0.55 13.17 371 ARG D N 1
ATOM 14109 C CA A ARG D 1 365 ? 5.426 10.490 -27.442 0.45 14.25 371 ARG D CA 1
ATOM 14110 C CA B ARG D 1 365 ? 5.450 10.480 -27.449 0.55 13.88 371 ARG D CA 1
ATOM 14111 C C A ARG D 1 365 ? 6.640 11.431 -27.408 0.45 15.44 371 ARG D C 1
ATOM 14112 C C B ARG D 1 365 ? 6.621 11.461 -27.426 0.55 15.39 371 ARG D C 1
ATOM 14113 O O A ARG D 1 365 ? 6.856 12.107 -26.403 0.45 16.58 371 ARG D O 1
ATOM 14114 O O B ARG D 1 365 ? 6.808 12.169 -26.438 0.55 16.78 371 ARG D O 1
ATOM 14129 N N . GLN D 1 366 ? 7.384 11.538 -28.521 1.00 15.33 372 GLN D N 1
ATOM 14130 C CA . GLN D 1 366 ? 8.499 12.465 -28.613 1.00 15.68 372 GLN D CA 1
ATOM 14131 C C . GLN D 1 366 ? 7.937 13.903 -28.712 1.00 16.87 372 GLN D C 1
ATOM 14132 O O . GLN D 1 366 ? 8.437 14.805 -28.055 1.00 16.77 372 GLN D O 1
ATOM 14138 N N . LEU D 1 367 ? 6.835 14.107 -29.473 1.00 17.52 373 LEU D N 1
ATOM 14139 C CA . LEU D 1 367 ? 6.182 15.421 -29.540 1.00 18.27 373 LEU D CA 1
ATOM 14140 C C . LEU D 1 367 ? 5.597 15.822 -28.188 1.00 18.83 373 LEU D C 1
ATOM 14141 O O . LEU D 1 367 ? 5.614 17.002 -27.831 1.00 19.51 373 LEU D O 1
ATOM 14146 N N . ALA D 1 368 ? 5.107 14.845 -27.412 1.00 19.07 374 ALA D N 1
ATOM 14147 C CA . ALA D 1 368 ? 4.561 15.119 -26.079 1.00 19.67 374 ALA D CA 1
ATOM 14148 C C . ALA D 1 368 ? 5.683 15.654 -25.156 1.00 21.62 374 ALA D C 1
ATOM 14149 O O . ALA D 1 368 ? 5.441 16.565 -24.356 1.00 21.96 374 ALA D O 1
ATOM 14151 N N . ARG D 1 369 ? 6.898 15.084 -25.272 1.00 21.53 375 ARG D N 1
ATOM 14152 C CA . ARG D 1 369 ? 8.061 15.533 -24.481 1.00 22.51 375 ARG D CA 1
ATOM 14153 C C . ARG D 1 369 ? 8.468 16.950 -24.871 1.00 22.77 375 ARG D C 1
ATOM 14154 O O . ARG D 1 369 ? 8.902 17.714 -24.024 1.00 23.50 375 ARG D O 1
ATOM 14162 N N . GLU D 1 370 ? 8.388 17.280 -26.159 1.00 22.46 376 GLU D N 1
ATOM 14163 C CA . GLU D 1 370 ? 8.783 18.593 -26.644 1.00 22.66 376 GLU D CA 1
ATOM 14164 C C . GLU D 1 370 ? 7.767 19.679 -26.372 1.00 23.46 376 GLU D C 1
ATOM 14165 O O . GLU D 1 370 ? 8.136 20.852 -26.276 1.00 24.47 376 GLU D O 1
ATOM 14171 N N . TYR D 1 371 ? 6.476 19.303 -26.269 1.00 22.32 377 TYR D N 1
ATOM 14172 C CA . TYR D 1 371 ? 5.391 20.252 -26.057 1.00 21.44 377 TYR D CA 1
ATOM 14173 C C . TYR D 1 371 ? 4.579 19.941 -24.788 1.00 22.07 377 TYR D C 1
ATOM 14174 O O . TYR D 1 371 ? 3.364 19.769 -24.869 1.00 22.35 377 TYR D O 1
ATOM 14183 N N . PRO D 1 372 ? 5.199 19.923 -23.590 1.00 22.51 378 PRO D N 1
ATOM 14184 C CA . PRO D 1 372 ? 4.417 19.664 -22.363 1.00 22.22 378 PRO D CA 1
ATOM 14185 C C . PRO D 1 372 ? 3.457 20.791 -21.989 1.00 22.44 378 PRO D C 1
ATOM 14186 O O . PRO D 1 372 ? 2.576 20.605 -21.161 1.00 23.48 378 PRO D O 1
ATOM 14190 N N . ASP D 1 373 ? 3.633 21.961 -22.596 1.00 22.54 379 ASP D N 1
ATOM 14191 C CA . ASP D 1 373 ? 2.754 23.122 -22.455 1.00 22.65 379 ASP D CA 1
ATOM 14192 C C . ASP D 1 373 ? 1.396 22.883 -23.134 1.00 23.02 379 ASP D C 1
ATOM 14193 O O . ASP D 1 373 ? 0.424 23.571 -22.815 1.00 23.58 379 ASP D O 1
ATOM 14198 N N . LEU D 1 374 ? 1.342 21.958 -24.106 1.00 22.59 380 LEU D N 1
ATOM 14199 C CA . LEU D 1 374 ? 0.137 21.651 -24.882 1.00 22.02 380 LEU D CA 1
ATOM 14200 C C . LEU D 1 374 ? -0.312 20.213 -24.707 1.00 21.66 380 LEU D C 1
ATOM 14201 O O . LEU D 1 374 ? -1.511 19.947 -24.633 1.00 21.98 380 LEU D O 1
ATOM 14206 N N . VAL D 1 375 ? 0.636 19.269 -24.663 1.00 20.63 381 VAL D N 1
ATOM 14207 C CA . VAL D 1 375 ? 0.327 17.836 -24.606 1.00 20.12 381 VAL D CA 1
ATOM 14208 C C . VAL D 1 375 ? 0.578 17.217 -23.258 1.00 19.91 381 VAL D C 1
ATOM 14209 O O . VAL D 1 375 ? 1.647 17.419 -22.687 1.00 20.66 381 VAL D O 1
ATOM 14213 N N . GLN D 1 376 ? -0.349 16.386 -22.781 1.00 19.36 382 GLN D N 1
ATOM 14214 C CA . GLN D 1 376 ? -0.232 15.682 -21.518 1.00 20.38 382 GLN D CA 1
ATOM 14215 C C . GLN D 1 376 ? 0.405 14.311 -21.725 1.00 21.19 382 GLN D C 1
ATOM 14216 O O . GLN D 1 376 ? 1.348 13.963 -21.006 1.00 22.34 382 GLN D O 1
ATOM 14222 N N . GLU D 1 377 ? -0.063 13.536 -22.715 1.00 19.89 383 GLU D N 1
ATOM 14223 C CA . GLU D 1 377 ? 0.448 12.173 -22.906 1.00 18.86 383 GLU D CA 1
ATOM 14224 C C . GLU D 1 377 ? -0.012 11.578 -24.247 1.00 17.87 383 GLU D C 1
ATOM 14225 O O . GLU D 1 377 ? -1.095 11.902 -24.693 1.00 18.79 383 GLU D O 1
ATOM 14231 N N . ALA D 1 378 ? 0.754 10.659 -24.839 1.00 16.47 384 ALA D N 1
ATOM 14232 C CA . ALA D 1 378 ? 0.310 9.921 -26.024 1.00 15.56 384 ALA D CA 1
ATOM 14233 C C . ALA D 1 378 ? 0.306 8.446 -25.633 1.00 14.74 384 ALA D C 1
ATOM 14234 O O . ALA D 1 378 ? 1.216 7.985 -24.934 1.00 14.77 384 ALA D O 1
ATOM 14236 N N . ARG D 1 379 ? -0.715 7.704 -26.060 1.00 13.79 385 ARG D N 1
ATOM 14237 C CA . ARG D 1 379 ? -0.903 6.298 -25.680 1.00 14.63 385 ARG D CA 1
ATOM 14238 C C . ARG D 1 379 ? -1.322 5.481 -26.882 1.00 14.50 385 ARG D C 1
ATOM 14239 O O . ARG D 1 379 ? -1.876 6.039 -27.826 1.00 13.91 385 ARG D O 1
ATOM 14247 N N . GLY D 1 380 ? -1.168 4.158 -26.805 1.00 14.50 386 GLY D N 1
ATOM 14248 C CA . GLY D 1 380 ? -1.648 3.298 -27.878 1.00 14.85 386 GLY D CA 1
ATOM 14249 C C . GLY D 1 380 ? -1.192 1.865 -27.811 1.00 14.29 386 GLY D C 1
ATOM 14250 O O . GLY D 1 380 ? -0.293 1.532 -27.050 1.00 13.55 386 GLY D O 1
ATOM 14251 N N . LYS D 1 381 ? -1.804 1.017 -28.642 1.00 13.68 387 LYS D N 1
ATOM 14252 C CA . LYS D 1 381 ? -1.386 -0.374 -28.866 1.00 13.84 387 LYS D CA 1
ATOM 14253 C C . LYS D 1 381 ? -1.674 -0.613 -30.341 1.00 13.83 387 LYS D C 1
ATOM 14254 O O . LYS D 1 381 ? -2.815 -0.389 -30.783 1.00 13.70 387 LYS D O 1
ATOM 14260 N N . GLY D 1 382 ? -0.643 -0.923 -31.154 1.00 12.89 388 GLY D N 1
ATOM 14261 C CA . GLY D 1 382 ? -0.871 -1.043 -32.600 1.00 12.92 388 GLY D CA 1
ATOM 14262 C C . GLY D 1 382 ? -1.347 0.282 -33.171 1.00 13.27 388 GLY D C 1
ATOM 14263 O O . GLY D 1 382 ? -0.873 1.337 -32.751 1.00 14.01 388 GLY D O 1
ATOM 14264 N N A MET D 1 383 ? -2.361 0.245 -34.056 0.70 12.78 389 MET D N 1
ATOM 14265 N N B MET D 1 383 ? -2.354 0.253 -34.049 0.30 12.97 389 MET D N 1
ATOM 14266 C CA A MET D 1 383 ? -2.898 1.430 -34.697 0.70 12.44 389 MET D CA 1
ATOM 14267 C CA B MET D 1 383 ? -2.862 1.471 -34.667 0.30 13.03 389 MET D CA 1
ATOM 14268 C C A MET D 1 383 ? -4.139 1.996 -33.972 0.70 13.22 389 MET D C 1
ATOM 14269 C C B MET D 1 383 ? -4.104 2.040 -33.952 0.30 13.29 389 MET D C 1
ATOM 14270 O O A MET D 1 383 ? -4.939 2.708 -34.596 0.70 13.72 389 MET D O 1
ATOM 14271 O O B MET D 1 383 ? -4.875 2.787 -34.560 0.30 13.56 389 MET D O 1
ATOM 14280 N N . LEU D 1 384 ? -4.256 1.737 -32.648 1.00 12.94 390 LEU D N 1
ATOM 14281 C CA . LEU D 1 384 ? -5.338 2.302 -31.816 1.00 12.29 390 LEU D CA 1
ATOM 14282 C C . LEU D 1 384 ? -4.559 3.216 -30.908 1.00 12.26 390 LEU D C 1
ATOM 14283 O O . LEU D 1 384 ? -3.900 2.737 -29.988 1.00 11.74 390 LEU D O 1
ATOM 14288 N N . MET D 1 385 ? -4.523 4.505 -31.212 1.00 12.65 391 MET D N 1
ATOM 14289 C CA . MET D 1 385 ? -3.744 5.458 -30.428 1.00 13.54 391 MET D CA 1
ATOM 14290 C C . MET D 1 385 ? -4.587 6.668 -30.004 1.00 14.72 391 MET D C 1
ATOM 14291 O O . MET D 1 385 ? -5.631 6.920 -30.586 1.00 15.12 391 MET D O 1
ATOM 14296 N N . ALA D 1 386 ? -4.084 7.461 -29.045 1.00 13.77 392 ALA D N 1
ATOM 14297 C CA . ALA D 1 386 ? -4.724 8.703 -28.637 1.00 15.02 392 ALA D CA 1
ATOM 14298 C C . ALA D 1 386 ? -3.664 9.696 -28.158 1.00 16.35 392 ALA D C 1
ATOM 14299 O O . ALA D 1 386 ? -2.626 9.292 -27.614 1.00 16.63 392 ALA D O 1
ATOM 14301 N N . ILE D 1 387 ? -3.917 10.985 -28.377 1.00 16.00 393 ILE D N 1
ATOM 14302 C CA . ILE D 1 387 ? -3.081 12.027 -27.805 1.00 16.65 393 ILE D CA 1
ATOM 14303 C C . ILE D 1 387 ? -3.973 12.775 -26.808 1.00 17.02 393 ILE D C 1
ATOM 14304 O O . ILE D 1 387 ? -5.029 13.268 -27.199 1.00 17.87 393 ILE D O 1
ATOM 14309 N N . GLU D 1 388 ? -3.579 12.837 -25.534 1.00 16.79 394 GLU D N 1
ATOM 14310 C CA . GLU D 1 388 ? -4.320 13.599 -24.540 1.00 16.81 394 GLU D CA 1
ATOM 14311 C C . GLU D 1 388 ? -3.678 14.989 -24.362 1.00 17.97 394 GLU D C 1
ATOM 14312 O O . GLU D 1 388 ? -2.485 15.092 -24.106 1.00 18.63 394 GLU D O 1
ATOM 14318 N N . PHE D 1 389 ? -4.446 16.047 -24.539 1.00 18.03 395 PHE D N 1
ATOM 14319 C CA . PHE D 1 389 ? -3.942 17.422 -24.413 1.00 18.56 395 PHE D CA 1
ATOM 14320 C C . PHE D 1 389 ? -4.178 17.967 -23.004 1.00 20.04 395 PHE D C 1
ATOM 14321 O O . PHE D 1 389 ? -4.907 17.356 -22.223 1.00 20.21 395 PHE D O 1
ATOM 14329 N N . VAL D 1 390 ? -3.548 19.105 -22.674 1.00 20.78 396 VAL D N 1
ATOM 14330 C CA . VAL D 1 390 ? -3.693 19.736 -21.360 1.00 21.66 396 VAL D CA 1
ATOM 14331 C C . VAL D 1 390 ? -5.160 20.105 -21.088 1.00 22.28 396 VAL D C 1
ATOM 14332 O O . VAL D 1 390 ? -5.661 19.887 -19.976 1.00 22.90 396 VAL D O 1
ATOM 14336 N N . ASP D 1 391 ? -5.880 20.552 -22.127 1.00 21.25 397 ASP D N 1
ATOM 14337 C CA . ASP D 1 391 ? -7.302 20.841 -21.972 1.00 21.46 397 ASP D CA 1
ATOM 14338 C C . ASP D 1 391 ? -8.069 20.659 -23.297 1.00 20.88 397 ASP D C 1
ATOM 14339 O O . ASP D 1 391 ? -7.459 20.464 -24.348 1.00 19.68 397 ASP D O 1
ATOM 14344 N N . ASN D 1 392 ? -9.404 20.733 -23.231 1.00 20.86 398 ASN D N 1
ATOM 14345 C CA . ASN D 1 392 ? -10.275 20.592 -24.392 1.00 21.02 398 ASN D CA 1
ATOM 14346 C C . ASN D 1 392 ? -9.985 21.613 -25.466 1.00 21.71 398 ASN D C 1
ATOM 14347 O O . ASN D 1 392 ? -9.950 21.258 -26.648 1.00 22.22 398 ASN D O 1
ATOM 14352 N N . GLU D 1 393 ? -9.774 22.883 -25.083 1.00 21.44 399 GLU D N 1
ATOM 14353 C CA . GLU D 1 393 ? -9.536 23.944 -26.053 1.00 21.62 399 GLU D CA 1
ATOM 14354 C C . GLU D 1 393 ? -8.288 23.682 -26.869 1.00 20.74 399 GLU D C 1
ATOM 14355 O O . GLU D 1 393 ? -8.301 23.826 -28.087 1.00 20.23 399 GLU D O 1
ATOM 14361 N N . ILE D 1 394 ? -7.211 23.263 -26.203 1.00 19.97 400 ILE D N 1
ATOM 14362 C CA . ILE D 1 394 ? -5.948 22.955 -26.866 1.00 19.69 400 ILE D CA 1
ATOM 14363 C C . ILE D 1 394 ? -6.123 21.772 -27.828 1.00 19.36 400 ILE D C 1
ATOM 14364 O O . ILE D 1 394 ? -5.641 21.834 -28.957 1.00 20.62 400 ILE D O 1
ATOM 14369 N N . GLY D 1 395 ? -6.827 20.731 -27.391 1.00 17.96 401 GLY D N 1
ATOM 14370 C CA . GLY D 1 395 ? -7.081 19.560 -28.223 1.00 18.17 401 GLY D CA 1
ATOM 14371 C C . GLY D 1 395 ? -7.860 19.895 -29.485 1.00 18.46 401 GLY D C 1
ATOM 14372 O O . GLY D 1 395 ? -7.530 19.400 -30.574 1.00 18.28 401 GLY D O 1
ATOM 14373 N N . TYR D 1 396 ? -8.869 20.774 -29.363 1.00 18.06 402 TYR D N 1
ATOM 14374 C CA . TYR D 1 396 ? -9.637 21.185 -30.537 1.00 18.02 402 TYR D CA 1
ATOM 14375 C C . TYR D 1 396 ? -8.808 22.066 -31.455 1.00 18.86 402 TYR D C 1
ATOM 14376 O O . TYR D 1 396 ? -8.988 22.001 -32.674 1.00 20.18 402 TYR D O 1
ATOM 14385 N N . ASN D 1 397 ? -7.899 22.888 -30.898 1.00 18.02 403 ASN D N 1
ATOM 14386 C CA . ASN D 1 397 ? -7.003 23.705 -31.725 1.00 18.38 403 ASN D CA 1
ATOM 14387 C C . ASN D 1 397 ? -6.060 22.783 -32.523 1.00 17.93 403 ASN D C 1
ATOM 14388 O O . ASN D 1 397 ? -5.769 23.065 -33.686 1.00 18.42 403 ASN D O 1
ATOM 14393 N N . PHE D 1 398 ? -5.601 21.676 -31.916 1.00 16.98 404 PHE D N 1
ATOM 14394 C CA . PHE D 1 398 ? -4.754 20.717 -32.628 1.00 16.99 404 PHE D CA 1
ATOM 14395 C C . PHE D 1 398 ? -5.559 20.038 -33.732 1.00 16.74 404 PHE D C 1
ATOM 14396 O O . PHE D 1 398 ? -5.091 19.951 -34.865 1.00 16.83 404 PHE D O 1
ATOM 14404 N N . ALA D 1 399 ? -6.769 19.567 -33.422 1.00 16.74 405 ALA D N 1
ATOM 14405 C CA . ALA D 1 399 ? -7.631 18.903 -34.418 1.00 16.70 405 ALA D CA 1
ATOM 14406 C C . ALA D 1 399 ? -7.918 19.825 -35.596 1.00 17.54 405 ALA D C 1
ATOM 14407 O O . ALA D 1 399 ? -7.846 19.398 -36.755 1.00 17.31 405 ALA D O 1
ATOM 14409 N N . SER D 1 400 ? -8.166 21.118 -35.308 1.00 17.70 406 SER D N 1
ATOM 14410 C CA . SER D 1 400 ? -8.458 22.125 -36.331 1.00 18.29 406 SER D CA 1
ATOM 14411 C C . SER D 1 400 ? -7.224 22.449 -37.166 1.00 19.55 406 SER D C 1
ATOM 14412 O O . SER D 1 400 ? -7.329 22.635 -38.389 1.00 19.81 406 SER D O 1
ATOM 14415 N N . GLU D 1 401 ? -6.058 22.515 -36.520 1.00 19.67 407 GLU D N 1
ATOM 14416 C CA . GLU D 1 401 ? -4.799 22.777 -37.235 1.00 20.42 407 GLU D CA 1
ATOM 14417 C C . GLU D 1 401 ? -4.449 21.618 -38.142 1.00 18.96 407 GLU D C 1
ATOM 14418 O O . GLU D 1 401 ? -4.021 21.846 -39.268 1.00 20.26 407 GLU D O 1
ATOM 14424 N N . MET D 1 402 ? -4.611 20.362 -37.661 1.00 17.11 408 MET D N 1
ATOM 14425 C CA . MET D 1 402 ? -4.345 19.179 -38.505 1.00 16.43 408 MET D CA 1
ATOM 14426 C C . MET D 1 402 ? -5.310 19.184 -39.690 1.00 16.82 408 MET D C 1
ATOM 14427 O O . MET D 1 402 ? -4.908 18.874 -40.807 1.00 17.78 408 MET D O 1
ATOM 14432 N N . PHE D 1 403 ? -6.563 19.615 -39.467 1.00 16.29 409 PHE D N 1
ATOM 14433 C CA . PHE D 1 403 ? -7.568 19.679 -40.524 1.00 17.20 409 PHE D CA 1
ATOM 14434 C C . PHE D 1 403 ? -7.161 20.672 -41.578 1.00 18.78 409 PHE D C 1
ATOM 14435 O O . PHE D 1 403 ? -7.224 20.343 -42.763 1.00 18.80 409 PHE D O 1
ATOM 14443 N N . ARG D 1 404 ? -6.660 21.846 -41.167 1.00 19.76 410 ARG D N 1
ATOM 14444 C CA . ARG D 1 404 ? -6.162 22.857 -42.104 1.00 21.28 410 ARG D CA 1
ATOM 14445 C C . ARG D 1 404 ? -4.919 22.354 -42.846 1.00 21.57 410 ARG D C 1
ATOM 14446 O O . ARG D 1 404 ? -4.736 22.688 -44.009 1.00 22.51 410 ARG D O 1
ATOM 14454 N N . GLN D 1 405 ? -4.126 21.474 -42.223 1.00 20.88 411 GLN D N 1
ATOM 14455 C CA . GLN D 1 405 ? -2.981 20.827 -42.892 1.00 21.25 411 GLN D CA 1
ATOM 14456 C C . GLN D 1 405 ? -3.369 19.564 -43.717 1.00 19.95 411 GLN D C 1
ATOM 14457 O O . GLN D 1 405 ? -2.487 18.876 -44.228 1.00 20.86 411 GLN D O 1
ATOM 14463 N N A ARG D 1 406 ? -4.674 19.265 -43.812 0.53 18.70 412 ARG D N 1
ATOM 14464 N N B ARG D 1 406 ? -4.676 19.268 -43.816 0.47 18.95 412 ARG D N 1
ATOM 14465 C CA A ARG D 1 406 ? -5.245 18.163 -44.576 0.53 18.34 412 ARG D CA 1
ATOM 14466 C CA B ARG D 1 406 ? -5.252 18.160 -44.571 0.47 18.79 412 ARG D CA 1
ATOM 14467 C C A ARG D 1 406 ? -4.881 16.788 -44.021 0.53 17.98 412 ARG D C 1
ATOM 14468 C C B ARG D 1 406 ? -4.882 16.788 -44.019 0.47 18.16 412 ARG D C 1
ATOM 14469 O O A ARG D 1 406 ? -4.628 15.848 -44.776 0.53 18.26 412 ARG D O 1
ATOM 14470 O O B ARG D 1 406 ? -4.627 15.850 -44.774 0.47 18.41 412 ARG D O 1
ATOM 14485 N N . VAL D 1 407 ? -4.889 16.672 -42.691 1.00 17.04 413 VAL D N 1
ATOM 14486 C CA . VAL D 1 407 ? -4.701 15.418 -41.994 1.00 16.70 413 VAL D CA 1
ATOM 14487 C C . VAL D 1 407 ? -5.947 15.330 -41.105 1.00 16.31 413 VAL D C 1
ATOM 14488 O O . VAL D 1 407 ? -6.133 16.146 -40.203 1.00 16.39 413 VAL D O 1
ATOM 14492 N N A LEU D 1 408 ? -6.799 14.352 -41.369 0.69 16.13 414 LEU D N 1
ATOM 14493 N N B LEU D 1 408 ? -6.799 14.339 -41.364 0.31 15.94 414 LEU D N 1
ATOM 14494 C CA A LEU D 1 408 ? -8.032 14.154 -40.627 0.69 16.33 414 LEU D CA 1
ATOM 14495 C CA B LEU D 1 408 ? -8.034 14.121 -40.620 0.31 16.00 414 LEU D CA 1
ATOM 14496 C C A LEU D 1 408 ? -7.803 13.403 -39.322 0.69 16.39 414 LEU D C 1
ATOM 14497 C C B LEU D 1 408 ? -7.783 13.405 -39.311 0.31 16.08 414 LEU D C 1
ATOM 14498 O O A LEU D 1 408 ? -7.334 12.276 -39.336 0.69 16.71 414 LEU D O 1
ATOM 14499 O O B LEU D 1 408 ? -7.311 12.279 -39.323 0.31 16.26 414 LEU D O 1
ATOM 14508 N N . VAL D 1 409 ? -8.129 14.021 -38.184 1.00 15.71 415 VAL D N 1
ATOM 14509 C CA . VAL D 1 409 ? -8.034 13.361 -36.878 1.00 15.84 415 VAL D CA 1
ATOM 14510 C C . VAL D 1 409 ? -9.412 13.502 -36.171 1.00 17.43 415 VAL D C 1
ATOM 14511 O O . VAL D 1 409 ? -10.243 14.270 -36.615 1.00 17.62 415 VAL D O 1
ATOM 14515 N N . ALA D 1 410 ? -9.636 12.781 -35.077 1.00 18.95 416 ALA D N 1
ATOM 14516 C CA . ALA D 1 410 ? -10.863 12.876 -34.276 1.00 20.19 416 ALA D CA 1
ATOM 14517 C C . ALA D 1 410 ? -10.912 14.251 -33.521 1.00 21.65 416 ALA D C 1
ATOM 14518 O O . ALA D 1 410 ? -9.966 15.040 -33.606 1.00 21.47 416 ALA D O 1
ATOM 14520 N N . GLY D 1 411 ? -12.013 14.537 -32.808 1.00 21.92 417 GLY D N 1
ATOM 14521 C CA . GLY D 1 411 ? -12.124 15.752 -32.024 1.00 21.49 417 GLY D CA 1
ATOM 14522 C C . GLY D 1 411 ? -13.240 16.652 -32.505 1.00 21.08 417 GLY D C 1
ATOM 14523 O O . GLY D 1 411 ? -13.227 17.108 -33.648 1.00 19.77 417 GLY D O 1
ATOM 14524 N N . THR D 1 412 ? -14.235 16.894 -31.618 1.00 20.91 418 THR D N 1
ATOM 14525 C CA . THR D 1 412 ? -15.326 17.840 -31.870 1.00 21.34 418 THR D CA 1
ATOM 14526 C C . THR D 1 412 ? -15.176 19.011 -30.859 1.00 22.74 418 THR D C 1
ATOM 14527 O O . THR D 1 412 ? -14.410 18.901 -29.891 1.00 22.54 418 THR D O 1
ATOM 14531 N N . LEU D 1 413 ? -15.856 20.138 -31.102 1.00 23.42 419 LEU D N 1
ATOM 14532 C CA . LEU D 1 413 ? -15.671 21.369 -30.342 1.00 24.68 419 LEU D CA 1
ATOM 14533 C C . LEU D 1 413 ? -15.630 21.176 -28.814 1.00 25.11 419 LEU D C 1
ATOM 14534 O O . LEU D 1 413 ? -14.702 21.680 -28.181 1.00 25.12 419 LEU D O 1
ATOM 14539 N N . ASN D 1 414 ? -16.552 20.371 -28.246 1.00 24.82 420 ASN D N 1
ATOM 14540 C CA . ASN D 1 414 ? -16.580 20.132 -26.803 1.00 24.52 420 ASN D CA 1
ATOM 14541 C C . ASN D 1 414 ? -16.114 18.741 -26.385 1.00 24.48 420 ASN D C 1
ATOM 14542 O O . ASN D 1 414 ? -16.282 18.373 -25.224 1.00 25.22 420 ASN D O 1
ATOM 14547 N N . ASN D 1 415 ? -15.455 17.990 -27.292 1.00 23.29 421 ASN D N 1
ATOM 14548 C CA . ASN D 1 415 ? -14.946 16.669 -26.960 1.00 22.91 421 ASN D CA 1
ATOM 14549 C C . ASN D 1 415 ? -13.629 16.477 -27.710 1.00 22.92 421 ASN D C 1
ATOM 14550 O O . ASN D 1 415 ? -13.574 15.786 -28.737 1.00 22.91 421 ASN D O 1
ATOM 14555 N N . ALA D 1 416 ? -12.584 17.154 -27.229 1.00 21.41 422 ALA D N 1
ATOM 14556 C CA . ALA D 1 416 ? -11.293 17.106 -27.906 1.00 21.21 422 ALA D CA 1
ATOM 14557 C C . ALA D 1 416 ? -10.107 17.133 -26.960 1.00 20.31 422 ALA D C 1
ATOM 14558 O O . ALA D 1 416 ? -8.993 17.305 -27.433 1.00 21.40 422 ALA D O 1
ATOM 14560 N N . LYS D 1 417 ? -10.300 16.894 -25.650 1.00 19.54 423 LYS D N 1
ATOM 14561 C CA . LYS D 1 417 ? -9.150 16.814 -24.740 1.00 19.45 423 LYS D CA 1
ATOM 14562 C C . LYS D 1 417 ? -8.316 15.578 -25.128 1.00 19.61 423 LYS D C 1
ATOM 14563 O O . LYS D 1 417 ? -7.096 15.646 -25.124 1.00 19.87 423 LYS D O 1
ATOM 14569 N N . THR D 1 418 ? -8.979 14.467 -25.518 1.00 18.75 424 THR D N 1
ATOM 14570 C CA . THR D 1 418 ? -8.268 13.285 -25.983 1.00 19.01 424 THR D CA 1
ATOM 14571 C C . THR D 1 418 ? -8.642 13.099 -27.436 1.00 19.17 424 THR D C 1
ATOM 14572 O O . THR D 1 418 ? -9.834 13.000 -27.753 1.00 19.67 424 THR D O 1
ATOM 14576 N N . ILE D 1 419 ? -7.651 13.116 -28.327 1.00 18.55 425 ILE D N 1
ATOM 14577 C CA . ILE D 1 419 ? -7.854 12.936 -29.778 1.00 19.00 425 ILE D CA 1
ATOM 14578 C C . ILE D 1 419 ? -7.444 11.505 -30.168 1.00 19.36 425 ILE D C 1
ATOM 14579 O O . ILE D 1 419 ? -6.248 11.182 -30.101 1.00 18.22 425 ILE D O 1
ATOM 14584 N N . ARG D 1 420 ? -8.404 10.653 -30.593 1.00 18.97 426 ARG D N 1
ATOM 14585 C CA . ARG D 1 420 ? -8.050 9.316 -31.061 1.00 18.90 426 ARG D CA 1
ATOM 14586 C C . ARG D 1 420 ? -7.404 9.427 -32.464 1.00 19.39 426 ARG D C 1
ATOM 14587 O O . ARG D 1 420 ? -7.759 10.312 -33.248 1.00 21.03 426 ARG D O 1
ATOM 14595 N N . ILE D 1 421 ? -6.401 8.588 -32.726 1.00 17.42 427 ILE D N 1
ATOM 14596 C CA . ILE D 1 421 ? -5.645 8.515 -33.998 1.00 16.95 427 ILE D CA 1
ATOM 14597 C C . ILE D 1 421 ? -5.774 7.064 -34.422 1.00 15.56 427 ILE D C 1
ATOM 14598 O O . ILE D 1 421 ? -5.196 6.194 -33.775 1.00 15.05 427 ILE D O 1
ATOM 14603 N N . GLU D 1 422 ? -6.602 6.784 -35.443 1.00 13.92 428 GLU D N 1
ATOM 14604 C CA . GLU D 1 422 ? -6.838 5.416 -35.869 1.00 12.81 428 GLU D CA 1
ATOM 14605 C C . GLU D 1 422 ? -6.788 5.329 -37.378 1.00 11.89 428 GLU D C 1
ATOM 14606 O O . GLU D 1 422 ? -7.835 5.193 -38.052 1.00 12.06 428 GLU D O 1
ATOM 14612 N N . PRO D 1 423 ? -5.584 5.413 -37.952 1.00 11.18 429 PRO D N 1
ATOM 14613 C CA . PRO D 1 423 ? -5.490 5.366 -39.422 1.00 10.32 429 PRO D CA 1
ATOM 14614 C C . PRO D 1 423 ? -5.735 3.966 -39.990 1.00 10.64 429 PRO D C 1
ATOM 14615 O O . PRO D 1 423 ? -5.614 2.970 -39.280 1.00 11.14 429 PRO D O 1
ATOM 14619 N N . PRO D 1 424 ? -5.984 3.851 -41.300 1.00 10.65 430 PRO D N 1
ATOM 14620 C CA . PRO D 1 424 ? -6.044 2.517 -41.919 1.00 11.24 430 PRO D CA 1
ATOM 14621 C C . PRO D 1 424 ? -4.728 1.759 -41.657 1.00 11.26 430 PRO D C 1
ATOM 14622 O O . PRO D 1 424 ? -3.669 2.381 -41.532 1.00 11.68 430 PRO D O 1
ATOM 14626 N N . LEU D 1 425 ? -4.793 0.440 -41.512 1.00 10.67 431 LEU D N 1
ATOM 14627 C CA . LEU D 1 425 ? -3.566 -0.355 -41.289 1.00 10.78 431 LEU D CA 1
ATOM 14628 C C . LEU D 1 425 ? -2.668 -0.323 -42.534 1.00 12.37 431 LEU D C 1
ATOM 14629 O O . LEU D 1 425 ? -1.500 -0.676 -42.437 1.00 13.37 431 LEU D O 1
ATOM 14634 N N . THR D 1 426 ? -3.240 0.070 -43.709 1.00 11.98 432 THR D N 1
ATOM 14635 C CA . THR D 1 426 ? -2.574 0.199 -44.992 1.00 11.85 432 THR D CA 1
ATOM 14636 C C . THR D 1 426 ? -1.860 1.568 -45.123 1.00 12.57 432 THR D C 1
ATOM 14637 O O . THR D 1 426 ? -1.288 1.832 -46.182 1.00 13.34 432 THR D O 1
ATOM 14641 N N . LEU D 1 427 ? -1.841 2.436 -44.067 1.00 11.89 433 LEU D N 1
ATOM 14642 C CA . LEU D 1 427 ? -1.163 3.748 -44.131 1.00 12.76 433 LEU D CA 1
ATOM 14643 C C . LEU D 1 427 ? 0.310 3.516 -44.525 1.00 14.47 433 LEU D C 1
ATOM 14644 O O . LEU D 1 427 ? 0.921 2.640 -43.922 1.00 15.90 433 LEU D O 1
ATOM 14649 N N . THR D 1 428 ? 0.833 4.165 -45.579 1.00 14.29 434 THR D N 1
ATOM 14650 C CA . THR D 1 428 ? 2.228 3.862 -45.975 1.00 14.80 434 THR D CA 1
ATOM 14651 C C . THR D 1 428 ? 3.219 4.376 -44.941 1.00 16.44 434 THR D C 1
ATOM 14652 O O . THR D 1 428 ? 2.883 5.299 -44.190 1.00 17.06 434 THR D O 1
ATOM 14656 N N . ILE D 1 429 ? 4.474 3.870 -44.953 1.00 17.01 435 ILE D N 1
ATOM 14657 C CA . ILE D 1 429 ? 5.510 4.389 -44.049 1.00 18.64 435 ILE D CA 1
ATOM 14658 C C . ILE D 1 429 ? 5.744 5.888 -44.338 1.00 17.59 435 ILE D C 1
ATOM 14659 O O . ILE D 1 429 ? 5.909 6.668 -43.401 1.00 18.50 435 ILE D O 1
ATOM 14664 N N A GLU D 1 430 ? 5.704 6.300 -45.623 0.53 17.26 436 GLU D N 1
ATOM 14665 N N B GLU D 1 430 ? 5.684 6.282 -45.613 0.47 16.80 436 GLU D N 1
ATOM 14666 C CA A GLU D 1 430 ? 5.882 7.712 -45.973 0.53 17.72 436 GLU D CA 1
ATOM 14667 C CA B GLU D 1 430 ? 5.854 7.654 -46.074 0.47 16.77 436 GLU D CA 1
ATOM 14668 C C A GLU D 1 430 ? 4.750 8.538 -45.377 0.53 16.85 436 GLU D C 1
ATOM 14669 C C B GLU D 1 430 ? 4.733 8.560 -45.537 0.47 16.46 436 GLU D C 1
ATOM 14670 O O A GLU D 1 430 ? 5.014 9.598 -44.813 0.53 16.59 436 GLU D O 1
ATOM 14671 O O B GLU D 1 430 ? 4.988 9.715 -45.192 0.47 16.31 436 GLU D O 1
ATOM 14682 N N . GLN D 1 431 ? 3.501 8.028 -45.454 1.00 15.81 437 GLN D N 1
ATOM 14683 C CA . GLN D 1 431 ? 2.357 8.743 -44.878 1.00 15.15 437 GLN D CA 1
ATOM 14684 C C . GLN D 1 431 ? 2.467 8.820 -43.343 1.00 15.04 437 GLN D C 1
ATOM 14685 O O . GLN D 1 431 ? 2.132 9.859 -42.776 1.00 15.61 437 GLN D O 1
ATOM 14691 N N . CYS D 1 432 ? 3.013 7.789 -42.665 1.00 14.99 438 CYS D N 1
ATOM 14692 C CA . CYS D 1 432 ? 3.268 7.835 -41.206 1.00 14.83 438 CYS D CA 1
ATOM 14693 C C . CYS D 1 432 ? 4.207 9.021 -40.904 1.00 15.08 438 CYS D C 1
ATOM 14694 O O . CYS D 1 432 ? 3.957 9.787 -39.978 1.00 15.26 438 CYS D O 1
ATOM 14697 N N . GLU D 1 433 ? 5.267 9.188 -41.721 1.00 14.90 439 GLU D N 1
ATOM 14698 C CA . GLU D 1 433 ? 6.222 10.284 -41.550 1.00 15.36 439 GLU D CA 1
ATOM 14699 C C . GLU D 1 433 ? 5.542 11.631 -41.784 1.00 16.11 439 GLU D C 1
ATOM 14700 O O . GLU D 1 433 ? 5.797 12.562 -41.022 1.00 17.17 439 GLU D O 1
ATOM 14706 N N . LEU D 1 434 ? 4.679 11.734 -42.816 1.00 15.81 440 LEU D N 1
ATOM 14707 C CA . LEU D 1 434 ? 3.924 12.969 -43.078 1.00 16.31 440 LEU D CA 1
ATOM 14708 C C . LEU D 1 434 ? 2.992 13.308 -41.925 1.00 16.46 440 LEU D C 1
ATOM 14709 O O . LEU D 1 434 ? 2.817 14.479 -41.609 1.00 17.32 440 LEU D O 1
ATOM 14714 N N . VAL D 1 435 ? 2.364 12.301 -41.314 1.00 16.16 441 VAL D N 1
ATOM 14715 C CA . VAL D 1 435 ? 1.455 12.542 -40.175 1.00 16.10 441 VAL D CA 1
ATOM 14716 C C . VAL D 1 435 ? 2.250 13.112 -38.980 1.00 16.64 441 VAL D C 1
ATOM 14717 O O . VAL D 1 435 ? 1.852 14.133 -38.398 1.00 17.09 441 VAL D O 1
ATOM 14721 N N . ILE D 1 436 ? 3.411 12.503 -38.666 1.00 16.39 442 ILE D N 1
ATOM 14722 C CA . ILE D 1 436 ? 4.253 13.029 -37.578 1.00 16.77 442 ILE D CA 1
ATOM 14723 C C . ILE D 1 436 ? 4.707 14.474 -37.870 1.00 16.98 442 ILE D C 1
ATOM 14724 O O . ILE D 1 436 ? 4.586 15.319 -36.994 1.00 17.62 442 ILE D O 1
ATOM 14729 N N . LYS D 1 437 ? 5.164 14.764 -39.121 1.00 17.97 443 LYS D N 1
ATOM 14730 C CA . LYS D 1 437 ? 5.571 16.116 -39.528 1.00 19.03 443 LYS D CA 1
ATOM 14731 C C . LYS D 1 437 ? 4.423 17.078 -39.388 1.00 19.94 443 LYS D C 1
ATOM 14732 O O . LYS D 1 437 ? 4.642 18.203 -38.970 1.00 21.39 443 LYS D O 1
ATOM 14738 N N . ALA D 1 438 ? 3.194 16.661 -39.731 1.00 19.35 444 ALA D N 1
ATOM 14739 C CA . ALA D 1 438 ? 2.029 17.544 -39.595 1.00 19.61 444 ALA D CA 1
ATOM 14740 C C . ALA D 1 438 ? 1.705 17.842 -38.133 1.00 19.13 444 ALA D C 1
ATOM 14741 O O . ALA D 1 438 ? 1.400 18.986 -37.782 1.00 20.02 444 ALA D O 1
ATOM 14743 N N . ALA D 1 439 ? 1.800 16.830 -37.272 1.00 17.23 445 ALA D N 1
ATOM 14744 C CA . ALA D 1 439 ? 1.522 17.003 -35.859 1.00 17.83 445 ALA D CA 1
ATOM 14745 C C . ALA D 1 439 ? 2.533 17.989 -35.235 1.00 18.74 445 ALA D C 1
ATOM 14746 O O . ALA D 1 439 ? 2.156 18.834 -34.432 1.00 18.41 445 ALA D O 1
ATOM 14748 N N A ARG D 1 440 ? 3.803 17.875 -35.624 0.56 18.83 446 ARG D N 1
ATOM 14749 N N B ARG D 1 440 ? 3.802 17.893 -35.632 0.44 19.11 446 ARG D N 1
ATOM 14750 C CA A ARG D 1 440 ? 4.859 18.761 -35.128 0.56 19.46 446 ARG D CA 1
ATOM 14751 C CA B ARG D 1 440 ? 4.835 18.796 -35.120 0.44 19.99 446 ARG D CA 1
ATOM 14752 C C A ARG D 1 440 ? 4.582 20.212 -35.594 0.56 21.07 446 ARG D C 1
ATOM 14753 C C B ARG D 1 440 ? 4.557 20.235 -35.602 0.44 21.11 446 ARG D C 1
ATOM 14754 O O A ARG D 1 440 ? 4.686 21.147 -34.800 0.56 21.79 446 ARG D O 1
ATOM 14755 O O B ARG D 1 440 ? 4.665 21.180 -34.821 0.44 21.67 446 ARG D O 1
ATOM 14770 N N A LYS D 1 441 ? 4.185 20.390 -36.862 0.56 21.44 447 LYS D N 1
ATOM 14771 N N B LYS D 1 441 ? 4.163 20.391 -36.871 0.44 21.28 447 LYS D N 1
ATOM 14772 C CA A LYS D 1 441 ? 3.870 21.714 -37.392 0.56 22.30 447 LYS D CA 1
ATOM 14773 C CA B LYS D 1 441 ? 3.854 21.702 -37.432 0.44 21.92 447 LYS D CA 1
ATOM 14774 C C A LYS D 1 441 ? 2.682 22.325 -36.670 0.56 22.73 447 LYS D C 1
ATOM 14775 C C B LYS D 1 441 ? 2.657 22.328 -36.724 0.44 22.53 447 LYS D C 1
ATOM 14776 O O A LYS D 1 441 ? 2.705 23.518 -36.368 0.56 22.99 447 LYS D O 1
ATOM 14777 O O B LYS D 1 441 ? 2.668 23.529 -36.455 0.44 22.78 447 LYS D O 1
ATOM 14788 N N . ALA D 1 442 ? 1.642 21.514 -36.388 1.00 22.44 448 ALA D N 1
ATOM 14789 C CA . ALA D 1 442 ? 0.455 21.990 -35.676 1.00 22.69 448 ALA D CA 1
ATOM 14790 C C . ALA D 1 442 ? 0.847 22.426 -34.254 1.00 23.59 448 ALA D C 1
ATOM 14791 O O . ALA D 1 442 ? 0.426 23.487 -33.827 1.00 24.55 448 ALA D O 1
ATOM 14793 N N . LEU D 1 443 ? 1.646 21.621 -33.527 1.00 22.97 449 LEU D N 1
ATOM 14794 C CA . LEU D 1 443 ? 2.058 21.981 -32.166 1.00 23.13 449 LEU D CA 1
ATOM 14795 C C . LEU D 1 443 ? 2.902 23.250 -32.142 1.00 24.25 449 LEU D C 1
ATOM 14796 O O . LEU D 1 443 ? 2.715 24.067 -31.243 1.00 24.59 449 LEU D O 1
ATOM 14801 N N . ALA D 1 444 ? 3.818 23.417 -33.121 1.00 25.89 450 ALA D N 1
ATOM 14802 C CA . ALA D 1 444 ? 4.669 24.605 -33.220 1.00 27.09 450 ALA D CA 1
ATOM 14803 C C . ALA D 1 444 ? 3.807 25.839 -33.479 1.00 28.60 450 ALA D C 1
ATOM 14804 O O . ALA D 1 444 ? 4.012 26.863 -32.839 1.00 29.24 450 ALA D O 1
ATOM 14806 N N . ALA D 1 445 ? 2.811 25.730 -34.373 1.00 29.07 451 ALA D N 1
ATOM 14807 C CA . ALA D 1 445 ? 1.905 26.838 -34.673 1.00 29.26 451 ALA D CA 1
ATOM 14808 C C . ALA D 1 445 ? 1.058 27.188 -33.460 1.00 29.56 451 ALA D C 1
ATOM 14809 O O . ALA D 1 445 ? 0.825 28.368 -33.199 1.00 30.77 451 ALA D O 1
ATOM 14811 N N . MET D 1 446 ? 0.607 26.176 -32.711 1.00 28.51 452 MET D N 1
ATOM 14812 C CA . MET D 1 446 ? -0.190 26.400 -31.517 1.00 28.37 452 MET D CA 1
ATOM 14813 C C . MET D 1 446 ? 0.604 27.132 -30.443 1.00 30.08 452 MET D C 1
ATOM 14814 O O . MET D 1 446 ? 0.054 28.012 -29.773 1.00 30.38 452 MET D O 1
ATOM 14819 N N . ARG D 1 447 ? 1.884 26.774 -30.275 1.00 30.63 453 ARG D N 1
ATOM 14820 C CA . ARG D 1 447 ? 2.738 27.419 -29.277 1.00 31.84 453 ARG D CA 1
ATOM 14821 C C . ARG D 1 447 ? 2.958 28.908 -29.626 1.00 34.48 453 ARG D C 1
ATOM 14822 O O . ARG D 1 447 ? 2.910 29.756 -28.745 1.00 34.86 453 ARG D O 1
ATOM 14830 N N . VAL D 1 448 ? 3.149 29.218 -30.914 1.00 36.17 454 VAL D N 1
ATOM 14831 C CA . VAL D 1 448 ? 3.317 30.584 -31.393 1.00 38.62 454 VAL D CA 1
ATOM 14832 C C . VAL D 1 448 ? 2.066 31.411 -31.086 1.00 41.91 454 VAL D C 1
ATOM 14833 O O . VAL D 1 448 ? 2.191 32.536 -30.603 1.00 42.46 454 VAL D O 1
ATOM 14837 N N A SER D 1 449 ? 0.866 30.856 -31.343 0.49 42.78 455 SER D N 1
ATOM 14838 N N B SER D 1 449 ? 0.875 30.847 -31.345 0.51 42.79 455 SER D N 1
ATOM 14839 C CA A SER D 1 449 ? -0.389 31.557 -31.069 0.49 44.11 455 SER D CA 1
ATOM 14840 C CA B SER D 1 449 ? -0.402 31.506 -31.083 0.51 44.14 455 SER D CA 1
ATOM 14841 C C A SER D 1 449 ? -0.552 31.835 -29.581 0.49 45.53 455 SER D C 1
ATOM 14842 C C B SER D 1 449 ? -0.557 31.817 -29.594 0.51 45.55 455 SER D C 1
ATOM 14843 O O A SER D 1 449 ? -0.980 32.928 -29.212 0.49 45.92 455 SER D O 1
ATOM 14844 O O B SER D 1 449 ? -0.993 32.913 -29.244 0.51 45.95 455 SER D O 1
ATOM 14849 N N . VAL D 1 450 ? -0.182 30.870 -28.723 1.00 46.16 456 VAL D N 1
ATOM 14850 C CA . VAL D 1 450 ? -0.270 31.068 -27.281 1.00 47.91 456 VAL D CA 1
ATOM 14851 C C . VAL D 1 450 ? 0.723 32.161 -26.858 1.00 50.77 456 VAL D C 1
ATOM 14852 O O . VAL D 1 450 ? 0.337 33.080 -26.145 1.00 51.09 456 VAL D O 1
ATOM 14856 N N . GLU D 1 451 ? 1.953 32.122 -27.388 1.00 52.68 457 GLU D N 1
ATOM 14857 C CA . GLU D 1 451 ? 2.980 33.122 -27.096 1.00 55.23 457 GLU D CA 1
ATOM 14858 C C . GLU D 1 451 ? 2.571 34.526 -27.556 1.00 58.44 457 GLU D C 1
ATOM 14859 O O . GLU D 1 451 ? 2.797 35.492 -26.832 1.00 58.68 457 GLU D O 1
ATOM 14865 N N . GLN D 1 452 ? 1.923 34.635 -28.723 1.00 60.69 458 GLN D N 1
ATOM 14866 C CA . GLN D 1 452 ? 1.455 35.917 -29.247 1.00 63.35 458 GLN D CA 1
ATOM 14867 C C . GLN D 1 452 ? 0.256 36.470 -28.469 1.00 65.69 458 GLN D C 1
ATOM 14868 O O . GLN D 1 452 ? 0.068 37.682 -28.435 1.00 66.17 458 GLN D O 1
ATOM 14874 N N . GLN D 1 453 ? -0.536 35.594 -27.828 1.00 67.06 459 GLN D N 1
ATOM 14875 C CA . GLN D 1 453 ? -1.658 35.989 -26.983 1.00 68.96 459 GLN D CA 1
ATOM 14876 C C . GLN D 1 453 ? -1.116 36.483 -25.631 1.00 70.59 459 GLN D C 1
ATOM 14877 O O . GLN D 1 453 ? -1.638 37.451 -25.086 1.00 70.96 459 GLN D O 1
ATOM 14883 N N . ASN D 1 454 ? -0.077 35.827 -25.090 1.00 71.47 460 ASN D N 1
ATOM 14884 C CA . ASN D 1 454 ? 0.525 36.233 -23.825 1.00 73.02 460 ASN D CA 1
ATOM 14885 C C . ASN D 1 454 ? 1.309 37.544 -23.974 1.00 74.50 460 ASN D C 1
ATOM 14886 O O . ASN D 1 454 ? 1.345 38.343 -23.038 1.00 74.68 460 ASN D O 1
ATOM 14891 N N . ALA D 1 455 ? 1.888 37.797 -25.157 1.00 75.31 461 ALA D N 1
ATOM 14892 C CA . ALA D 1 455 ? 2.610 39.043 -25.404 1.00 76.76 461 ALA D CA 1
ATOM 14893 C C . ALA D 1 455 ? 1.644 40.229 -25.491 1.00 78.28 461 ALA D C 1
ATOM 14894 O O . ALA D 1 455 ? 1.988 41.325 -25.050 1.00 78.59 461 ALA D O 1
ATOM 14896 N N . PHE D 1 456 ? 0.438 40.009 -26.052 1.00 79.04 462 PHE D N 1
ATOM 14897 C CA . PHE D 1 456 ? -0.577 41.053 -26.181 1.00 80.25 462 PHE D CA 1
ATOM 14898 C C . PHE D 1 456 ? -1.116 41.455 -24.807 1.00 81.59 462 PHE D C 1
ATOM 14899 O O . PHE D 1 456 ? -1.347 42.638 -24.564 1.00 81.88 462 PHE D O 1
ATOM 14901 N N . TYR D 1 457 ? -1.298 40.482 -23.900 1.00 82.19 463 TYR D N 1
ATOM 14902 C CA . TYR D 1 457 ? -1.802 40.778 -22.556 1.00 83.26 463 TYR D CA 1
ATOM 14903 C C . TYR D 1 457 ? -0.743 41.357 -21.621 1.00 84.27 463 TYR D C 1
ATOM 14904 O O . TYR D 1 457 ? -1.094 41.952 -20.608 1.00 84.69 463 TYR D O 1
ATOM 14906 N N . GLU D 1 458 ? 0.549 41.178 -21.935 1.00 84.52 464 GLU D N 1
ATOM 14907 C CA . GLU D 1 458 ? 1.618 41.691 -21.081 1.00 85.19 464 GLU D CA 1
ATOM 14908 C C . GLU D 1 458 ? 2.062 43.101 -21.473 1.00 85.57 464 GLU D C 1
ATOM 14909 O O . GLU D 1 458 ? 1.845 43.541 -22.600 1.00 85.65 464 GLU D O 1
#

Foldseek 3Di:
DVVVVVVVVVVLVPDQAADPVRLQVVLVVVLVCCVVPNDPVCCVWPLQNVLVPPRGWAFDAADDQQWGATNVRFIFGEQACVLAQQQRGGPNVLLVVLLVVVVVPFFFDPVPPDDVLLVVLLCVVCVQADDQFRGKAKDFAQLVLVVVVLVLLCLLCVVVQADAEEAAALAQRDQDQVSVLRGHDCVSPVVPPPGDPRYYYHHPQDLVRVLVVQVVCVVVSNHHSAYEYECFHQSSFRHHHDPCSLVSVLVSCVVRVHFYEYRQQNVACQQQLGNGPCVVVSDHGQKYKYWRNLQNNPGGMIMIIGGCSSVVSCVVPVVPDHYNGTSTSSSSSSNVSSNVSCVVVVLSNLLQVLVVLLQVLLQVLCVVQVVWWDHKDGGRQWIKTATPDLCSQQLLQSQSVVVNYHWDHINRGGRIIIGHTHSPQDPVNSVVSSVSSNVSSVVSVVVVVVVD/DVVVVVVVVVVLVPDQAADPVRLQVVLVVVLVCCVVPNDPVCCVWPLQNVLVPPRGWAFHAADPQQWGATNVRFIFGEQACVLAQQQRGAPNVLLVVLLVVLVVPFFFDPVPPDDPLLVVLLCVVCVQADDQFRGKAKDFAQLVLVVVVLVLLCLQCVVVQADAEEAAALAQRDLDQQSVLRGHDPVSPVVPPPGDPRYYYHHPQDLVRVLVVQVVCVVVSNHHSAYEYECFHQSSFRHHHPPCSLVSVLVSCVVRVHFYEYRQQNVACQQQLGRGPCVVVSDHGQKYKYWRNLQNNPGGMIMIIGGCSSVVSCVVPVVPDHYRRTSGSSSSSSNVSSVVSCVVVVLSNLLQVLVVVLQVLLQVLCVVQVVWWDGKDGGRQWIKTATPDLCSQVLLQSQSVNVSYHWDHINRGGRIIIGHGHSPQDPVNSVVSSVSSNVSSVVSVVVVVVVVVVVD/DVVVVVVVVVVLVPDQAADPVRLQVVLVVVLVCCVVPNDPVCCVWPLQNVLVPPRGWAFHAADDQQWGATNVRFIFGEQACVLAQQQRGGPNVLLVVLLVVVVVPFFFDPVPPDDVLLVVLLCVVCVQADDQFRGKAKDFAQLVLVVVVLVLLCLLCVVVQADAEEAAALAQRDLDQVSVLRGHDCVSPVVPPPGDPRYYYHHPQDLVRVLVVQVVCVVVSNHHSAYEYECFHQSSFRHHHDPCSLVSVLVSCVVRVHFYEYRQQNVACQQQLGNGPCVVVSDHGQKYKYWRNLQNNPGGMIMIIGGCSSVVSCVVPVVPDHYRRTSTSSSSSSNVSSVVSCVVVVLSNLLQVLVVVLQVLLQVLCVVQVVFWDHKDGGRLWIKTATPDLVSQVLLQSQSVVVSYHWDHINRGGRIIIGRTHSPQDPVNSVVSSVSSNVSSLVSVLVVLLVVLLVVLVPLPLDDPVLSVVLNVVCVVDSVCSVVSSVVSVVVSVVRPDD/DVVVVVVVVVVLVPDQAADPVRLQVVLVVVLVCCVVPNDPVCCVWPLQNVLVPPRGWAFRAADPQQWGATNVRFIFGEQACVLAQQQRGAPNVLLVVLLVVVVVPFFFDPVPPDDPLLVVLLCVVCVQADDQFRGKAKDFAQLVLVVVVLVLLCLQCVVVQADAEEAAALAQRDLDQQSVLRGHDCVSPVVPPPGDPRYYYHHPQDLVRVLVVQVVCVVVSNHHSEYEYECFHQSSFRHHHPPCSLVSVLVSCVVRVHFYEYRQQNVACQQQLGRGPCVVVSDHGQKYKYWRNLQNNPGGMIMIIGGCSSVVSCVVPVVPDHYRRTSTSSSSSSNVSSVVSCVVVVLSNLLQVLVVVLQVLLQVLCVVQVVWWDGKDGGRQWIKTATPDLQSQQLLQSQSVVVSYHWDHINRGGRIIIGHTHSPQDPVNSVVSSVSSNVSSVVSVVVVVVVVVVVD

Radius of gyration: 39.21 Å; Cα contacts (8 Å, |Δi|>4): 4619; chains: 4; bounding box: 94×100×105 Å

Sequence (1863 aa):
SALACSAHALNNLIEKRRTLDHEEMKALNREVIEYFKEHVNPGFLEYRKSVTAGGDYGAVEWQAGSLNTLVDTQGQEFIDCLGGFGIFNVGHRNPVVVSSAVQQNQLAKQPLHSQELLDPLRAMLAKTLAALTPGKLKYSFFCNSGTESSVEAALKLAKAYQSSPRGKFTFIIATSGAFHGKSLGALSATAKSSTFRKPFMPLLPGFRRHVPFGNIEAMRTALLNECKKTGDDVAAVILEPIQGEGGVILPPPGYLTAVRKLCDEFGALMILDEVQQTGMGRTGKMFACEHENNVQPDILCLAKALGGGVMPIGATIATEEVFSVLFDNPFLHTTTTTFGGNPLACAAALATINVLLEQNNLPAQAEQKGDMMLLDGFRQLAREYPDLVQEARGKGMMLMAIEFVDNEIGYNFASEMFRQRRVLLVAGTLNNAKTIRIEPPLTLTIEQCELVIKAARRKKALAAMRVSVEQQNSALACCSAHALNNLLIEKRRTLDHEEMKALNREVIEYFKEHVNPGFLEYRKSVTAGGDYGAVEWQAGSLNTLVDTQGQQEFIDCLGGFGIFNVGHRNPVVVSSAVQQNQLAKQPLHSQELLDPLRAMLAKTLAALTPGKLKYSFFCNSGTESSVEAALKLAKAYQSSPRGKFTFIIATSGAFHGKSLGALSATAKSTFRKPFMPLLPGFRRHVPFGNIEAMRTALLNECKKTGDDVAAVILEPIQGEGGVILPPPGYLTAVRKLCDEFGALMILDEVQQTGMGRTGKMFACEHENNVQPDILCLAKALGGGVMPIGATIATEEVFSVLFDNPFLHTTTTFGGNPLACAAALATINVLLEQNLPAQAEQKGDMMLLDGFRRQLARREYPDLVQEARGKGMMLMAIEFVDNEIGYNFASEMFRQRRVLVAGTLNNAKTIRIEPPLTLTIEEQCELVIKAARRKKALAAMRVSSVEQQNAFYESALACSAHALNNLIEKKRRTLDHEEMKALNREVIEYFKEHVNPGFLEYRKSVTAGGDYGAVEWQAGSLNTLVDTQGQEFIDCLGGFGIFNVGHRNPVVVSAVQQNQLAKQPLHSQELLDPLRAMLAKTLAALTPGKLKYSFFCNSGTESSVEAALKLAKAYQSSPRGKFTFIIATSGAFHGKSLGALSATAKSSTFRKPFMPLLPGFRRHVPFGNIEAMRTALLNECKKTGDDVAAVILEPIQGEGGVILPPPGYLTAVRKLCDEFGALMILDEVQQTGMGRTGKMFACEHENNVQPDILCLAKALGGGVMPIGATIATEEVFSVLFDNPFLHTTTTFGGNPLACAAALATINVLLEQNNLPAQAEQKGDMMLLDGFRQLAREYPDLVQEARGKGMMLMAIEFVDNEIGYNFASEMFRQRRVLLVAGTLNNAKTIRIEPPLTLTIEQCELVIKAARRKKALAAMRVSVEQQNAFYEILHLPNLNEEQRNAFIQSLKDDPSQSANLLAEAKKLNDAQAPKSSALACCSAHALNNLLIEKRRTLDHEEMKALNREVIEYFKEHVNPGFLEYRKSVTAGGDYGAVEWQAGSLNTLVDTQGQQEFIDCLGGFGIFNVGHRNPVVVSSAVQQNQLAKQPLHSQELLDPLRAMLAKTLAALTPGKLKYSFFCNSGTESSVEAALKLAKAYQSSPRGKFTFIATSGAFHGKSLGALSATAKSSTFRKPFMPLLPGFRRHVPFGNIEAMRTALLNECKKTGDDVAAVILEPIQGEGGVIILPPPGYLTAVRKLCDEFGALMILDEVQQTGMGRTGKMFACEHENVQPDILCLAKALGGGVMPIGATIATEEVFSVLFDNPFLHTTTTFGGNPLACAAALATINVLLEQNLPAQAEQKGDMMLLDGFRRQLAREYPDLVQEARGKGMMLMAIEFVDNEIGYNFASEMFRQRRVLLVAGTLNNAKTIRIEPPLTLTIEEQCELVIKAARRKKALAAMRVSSVEQQNAFYE

Solvent-accessible surface area: 58278 Å² total; per-residue (Å²): 103,8,62,60,24,0,48,87,0,23,87,14,0,107,60,112,109,32,88,101,114,63,5,64,46,9,2,160,38,0,52,78,37,2,84,48,17,8,6,31,0,28,27,98,43,27,0,0,40,68,13,11,67,139,70,4,0,0,6,17,55,12,40,57,62,5,8,2,28,2,7,61,55,44,86,3,25,1,0,2,0,0,45,1,2,1,1,0,0,7,72,4,93,58,0,9,48,4,0,83,31,10,0,28,5,4,4,2,11,0,35,3,4,0,7,15,12,32,0,4,0,0,59,0,0,18,53,22,11,24,65,150,4,52,5,3,27,4,2,1,3,8,19,7,0,0,2,1,0,0,2,4,0,10,10,28,3,23,105,127,32,40,92,7,0,0,0,0,7,37,2,50,5,6,11,4,0,0,0,0,1,0,0,1,75,24,82,13,9,88,40,0,37,54,16,10,50,18,17,32,22,8,26,29,15,62,51,112,18,0,90,43,18,3,51,8,4,116,96,2,5,31,32,6,0,0,1,0,0,8,4,10,4,0,42,32,6,0,60,80,29,68,135,35,7,9,46,32,0,39,137,5,0,93,106,34,38,4,14,0,0,0,6,1,20,17,1,2,2,0,0,2,10,94,14,0,4,0,52,66,59,129,5,46,0,21,0,0,0,0,2,14,2,0,0,1,1,0,0,1,0,0,0,0,0,0,12,77,104,2,4,46,41,8,36,128,55,5,46,15,15,44,28,40,1,3,1,1,6,0,2,0,0,0,0,0,0,0,0,17,2,0,56,111,85,85,1,13,46,58,0,94,100,13,2,78,52,0,15,91,15,4,101,73,4,16,160,64,17,91,70,2,6,108,81,5,35,10,74,9,0,0,0,1,8,35,0,64,59,48,125,23,0,24,66,1,0,9,42,1,8,132,54,112,5,0,0,5,8,23,64,105,87,0,73,38,0,30,1,2,0,0,0,13,0,59,71,124,28,0,94,89,0,34,119,4,0,96,115,0,4,40,43,12,74,81,67,67,110,129,152,146,100,8,63,60,24,0,48,72,0,24,81,15,2,104,54,113,106,31,89,100,114,65,5,64,46,5,2,160,40,0,50,78,36,2,87,47,16,8,5,34,3,28,19,111,51,27,0,0,40,70,10,10,68,138,73,4,0,0,7,21,48,14,38,61,62,5,8,2,31,1,6,65,53,40,90,0,23,1,0,2,0,0,45,1,2,2,1,1,0,6,73,4,94,59,0,8,47,5,0,86,26,10,0,36,3,3,4,2,10,1,32,3,3,0,8,10,7,33,0,4,0,0,62,0,0,18,51,22,10,21,64,151,4,54,5,3,26,4,2,1,2,8,14,8,0,0,2,2,0,0,2,5,0,10,9,28,2,25,108,130,30,38,94,11,1,0,0,0,7,35,2,51,4,6,12,4,0,0,0,0,1,0,0,2,72,25,83,15,12,94,39,1,36,55,16,10,51,19,14,51,18,9,26,29,15,61,52,112,17,0,92,44,19,2,55,6,16,123,93,3,3,46,36,7,0,0,0,0,0,10,4,10,6,0,38,32,6,0,61,77,28,72,133,34,8,9,68,32,0,39,152,4,0,94,102,37,39,5,15,0,0,0,7,1,22,19,1,2,1,0,0,2,9,93,13,0,4,0,51,68,60,129,5,46,0,22,0,0,0,0,2,12,2,0,0,1,1,0,0,0,0,0,0,0,0,0,13,76,105,1,3,44,40,7,33,129,53,4,47,15,16,43,33,36,1,3,1,0,7,0,2,0,0,0,0,0,0,0,0,16,1,0,50,104,81,96,1,19,62,58,0,96,116,12,2,86,63,0,33,102,12,3,103,66,3,16,150,62,18,91,70,3,6,102,66,1,39,12,77,7,0,0,0,1,8,27,0,72,59,48,124,24,0,22,66,1,0,9,40,1,1,120,51,77,4,0,0,5,8,23,63,107,90,0,73,39,0,31,1,1,0,0,0,15,0,66,75,121,28,0,91,75,0,33,112,4,0,91,122,0,4,41,43,13,75,73,67,64,98,128,134,94,74,90,94,194,102,8,59,60,23,0,48,86,0,22,75,12,1,109,66,93,113,32,88,100,113,65,5,63,46,8,2,159,38,0,52,78,36,2,85,47,18,8,5,31,0,28,26,96,43,27,0,0,41,68,13,11,66,139,70,4,1,0,6,20,50,14,39,57,62,5,8,2,30,1,7,62,54,43,84,3,26,1,0,2,0,0,46,1,2,2,1,1,0,6,74,4,94,58,0,9,43,4,0,83,31,10,0,29,5,4,4,2,9,1,33,3,4,0,7,15,12,32,0,4,0,0,58,0,0,17,54,21,11,21,65,150,4,53,5,3,26,4,2,1,3,8,18,7,0,0,2,1,0,0,3,4,0,10,9,28,2,24,106,130,33,38,92,7,0,0,0,0,6,37,2,52,5,5,12,4,0,0,0,0,1,0,0,1,74,25,84,12,11,89,40,0,39,54,16,10,48,17,18,34,21,9,27,29,15,60,50,113,18,0,88,44,19,4,53,6,5,113,93,1,4,32,36,6,0,0,0,0,0,8,4,10,5,0,43,33,6,0,58,77,29,68,136,37,7,9,46,32,0,36,138,5,0,93,108,37,39,4,14,0,0,0,6,1,21,18,1,3,1,0,0,3,9,94,14,0,4,0,51,68,61,129,5,45,0,21,0,0,0,0,2,15,2,0,0,1,1,0,0,0,0,0,0,0,0,0,13,75,104,2,3,46,41,8,35,128,56,5,46,16,16,44,32,35,0,3,1,0,7,0,1,0,0,0,0,0,0,0,0,16,2,0,56,112,86,88,1,12,47,56,0,95,98,13,1,79,45,0,14,89,13,2,106,72,4,16,159,64,18,90,65,1,6,101,79,5,36,12,75,8,0,0,0,1,8,27,0,71,58,50,123,24,0,24,67,0,0,9,43,0,9,136,51,112,5,0,0,6,8,22,63,107,86,0,74,38,0,29,0,1,0,0,0,14,0,61,70,123,28,0,90,90,0,34,120,4,0,91,120,0,4,40,44,16,69,55,68,58,64,38,129,83,0,51,59,69,0,101,143,20,106,45,8,78,106,151,45,23,91,58,18,20,88,40,0,119,109,66,48,76,69,1,58,91,24,26,61,101,0,100,159,59,12,104,81,69,48,128,264,100,9,62,60,26,0,49,73,0,24,79,14,1,101,53,113,106,31,88,99,113,65,6,64,46,5,2,158,40,0,50,77,37,2,85,49,16,7,5,33,3,28,19,113,50,27,0,0,41,68,10,8,67,138,70,5,0,0,8,22,48,14,38,63,62,5,6,3,29,1,6,65,54,43,90,0,22,1,0,2,0,0,44,1,1,1,0,0,0,6,73,4,94,58,0,7,48,5,0,84,27,12,0,36,4,3,4,2,10,1,32,3,4,0,7,10,8,32,0,4,0,0,61,0,0,18,51,22,11,25,64,152,4,53,5,3,26,3,2,1,3,7,19,7,0,0,2,2,0,0,2,4,0,10,10,28,2,24,105,128,31,40,92,12,0,0,0,0,8,36,2,50,4,6,13,4,0,0,0,0,1,0,0,1,73,25,84,15,11,102,39,1,38,53,17,10,52,20,15,50,17,9,27,30,15,61,51,113,18,0,90,44,18,2,55,7,16,122,94,3,3,44,36,6,0,0,0,0,0,8,4,11,4,0,42,33,6,0,61,82,26,71,135,36,7,9,66,31,0,39,151,5,0,93,102,38,39,5,14,0,0,0,6,1,22,19,2,2,2,0,0,3,10,94,14,0,4,0,52,66,57,133,7,45,0,21,0,0,0,0,2,12,2,0,0,0,1,0,0,0,0,0,0,0,0,0,12,77,105,2,3,44,40,9,32,129,54,4,49,15,16,43,32,38,1,2,1,1,7,0,1,0,0,0,0,0,0,0,0,17,2,0,50,104,82,96,1,18,62,57,0,95,118,12,1,84,62,0,16,89,12,3,103,68,3,15,162,63,19,91,73,4,6,102,81,6,39,10,77,8,0,0,0,0,8,27,0,70,60,48,124,24,0,19,68,0,0,9,41,0,0,120,51,77,6,0,0,6,8,22,63,107,87,0,74,39,0,32,0,1,0,0,0,13,0,67,77,120,26,0,86,71,0,32,104,4,0,93,120,0,4,40,42,12,74,76,71,66,100,126,134,98,71,88,97,119

Organism: Staphylococcus aureus (NCBI:txid1280)